Protein 6RUZ (pdb70)

Structure (mmCIF, N/CA/C/O backbone):
data_6RUZ
#
_entry.id   6RUZ
#
_cell.length_a   159.980
_cell.length_b   159.980
_cell.length_c   256.200
_cell.angle_alpha   90.00
_cell.angle_beta   90.00
_cell.angle_gamma   90.00
#
_symmetry.space_group_name_H-M   'P 42 21 2'
#
loop_
_entity.id
_entity.type
_entity.pdbx_description
1 polymer 'NADH oxidase'
2 non-polymer 'FLAVIN-ADENINE DINUCLEOTIDE'
3 non-polymer 'COENZYME A'
4 water water
#
loop_
_atom_site.group_PDB
_atom_site.id
_atom_site.type_symbol
_atom_site.label_atom_id
_atom_site.label_alt_id
_atom_site.label_comp_id
_atom_site.label_asym_id
_atom_site.label_entity_id
_atom_site.label_seq_id
_atom_site.pdbx_PDB_ins_code
_atom_site.Cartn_x
_atom_site.Cartn_y
_atom_site.Cartn_z
_atom_site.occupancy
_atom_site.B_iso_or_equiv
_atom_site.auth_seq_id
_atom_site.auth_comp_id
_atom_site.auth_asym_id
_atom_site.auth_atom_id
_atom_site.pdbx_PDB_model_num
ATOM 1 N N . MET A 1 1 ? 64.235 -13.734 68.748 1.00 132.19 1 MET A N 1
ATOM 2 C CA . MET A 1 1 ? 63.583 -14.951 69.279 1.00 159.43 1 MET A CA 1
ATOM 3 C C . MET A 1 1 ? 64.483 -16.266 69.288 1.00 145.07 1 MET A C 1
ATOM 4 O O . MET A 1 1 ? 65.703 -16.181 68.996 1.00 110.76 1 MET A O 1
ATOM 9 N N . GLY A 1 2 ? 63.856 -17.423 69.660 1.00 146.82 2 GLY A N 1
ATOM 10 C CA . GLY A 1 2 ? 64.404 -18.814 69.738 1.00 114.60 2 GLY A CA 1
ATOM 11 C C . GLY A 1 2 ? 63.512 -20.024 69.310 1.00 110.28 2 GLY A C 1
ATOM 12 O O . GLY A 1 2 ? 63.338 -21.001 70.068 1.00 90.70 2 GLY A O 1
ATOM 13 N N . LYS A 1 3 ? 62.991 -19.967 68.070 1.00 105.89 3 LYS A N 1
ATOM 14 C CA . LYS A 1 3 ? 61.927 -20.839 67.583 1.00 82.87 3 LYS A CA 1
ATOM 15 C C . LYS A 1 3 ? 62.442 -22.099 66.794 1.00 79.05 3 LYS A C 1
ATOM 16 O O . LYS A 1 3 ? 63.607 -22.527 66.930 1.00 72.88 3 LYS A O 1
ATOM 22 N N . ARG A 1 4 ? 61.573 -22.706 65.996 1.00 70.24 4 ARG A N 1
ATOM 23 C CA . ARG A 1 4 ? 61.871 -24.009 65.420 1.00 67.20 4 ARG A CA 1
ATOM 24 C C . ARG A 1 4 ? 61.941 -24.009 63.867 1.00 74.56 4 ARG A C 1
ATOM 25 O O . ARG A 1 4 ? 61.014 -23.625 63.151 1.00 66.98 4 ARG A O 1
ATOM 33 N N . MET A 1 5 ? 63.126 -24.380 63.372 1.00 77.35 5 MET A N 1
ATOM 34 C CA . MET A 1 5 ? 63.449 -24.436 61.945 1.00 65.93 5 MET A CA 1
ATOM 35 C C . MET A 1 5 ? 63.638 -25.926 61.535 1.00 61.33 5 MET A C 1
ATOM 36 O O . MET A 1 5 ? 64.496 -26.714 61.980 1.00 55.38 5 MET A O 1
ATOM 41 N N . VAL A 1 6 ? 62.704 -26.279 60.687 1.00 61.73 6 VAL A N 1
ATOM 42 C CA . VAL A 1 6 ? 62.604 -27.560 60.019 1.00 68.88 6 VAL A CA 1
ATOM 43 C C . VAL A 1 6 ? 63.088 -27.567 58.545 1.00 68.77 6 VAL A C 1
ATOM 44 O O . VAL A 1 6 ? 62.552 -26.836 57.671 1.00 61.14 6 VAL A O 1
ATOM 48 N N . VAL A 1 7 ? 64.124 -28.371 58.301 1.00 61.37 7 VAL A N 1
ATOM 49 C CA . VAL A 1 7 ? 64.647 -28.538 56.977 1.00 65.06 7 VAL A CA 1
ATOM 50 C C . VAL A 1 7 ? 64.260 -29.902 56.327 1.00 64.14 7 VAL A C 1
ATOM 51 O O . VAL A 1 7 ? 64.662 -31.020 56.793 1.00 58.73 7 VAL A O 1
ATOM 55 N N . VAL A 1 8 ? 63.481 -29.809 55.251 1.00 52.04 8 VAL A N 1
ATOM 56 C CA . VAL A 1 8 ? 63.077 -31.006 54.508 1.00 63.02 8 VAL A CA 1
ATOM 57 C C . VAL A 1 8 ? 64.121 -31.300 53.411 1.00 62.17 8 VAL A C 1
ATOM 58 O O . VAL A 1 8 ? 64.244 -30.628 52.451 1.00 53.99 8 VAL A O 1
ATOM 62 N N . GLY A 1 9 ? 64.918 -32.309 53.587 1.00 62.53 9 GLY A N 1
ATOM 63 C CA . GLY A 1 9 ? 66.014 -32.523 52.696 1.00 64.70 9 GLY A CA 1
ATOM 64 C C . GLY A 1 9 ? 67.323 -32.096 53.294 1.00 64.36 9 GLY A C 1
ATOM 65 O O . GLY A 1 9 ? 67.390 -31.062 53.841 1.00 67.54 9 GLY A O 1
ATOM 66 N N . GLY A 1 10 ? 68.378 -32.861 53.176 1.00 61.82 10 GLY A N 1
ATOM 67 C CA . GLY A 1 10 ? 69.539 -32.513 53.925 1.00 58.58 10 GLY A CA 1
ATOM 68 C C . GLY A 1 10 ? 70.779 -32.681 53.125 1.00 69.44 10 GLY A C 1
ATOM 69 O O . GLY A 1 10 ? 71.876 -32.932 53.641 1.00 64.25 10 GLY A O 1
ATOM 70 N N . VAL A 1 11 ? 70.628 -32.572 51.813 1.00 84.82 11 VAL A N 1
ATOM 71 C CA . VAL A 1 11 ? 71.778 -32.945 50.981 1.00 88.34 11 VAL A CA 1
ATOM 72 C C . VAL A 1 11 ? 72.704 -31.793 50.836 1.00 82.69 11 VAL A C 1
ATOM 73 O O . VAL A 1 11 ? 73.801 -31.931 51.278 1.00 92.61 11 VAL A O 1
ATOM 77 N N . ALA A 1 12 ? 72.301 -30.664 50.282 1.00 75.14 12 ALA A N 1
ATOM 78 C CA . ALA A 1 12 ? 73.279 -29.578 50.077 1.00 79.62 12 ALA A CA 1
ATOM 79 C C . ALA A 1 12 ? 72.750 -28.219 50.462 1.00 76.20 12 ALA A C 1
ATOM 80 O O . ALA A 1 12 ? 73.211 -27.662 51.414 1.00 76.98 12 ALA A O 1
ATOM 82 N N . GLY A 1 13 ? 71.787 -27.702 49.714 1.00 71.03 13 GLY A N 1
ATOM 83 C CA . GLY A 1 13 ? 70.949 -26.633 50.197 1.00 63.35 13 GLY A CA 1
ATOM 84 C C . GLY A 1 13 ? 70.481 -26.825 51.631 1.00 71.56 13 GLY A C 1
ATOM 85 O O . GLY A 1 13 ? 70.626 -25.913 52.474 1.00 59.59 13 GLY A O 1
ATOM 86 N N . GLY A 1 14 ? 69.899 -27.991 51.925 1.00 70.14 14 GLY A N 1
ATOM 87 C CA . GLY A 1 14 ? 69.372 -28.223 53.273 1.00 65.35 14 GLY A CA 1
ATOM 88 C C . GLY A 1 14 ? 70.389 -28.204 54.429 1.00 64.62 14 GLY A C 1
ATOM 89 O O . GLY A 1 14 ? 70.195 -27.632 55.472 1.00 51.23 14 GLY A O 1
ATOM 90 N N . ALA A 1 15 ? 71.505 -28.876 54.218 1.00 69.77 15 ALA A N 1
ATOM 91 C CA . ALA A 1 15 ? 72.546 -28.872 55.209 1.00 63.82 15 ALA A CA 1
ATOM 92 C C . ALA A 1 15 ? 73.149 -27.482 55.361 1.00 63.90 15 ALA A C 1
ATOM 93 O O . ALA A 1 15 ? 73.358 -27.016 56.432 1.00 64.28 15 ALA A O 1
ATOM 95 N N . SER A 1 16 ? 73.429 -26.788 54.290 1.00 68.25 16 SER A N 1
ATOM 96 C CA . SER A 1 16 ? 73.812 -25.382 54.390 1.00 69.05 16 SER A CA 1
ATOM 97 C C . SER A 1 16 ? 72.884 -24.500 55.233 1.00 65.05 16 SER A C 1
ATOM 98 O O . SER A 1 16 ? 73.385 -23.675 56.002 1.00 62.13 16 SER A O 1
ATOM 101 N N . ALA A 1 17 ? 71.565 -24.637 55.032 1.00 53.28 17 ALA A N 1
ATOM 102 C CA . ALA A 1 17 ? 70.632 -23.779 55.716 1.00 59.42 17 ALA A CA 1
ATOM 103 C C . ALA A 1 17 ? 70.747 -24.016 57.248 1.00 69.54 17 ALA A C 1
ATOM 104 O O . ALA A 1 17 ? 70.842 -23.100 58.100 1.00 63.27 17 ALA A O 1
ATOM 106 N N . ALA A 1 18 ? 70.725 -25.298 57.582 1.00 68.63 18 ALA A N 1
ATOM 107 C CA . ALA A 1 18 ? 70.816 -25.784 58.924 1.00 56.29 18 ALA A CA 1
ATOM 108 C C . ALA A 1 18 ? 72.110 -25.346 59.566 1.00 57.80 18 ALA A C 1
ATOM 109 O O . ALA A 1 18 ? 72.062 -24.744 60.588 1.00 57.64 18 ALA A O 1
ATOM 111 N N . ALA A 1 19 ? 73.247 -25.650 58.958 1.00 53.54 19 ALA A N 1
ATOM 112 C CA . ALA A 1 19 ? 74.505 -25.311 59.529 1.00 56.49 19 ALA A CA 1
ATOM 113 C C . ALA A 1 19 ? 74.621 -23.793 59.731 1.00 61.46 19 ALA A C 1
ATOM 114 O O . ALA A 1 19 ? 75.007 -23.339 60.767 1.00 62.61 19 ALA A O 1
ATOM 116 N N . LYS A 1 20 ? 74.276 -22.989 58.758 1.00 59.26 20 LYS A N 1
ATOM 117 C CA . LYS A 1 20 ? 74.436 -21.540 58.921 1.00 60.86 20 LYS A CA 1
ATOM 118 C C . LYS A 1 20 ? 73.491 -21.028 59.964 1.00 58.33 20 LYS A C 1
ATOM 119 O O . LYS A 1 20 ? 73.956 -20.279 60.773 1.00 61.57 20 LYS A O 1
ATOM 125 N N . ALA A 1 21 ? 72.216 -21.422 59.967 1.00 53.68 21 ALA A N 1
ATOM 126 C CA . ALA A 1 21 ? 71.204 -20.851 60.907 1.00 60.02 21 ALA A CA 1
ATOM 127 C C . ALA A 1 21 ? 71.600 -21.079 62.355 1.00 64.32 21 ALA A C 1
ATOM 128 O O . ALA A 1 21 ? 71.576 -20.168 63.187 1.00 61.41 21 ALA A O 1
ATOM 130 N N . LYS A 1 22 ? 71.981 -22.300 62.670 1.00 58.21 22 LYS A N 1
ATOM 131 C CA . LYS A 1 22 ? 72.308 -22.637 64.031 1.00 56.37 22 LYS A CA 1
ATOM 132 C C . LYS A 1 22 ? 73.587 -21.866 64.442 1.00 62.75 22 LYS A C 1
ATOM 133 O O . LYS A 1 22 ? 73.678 -21.435 65.560 1.00 58.78 22 LYS A O 1
ATOM 139 N N . ARG A 1 23 ? 74.547 -21.660 63.527 1.00 59.22 23 ARG A N 1
ATOM 140 C CA . ARG A 1 23 ? 75.732 -20.906 63.865 1.00 54.91 23 ARG A CA 1
ATOM 141 C C . ARG A 1 23 ? 75.372 -19.461 64.141 1.00 65.84 23 ARG A C 1
ATOM 142 O O . ARG A 1 23 ? 75.863 -18.830 65.066 1.00 62.81 23 ARG A O 1
ATOM 150 N N . GLU A 1 24 ? 74.489 -18.925 63.322 1.00 69.33 24 GLU A N 1
ATOM 151 C CA . GLU A 1 24 ? 74.267 -17.486 63.313 1.00 68.98 24 GLU A CA 1
ATOM 152 C C . GLU A 1 24 ? 73.372 -17.116 64.438 1.00 70.79 24 GLU A C 1
ATOM 153 O O . GLU A 1 24 ? 73.448 -15.988 64.909 1.00 67.54 24 GLU A O 1
ATOM 159 N N . ASN A 1 25 ? 72.560 -18.094 64.872 1.00 65.67 25 ASN A N 1
ATOM 160 C CA . ASN A 1 25 ? 71.614 -17.930 65.979 1.00 64.63 25 ASN A CA 1
ATOM 161 C C . ASN A 1 25 ? 71.395 -19.173 66.805 1.00 63.71 25 ASN A C 1
ATOM 162 O O . ASN A 1 25 ? 70.413 -19.892 66.606 1.00 60.03 25 ASN A O 1
ATOM 167 N N . PRO A 1 26 ? 72.245 -19.394 67.808 1.00 64.21 26 PRO A N 1
ATOM 168 C CA . PRO A 1 26 ? 72.199 -20.703 68.475 1.00 65.73 26 PRO A CA 1
ATOM 169 C C . PRO A 1 26 ? 70.937 -20.995 69.253 1.00 63.94 26 PRO A C 1
ATOM 170 O O . PRO A 1 26 ? 70.693 -22.104 69.622 1.00 64.08 26 PRO A O 1
ATOM 174 N N . GLU A 1 27 ? 70.094 -20.005 69.426 1.00 70.54 27 GLU A N 1
ATOM 175 C CA . GLU A 1 27 ? 68.766 -20.189 70.046 1.00 65.64 27 GLU A CA 1
ATOM 176 C C . GLU A 1 27 ? 67.799 -21.024 69.275 1.00 67.44 27 GLU A C 1
ATOM 177 O O . GLU A 1 27 ? 66.864 -21.508 69.803 1.00 65.76 27 GLU A O 1
ATOM 183 N N . LEU A 1 28 ? 67.949 -21.092 67.975 1.00 76.30 28 LEU A N 1
ATOM 184 C CA . LEU A 1 28 ? 66.998 -21.848 67.175 1.00 66.61 28 LEU A CA 1
ATOM 185 C C . LEU A 1 28 ? 67.091 -23.315 67.562 1.00 69.49 28 LEU A C 1
ATOM 186 O O . LEU A 1 28 ? 68.158 -23.867 67.920 1.00 66.65 28 LEU A O 1
ATOM 191 N N . GLU A 1 29 ? 65.954 -23.970 67.468 1.00 72.49 29 GLU A N 1
ATOM 192 C CA . GLU A 1 29 ? 65.956 -25.433 67.459 1.00 70.86 29 GLU A CA 1
ATOM 193 C C . GLU A 1 29 ? 66.036 -25.771 65.962 1.00 76.43 29 GLU A C 1
ATOM 194 O O . GLU A 1 29 ? 65.145 -25.373 65.139 1.00 64.12 29 GLU A O 1
ATOM 200 N N . VAL A 1 30 ? 67.110 -26.473 65.586 1.00 72.14 30 VAL A N 1
ATOM 201 C CA . VAL A 1 30 ? 67.280 -26.847 64.168 1.00 67.02 30 VAL A CA 1
ATOM 202 C C . VAL A 1 30 ? 67.177 -28.377 63.886 1.00 64.78 30 VAL A C 1
ATOM 203 O O . VAL A 1 30 ? 68.045 -29.250 64.258 1.00 61.18 30 VAL A O 1
ATOM 207 N N . VAL A 1 31 ? 66.092 -28.717 63.213 1.00 52.16 31 VAL A N 1
ATOM 208 C CA . VAL A 1 31 ? 65.961 -30.126 62.862 1.00 62.91 31 VAL A CA 1
ATOM 209 C C . VAL A 1 31 ? 65.940 -30.404 61.322 1.00 65.73 31 VAL A C 1
ATOM 210 O O . VAL A 1 31 ? 65.139 -29.847 60.579 1.00 66.41 31 VAL A O 1
ATOM 214 N N . VAL A 1 32 ? 66.786 -31.318 60.866 1.00 61.20 32 VAL A N 1
ATOM 215 C CA . VAL A 1 32 ? 66.793 -31.796 59.488 1.00 66.32 32 VAL A CA 1
ATOM 216 C C . VAL A 1 32 ? 66.153 -33.174 59.275 1.00 60.06 32 VAL A C 1
ATOM 217 O O . VAL A 1 32 ? 66.520 -34.087 59.949 1.00 57.48 32 VAL A O 1
ATOM 221 N N . TYR A 1 33 ? 65.197 -33.278 58.349 1.00 56.52 33 TYR A N 1
ATOM 222 C CA . TYR A 1 33 ? 64.592 -34.556 57.968 1.00 67.60 33 TYR A CA 1
ATOM 223 C C . TYR A 1 33 ? 65.050 -34.904 56.571 1.00 69.74 33 TYR A C 1
ATOM 224 O O . TYR A 1 33 ? 64.539 -34.408 55.600 1.00 70.91 33 TYR A O 1
ATOM 233 N N . GLU A 1 34 ? 65.992 -35.817 56.488 1.00 64.09 34 GLU A N 1
ATOM 234 C CA . GLU A 1 34 ? 66.435 -36.406 55.227 1.00 72.69 34 GLU A CA 1
ATOM 235 C C . GLU A 1 34 ? 65.780 -37.803 54.901 1.00 72.51 34 GLU A C 1
ATOM 236 O O . GLU A 1 34 ? 65.836 -38.732 55.737 1.00 72.87 34 GLU A O 1
ATOM 242 N N . LYS A 1 35 ? 65.174 -37.975 53.720 1.00 65.80 35 LYS A N 1
ATOM 243 C CA . LYS A 1 35 ? 64.677 -39.315 53.451 1.00 72.50 35 LYS A CA 1
ATOM 244 C C . LYS A 1 35 ? 65.690 -40.447 53.092 1.00 77.67 35 LYS A C 1
ATOM 245 O O . LYS A 1 35 ? 65.448 -41.636 53.251 1.00 70.66 35 LYS A O 1
ATOM 251 N N . SER A 1 36 ? 66.874 -40.041 52.711 1.00 77.69 36 SER A N 1
ATOM 252 C CA . SER A 1 36 ? 67.748 -40.907 52.021 1.00 70.34 36 SER A CA 1
ATOM 253 C C . SER A 1 36 ? 68.654 -41.560 52.948 1.00 72.43 36 SER A C 1
ATOM 254 O O . SER A 1 36 ? 69.573 -42.235 52.529 1.00 81.05 36 SER A O 1
ATOM 257 N N . GLY A 1 37 ? 68.545 -41.371 54.218 1.00 63.22 37 GLY A N 1
ATOM 258 C CA . GLY A 1 37 ? 69.631 -42.072 54.862 1.00 77.71 37 GLY A CA 1
ATOM 259 C C . GLY A 1 37 ? 71.111 -41.754 54.610 1.00 62.90 37 GLY A C 1
ATOM 260 O O . GLY A 1 37 ? 72.003 -42.168 55.323 1.00 64.44 37 GLY A O 1
ATOM 261 N N . TRP A 1 38 ? 71.408 -40.897 53.693 1.00 65.10 38 TRP A N 1
ATOM 262 C CA . TRP A 1 38 ? 72.587 -40.072 53.974 1.00 68.32 38 TRP A CA 1
ATOM 263 C C . TRP A 1 38 ? 72.364 -38.574 53.950 1.00 66.59 38 TRP A C 1
ATOM 264 O O . TRP A 1 38 ? 71.491 -38.062 53.292 1.00 70.61 38 TRP A O 1
ATOM 275 N N . VAL A 1 39 ? 73.255 -37.851 54.556 1.00 67.34 39 VAL A N 1
ATOM 276 C CA . VAL A 1 39 ? 73.101 -36.411 54.614 1.00 71.17 39 VAL A CA 1
ATOM 277 C C . VAL A 1 39 ? 74.474 -35.664 54.314 1.00 73.97 39 VAL A C 1
ATOM 278 O O . VAL A 1 39 ? 75.609 -36.183 54.625 1.00 68.07 39 VAL A O 1
ATOM 282 N N . SER A 1 40 ? 74.387 -34.478 53.691 1.00 61.51 40 SER A N 1
ATOM 283 C CA . SER A 1 40 ? 75.583 -33.639 53.582 1.00 68.30 40 SER A CA 1
ATOM 284 C C . SER A 1 40 ? 76.806 -34.304 52.865 1.00 69.54 40 SER A C 1
ATOM 285 O O . SER A 1 40 ? 77.895 -34.462 53.440 1.00 61.11 40 SER A O 1
ATOM 288 N N . TYR A 1 41 ? 76.610 -34.686 51.598 1.00 70.72 41 TYR A N 1
ATOM 289 C CA . TYR A 1 41 ? 77.591 -35.505 50.833 1.00 66.42 41 TYR A CA 1
ATOM 290 C C . TYR A 1 41 ? 77.696 -34.859 49.472 1.00 69.77 41 TYR A C 1
ATOM 291 O O . TYR A 1 41 ? 76.693 -34.279 49.008 1.00 68.04 41 TYR A O 1
ATOM 300 N N . GLY A 1 42 ? 78.892 -34.964 48.849 1.00 62.34 42 GLY A N 1
ATOM 301 C CA . GLY A 1 42 ? 79.149 -34.404 47.540 1.00 66.69 42 GLY A CA 1
ATOM 302 C C . GLY A 1 42 ? 78.724 -35.279 46.395 1.00 70.81 42 GLY A C 1
ATOM 303 O O . GLY A 1 42 ? 79.521 -36.025 45.921 1.00 71.11 42 GLY A O 1
ATOM 304 N N . ALA A 1 43 ? 77.488 -35.186 45.915 1.00 72.71 43 ALA A N 1
ATOM 305 C CA . ALA A 1 43 ? 77.137 -35.979 44.754 1.00 71.72 43 ALA A CA 1
ATOM 306 C C . ALA A 1 43 ? 78.129 -35.834 43.572 1.00 69.26 43 ALA A C 1
ATOM 307 O O . ALA A 1 43 ? 78.274 -36.739 42.771 1.00 71.22 43 ALA A O 1
ATOM 309 N N . CYS A 1 44 ? 78.796 -34.690 43.498 1.00 74.14 44 CYS A N 1
ATOM 310 C CA . CYS A 1 44 ? 79.699 -34.264 42.403 1.00 77.30 44 CYS A CA 1
ATOM 311 C C . CYS A 1 44 ? 80.876 -35.219 42.315 1.00 71.14 44 CYS A C 1
ATOM 312 O O . CYS A 1 44 ? 81.472 -35.384 41.263 1.00 76.88 44 CYS A O 1
ATOM 315 N N . GLY A 1 45 ? 81.159 -35.874 43.435 1.00 61.81 45 GLY A N 1
ATOM 316 C CA . GLY A 1 45 ? 82.310 -36.705 43.571 1.00 65.38 45 GLY A CA 1
ATOM 317 C C . GLY A 1 45 ? 82.010 -38.168 43.227 1.00 67.40 45 GLY A C 1
ATOM 318 O O . GLY A 1 45 ? 82.958 -38.998 43.159 1.00 62.63 45 GLY A O 1
ATOM 319 N N . LEU A 1 46 ? 80.736 -38.504 43.045 1.00 55.87 46 LEU A N 1
ATOM 320 C CA . LEU A 1 46 ? 80.370 -39.874 42.797 1.00 57.97 46 LEU A CA 1
ATOM 321 C C . LEU A 1 46 ? 81.155 -40.544 41.656 1.00 60.32 46 LEU A C 1
ATOM 322 O O . LEU A 1 46 ? 81.556 -41.662 41.797 1.00 55.94 46 LEU A O 1
ATOM 327 N N . PRO A 1 47 ? 81.372 -39.862 40.519 1.00 65.29 47 PRO A N 1
ATOM 328 C CA . PRO A 1 47 ? 82.136 -40.483 39.474 1.00 58.21 47 PRO A CA 1
ATOM 329 C C . PRO A 1 47 ? 83.564 -40.735 39.917 1.00 58.19 47 PRO A C 1
ATOM 330 O O . PRO A 1 47 ? 84.160 -41.607 39.381 1.00 65.26 47 PRO A O 1
ATOM 334 N N . TYR A 1 48 ? 84.130 -40.025 40.856 1.00 56.10 48 TYR A N 1
ATOM 335 C CA . TYR A 1 48 ? 85.496 -40.336 41.236 1.00 63.79 48 TYR A CA 1
ATOM 336 C C . TYR A 1 48 ? 85.601 -41.571 42.163 1.00 61.46 48 TYR A C 1
ATOM 337 O O . TYR A 1 48 ? 86.647 -42.159 42.394 1.00 61.97 48 TYR A O 1
ATOM 346 N N . VAL A 1 49 ? 84.495 -41.941 42.722 1.00 57.21 49 VAL A N 1
ATOM 347 C CA . VAL A 1 49 ? 84.446 -43.098 43.571 1.00 68.28 49 VAL A CA 1
ATOM 348 C C . VAL A 1 49 ? 84.186 -44.381 42.691 1.00 66.33 49 VAL A C 1
ATOM 349 O O . VAL A 1 49 ? 84.777 -45.422 42.883 1.00 60.84 49 VAL A O 1
ATOM 353 N N . LEU A 1 50 ? 83.245 -44.243 41.760 1.00 59.29 50 LEU A N 1
ATOM 354 C CA . LEU A 1 50 ? 83.002 -45.108 40.657 1.00 57.34 50 LEU A CA 1
ATOM 355 C C . LEU A 1 50 ? 84.265 -45.474 40.008 1.00 59.97 50 LEU A C 1
ATOM 356 O O . LEU A 1 50 ? 84.485 -46.626 39.744 1.00 62.48 50 LEU A O 1
ATOM 361 N N . SER A 1 51 ? 85.124 -44.518 39.774 1.00 56.40 51 SER A N 1
ATOM 362 C CA . SER A 1 51 ? 86.281 -44.758 38.962 1.00 61.56 51 SER A CA 1
ATOM 363 C C . SER A 1 51 ? 87.342 -45.455 39.747 1.00 63.02 51 SER A C 1
ATOM 364 O O . SER A 1 51 ? 88.280 -45.971 39.169 1.00 67.39 51 SER A O 1
ATOM 367 N N . GLY A 1 52 ? 87.239 -45.466 41.068 1.00 55.58 52 GLY A N 1
ATOM 368 C CA . GLY A 1 52 ? 88.333 -46.035 41.839 1.00 51.94 52 GLY A CA 1
ATOM 369 C C . GLY A 1 52 ? 89.377 -45.090 42.412 1.00 67.57 52 GLY A C 1
ATOM 370 O O . GLY A 1 52 ? 90.029 -45.434 43.407 1.00 68.15 52 GLY A O 1
ATOM 371 N N . GLU A 1 53 ? 89.510 -43.897 41.813 1.00 64.20 53 GLU A N 1
ATOM 372 C CA . GLU A 1 53 ? 90.333 -42.805 42.335 1.00 65.45 53 GLU A CA 1
ATOM 373 C C . GLU A 1 53 ? 90.098 -42.454 43.818 1.00 65.47 53 GLU A C 1
ATOM 374 O O . GLU A 1 53 ? 91.041 -42.168 44.570 1.00 66.51 53 GLU A O 1
ATOM 380 N N . ILE A 1 54 ? 88.839 -42.436 44.221 1.00 60.55 54 ILE A N 1
ATOM 381 C CA . ILE A 1 54 ? 88.508 -42.249 45.619 1.00 66.61 54 ILE A CA 1
ATOM 382 C C . ILE A 1 54 ? 87.987 -43.549 46.166 1.00 72.81 54 ILE A C 1
ATOM 383 O O . ILE A 1 54 ? 86.896 -43.981 45.832 1.00 69.32 54 ILE A O 1
ATOM 388 N N . PRO A 1 55 ? 88.784 -44.158 47.051 1.00 80.80 55 PRO A N 1
ATOM 389 C CA . PRO A 1 55 ? 88.718 -45.522 47.570 1.00 74.22 55 PRO A CA 1
ATOM 390 C C . PRO A 1 55 ? 87.386 -45.858 48.176 1.00 73.90 55 PRO A C 1
ATOM 391 O O . PRO A 1 55 ? 86.801 -46.852 47.792 1.00 73.21 55 PRO A O 1
ATOM 395 N N . ARG A 1 56 ? 86.907 -45.074 49.125 1.00 78.18 56 ARG A N 1
ATOM 396 C CA . ARG A 1 56 ? 85.660 -45.451 49.795 1.00 84.42 56 ARG A CA 1
ATOM 397 C C . ARG A 1 56 ? 84.624 -44.355 49.627 1.00 74.58 56 ARG A C 1
ATOM 398 O O . ARG A 1 56 ? 84.995 -43.207 49.580 1.00 76.07 56 ARG A O 1
ATOM 406 N N . LEU A 1 57 ? 83.342 -44.720 49.595 1.00 72.35 57 LEU A N 1
ATOM 407 C CA . LEU A 1 57 ? 82.242 -43.813 49.310 1.00 64.99 57 LEU A CA 1
ATOM 408 C C . LEU A 1 57 ? 82.024 -42.745 50.400 1.00 73.44 57 LEU A C 1
ATOM 409 O O . LEU A 1 57 ? 81.559 -41.614 50.136 1.00 66.91 57 LEU A O 1
ATOM 414 N N . GLU A 1 58 ? 82.357 -43.097 51.638 1.00 79.52 58 GLU A N 1
ATOM 415 C CA . GLU A 1 58 ? 82.122 -42.243 52.811 1.00 76.72 58 GLU A CA 1
ATOM 416 C C . GLU A 1 58 ? 83.057 -41.059 52.761 1.00 74.36 58 GLU A C 1
ATOM 417 O O . GLU A 1 58 ? 82.744 -40.006 53.314 1.00 70.37 58 GLU A O 1
ATOM 423 N N . ARG A 1 59 ? 84.198 -41.221 52.082 1.00 67.04 59 ARG A N 1
ATOM 424 C CA . ARG A 1 59 ? 85.056 -40.083 51.787 1.00 63.69 59 ARG A CA 1
ATOM 425 C C . ARG A 1 59 ? 84.294 -38.710 51.327 1.00 69.93 59 ARG A C 1
ATOM 426 O O . ARG A 1 59 ? 84.728 -37.581 51.591 1.00 64.95 59 ARG A O 1
ATOM 434 N N . LEU A 1 60 ? 83.101 -38.854 50.751 1.00 64.72 60 LEU A N 1
ATOM 435 C CA . LEU A 1 60 ? 82.367 -37.821 50.066 1.00 60.90 60 LEU A CA 1
ATOM 436 C C . LEU A 1 60 ? 81.479 -37.045 51.020 1.00 69.08 60 LEU A C 1
ATOM 437 O O . LEU A 1 60 ? 80.812 -36.078 50.617 1.00 69.04 60 LEU A O 1
ATOM 442 N N . VAL A 1 61 ? 81.378 -37.450 52.285 1.00 70.86 61 VAL A N 1
ATOM 443 C CA . VAL A 1 61 ? 80.429 -36.681 53.162 1.00 73.90 61 VAL A CA 1
ATOM 444 C C . VAL A 1 61 ? 81.225 -35.604 53.880 1.00 72.58 61 VAL A C 1
ATOM 445 O O . VAL A 1 61 ? 82.351 -35.869 54.291 1.00 65.17 61 VAL A O 1
ATOM 449 N N . ALA A 1 62 ? 80.632 -34.428 54.024 1.00 63.12 62 ALA A N 1
ATOM 450 C CA . ALA A 1 62 ? 81.250 -33.314 54.656 1.00 63.50 62 ALA A CA 1
ATOM 451 C C . ALA A 1 62 ? 81.020 -33.257 56.211 1.00 70.65 62 ALA A C 1
ATOM 452 O O . ALA A 1 62 ? 81.884 -32.832 57.038 1.00 72.58 62 ALA A O 1
ATOM 454 N N . ARG A 1 63 ? 79.844 -33.648 56.623 1.00 68.60 63 ARG A N 1
ATOM 455 C CA . ARG A 1 63 ? 79.530 -33.596 58.021 1.00 75.58 63 ARG A CA 1
ATOM 456 C C . ARG A 1 63 ? 78.635 -34.760 58.369 1.00 81.37 63 ARG A C 1
ATOM 457 O O . ARG A 1 63 ? 77.685 -35.028 57.626 1.00 84.48 63 ARG A O 1
ATOM 465 N N . THR A 1 64 ? 78.948 -35.475 59.463 1.00 83.50 64 THR A N 1
ATOM 466 C CA . THR A 1 64 ? 78.174 -36.670 59.910 1.00 76.32 64 THR A CA 1
ATOM 467 C C . THR A 1 64 ? 77.080 -36.304 60.869 1.00 74.24 64 THR A C 1
ATOM 468 O O . THR A 1 64 ? 77.101 -35.246 61.497 1.00 72.31 64 THR A O 1
ATOM 472 N N . PRO A 1 65 ? 76.095 -37.158 60.985 1.00 71.41 65 PRO A N 1
ATOM 473 C CA . PRO A 1 65 ? 74.955 -36.641 61.723 1.00 79.64 65 PRO A CA 1
ATOM 474 C C . PRO A 1 65 ? 75.406 -36.481 63.150 1.00 72.43 65 PRO A C 1
ATOM 475 O O . PRO A 1 65 ? 74.761 -35.746 63.940 1.00 73.65 65 PRO A O 1
ATOM 479 N N . GLU A 1 66 ? 76.539 -37.110 63.438 1.00 64.98 66 GLU A N 1
ATOM 480 C CA . GLU A 1 66 ? 77.083 -37.051 64.761 1.00 76.41 66 GLU A CA 1
ATOM 481 C C . GLU A 1 66 ? 77.742 -35.677 64.975 1.00 76.02 66 GLU A C 1
ATOM 482 O O . GLU A 1 66 ? 77.498 -35.001 66.031 1.00 69.90 66 GLU A O 1
ATOM 488 N N . GLU A 1 67 ? 78.542 -35.241 63.987 1.00 72.88 67 GLU A N 1
ATOM 489 C CA . GLU A 1 67 ? 79.220 -33.915 64.092 1.00 74.19 67 GLU A CA 1
ATOM 490 C C . GLU A 1 67 ? 78.197 -32.774 64.124 1.00 76.50 67 GLU A C 1
ATOM 491 O O . GLU A 1 67 ? 78.361 -31.830 64.918 1.00 73.74 67 GLU A O 1
ATOM 497 N N . PHE A 1 68 ? 77.159 -32.892 63.291 1.00 59.58 68 PHE A N 1
ATOM 498 C CA . PHE A 1 68 ? 76.009 -32.094 63.432 1.00 63.49 68 PHE A CA 1
ATOM 499 C C . PHE A 1 68 ? 75.441 -31.996 64.834 1.00 68.35 68 PHE A C 1
ATOM 500 O O . PHE A 1 68 ? 75.179 -30.919 65.302 1.00 58.40 68 PHE A O 1
ATOM 508 N N . ARG A 1 69 ? 75.162 -33.147 65.440 1.00 76.33 69 ARG A N 1
ATOM 509 C CA . ARG A 1 69 ? 74.639 -33.224 66.774 1.00 72.42 69 ARG A CA 1
ATOM 510 C C . ARG A 1 69 ? 75.543 -32.376 67.676 1.00 75.78 69 ARG A C 1
ATOM 511 O O . ARG A 1 69 ? 75.041 -31.404 68.270 1.00 66.84 69 ARG A O 1
ATOM 519 N N . LYS A 1 70 ? 76.854 -32.692 67.742 1.00 69.60 70 LYS A N 1
ATOM 520 C CA . LYS A 1 70 ? 77.810 -31.850 68.482 1.00 67.19 70 LYS A CA 1
ATOM 521 C C . LYS A 1 70 ? 77.614 -30.311 68.251 1.00 71.31 70 LYS A C 1
ATOM 522 O O . LYS A 1 70 ? 78.000 -29.457 69.069 1.00 71.15 70 LYS A O 1
ATOM 528 N N . GLN A 1 71 ? 77.030 -29.941 67.130 1.00 77.26 71 GLN A N 1
ATOM 529 C CA . GLN A 1 71 ? 76.993 -28.536 66.768 1.00 69.71 71 GLN A CA 1
ATOM 530 C C . GLN A 1 71 ? 75.600 -27.969 66.881 1.00 70.72 71 GLN A C 1
ATOM 531 O O . GLN A 1 71 ? 75.360 -26.861 66.383 1.00 74.49 71 GLN A O 1
ATOM 537 N N . GLY A 1 72 ? 74.681 -28.691 67.539 1.00 61.08 72 GLY A N 1
ATOM 538 C CA . GLY A 1 72 ? 73.352 -28.151 67.815 1.00 54.63 72 GLY A CA 1
ATOM 539 C C . GLY A 1 72 ? 72.265 -28.532 66.799 1.00 68.68 72 GLY A C 1
ATOM 540 O O . GLY A 1 72 ? 71.123 -28.023 66.766 1.00 60.65 72 GLY A O 1
ATOM 541 N N . VAL A 1 73 ? 72.613 -29.470 65.926 1.00 68.82 73 VAL A N 1
ATOM 542 C CA . VAL A 1 73 ? 71.762 -29.753 64.784 1.00 67.98 73 VAL A CA 1
ATOM 543 C C . VAL A 1 73 ? 71.390 -31.233 64.765 1.00 64.96 73 VAL A C 1
ATOM 544 O O . VAL A 1 73 ? 72.217 -32.135 64.789 1.00 65.17 73 VAL A O 1
ATOM 548 N N . LEU A 1 74 ? 70.079 -31.429 64.770 1.00 64.85 74 LEU A N 1
ATOM 549 C CA . LEU A 1 74 ? 69.476 -32.726 64.902 1.00 69.47 74 LEU A CA 1
ATOM 550 C C . LEU A 1 74 ? 69.011 -33.156 63.575 1.00 74.95 74 LEU A C 1
ATOM 551 O O . LEU A 1 74 ? 68.020 -32.638 63.060 1.00 77.05 74 LEU A O 1
ATOM 556 N N . VAL A 1 75 ? 69.683 -34.162 63.055 1.00 78.48 75 VAL A N 1
ATOM 557 C CA . VAL A 1 75 ? 69.431 -34.690 61.722 1.00 70.00 75 VAL A CA 1
ATOM 558 C C . VAL A 1 75 ? 68.854 -36.143 61.750 1.00 66.42 75 VAL A C 1
ATOM 559 O O . VAL A 1 75 ? 69.321 -37.048 62.427 1.00 66.33 75 VAL A O 1
ATOM 563 N N . HIS A 1 76 ? 67.833 -36.363 60.969 1.00 68.50 76 HIS A N 1
ATOM 564 C CA . HIS A 1 76 ? 67.182 -37.636 60.915 1.00 69.06 76 HIS A CA 1
ATOM 565 C C . HIS A 1 76 ? 67.168 -38.171 59.524 1.00 65.92 76 HIS A C 1
ATOM 566 O O . HIS A 1 76 ? 66.377 -37.726 58.691 1.00 63.43 76 HIS A O 1
ATOM 573 N N . THR A 1 77 ? 67.968 -39.194 59.277 1.00 69.36 77 THR A N 1
ATOM 574 C CA . THR A 1 77 ? 67.948 -39.811 57.932 1.00 72.80 77 THR A CA 1
ATOM 575 C C . THR A 1 77 ? 66.901 -40.823 57.849 1.00 63.20 77 THR A C 1
ATOM 576 O O . THR A 1 77 ? 66.421 -41.263 58.851 1.00 68.66 77 THR A O 1
ATOM 580 N N . ARG A 1 78 ? 66.529 -41.206 56.658 1.00 68.18 78 ARG A N 1
ATOM 581 C CA . ARG A 1 78 ? 65.494 -42.219 56.528 1.00 73.33 78 ARG A CA 1
ATOM 582 C C . ARG A 1 78 ? 64.184 -41.682 57.164 1.00 73.66 78 ARG A C 1
ATOM 583 O O . ARG A 1 78 ? 63.361 -42.438 57.712 1.00 78.16 78 ARG A O 1
ATOM 591 N N . HIS A 1 79 ? 64.004 -40.375 57.119 1.00 65.56 79 HIS A N 1
ATOM 592 C CA . HIS A 1 79 ? 62.745 -39.808 57.488 1.00 67.87 79 HIS A CA 1
ATOM 593 C C . HIS A 1 79 ? 62.134 -39.000 56.372 1.00 72.32 79 HIS A C 1
ATOM 594 O O . HIS A 1 79 ? 62.667 -37.968 55.979 1.00 69.73 79 HIS A O 1
ATOM 601 N N . GLU A 1 80 ? 60.968 -39.406 55.907 1.00 65.95 80 GLU A N 1
ATOM 602 C CA . GLU A 1 80 ? 60.350 -38.732 54.777 1.00 75.57 80 GLU A CA 1
ATOM 603 C C . GLU A 1 80 ? 59.188 -37.907 55.234 1.00 78.58 80 GLU A C 1
ATOM 604 O O . GLU A 1 80 ? 58.318 -38.429 55.918 1.00 74.74 80 GLU A O 1
ATOM 610 N N . VAL A 1 81 ? 59.175 -36.624 54.862 1.00 70.49 81 VAL A N 1
ATOM 611 C CA . VAL A 1 81 ? 58.036 -35.849 55.259 1.00 75.63 81 VAL A CA 1
ATOM 612 C C . VAL A 1 81 ? 57.024 -36.023 54.201 1.00 71.89 81 VAL A C 1
ATOM 613 O O . VAL A 1 81 ? 57.263 -35.730 53.069 1.00 71.13 81 VAL A O 1
ATOM 617 N N . VAL A 1 82 ? 55.879 -36.523 54.635 1.00 77.22 82 VAL A N 1
ATOM 618 C CA . VAL A 1 82 ? 54.798 -36.969 53.799 1.00 78.21 82 VAL A CA 1
ATOM 619 C C . VAL A 1 82 ? 53.667 -35.962 53.681 1.00 75.35 82 VAL A C 1
ATOM 620 O O . VAL A 1 82 ? 53.016 -35.927 52.710 1.00 64.77 82 VAL A O 1
ATOM 624 N N . ASP A 1 83 ? 53.424 -35.163 54.695 1.00 78.63 83 ASP A N 1
ATOM 625 C CA . ASP A 1 83 ? 52.509 -34.076 54.506 1.00 82.89 83 ASP A CA 1
ATOM 626 C C . ASP A 1 83 ? 52.850 -32.801 55.315 1.00 81.53 83 ASP A C 1
ATOM 627 O O . ASP A 1 83 ? 53.465 -32.863 56.335 1.00 86.67 83 ASP A O 1
ATOM 632 N N . VAL A 1 84 ? 52.476 -31.639 54.816 1.00 73.74 84 VAL A N 1
ATOM 633 C CA . VAL A 1 84 ? 52.528 -30.408 55.567 1.00 81.70 84 VAL A CA 1
ATOM 634 C C . VAL A 1 84 ? 51.112 -29.700 55.722 1.00 84.63 84 VAL A C 1
ATOM 635 O O . VAL A 1 84 ? 50.364 -29.399 54.738 1.00 82.89 84 VAL A O 1
ATOM 639 N N . ASP A 1 85 ? 50.730 -29.460 56.965 1.00 78.97 85 ASP A N 1
ATOM 640 C CA . ASP A 1 85 ? 49.574 -28.659 57.236 1.00 84.48 85 ASP A CA 1
ATOM 641 C C . ASP A 1 85 ? 49.955 -27.179 57.348 1.00 84.63 85 ASP A C 1
ATOM 642 O O . ASP A 1 85 ? 49.945 -26.582 58.384 1.00 89.51 85 ASP A O 1
ATOM 647 N N . TYR A 1 86 ? 50.285 -26.587 56.228 1.00 100.05 86 TYR A N 1
ATOM 648 C CA . TYR A 1 86 ? 50.839 -25.241 56.067 1.00 89.18 86 TYR A CA 1
ATOM 649 C C . TYR A 1 86 ? 50.072 -24.157 56.722 1.00 88.25 86 TYR A C 1
ATOM 650 O O . TYR A 1 86 ? 49.916 -24.042 57.937 1.00 73.65 86 TYR A O 1
ATOM 659 N N . GLU A 1 87 ? 49.577 -23.348 55.778 1.00 116.06 87 GLU A N 1
ATOM 660 C CA . GLU A 1 87 ? 48.521 -22.259 55.899 1.00 139.94 87 GLU A CA 1
ATOM 661 C C . GLU A 1 87 ? 47.173 -22.393 54.959 1.00 141.72 87 GLU A C 1
ATOM 662 O O . GLU A 1 87 ? 47.014 -21.635 53.952 1.00 135.62 87 GLU A O 1
ATOM 668 N N . LEU A 1 88 ? 46.225 -23.325 55.262 1.00 134.04 88 LEU A N 1
ATOM 669 C CA . LEU A 1 88 ? 46.213 -24.273 56.443 1.00 120.70 88 LEU A CA 1
ATOM 670 C C . LEU A 1 88 ? 46.696 -23.668 57.812 1.00 99.25 88 LEU A C 1
ATOM 671 O O . LEU A 1 88 ? 46.305 -22.558 58.132 1.00 104.94 88 LEU A O 1
ATOM 676 N N . ARG A 1 89 ? 47.482 -24.378 58.605 1.00 79.96 89 ARG A N 1
ATOM 677 C CA . ARG A 1 89 ? 48.026 -23.827 59.829 1.00 81.82 89 ARG A CA 1
ATOM 678 C C . ARG A 1 89 ? 48.659 -24.887 60.693 1.00 81.86 89 ARG A C 1
ATOM 679 O O . ARG A 1 89 ? 47.955 -25.768 61.305 1.00 65.16 89 ARG A O 1
ATOM 687 N N . THR A 1 90 ? 50.021 -24.713 60.647 1.00 89.93 90 THR A N 1
ATOM 688 C CA . THR A 1 90 ? 51.123 -25.582 61.043 1.00 69.58 90 THR A CA 1
ATOM 689 C C . THR A 1 90 ? 50.522 -26.010 62.359 1.00 89.27 90 THR A C 1
ATOM 690 O O . THR A 1 90 ? 50.185 -25.133 63.120 1.00 77.17 90 THR A O 1
ATOM 694 N N . LEU A 1 91 ? 50.349 -27.312 62.728 1.00 112.43 91 LEU A N 1
ATOM 695 C CA . LEU A 1 91 ? 51.357 -28.454 62.884 1.00 95.79 91 LEU A CA 1
ATOM 696 C C . LEU A 1 91 ? 52.232 -28.395 61.760 1.00 83.30 91 LEU A C 1
ATOM 697 O O . LEU A 1 91 ? 53.116 -27.485 61.655 1.00 73.15 91 LEU A O 1
ATOM 702 N N . THR A 1 92 ? 51.684 -29.206 60.859 1.00 89.32 92 THR A N 1
ATOM 703 C CA . THR A 1 92 ? 52.145 -29.704 59.597 1.00 89.47 92 THR A CA 1
ATOM 704 C C . THR A 1 92 ? 53.193 -30.675 59.970 1.00 77.56 92 THR A C 1
ATOM 705 O O . THR A 1 92 ? 53.407 -30.916 61.110 1.00 88.42 92 THR A O 1
ATOM 709 N N . VAL A 1 93 ? 53.846 -31.193 58.965 1.00 79.36 93 VAL A N 1
ATOM 710 C CA . VAL A 1 93 ? 54.873 -32.150 59.114 1.00 85.95 93 VAL A CA 1
ATOM 711 C C . VAL A 1 93 ? 54.158 -33.391 59.814 1.00 76.70 93 VAL A C 1
ATOM 712 O O . VAL A 1 93 ? 53.970 -33.445 61.009 1.00 73.51 93 VAL A O 1
ATOM 716 N N . HIS A 1 94 ? 53.724 -34.352 59.005 1.00 74.93 94 HIS A N 1
ATOM 717 C CA . HIS A 1 94 ? 53.527 -35.720 59.406 1.00 76.45 94 HIS A CA 1
ATOM 718 C C . HIS A 1 94 ? 54.736 -36.272 58.796 1.00 75.66 94 HIS A C 1
ATOM 719 O O . HIS A 1 94 ? 55.044 -35.939 57.693 1.00 76.01 94 HIS A O 1
ATOM 726 N N . ASP A 1 95 ? 55.511 -37.046 59.509 1.00 71.27 95 ASP A N 1
ATOM 727 C CA . ASP A 1 95 ? 56.446 -37.851 58.744 1.00 78.30 95 ASP A CA 1
ATOM 728 C C . ASP A 1 95 ? 56.828 -39.203 59.279 1.00 77.03 95 ASP A C 1
ATOM 729 O O . ASP A 1 95 ? 56.538 -39.520 60.405 1.00 81.56 95 ASP A O 1
ATOM 734 N N . HIS A 1 96 ? 57.579 -39.942 58.472 1.00 77.12 96 HIS A N 1
ATOM 735 C CA . HIS A 1 96 ? 57.846 -41.337 58.703 1.00 81.12 96 HIS A CA 1
ATOM 736 C C . HIS A 1 96 ? 59.321 -41.879 59.111 1.00 82.49 96 HIS A C 1
ATOM 737 O O . HIS A 1 96 ? 60.162 -41.812 58.182 1.00 75.49 96 HIS A O 1
ATOM 744 N N . ALA A 1 97 ? 59.620 -42.423 60.381 1.00 76.88 97 ALA A N 1
ATOM 745 C CA . ALA A 1 97 ? 60.956 -43.171 60.713 1.00 79.75 97 ALA A CA 1
ATOM 746 C C . ALA A 1 97 ? 60.935 -44.573 60.256 1.00 90.24 97 ALA A C 1
ATOM 747 O O . ALA A 1 97 ? 60.181 -44.946 59.311 1.00 79.78 97 ALA A O 1
ATOM 749 N N . GLU A 1 98 ? 61.785 -45.358 60.966 1.00 110.52 98 GLU A N 1
ATOM 750 C CA . GLU A 1 98 ? 61.805 -46.904 60.930 1.00 107.39 98 GLU A CA 1
ATOM 751 C C . GLU A 1 98 ? 60.891 -47.582 61.958 1.00 95.01 98 GLU A C 1
ATOM 752 O O . GLU A 1 98 ? 61.223 -47.626 63.182 1.00 75.04 98 GLU A O 1
ATOM 758 N N . GLY A 1 99 ? 59.720 -47.985 61.387 1.00 82.76 99 GLY A N 1
ATOM 759 C CA . GLY A 1 99 ? 58.438 -48.256 62.048 1.00 70.30 99 GLY A CA 1
ATOM 760 C C . GLY A 1 99 ? 57.361 -47.199 61.805 1.00 83.55 99 GLY A C 1
ATOM 761 O O . GLY A 1 99 ? 56.408 -47.299 61.057 1.00 70.89 99 GLY A O 1
ATOM 762 N N . ARG A 1 100 ? 57.569 -46.105 62.495 1.00 96.90 100 ARG A N 1
ATOM 763 C CA . ARG A 1 100 ? 56.503 -45.193 62.882 1.00 93.67 100 ARG A CA 1
ATOM 764 C C . ARG A 1 100 ? 56.320 -43.989 62.008 1.00 87.75 100 ARG A C 1
ATOM 765 O O . ARG A 1 100 ? 57.171 -43.594 61.212 1.00 84.21 100 ARG A O 1
ATOM 773 N N . THR A 1 101 ? 55.201 -43.351 62.247 1.00 83.51 101 THR A N 1
ATOM 774 C CA . THR A 1 101 ? 54.981 -42.059 61.666 1.00 87.65 101 THR A CA 1
ATOM 775 C C . THR A 1 101 ? 54.476 -41.076 62.774 1.00 86.25 101 THR A C 1
ATOM 776 O O . THR A 1 101 ? 54.116 -41.525 63.850 1.00 92.41 101 THR A O 1
ATOM 780 N N . PHE A 1 102 ? 54.527 -39.759 62.549 1.00 82.38 102 PHE A N 1
ATOM 781 C CA . PHE A 1 102 ? 54.327 -38.774 63.613 1.00 80.36 102 PHE A CA 1
ATOM 782 C C . PHE A 1 102 ? 54.318 -37.303 63.224 1.00 83.95 102 PHE A C 1
ATOM 783 O O . PHE A 1 102 ? 54.438 -36.952 62.039 1.00 82.00 102 PHE A O 1
ATOM 791 N N . GLN A 1 103 ? 54.188 -36.427 64.223 1.00 78.97 103 GLN A N 1
ATOM 792 C CA . GLN A 1 103 ? 53.926 -35.022 63.897 1.00 73.41 103 GLN A CA 1
ATOM 793 C C . GLN A 1 103 ? 55.039 -34.109 64.323 1.00 75.98 103 GLN A C 1
ATOM 794 O O . GLN A 1 103 ? 55.840 -34.459 65.204 1.00 65.27 103 GLN A O 1
ATOM 800 N N . ASP A 1 104 ? 55.091 -32.938 63.689 1.00 69.25 104 ASP A N 1
ATOM 801 C CA . ASP A 1 104 ? 56.006 -31.916 64.115 1.00 62.08 104 ASP A CA 1
ATOM 802 C C . ASP A 1 104 ? 55.476 -30.545 63.744 1.00 61.27 104 ASP A C 1
ATOM 803 O O . ASP A 1 104 ? 54.525 -30.423 63.030 1.00 74.82 104 ASP A O 1
ATOM 808 N N . ARG A 1 105 ? 55.984 -29.492 64.340 1.00 66.53 105 ARG A N 1
ATOM 809 C CA . ARG A 1 105 ? 55.540 -28.174 63.963 1.00 69.18 105 ARG A CA 1
ATOM 810 C C . ARG A 1 105 ? 56.767 -27.453 63.481 1.00 72.73 105 ARG A C 1
ATOM 811 O O . ARG A 1 105 ? 57.940 -27.785 63.784 1.00 56.98 105 ARG A O 1
ATOM 819 N N . PHE A 1 106 ? 56.515 -26.401 62.758 1.00 69.18 106 PHE A N 1
ATOM 820 C CA . PHE A 1 106 ? 57.618 -25.547 62.544 1.00 68.28 106 PHE A CA 1
ATOM 821 C C . PHE A 1 106 ? 57.233 -24.095 62.701 1.00 66.02 106 PHE A C 1
ATOM 822 O O . PHE A 1 106 ? 56.075 -23.732 62.588 1.00 63.53 106 PHE A O 1
ATOM 830 N N . ASP A 1 107 ? 58.239 -23.261 62.902 1.00 68.92 107 ASP A N 1
ATOM 831 C CA . ASP A 1 107 ? 58.110 -21.799 62.759 1.00 67.34 107 ASP A CA 1
ATOM 832 C C . ASP A 1 107 ? 58.657 -21.289 61.369 1.00 69.44 107 ASP A C 1
ATOM 833 O O . ASP A 1 107 ? 57.968 -20.539 60.631 1.00 58.12 107 ASP A O 1
ATOM 838 N N . HIS A 1 108 ? 59.887 -21.736 61.035 1.00 75.74 108 HIS A N 1
ATOM 839 C CA . HIS A 1 108 ? 60.492 -21.599 59.706 1.00 65.41 108 HIS A CA 1
ATOM 840 C C . HIS A 1 108 ? 60.625 -22.975 59.078 1.00 62.62 108 HIS A C 1
ATOM 841 O O . HIS A 1 108 ? 60.954 -23.958 59.770 1.00 66.40 108 HIS A O 1
ATOM 848 N N . LEU A 1 109 ? 60.233 -23.070 57.804 1.00 60.93 109 LEU A N 1
ATOM 849 C CA . LEU A 1 109 ? 60.274 -24.308 57.025 1.00 57.97 109 LEU A CA 1
ATOM 850 C C . LEU A 1 109 ? 61.204 -24.145 55.833 1.00 59.17 109 LEU A C 1
ATOM 851 O O . LEU A 1 109 ? 60.936 -23.297 55.008 1.00 64.99 109 LEU A O 1
ATOM 856 N N . VAL A 1 110 ? 62.334 -24.850 55.749 1.00 57.11 110 VAL A N 1
ATOM 857 C CA . VAL A 1 110 ? 63.144 -24.806 54.515 1.00 62.74 110 VAL A CA 1
ATOM 858 C C . VAL A 1 110 ? 62.880 -26.093 53.682 1.00 63.59 110 VAL A C 1
ATOM 859 O O . VAL A 1 110 ? 63.252 -27.235 54.115 1.00 57.42 110 VAL A O 1
ATOM 863 N N . LEU A 1 111 ? 62.221 -25.912 52.536 1.00 53.14 111 LEU A N 1
ATOM 864 C CA . LEU A 1 111 ? 62.129 -26.903 51.449 1.00 57.65 111 LEU A CA 1
ATOM 865 C C . LEU A 1 111 ? 63.428 -27.045 50.639 1.00 59.39 111 LEU A C 1
ATOM 866 O O . LEU A 1 111 ? 63.843 -26.125 49.965 1.00 53.44 111 LEU A O 1
ATOM 871 N N . ALA A 1 112 ? 64.067 -28.196 50.723 1.00 56.29 112 ALA A N 1
ATOM 872 C CA . ALA A 1 112 ? 65.347 -28.434 50.097 1.00 58.06 112 ALA A CA 1
ATOM 873 C C . ALA A 1 112 ? 65.384 -29.902 49.645 1.00 62.20 112 ALA A C 1
ATOM 874 O O . ALA A 1 112 ? 66.296 -30.694 49.933 1.00 64.42 112 ALA A O 1
ATOM 876 N N . THR A 1 113 ? 64.362 -30.242 48.891 1.00 53.01 113 THR A N 1
ATOM 877 C CA . THR A 1 113 ? 64.107 -31.601 48.563 1.00 69.82 113 THR A CA 1
ATOM 878 C C . THR A 1 113 ? 64.799 -32.043 47.284 1.00 65.56 113 THR A C 1
ATOM 879 O O . THR A 1 113 ? 64.707 -33.153 46.855 1.00 65.03 113 THR A O 1
ATOM 883 N N . GLY A 1 114 ? 65.457 -31.128 46.640 1.00 64.12 114 GLY A N 1
ATOM 884 C CA . GLY A 1 114 ? 66.265 -31.470 45.531 1.00 60.04 114 GLY A CA 1
ATOM 885 C C . GLY A 1 114 ? 65.627 -31.758 44.215 1.00 63.20 114 GLY A C 1
ATOM 886 O O . GLY A 1 114 ? 64.537 -31.245 43.913 1.00 60.13 114 GLY A O 1
ATOM 887 N N . ALA A 1 115 ? 66.340 -32.580 43.430 1.00 62.69 115 ALA A N 1
ATOM 888 C CA . ALA A 1 115 ? 65.891 -33.039 42.133 1.00 60.55 115 ALA A CA 1
ATOM 889 C C . ALA A 1 115 ? 66.043 -34.558 41.959 1.00 66.90 115 ALA A C 1
ATOM 890 O O . ALA A 1 115 ? 66.934 -35.144 42.562 1.00 75.57 115 ALA A O 1
ATOM 892 N N . ARG A 1 116 ? 65.177 -35.195 41.167 1.00 67.28 116 ARG A N 1
ATOM 893 C CA . ARG A 1 116 ? 65.254 -36.638 40.836 1.00 63.72 116 ARG A CA 1
ATOM 894 C C . ARG A 1 116 ? 65.584 -36.802 39.355 1.00 68.78 116 ARG A C 1
ATOM 895 O O . ARG A 1 116 ? 65.370 -35.912 38.567 1.00 73.06 116 ARG A O 1
ATOM 903 N N . PRO A 1 117 ? 66.080 -37.935 38.935 1.00 72.19 117 PRO A N 1
ATOM 904 C CA . PRO A 1 117 ? 66.351 -38.185 37.506 1.00 72.25 117 PRO A CA 1
ATOM 905 C C . PRO A 1 117 ? 65.120 -38.063 36.674 1.00 71.60 117 PRO A C 1
ATOM 906 O O . PRO A 1 117 ? 64.021 -38.447 37.097 1.00 73.33 117 PRO A O 1
ATOM 910 N N . SER A 1 118 ? 65.316 -37.517 35.500 1.00 71.96 118 SER A N 1
ATOM 911 C CA . SER A 1 118 ? 64.241 -37.327 34.576 1.00 73.74 118 SER A CA 1
ATOM 912 C C . SER A 1 118 ? 64.285 -38.475 33.566 1.00 81.95 118 SER A C 1
ATOM 913 O O . SER A 1 118 ? 64.984 -38.354 32.532 1.00 74.99 118 SER A O 1
ATOM 916 N N . LEU A 1 119 ? 63.485 -39.535 33.811 1.00 86.10 119 LEU A N 1
ATOM 917 C CA . LEU A 1 119 ? 63.482 -40.775 32.975 1.00 86.10 119 LEU A CA 1
ATOM 918 C C . LEU A 1 119 ? 62.719 -40.774 31.678 1.00 89.03 119 LEU A C 1
ATOM 919 O O . LEU A 1 119 ? 61.473 -40.516 31.699 1.00 88.14 119 LEU A O 1
ATOM 924 N N . PRO A 1 120 ? 63.427 -41.112 30.547 1.00 96.28 120 PRO A N 1
ATOM 925 C CA . PRO A 1 120 ? 62.697 -41.111 29.238 1.00 94.83 120 PRO A CA 1
ATOM 926 C C . PRO A 1 120 ? 61.818 -42.293 29.154 1.00 89.38 120 PRO A C 1
ATOM 927 O O . PRO A 1 120 ? 62.045 -43.330 29.855 1.00 81.18 120 PRO A O 1
ATOM 931 N N . PRO A 1 121 ? 60.820 -42.158 28.311 1.00 89.56 121 PRO A N 1
ATOM 932 C CA . PRO A 1 121 ? 59.867 -43.278 28.259 1.00 95.06 121 PRO A CA 1
ATOM 933 C C . PRO A 1 121 ? 60.431 -44.361 27.315 1.00 89.77 121 PRO A C 1
ATOM 934 O O . PRO A 1 121 ? 60.514 -44.182 26.137 1.00 71.28 121 PRO A O 1
ATOM 938 N N . ILE A 1 122 ? 60.882 -45.464 27.876 1.00 87.54 122 ILE A N 1
ATOM 939 C CA . ILE A 1 122 ? 61.493 -46.436 27.060 1.00 81.16 122 ILE A CA 1
ATOM 940 C C . ILE A 1 122 ? 61.187 -47.669 27.730 1.00 82.94 122 ILE A C 1
ATOM 941 O O . ILE A 1 122 ? 61.398 -47.818 28.911 1.00 82.76 122 ILE A O 1
ATOM 946 N N . PRO A 1 123 ? 60.639 -48.560 26.976 1.00 87.05 123 PRO A N 1
ATOM 947 C CA . PRO A 1 123 ? 60.247 -49.848 27.524 1.00 83.96 123 PRO A CA 1
ATOM 948 C C . PRO A 1 123 ? 61.524 -50.614 28.038 1.00 78.75 123 PRO A C 1
ATOM 949 O O . PRO A 1 123 ? 62.492 -50.703 27.275 1.00 73.86 123 PRO A O 1
ATOM 953 N N . GLY A 1 124 ? 61.535 -51.086 29.299 1.00 79.66 124 GLY A N 1
ATOM 954 C CA . GLY A 1 124 ? 62.581 -52.001 29.716 1.00 75.08 124 GLY A CA 1
ATOM 955 C C . GLY A 1 124 ? 63.536 -51.302 30.638 1.00 83.32 124 GLY A C 1
ATOM 956 O O . GLY A 1 124 ? 64.595 -51.809 31.028 1.00 83.07 124 GLY A O 1
ATOM 957 N N . THR A 1 125 ? 63.132 -50.117 31.030 1.00 83.68 125 THR A N 1
ATOM 958 C CA . THR A 1 125 ? 63.908 -49.320 31.951 1.00 75.49 125 THR A CA 1
ATOM 959 C C . THR A 1 125 ? 63.984 -49.982 33.325 1.00 78.26 125 THR A C 1
ATOM 960 O O . THR A 1 125 ? 64.960 -49.844 34.033 1.00 79.11 125 THR A O 1
ATOM 964 N N . GLU A 1 126 ? 62.948 -50.753 33.646 1.00 85.55 126 GLU A N 1
ATOM 965 C CA . GLU A 1 126 ? 62.739 -51.345 34.955 1.00 82.97 126 GLU A CA 1
ATOM 966 C C . GLU A 1 126 ? 63.662 -52.494 35.256 1.00 81.20 126 GLU A C 1
ATOM 967 O O . GLU A 1 126 ? 63.681 -52.997 36.361 1.00 85.85 126 GLU A O 1
ATOM 973 N N . GLN A 1 127 ? 64.470 -52.886 34.288 1.00 77.89 127 GLN A N 1
ATOM 974 C CA . GLN A 1 127 ? 65.258 -54.049 34.477 1.00 76.21 127 GLN A CA 1
ATOM 975 C C . GLN A 1 127 ? 66.444 -53.848 35.399 1.00 80.30 127 GLN A C 1
ATOM 976 O O . GLN A 1 127 ? 66.745 -52.766 35.852 1.00 79.69 127 GLN A O 1
ATOM 982 N N . GLU A 1 128 ? 67.128 -54.958 35.604 1.00 80.32 128 GLU A N 1
ATOM 983 C CA . GLU A 1 128 ? 68.110 -55.215 36.622 1.00 78.00 128 GLU A CA 1
ATOM 984 C C . GLU A 1 128 ? 69.441 -54.454 36.477 1.00 92.11 128 GLU A C 1
ATOM 985 O O . GLU A 1 128 ? 69.997 -53.924 37.473 1.00 101.45 128 GLU A O 1
ATOM 991 N N . GLY A 1 129 ? 69.991 -54.387 35.288 1.00 66.01 129 GLY A N 1
ATOM 992 C CA . GLY A 1 129 ? 71.172 -53.570 35.171 1.00 72.27 129 GLY A CA 1
ATOM 993 C C . GLY A 1 129 ? 71.073 -52.180 34.580 1.00 67.36 129 GLY A C 1
ATOM 994 O O . GLY A 1 129 ? 72.056 -51.636 34.021 1.00 62.01 129 GLY A O 1
ATOM 995 N N . VAL A 1 130 ? 69.893 -51.592 34.690 1.00 73.96 130 VAL A N 1
ATOM 996 C CA . VAL A 1 130 ? 69.709 -50.152 34.385 1.00 72.73 130 VAL A CA 1
ATOM 997 C C . VAL A 1 130 ? 69.870 -49.354 35.668 1.00 64.55 130 VAL A C 1
ATOM 998 O O . VAL A 1 130 ? 69.356 -49.736 36.675 1.00 68.70 130 VAL A O 1
ATOM 1002 N N . TYR A 1 131 ? 70.676 -48.310 35.635 1.00 71.07 131 TYR A N 1
ATOM 1003 C CA . TYR A 1 131 ? 71.070 -47.531 36.815 1.00 62.97 131 TYR A CA 1
ATOM 1004 C C . TYR A 1 131 ? 70.948 -46.029 36.573 1.00 63.64 131 TYR A C 1
ATOM 1005 O O . TYR A 1 131 ? 70.829 -45.513 35.449 1.00 57.65 131 TYR A O 1
ATOM 1014 N N . THR A 1 132 ? 71.078 -45.285 37.635 1.00 73.14 132 THR A N 1
ATOM 1015 C CA . THR A 1 132 ? 70.951 -43.814 37.561 1.00 68.49 132 THR A CA 1
ATOM 1016 C C . THR A 1 132 ? 71.989 -43.184 38.523 1.00 75.01 132 THR A C 1
ATOM 1017 O O . THR A 1 132 ? 72.381 -43.822 39.516 1.00 81.19 132 THR A O 1
ATOM 1021 N N . LEU A 1 133 ? 72.510 -41.996 38.284 1.00 68.07 133 LEU A N 1
ATOM 1022 C CA . LEU A 1 133 ? 73.599 -41.619 39.211 1.00 71.25 133 LEU A CA 1
ATOM 1023 C C . LEU A 1 133 ? 73.312 -40.349 39.941 1.00 76.81 133 LEU A C 1
ATOM 1024 O O . LEU A 1 133 ? 73.692 -39.253 39.493 1.00 82.93 133 LEU A O 1
ATOM 1029 N N . ARG A 1 134 ? 72.686 -40.455 41.096 1.00 71.85 134 ARG A N 1
ATOM 1030 C CA . ARG A 1 134 ? 72.198 -39.235 41.713 1.00 73.21 134 ARG A CA 1
ATOM 1031 C C . ARG A 1 134 ? 72.580 -39.164 43.179 1.00 77.67 134 ARG A C 1
ATOM 1032 O O . ARG A 1 134 ? 72.808 -38.059 43.678 1.00 78.52 134 ARG A O 1
ATOM 1040 N N . THR A 1 135 ? 72.670 -40.322 43.856 1.00 70.97 135 THR A N 1
ATOM 1041 C CA . THR A 1 135 ? 72.605 -40.367 45.317 1.00 69.12 135 THR A CA 1
ATOM 1042 C C . THR A 1 135 ? 73.660 -41.240 45.859 1.00 68.81 135 THR A C 1
ATOM 1043 O O . THR A 1 135 ? 74.350 -41.806 45.079 1.00 69.82 135 THR A O 1
ATOM 1047 N N . MET A 1 136 ? 73.782 -41.410 47.175 1.00 69.20 136 MET A N 1
ATOM 1048 C CA . MET A 1 136 ? 74.814 -42.297 47.676 1.00 68.18 136 MET A CA 1
ATOM 1049 C C . MET A 1 136 ? 74.458 -43.723 47.405 1.00 73.76 136 MET A C 1
ATOM 1050 O O . MET A 1 136 ? 75.337 -44.579 47.318 1.00 77.45 136 MET A O 1
ATOM 1055 N N . GLU A 1 137 ? 73.157 -43.985 47.304 1.00 72.99 137 GLU A N 1
ATOM 1056 C CA . GLU A 1 137 ? 72.666 -45.336 47.211 1.00 73.61 137 GLU A CA 1
ATOM 1057 C C . GLU A 1 137 ? 72.899 -45.777 45.809 1.00 70.16 137 GLU A C 1
ATOM 1058 O O . GLU A 1 137 ? 73.253 -46.912 45.565 1.00 66.02 137 GLU A O 1
ATOM 1064 N N . ASP A 1 138 ? 72.689 -44.844 44.891 1.00 71.61 138 ASP A N 1
ATOM 1065 C CA . ASP A 1 138 ? 73.010 -45.038 43.486 1.00 75.69 138 ASP A CA 1
ATOM 1066 C C . ASP A 1 138 ? 74.457 -45.453 43.390 1.00 73.29 138 ASP A C 1
ATOM 1067 O O . ASP A 1 138 ? 74.798 -46.403 42.699 1.00 67.01 138 ASP A O 1
ATOM 1072 N N . GLY A 1 139 ? 75.294 -44.803 44.170 1.00 67.99 139 GLY A N 1
ATOM 1073 C CA . GLY A 1 139 ? 76.683 -45.169 44.133 1.00 64.94 139 GLY A CA 1
ATOM 1074 C C . GLY A 1 139 ? 76.953 -46.578 44.590 1.00 65.24 139 GLY A C 1
ATOM 1075 O O . GLY A 1 139 ? 77.679 -47.284 43.914 1.00 63.23 139 GLY A O 1
ATOM 1076 N N . GLU A 1 140 ? 76.396 -46.958 45.745 1.00 71.04 140 GLU A N 1
ATOM 1077 C CA . GLU A 1 140 ? 76.401 -48.354 46.175 1.00 76.02 140 GLU A CA 1
ATOM 1078 C C . GLU A 1 140 ? 75.954 -49.336 45.071 1.00 69.60 140 GLU A C 1
ATOM 1079 O O . GLU A 1 140 ? 76.694 -50.246 44.696 1.00 67.84 140 GLU A O 1
ATOM 1085 N N . ARG A 1 141 ? 74.766 -49.135 44.528 1.00 57.48 141 ARG A N 1
ATOM 1086 C CA . ARG A 1 141 ? 74.317 -49.994 43.458 1.00 71.07 141 ARG A CA 1
ATOM 1087 C C . ARG A 1 141 ? 75.374 -50.254 42.369 1.00 69.27 141 ARG A C 1
ATOM 1088 O O . ARG A 1 141 ? 75.853 -51.353 42.097 1.00 66.95 141 ARG A O 1
ATOM 1096 N N . LEU A 1 142 ? 75.723 -49.174 41.756 1.00 70.28 142 LEU A N 1
ATOM 1097 C CA . LEU A 1 142 ? 76.778 -49.135 40.749 1.00 73.06 142 LEU A CA 1
ATOM 1098 C C . LEU A 1 142 ? 78.108 -49.804 41.191 1.00 66.75 142 LEU A C 1
ATOM 1099 O O . LEU A 1 142 ? 78.794 -50.426 40.375 1.00 62.97 142 LEU A O 1
ATOM 1104 N N . LEU A 1 143 ? 78.471 -49.613 42.446 1.00 60.07 143 LEU A N 1
ATOM 1105 C CA . LEU A 1 143 ? 79.813 -49.903 42.865 1.00 65.78 143 LEU A CA 1
ATOM 1106 C C . LEU A 1 143 ? 79.976 -51.447 42.996 1.00 67.75 143 LEU A C 1
ATOM 1107 O O . LEU A 1 143 ? 81.110 -51.998 42.832 1.00 63.22 143 LEU A O 1
ATOM 1112 N N . LYS A 1 144 ? 78.828 -52.084 43.250 1.00 58.43 144 LYS A N 1
ATOM 1113 C CA . LYS A 1 144 ? 78.599 -53.521 43.207 1.00 64.70 144 LYS A CA 1
ATOM 1114 C C . LYS A 1 144 ? 78.643 -54.124 41.823 1.00 67.87 144 LYS A C 1
ATOM 1115 O O . LYS A 1 144 ? 79.303 -55.125 41.599 1.00 73.52 144 LYS A O 1
ATOM 1121 N N . ALA A 1 145 ? 77.880 -53.543 40.909 1.00 61.76 145 ALA A N 1
ATOM 1122 C CA . ALA A 1 145 ? 77.903 -53.870 39.477 1.00 65.55 145 ALA A CA 1
ATOM 1123 C C . ALA A 1 145 ? 79.250 -53.818 38.727 1.00 69.84 145 ALA A C 1
ATOM 1124 O O . ALA A 1 145 ? 79.627 -54.731 37.973 1.00 71.55 145 ALA A O 1
ATOM 1126 N N . LEU A 1 146 ? 79.936 -52.712 38.926 1.00 64.78 146 LEU A N 1
ATOM 1127 C CA . LEU A 1 146 ? 81.134 -52.342 38.208 1.00 68.71 146 LEU A CA 1
ATOM 1128 C C . LEU A 1 146 ? 82.161 -53.463 38.125 1.00 72.77 146 LEU A C 1
ATOM 1129 O O . LEU A 1 146 ? 82.540 -53.881 37.044 1.00 72.29 146 LEU A O 1
ATOM 1134 N N . PRO A 1 147 ? 82.621 -53.969 39.270 1.00 79.91 147 PRO A N 1
ATOM 1135 C CA . PRO A 1 147 ? 83.737 -54.934 39.132 1.00 88.11 147 PRO A CA 1
ATOM 1136 C C . PRO A 1 147 ? 83.106 -56.187 38.654 1.00 81.73 147 PRO A C 1
ATOM 1137 O O . PRO A 1 147 ? 82.252 -56.633 39.379 1.00 99.53 147 PRO A O 1
ATOM 1141 N N . GLN A 1 148 ? 83.447 -56.710 37.494 1.00 68.58 148 GLN A N 1
ATOM 1142 C CA . GLN A 1 148 ? 82.524 -57.649 36.833 1.00 85.56 148 GLN A CA 1
ATOM 1143 C C . GLN A 1 148 ? 81.981 -57.061 35.550 1.00 93.11 148 GLN A C 1
ATOM 1144 O O . GLN A 1 148 ? 80.800 -57.370 35.168 1.00 65.32 148 GLN A O 1
ATOM 1150 N N . ALA A 1 149 ? 82.872 -56.194 34.969 1.00 109.45 149 ALA A N 1
ATOM 1151 C CA . ALA A 1 149 ? 82.749 -55.397 33.711 1.00 84.36 149 ALA A CA 1
ATOM 1152 C C . ALA A 1 149 ? 81.324 -55.406 33.304 1.00 70.43 149 ALA A C 1
ATOM 1153 O O . ALA A 1 149 ? 80.469 -55.174 34.262 1.00 59.86 149 ALA A O 1
ATOM 1155 N N . ARG A 1 150 ? 81.013 -55.666 32.005 1.00 66.94 150 ARG A N 1
ATOM 1156 C CA . ARG A 1 150 ? 81.908 -55.746 30.834 1.00 70.81 150 ARG A CA 1
ATOM 1157 C C . ARG A 1 150 ? 81.647 -54.669 29.744 1.00 66.16 150 ARG A C 1
ATOM 1158 O O . ARG A 1 150 ? 82.593 -54.068 29.231 1.00 65.43 150 ARG A O 1
ATOM 1166 N N . ARG A 1 151 ? 80.383 -54.473 29.370 1.00 66.54 151 ARG A N 1
ATOM 1167 C CA . ARG A 1 151 ? 79.973 -53.554 28.293 1.00 69.78 151 ARG A CA 1
ATOM 1168 C C . ARG A 1 151 ? 78.959 -52.505 28.843 1.00 67.81 151 ARG A C 1
ATOM 1169 O O . ARG A 1 151 ? 77.848 -52.871 29.274 1.00 55.65 151 ARG A O 1
ATOM 1177 N N . ALA A 1 152 ? 79.315 -51.208 28.820 1.00 65.87 152 ALA A N 1
ATOM 1178 C CA . ALA A 1 152 ? 78.347 -50.184 29.270 1.00 63.54 152 ALA A CA 1
ATOM 1179 C C . ALA A 1 152 ? 77.752 -49.342 28.164 1.00 63.16 152 ALA A C 1
ATOM 1180 O O . ALA A 1 152 ? 78.499 -48.950 27.227 1.00 65.43 152 ALA A O 1
ATOM 1182 N N . ALA A 1 153 ? 76.417 -49.126 28.212 1.00 55.10 153 ALA A N 1
ATOM 1183 C CA . ALA A 1 153 ? 75.803 -47.991 27.421 1.00 60.41 153 ALA A CA 1
ATOM 1184 C C . ALA A 1 153 ? 75.303 -46.830 28.284 1.00 60.05 153 ALA A C 1
ATOM 1185 O O . ALA A 1 153 ? 74.568 -47.034 29.241 1.00 63.81 153 ALA A O 1
ATOM 1187 N N . ILE A 1 154 ? 75.689 -45.616 27.955 1.00 61.74 154 ILE A N 1
ATOM 1188 C CA . ILE A 1 154 ? 75.264 -44.414 28.714 1.00 62.39 154 ILE A CA 1
ATOM 1189 C C . ILE A 1 154 ? 74.348 -43.570 27.889 1.00 58.00 154 ILE A C 1
ATOM 1190 O O . ILE A 1 154 ? 74.762 -43.103 26.854 1.00 61.05 154 ILE A O 1
ATOM 1195 N N . LEU A 1 155 ? 73.117 -43.406 28.298 1.00 53.40 155 LEU A N 1
ATOM 1196 C CA . LEU A 1 155 ? 72.257 -42.481 27.572 1.00 70.49 155 LEU A CA 1
ATOM 1197 C C . LEU A 1 155 ? 72.441 -41.040 28.028 1.00 63.64 155 LEU A C 1
ATOM 1198 O O . LEU A 1 155 ? 72.129 -40.751 29.119 1.00 66.90 155 LEU A O 1
ATOM 1203 N N . GLY A 1 156 ? 72.863 -40.132 27.167 1.00 59.04 156 GLY A N 1
ATOM 1204 C CA . GLY A 1 156 ? 72.859 -38.739 27.446 1.00 55.64 156 GLY A CA 1
ATOM 1205 C C . GLY A 1 156 ? 74.307 -38.362 27.491 1.00 62.72 156 GLY A C 1
ATOM 1206 O O . GLY A 1 156 ? 75.078 -38.914 28.256 1.00 62.66 156 GLY A O 1
ATOM 1207 N N . ALA A 1 157 ? 74.678 -37.398 26.663 1.00 62.65 157 ALA A N 1
ATOM 1208 C CA . ALA A 1 157 ? 76.008 -36.840 26.657 1.00 60.43 157 ALA A CA 1
ATOM 1209 C C . ALA A 1 157 ? 76.078 -35.415 27.218 1.00 61.59 157 ALA A C 1
ATOM 1210 O O . ALA A 1 157 ? 76.740 -34.564 26.646 1.00 53.92 157 ALA A O 1
ATOM 1212 N N . GLY A 1 158 ? 75.388 -35.219 28.359 1.00 62.63 158 GLY A N 1
ATOM 1213 C CA . GLY A 1 158 ? 75.539 -34.092 29.272 1.00 60.25 158 GLY A CA 1
ATOM 1214 C C . GLY A 1 158 ? 76.790 -34.102 30.118 1.00 63.06 158 GLY A C 1
ATOM 1215 O O . GLY A 1 158 ? 77.599 -34.914 29.985 1.00 61.73 158 GLY A O 1
ATOM 1216 N N . TYR A 1 159 ? 77.015 -33.170 30.993 1.00 75.98 159 TYR A N 1
ATOM 1217 C CA . TYR A 1 159 ? 78.241 -33.332 31.813 1.00 66.86 159 TYR A CA 1
ATOM 1218 C C . TYR A 1 159 ? 78.299 -34.681 32.621 1.00 69.86 159 TYR A C 1
ATOM 1219 O O . TYR A 1 159 ? 79.329 -35.369 32.484 1.00 65.61 159 TYR A O 1
ATOM 1228 N N . ILE A 1 160 ? 77.282 -35.072 33.435 1.00 67.50 160 ILE A N 1
ATOM 1229 C CA . ILE A 1 160 ? 77.460 -36.296 34.219 1.00 69.67 160 ILE A CA 1
ATOM 1230 C C . ILE A 1 160 ? 77.198 -37.221 33.110 1.00 72.07 160 ILE A C 1
ATOM 1231 O O . ILE A 1 160 ? 76.408 -36.868 32.176 1.00 87.87 160 ILE A O 1
ATOM 1236 N N . GLY A 1 161 ? 77.791 -38.378 33.032 1.00 54.78 161 GLY A N 1
ATOM 1237 C CA . GLY A 1 161 ? 77.457 -38.896 31.690 1.00 67.44 161 GLY A CA 1
ATOM 1238 C C . GLY A 1 161 ? 78.641 -38.828 30.771 1.00 64.14 161 GLY A C 1
ATOM 1239 O O . GLY A 1 161 ? 79.162 -39.917 30.497 1.00 72.08 161 GLY A O 1
ATOM 1240 N N . LEU A 1 162 ? 79.139 -37.660 30.363 1.00 56.13 162 LEU A N 1
ATOM 1241 C CA . LEU A 1 162 ? 80.609 -37.546 30.020 1.00 55.15 162 LEU A CA 1
ATOM 1242 C C . LEU A 1 162 ? 81.495 -37.948 31.207 1.00 61.62 162 LEU A C 1
ATOM 1243 O O . LEU A 1 162 ? 82.477 -38.681 31.036 1.00 56.22 162 LEU A O 1
ATOM 1248 N N . GLU A 1 163 ? 81.147 -37.465 32.412 1.00 68.48 163 GLU A N 1
ATOM 1249 C CA . GLU A 1 163 ? 81.875 -37.818 33.642 1.00 63.74 163 GLU A CA 1
ATOM 1250 C C . GLU A 1 163 ? 81.855 -39.350 33.878 1.00 67.60 163 GLU A C 1
ATOM 1251 O O . GLU A 1 163 ? 82.889 -39.986 34.250 1.00 66.99 163 GLU A O 1
ATOM 1257 N N . ALA A 1 164 ? 80.702 -39.963 33.612 1.00 61.01 164 ALA A N 1
ATOM 1258 C CA . ALA A 1 164 ? 80.544 -41.433 33.817 1.00 63.18 164 ALA A CA 1
ATOM 1259 C C . ALA A 1 164 ? 81.310 -42.237 32.832 1.00 66.65 164 ALA A C 1
ATOM 1260 O O . ALA A 1 164 ? 81.958 -43.153 33.225 1.00 67.48 164 ALA A O 1
ATOM 1262 N N . ALA A 1 165 ? 81.155 -41.940 31.560 1.00 58.02 165 ALA A N 1
ATOM 1263 C CA . ALA A 1 165 ? 82.119 -42.379 30.542 1.00 67.48 165 ALA A CA 1
ATOM 1264 C C . ALA A 1 165 ? 83.572 -42.507 31.049 1.00 69.66 165 ALA A C 1
ATOM 1265 O O . ALA A 1 165 ? 84.177 -43.543 30.846 1.00 69.02 165 ALA A O 1
ATOM 1267 N N . GLU A 1 166 ? 84.132 -41.501 31.713 1.00 60.61 166 GLU A N 1
ATOM 1268 C CA . GLU A 1 166 ? 85.548 -41.621 32.125 1.00 65.28 166 GLU A CA 1
ATOM 1269 C C . GLU A 1 166 ? 85.622 -42.638 33.246 1.00 63.36 166 GLU A C 1
ATOM 1270 O O . GLU A 1 166 ? 86.463 -43.502 33.252 1.00 57.02 166 GLU A O 1
ATOM 1276 N N . ALA A 1 167 ? 84.691 -42.561 34.181 1.00 62.80 167 ALA A N 1
ATOM 1277 C CA . ALA A 1 167 ? 84.709 -43.497 35.300 1.00 68.10 167 ALA A CA 1
ATOM 1278 C C . ALA A 1 167 ? 84.703 -45.002 34.841 1.00 67.33 167 ALA A C 1
ATOM 1279 O O . ALA A 1 167 ? 85.493 -45.817 35.269 1.00 62.68 167 ALA A O 1
ATOM 1281 N N . PHE A 1 168 ? 83.743 -45.364 34.022 1.00 62.23 168 PHE A N 1
ATOM 1282 C CA . PHE A 1 168 ? 83.643 -46.684 33.448 1.00 59.72 168 PHE A CA 1
ATOM 1283 C C . PHE A 1 168 ? 84.845 -47.099 32.654 1.00 62.40 168 PHE A C 1
ATOM 1284 O O . PHE A 1 168 ? 85.193 -48.222 32.731 1.00 60.92 168 PHE A O 1
ATOM 1292 N N . ARG A 1 169 ? 85.446 -46.232 31.856 1.00 60.04 169 ARG A N 1
ATOM 1293 C CA . ARG A 1 169 ? 86.647 -46.613 31.136 1.00 62.02 169 ARG A CA 1
ATOM 1294 C C . ARG A 1 169 ? 87.801 -46.900 32.118 1.00 63.56 169 ARG A C 1
ATOM 1295 O O . ARG A 1 169 ? 88.470 -47.911 31.998 1.00 68.95 169 ARG A O 1
ATOM 1303 N N . LYS A 1 170 ? 87.996 -46.032 33.106 1.00 63.28 170 LYS A N 1
ATOM 1304 C CA . LYS A 1 170 ? 88.915 -46.252 34.234 1.00 58.73 170 LYS A CA 1
ATOM 1305 C C . LYS A 1 170 ? 88.653 -47.568 34.976 1.00 58.21 170 LYS A C 1
ATOM 1306 O O . LYS A 1 170 ? 89.510 -48.118 35.624 1.00 65.08 170 LYS A O 1
ATOM 1312 N N . ARG A 1 171 ? 87.477 -48.101 34.843 1.00 57.25 171 ARG A N 1
ATOM 1313 C CA . ARG A 1 171 ? 87.159 -49.377 35.455 1.00 68.60 171 ARG A CA 1
ATOM 1314 C C . ARG A 1 171 ? 87.169 -50.534 34.442 1.00 66.20 171 ARG A C 1
ATOM 1315 O O . ARG A 1 171 ? 86.745 -51.645 34.746 1.00 65.30 171 ARG A O 1
ATOM 1323 N N . GLY A 1 172 ? 87.659 -50.242 33.252 1.00 62.95 172 GLY A N 1
ATOM 1324 C CA . GLY A 1 172 ? 87.940 -51.254 32.286 1.00 64.61 172 GLY A CA 1
ATOM 1325 C C . GLY A 1 172 ? 86.859 -51.645 31.357 1.00 67.89 172 GLY A C 1
ATOM 1326 O O . GLY A 1 172 ? 87.192 -52.400 30.429 1.00 71.81 172 GLY A O 1
ATOM 1327 N N . LEU A 1 173 ? 85.606 -51.181 31.585 1.00 66.49 173 LEU A N 1
ATOM 1328 C CA . LEU A 1 173 ? 84.485 -51.456 30.645 1.00 69.93 173 LEU A CA 1
ATOM 1329 C C . LEU A 1 173 ? 84.649 -50.867 29.242 1.00 65.31 173 LEU A C 1
ATOM 1330 O O . LEU A 1 173 ? 85.363 -49.858 29.026 1.00 52.58 173 LEU A O 1
ATOM 1335 N N . GLN A 1 174 ? 84.034 -51.528 28.270 1.00 65.49 174 GLN A N 1
ATOM 1336 C CA . GLN A 1 174 ? 83.906 -50.820 27.037 1.00 74.75 174 GLN A CA 1
ATOM 1337 C C . GLN A 1 174 ? 82.637 -49.971 27.163 1.00 80.46 174 GLN A C 1
ATOM 1338 O O . GLN A 1 174 ? 81.654 -50.349 27.868 1.00 71.53 174 GLN A O 1
ATOM 1344 N N . VAL A 1 175 ? 82.702 -48.763 26.596 1.00 76.72 175 VAL A N 1
ATOM 1345 C CA . VAL A 1 175 ? 81.613 -47.839 26.813 1.00 69.87 175 VAL A CA 1
ATOM 1346 C C . VAL A 1 175 ? 81.170 -47.223 25.547 1.00 66.87 175 VAL A C 1
ATOM 1347 O O . VAL A 1 175 ? 81.985 -46.647 24.836 1.00 67.45 175 VAL A O 1
ATOM 1351 N N . THR A 1 176 ? 79.889 -47.403 25.228 1.00 65.51 176 THR A N 1
ATOM 1352 C CA . THR A 1 176 ? 79.389 -46.572 24.158 1.00 73.53 176 THR A CA 1
ATOM 1353 C C . THR A 1 176 ? 78.441 -45.452 24.661 1.00 68.31 176 THR A C 1
ATOM 1354 O O . THR A 1 176 ? 77.625 -45.713 25.539 1.00 67.88 176 THR A O 1
ATOM 1358 N N . LEU A 1 177 ? 78.627 -44.202 24.185 1.00 60.91 177 LEU A N 1
ATOM 1359 C CA . LEU A 1 177 ? 77.749 -43.077 24.536 1.00 64.72 177 LEU A CA 1
ATOM 1360 C C . LEU A 1 177 ? 76.583 -42.861 23.546 1.00 65.32 177 LEU A C 1
ATOM 1361 O O . LEU A 1 177 ? 76.846 -42.600 22.430 1.00 60.92 177 LEU A O 1
ATOM 1366 N N . LEU A 1 178 ? 75.304 -42.924 23.940 1.00 68.99 178 LEU A N 1
ATOM 1367 C CA . LEU A 1 178 ? 74.181 -42.613 23.018 1.00 62.45 178 LEU A CA 1
ATOM 1368 C C . LEU A 1 178 ? 73.584 -41.232 23.269 1.00 62.77 178 LEU A C 1
ATOM 1369 O O . LEU A 1 178 ? 73.249 -40.889 24.346 1.00 65.71 178 LEU A O 1
ATOM 1374 N N . GLU A 1 179 ? 73.461 -40.428 22.259 1.00 61.10 179 GLU A N 1
ATOM 1375 C CA . GLU A 1 179 ? 72.880 -39.097 22.398 1.00 64.13 179 GLU A CA 1
ATOM 1376 C C . GLU A 1 179 ? 71.816 -38.850 21.295 1.00 66.58 179 GLU A C 1
ATOM 1377 O O . GLU A 1 179 ? 72.066 -39.085 20.116 1.00 63.80 179 GLU A O 1
ATOM 1383 N N . ALA A 1 180 ? 70.624 -38.393 21.664 1.00 66.26 180 ALA A N 1
ATOM 1384 C CA . ALA A 1 180 ? 69.620 -38.043 20.663 1.00 57.78 180 ALA A CA 1
ATOM 1385 C C . ALA A 1 180 ? 69.992 -36.826 19.821 1.00 64.94 180 ALA A C 1
ATOM 1386 O O . ALA A 1 180 ? 69.760 -36.869 18.654 1.00 67.92 180 ALA A O 1
ATOM 1388 N N . LYS A 1 181 ? 70.551 -35.734 20.359 1.00 61.90 181 LYS A N 1
ATOM 1389 C CA . LYS A 1 181 ? 70.970 -34.600 19.533 1.00 63.13 181 LYS A CA 1
ATOM 1390 C C . LYS A 1 181 ? 72.288 -34.899 18.806 1.00 65.78 181 LYS A C 1
ATOM 1391 O O . LYS A 1 181 ? 72.885 -35.893 18.982 1.00 65.09 181 LYS A O 1
ATOM 1397 N N . ASP A 1 182 ? 72.742 -34.019 17.959 1.00 69.43 182 ASP A N 1
ATOM 1398 C CA . ASP A 1 182 ? 73.870 -34.284 17.073 1.00 71.65 182 ASP A CA 1
ATOM 1399 C C . ASP A 1 182 ? 75.314 -34.236 17.649 1.00 69.53 182 ASP A C 1
ATOM 1400 O O . ASP A 1 182 ? 76.232 -34.587 16.958 1.00 70.46 182 ASP A O 1
ATOM 1405 N N . ARG A 1 183 ? 75.506 -33.782 18.872 1.00 64.71 183 ARG A N 1
ATOM 1406 C CA . ARG A 1 183 ? 76.803 -33.583 19.419 1.00 60.50 183 ARG A CA 1
ATOM 1407 C C . ARG A 1 183 ? 76.804 -34.019 20.874 1.00 67.08 183 ARG A C 1
ATOM 1408 O O . ARG A 1 183 ? 75.775 -34.073 21.523 1.00 64.87 183 ARG A O 1
ATOM 1416 N N . PRO A 1 184 ? 77.972 -34.327 21.426 1.00 65.98 184 PRO A N 1
ATOM 1417 C CA . PRO A 1 184 ? 78.033 -34.305 22.899 1.00 62.15 184 PRO A CA 1
ATOM 1418 C C . PRO A 1 184 ? 77.935 -32.842 23.486 1.00 67.79 184 PRO A C 1
ATOM 1419 O O . PRO A 1 184 ? 78.391 -31.814 22.812 1.00 63.50 184 PRO A O 1
ATOM 1423 N N . LEU A 1 185 ? 77.403 -32.728 24.732 1.00 68.03 185 LEU A N 1
ATOM 1424 C CA . LEU A 1 185 ? 77.214 -31.423 25.419 1.00 65.52 185 LEU A CA 1
ATOM 1425 C C . LEU A 1 185 ? 76.422 -30.545 24.505 1.00 66.68 185 LEU A C 1
ATOM 1426 O O . LEU A 1 185 ? 76.916 -29.501 24.091 1.00 58.93 185 LEU A O 1
ATOM 1431 N N . PRO A 1 186 ? 75.207 -31.051 24.126 1.00 77.61 186 PRO A N 1
ATOM 1432 C CA . PRO A 1 186 ? 74.297 -30.529 23.116 1.00 73.11 186 PRO A CA 1
ATOM 1433 C C . PRO A 1 186 ? 73.756 -29.190 23.540 1.00 64.15 186 PRO A C 1
ATOM 1434 O O . PRO A 1 186 ? 73.253 -28.450 22.736 1.00 65.79 186 PRO A O 1
ATOM 1438 N N . HIS A 1 187 ? 73.901 -28.844 24.789 1.00 71.40 187 HIS A N 1
ATOM 1439 C CA . HIS A 1 187 ? 73.319 -27.569 25.186 1.00 79.99 187 HIS A CA 1
ATOM 1440 C C . HIS A 1 187 ? 74.195 -26.381 24.981 1.00 67.66 187 HIS A C 1
ATOM 1441 O O . HIS A 1 187 ? 73.751 -25.284 25.165 1.00 65.52 187 HIS A O 1
ATOM 1448 N N . TRP A 1 188 ? 75.411 -26.636 24.492 1.00 62.80 188 TRP A N 1
ATOM 1449 C CA . TRP A 1 188 ? 76.377 -25.604 24.267 1.00 58.56 188 TRP A CA 1
ATOM 1450 C C . TRP A 1 188 ? 76.651 -25.641 22.808 1.00 59.93 188 TRP A C 1
ATOM 1451 O O . TRP A 1 188 ? 76.465 -26.652 22.203 1.00 70.12 188 TRP A O 1
ATOM 1462 N N . ASP A 1 189 ? 77.113 -24.539 22.238 1.00 62.44 189 ASP A N 1
ATOM 1463 C CA . ASP A 1 189 ? 77.682 -24.518 20.850 1.00 63.99 189 ASP A CA 1
ATOM 1464 C C . ASP A 1 189 ? 78.610 -25.716 20.467 1.00 70.51 189 ASP A C 1
ATOM 1465 O O . ASP A 1 189 ? 79.225 -26.499 21.280 1.00 64.71 189 ASP A O 1
ATOM 1470 N N . PRO A 1 190 ? 78.658 -25.915 19.189 1.00 72.26 190 PRO A N 1
ATOM 1471 C CA . PRO A 1 190 ? 79.087 -27.221 18.641 1.00 66.65 190 PRO A CA 1
ATOM 1472 C C . PRO A 1 190 ? 80.607 -27.464 18.640 1.00 61.78 190 PRO A C 1
ATOM 1473 O O . PRO A 1 190 ? 80.991 -28.687 18.666 1.00 49.68 190 PRO A O 1
ATOM 1477 N N . GLU A 1 191 ? 81.405 -26.376 18.563 1.00 56.85 191 GLU A N 1
ATOM 1478 C CA . GLU A 1 191 ? 82.861 -26.420 18.655 1.00 61.88 191 GLU A CA 1
ATOM 1479 C C . GLU A 1 191 ? 83.328 -27.145 19.919 1.00 61.70 191 GLU A C 1
ATOM 1480 O O . GLU A 1 191 ? 84.241 -27.979 19.903 1.00 53.14 191 GLU A O 1
ATOM 1486 N N . VAL A 1 192 ? 82.725 -26.755 21.038 1.00 61.39 192 VAL A N 1
ATOM 1487 C CA . VAL A 1 192 ? 83.015 -27.447 22.281 1.00 58.83 192 VAL A CA 1
ATOM 1488 C C . VAL A 1 192 ? 82.631 -28.913 22.254 1.00 57.05 192 VAL A C 1
ATOM 1489 O O . VAL A 1 192 ? 83.450 -29.736 22.529 1.00 60.20 192 VAL A O 1
ATOM 1493 N N . GLY A 1 193 ? 81.396 -29.255 21.915 1.00 62.47 193 GLY A N 1
ATOM 1494 C CA . GLY A 1 193 ? 81.001 -30.642 21.686 1.00 57.13 193 GLY A CA 1
ATOM 1495 C C . GLY A 1 193 ? 81.957 -31.418 20.790 1.00 58.80 193 GLY A C 1
ATOM 1496 O O . GLY A 1 193 ? 82.235 -32.558 21.105 1.00 58.16 193 GLY A O 1
ATOM 1497 N N . ALA A 1 194 ? 82.393 -30.853 19.656 1.00 56.80 194 ALA A N 1
ATOM 1498 C CA . ALA A 1 194 ? 83.468 -31.428 18.818 1.00 57.19 194 ALA A CA 1
ATOM 1499 C C . ALA A 1 194 ? 84.703 -31.835 19.564 1.00 60.07 194 ALA A C 1
ATOM 1500 O O . ALA A 1 194 ? 85.210 -32.923 19.355 1.00 63.57 194 ALA A O 1
ATOM 1502 N N . LEU A 1 195 ? 85.226 -30.920 20.367 1.00 55.39 195 LEU A N 1
ATOM 1503 C CA . LEU A 1 195 ? 86.463 -31.128 21.120 1.00 60.17 195 LEU A CA 1
ATOM 1504 C C . LEU A 1 195 ? 86.303 -32.384 21.979 1.00 62.17 195 LEU A C 1
ATOM 1505 O O . LEU A 1 195 ? 87.267 -33.184 22.142 1.00 56.66 195 LEU A O 1
ATOM 1510 N N . LEU A 1 196 ? 85.100 -32.487 22.557 1.00 50.74 196 LEU A N 1
ATOM 1511 C CA . LEU A 1 196 ? 84.762 -33.573 23.417 1.00 56.06 196 LEU A CA 1
ATOM 1512 C C . LEU A 1 196 ? 84.603 -34.953 22.735 1.00 63.00 196 LEU A C 1
ATOM 1513 O O . LEU A 1 196 ? 84.944 -35.989 23.318 1.00 52.35 196 LEU A O 1
ATOM 1518 N N . LYS A 1 197 ? 83.992 -34.953 21.548 1.00 66.87 197 LYS A N 1
ATOM 1519 C CA . LYS A 1 197 ? 83.884 -36.139 20.723 1.00 66.40 197 LYS A CA 1
ATOM 1520 C C . LYS A 1 197 ? 85.288 -36.645 20.468 1.00 64.25 197 LYS A C 1
ATOM 1521 O O . LYS A 1 197 ? 85.584 -37.777 20.793 1.00 61.22 197 LYS A O 1
ATOM 1527 N N . GLU A 1 198 ? 86.169 -35.804 19.954 1.00 59.38 198 GLU A N 1
ATOM 1528 C CA . GLU A 1 198 ? 87.542 -36.226 19.738 1.00 62.85 198 GLU A CA 1
ATOM 1529 C C . GLU A 1 198 ? 88.269 -36.785 20.993 1.00 63.51 198 GLU A C 1
ATOM 1530 O O . GLU A 1 198 ? 88.957 -37.736 20.884 1.00 61.43 198 GLU A O 1
ATOM 1536 N N . GLU A 1 199 ? 88.067 -36.228 22.180 1.00 62.45 199 GLU A N 1
ATOM 1537 C CA . GLU A 1 199 ? 88.702 -36.720 23.373 1.00 63.03 199 GLU A CA 1
ATOM 1538 C C . GLU A 1 199 ? 88.085 -38.007 23.820 1.00 71.08 199 GLU A C 1
ATOM 1539 O O . GLU A 1 199 ? 88.805 -38.924 24.203 1.00 70.96 199 GLU A O 1
ATOM 1545 N N . LEU A 1 200 ? 86.768 -38.126 23.757 1.00 64.92 200 LEU A N 1
ATOM 1546 C CA . LEU A 1 200 ? 86.168 -39.404 24.086 1.00 65.68 200 LEU A CA 1
ATOM 1547 C C . LEU A 1 200 ? 86.629 -40.509 23.193 1.00 66.34 200 LEU A C 1
ATOM 1548 O O . LEU A 1 200 ? 86.871 -41.634 23.635 1.00 58.63 200 LEU A O 1
ATOM 1553 N N . GLU A 1 201 ? 86.719 -40.177 21.920 1.00 66.84 201 GLU A N 1
ATOM 1554 C CA . GLU A 1 201 ? 87.107 -41.149 20.959 1.00 65.56 201 GLU A CA 1
ATOM 1555 C C . GLU A 1 201 ? 88.562 -41.610 21.151 1.00 64.71 201 GLU A C 1
ATOM 1556 O O . GLU A 1 201 ? 88.857 -42.799 21.135 1.00 64.87 201 GLU A O 1
ATOM 1562 N N . ARG A 1 202 ? 89.461 -40.674 21.343 1.00 67.21 202 ARG A N 1
ATOM 1563 C CA . ARG A 1 202 ? 90.844 -40.953 21.706 1.00 58.55 202 ARG A CA 1
ATOM 1564 C C . ARG A 1 202 ? 90.959 -41.909 22.883 1.00 63.86 202 ARG A C 1
ATOM 1565 O O . ARG A 1 202 ? 91.893 -42.627 22.978 1.00 65.77 202 ARG A O 1
ATOM 1573 N N . HIS A 1 203 ? 90.010 -41.944 23.802 1.00 65.76 203 HIS A N 1
ATOM 1574 C CA . HIS A 1 203 ? 90.082 -42.847 24.962 1.00 61.85 203 HIS A CA 1
ATOM 1575 C C . HIS A 1 203 ? 89.143 -44.076 24.902 1.00 67.36 203 HIS A C 1
ATOM 1576 O O . HIS A 1 203 ? 88.888 -44.774 25.886 1.00 70.65 203 HIS A O 1
ATOM 1583 N N . GLY A 1 204 ? 88.600 -44.327 23.743 1.00 58.22 204 GLY A N 1
ATOM 1584 C CA . GLY A 1 204 ? 88.091 -45.623 23.480 1.00 65.51 204 GLY A CA 1
ATOM 1585 C C . GLY A 1 204 ? 86.620 -45.599 23.645 1.00 70.32 204 GLY A C 1
ATOM 1586 O O . GLY A 1 204 ? 86.004 -46.647 23.742 1.00 75.31 204 GLY A O 1
ATOM 1587 N N . VAL A 1 205 ? 86.028 -44.423 23.707 1.00 66.35 205 VAL A N 1
ATOM 1588 C CA . VAL A 1 205 ? 84.595 -44.406 23.923 1.00 62.01 205 VAL A CA 1
ATOM 1589 C C . VAL A 1 205 ? 84.001 -44.310 22.575 1.00 72.17 205 VAL A C 1
ATOM 1590 O O . VAL A 1 205 ? 84.540 -43.635 21.670 1.00 74.75 205 VAL A O 1
ATOM 1594 N N . GLU A 1 206 ? 82.900 -45.003 22.391 1.00 69.77 206 GLU A N 1
ATOM 1595 C CA . GLU A 1 206 ? 82.243 -44.929 21.101 1.00 74.58 206 GLU A CA 1
ATOM 1596 C C . GLU A 1 206 ? 81.134 -43.919 21.222 1.00 66.88 206 GLU A C 1
ATOM 1597 O O . GLU A 1 206 ? 80.339 -44.037 22.131 1.00 64.43 206 GLU A O 1
ATOM 1603 N N . VAL A 1 207 ? 81.075 -42.902 20.375 1.00 65.55 207 VAL A N 1
ATOM 1604 C CA . VAL A 1 207 ? 79.996 -41.942 20.609 1.00 64.96 207 VAL A CA 1
ATOM 1605 C C . VAL A 1 207 ? 78.928 -41.904 19.504 1.00 58.13 207 VAL A C 1
ATOM 1606 O O . VAL A 1 207 ? 79.206 -41.370 18.516 1.00 66.05 207 VAL A O 1
ATOM 1610 N N . TRP A 1 208 ? 77.781 -42.590 19.647 1.00 63.53 208 TRP A N 1
ATOM 1611 C CA . TRP A 1 208 ? 76.664 -42.623 18.702 1.00 66.39 208 TRP A CA 1
ATOM 1612 C C . TRP A 1 208 ? 75.865 -41.331 18.858 1.00 67.87 208 TRP A C 1
ATOM 1613 O O . TRP A 1 208 ? 75.280 -41.112 19.860 1.00 64.37 208 TRP A O 1
ATOM 1624 N N . THR A 1 209 ? 75.730 -40.555 17.806 1.00 73.88 209 THR A N 1
ATOM 1625 C CA . THR A 1 209 ? 74.990 -39.321 17.857 1.00 67.72 209 THR A CA 1
ATOM 1626 C C . THR A 1 209 ? 73.696 -39.345 17.045 1.00 66.95 209 THR A C 1
ATOM 1627 O O . THR A 1 209 ? 73.513 -40.189 16.188 1.00 77.26 209 THR A O 1
ATOM 1631 N N . GLY A 1 210 ? 72.791 -38.443 17.298 1.00 62.34 210 GLY A N 1
ATOM 1632 C CA . GLY A 1 210 ? 71.506 -38.494 16.615 1.00 68.80 210 GLY A CA 1
ATOM 1633 C C . GLY A 1 210 ? 70.753 -39.818 16.610 1.00 70.65 210 GLY A C 1
ATOM 1634 O O . GLY A 1 210 ? 70.323 -40.268 15.566 1.00 71.09 210 GLY A O 1
ATOM 1635 N N . VAL A 1 211 ? 70.537 -40.391 17.785 1.00 74.58 211 VAL A N 1
ATOM 1636 C CA . VAL A 1 211 ? 70.194 -41.798 17.948 1.00 73.50 211 VAL A CA 1
ATOM 1637 C C . VAL A 1 211 ? 68.918 -41.883 18.770 1.00 79.92 211 VAL A C 1
ATOM 1638 O O . VAL A 1 211 ? 68.822 -41.298 19.855 1.00 76.57 211 VAL A O 1
ATOM 1642 N N . LYS A 1 212 ? 67.928 -42.589 18.253 1.00 75.39 212 LYS A N 1
ATOM 1643 C CA . LYS A 1 212 ? 66.720 -42.787 19.000 1.00 75.63 212 LYS A CA 1
ATOM 1644 C C . LYS A 1 212 ? 66.855 -44.135 19.723 1.00 81.71 212 LYS A C 1
ATOM 1645 O O . LYS A 1 212 ? 66.997 -45.156 19.111 1.00 85.44 212 LYS A O 1
ATOM 1651 N N . VAL A 1 213 ? 66.873 -44.168 21.031 1.00 75.50 213 VAL A N 1
ATOM 1652 C CA . VAL A 1 213 ? 66.809 -45.453 21.691 1.00 76.10 213 VAL A CA 1
ATOM 1653 C C . VAL A 1 213 ? 65.387 -46.063 21.701 1.00 80.59 213 VAL A C 1
ATOM 1654 O O . VAL A 1 213 ? 64.400 -45.445 22.121 1.00 81.90 213 VAL A O 1
ATOM 1658 N N . GLU A 1 214 ? 65.264 -47.282 21.215 1.00 83.04 214 GLU A N 1
ATOM 1659 C CA . GLU A 1 214 ? 63.950 -47.848 21.134 1.00 77.92 214 GLU A CA 1
ATOM 1660 C C . GLU A 1 214 ? 63.569 -48.784 22.262 1.00 75.64 214 GLU A C 1
ATOM 1661 O O . GLU A 1 214 ? 62.417 -48.718 22.699 1.00 85.88 214 GLU A O 1
ATOM 1667 N N . ALA A 1 215 ? 64.443 -49.673 22.725 1.00 67.04 215 ALA A N 1
ATOM 1668 C CA . ALA A 1 215 ? 64.127 -50.347 23.964 1.00 72.42 215 ALA A CA 1
ATOM 1669 C C . ALA A 1 215 ? 65.327 -50.951 24.586 1.00 76.84 215 ALA A C 1
ATOM 1670 O O . ALA A 1 215 ? 66.331 -51.018 23.935 1.00 70.35 215 ALA A O 1
ATOM 1672 N N . PHE A 1 216 ? 65.226 -51.349 25.861 1.00 71.34 216 PHE A N 1
ATOM 1673 C CA . PHE A 1 216 ? 66.260 -52.074 26.518 1.00 69.81 216 PHE A CA 1
ATOM 1674 C C . PHE A 1 216 ? 65.942 -53.561 26.467 1.00 78.29 216 PHE A C 1
ATOM 1675 O O . PHE A 1 216 ? 64.965 -54.020 27.046 1.00 78.00 216 PHE A O 1
ATOM 1683 N N . ARG A 1 217 ? 66.754 -54.324 25.758 1.00 70.52 217 ARG A N 1
ATOM 1684 C CA . ARG A 1 217 ? 66.448 -55.734 25.577 1.00 76.16 217 ARG A CA 1
ATOM 1685 C C . ARG A 1 217 ? 66.714 -56.593 26.803 1.00 82.47 217 ARG A C 1
ATOM 1686 O O . ARG A 1 217 ? 67.757 -56.448 27.453 1.00 83.98 217 ARG A O 1
ATOM 1694 N N . GLY A 1 218 ? 65.797 -57.495 27.142 1.00 82.95 218 GLY A N 1
ATOM 1695 C CA . GLY A 1 218 ? 66.120 -58.428 28.213 1.00 84.01 218 GLY A CA 1
ATOM 1696 C C . GLY A 1 218 ? 64.897 -58.985 28.852 1.00 85.24 218 GLY A C 1
ATOM 1697 O O . GLY A 1 218 ? 63.787 -58.520 28.597 1.00 75.74 218 GLY A O 1
ATOM 1698 N N . MET A 1 219 ? 65.117 -59.999 29.675 1.00 88.85 219 MET A N 1
ATOM 1699 C CA . MET A 1 219 ? 64.007 -60.690 30.320 1.00 102.84 219 MET A CA 1
ATOM 1700 C C . MET A 1 219 ? 63.873 -60.279 31.786 1.00 95.68 219 MET A C 1
ATOM 1701 O O . MET A 1 219 ? 63.547 -61.086 32.652 1.00 96.48 219 MET A O 1
ATOM 1706 N N . GLY A 1 220 ? 64.103 -58.992 32.019 1.00 95.02 220 GLY A N 1
ATOM 1707 C CA . GLY A 1 220 ? 64.311 -58.417 33.340 1.00 94.45 220 GLY A CA 1
ATOM 1708 C C . GLY A 1 220 ? 65.772 -58.210 33.721 1.00 89.90 220 GLY A C 1
ATOM 1709 O O . GLY A 1 220 ? 66.049 -57.906 34.883 1.00 84.31 220 GLY A O 1
ATOM 1710 N N . ARG A 1 221 ? 66.682 -58.372 32.753 1.00 88.70 221 ARG A N 1
ATOM 1711 C CA . ARG A 1 221 ? 68.096 -58.303 33.047 1.00 88.10 221 ARG A CA 1
ATOM 1712 C C . ARG A 1 221 ? 68.891 -57.278 32.298 1.00 93.36 221 ARG A C 1
ATOM 1713 O O . ARG A 1 221 ? 69.822 -56.718 32.892 1.00 101.66 221 ARG A O 1
ATOM 1721 N N . VAL A 1 222 ? 68.587 -57.061 31.017 1.00 78.58 222 VAL A N 1
ATOM 1722 C CA . VAL A 1 222 ? 69.294 -56.034 30.175 1.00 86.12 222 VAL A CA 1
ATOM 1723 C C . VAL A 1 222 ? 70.607 -56.527 29.655 1.00 83.81 222 VAL A C 1
ATOM 1724 O O . VAL A 1 222 ? 71.562 -56.886 30.407 1.00 83.16 222 VAL A O 1
ATOM 1728 N N . GLU A 1 223 ? 70.638 -56.548 28.338 1.00 75.13 223 GLU A N 1
ATOM 1729 C CA . GLU A 1 223 ? 71.756 -57.115 27.662 1.00 79.34 223 GLU A CA 1
ATOM 1730 C C . GLU A 1 223 ? 71.887 -56.346 26.399 1.00 77.04 223 GLU A C 1
ATOM 1731 O O . GLU A 1 223 ? 72.954 -56.291 25.805 1.00 72.09 223 GLU A O 1
ATOM 1737 N N . ALA A 1 224 ? 70.823 -55.671 26.011 1.00 76.53 224 ALA A N 1
ATOM 1738 C CA . ALA A 1 224 ? 71.000 -54.896 24.817 1.00 76.53 224 ALA A CA 1
ATOM 1739 C C . ALA A 1 224 ? 70.891 -53.413 24.748 1.00 72.98 224 ALA A C 1
ATOM 1740 O O . ALA A 1 224 ? 71.907 -52.842 24.658 1.00 89.34 224 ALA A O 1
ATOM 1742 N N . VAL A 1 225 ? 69.757 -52.761 24.684 1.00 60.59 225 VAL A N 1
ATOM 1743 C CA . VAL A 1 225 ? 69.728 -51.451 23.895 1.00 73.06 225 VAL A CA 1
ATOM 1744 C C . VAL A 1 225 ? 69.613 -51.516 22.354 1.00 70.35 225 VAL A C 1
ATOM 1745 O O . VAL A 1 225 ? 70.579 -51.687 21.621 1.00 56.55 225 VAL A O 1
ATOM 1749 N N . GLU A 1 226 ? 68.389 -51.281 21.897 1.00 75.06 226 GLU A N 1
ATOM 1750 C CA . GLU A 1 226 ? 68.005 -51.352 20.528 1.00 67.84 226 GLU A CA 1
ATOM 1751 C C . GLU A 1 226 ? 67.762 -49.923 20.208 1.00 73.64 226 GLU A C 1
ATOM 1752 O O . GLU A 1 226 ? 67.008 -49.227 20.873 1.00 76.06 226 GLU A O 1
ATOM 1758 N N . THR A 1 227 ? 68.421 -49.467 19.166 1.00 81.66 227 THR A N 1
ATOM 1759 C CA . THR A 1 227 ? 68.356 -48.089 18.734 1.00 79.60 227 THR A CA 1
ATOM 1760 C C . THR A 1 227 ? 68.041 -48.024 17.268 1.00 82.05 227 THR A C 1
ATOM 1761 O O . THR A 1 227 ? 68.178 -48.996 16.507 1.00 73.20 227 THR A O 1
ATOM 1765 N N . SER A 1 228 ? 67.601 -46.831 16.889 1.00 93.72 228 SER A N 1
ATOM 1766 C CA . SER A 1 228 ? 67.328 -46.436 15.488 1.00 93.09 228 SER A CA 1
ATOM 1767 C C . SER A 1 228 ? 68.538 -46.780 14.624 1.00 90.09 228 SER A C 1
ATOM 1768 O O . SER A 1 228 ? 68.409 -47.012 13.455 1.00 86.99 228 SER A O 1
ATOM 1771 N N . GLU A 1 229 ? 69.723 -46.826 15.207 1.00 93.30 229 GLU A N 1
ATOM 1772 C CA . GLU A 1 229 ? 70.940 -47.026 14.416 1.00 92.99 229 GLU A CA 1
ATOM 1773 C C . GLU A 1 229 ? 71.566 -48.402 14.661 1.00 93.21 229 GLU A C 1
ATOM 1774 O O . GLU A 1 229 ? 72.770 -48.560 14.463 1.00 84.52 229 GLU A O 1
ATOM 1780 N N . GLY A 1 230 ? 70.791 -49.393 15.110 1.00 82.91 230 GLY A N 1
ATOM 1781 C CA . GLY A 1 230 ? 71.427 -50.651 15.415 1.00 76.18 230 GLY A CA 1
ATOM 1782 C C . GLY A 1 230 ? 71.369 -51.084 16.850 1.00 77.66 230 GLY A C 1
ATOM 1783 O O . GLY A 1 230 ? 70.678 -50.481 17.656 1.00 92.02 230 GLY A O 1
ATOM 1784 N N . VAL A 1 231 ? 72.067 -52.159 17.169 1.00 71.48 231 VAL A N 1
ATOM 1785 C CA . VAL A 1 231 ? 71.935 -52.737 18.501 1.00 79.60 231 VAL A CA 1
ATOM 1786 C C . VAL A 1 231 ? 73.210 -52.653 19.309 1.00 81.45 231 VAL A C 1
ATOM 1787 O O . VAL A 1 231 ? 74.268 -53.094 18.848 1.00 83.49 231 VAL A O 1
ATOM 1791 N N . VAL A 1 232 ? 73.130 -52.067 20.502 1.00 76.52 232 VAL A N 1
ATOM 1792 C CA . VAL A 1 232 ? 74.345 -51.927 21.320 1.00 74.90 232 VAL A CA 1
ATOM 1793 C C . VAL A 1 232 ? 74.385 -52.956 22.387 1.00 67.99 232 VAL A C 1
ATOM 1794 O O . VAL A 1 232 ? 73.560 -52.998 23.216 1.00 68.43 232 VAL A O 1
ATOM 1798 N N . PRO A 1 233 ? 75.348 -53.830 22.357 1.00 75.94 233 PRO A N 1
ATOM 1799 C CA . PRO A 1 233 ? 75.210 -54.790 23.469 1.00 79.31 233 PRO A CA 1
ATOM 1800 C C . PRO A 1 233 ? 75.784 -54.207 24.774 1.00 81.19 233 PRO A C 1
ATOM 1801 O O . PRO A 1 233 ? 76.856 -53.597 24.700 1.00 80.23 233 PRO A O 1
ATOM 1805 N N . ALA A 1 234 ? 75.093 -54.409 25.906 1.00 73.15 234 ALA A N 1
ATOM 1806 C CA . ALA A 1 234 ? 75.417 -53.770 27.186 1.00 67.82 234 ALA A CA 1
ATOM 1807 C C . ALA A 1 234 ? 74.827 -54.484 28.451 1.00 73.71 234 ALA A C 1
ATOM 1808 O O . ALA A 1 234 ? 73.578 -54.632 28.648 1.00 69.82 234 ALA A O 1
ATOM 1810 N N . ASP A 1 235 ? 75.695 -54.904 29.350 1.00 69.64 235 ASP A N 1
ATOM 1811 C CA . ASP A 1 235 ? 75.155 -55.524 30.567 1.00 66.78 235 ASP A CA 1
ATOM 1812 C C . ASP A 1 235 ? 74.907 -54.509 31.692 1.00 75.17 235 ASP A C 1
ATOM 1813 O O . ASP A 1 235 ? 74.239 -54.814 32.687 1.00 75.22 235 ASP A O 1
ATOM 1818 N N . LEU A 1 236 ? 75.494 -53.320 31.535 1.00 68.53 236 LEU A N 1
ATOM 1819 C CA . LEU A 1 236 ? 75.120 -52.170 32.324 1.00 67.04 236 LEU A CA 1
ATOM 1820 C C . LEU A 1 236 ? 74.766 -50.921 31.471 1.00 64.88 236 LEU A C 1
ATOM 1821 O O . LEU A 1 236 ? 75.361 -50.562 30.426 1.00 54.79 236 LEU A O 1
ATOM 1826 N N . VAL A 1 237 ? 73.663 -50.331 31.892 1.00 62.88 237 VAL A N 1
ATOM 1827 C CA . VAL A 1 237 ? 73.255 -49.101 31.271 1.00 65.31 237 VAL A CA 1
ATOM 1828 C C . VAL A 1 237 ? 72.971 -48.014 32.344 1.00 69.67 237 VAL A C 1
ATOM 1829 O O . VAL A 1 237 ? 72.323 -48.278 33.381 1.00 64.37 237 VAL A O 1
ATOM 1833 N N . LEU A 1 238 ? 73.548 -46.831 32.078 1.00 63.33 238 LEU A N 1
ATOM 1834 C CA . LEU A 1 238 ? 73.409 -45.618 32.871 1.00 64.58 238 LEU A CA 1
ATOM 1835 C C . LEU A 1 238 ? 72.580 -44.603 32.161 1.00 64.61 238 LEU A C 1
ATOM 1836 O O . LEU A 1 238 ? 72.944 -44.174 31.110 1.00 58.98 238 LEU A O 1
ATOM 1841 N N . LEU A 1 239 ? 71.467 -44.230 32.782 1.00 68.03 239 LEU A N 1
ATOM 1842 C CA . LEU A 1 239 ? 70.565 -43.166 32.305 1.00 62.65 239 LEU A CA 1
ATOM 1843 C C . LEU A 1 239 ? 71.011 -41.820 32.801 1.00 57.92 239 LEU A C 1
ATOM 1844 O O . LEU A 1 239 ? 70.962 -41.580 33.982 1.00 70.45 239 LEU A O 1
ATOM 1849 N N . ALA A 1 240 ? 71.437 -40.949 31.905 1.00 57.10 240 ALA A N 1
ATOM 1850 C CA . ALA A 1 240 ? 72.046 -39.656 32.212 1.00 53.82 240 ALA A CA 1
ATOM 1851 C C . ALA A 1 240 ? 71.456 -38.486 31.431 1.00 60.39 240 ALA A C 1
ATOM 1852 O O . ALA A 1 240 ? 72.120 -37.832 30.687 1.00 63.14 240 ALA A O 1
ATOM 1854 N N . THR A 1 241 ? 70.185 -38.225 31.658 1.00 69.44 241 THR A N 1
ATOM 1855 C CA . THR A 1 241 ? 69.270 -37.704 30.645 1.00 68.57 241 THR A CA 1
ATOM 1856 C C . THR A 1 241 ? 68.523 -36.556 31.277 1.00 70.04 241 THR A C 1
ATOM 1857 O O . THR A 1 241 ? 67.457 -36.216 30.850 1.00 77.02 241 THR A O 1
ATOM 1861 N N . GLY A 1 242 ? 69.065 -35.973 32.320 1.00 66.57 242 GLY A N 1
ATOM 1862 C CA . GLY A 1 242 ? 68.378 -34.913 32.990 1.00 66.12 242 GLY A CA 1
ATOM 1863 C C . GLY A 1 242 ? 67.850 -35.193 34.403 1.00 73.75 242 GLY A C 1
ATOM 1864 O O . GLY A 1 242 ? 67.702 -36.350 34.913 1.00 72.03 242 GLY A O 1
ATOM 1865 N N . ILE A 1 243 ? 67.541 -34.094 35.076 1.00 71.34 243 ILE A N 1
ATOM 1866 C CA . ILE A 1 243 ? 66.944 -34.174 36.377 1.00 68.34 243 ILE A CA 1
ATOM 1867 C C . ILE A 1 243 ? 65.807 -33.276 36.335 1.00 57.26 243 ILE A C 1
ATOM 1868 O O . ILE A 1 243 ? 65.790 -32.474 35.511 1.00 58.90 243 ILE A O 1
ATOM 1873 N N . ARG A 1 244 ? 64.836 -33.417 37.210 1.00 67.04 244 ARG A N 1
ATOM 1874 C CA . ARG A 1 244 ? 63.722 -32.487 37.257 1.00 65.93 244 ARG A CA 1
ATOM 1875 C C . ARG A 1 244 ? 63.643 -32.219 38.773 1.00 66.01 244 ARG A C 1
ATOM 1876 O O . ARG A 1 244 ? 64.078 -33.103 39.548 1.00 56.11 244 ARG A O 1
ATOM 1884 N N . PRO A 1 245 ? 63.121 -31.017 39.195 1.00 66.83 245 PRO A N 1
ATOM 1885 C CA . PRO A 1 245 ? 62.985 -30.683 40.622 1.00 65.28 245 PRO A CA 1
ATOM 1886 C C . PRO A 1 245 ? 61.927 -31.477 41.353 1.00 64.43 245 PRO A C 1
ATOM 1887 O O . PRO A 1 245 ? 60.856 -31.825 40.761 1.00 63.79 245 PRO A O 1
ATOM 1891 N N . ASN A 1 246 ? 62.240 -31.750 42.631 1.00 60.87 246 ASN A N 1
ATOM 1892 C CA . ASN A 1 246 ? 61.277 -32.399 43.523 1.00 68.56 246 ASN A CA 1
ATOM 1893 C C . ASN A 1 246 ? 60.270 -31.527 44.156 1.00 65.26 246 ASN A C 1
ATOM 1894 O O . ASN A 1 246 ? 60.453 -31.189 45.308 1.00 65.97 246 ASN A O 1
ATOM 1899 N N . THR A 1 247 ? 59.208 -31.204 43.408 1.00 63.16 247 THR A N 1
ATOM 1900 C CA . THR A 1 247 ? 58.312 -30.157 43.843 1.00 70.31 247 THR A CA 1
ATOM 1901 C C . THR A 1 247 ? 57.032 -30.643 44.428 1.00 71.06 247 THR A C 1
ATOM 1902 O O . THR A 1 247 ? 56.230 -29.857 44.916 1.00 69.58 247 THR A O 1
ATOM 1906 N N . GLU A 1 248 ? 56.871 -31.940 44.435 1.00 77.93 248 GLU A N 1
ATOM 1907 C CA . GLU A 1 248 ? 55.574 -32.512 44.711 1.00 82.60 248 GLU A CA 1
ATOM 1908 C C . GLU A 1 248 ? 54.971 -32.125 46.121 1.00 81.02 248 GLU A C 1
ATOM 1909 O O . GLU A 1 248 ? 53.849 -31.606 46.224 1.00 66.34 248 GLU A O 1
ATOM 1915 N N . LEU A 1 249 ? 55.744 -32.329 47.188 1.00 70.38 249 LEU A N 1
ATOM 1916 C CA . LEU A 1 249 ? 55.343 -31.909 48.487 1.00 61.16 249 LEU A CA 1
ATOM 1917 C C . LEU A 1 249 ? 55.051 -30.417 48.542 1.00 70.47 249 LEU A C 1
ATOM 1918 O O . LEU A 1 249 ? 54.163 -29.963 49.219 1.00 65.53 249 LEU A O 1
ATOM 1923 N N . ALA A 1 250 ? 55.850 -29.614 47.874 1.00 75.23 250 ALA A N 1
ATOM 1924 C CA . ALA A 1 250 ? 55.680 -28.207 48.031 1.00 60.13 250 ALA A CA 1
ATOM 1925 C C . ALA A 1 250 ? 54.461 -27.767 47.297 1.00 67.48 250 ALA A C 1
ATOM 1926 O O . ALA A 1 250 ? 53.891 -26.771 47.677 1.00 67.88 250 ALA A O 1
ATOM 1928 N N . GLN A 1 251 ? 54.029 -28.462 46.258 1.00 64.70 251 GLN A N 1
ATOM 1929 C CA . GLN A 1 251 ? 52.735 -28.090 45.664 1.00 71.32 251 GLN A CA 1
ATOM 1930 C C . GLN A 1 251 ? 51.589 -28.505 46.555 1.00 80.76 251 GLN A C 1
ATOM 1931 O O . GLN A 1 251 ? 50.547 -27.834 46.561 1.00 80.02 251 GLN A O 1
ATOM 1937 N N . ALA A 1 252 ? 51.776 -29.606 47.297 1.00 68.98 252 ALA A N 1
ATOM 1938 C CA . ALA A 1 252 ? 50.709 -30.109 48.071 1.00 61.37 252 ALA A CA 1
ATOM 1939 C C . ALA A 1 252 ? 50.360 -29.013 49.085 1.00 77.93 252 ALA A C 1
ATOM 1940 O O . ALA A 1 252 ? 49.198 -28.819 49.458 1.00 82.09 252 ALA A O 1
ATOM 1942 N N . MET A 1 253 ? 51.359 -28.276 49.543 1.00 71.27 253 MET A N 1
ATOM 1943 C CA . MET A 1 253 ? 51.092 -27.277 50.550 1.00 67.25 253 MET A CA 1
ATOM 1944 C C . MET A 1 253 ? 50.924 -25.913 49.943 1.00 71.30 253 MET A C 1
ATOM 1945 O O . MET A 1 253 ? 50.877 -24.948 50.659 1.00 68.96 253 MET A O 1
ATOM 1950 N N . GLY A 1 254 ? 50.784 -25.831 48.622 1.00 71.44 254 GLY A N 1
ATOM 1951 C CA . GLY A 1 254 ? 50.473 -24.575 47.942 1.00 75.03 254 GLY A CA 1
ATOM 1952 C C . GLY A 1 254 ? 51.608 -23.559 47.835 1.00 67.92 254 GLY A C 1
ATOM 1953 O O . GLY A 1 254 ? 51.450 -22.391 47.941 1.00 58.49 254 GLY A O 1
ATOM 1954 N N . VAL A 1 255 ? 52.798 -24.044 47.662 1.00 69.27 255 VAL A N 1
ATOM 1955 C CA . VAL A 1 255 ? 53.913 -23.210 47.407 1.00 62.10 255 VAL A CA 1
ATOM 1956 C C . VAL A 1 255 ? 53.921 -23.030 45.920 1.00 58.37 255 VAL A C 1
ATOM 1957 O O . VAL A 1 255 ? 53.691 -24.007 45.191 1.00 66.34 255 VAL A O 1
ATOM 1961 N N . ALA A 1 256 ? 54.156 -21.805 45.447 1.00 54.89 256 ALA A N 1
ATOM 1962 C CA . ALA A 1 256 ? 54.150 -21.505 43.996 1.00 53.89 256 ALA A CA 1
ATOM 1963 C C . ALA A 1 256 ? 55.339 -21.919 43.187 1.00 63.46 256 ALA A C 1
ATOM 1964 O O . ALA A 1 256 ? 56.514 -21.735 43.575 1.00 60.31 256 ALA A O 1
ATOM 1966 N N . LEU A 1 257 ? 55.044 -22.494 42.035 1.00 63.25 257 LEU A N 1
ATOM 1967 C CA . LEU A 1 257 ? 56.144 -22.823 41.150 1.00 66.12 257 LEU A CA 1
ATOM 1968 C C . LEU A 1 257 ? 56.394 -21.680 40.184 1.00 67.86 257 LEU A C 1
ATOM 1969 O O . LEU A 1 257 ? 55.503 -20.852 39.892 1.00 66.91 257 LEU A O 1
ATOM 1974 N N . GLY A 1 258 ? 57.631 -21.589 39.754 1.00 61.87 258 GLY A N 1
ATOM 1975 C CA . GLY A 1 258 ? 57.963 -20.622 38.732 1.00 63.07 258 GLY A CA 1
ATOM 1976 C C . GLY A 1 258 ? 57.899 -21.208 37.323 1.00 66.01 258 GLY A C 1
ATOM 1977 O O . GLY A 1 258 ? 57.612 -22.393 37.103 1.00 66.17 258 GLY A O 1
ATOM 1978 N N . PRO A 1 259 ? 58.179 -20.382 36.334 1.00 66.86 259 PRO A N 1
ATOM 1979 C CA . PRO A 1 259 ? 57.951 -20.879 34.980 1.00 58.55 259 PRO A CA 1
ATOM 1980 C C . PRO A 1 259 ? 58.836 -22.113 34.694 1.00 67.24 259 PRO A C 1
ATOM 1981 O O . PRO A 1 259 ? 58.588 -22.958 33.816 1.00 61.02 259 PRO A O 1
ATOM 1985 N N . THR A 1 260 ? 59.890 -22.260 35.460 1.00 62.18 260 THR A N 1
ATOM 1986 C CA . THR A 1 260 ? 60.825 -23.318 35.138 1.00 61.79 260 THR A CA 1
ATOM 1987 C C . THR A 1 260 ? 60.307 -24.666 35.712 1.00 62.84 260 THR A C 1
ATOM 1988 O O . THR A 1 260 ? 60.718 -25.784 35.338 1.00 51.88 260 THR A O 1
ATOM 1992 N N . GLY A 1 261 ? 59.439 -24.522 36.691 1.00 59.08 261 GLY A N 1
ATOM 1993 C CA . GLY A 1 261 ? 58.902 -25.655 37.395 1.00 54.47 261 GLY A CA 1
ATOM 1994 C C . GLY A 1 261 ? 59.462 -25.942 38.753 1.00 59.32 261 GLY A C 1
ATOM 1995 O O . GLY A 1 261 ? 58.963 -26.854 39.500 1.00 52.79 261 GLY A O 1
ATOM 1996 N N . ALA A 1 262 ? 60.556 -25.214 38.976 1.00 63.34 262 ALA A N 1
ATOM 1997 C CA . ALA A 1 262 ? 61.292 -25.266 40.177 1.00 64.70 262 ALA A CA 1
ATOM 1998 C C . ALA A 1 262 ? 60.467 -24.304 41.043 1.00 66.04 262 ALA A C 1
ATOM 1999 O O . ALA A 1 262 ? 59.663 -23.565 40.482 1.00 62.80 262 ALA A O 1
ATOM 2001 N N . ILE A 1 263 ? 60.587 -24.389 42.377 1.00 61.74 263 ILE A N 1
ATOM 2002 C CA . ILE A 1 263 ? 59.976 -23.424 43.297 1.00 59.50 263 ILE A CA 1
ATOM 2003 C C . ILE A 1 263 ? 60.451 -22.026 43.035 1.00 60.11 263 ILE A C 1
ATOM 2004 O O . ILE A 1 263 ? 61.639 -21.803 42.847 1.00 57.09 263 ILE A O 1
ATOM 2009 N N . ALA A 1 264 ? 59.516 -21.080 42.990 1.00 60.58 264 ALA A N 1
ATOM 2010 C CA . ALA A 1 264 ? 59.870 -19.636 42.962 1.00 59.20 264 ALA A CA 1
ATOM 2011 C C . ALA A 1 264 ? 60.487 -19.057 44.243 1.00 54.80 264 ALA A C 1
ATOM 2012 O O . ALA A 1 264 ? 60.199 -19.529 45.316 1.00 60.55 264 ALA A O 1
ATOM 2014 N N . THR A 1 265 ? 61.365 -18.071 44.127 1.00 59.16 265 THR A N 1
ATOM 2015 C CA . THR A 1 265 ? 61.986 -17.438 45.323 1.00 68.14 265 THR A CA 1
ATOM 2016 C C . THR A 1 265 ? 62.331 -15.949 45.196 1.00 62.60 265 THR A C 1
ATOM 2017 O O . THR A 1 265 ? 62.467 -15.433 44.146 1.00 62.47 265 THR A O 1
ATOM 2021 N N . ASP A 1 266 ? 62.456 -15.236 46.291 1.00 63.78 266 ASP A N 1
ATOM 2022 C CA . ASP A 1 266 ? 63.019 -13.893 46.208 1.00 60.29 266 ASP A CA 1
ATOM 2023 C C . ASP A 1 266 ? 64.548 -13.814 46.613 1.00 64.55 266 ASP A C 1
ATOM 2024 O O . ASP A 1 266 ? 65.217 -14.811 46.882 1.00 56.69 266 ASP A O 1
ATOM 2029 N N . GLU A 1 267 ? 65.128 -12.638 46.634 1.00 59.40 267 GLU A N 1
ATOM 2030 C CA . GLU A 1 267 ? 66.504 -12.584 47.039 1.00 56.45 267 GLU A CA 1
ATOM 2031 C C . GLU A 1 267 ? 66.708 -13.091 48.471 1.00 62.63 267 GLU A C 1
ATOM 2032 O O . GLU A 1 267 ? 67.812 -13.223 48.917 1.00 65.75 267 GLU A O 1
ATOM 2038 N N . ARG A 1 268 ? 65.645 -13.411 49.186 1.00 64.70 268 ARG A N 1
ATOM 2039 C CA . ARG A 1 268 ? 65.772 -13.920 50.536 1.00 59.31 268 ARG A CA 1
ATOM 2040 C C . ARG A 1 268 ? 65.494 -15.376 50.662 1.00 64.00 268 ARG A C 1
ATOM 2041 O O . ARG A 1 268 ? 65.508 -15.863 51.781 1.00 62.19 268 ARG A O 1
ATOM 2049 N N . MET A 1 269 ? 65.279 -16.055 49.522 1.00 62.50 269 MET A N 1
ATOM 2050 C CA . MET A 1 269 ? 64.941 -17.476 49.405 1.00 57.58 269 MET A CA 1
ATOM 2051 C C . MET A 1 269 ? 63.561 -17.755 49.893 1.00 60.02 269 MET A C 1
ATOM 2052 O O . MET A 1 269 ? 63.130 -18.865 50.028 1.00 61.61 269 MET A O 1
ATOM 2057 N N . ARG A 1 270 ? 62.807 -16.711 50.110 1.00 65.73 270 ARG A N 1
ATOM 2058 C CA . ARG A 1 270 ? 61.482 -16.914 50.567 1.00 63.64 270 ARG A CA 1
ATOM 2059 C C . ARG A 1 270 ? 60.462 -17.272 49.493 1.00 61.85 270 ARG A C 1
ATOM 2060 O O . ARG A 1 270 ? 60.415 -16.685 48.443 1.00 56.90 270 ARG A O 1
ATOM 2068 N N . THR A 1 271 ? 59.661 -18.296 49.742 1.00 63.95 271 THR A N 1
ATOM 2069 C CA . THR A 1 271 ? 58.549 -18.601 48.860 1.00 63.37 271 THR A CA 1
ATOM 2070 C C . THR A 1 271 ? 57.358 -17.677 49.064 1.00 57.65 271 THR A C 1
ATOM 2071 O O . THR A 1 271 ? 57.413 -16.698 49.839 1.00 53.30 271 THR A O 1
ATOM 2075 N N . ASN A 1 272 ? 56.263 -18.049 48.397 1.00 62.08 272 ASN A N 1
ATOM 2076 C CA . ASN A 1 272 ? 54.993 -17.301 48.471 1.00 59.20 272 ASN A CA 1
ATOM 2077 C C . ASN A 1 272 ? 54.296 -17.434 49.819 1.00 62.23 272 ASN A C 1
ATOM 2078 O O . ASN A 1 272 ? 53.576 -16.566 50.225 1.00 64.13 272 ASN A O 1
ATOM 2083 N N . LEU A 1 273 ? 54.519 -18.514 50.538 1.00 64.44 273 LEU A N 1
ATOM 2084 C CA . LEU A 1 273 ? 54.022 -18.588 51.921 1.00 62.40 273 LEU A CA 1
ATOM 2085 C C . LEU A 1 273 ? 54.934 -18.048 52.999 1.00 69.99 273 LEU A C 1
ATOM 2086 O O . LEU A 1 273 ? 56.150 -18.369 53.044 1.00 71.90 273 LEU A O 1
ATOM 2091 N N . GLU A 1 274 ? 54.323 -17.330 53.944 1.00 77.40 274 GLU A N 1
ATOM 2092 C CA . GLU A 1 274 ? 55.068 -16.733 55.074 1.00 79.96 274 GLU A CA 1
ATOM 2093 C C . GLU A 1 274 ? 55.784 -17.797 55.857 1.00 74.28 274 GLU A C 1
ATOM 2094 O O . GLU A 1 274 ? 55.105 -18.785 56.201 1.00 60.05 274 GLU A O 1
ATOM 2100 N N . GLY A 1 275 ? 57.110 -17.639 56.095 1.00 66.47 275 GLY A N 1
ATOM 2101 C CA . GLY A 1 275 ? 57.851 -18.635 56.866 1.00 58.20 275 GLY A CA 1
ATOM 2102 C C . GLY A 1 275 ? 58.446 -19.831 56.148 1.00 69.68 275 GLY A C 1
ATOM 2103 O O . GLY A 1 275 ? 59.162 -20.609 56.719 1.00 65.23 275 GLY A O 1
ATOM 2104 N N . VAL A 1 276 ? 58.151 -19.961 54.859 1.00 79.58 276 VAL A N 1
ATOM 2105 C CA . VAL A 1 276 ? 58.614 -21.076 54.021 1.00 69.91 276 VAL A CA 1
ATOM 2106 C C . VAL A 1 276 ? 59.636 -20.528 53.015 1.00 68.69 276 VAL A C 1
ATOM 2107 O O . VAL A 1 276 ? 59.324 -19.556 52.297 1.00 62.52 276 VAL A O 1
ATOM 2111 N N . TYR A 1 277 ? 60.822 -21.157 52.996 1.00 61.15 277 TYR A N 1
ATOM 2112 C CA . TYR A 1 277 ? 61.944 -20.862 52.132 1.00 60.08 277 TYR A CA 1
ATOM 2113 C C . TYR A 1 277 ? 62.201 -22.058 51.274 1.00 66.32 277 TYR A C 1
ATOM 2114 O O . TYR A 1 277 ? 61.911 -23.171 51.723 1.00 64.54 277 TYR A O 1
ATOM 2123 N N . ALA A 1 278 ? 62.762 -21.876 50.066 1.00 56.64 278 ALA A N 1
ATOM 2124 C CA . ALA A 1 278 ? 63.396 -23.007 49.420 1.00 50.47 278 ALA A CA 1
ATOM 2125 C C . ALA A 1 278 ? 64.881 -22.836 49.039 1.00 59.06 278 ALA A C 1
ATOM 2126 O O . ALA A 1 278 ? 65.388 -21.739 48.748 1.00 57.37 278 ALA A O 1
ATOM 2128 N N . ALA A 1 279 ? 65.599 -23.940 49.011 1.00 56.52 279 ALA A N 1
ATOM 2129 C CA . ALA A 1 279 ? 67.010 -23.845 48.736 1.00 58.80 279 ALA A CA 1
ATOM 2130 C C . ALA A 1 279 ? 67.533 -25.037 47.923 1.00 61.26 279 ALA A C 1
ATOM 2131 O O . ALA A 1 279 ? 67.048 -26.137 48.103 1.00 59.39 279 ALA A O 1
ATOM 2133 N N . GLY A 1 280 ? 68.504 -24.794 47.023 1.00 62.77 280 GLY A N 1
ATOM 2134 C CA . GLY A 1 280 ? 69.159 -25.812 46.222 1.00 56.40 280 GLY A CA 1
ATOM 2135 C C . GLY A 1 280 ? 68.414 -26.231 44.980 1.00 59.43 280 GLY A C 1
ATOM 2136 O O . GLY A 1 280 ? 67.822 -25.427 44.324 1.00 62.64 280 GLY A O 1
ATOM 2137 N N . ASP A 1 281 ? 68.427 -27.504 44.639 1.00 65.54 281 ASP A N 1
ATOM 2138 C CA . ASP A 1 281 ? 67.931 -27.911 43.334 1.00 59.28 281 ASP A CA 1
ATOM 2139 C C . ASP A 1 281 ? 66.415 -27.889 43.209 1.00 59.52 281 ASP A C 1
ATOM 2140 O O . ASP A 1 281 ? 65.901 -28.124 42.168 1.00 67.32 281 ASP A O 1
ATOM 2145 N N . VAL A 1 282 ? 65.664 -27.635 44.240 1.00 57.44 282 VAL A N 1
ATOM 2146 C CA . VAL A 1 282 ? 64.271 -27.566 44.015 1.00 57.98 282 VAL A CA 1
ATOM 2147 C C . VAL A 1 282 ? 63.921 -26.111 43.733 1.00 62.26 282 VAL A C 1
ATOM 2148 O O . VAL A 1 282 ? 62.777 -25.749 43.557 1.00 62.65 282 VAL A O 1
ATOM 2152 N N . ALA A 1 283 ? 64.906 -25.254 43.638 1.00 62.48 283 ALA A N 1
ATOM 2153 C CA . ALA A 1 283 ? 64.599 -23.832 43.548 1.00 59.14 283 ALA A CA 1
ATOM 2154 C C . ALA A 1 283 ? 65.154 -23.106 42.340 1.00 57.87 283 ALA A C 1
ATOM 2155 O O . ALA A 1 283 ? 66.317 -23.304 41.926 1.00 63.57 283 ALA A O 1
ATOM 2157 N N . GLU A 1 284 ? 64.312 -22.223 41.810 1.00 56.47 284 GLU A N 1
ATOM 2158 C CA . GLU A 1 284 ? 64.720 -21.224 40.820 1.00 62.57 284 GLU A CA 1
ATOM 2159 C C . GLU A 1 284 ? 65.687 -20.204 41.385 1.00 65.03 284 GLU A C 1
ATOM 2160 O O . GLU A 1 284 ? 65.686 -19.900 42.602 1.00 60.18 284 GLU A O 1
ATOM 2166 N N . SER A 1 285 ? 66.455 -19.633 40.471 1.00 55.47 285 SER A N 1
ATOM 2167 C CA . SER A 1 285 ? 67.400 -18.558 40.743 1.00 60.41 285 SER A CA 1
ATOM 2168 C C . SER A 1 285 ? 67.274 -17.518 39.624 1.00 62.57 285 SER A C 1
ATOM 2169 O O . SER A 1 285 ? 66.893 -17.827 38.495 1.00 59.62 285 SER A O 1
ATOM 2172 N N . PHE A 1 286 ? 67.588 -16.286 39.949 1.00 51.71 286 PHE A N 1
ATOM 2173 C CA . PHE A 1 286 ? 67.503 -15.268 39.002 1.00 47.81 286 PHE A CA 1
ATOM 2174 C C . PHE A 1 286 ? 68.733 -15.316 38.069 1.00 59.16 286 PHE A C 1
ATOM 2175 O O . PHE A 1 286 ? 69.898 -15.189 38.447 1.00 54.70 286 PHE A O 1
ATOM 2183 N N . HIS A 1 287 ? 68.492 -15.483 36.795 1.00 61.52 287 HIS A N 1
ATOM 2184 C CA . HIS A 1 287 ? 69.607 -15.444 35.897 1.00 60.55 287 HIS A CA 1
ATOM 2185 C C . HIS A 1 287 ? 69.906 -14.001 35.546 1.00 58.93 287 HIS A C 1
ATOM 2186 O O . HIS A 1 287 ? 68.998 -13.230 35.227 1.00 58.63 287 HIS A O 1
ATOM 2193 N N . ARG A 1 288 ? 71.167 -13.591 35.615 1.00 59.37 288 ARG A N 1
ATOM 2194 C CA . ARG A 1 288 ? 71.443 -12.133 35.554 1.00 64.75 288 ARG A CA 1
ATOM 2195 C C . ARG A 1 288 ? 71.583 -11.538 34.144 1.00 62.84 288 ARG A C 1
ATOM 2196 O O . ARG A 1 288 ? 71.603 -10.302 33.978 1.00 62.48 288 ARG A O 1
ATOM 2204 N N . VAL A 1 289 ? 71.733 -12.433 33.167 1.00 60.52 289 VAL A N 1
ATOM 2205 C CA . VAL A 1 289 ? 72.002 -12.062 31.809 1.00 56.12 289 VAL A CA 1
ATOM 2206 C C . VAL A 1 289 ? 70.718 -12.139 31.184 1.00 57.97 289 VAL A C 1
ATOM 2207 O O . VAL A 1 289 ? 70.373 -11.214 30.512 1.00 58.85 289 VAL A O 1
ATOM 2211 N N . LEU A 1 290 ? 69.961 -13.203 31.437 1.00 57.33 290 LEU A N 1
ATOM 2212 C CA . LEU A 1 290 ? 68.585 -13.272 30.917 1.00 61.53 290 LEU A CA 1
ATOM 2213 C C . LEU A 1 290 ? 67.565 -12.313 31.547 1.00 61.44 290 LEU A C 1
ATOM 2214 O O . LEU A 1 290 ? 66.484 -12.094 30.985 1.00 57.89 290 LEU A O 1
ATOM 2219 N N . LYS A 1 291 ? 67.915 -11.759 32.695 1.00 62.13 291 LYS A N 1
ATOM 2220 C CA . LYS A 1 291 ? 67.004 -10.921 33.494 1.00 65.64 291 LYS A CA 1
ATOM 2221 C C . LYS A 1 291 ? 65.653 -11.531 33.894 1.00 61.50 291 LYS A C 1
ATOM 2222 O O . LYS A 1 291 ? 64.638 -10.849 33.920 1.00 55.69 291 LYS A O 1
ATOM 2228 N N . ARG A 1 292 ? 65.712 -12.805 34.257 1.00 58.93 292 ARG A N 1
ATOM 2229 C CA . ARG A 1 292 ? 64.571 -13.537 34.734 1.00 62.70 292 ARG A CA 1
ATOM 2230 C C . ARG A 1 292 ? 64.927 -14.775 35.561 1.00 58.71 292 ARG A C 1
ATOM 2231 O O . ARG A 1 292 ? 66.053 -15.116 35.707 1.00 52.55 292 ARG A O 1
ATOM 2239 N N . PRO A 1 293 ? 63.940 -15.417 36.155 1.00 66.03 293 PRO A N 1
ATOM 2240 C CA . PRO A 1 293 ? 64.241 -16.699 36.824 1.00 67.90 293 PRO A CA 1
ATOM 2241 C C . PRO A 1 293 ? 64.586 -17.875 35.907 1.00 60.92 293 PRO A C 1
ATOM 2242 O O . PRO A 1 293 ? 64.217 -17.960 34.736 1.00 58.77 293 PRO A O 1
ATOM 2246 N N . TYR A 1 294 ? 65.266 -18.816 36.500 1.00 63.28 294 TYR A N 1
ATOM 2247 C CA . TYR A 1 294 ? 66.036 -19.778 35.759 1.00 64.59 294 TYR A CA 1
ATOM 2248 C C . TYR A 1 294 ? 66.269 -21.041 36.612 1.00 66.15 294 TYR A C 1
ATOM 2249 O O . TYR A 1 294 ? 66.405 -20.943 37.800 1.00 67.14 294 TYR A O 1
ATOM 2258 N N . TRP A 1 295 ? 66.309 -22.242 36.093 1.00 58.76 295 TRP A N 1
ATOM 2259 C CA . TRP A 1 295 ? 66.713 -23.274 37.023 1.00 50.49 295 TRP A CA 1
ATOM 2260 C C . TRP A 1 295 ? 68.227 -23.566 36.805 1.00 60.94 295 TRP A C 1
ATOM 2261 O O . TRP A 1 295 ? 68.636 -23.930 35.697 1.00 61.22 295 TRP A O 1
ATOM 2272 N N . LEU A 1 296 ? 69.067 -23.413 37.827 1.00 59.95 296 LEU A N 1
ATOM 2273 C CA . LEU A 1 296 ? 70.427 -23.786 37.676 1.00 49.86 296 LEU A CA 1
ATOM 2274 C C . LEU A 1 296 ? 70.870 -24.784 38.746 1.00 55.58 296 LEU A C 1
ATOM 2275 O O . LEU A 1 296 ? 71.596 -24.397 39.607 1.00 55.04 296 LEU A O 1
ATOM 2280 N N . PRO A 1 297 ? 70.464 -26.089 38.674 1.00 54.35 297 PRO A N 1
ATOM 2281 C CA . PRO A 1 297 ? 70.734 -27.061 39.710 1.00 51.37 297 PRO A CA 1
ATOM 2282 C C . PRO A 1 297 ? 72.171 -27.507 39.867 1.00 53.54 297 PRO A C 1
ATOM 2283 O O . PRO A 1 297 ? 72.509 -28.689 39.690 1.00 66.78 297 PRO A O 1
ATOM 2287 N N . LEU A 1 298 ? 73.002 -26.542 40.246 1.00 56.02 298 LEU A N 1
ATOM 2288 C CA . LEU A 1 298 ? 74.420 -26.762 40.649 1.00 64.05 298 LEU A CA 1
ATOM 2289 C C . LEU A 1 298 ? 74.655 -26.649 42.166 1.00 65.64 298 LEU A C 1
ATOM 2290 O O . LEU A 1 298 ? 73.831 -26.063 42.897 1.00 65.95 298 LEU A O 1
ATOM 2295 N N . GLY A 1 299 ? 75.780 -27.203 42.618 1.00 64.09 299 GLY A N 1
ATOM 2296 C CA . GLY A 1 299 ? 75.951 -27.510 44.008 1.00 65.40 299 GLY A CA 1
ATOM 2297 C C . GLY A 1 299 ? 76.452 -26.320 44.710 1.00 63.41 299 GLY A C 1
ATOM 2298 O O . GLY A 1 299 ? 76.205 -26.109 45.884 1.00 60.40 299 GLY A O 1
ATOM 2299 N N . ASP A 1 300 ? 77.203 -25.517 43.992 1.00 72.75 300 ASP A N 1
ATOM 2300 C CA . ASP A 1 300 ? 77.643 -24.221 44.585 1.00 64.18 300 ASP A CA 1
ATOM 2301 C C . ASP A 1 300 ? 76.448 -23.304 44.700 1.00 61.65 300 ASP A C 1
ATOM 2302 O O . ASP A 1 300 ? 76.320 -22.637 45.687 1.00 56.22 300 ASP A O 1
ATOM 2307 N N . VAL A 1 301 ? 75.540 -23.306 43.722 1.00 64.01 301 VAL A N 1
ATOM 2308 C CA . VAL A 1 301 ? 74.339 -22.502 43.907 1.00 59.98 301 VAL A CA 1
ATOM 2309 C C . VAL A 1 301 ? 73.472 -23.011 45.036 1.00 58.11 301 VAL A C 1
ATOM 2310 O O . VAL A 1 301 ? 72.907 -22.171 45.737 1.00 53.71 301 VAL A O 1
ATOM 2314 N N . ALA A 1 302 ? 73.447 -24.333 45.278 1.00 60.54 302 ALA A N 1
ATOM 2315 C CA . ALA A 1 302 ? 72.693 -24.871 46.429 1.00 59.93 302 ALA A CA 1
ATOM 2316 C C . ALA A 1 302 ? 73.241 -24.339 47.788 1.00 62.37 302 ALA A C 1
ATOM 2317 O O . ALA A 1 302 ? 72.497 -23.855 48.647 1.00 58.68 302 ALA A O 1
ATOM 2319 N N . ASN A 1 303 ? 74.546 -24.415 47.964 1.00 58.62 303 ASN A N 1
ATOM 2320 C CA . ASN A 1 303 ? 75.202 -23.839 49.109 1.00 58.45 303 ASN A CA 1
ATOM 2321 C C . ASN A 1 303 ? 74.919 -22.285 49.305 1.00 62.13 303 ASN A C 1
ATOM 2322 O O . ASN A 1 303 ? 74.754 -21.772 50.433 1.00 53.66 303 ASN A O 1
ATOM 2327 N N . LYS A 1 304 ? 74.873 -21.526 48.219 1.00 58.57 304 LYS A N 1
ATOM 2328 C CA . LYS A 1 304 ? 74.619 -20.119 48.336 1.00 52.40 304 LYS A CA 1
ATOM 2329 C C . LYS A 1 304 ? 73.137 -20.000 48.653 1.00 57.46 304 LYS A C 1
ATOM 2330 O O . LYS A 1 304 ? 72.814 -19.214 49.501 1.00 55.85 304 LYS A O 1
ATOM 2336 N N . HIS A 1 305 ? 72.211 -20.719 47.992 1.00 57.33 305 HIS A N 1
ATOM 2337 C CA . HIS A 1 305 ? 70.794 -20.663 48.464 1.00 57.46 305 HIS A CA 1
ATOM 2338 C C . HIS A 1 305 ? 70.702 -20.955 49.952 1.00 60.38 305 HIS A C 1
ATOM 2339 O O . HIS A 1 305 ? 70.111 -20.161 50.684 1.00 54.06 305 HIS A O 1
ATOM 2346 N N . GLY A 1 306 ? 71.236 -22.126 50.356 1.00 59.81 306 GLY A N 1
ATOM 2347 C CA . GLY A 1 306 ? 71.073 -22.636 51.687 1.00 57.39 306 GLY A CA 1
ATOM 2348 C C . GLY A 1 306 ? 71.597 -21.625 52.678 1.00 54.68 306 GLY A C 1
ATOM 2349 O O . GLY A 1 306 ? 70.924 -21.203 53.580 1.00 56.80 306 GLY A O 1
ATOM 2350 N N . ARG A 1 307 ? 72.817 -21.214 52.494 1.00 57.35 307 ARG A N 1
ATOM 2351 C CA . ARG A 1 307 ? 73.373 -20.216 53.369 1.00 59.29 307 ARG A CA 1
ATOM 2352 C C . ARG A 1 307 ? 72.570 -18.914 53.428 1.00 57.79 307 ARG A C 1
ATOM 2353 O O . ARG A 1 307 ? 72.577 -18.309 54.454 1.00 65.77 307 ARG A O 1
ATOM 2361 N N . THR A 1 308 ? 71.875 -18.481 52.378 1.00 52.18 308 THR A N 1
ATOM 2362 C CA . THR A 1 308 ? 71.129 -17.262 52.472 1.00 56.34 308 THR A CA 1
ATOM 2363 C C . THR A 1 308 ? 69.906 -17.515 53.369 1.00 58.13 308 THR A C 1
ATOM 2364 O O . THR A 1 308 ? 69.630 -16.747 54.314 1.00 60.85 308 THR A O 1
ATOM 2368 N N . ALA A 1 309 ? 69.198 -18.603 53.142 1.00 55.85 309 ALA A N 1
ATOM 2369 C CA . ALA A 1 309 ? 67.972 -18.895 53.917 1.00 59.59 309 ALA A CA 1
ATOM 2370 C C . ALA A 1 309 ? 68.299 -18.970 55.400 1.00 63.68 309 ALA A C 1
ATOM 2371 O O . ALA A 1 309 ? 67.573 -18.446 56.301 1.00 53.27 309 ALA A O 1
ATOM 2373 N N . GLY A 1 310 ? 69.401 -19.689 55.629 1.00 60.85 310 GLY A N 1
ATOM 2374 C CA . GLY A 1 310 ? 69.940 -19.896 56.966 1.00 60.74 310 GLY A CA 1
ATOM 2375 C C . GLY A 1 310 ? 70.149 -18.583 57.714 1.00 68.39 310 GLY A C 1
ATOM 2376 O O . GLY A 1 310 ? 69.485 -18.348 58.723 1.00 62.03 310 GLY A O 1
ATOM 2377 N N . SER A 1 311 ? 71.104 -17.766 57.236 1.00 62.45 311 SER A N 1
ATOM 2378 C CA . SER A 1 311 ? 71.286 -16.396 57.668 1.00 58.95 311 SER A CA 1
ATOM 2379 C C . SER A 1 311 ? 69.965 -15.659 57.805 1.00 61.14 311 SER A C 1
ATOM 2380 O O . SER A 1 311 ? 69.775 -15.001 58.766 1.00 55.62 311 SER A O 1
ATOM 2383 N N . VAL A 1 312 ? 69.036 -15.749 56.853 1.00 60.42 312 VAL A N 1
ATOM 2384 C CA . VAL A 1 312 ? 67.869 -14.887 56.960 1.00 60.54 312 VAL A CA 1
ATOM 2385 C C . VAL A 1 312 ? 67.015 -15.233 58.135 1.00 57.17 312 VAL A C 1
ATOM 2386 O O . VAL A 1 312 ? 66.510 -14.371 58.809 1.00 60.58 312 VAL A O 1
ATOM 2390 N N . ILE A 1 313 ? 66.864 -16.517 58.358 1.00 59.14 313 ILE A N 1
ATOM 2391 C CA . ILE A 1 313 ? 66.118 -17.095 59.513 1.00 63.41 313 ILE A CA 1
ATOM 2392 C C . ILE A 1 313 ? 66.750 -16.724 60.880 1.00 62.60 313 ILE A C 1
ATOM 2393 O O . ILE A 1 313 ? 66.009 -16.380 61.842 1.00 65.78 313 ILE A O 1
ATOM 2398 N N . ALA A 1 314 ? 68.093 -16.761 60.959 1.00 57.07 314 ALA A N 1
ATOM 2399 C CA . ALA A 1 314 ? 68.802 -16.465 62.175 1.00 58.66 314 ALA A CA 1
ATOM 2400 C C . ALA A 1 314 ? 68.754 -14.948 62.458 1.00 68.53 314 ALA A C 1
ATOM 2401 O O . ALA A 1 314 ? 69.391 -14.455 63.389 1.00 72.41 314 ALA A O 1
ATOM 2403 N N . GLY A 1 315 ? 68.025 -14.205 61.619 1.00 60.04 315 GLY A N 1
ATOM 2404 C CA . GLY A 1 315 ? 67.847 -12.758 61.667 1.00 53.43 315 GLY A CA 1
ATOM 2405 C C . GLY A 1 315 ? 68.986 -11.888 61.205 1.00 67.44 315 GLY A C 1
ATOM 2406 O O . GLY A 1 315 ? 68.987 -10.719 61.506 1.00 68.82 315 GLY A O 1
ATOM 2407 N N . ARG A 1 316 ? 69.985 -12.464 60.567 1.00 68.66 316 ARG A N 1
ATOM 2408 C CA . ARG A 1 316 ? 70.945 -11.730 59.801 1.00 74.04 316 ARG A CA 1
ATOM 2409 C C . ARG A 1 316 ? 70.388 -11.197 58.475 1.00 68.41 316 ARG A C 1
ATOM 2410 O O . ARG A 1 316 ? 69.397 -11.671 57.958 1.00 61.88 316 ARG A O 1
ATOM 2418 N N . GLU A 1 317 ? 71.097 -10.207 57.964 1.00 69.42 317 GLU A N 1
ATOM 2419 C CA . GLU A 1 317 ? 70.824 -9.548 56.705 1.00 79.65 317 GLU A CA 1
ATOM 2420 C C . GLU A 1 317 ? 71.577 -10.343 55.655 1.00 77.63 317 GLU A C 1
ATOM 2421 O O . GLU A 1 317 ? 72.729 -10.524 55.797 1.00 73.89 317 GLU A O 1
ATOM 2427 N N . ALA A 1 318 ? 70.902 -10.872 54.631 1.00 76.25 318 ALA A N 1
ATOM 2428 C CA . ALA A 1 318 ? 71.541 -11.711 53.662 1.00 55.60 318 ALA A CA 1
ATOM 2429 C C . ALA A 1 318 ? 70.589 -11.732 52.488 1.00 61.37 318 ALA A C 1
ATOM 2430 O O . ALA A 1 318 ? 69.370 -11.937 52.662 1.00 60.27 318 ALA A O 1
ATOM 2432 N N . ARG A 1 319 ? 71.151 -11.478 51.302 1.00 62.78 319 ARG A N 1
ATOM 2433 C CA . ARG A 1 319 ? 70.417 -11.581 50.001 1.00 65.41 319 ARG A CA 1
ATOM 2434 C C . ARG A 1 319 ? 71.084 -12.498 49.001 1.00 58.78 319 ARG A C 1
ATOM 2435 O O . ARG A 1 319 ? 72.285 -12.577 49.000 1.00 64.63 319 ARG A O 1
ATOM 2443 N N . PHE A 1 320 ? 70.321 -13.236 48.209 1.00 62.31 320 PHE A N 1
ATOM 2444 C CA . PHE A 1 320 ? 70.921 -14.011 47.117 1.00 63.50 320 PHE A CA 1
ATOM 2445 C C . PHE A 1 320 ? 70.621 -13.300 45.799 1.00 61.35 320 PHE A C 1
ATOM 2446 O O . PHE A 1 320 ? 69.486 -12.924 45.534 1.00 59.21 320 PHE A O 1
ATOM 2454 N N . LEU A 1 321 ? 71.655 -13.084 45.010 1.00 48.90 321 LEU A N 1
ATOM 2455 C CA . LEU A 1 321 ? 71.539 -12.093 44.023 1.00 62.95 321 LEU A CA 1
ATOM 2456 C C . LEU A 1 321 ? 71.607 -12.553 42.625 1.00 64.98 321 LEU A C 1
ATOM 2457 O O . LEU A 1 321 ? 71.621 -11.681 41.727 1.00 65.55 321 LEU A O 1
ATOM 2462 N N . GLY A 1 322 ? 71.677 -13.874 42.454 1.00 56.86 322 GLY A N 1
ATOM 2463 C CA . GLY A 1 322 ? 71.485 -14.510 41.172 1.00 52.63 322 GLY A CA 1
ATOM 2464 C C . GLY A 1 322 ? 72.695 -15.122 40.524 1.00 64.39 322 GLY A C 1
ATOM 2465 O O . GLY A 1 322 ? 73.821 -14.992 41.011 1.00 64.35 322 GLY A O 1
ATOM 2466 N N . VAL A 1 323 ? 72.480 -15.757 39.376 1.00 61.54 323 VAL A N 1
ATOM 2467 C CA . VAL A 1 323 ? 73.518 -16.488 38.724 1.00 53.71 323 VAL A CA 1
ATOM 2468 C C . VAL A 1 323 ? 73.718 -15.971 37.319 1.00 55.72 323 VAL A C 1
ATOM 2469 O O . VAL A 1 323 ? 73.011 -15.136 36.841 1.00 54.70 323 VAL A O 1
ATOM 2473 N N . VAL A 1 324 ? 74.739 -16.475 36.666 1.00 58.29 324 VAL A N 1
ATOM 2474 C CA . VAL A 1 324 ? 75.108 -16.034 35.383 1.00 49.61 324 VAL A CA 1
ATOM 2475 C C . VAL A 1 324 ? 75.250 -17.334 34.577 1.00 51.64 324 VAL A C 1
ATOM 2476 O O . VAL A 1 324 ? 75.362 -17.327 33.375 1.00 50.00 324 VAL A O 1
ATOM 2480 N N . GLY A 1 325 ? 75.172 -18.458 35.288 1.00 57.99 325 GLY A N 1
ATOM 2481 C CA . GLY A 1 325 ? 75.203 -19.791 34.741 1.00 47.81 325 GLY A CA 1
ATOM 2482 C C . GLY A 1 325 ? 76.543 -20.530 34.650 1.00 57.66 325 GLY A C 1
ATOM 2483 O O . GLY A 1 325 ? 76.647 -21.512 33.920 1.00 68.58 325 GLY A O 1
ATOM 2484 N N . THR A 1 326 ? 77.582 -20.103 35.365 1.00 56.43 326 THR A N 1
ATOM 2485 C CA . THR A 1 326 ? 78.947 -20.696 35.252 1.00 54.01 326 THR A CA 1
ATOM 2486 C C . THR A 1 326 ? 78.997 -22.143 35.691 1.00 51.90 326 THR A C 1
ATOM 2487 O O . THR A 1 326 ? 78.544 -22.423 36.752 1.00 60.97 326 THR A O 1
ATOM 2491 N N . ALA A 1 327 ? 79.450 -23.056 34.831 1.00 46.37 327 ALA A N 1
ATOM 2492 C CA . ALA A 1 327 ? 79.784 -24.470 35.170 1.00 52.15 327 ALA A CA 1
ATOM 2493 C C . ALA A 1 327 ? 81.168 -24.953 34.708 1.00 52.97 327 ALA A C 1
ATOM 2494 O O . ALA A 1 327 ? 81.745 -24.488 33.780 1.00 61.34 327 ALA A O 1
ATOM 2496 N N . ILE A 1 328 ? 81.731 -25.909 35.381 1.00 51.73 328 ILE A N 1
ATOM 2497 C CA . ILE A 1 328 ? 82.936 -26.515 34.883 1.00 50.69 328 ILE A CA 1
ATOM 2498 C C . ILE A 1 328 ? 82.842 -28.054 35.142 1.00 51.98 328 ILE A C 1
ATOM 2499 O O . ILE A 1 328 ? 82.203 -28.549 36.119 1.00 63.30 328 ILE A O 1
ATOM 2504 N N . PHE A 1 329 ? 83.378 -28.837 34.253 1.00 44.21 329 PHE A N 1
ATOM 2505 C CA . PHE A 1 329 ? 83.479 -30.272 34.530 1.00 59.94 329 PHE A CA 1
ATOM 2506 C C . PHE A 1 329 ? 84.789 -30.909 33.956 1.00 60.16 329 PHE A C 1
ATOM 2507 O O . PHE A 1 329 ? 85.553 -30.300 33.209 1.00 54.76 329 PHE A O 1
ATOM 2515 N N . LYS A 1 330 ? 85.080 -32.133 34.367 1.00 63.79 330 LYS A N 1
ATOM 2516 C CA . LYS A 1 330 ? 86.287 -32.782 33.878 1.00 65.40 330 LYS A CA 1
ATOM 2517 C C . LYS A 1 330 ? 85.894 -34.046 33.162 1.00 71.41 330 LYS A C 1
ATOM 2518 O O . LYS A 1 330 ? 85.191 -34.949 33.763 1.00 70.57 330 LYS A O 1
ATOM 2524 N N . ALA A 1 331 ? 86.366 -34.122 31.903 1.00 59.19 331 ALA A N 1
ATOM 2525 C CA . ALA A 1 331 ? 86.173 -35.310 31.069 1.00 67.23 331 ALA A CA 1
ATOM 2526 C C . ALA A 1 331 ? 87.453 -35.775 30.459 1.00 63.39 331 ALA A C 1
ATOM 2527 O O . ALA A 1 331 ? 87.954 -35.214 29.455 1.00 60.18 331 ALA A O 1
ATOM 2529 N N . PHE A 1 332 ? 87.993 -36.811 31.037 1.00 51.17 332 PHE A N 1
ATOM 2530 C CA . PHE A 1 332 ? 89.328 -37.175 30.583 1.00 64.99 332 PHE A CA 1
ATOM 2531 C C . PHE A 1 332 ? 90.349 -36.044 30.680 1.00 62.21 332 PHE A C 1
ATOM 2532 O O . PHE A 1 332 ? 90.580 -35.519 31.735 1.00 67.05 332 PHE A O 1
ATOM 2540 N N . ASP A 1 333 ? 90.992 -35.713 29.585 1.00 61.63 333 ASP A N 1
ATOM 2541 C CA . ASP A 1 333 ? 92.068 -34.708 29.659 1.00 67.42 333 ASP A CA 1
ATOM 2542 C C . ASP A 1 333 ? 91.557 -33.304 29.268 1.00 68.09 333 ASP A C 1
ATOM 2543 O O . ASP A 1 333 ? 92.310 -32.394 28.957 1.00 74.57 333 ASP A O 1
ATOM 2548 N N . LEU A 1 334 ? 90.256 -33.113 29.289 1.00 68.24 334 LEU A N 1
ATOM 2549 C CA . LEU A 1 334 ? 89.749 -31.778 29.086 1.00 60.96 334 LEU A CA 1
ATOM 2550 C C . LEU A 1 334 ? 89.095 -31.321 30.363 1.00 62.87 334 LEU A C 1
ATOM 2551 O O . LEU A 1 334 ? 88.444 -32.142 31.065 1.00 64.10 334 LEU A O 1
ATOM 2556 N N . ALA A 1 335 ? 89.332 -30.034 30.681 1.00 63.60 335 ALA A N 1
ATOM 2557 C CA . ALA A 1 335 ? 88.502 -29.256 31.593 1.00 57.58 335 ALA A CA 1
ATOM 2558 C C . ALA A 1 335 ? 87.604 -28.293 30.721 1.00 59.85 335 ALA A C 1
ATOM 2559 O O . ALA A 1 335 ? 88.120 -27.548 29.820 1.00 56.26 335 ALA A O 1
ATOM 2561 N N . VAL A 1 336 ? 86.272 -28.405 30.924 1.00 52.11 336 VAL A N 1
ATOM 2562 C CA . VAL A 1 336 ? 85.276 -27.718 30.097 1.00 57.34 336 VAL A CA 1
ATOM 2563 C C . VAL A 1 336 ? 84.432 -26.750 30.864 1.00 54.04 336 VAL A C 1
ATOM 2564 O O . VAL A 1 336 ? 83.599 -27.143 31.659 1.00 49.16 336 VAL A O 1
ATOM 2568 N N . ALA A 1 337 ? 84.644 -25.461 30.576 1.00 51.17 337 ALA A N 1
ATOM 2569 C CA . ALA A 1 337 ? 83.987 -24.461 31.354 1.00 56.73 337 ALA A CA 1
ATOM 2570 C C . ALA A 1 337 ? 83.121 -23.589 30.507 1.00 53.22 337 ALA A C 1
ATOM 2571 O O . ALA A 1 337 ? 83.582 -23.093 29.526 1.00 48.69 337 ALA A O 1
ATOM 2573 N N . THR A 1 338 ? 81.836 -23.499 30.909 1.00 51.29 338 THR A N 1
ATOM 2574 C CA . THR A 1 338 ? 80.874 -22.571 30.297 1.00 60.29 338 THR A CA 1
ATOM 2575 C C . THR A 1 338 ? 80.245 -21.490 31.226 1.00 59.06 338 THR A C 1
ATOM 2576 O O . THR A 1 338 ? 80.208 -21.632 32.423 1.00 54.88 338 THR A O 1
ATOM 2580 N N . THR A 1 339 ? 79.788 -20.396 30.641 1.00 60.26 339 THR A N 1
ATOM 2581 C CA . THR A 1 339 ? 79.075 -19.392 31.382 1.00 57.48 339 THR A CA 1
ATOM 2582 C C . THR A 1 339 ? 78.197 -18.519 30.447 1.00 63.77 339 THR A C 1
ATOM 2583 O O . THR A 1 339 ? 78.512 -18.273 29.219 1.00 57.33 339 THR A O 1
ATOM 2587 N N . GLY A 1 340 ? 77.108 -18.020 31.028 1.00 59.60 340 GLY A N 1
ATOM 2588 C CA . GLY A 1 340 ? 76.212 -17.154 30.291 1.00 56.93 340 GLY A CA 1
ATOM 2589 C C . GLY A 1 340 ? 75.440 -17.982 29.295 1.00 58.90 340 GLY A C 1
ATOM 2590 O O . GLY A 1 340 ? 75.031 -19.091 29.655 1.00 58.78 340 GLY A O 1
ATOM 2591 N N . LEU A 1 341 ? 75.315 -17.451 28.076 1.00 55.21 341 LEU A N 1
ATOM 2592 C CA . LEU A 1 341 ? 74.584 -18.069 27.032 1.00 57.93 341 LEU A CA 1
ATOM 2593 C C . LEU A 1 341 ? 75.528 -18.408 25.914 1.00 64.37 341 LEU A C 1
ATOM 2594 O O . LEU A 1 341 ? 76.522 -17.689 25.652 1.00 54.76 341 LEU A O 1
ATOM 2599 N N . SER A 1 342 ? 75.147 -19.493 25.235 1.00 64.69 342 SER A N 1
ATOM 2600 C CA . SER A 1 342 ? 75.823 -19.977 24.070 1.00 57.98 342 SER A CA 1
ATOM 2601 C C . SER A 1 342 ? 75.248 -19.094 22.956 1.00 64.44 342 SER A C 1
ATOM 2602 O O . SER A 1 342 ? 74.200 -18.455 23.149 1.00 52.94 342 SER A O 1
ATOM 2605 N N . LEU A 1 343 ? 75.924 -19.078 21.792 1.00 60.11 343 LEU A N 1
ATOM 2606 C CA . LEU A 1 343 ? 75.452 -18.336 20.717 1.00 46.87 343 LEU A CA 1
ATOM 2607 C C . LEU A 1 343 ? 74.018 -18.764 20.374 1.00 63.31 343 LEU A C 1
ATOM 2608 O O . LEU A 1 343 ? 73.176 -17.893 20.063 1.00 53.92 343 LEU A O 1
ATOM 2613 N N . GLU A 1 344 ? 73.707 -20.080 20.409 1.00 62.75 344 GLU A N 1
ATOM 2614 C CA . GLU A 1 344 ? 72.371 -20.507 19.964 1.00 59.51 344 GLU A CA 1
ATOM 2615 C C . GLU A 1 344 ? 71.403 -19.858 20.906 1.00 64.45 344 GLU A C 1
ATOM 2616 O O . GLU A 1 344 ? 70.439 -19.227 20.476 1.00 64.28 344 GLU A O 1
ATOM 2622 N N . GLY A 1 345 ? 71.640 -20.052 22.200 1.00 58.18 345 GLY A N 1
ATOM 2623 C CA . GLY A 1 345 ? 70.756 -19.532 23.195 1.00 56.74 345 GLY A CA 1
ATOM 2624 C C . GLY A 1 345 ? 70.634 -18.030 23.103 1.00 55.04 345 GLY A C 1
ATOM 2625 O O . GLY A 1 345 ? 69.636 -17.456 23.329 1.00 57.40 345 GLY A O 1
ATOM 2626 N N . ALA A 1 346 ? 71.710 -17.375 22.795 1.00 58.82 346 ALA A N 1
ATOM 2627 C CA . ALA A 1 346 ? 71.697 -15.926 22.749 1.00 62.30 346 ALA A CA 1
ATOM 2628 C C . ALA A 1 346 ? 70.730 -15.549 21.673 1.00 64.46 346 ALA A C 1
ATOM 2629 O O . ALA A 1 346 ? 69.982 -14.593 21.852 1.00 60.78 346 ALA A O 1
ATOM 2631 N N . LEU A 1 347 ? 70.750 -16.329 20.564 1.00 61.02 347 LEU A N 1
ATOM 2632 C CA . LEU A 1 347 ? 69.962 -16.056 19.357 1.00 57.42 347 LEU A CA 1
ATOM 2633 C C . LEU A 1 347 ? 68.508 -16.305 19.566 1.00 60.21 347 LEU A C 1
ATOM 2634 O O . LEU A 1 347 ? 67.676 -15.588 19.042 1.00 58.89 347 LEU A O 1
ATOM 2639 N N . LYS A 1 348 ? 68.220 -17.372 20.294 1.00 65.50 348 LYS A N 1
ATOM 2640 C CA . LYS A 1 348 ? 66.871 -17.807 20.621 1.00 61.37 348 LYS A CA 1
ATOM 2641 C C . LYS A 1 348 ? 66.224 -16.769 21.458 1.00 61.66 348 LYS A C 1
ATOM 2642 O O . LYS A 1 348 ? 65.071 -16.483 21.278 1.00 72.88 348 LYS A O 1
ATOM 2648 N N . GLU A 1 349 ? 66.974 -16.148 22.327 1.00 57.42 349 GLU A N 1
ATOM 2649 C CA . GLU A 1 349 ? 66.492 -14.973 23.097 1.00 68.00 349 GLU A CA 1
ATOM 2650 C C . GLU A 1 349 ? 66.352 -13.670 22.335 1.00 67.65 349 GLU A C 1
ATOM 2651 O O . GLU A 1 349 ? 66.101 -12.611 22.912 1.00 76.43 349 GLU A O 1
ATOM 2657 N N . GLY A 1 350 ? 66.609 -13.697 21.064 1.00 58.32 350 GLY A N 1
ATOM 2658 C CA . GLY A 1 350 ? 66.596 -12.458 20.316 1.00 56.54 350 GLY A CA 1
ATOM 2659 C C . GLY A 1 350 ? 67.771 -11.521 20.216 1.00 65.81 350 GLY A C 1
ATOM 2660 O O . GLY A 1 350 ? 67.623 -10.424 19.753 1.00 62.25 350 GLY A O 1
ATOM 2661 N N . PHE A 1 351 ? 68.959 -11.917 20.639 1.00 68.84 351 PHE A N 1
ATOM 2662 C CA . PHE A 1 351 ? 69.966 -10.933 20.534 1.00 72.96 351 PHE A CA 1
ATOM 2663 C C . PHE A 1 351 ? 70.513 -10.948 19.142 1.00 71.34 351 PHE A C 1
ATOM 2664 O O . PHE A 1 351 ? 70.437 -11.941 18.446 1.00 68.08 351 PHE A O 1
ATOM 2672 N N . TRP A 1 352 ? 71.094 -9.843 18.745 1.00 68.21 352 TRP A N 1
ATOM 2673 C CA . TRP A 1 352 ? 71.906 -9.906 17.580 1.00 72.58 352 TRP A CA 1
ATOM 2674 C C . TRP A 1 352 ? 73.291 -10.294 18.028 1.00 71.89 352 TRP A C 1
ATOM 2675 O O . TRP A 1 352 ? 74.100 -9.400 18.295 1.00 70.71 352 TRP A O 1
ATOM 2686 N N . ALA A 1 353 ? 73.562 -11.611 18.058 1.00 69.83 353 ALA A N 1
ATOM 2687 C CA . ALA A 1 353 ? 74.727 -12.180 18.745 1.00 63.56 353 ALA A CA 1
ATOM 2688 C C . ALA A 1 353 ? 75.725 -12.715 17.753 1.00 59.99 353 ALA A C 1
ATOM 2689 O O . ALA A 1 353 ? 75.394 -13.144 16.678 1.00 59.92 353 ALA A O 1
ATOM 2691 N N . LYS A 1 354 ? 76.976 -12.639 18.131 1.00 61.88 354 LYS A N 1
ATOM 2692 C CA . LYS A 1 354 ? 78.066 -13.174 17.345 1.00 67.64 354 LYS A CA 1
ATOM 2693 C C . LYS A 1 354 ? 78.943 -14.007 18.299 1.00 64.95 354 LYS A C 1
ATOM 2694 O O . LYS A 1 354 ? 78.840 -13.902 19.560 1.00 63.72 354 LYS A O 1
ATOM 2700 N N . LYS A 1 355 ? 79.760 -14.900 17.732 1.00 64.99 355 LYS A N 1
ATOM 2701 C CA . LYS A 1 355 ? 80.666 -15.676 18.576 1.00 60.96 355 LYS A CA 1
ATOM 2702 C C . LYS A 1 355 ? 82.070 -15.617 18.040 1.00 61.83 355 LYS A C 1
ATOM 2703 O O . LYS A 1 355 ? 82.279 -15.449 16.861 1.00 64.76 355 LYS A O 1
ATOM 2709 N N . VAL A 1 356 ? 83.065 -15.659 18.910 1.00 64.28 356 VAL A N 1
ATOM 2710 C CA . VAL A 1 356 ? 84.420 -15.868 18.399 1.00 64.52 356 VAL A CA 1
ATOM 2711 C C . VAL A 1 356 ? 84.921 -17.179 19.004 1.00 57.73 356 VAL A C 1
ATOM 2712 O O . VAL A 1 356 ? 84.401 -17.575 19.974 1.00 55.63 356 VAL A O 1
ATOM 2716 N N . PHE A 1 357 ? 85.841 -17.915 18.399 1.00 62.09 357 PHE A N 1
ATOM 2717 C CA . PHE A 1 357 ? 86.340 -19.167 19.065 1.00 64.49 357 PHE A CA 1
ATOM 2718 C C . PHE A 1 357 ? 87.772 -19.334 18.644 1.00 59.37 357 PHE A C 1
ATOM 2719 O O . PHE A 1 357 ? 88.060 -19.298 17.487 1.00 65.78 357 PHE A O 1
ATOM 2727 N N . ILE A 1 358 ? 88.687 -19.417 19.582 1.00 55.37 358 ILE A N 1
ATOM 2728 C CA . ILE A 1 358 ? 90.097 -19.298 19.258 1.00 58.12 358 ILE A CA 1
ATOM 2729 C C . ILE A 1 358 ? 90.779 -20.408 19.956 1.00 57.89 358 ILE A C 1
ATOM 2730 O O . ILE A 1 358 ? 90.247 -20.950 20.944 1.00 58.32 358 ILE A O 1
ATOM 2735 N N . GLN A 1 359 ? 91.945 -20.775 19.421 1.00 58.75 359 GLN A N 1
ATOM 2736 C CA . GLN A 1 359 ? 92.728 -21.740 20.146 1.00 56.83 359 GLN A CA 1
ATOM 2737 C C . GLN A 1 359 ? 94.113 -21.260 20.452 1.00 62.35 359 GLN A C 1
ATOM 2738 O O . GLN A 1 359 ? 94.883 -20.995 19.530 1.00 59.26 359 GLN A O 1
ATOM 2744 N N . SER A 1 360 ? 94.413 -21.159 21.757 1.00 60.94 360 SER A N 1
ATOM 2745 C CA . SER A 1 360 ? 95.698 -20.708 22.220 1.00 62.53 360 SER A CA 1
ATOM 2746 C C . SER A 1 360 ? 96.377 -21.836 23.019 1.00 60.02 360 SER A C 1
ATOM 2747 O O . SER A 1 360 ? 96.116 -22.974 22.786 1.00 59.88 360 SER A O 1
ATOM 2750 N N . ARG A 1 361 ? 97.284 -21.484 23.900 1.00 62.56 361 ARG A N 1
ATOM 2751 C CA . ARG A 1 361 ? 98.072 -22.386 24.656 1.00 62.57 361 ARG A CA 1
ATOM 2752 C C . ARG A 1 361 ? 97.782 -22.033 26.124 1.00 64.12 361 ARG A C 1
ATOM 2753 O O . ARG A 1 361 ? 96.935 -21.285 26.399 1.00 56.53 361 ARG A O 1
ATOM 2761 N N . ASP A 1 362 ? 98.527 -22.610 27.045 1.00 76.68 362 ASP A N 1
ATOM 2762 C CA . ASP A 1 362 ? 98.315 -22.554 28.458 1.00 61.94 362 ASP A CA 1
ATOM 2763 C C . ASP A 1 362 ? 99.634 -22.239 29.058 1.00 71.16 362 ASP A C 1
ATOM 2764 O O . ASP A 1 362 ? 100.021 -22.779 30.101 1.00 77.93 362 ASP A O 1
ATOM 2769 N N . GLY A 1 363 ? 100.369 -21.401 28.364 1.00 71.62 363 GLY A N 1
ATOM 2770 C CA . GLY A 1 363 ? 101.755 -21.270 28.685 1.00 67.62 363 GLY A CA 1
ATOM 2771 C C . GLY A 1 363 ? 102.405 -21.043 27.391 1.00 65.21 363 GLY A C 1
ATOM 2772 O O . GLY A 1 363 ? 101.822 -21.398 26.331 1.00 64.51 363 GLY A O 1
ATOM 2773 N N . ALA A 1 364 ? 103.566 -20.390 27.510 1.00 63.65 364 ALA A N 1
ATOM 2774 C CA . ALA A 1 364 ? 104.446 -19.984 26.414 1.00 66.64 364 ALA A CA 1
ATOM 2775 C C . ALA A 1 364 ? 104.522 -21.145 25.408 1.00 75.19 364 ALA A C 1
ATOM 2776 O O . ALA A 1 364 ? 104.594 -22.321 25.811 1.00 63.61 364 ALA A O 1
ATOM 2778 N N . HIS A 1 365 ? 104.404 -20.820 24.105 1.00 79.48 365 HIS A N 1
ATOM 2779 C CA . HIS A 1 365 ? 104.925 -21.721 23.048 1.00 83.43 365 HIS A CA 1
ATOM 2780 C C . HIS A 1 365 ? 106.181 -22.569 23.465 1.00 78.86 365 HIS A C 1
ATOM 2781 O O . HIS A 1 365 ? 106.170 -23.800 23.336 1.00 68.34 365 HIS A O 1
ATOM 2788 N N . TYR A 1 366 ? 107.223 -21.910 24.004 1.00 72.30 366 TYR A N 1
ATOM 2789 C CA . TYR A 1 366 ? 108.456 -22.587 24.380 1.00 68.23 366 TYR A CA 1
ATOM 2790 C C . TYR A 1 366 ? 108.435 -23.418 25.692 1.00 70.28 366 TYR A C 1
ATOM 2791 O O . TYR A 1 366 ? 109.363 -24.229 25.952 1.00 63.75 366 TYR A O 1
ATOM 2800 N N . TYR A 1 367 ? 107.397 -23.203 26.515 1.00 69.58 367 TYR A N 1
ATOM 2801 C CA . TYR A 1 367 ? 107.333 -23.832 27.848 1.00 68.43 367 TYR A CA 1
ATOM 2802 C C . TYR A 1 367 ? 107.020 -25.301 27.813 1.00 65.53 367 TYR A C 1
ATOM 2803 O O . TYR A 1 367 ? 106.171 -25.716 27.108 1.00 68.80 367 TYR A O 1
ATOM 2812 N N . PRO A 1 368 ? 107.787 -26.100 28.546 1.00 72.46 368 PRO A N 1
ATOM 2813 C CA . PRO A 1 368 ? 107.680 -27.546 28.530 1.00 62.16 368 PRO A CA 1
ATOM 2814 C C . PRO A 1 368 ? 106.394 -27.897 29.145 1.00 68.77 368 PRO A C 1
ATOM 2815 O O . PRO A 1 368 ? 106.164 -27.699 30.365 1.00 68.56 368 PRO A O 1
ATOM 2819 N N . GLY A 1 369 ? 105.561 -28.489 28.321 1.00 63.97 369 GLY A N 1
ATOM 2820 C CA . GLY A 1 369 ? 104.361 -29.073 28.835 1.00 58.83 369 GLY A CA 1
ATOM 2821 C C . GLY A 1 369 ? 103.114 -28.331 28.455 1.00 71.07 369 GLY A C 1
ATOM 2822 O O . GLY A 1 369 ? 102.023 -28.866 28.665 1.00 74.12 369 GLY A O 1
ATOM 2823 N N . SER A 1 370 ? 103.274 -27.139 27.850 1.00 76.32 370 SER A N 1
ATOM 2824 C CA . SER A 1 370 ? 102.185 -26.185 27.751 1.00 73.47 370 SER A CA 1
ATOM 2825 C C . SER A 1 370 ? 101.238 -26.820 26.782 1.00 77.26 370 SER A C 1
ATOM 2826 O O . SER A 1 370 ? 101.692 -27.483 25.814 1.00 68.30 370 SER A O 1
ATOM 2829 N N . GLY A 1 371 ? 99.941 -26.694 27.120 1.00 78.31 371 GLY A N 1
ATOM 2830 C CA . GLY A 1 371 ? 98.907 -27.413 26.406 1.00 69.11 371 GLY A CA 1
ATOM 2831 C C . GLY A 1 371 ? 98.041 -26.510 25.559 1.00 70.31 371 GLY A C 1
ATOM 2832 O O . GLY A 1 371 ? 98.218 -25.320 25.505 1.00 65.65 371 GLY A O 1
ATOM 2833 N N . PRO A 1 372 ? 97.042 -27.085 24.883 1.00 79.17 372 PRO A N 1
ATOM 2834 C CA . PRO A 1 372 ? 96.137 -26.178 24.179 1.00 68.45 372 PRO A CA 1
ATOM 2835 C C . PRO A 1 372 ? 95.153 -25.603 25.212 1.00 64.16 372 PRO A C 1
ATOM 2836 O O . PRO A 1 372 ? 94.865 -26.140 26.354 1.00 63.21 372 PRO A O 1
ATOM 2840 N N . LEU A 1 373 ? 94.658 -24.456 24.804 1.00 60.19 373 LEU A N 1
ATOM 2841 C CA . LEU A 1 373 ? 93.625 -23.749 25.549 1.00 59.67 373 LEU A CA 1
ATOM 2842 C C . LEU A 1 373 ? 92.672 -23.018 24.589 1.00 65.12 373 LEU A C 1
ATOM 2843 O O . LEU A 1 373 ? 93.124 -22.127 23.820 1.00 61.65 373 LEU A O 1
ATOM 2848 N N . TRP A 1 374 ? 91.374 -23.410 24.591 1.00 59.33 374 TRP A N 1
ATOM 2849 C CA . TRP A 1 374 ? 90.361 -22.711 23.756 1.00 58.19 374 TRP A CA 1
ATOM 2850 C C . TRP A 1 374 ? 89.552 -21.750 24.558 1.00 61.71 374 TRP A C 1
ATOM 2851 O O . TRP A 1 374 ? 89.274 -21.982 25.776 1.00 54.06 374 TRP A O 1
ATOM 2862 N N . VAL A 1 375 ? 89.203 -20.642 23.909 1.00 53.14 375 VAL A N 1
ATOM 2863 C CA . VAL A 1 375 ? 88.250 -19.765 24.550 1.00 51.44 375 VAL A CA 1
ATOM 2864 C C . VAL A 1 375 ? 87.179 -19.366 23.526 1.00 59.08 375 VAL A C 1
ATOM 2865 O O . VAL A 1 375 ? 87.475 -19.166 22.335 1.00 57.39 375 VAL A O 1
ATOM 2869 N N . GLU A 1 376 ? 85.915 -19.410 23.954 1.00 54.63 376 GLU A N 1
ATOM 2870 C CA . GLU A 1 376 ? 84.822 -18.943 23.166 1.00 56.42 376 GLU A CA 1
ATOM 2871 C C . GLU A 1 376 ? 84.184 -17.725 23.829 1.00 50.73 376 GLU A C 1
ATOM 2872 O O . GLU A 1 376 ? 83.937 -17.791 24.971 1.00 56.64 376 GLU A O 1
ATOM 2878 N N . LEU A 1 377 ? 83.931 -16.627 23.111 1.00 55.18 377 LEU A N 1
ATOM 2879 C CA . LEU A 1 377 ? 83.188 -15.463 23.584 1.00 54.84 377 LEU A CA 1
ATOM 2880 C C . LEU A 1 377 ? 81.914 -15.397 22.784 1.00 54.15 377 LEU A C 1
ATOM 2881 O O . LEU A 1 377 ? 81.931 -15.459 21.554 1.00 58.16 377 LEU A O 1
ATOM 2886 N N . VAL A 1 378 ? 80.801 -15.231 23.460 1.00 53.04 378 VAL A N 1
ATOM 2887 C CA . VAL A 1 378 ? 79.511 -14.923 22.793 1.00 57.06 378 VAL A CA 1
ATOM 2888 C C . VAL A 1 378 ? 79.082 -13.462 23.163 1.00 58.52 378 VAL A C 1
ATOM 2889 O O . VAL A 1 378 ? 78.907 -13.068 24.364 1.00 53.64 378 VAL A O 1
ATOM 2893 N N . TYR A 1 379 ? 78.982 -12.612 22.145 1.00 62.37 379 TYR A N 1
ATOM 2894 C CA . TYR A 1 379 ? 78.681 -11.165 22.407 1.00 63.40 379 TYR A CA 1
ATOM 2895 C C . TYR A 1 379 ? 77.547 -10.582 21.545 1.00 69.83 379 TYR A C 1
ATOM 2896 O O . TYR A 1 379 ? 77.049 -11.216 20.562 1.00 58.51 379 TYR A O 1
ATOM 2905 N N . GLU A 1 380 ? 77.126 -9.371 21.952 1.00 72.60 380 GLU A N 1
ATOM 2906 C CA . GLU A 1 380 ? 76.045 -8.608 21.292 1.00 63.05 380 GLU A CA 1
ATOM 2907 C C . GLU A 1 380 ? 76.679 -7.742 20.273 1.00 68.91 380 GLU A C 1
ATOM 2908 O O . GLU A 1 380 ? 77.639 -7.062 20.574 1.00 59.38 380 GLU A O 1
ATOM 2914 N N . GLU A 1 381 ? 76.151 -7.821 19.042 1.00 79.86 381 GLU A N 1
ATOM 2915 C CA . GLU A 1 381 ? 76.723 -7.185 17.856 1.00 76.52 381 GLU A CA 1
ATOM 2916 C C . GLU A 1 381 ? 77.210 -5.740 18.055 1.00 85.57 381 GLU A C 1
ATOM 2917 O O . GLU A 1 381 ? 78.422 -5.447 17.888 1.00 87.73 381 GLU A O 1
ATOM 2923 N N . GLY A 1 382 ? 76.279 -4.848 18.407 1.00 67.11 382 GLY A N 1
ATOM 2924 C CA . GLY A 1 382 ? 76.609 -3.467 18.427 1.00 69.47 382 GLY A CA 1
ATOM 2925 C C . GLY A 1 382 ? 77.284 -3.063 19.691 1.00 82.51 382 GLY A C 1
ATOM 2926 O O . GLY A 1 382 ? 78.435 -2.587 19.705 1.00 75.07 382 GLY A O 1
ATOM 2927 N N . THR A 1 383 ? 76.545 -3.269 20.774 1.00 82.78 383 THR A N 1
ATOM 2928 C CA . THR A 1 383 ? 76.984 -2.865 22.099 1.00 79.11 383 THR A CA 1
ATOM 2929 C C . THR A 1 383 ? 78.367 -3.396 22.564 1.00 75.01 383 THR A C 1
ATOM 2930 O O . THR A 1 383 ? 79.016 -2.805 23.437 1.00 71.52 383 THR A O 1
ATOM 2934 N N . GLY A 1 384 ? 78.752 -4.562 22.066 1.00 65.97 384 GLY A N 1
ATOM 2935 C CA . GLY A 1 384 ? 79.865 -5.301 22.605 1.00 62.41 384 GLY A CA 1
ATOM 2936 C C . GLY A 1 384 ? 79.554 -6.148 23.835 1.00 68.08 384 GLY A C 1
ATOM 2937 O O . GLY A 1 384 ? 80.458 -6.817 24.403 1.00 67.67 384 GLY A O 1
ATOM 2938 N N . ARG A 1 385 ? 78.293 -6.124 24.296 1.00 66.86 385 ARG A N 1
ATOM 2939 C CA . ARG A 1 385 ? 77.982 -6.773 25.562 1.00 60.90 385 ARG A CA 1
ATOM 2940 C C . ARG A 1 385 ? 78.335 -8.246 25.556 1.00 66.70 385 ARG A C 1
ATOM 2941 O O . ARG A 1 385 ? 78.051 -8.991 24.619 1.00 59.05 385 ARG A O 1
ATOM 2949 N N . LEU A 1 386 ? 78.978 -8.676 26.616 1.00 66.49 386 LEU A N 1
ATOM 2950 C CA . LEU A 1 386 ? 79.245 -10.099 26.820 1.00 65.02 386 LEU A CA 1
ATOM 2951 C C . LEU A 1 386 ? 77.973 -10.849 27.088 1.00 61.08 386 LEU A C 1
ATOM 2952 O O . LEU A 1 386 ? 77.143 -10.378 27.794 1.00 56.77 386 LEU A O 1
ATOM 2957 N N . LEU A 1 387 ? 77.827 -12.052 26.549 1.00 60.97 387 LEU A N 1
ATOM 2958 C CA . LEU A 1 387 ? 76.571 -12.800 26.805 1.00 57.64 387 LEU A CA 1
ATOM 2959 C C . LEU A 1 387 ? 76.851 -14.220 27.362 1.00 65.21 387 LEU A C 1
ATOM 2960 O O . LEU A 1 387 ? 75.976 -14.866 27.986 1.00 58.34 387 LEU A O 1
ATOM 2965 N N . GLY A 1 388 ? 78.100 -14.687 27.154 1.00 63.97 388 GLY A N 1
ATOM 2966 C CA . GLY A 1 388 ? 78.491 -16.046 27.524 1.00 58.43 388 GLY A CA 1
ATOM 2967 C C . GLY A 1 388 ? 79.867 -16.277 26.991 1.00 56.08 388 GLY A C 1
ATOM 2968 O O . GLY A 1 388 ? 80.445 -15.402 26.370 1.00 51.69 388 GLY A O 1
ATOM 2969 N N . GLY A 1 389 ? 80.354 -17.479 27.201 1.00 56.59 389 GLY A N 1
ATOM 2970 C CA . GLY A 1 389 ? 81.763 -17.782 27.019 1.00 46.98 389 GLY A CA 1
ATOM 2971 C C . GLY A 1 389 ? 82.016 -19.241 27.410 1.00 57.23 389 GLY A C 1
ATOM 2972 O O . GLY A 1 389 ? 81.334 -19.909 28.246 1.00 54.26 389 GLY A O 1
ATOM 2973 N N . ALA A 1 390 ? 83.022 -19.801 26.788 1.00 57.36 390 ALA A N 1
ATOM 2974 C CA . ALA A 1 390 ? 83.494 -21.092 27.226 1.00 54.12 390 ALA A CA 1
ATOM 2975 C C . ALA A 1 390 ? 85.049 -21.029 27.342 1.00 49.80 390 ALA A C 1
ATOM 2976 O O . ALA A 1 390 ? 85.730 -20.416 26.630 1.00 50.43 390 ALA A O 1
ATOM 2978 N N . VAL A 1 391 ? 85.650 -21.598 28.326 1.00 53.76 391 VAL A N 1
ATOM 2979 C CA . VAL A 1 391 ? 87.017 -21.966 28.082 1.00 55.45 391 VAL A CA 1
ATOM 2980 C C . VAL A 1 391 ? 87.238 -23.488 28.256 1.00 51.56 391 VAL A C 1
ATOM 2981 O O . VAL A 1 391 ? 86.667 -24.126 29.121 1.00 48.52 391 VAL A O 1
ATOM 2985 N N . VAL A 1 392 ? 87.962 -24.074 27.321 1.00 52.50 392 VAL A N 1
ATOM 2986 C CA . VAL A 1 392 ? 88.485 -25.394 27.573 1.00 58.41 392 VAL A CA 1
ATOM 2987 C C . VAL A 1 392 ? 90.057 -25.527 27.572 1.00 61.21 392 VAL A C 1
ATOM 2988 O O . VAL A 1 392 ? 90.811 -24.993 26.695 1.00 57.11 392 VAL A O 1
ATOM 2992 N N . ALA A 1 393 ? 90.511 -26.252 28.605 1.00 57.94 393 ALA A N 1
ATOM 2993 C CA . ALA A 1 393 ? 91.942 -26.470 28.885 1.00 65.37 393 ALA A CA 1
ATOM 2994 C C . ALA A 1 393 ? 92.100 -27.902 29.432 1.00 61.58 393 ALA A C 1
ATOM 2995 O O . ALA A 1 393 ? 91.090 -28.593 29.603 1.00 55.90 393 ALA A O 1
ATOM 2997 N N . ARG A 1 394 ? 93.355 -28.363 29.589 1.00 64.31 394 ARG A N 1
ATOM 2998 C CA . ARG A 1 394 ? 93.628 -29.590 30.359 1.00 62.67 394 ARG A CA 1
ATOM 2999 C C . ARG A 1 394 ? 93.605 -29.084 31.809 1.00 75.23 394 ARG A C 1
ATOM 3000 O O . ARG A 1 394 ? 93.063 -29.678 32.694 1.00 68.50 394 ARG A O 1
ATOM 3008 N N . GLY A 1 395 ? 94.127 -27.881 31.994 1.00 99.83 395 GLY A N 1
ATOM 3009 C CA . GLY A 1 395 ? 94.158 -27.153 33.261 1.00 95.94 395 GLY A CA 1
ATOM 3010 C C . GLY A 1 395 ? 93.182 -27.194 34.442 1.00 73.88 395 GLY A C 1
ATOM 3011 O O . GLY A 1 395 ? 92.078 -26.687 34.324 1.00 51.60 395 GLY A O 1
ATOM 3012 N N . HIS A 1 396 ? 93.804 -27.563 35.583 1.00 97.33 396 HIS A N 1
ATOM 3013 C CA . HIS A 1 396 ? 93.361 -27.891 37.007 1.00 113.40 396 HIS A CA 1
ATOM 3014 C C . HIS A 1 396 ? 93.294 -26.627 37.909 1.00 87.86 396 HIS A C 1
ATOM 3015 O O . HIS A 1 396 ? 93.240 -26.745 39.227 1.00 32.82 396 HIS A O 1
ATOM 3022 N N . GLY A 1 397 ? 93.690 -25.584 37.115 1.00 63.59 397 GLY A N 1
ATOM 3023 C CA . GLY A 1 397 ? 92.884 -24.547 36.436 1.00 54.70 397 GLY A CA 1
ATOM 3024 C C . GLY A 1 397 ? 92.952 -23.991 34.958 1.00 59.41 397 GLY A C 1
ATOM 3025 O O . GLY A 1 397 ? 93.822 -24.198 34.103 1.00 64.97 397 GLY A O 1
ATOM 3026 N N . ALA A 1 398 ? 91.928 -23.191 34.717 1.00 62.11 398 ALA A N 1
ATOM 3027 C CA . ALA A 1 398 ? 91.454 -22.470 33.465 1.00 56.55 398 ALA A CA 1
ATOM 3028 C C . ALA A 1 398 ? 89.929 -22.947 33.262 1.00 60.32 398 ALA A C 1
ATOM 3029 O O . ALA A 1 398 ? 89.724 -23.961 32.603 1.00 55.55 398 ALA A O 1
ATOM 3031 N N . LEU A 1 399 ? 88.933 -22.082 33.661 1.00 36.76 399 LEU A N 1
ATOM 3032 C CA . LEU A 1 399 ? 88.869 -21.515 35.110 1.00 55.04 399 LEU A CA 1
ATOM 3033 C C . LEU A 1 399 ? 89.259 -19.985 35.047 1.00 64.49 399 LEU A C 1
ATOM 3034 O O . LEU A 1 399 ? 88.959 -19.178 35.973 1.00 52.86 399 LEU A O 1
ATOM 3039 N N . ARG A 1 400 ? 90.066 -19.631 34.021 1.00 62.30 400 ARG A N 1
ATOM 3040 C CA . ARG A 1 400 ? 89.930 -18.360 33.367 1.00 54.24 400 ARG A CA 1
ATOM 3041 C C . ARG A 1 400 ? 88.383 -17.998 33.242 1.00 55.62 400 ARG A C 1
ATOM 3042 O O . ARG A 1 400 ? 88.030 -16.826 33.271 1.00 52.62 400 ARG A O 1
ATOM 3050 N N . ILE A 1 401 ? 87.481 -19.000 33.119 1.00 55.70 401 ILE A N 1
ATOM 3051 C CA . ILE A 1 401 ? 86.023 -18.768 32.974 1.00 58.44 401 ILE A CA 1
ATOM 3052 C C . ILE A 1 401 ? 85.542 -17.822 34.039 1.00 53.89 401 ILE A C 1
ATOM 3053 O O . ILE A 1 401 ? 84.592 -17.121 33.847 1.00 49.32 401 ILE A O 1
ATOM 3058 N N . ASP A 1 402 ? 86.220 -17.807 35.169 1.00 50.95 402 ASP A N 1
ATOM 3059 C CA . ASP A 1 402 ? 85.778 -16.993 36.299 1.00 56.79 402 ASP A CA 1
ATOM 3060 C C . ASP A 1 402 ? 85.794 -15.494 35.975 1.00 52.52 402 ASP A C 1
ATOM 3061 O O . ASP A 1 402 ? 84.990 -14.768 36.489 1.00 56.60 402 ASP A O 1
ATOM 3066 N N . VAL A 1 403 ? 86.674 -15.069 35.085 1.00 47.37 403 VAL A N 1
ATOM 3067 C CA . VAL A 1 403 ? 86.857 -13.708 34.733 1.00 49.55 403 VAL A CA 1
ATOM 3068 C C . VAL A 1 403 ? 85.655 -13.378 33.939 1.00 51.97 403 VAL A C 1
ATOM 3069 O O . VAL A 1 403 ? 85.062 -12.352 34.134 1.00 52.08 403 VAL A O 1
ATOM 3073 N N . LEU A 1 404 ? 85.250 -14.247 33.050 1.00 50.76 404 LEU A N 1
ATOM 3074 C CA . LEU A 1 404 ? 84.048 -13.927 32.277 1.00 57.58 404 LEU A CA 1
ATOM 3075 C C . LEU A 1 404 ? 82.768 -13.828 33.147 1.00 56.02 404 LEU A C 1
ATOM 3076 O O . LEU A 1 404 ? 81.943 -12.952 32.960 1.00 52.34 404 LEU A O 1
ATOM 3081 N N . ALA A 1 405 ? 82.623 -14.757 34.083 1.00 53.32 405 ALA A N 1
ATOM 3082 C CA . ALA A 1 405 ? 81.516 -14.763 34.988 1.00 54.96 405 ALA A CA 1
ATOM 3083 C C . ALA A 1 405 ? 81.526 -13.403 35.669 1.00 50.29 405 ALA A C 1
ATOM 3084 O O . ALA A 1 405 ? 80.465 -12.790 35.838 1.00 53.41 405 ALA A O 1
ATOM 3086 N N . ALA A 1 406 ? 82.700 -12.913 36.010 1.00 41.09 406 ALA A N 1
ATOM 3087 C CA . ALA A 1 406 ? 82.816 -11.616 36.706 1.00 50.83 406 ALA A CA 1
ATOM 3088 C C . ALA A 1 406 ? 82.254 -10.412 35.896 1.00 53.87 406 ALA A C 1
ATOM 3089 O O . ALA A 1 406 ? 81.563 -9.532 36.402 1.00 59.40 406 ALA A O 1
ATOM 3091 N N . LEU A 1 407 ? 82.581 -10.415 34.620 1.00 46.23 407 LEU A N 1
ATOM 3092 C CA . LEU A 1 407 ? 82.225 -9.397 33.731 1.00 53.40 407 LEU A CA 1
ATOM 3093 C C . LEU A 1 407 ? 80.743 -9.414 33.383 1.00 62.08 407 LEU A C 1
ATOM 3094 O O . LEU A 1 407 ? 80.105 -8.378 33.252 1.00 60.87 407 LEU A O 1
ATOM 3099 N N . LEU A 1 408 ? 80.210 -10.604 33.144 1.00 59.13 408 LEU A N 1
ATOM 3100 C CA . LEU A 1 408 ? 78.817 -10.881 32.907 1.00 49.55 408 LEU A CA 1
ATOM 3101 C C . LEU A 1 408 ? 77.948 -10.379 34.028 1.00 55.03 408 LEU A C 1
ATOM 3102 O O . LEU A 1 408 ? 76.793 -10.044 33.842 1.00 50.04 408 LEU A O 1
ATOM 3107 N N . HIS A 1 409 ? 78.530 -10.305 35.196 1.00 57.17 409 HIS A N 1
ATOM 3108 C CA . HIS A 1 409 ? 77.840 -9.965 36.403 1.00 59.94 409 HIS A CA 1
ATOM 3109 C C . HIS A 1 409 ? 77.380 -8.572 36.469 1.00 66.84 409 HIS A C 1
ATOM 3110 O O . HIS A 1 409 ? 76.193 -8.395 36.753 1.00 67.00 409 HIS A O 1
ATOM 3117 N N . ARG A 1 410 ? 78.271 -7.594 36.221 1.00 69.13 410 ARG A N 1
ATOM 3118 C CA . ARG A 1 410 ? 77.905 -6.183 35.810 1.00 67.91 410 ARG A CA 1
ATOM 3119 C C . ARG A 1 410 ? 77.458 -6.174 34.272 1.00 73.75 410 ARG A C 1
ATOM 3120 O O . ARG A 1 410 ? 77.117 -7.192 33.689 1.00 75.63 410 ARG A O 1
ATOM 3128 N N . GLU A 1 411 ? 77.490 -5.119 33.516 1.00 72.64 411 GLU A N 1
ATOM 3129 C CA . GLU A 1 411 ? 77.177 -5.479 32.081 1.00 74.58 411 GLU A CA 1
ATOM 3130 C C . GLU A 1 411 ? 78.297 -6.052 31.370 1.00 77.05 411 GLU A C 1
ATOM 3131 O O . GLU A 1 411 ? 78.168 -7.146 30.896 1.00 91.44 411 GLU A O 1
ATOM 3137 N N . GLY A 1 412 ? 79.389 -5.315 31.249 1.00 66.54 412 GLY A N 1
ATOM 3138 C CA . GLY A 1 412 ? 80.617 -5.963 30.843 1.00 64.36 412 GLY A CA 1
ATOM 3139 C C . GLY A 1 412 ? 80.665 -6.263 29.332 1.00 71.66 412 GLY A C 1
ATOM 3140 O O . GLY A 1 412 ? 79.888 -7.094 28.797 1.00 69.35 412 GLY A O 1
ATOM 3141 N N . SER A 1 413 ? 81.574 -5.576 28.621 1.00 64.04 413 SER A N 1
ATOM 3142 C CA . SER A 1 413 ? 81.636 -5.711 27.151 1.00 66.35 413 SER A CA 1
ATOM 3143 C C . SER A 1 413 ? 82.903 -6.441 26.800 1.00 68.71 413 SER A C 1
ATOM 3144 O O . SER A 1 413 ? 83.842 -6.628 27.669 1.00 65.94 413 SER A O 1
ATOM 3147 N N . VAL A 1 414 ? 82.989 -6.802 25.529 1.00 59.12 414 VAL A N 1
ATOM 3148 C CA . VAL A 1 414 ? 84.295 -7.148 24.979 1.00 62.62 414 VAL A CA 1
ATOM 3149 C C . VAL A 1 414 ? 85.452 -6.094 25.205 1.00 66.38 414 VAL A C 1
ATOM 3150 O O . VAL A 1 414 ? 86.636 -6.426 25.408 1.00 54.73 414 VAL A O 1
ATOM 3154 N N . GLU A 1 415 ? 85.061 -4.819 25.155 1.00 71.46 415 GLU A N 1
ATOM 3155 C CA . GLU A 1 415 ? 85.940 -3.687 25.411 1.00 74.21 415 GLU A CA 1
ATOM 3156 C C . GLU A 1 415 ? 86.545 -3.744 26.782 1.00 66.45 415 GLU A C 1
ATOM 3157 O O . GLU A 1 415 ? 87.759 -3.530 26.959 1.00 67.88 415 GLU A O 1
ATOM 3163 N N . ASP A 1 416 ? 85.674 -3.961 27.740 1.00 54.00 416 ASP A N 1
ATOM 3164 C CA . ASP A 1 416 ? 86.065 -4.137 29.137 1.00 65.84 416 ASP A CA 1
ATOM 3165 C C . ASP A 1 416 ? 87.024 -5.268 29.278 1.00 65.22 416 ASP A C 1
ATOM 3166 O O . ASP A 1 416 ? 88.007 -5.117 29.968 1.00 60.85 416 ASP A O 1
ATOM 3171 N N . LEU A 1 417 ? 86.705 -6.402 28.645 1.00 57.79 417 LEU A N 1
ATOM 3172 C CA . LEU A 1 417 ? 87.592 -7.517 28.704 1.00 54.07 417 LEU A CA 1
ATOM 3173 C C . LEU A 1 417 ? 88.989 -7.190 28.140 1.00 57.64 417 LEU A C 1
ATOM 3174 O O . LEU A 1 417 ? 90.000 -7.532 28.725 1.00 59.21 417 LEU A O 1
ATOM 3179 N N . LEU A 1 418 ? 89.078 -6.577 26.973 1.00 61.54 418 LEU A N 1
ATOM 3180 C CA . LEU A 1 418 ? 90.343 -6.010 26.442 1.00 61.13 418 LEU A CA 1
ATOM 3181 C C . LEU A 1 418 ? 91.196 -5.115 27.382 1.00 59.61 418 LEU A C 1
ATOM 3182 O O . LEU A 1 418 ? 92.439 -5.169 27.399 1.00 58.07 418 LEU A O 1
ATOM 3187 N N . ALA A 1 419 ? 90.522 -4.317 28.180 1.00 54.68 419 ALA A N 1
ATOM 3188 C CA . ALA A 1 419 ? 91.208 -3.467 29.067 1.00 56.61 419 ALA A CA 1
ATOM 3189 C C . ALA A 1 419 ? 91.853 -4.086 30.305 1.00 63.87 419 ALA A C 1
ATOM 3190 O O . ALA A 1 419 ? 92.674 -3.350 30.931 1.00 72.82 419 ALA A O 1
ATOM 3192 N N . LEU A 1 420 ? 91.446 -5.325 30.679 1.00 58.74 420 LEU A N 1
ATOM 3193 C CA . LEU A 1 420 ? 91.838 -6.076 31.883 1.00 62.64 420 LEU A CA 1
ATOM 3194 C C . LEU A 1 420 ? 93.302 -6.402 31.901 1.00 69.59 420 LEU A C 1
ATOM 3195 O O . LEU A 1 420 ? 93.819 -6.902 30.927 1.00 68.14 420 LEU A O 1
ATOM 3200 N N . ASP A 1 421 ? 93.955 -6.066 33.012 1.00 66.91 421 ASP A N 1
ATOM 3201 C CA . ASP A 1 421 ? 95.380 -6.330 33.268 1.00 68.26 421 ASP A CA 1
ATOM 3202 C C . ASP A 1 421 ? 95.617 -7.802 33.894 1.00 70.47 421 ASP A C 1
ATOM 3203 O O . ASP A 1 421 ? 95.819 -8.001 35.151 1.00 57.03 421 ASP A O 1
ATOM 3208 N N . LEU A 1 422 ? 95.575 -8.832 33.030 1.00 71.66 422 LEU A N 1
ATOM 3209 C CA . LEU A 1 422 ? 95.687 -10.193 33.528 1.00 61.73 422 LEU A CA 1
ATOM 3210 C C . LEU A 1 422 ? 97.159 -10.603 33.716 1.00 67.98 422 LEU A C 1
ATOM 3211 O O . LEU A 1 422 ? 98.116 -9.833 33.389 1.00 70.33 422 LEU A O 1
ATOM 3216 N N . ALA A 1 423 ? 97.325 -11.818 34.244 1.00 59.63 423 ALA A N 1
ATOM 3217 C CA . ALA A 1 423 ? 98.602 -12.231 34.757 1.00 62.66 423 ALA A CA 1
ATOM 3218 C C . ALA A 1 423 ? 99.350 -12.974 33.689 1.00 62.84 423 ALA A C 1
ATOM 3219 O O . ALA A 1 423 ? 98.790 -13.889 33.025 1.00 57.24 423 ALA A O 1
ATOM 3221 N N . TYR A 1 424 ? 100.605 -12.535 33.505 1.00 61.03 424 TYR A N 1
ATOM 3222 C CA . TYR A 1 424 ? 101.496 -13.193 32.599 1.00 58.43 424 TYR A CA 1
ATOM 3223 C C . TYR A 1 424 ? 102.702 -13.843 33.268 1.00 66.05 424 TYR A C 1
ATOM 3224 O O . TYR A 1 424 ? 103.326 -13.284 34.165 1.00 63.43 424 TYR A O 1
ATOM 3233 N N . ALA A 1 425 ? 103.014 -15.049 32.797 1.00 67.34 425 ALA A N 1
ATOM 3234 C CA . ALA A 1 425 ? 104.291 -15.732 33.071 1.00 61.20 425 ALA A CA 1
ATOM 3235 C C . ALA A 1 425 ? 104.359 -17.068 32.274 1.00 59.16 425 ALA A C 1
ATOM 3236 O O . ALA A 1 425 ? 103.388 -17.790 32.114 1.00 59.59 425 ALA A O 1
ATOM 3238 N N . PRO A 1 426 ? 105.512 -17.367 31.718 1.00 57.66 426 PRO A N 1
ATOM 3239 C CA . PRO A 1 426 ? 105.550 -18.432 30.696 1.00 59.00 426 PRO A CA 1
ATOM 3240 C C . PRO A 1 426 ? 104.905 -19.766 31.152 1.00 61.94 426 PRO A C 1
ATOM 3241 O O . PRO A 1 426 ? 104.348 -20.434 30.331 1.00 56.65 426 PRO A O 1
ATOM 3245 N N . PRO A 1 427 ? 105.008 -20.159 32.437 1.00 63.04 427 PRO A N 1
ATOM 3246 C CA . PRO A 1 427 ? 104.424 -21.416 32.833 1.00 57.33 427 PRO A CA 1
ATOM 3247 C C . PRO A 1 427 ? 102.861 -21.475 32.731 1.00 66.03 427 PRO A C 1
ATOM 3248 O O . PRO A 1 427 ? 102.282 -22.598 32.705 1.00 61.50 427 PRO A O 1
ATOM 3252 N N . PHE A 1 428 ? 102.192 -20.301 32.634 1.00 65.26 428 PHE A N 1
ATOM 3253 C CA . PHE A 1 428 ? 100.728 -20.180 32.885 1.00 66.10 428 PHE A CA 1
ATOM 3254 C C . PHE A 1 428 ? 99.859 -19.671 31.753 1.00 65.97 428 PHE A C 1
ATOM 3255 O O . PHE A 1 428 ? 98.690 -19.993 31.599 1.00 66.05 428 PHE A O 1
ATOM 3263 N N . SER A 1 429 ? 100.455 -18.844 30.956 1.00 66.50 429 SER A N 1
ATOM 3264 C CA . SER A 1 429 ? 99.733 -18.152 29.933 1.00 67.46 429 SER A CA 1
ATOM 3265 C C . SER A 1 429 ? 100.801 -17.761 28.891 1.00 69.93 429 SER A C 1
ATOM 3266 O O . SER A 1 429 ? 101.911 -17.350 29.279 1.00 74.87 429 SER A O 1
ATOM 3269 N N . PRO A 1 430 ? 100.492 -17.851 27.583 1.00 65.48 430 PRO A N 1
ATOM 3270 C CA . PRO A 1 430 ? 101.189 -16.972 26.596 1.00 61.33 430 PRO A CA 1
ATOM 3271 C C . PRO A 1 430 ? 101.151 -15.438 26.964 1.00 64.84 430 PRO A C 1
ATOM 3272 O O . PRO A 1 430 ? 100.443 -14.940 27.868 1.00 57.81 430 PRO A O 1
ATOM 3276 N N . VAL A 1 431 ? 101.893 -14.628 26.229 1.00 65.73 431 VAL A N 1
ATOM 3277 C CA . VAL A 1 431 ? 102.036 -13.243 26.735 1.00 67.13 431 VAL A CA 1
ATOM 3278 C C . VAL A 1 431 ? 100.756 -12.402 26.554 1.00 59.74 431 VAL A C 1
ATOM 3279 O O . VAL A 1 431 ? 100.465 -11.529 27.322 1.00 51.99 431 VAL A O 1
ATOM 3283 N N . TRP A 1 432 ? 100.025 -12.664 25.495 1.00 56.74 432 TRP A N 1
ATOM 3284 C CA . TRP A 1 432 ? 98.613 -12.317 25.463 1.00 57.34 432 TRP A CA 1
ATOM 3285 C C . TRP A 1 432 ? 97.746 -13.435 26.122 1.00 64.14 432 TRP A C 1
ATOM 3286 O O . TRP A 1 432 ? 97.863 -14.609 25.702 1.00 59.10 432 TRP A O 1
ATOM 3297 N N . ASP A 1 433 ? 96.916 -13.107 27.143 1.00 57.99 433 ASP A N 1
ATOM 3298 C CA . ASP A 1 433 ? 96.100 -14.156 27.728 1.00 58.92 433 ASP A CA 1
ATOM 3299 C C . ASP A 1 433 ? 95.131 -14.604 26.684 1.00 62.12 433 ASP A C 1
ATOM 3300 O O . ASP A 1 433 ? 94.563 -13.787 25.968 1.00 56.68 433 ASP A O 1
ATOM 3305 N N . PRO A 1 434 ? 94.908 -15.921 26.603 1.00 62.67 434 PRO A N 1
ATOM 3306 C CA . PRO A 1 434 ? 93.885 -16.382 25.657 1.00 55.43 434 PRO A CA 1
ATOM 3307 C C . PRO A 1 434 ? 92.488 -15.627 25.750 1.00 59.70 434 PRO A C 1
ATOM 3308 O O . PRO A 1 434 ? 91.911 -15.379 24.737 1.00 59.18 434 PRO A O 1
ATOM 3312 N N . LEU A 1 435 ? 91.964 -15.278 26.918 1.00 60.35 435 LEU A N 1
ATOM 3313 C CA . LEU A 1 435 ? 90.878 -14.355 26.964 1.00 56.60 435 LEU A CA 1
ATOM 3314 C C . LEU A 1 435 ? 91.133 -13.012 26.147 1.00 65.68 435 LEU A C 1
ATOM 3315 O O . LEU A 1 435 ? 90.227 -12.547 25.345 1.00 55.82 435 LEU A O 1
ATOM 3320 N N . LEU A 1 436 ? 92.297 -12.353 26.358 1.00 58.41 436 LEU A N 1
ATOM 3321 C CA . LEU A 1 436 ? 92.579 -11.143 25.562 1.00 61.29 436 LEU A CA 1
ATOM 3322 C C . LEU A 1 436 ? 92.639 -11.441 24.045 1.00 61.36 436 LEU A C 1
ATOM 3323 O O . LEU A 1 436 ? 92.189 -10.607 23.214 1.00 53.94 436 LEU A O 1
ATOM 3328 N N . ILE A 1 437 ? 93.206 -12.595 23.670 1.00 53.39 437 ILE A N 1
ATOM 3329 C CA . ILE A 1 437 ? 93.386 -12.790 22.232 1.00 55.09 437 ILE A CA 1
ATOM 3330 C C . ILE A 1 437 ? 91.961 -12.886 21.681 1.00 55.31 437 ILE A C 1
ATOM 3331 O O . ILE A 1 437 ? 91.566 -12.105 20.865 1.00 58.07 437 ILE A O 1
ATOM 3336 N N . ALA A 1 438 ? 91.142 -13.780 22.192 1.00 57.97 438 ALA A N 1
ATOM 3337 C CA . ALA A 1 438 ? 89.722 -13.883 21.812 1.00 50.02 438 ALA A CA 1
ATOM 3338 C C . ALA A 1 438 ? 89.008 -12.575 21.797 1.00 52.62 438 ALA A C 1
ATOM 3339 O O . ALA A 1 438 ? 88.240 -12.364 20.936 1.00 55.96 438 ALA A O 1
ATOM 3341 N N . ALA A 1 439 ? 89.228 -11.687 22.754 1.00 58.20 439 ALA A N 1
ATOM 3342 C CA . ALA A 1 439 ? 88.648 -10.300 22.679 1.00 61.70 439 ALA A CA 1
ATOM 3343 C C . ALA A 1 439 ? 88.941 -9.440 21.437 1.00 60.14 439 ALA A C 1
ATOM 3344 O O . ALA A 1 439 ? 90.071 -9.092 21.141 1.00 51.60 439 ALA A O 1
ATOM 3346 N N . GLN A 1 440 ? 87.819 -9.061 20.821 1.00 81.27 440 GLN A N 1
ATOM 3347 C CA . GLN A 1 440 ? 87.620 -8.506 19.426 1.00 110.94 440 GLN A CA 1
ATOM 3348 C C . GLN A 1 440 ? 88.408 -9.411 18.301 1.00 94.67 440 GLN A C 1
ATOM 3349 O O . GLN A 1 440 ? 87.768 -10.368 17.511 1.00 48.10 440 GLN A O 1
ATOM 3355 N N . GLN A 1 441 ? 89.696 -8.890 18.218 1.00 68.27 441 GLN A N 1
ATOM 3356 C CA . GLN A 1 441 ? 90.980 -9.517 18.409 1.00 68.10 441 GLN A CA 1
ATOM 3357 C C . GLN A 1 441 ? 90.675 -10.959 17.836 1.00 96.73 441 GLN A C 1
ATOM 3358 O O . GLN A 1 441 ? 89.649 -11.633 18.277 1.00 73.19 441 GLN A O 1
ATOM 3364 N N . ALA A 1 442 ? 91.536 -11.352 16.823 1.00 95.09 442 ALA A N 1
ATOM 3365 C CA . ALA A 1 442 ? 91.413 -12.496 15.865 1.00 74.88 442 ALA A CA 1
ATOM 3366 C C . ALA A 1 442 ? 90.018 -13.191 15.922 1.00 106.80 442 ALA A C 1
ATOM 3367 O O . ALA A 1 442 ? 89.197 -12.893 16.835 1.00 87.89 442 ALA A O 1
ATOM 3369 N N . ARG A 1 443 ? 89.732 -14.068 14.934 1.00 123.12 443 ARG A N 1
ATOM 3370 C CA . ARG A 1 443 ? 88.326 -14.577 14.660 1.00 135.90 443 ARG A CA 1
ATOM 3371 C C . ARG A 1 443 ? 88.031 -16.103 14.899 1.00 118.69 443 ARG A C 1
ATOM 3372 O O . ARG A 1 443 ? 88.937 -16.896 15.203 1.00 109.61 443 ARG A O 1
ATOM 3380 N N . MET B 1 1 ? 98.210 7.979 4.505 1.00 127.09 1 MET B N 1
ATOM 3381 C CA . MET B 1 1 ? 99.574 8.026 3.942 1.00 159.16 1 MET B CA 1
ATOM 3382 C C . MET B 1 1 ? 100.392 6.656 3.924 1.00 149.43 1 MET B C 1
ATOM 3383 O O . MET B 1 1 ? 99.803 5.546 4.187 1.00 112.96 1 MET B O 1
ATOM 3388 N N . GLY B 1 2 ? 101.713 6.782 3.587 1.00 146.77 2 GLY B N 1
ATOM 3389 C CA . GLY B 1 2 ? 102.741 5.718 3.448 1.00 113.18 2 GLY B CA 1
ATOM 3390 C C . GLY B 1 2 ? 104.190 6.075 3.887 1.00 111.17 2 GLY B C 1
ATOM 3391 O O . GLY B 1 2 ? 105.150 5.940 3.095 1.00 93.81 2 GLY B O 1
ATOM 3392 N N . LYS B 1 3 ? 104.342 6.497 5.155 1.00 103.36 3 LYS B N 1
ATOM 3393 C CA . LYS B 1 3 ? 105.569 7.085 5.660 1.00 83.43 3 LYS B CA 1
ATOM 3394 C C . LYS B 1 3 ? 106.459 6.071 6.431 1.00 78.51 3 LYS B C 1
ATOM 3395 O O . LYS B 1 3 ? 106.291 4.867 6.306 1.00 70.92 3 LYS B O 1
ATOM 3401 N N . ARG B 1 4 ? 107.449 6.555 7.155 1.00 68.79 4 ARG B N 1
ATOM 3402 C CA . ARG B 1 4 ? 108.461 5.686 7.665 1.00 63.74 4 ARG B CA 1
ATOM 3403 C C . ARG B 1 4 ? 108.465 5.707 9.199 1.00 74.07 4 ARG B C 1
ATOM 3404 O O . ARG B 1 4 ? 108.584 6.763 9.910 1.00 66.13 4 ARG B O 1
ATOM 3412 N N . MET B 1 5 ? 108.274 4.480 9.692 1.00 76.14 5 MET B N 1
ATOM 3413 C CA . MET B 1 5 ? 108.260 4.211 11.120 1.00 72.35 5 MET B CA 1
ATOM 3414 C C . MET B 1 5 ? 109.603 3.537 11.524 1.00 68.19 5 MET B C 1
ATOM 3415 O O . MET B 1 5 ? 109.983 2.479 10.969 1.00 66.68 5 MET B O 1
ATOM 3420 N N . VAL B 1 6 ? 110.306 4.175 12.451 1.00 60.49 6 VAL B N 1
ATOM 3421 C CA . VAL B 1 6 ? 111.541 3.678 12.957 1.00 66.78 6 VAL B CA 1
ATOM 3422 C C . VAL B 1 6 ? 111.422 3.282 14.439 1.00 64.95 6 VAL B C 1
ATOM 3423 O O . VAL B 1 6 ? 111.080 4.095 15.306 1.00 63.71 6 VAL B O 1
ATOM 3427 N N . VAL B 1 7 ? 111.703 2.016 14.723 1.00 62.93 7 VAL B N 1
ATOM 3428 C CA . VAL B 1 7 ? 111.668 1.504 16.118 1.00 70.09 7 VAL B CA 1
ATOM 3429 C C . VAL B 1 7 ? 113.097 1.277 16.733 1.00 64.63 7 VAL B C 1
ATOM 3430 O O . VAL B 1 7 ? 113.853 0.389 16.318 1.00 65.98 7 VAL B O 1
ATOM 3434 N N . VAL B 1 8 ? 113.482 2.110 17.688 1.00 57.23 8 VAL B N 1
ATOM 3435 C CA . VAL B 1 8 ? 114.674 1.913 18.471 1.00 66.47 8 VAL B CA 1
ATOM 3436 C C . VAL B 1 8 ? 114.439 0.852 19.582 1.00 68.70 8 VAL B C 1
ATOM 3437 O O . VAL B 1 8 ? 113.840 1.180 20.592 1.00 63.15 8 VAL B O 1
ATOM 3441 N N . GLY B 1 9 ? 114.901 -0.386 19.376 1.00 62.34 9 GLY B N 1
ATOM 3442 C CA . GLY B 1 9 ? 114.765 -1.437 20.337 1.00 65.26 9 GLY B CA 1
ATOM 3443 C C . GLY B 1 9 ? 113.799 -2.441 19.801 1.00 68.11 9 GLY B C 1
ATOM 3444 O O . GLY B 1 9 ? 112.828 -2.075 19.221 1.00 69.28 9 GLY B O 1
ATOM 3445 N N . GLY B 1 10 ? 114.038 -3.718 19.996 1.00 70.36 10 GLY B N 1
ATOM 3446 C CA . GLY B 1 10 ? 113.302 -4.673 19.211 1.00 62.99 10 GLY B CA 1
ATOM 3447 C C . GLY B 1 10 ? 113.041 -5.861 20.039 1.00 68.90 10 GLY B C 1
ATOM 3448 O O . GLY B 1 10 ? 112.878 -6.980 19.518 1.00 62.20 10 GLY B O 1
ATOM 3449 N N . VAL B 1 11 ? 112.995 -5.621 21.346 1.00 78.66 11 VAL B N 1
ATOM 3450 C CA . VAL B 1 11 ? 112.756 -6.769 22.182 1.00 87.19 11 VAL B CA 1
ATOM 3451 C C . VAL B 1 11 ? 111.275 -7.137 22.385 1.00 89.41 11 VAL B C 1
ATOM 3452 O O . VAL B 1 11 ? 110.873 -8.197 21.946 1.00 95.19 11 VAL B O 1
ATOM 3456 N N . ALA B 1 12 ? 110.452 -6.318 23.021 1.00 77.85 12 ALA B N 1
ATOM 3457 C CA . ALA B 1 12 ? 109.089 -6.767 23.190 1.00 76.71 12 ALA B CA 1
ATOM 3458 C C . ALA B 1 12 ? 108.126 -5.656 22.785 1.00 80.02 12 ALA B C 1
ATOM 3459 O O . ALA B 1 12 ? 107.416 -5.817 21.778 1.00 80.50 12 ALA B O 1
ATOM 3461 N N . GLY B 1 13 ? 108.120 -4.544 23.537 1.00 69.78 13 GLY B N 1
ATOM 3462 C CA . GLY B 1 13 ? 107.512 -3.308 23.090 1.00 64.45 13 GLY B CA 1
ATOM 3463 C C . GLY B 1 13 ? 107.773 -2.959 21.594 1.00 76.71 13 GLY B C 1
ATOM 3464 O O . GLY B 1 13 ? 106.814 -2.705 20.762 1.00 60.76 13 GLY B O 1
ATOM 3465 N N . GLY B 1 14 ? 109.068 -2.932 21.242 1.00 72.44 14 GLY B N 1
ATOM 3466 C CA . GLY B 1 14 ? 109.465 -2.572 19.909 1.00 60.76 14 GLY B CA 1
ATOM 3467 C C . GLY B 1 14 ? 108.931 -3.569 18.926 1.00 66.07 14 GLY B C 1
ATOM 3468 O O . GLY B 1 14 ? 108.341 -3.212 17.887 1.00 58.17 14 GLY B O 1
ATOM 3469 N N . ALA B 1 15 ? 109.099 -4.848 19.230 1.00 66.49 15 ALA B N 1
ATOM 3470 C CA . ALA B 1 15 ? 108.701 -5.798 18.222 1.00 61.80 15 ALA B CA 1
ATOM 3471 C C . ALA B 1 15 ? 107.185 -5.735 17.973 1.00 65.44 15 ALA B C 1
ATOM 3472 O O . ALA B 1 15 ? 106.756 -5.728 16.845 1.00 66.07 15 ALA B O 1
ATOM 3474 N N . SER B 1 16 ? 106.379 -5.623 19.031 1.00 65.31 16 SER B N 1
ATOM 3475 C CA . SER B 1 16 ? 104.931 -5.558 18.911 1.00 63.53 16 SER B CA 1
ATOM 3476 C C . SER B 1 16 ? 104.460 -4.471 18.055 1.00 64.50 16 SER B C 1
ATOM 3477 O O . SER B 1 16 ? 103.484 -4.696 17.347 1.00 64.04 16 SER B O 1
ATOM 3480 N N . ALA B 1 17 ? 105.093 -3.287 18.225 1.00 58.48 17 ALA B N 1
ATOM 3481 C CA . ALA B 1 17 ? 104.788 -2.062 17.464 1.00 62.74 17 ALA B CA 1
ATOM 3482 C C . ALA B 1 17 ? 104.985 -2.291 15.938 1.00 69.79 17 ALA B C 1
ATOM 3483 O O . ALA B 1 17 ? 104.076 -2.186 15.093 1.00 60.42 17 ALA B O 1
ATOM 3485 N N . ALA B 1 18 ? 106.227 -2.593 15.611 1.00 65.18 18 ALA B N 1
ATOM 3486 C CA . ALA B 1 18 ? 106.575 -2.913 14.285 1.00 55.74 18 ALA B CA 1
ATOM 3487 C C . ALA B 1 18 ? 105.585 -3.922 13.691 1.00 58.83 18 ALA B C 1
ATOM 3488 O O . ALA B 1 18 ? 105.069 -3.677 12.615 1.00 58.68 18 ALA B O 1
ATOM 3490 N N . ALA B 1 19 ? 105.293 -5.033 14.365 1.00 52.84 19 ALA B N 1
ATOM 3491 C CA . ALA B 1 19 ? 104.502 -6.075 13.753 1.00 56.29 19 ALA B CA 1
ATOM 3492 C C . ALA B 1 19 ? 103.045 -5.626 13.554 1.00 64.93 19 ALA B C 1
ATOM 3493 O O . ALA B 1 19 ? 102.432 -5.817 12.470 1.00 61.25 19 ALA B O 1
ATOM 3495 N N . LYS B 1 20 ? 102.483 -4.996 14.578 1.00 59.24 20 LYS B N 1
ATOM 3496 C CA . LYS B 1 20 ? 101.102 -4.464 14.454 1.00 63.25 20 LYS B CA 1
ATOM 3497 C C . LYS B 1 20 ? 100.948 -3.340 13.411 1.00 62.07 20 LYS B C 1
ATOM 3498 O O . LYS B 1 20 ? 99.962 -3.309 12.698 1.00 62.34 20 LYS B O 1
ATOM 3504 N N . ALA B 1 21 ? 101.905 -2.426 13.329 1.00 57.32 21 ALA B N 1
ATOM 3505 C CA . ALA B 1 21 ? 101.783 -1.347 12.384 1.00 58.27 21 ALA B CA 1
ATOM 3506 C C . ALA B 1 21 ? 101.846 -1.866 11.002 1.00 61.13 21 ALA B C 1
ATOM 3507 O O . ALA B 1 21 ? 100.999 -1.517 10.202 1.00 59.70 21 ALA B O 1
ATOM 3509 N N . LYS B 1 22 ? 102.802 -2.739 10.711 1.00 57.60 22 LYS B N 1
ATOM 3510 C CA . LYS B 1 22 ? 102.942 -3.207 9.342 1.00 60.70 22 LYS B CA 1
ATOM 3511 C C . LYS B 1 22 ? 101.707 -3.969 8.840 1.00 63.43 22 LYS B C 1
ATOM 3512 O O . LYS B 1 22 ? 101.322 -3.904 7.648 1.00 57.88 22 LYS B O 1
ATOM 3518 N N . ARG B 1 23 ? 101.062 -4.667 9.774 1.00 62.71 23 ARG B N 1
ATOM 3519 C CA . ARG B 1 23 ? 99.873 -5.490 9.463 1.00 56.90 23 ARG B CA 1
ATOM 3520 C C . ARG B 1 23 ? 98.750 -4.582 9.233 1.00 66.22 23 ARG B C 1
ATOM 3521 O O . ARG B 1 23 ? 97.957 -4.829 8.328 1.00 70.05 23 ARG B O 1
ATOM 3529 N N . GLU B 1 24 ? 98.690 -3.512 10.034 1.00 69.90 24 GLU B N 1
ATOM 3530 C CA . GLU B 1 24 ? 97.514 -2.677 10.111 1.00 68.19 24 GLU B CA 1
ATOM 3531 C C . GLU B 1 24 ? 97.523 -1.671 9.020 1.00 69.68 24 GLU B C 1
ATOM 3532 O O . GLU B 1 24 ? 96.485 -1.301 8.515 1.00 71.00 24 GLU B O 1
ATOM 3538 N N . ASN B 1 25 ? 98.717 -1.308 8.604 1.00 66.82 25 ASN B N 1
ATOM 3539 C CA . ASN B 1 25 ? 98.933 -0.480 7.390 1.00 69.74 25 ASN B CA 1
ATOM 3540 C C . ASN B 1 25 ? 100.150 -0.883 6.560 1.00 67.54 25 ASN B C 1
ATOM 3541 O O . ASN B 1 25 ? 101.265 -0.408 6.848 1.00 67.38 25 ASN B O 1
ATOM 3546 N N . PRO B 1 26 ? 99.961 -1.721 5.528 1.00 66.98 26 PRO B N 1
ATOM 3547 C CA . PRO B 1 26 ? 101.181 -2.270 4.904 1.00 66.41 26 PRO B CA 1
ATOM 3548 C C . PRO B 1 26 ? 102.022 -1.254 4.100 1.00 68.10 26 PRO B C 1
ATOM 3549 O O . PRO B 1 26 ? 103.190 -1.548 3.866 1.00 64.49 26 PRO B O 1
ATOM 3553 N N . GLU B 1 27 ? 101.441 -0.080 3.791 1.00 70.85 27 GLU B N 1
ATOM 3554 C CA . GLU B 1 27 ? 102.095 1.074 3.202 1.00 65.36 27 GLU B CA 1
ATOM 3555 C C . GLU B 1 27 ? 103.204 1.661 4.000 1.00 66.07 27 GLU B C 1
ATOM 3556 O O . GLU B 1 27 ? 103.918 2.476 3.520 1.00 61.25 27 GLU B O 1
ATOM 3562 N N . LEU B 1 28 ? 103.305 1.317 5.252 1.00 71.43 28 LEU B N 1
ATOM 3563 C CA . LEU B 1 28 ? 104.384 1.857 6.046 1.00 68.36 28 LEU B CA 1
ATOM 3564 C C . LEU B 1 28 ? 105.669 1.228 5.671 1.00 66.34 28 LEU B C 1
ATOM 3565 O O . LEU B 1 28 ? 105.695 0.045 5.423 1.00 63.83 28 LEU B O 1
ATOM 3570 N N . GLU B 1 29 ? 106.720 2.027 5.603 1.00 65.36 29 GLU B N 1
ATOM 3571 C CA . GLU B 1 29 ? 108.045 1.469 5.688 1.00 68.85 29 GLU B CA 1
ATOM 3572 C C . GLU B 1 29 ? 108.342 1.228 7.182 1.00 77.77 29 GLU B C 1
ATOM 3573 O O . GLU B 1 29 ? 108.474 2.242 8.023 1.00 62.95 29 GLU B O 1
ATOM 3579 N N . VAL B 1 30 ? 108.449 -0.084 7.547 1.00 72.99 30 VAL B N 1
ATOM 3580 C CA . VAL B 1 30 ? 108.792 -0.380 8.958 1.00 68.99 30 VAL B CA 1
ATOM 3581 C C . VAL B 1 30 ? 110.214 -0.885 9.164 1.00 65.03 30 VAL B C 1
ATOM 3582 O O . VAL B 1 30 ? 110.553 -1.915 8.591 1.00 67.25 30 VAL B O 1
ATOM 3586 N N . VAL B 1 31 ? 111.051 -0.164 9.913 1.00 52.92 31 VAL B N 1
ATOM 3587 C CA . VAL B 1 31 ? 112.452 -0.604 10.197 1.00 62.06 31 VAL B CA 1
ATOM 3588 C C . VAL B 1 31 ? 112.723 -0.653 11.703 1.00 65.24 31 VAL B C 1
ATOM 3589 O O . VAL B 1 31 ? 112.560 0.377 12.407 1.00 66.62 31 VAL B O 1
ATOM 3593 N N . VAL B 1 32 ? 113.183 -1.805 12.200 1.00 63.47 32 VAL B N 1
ATOM 3594 C CA . VAL B 1 32 ? 113.633 -1.932 13.633 1.00 69.95 32 VAL B CA 1
ATOM 3595 C C . VAL B 1 32 ? 115.180 -1.862 13.875 1.00 63.69 32 VAL B C 1
ATOM 3596 O O . VAL B 1 32 ? 115.878 -2.636 13.238 1.00 65.18 32 VAL B O 1
ATOM 3600 N N . TYR B 1 33 ? 115.722 -0.954 14.697 1.00 53.03 33 TYR B N 1
ATOM 3601 C CA . TYR B 1 33 ? 117.166 -1.017 15.017 1.00 63.97 33 TYR B CA 1
ATOM 3602 C C . TYR B 1 33 ? 117.384 -1.530 16.398 1.00 74.68 33 TYR B C 1
ATOM 3603 O O . TYR B 1 33 ? 117.194 -0.790 17.395 1.00 75.78 33 TYR B O 1
ATOM 3612 N N . GLU B 1 34 ? 117.824 -2.783 16.482 1.00 69.37 34 GLU B N 1
ATOM 3613 C CA . GLU B 1 34 ? 118.107 -3.396 17.801 1.00 75.87 34 GLU B CA 1
ATOM 3614 C C . GLU B 1 34 ? 119.636 -3.365 18.148 1.00 78.23 34 GLU B C 1
ATOM 3615 O O . GLU B 1 34 ? 120.472 -3.831 17.320 1.00 79.92 34 GLU B O 1
ATOM 3621 N N . LYS B 1 35 ? 120.061 -2.857 19.317 1.00 76.79 35 LYS B N 1
ATOM 3622 C CA . LYS B 1 35 ? 121.518 -2.977 19.579 1.00 76.88 35 LYS B CA 1
ATOM 3623 C C . LYS B 1 35 ? 122.117 -4.372 19.917 1.00 81.38 35 LYS B C 1
ATOM 3624 O O . LYS B 1 35 ? 123.302 -4.673 19.594 1.00 76.39 35 LYS B O 1
ATOM 3630 N N . SER B 1 36 ? 121.266 -5.227 20.463 1.00 75.14 36 SER B N 1
ATOM 3631 C CA . SER B 1 36 ? 121.688 -6.446 21.065 1.00 71.31 36 SER B CA 1
ATOM 3632 C C . SER B 1 36 ? 121.807 -7.590 20.084 1.00 74.66 36 SER B C 1
ATOM 3633 O O . SER B 1 36 ? 122.090 -8.729 20.463 1.00 81.68 36 SER B O 1
ATOM 3636 N N . GLY B 1 37 ? 121.610 -7.431 18.810 1.00 67.54 37 GLY B N 1
ATOM 3637 C CA . GLY B 1 37 ? 121.877 -8.718 18.157 1.00 80.22 37 GLY B CA 1
ATOM 3638 C C . GLY B 1 37 ? 120.927 -9.907 18.455 1.00 71.20 37 GLY B C 1
ATOM 3639 O O . GLY B 1 37 ? 120.848 -10.909 17.703 1.00 64.20 37 GLY B O 1
ATOM 3640 N N . TRP B 1 38 ? 120.063 -9.758 19.443 1.00 67.79 38 TRP B N 1
ATOM 3641 C CA . TRP B 1 38 ? 118.836 -10.482 19.226 1.00 69.68 38 TRP B CA 1
ATOM 3642 C C . TRP B 1 38 ? 117.554 -9.662 19.271 1.00 74.74 38 TRP B C 1
ATOM 3643 O O . TRP B 1 38 ? 117.509 -8.578 19.905 1.00 69.49 38 TRP B O 1
ATOM 3654 N N . VAL B 1 39 ? 116.499 -10.212 18.645 1.00 71.95 39 VAL B N 1
ATOM 3655 C CA . VAL B 1 39 ? 115.269 -9.454 18.522 1.00 72.22 39 VAL B CA 1
ATOM 3656 C C . VAL B 1 39 ? 114.054 -10.379 18.837 1.00 76.19 39 VAL B C 1
ATOM 3657 O O . VAL B 1 39 ? 114.140 -11.619 18.503 1.00 70.42 39 VAL B O 1
ATOM 3661 N N . SER B 1 40 ? 113.000 -9.836 19.499 1.00 60.31 40 SER B N 1
ATOM 3662 C CA . SER B 1 40 ? 111.782 -10.597 19.642 1.00 66.11 40 SER B CA 1
ATOM 3663 C C . SER B 1 40 ? 111.925 -11.979 20.347 1.00 68.04 40 SER B C 1
ATOM 3664 O O . SER B 1 40 ? 111.577 -13.016 19.819 1.00 59.44 40 SER B O 1
ATOM 3667 N N . TYR B 1 41 ? 112.413 -11.952 21.573 1.00 63.45 41 TYR B N 1
ATOM 3668 C CA . TYR B 1 41 ? 112.612 -13.152 22.338 1.00 60.37 41 TYR B CA 1
ATOM 3669 C C . TYR B 1 41 ? 112.064 -12.946 23.765 1.00 68.19 41 TYR B C 1
ATOM 3670 O O . TYR B 1 41 ? 111.900 -11.839 24.249 1.00 63.62 41 TYR B O 1
ATOM 3679 N N . GLY B 1 42 ? 111.825 -14.045 24.455 1.00 62.52 42 GLY B N 1
ATOM 3680 C CA . GLY B 1 42 ? 111.164 -14.015 25.731 1.00 71.70 42 GLY B CA 1
ATOM 3681 C C . GLY B 1 42 ? 112.121 -14.079 26.902 1.00 75.37 42 GLY B C 1
ATOM 3682 O O . GLY B 1 42 ? 112.472 -15.174 27.386 1.00 75.00 42 GLY B O 1
ATOM 3683 N N . ALA B 1 43 ? 112.535 -12.916 27.405 1.00 74.37 43 ALA B N 1
ATOM 3684 C CA . ALA B 1 43 ? 113.388 -12.886 28.571 1.00 70.92 43 ALA B CA 1
ATOM 3685 C C . ALA B 1 43 ? 112.814 -13.720 29.758 1.00 72.58 43 ALA B C 1
ATOM 3686 O O . ALA B 1 43 ? 113.527 -14.385 30.525 1.00 72.44 43 ALA B O 1
ATOM 3688 N N . CYS B 1 44 ? 111.502 -13.713 29.866 1.00 80.63 44 CYS B N 1
ATOM 3689 C CA . CYS B 1 44 ? 110.770 -14.414 30.920 1.00 81.30 44 CYS B CA 1
ATOM 3690 C C . CYS B 1 44 ? 111.055 -15.906 30.951 1.00 72.20 44 CYS B C 1
ATOM 3691 O O . CYS B 1 44 ? 110.988 -16.478 32.037 1.00 82.72 44 CYS B O 1
ATOM 3694 N N . GLY B 1 45 ? 111.318 -16.488 29.773 1.00 60.59 45 GLY B N 1
ATOM 3695 C CA . GLY B 1 45 ? 111.786 -17.839 29.580 1.00 66.61 45 GLY B CA 1
ATOM 3696 C C . GLY B 1 45 ? 113.244 -18.163 30.025 1.00 72.14 45 GLY B C 1
ATOM 3697 O O . GLY B 1 45 ? 113.632 -19.368 30.161 1.00 64.92 45 GLY B O 1
ATOM 3698 N N . LEU B 1 46 ? 114.067 -17.136 30.279 1.00 64.25 46 LEU B N 1
ATOM 3699 C CA . LEU B 1 46 ? 115.487 -17.403 30.488 1.00 65.05 46 LEU B CA 1
ATOM 3700 C C . LEU B 1 46 ? 115.838 -18.406 31.611 1.00 67.02 46 LEU B C 1
ATOM 3701 O O . LEU B 1 46 ? 116.685 -19.295 31.416 1.00 64.13 46 LEU B O 1
ATOM 3706 N N . PRO B 1 47 ? 115.226 -18.266 32.790 1.00 62.96 47 PRO B N 1
ATOM 3707 C CA . PRO B 1 47 ? 115.386 -19.281 33.837 1.00 61.19 47 PRO B CA 1
ATOM 3708 C C . PRO B 1 47 ? 115.028 -20.741 33.403 1.00 59.38 47 PRO B C 1
ATOM 3709 O O . PRO B 1 47 ? 115.511 -21.669 33.981 1.00 62.74 47 PRO B O 1
ATOM 3713 N N . TYR B 1 48 ? 114.171 -20.959 32.436 1.00 57.99 48 TYR B N 1
ATOM 3714 C CA . TYR B 1 48 ? 113.811 -22.338 32.084 1.00 66.53 48 TYR B CA 1
ATOM 3715 C C . TYR B 1 48 ? 114.803 -22.910 31.064 1.00 67.02 48 TYR B C 1
ATOM 3716 O O . TYR B 1 48 ? 114.810 -24.099 30.676 1.00 63.43 48 TYR B O 1
ATOM 3725 N N . VAL B 1 49 ? 115.650 -22.034 30.598 1.00 62.89 49 VAL B N 1
ATOM 3726 C CA . VAL B 1 49 ? 116.698 -22.525 29.745 1.00 73.14 49 VAL B CA 1
ATOM 3727 C C . VAL B 1 49 ? 117.940 -22.845 30.591 1.00 68.69 49 VAL B C 1
ATOM 3728 O O . VAL B 1 49 ? 118.596 -23.905 30.415 1.00 64.37 49 VAL B O 1
ATOM 3732 N N . LEU B 1 50 ? 118.155 -21.928 31.540 1.00 59.45 50 LEU B N 1
ATOM 3733 C CA . LEU B 1 50 ? 119.131 -22.018 32.608 1.00 61.67 50 LEU B CA 1
ATOM 3734 C C . LEU B 1 50 ? 119.021 -23.355 33.311 1.00 64.92 50 LEU B C 1
ATOM 3735 O O . LEU B 1 50 ? 120.005 -24.101 33.452 1.00 62.90 50 LEU B O 1
ATOM 3740 N N . SER B 1 51 ? 117.797 -23.684 33.688 1.00 61.78 51 SER B N 1
ATOM 3741 C CA . SER B 1 51 ? 117.529 -24.882 34.441 1.00 66.09 51 SER B CA 1
ATOM 3742 C C . SER B 1 51 ? 117.687 -26.165 33.636 1.00 61.67 51 SER B C 1
ATOM 3743 O O . SER B 1 51 ? 117.679 -27.211 34.189 1.00 60.19 51 SER B O 1
ATOM 3746 N N . GLY B 1 52 ? 117.747 -26.087 32.320 1.00 62.02 52 GLY B N 1
ATOM 3747 C CA . GLY B 1 52 ? 117.785 -27.289 31.519 1.00 54.97 52 GLY B CA 1
ATOM 3748 C C . GLY B 1 52 ? 116.455 -27.694 30.936 1.00 69.63 52 GLY B C 1
ATOM 3749 O O . GLY B 1 52 ? 116.420 -28.403 29.894 1.00 77.99 52 GLY B O 1
ATOM 3750 N N . GLU B 1 53 ? 115.351 -27.249 31.545 1.00 61.33 53 GLU B N 1
ATOM 3751 C CA . GLU B 1 53 ? 114.005 -27.672 31.079 1.00 66.72 53 GLU B CA 1
ATOM 3752 C C . GLU B 1 53 ? 113.721 -27.344 29.606 1.00 68.18 53 GLU B C 1
ATOM 3753 O O . GLU B 1 53 ? 113.203 -28.158 28.861 1.00 69.68 53 GLU B O 1
ATOM 3759 N N . ILE B 1 54 ? 114.065 -26.133 29.202 1.00 64.21 54 ILE B N 1
ATOM 3760 C CA . ILE B 1 54 ? 114.157 -25.804 27.766 1.00 72.54 54 ILE B CA 1
ATOM 3761 C C . ILE B 1 54 ? 115.598 -25.972 27.179 1.00 75.90 54 ILE B C 1
ATOM 3762 O O . ILE B 1 54 ? 116.550 -25.240 27.519 1.00 72.65 54 ILE B O 1
ATOM 3767 N N . PRO B 1 55 ? 115.743 -26.962 26.302 1.00 80.70 55 PRO B N 1
ATOM 3768 C CA . PRO B 1 55 ? 117.009 -27.480 25.752 1.00 78.04 55 PRO B CA 1
ATOM 3769 C C . PRO B 1 55 ? 117.936 -26.422 25.161 1.00 77.68 55 PRO B C 1
ATOM 3770 O O . PRO B 1 55 ? 119.053 -26.309 25.684 1.00 77.38 55 PRO B O 1
ATOM 3774 N N . ARG B 1 56 ? 117.513 -25.695 24.116 1.00 80.87 56 ARG B N 1
ATOM 3775 C CA . ARG B 1 56 ? 118.353 -24.675 23.459 1.00 81.58 56 ARG B CA 1
ATOM 3776 C C . ARG B 1 56 ? 117.817 -23.260 23.690 1.00 75.26 56 ARG B C 1
ATOM 3777 O O . ARG B 1 56 ? 116.637 -23.063 23.747 1.00 75.54 56 ARG B O 1
ATOM 3785 N N . LEU B 1 57 ? 118.702 -22.281 23.784 1.00 79.17 57 LEU B N 1
ATOM 3786 C CA . LEU B 1 57 ? 118.313 -20.856 23.971 1.00 75.02 57 LEU B CA 1
ATOM 3787 C C . LEU B 1 57 ? 117.434 -20.202 22.826 1.00 76.44 57 LEU B C 1
ATOM 3788 O O . LEU B 1 57 ? 116.709 -19.244 23.036 1.00 67.43 57 LEU B O 1
ATOM 3793 N N . GLU B 1 58 ? 117.502 -20.746 21.618 1.00 81.35 58 GLU B N 1
ATOM 3794 C CA . GLU B 1 58 ? 116.789 -20.160 20.467 1.00 82.10 58 GLU B CA 1
ATOM 3795 C C . GLU B 1 58 ? 115.285 -20.458 20.570 1.00 81.32 58 GLU B C 1
ATOM 3796 O O . GLU B 1 58 ? 114.425 -19.721 19.994 1.00 79.68 58 GLU B O 1
ATOM 3802 N N . ARG B 1 59 ? 114.958 -21.546 21.261 1.00 73.16 59 ARG B N 1
ATOM 3803 C CA . ARG B 1 59 ? 113.575 -21.884 21.487 1.00 65.07 59 ARG B CA 1
ATOM 3804 C C . ARG B 1 59 ? 112.730 -20.665 22.067 1.00 67.22 59 ARG B C 1
ATOM 3805 O O . ARG B 1 59 ? 111.557 -20.508 21.743 1.00 62.50 59 ARG B O 1
ATOM 3813 N N . LEU B 1 60 ? 113.367 -19.757 22.816 1.00 61.57 60 LEU B N 1
ATOM 3814 C CA . LEU B 1 60 ? 112.776 -18.470 23.278 1.00 64.06 60 LEU B CA 1
ATOM 3815 C C . LEU B 1 60 ? 112.432 -17.279 22.229 1.00 69.86 60 LEU B C 1
ATOM 3816 O O . LEU B 1 60 ? 111.958 -16.184 22.572 1.00 62.92 60 LEU B O 1
ATOM 3821 N N . VAL B 1 61 ? 112.718 -17.426 20.951 1.00 66.61 61 VAL B N 1
ATOM 3822 C CA . VAL B 1 61 ? 112.498 -16.248 20.142 1.00 70.53 61 VAL B CA 1
ATOM 3823 C C . VAL B 1 61 ? 111.168 -16.528 19.501 1.00 73.38 61 VAL B C 1
ATOM 3824 O O . VAL B 1 61 ? 110.840 -17.696 19.304 1.00 67.14 61 VAL B O 1
ATOM 3828 N N . ALA B 1 62 ? 110.409 -15.479 19.213 1.00 66.65 62 ALA B N 1
ATOM 3829 C CA . ALA B 1 62 ? 109.077 -15.625 18.672 1.00 68.77 62 ALA B CA 1
ATOM 3830 C C . ALA B 1 62 ? 109.031 -15.411 17.132 1.00 75.96 62 ALA B C 1
ATOM 3831 O O . ALA B 1 62 ? 108.202 -15.951 16.387 1.00 78.03 62 ALA B O 1
ATOM 3833 N N . ARG B 1 63 ? 109.937 -14.588 16.649 1.00 79.54 63 ARG B N 1
ATOM 3834 C CA . ARG B 1 63 ? 109.973 -14.273 15.233 1.00 80.42 63 ARG B CA 1
ATOM 3835 C C . ARG B 1 63 ? 111.430 -13.983 14.879 1.00 83.59 63 ARG B C 1
ATOM 3836 O O . ARG B 1 63 ? 112.156 -13.213 15.592 1.00 81.47 63 ARG B O 1
ATOM 3844 N N . THR B 1 64 ? 111.890 -14.613 13.801 1.00 81.28 64 THR B N 1
ATOM 3845 C CA . THR B 1 64 ? 113.253 -14.318 13.330 1.00 77.00 64 THR B CA 1
ATOM 3846 C C . THR B 1 64 ? 113.308 -13.131 12.358 1.00 77.01 64 THR B C 1
ATOM 3847 O O . THR B 1 64 ? 112.267 -12.754 11.720 1.00 68.73 64 THR B O 1
ATOM 3851 N N . PRO B 1 65 ? 114.501 -12.524 12.243 1.00 73.36 65 PRO B N 1
ATOM 3852 C CA . PRO B 1 65 ? 114.620 -11.344 11.386 1.00 78.88 65 PRO B CA 1
ATOM 3853 C C . PRO B 1 65 ? 114.223 -11.700 9.960 1.00 71.66 65 PRO B C 1
ATOM 3854 O O . PRO B 1 65 ? 113.706 -10.864 9.136 1.00 68.54 65 PRO B O 1
ATOM 3858 N N . GLU B 1 66 ? 114.371 -12.990 9.717 1.00 65.19 66 GLU B N 1
ATOM 3859 C CA . GLU B 1 66 ? 113.969 -13.509 8.442 1.00 74.83 66 GLU B CA 1
ATOM 3860 C C . GLU B 1 66 ? 112.469 -13.537 8.283 1.00 76.54 66 GLU B C 1
ATOM 3861 O O . GLU B 1 66 ? 111.901 -13.228 7.230 1.00 74.78 66 GLU B O 1
ATOM 3867 N N . GLU B 1 67 ? 111.782 -13.933 9.322 1.00 73.69 67 GLU B N 1
ATOM 3868 C CA . GLU B 1 67 ? 110.355 -14.084 9.143 1.00 75.56 67 GLU B CA 1
ATOM 3869 C C . GLU B 1 67 ? 109.748 -12.716 9.066 1.00 77.06 67 GLU B C 1
ATOM 3870 O O . GLU B 1 67 ? 108.796 -12.502 8.319 1.00 75.06 67 GLU B O 1
ATOM 3876 N N . PHE B 1 68 ? 110.298 -11.803 9.861 1.00 69.41 68 PHE B N 1
ATOM 3877 C CA . PHE B 1 68 ? 109.946 -10.397 9.770 1.00 67.23 68 PHE B CA 1
ATOM 3878 C C . PHE B 1 68 ? 110.125 -9.914 8.343 1.00 74.21 68 PHE B C 1
ATOM 3879 O O . PHE B 1 68 ? 109.167 -9.383 7.752 1.00 65.72 68 PHE B O 1
ATOM 3887 N N . ARG B 1 69 ? 111.346 -10.052 7.794 1.00 76.03 69 ARG B N 1
ATOM 3888 C CA . ARG B 1 69 ? 111.567 -9.667 6.407 1.00 70.59 69 ARG B CA 1
ATOM 3889 C C . ARG B 1 69 ? 110.422 -10.183 5.501 1.00 75.22 69 ARG B C 1
ATOM 3890 O O . ARG B 1 69 ? 109.737 -9.410 4.823 1.00 71.75 69 ARG B O 1
ATOM 3898 N N . LYS B 1 70 ? 110.170 -11.482 5.467 1.00 72.77 70 LYS B N 1
ATOM 3899 C CA . LYS B 1 70 ? 108.976 -11.971 4.746 1.00 70.31 70 LYS B CA 1
ATOM 3900 C C . LYS B 1 70 ? 107.674 -11.183 5.027 1.00 71.65 70 LYS B C 1
ATOM 3901 O O . LYS B 1 70 ? 106.749 -11.209 4.260 1.00 71.10 70 LYS B O 1
ATOM 3907 N N . GLN B 1 71 ? 107.571 -10.531 6.170 1.00 78.94 71 GLN B N 1
ATOM 3908 C CA . GLN B 1 71 ? 106.313 -9.889 6.509 1.00 74.21 71 GLN B CA 1
ATOM 3909 C C . GLN B 1 71 ? 106.359 -8.366 6.362 1.00 74.31 71 GLN B C 1
ATOM 3910 O O . GLN B 1 71 ? 105.403 -7.686 6.851 1.00 81.67 71 GLN B O 1
ATOM 3916 N N . GLY B 1 72 ? 107.419 -7.841 5.725 1.00 61.15 72 GLY B N 1
ATOM 3917 C CA . GLY B 1 72 ? 107.524 -6.433 5.370 1.00 57.98 72 GLY B CA 1
ATOM 3918 C C . GLY B 1 72 ? 108.283 -5.595 6.380 1.00 69.70 72 GLY B C 1
ATOM 3919 O O . GLY B 1 72 ? 108.253 -4.316 6.315 1.00 65.35 72 GLY B O 1
ATOM 3920 N N . VAL B 1 73 ? 108.947 -6.292 7.321 1.00 64.64 73 VAL B N 1
ATOM 3921 C CA . VAL B 1 73 ? 109.612 -5.599 8.409 1.00 66.36 73 VAL B CA 1
ATOM 3922 C C . VAL B 1 73 ? 111.106 -5.809 8.444 1.00 65.79 73 VAL B C 1
ATOM 3923 O O . VAL B 1 73 ? 111.650 -6.910 8.491 1.00 71.75 73 VAL B O 1
ATOM 3927 N N . LEU B 1 74 ? 111.784 -4.691 8.365 1.00 63.30 74 LEU B N 1
ATOM 3928 C CA . LEU B 1 74 ? 113.224 -4.705 8.295 1.00 70.83 74 LEU B CA 1
ATOM 3929 C C . LEU B 1 74 ? 113.866 -4.534 9.620 1.00 73.80 74 LEU B C 1
ATOM 3930 O O . LEU B 1 74 ? 113.875 -3.433 10.153 1.00 74.81 74 LEU B O 1
ATOM 3935 N N . VAL B 1 75 ? 114.483 -5.591 10.116 1.00 75.12 75 VAL B N 1
ATOM 3936 C CA . VAL B 1 75 ? 115.131 -5.506 11.418 1.00 72.26 75 VAL B CA 1
ATOM 3937 C C . VAL B 1 75 ? 116.712 -5.593 11.353 1.00 69.03 75 VAL B C 1
ATOM 3938 O O . VAL B 1 75 ? 117.324 -6.342 10.599 1.00 65.71 75 VAL B O 1
ATOM 3942 N N . HIS B 1 76 ? 117.371 -4.751 12.112 1.00 70.44 76 HIS B N 1
ATOM 3943 C CA . HIS B 1 76 ? 118.807 -4.716 12.137 1.00 68.12 76 HIS B CA 1
ATOM 3944 C C . HIS B 1 76 ? 119.278 -4.874 13.540 1.00 69.56 76 HIS B C 1
ATOM 3945 O O . HIS B 1 76 ? 119.107 -3.945 14.410 1.00 69.19 76 HIS B O 1
ATOM 3952 N N . THR B 1 77 ? 119.878 -6.039 13.773 1.00 69.87 77 THR B N 1
ATOM 3953 C CA . THR B 1 77 ? 120.516 -6.290 15.078 1.00 77.95 77 THR B CA 1
ATOM 3954 C C . THR B 1 77 ? 121.923 -5.745 15.102 1.00 68.55 77 THR B C 1
ATOM 3955 O O . THR B 1 77 ? 122.517 -5.519 14.028 1.00 66.70 77 THR B O 1
ATOM 3959 N N . ARG B 1 78 ? 122.440 -5.527 16.316 1.00 73.40 78 ARG B N 1
ATOM 3960 C CA . ARG B 1 78 ? 123.810 -5.025 16.447 1.00 77.93 78 ARG B CA 1
ATOM 3961 C C . ARG B 1 78 ? 123.857 -3.602 15.826 1.00 79.75 78 ARG B C 1
ATOM 3962 O O . ARG B 1 78 ? 124.887 -3.184 15.207 1.00 79.58 78 ARG B O 1
ATOM 3970 N N . HIS B 1 79 ? 122.733 -2.885 15.941 1.00 69.56 79 HIS B N 1
ATOM 3971 C CA . HIS B 1 79 ? 122.690 -1.504 15.497 1.00 71.94 79 HIS B CA 1
ATOM 3972 C C . HIS B 1 79 ? 122.263 -0.511 16.530 1.00 73.79 79 HIS B C 1
ATOM 3973 O O . HIS B 1 79 ? 121.087 -0.470 16.933 1.00 72.77 79 HIS B O 1
ATOM 3980 N N . GLU B 1 80 ? 123.185 0.337 16.923 1.00 60.96 80 GLU B N 1
ATOM 3981 C CA . GLU B 1 80 ? 122.836 1.160 18.036 1.00 76.04 80 GLU B CA 1
ATOM 3982 C C . GLU B 1 80 ? 122.415 2.556 17.558 1.00 79.80 80 GLU B C 1
ATOM 3983 O O . GLU B 1 80 ? 123.154 3.238 16.887 1.00 76.37 80 GLU B O 1
ATOM 3989 N N . VAL B 1 81 ? 121.240 3.035 17.912 1.00 74.06 81 VAL B N 1
ATOM 3990 C CA . VAL B 1 81 ? 121.028 4.442 17.549 1.00 76.58 81 VAL B CA 1
ATOM 3991 C C . VAL B 1 81 ? 121.589 5.366 18.572 1.00 70.75 81 VAL B C 1
ATOM 3992 O O . VAL B 1 81 ? 121.179 5.376 19.722 1.00 73.71 81 VAL B O 1
ATOM 3996 N N . VAL B 1 82 ? 122.496 6.171 18.100 1.00 70.25 82 VAL B N 1
ATOM 3997 C CA . VAL B 1 82 ? 123.417 6.886 18.951 1.00 81.50 82 VAL B CA 1
ATOM 3998 C C . VAL B 1 82 ? 122.991 8.336 19.168 1.00 82.06 82 VAL B C 1
ATOM 3999 O O . VAL B 1 82 ? 123.130 8.909 20.279 1.00 71.46 82 VAL B O 1
ATOM 4003 N N . ASP B 1 83 ? 122.502 8.948 18.091 1.00 85.17 83 ASP B N 1
ATOM 4004 C CA . ASP B 1 83 ? 121.845 10.231 18.257 1.00 85.47 83 ASP B CA 1
ATOM 4005 C C . ASP B 1 83 ? 120.508 10.425 17.502 1.00 84.27 83 ASP B C 1
ATOM 4006 O O . ASP B 1 83 ? 120.292 9.831 16.432 1.00 83.41 83 ASP B O 1
ATOM 4011 N N . VAL B 1 84 ? 119.617 11.230 18.097 1.00 77.12 84 VAL B N 1
ATOM 4012 C CA . VAL B 1 84 ? 118.418 11.680 17.396 1.00 87.28 84 VAL B CA 1
ATOM 4013 C C . VAL B 1 84 ? 118.383 13.239 17.288 1.00 89.66 84 VAL B C 1
ATOM 4014 O O . VAL B 1 84 ? 118.520 13.975 18.301 1.00 86.03 84 VAL B O 1
ATOM 4018 N N . ASP B 1 85 ? 118.232 13.718 16.038 1.00 90.35 85 ASP B N 1
ATOM 4019 C CA . ASP B 1 85 ? 118.017 15.157 15.684 1.00 92.50 85 ASP B CA 1
ATOM 4020 C C . ASP B 1 85 ? 116.545 15.501 15.607 1.00 83.62 85 ASP B C 1
ATOM 4021 O O . ASP B 1 85 ? 115.970 15.722 14.574 1.00 87.11 85 ASP B O 1
ATOM 4026 N N . TYR B 1 86 ? 115.957 15.543 16.759 1.00 95.31 86 TYR B N 1
ATOM 4027 C CA . TYR B 1 86 ? 114.522 15.494 16.923 1.00 96.57 86 TYR B CA 1
ATOM 4028 C C . TYR B 1 86 ? 113.765 16.560 16.207 1.00 87.79 86 TYR B C 1
ATOM 4029 O O . TYR B 1 86 ? 113.621 16.618 14.987 1.00 75.84 86 TYR B O 1
ATOM 4038 N N . GLU B 1 87 ? 113.266 17.373 17.132 1.00 114.89 87 GLU B N 1
ATOM 4039 C CA . GLU B 1 87 ? 112.717 18.781 17.033 1.00 143.32 87 GLU B CA 1
ATOM 4040 C C . GLU B 1 87 ? 113.419 19.981 17.969 1.00 145.25 87 GLU B C 1
ATOM 4041 O O . GLU B 1 87 ? 112.797 20.516 18.977 1.00 136.73 87 GLU B O 1
ATOM 4047 N N . LEU B 1 88 ? 114.681 20.394 17.662 1.00 134.39 88 LEU B N 1
ATOM 4048 C CA . LEU B 1 88 ? 115.495 19.979 16.473 1.00 122.13 88 LEU B CA 1
ATOM 4049 C C . LEU B 1 88 ? 114.650 19.797 15.150 1.00 103.23 88 LEU B C 1
ATOM 4050 O O . LEU B 1 88 ? 113.796 20.674 14.861 1.00 97.28 88 LEU B O 1
ATOM 4055 N N . ARG B 1 89 ? 114.880 18.725 14.380 1.00 85.95 89 ARG B N 1
ATOM 4056 C CA . ARG B 1 89 ? 114.060 18.462 13.200 1.00 80.33 89 ARG B CA 1
ATOM 4057 C C . ARG B 1 89 ? 114.655 17.498 12.270 1.00 83.65 89 ARG B C 1
ATOM 4058 O O . ARG B 1 89 ? 115.687 17.746 11.525 1.00 73.64 89 ARG B O 1
ATOM 4066 N N . THR B 1 90 ? 113.922 16.390 12.351 1.00 86.61 90 THR B N 1
ATOM 4067 C CA . THR B 1 90 ? 114.314 15.079 11.904 1.00 78.23 90 THR B CA 1
ATOM 4068 C C . THR B 1 90 ? 115.063 15.155 10.525 1.00 93.08 90 THR B C 1
ATOM 4069 O O . THR B 1 90 ? 114.508 15.741 9.576 1.00 75.53 90 THR B O 1
ATOM 4073 N N . LEU B 1 91 ? 116.388 14.835 10.566 1.00 107.87 91 LEU B N 1
ATOM 4074 C CA . LEU B 1 91 ? 117.040 13.613 9.979 1.00 94.79 91 LEU B CA 1
ATOM 4075 C C . LEU B 1 91 ? 116.691 12.758 11.140 1.00 81.50 91 LEU B C 1
ATOM 4076 O O . LEU B 1 91 ? 115.652 12.127 11.212 1.00 68.67 91 LEU B O 1
ATOM 4081 N N . THR B 1 92 ? 117.531 13.047 12.127 1.00 93.09 92 THR B N 1
ATOM 4082 C CA . THR B 1 92 ? 117.853 12.298 13.336 1.00 95.45 92 THR B CA 1
ATOM 4083 C C . THR B 1 92 ? 118.286 10.899 12.975 1.00 85.88 92 THR B C 1
ATOM 4084 O O . THR B 1 92 ? 118.434 10.574 11.807 1.00 85.85 92 THR B O 1
ATOM 4088 N N . VAL B 1 93 ? 118.453 10.084 14.018 1.00 87.85 93 VAL B N 1
ATOM 4089 C CA . VAL B 1 93 ? 118.907 8.741 13.829 1.00 88.96 93 VAL B CA 1
ATOM 4090 C C . VAL B 1 93 ? 120.298 8.867 13.060 1.00 80.28 93 VAL B C 1
ATOM 4091 O O . VAL B 1 93 ? 120.351 8.951 11.818 1.00 72.57 93 VAL B O 1
ATOM 4095 N N . HIS B 1 94 ? 121.385 8.958 13.846 1.00 80.73 94 HIS B N 1
ATOM 4096 C CA . HIS B 1 94 ? 122.712 8.545 13.416 1.00 79.84 94 HIS B CA 1
ATOM 4097 C C . HIS B 1 94 ? 122.758 7.200 14.146 1.00 80.95 94 HIS B C 1
ATOM 4098 O O . HIS B 1 94 ? 122.430 7.109 15.360 1.00 78.48 94 HIS B O 1
ATOM 4105 N N . ASP B 1 95 ? 123.072 6.141 13.412 1.00 73.65 95 ASP B N 1
ATOM 4106 C CA . ASP B 1 95 ? 123.492 4.947 14.122 1.00 83.17 95 ASP B CA 1
ATOM 4107 C C . ASP B 1 95 ? 124.526 4.050 13.481 1.00 80.09 95 ASP B C 1
ATOM 4108 O O . ASP B 1 95 ? 124.729 4.087 12.242 1.00 74.24 95 ASP B O 1
ATOM 4113 N N . HIS B 1 96 ? 124.999 3.142 14.341 1.00 74.95 96 HIS B N 1
ATOM 4114 C CA . HIS B 1 96 ? 126.135 2.303 14.131 1.00 76.62 96 HIS B CA 1
ATOM 4115 C C . HIS B 1 96 ? 125.908 0.748 13.722 1.00 83.43 96 HIS B C 1
ATOM 4116 O O . HIS B 1 96 ? 125.411 0.027 14.621 1.00 84.13 96 HIS B O 1
ATOM 4123 N N . ALA B 1 97 ? 126.224 0.247 12.456 1.00 75.89 97 ALA B N 1
ATOM 4124 C CA . ALA B 1 97 ? 126.359 -1.251 12.136 1.00 80.46 97 ALA B CA 1
ATOM 4125 C C . ALA B 1 97 ? 127.693 -1.825 12.617 1.00 93.04 97 ALA B C 1
ATOM 4126 O O . ALA B 1 97 ? 128.342 -1.286 13.613 1.00 78.37 97 ALA B O 1
ATOM 4128 N N . GLU B 1 98 ? 128.056 -2.928 11.888 1.00 111.91 98 GLU B N 1
ATOM 4129 C CA . GLU B 1 98 ? 129.425 -3.622 11.892 1.00 109.24 98 GLU B CA 1
ATOM 4130 C C . GLU B 1 98 ? 130.418 -3.091 10.828 1.00 97.28 98 GLU B C 1
ATOM 4131 O O . GLU B 1 98 ? 130.340 -3.361 9.579 1.00 74.22 98 GLU B O 1
ATOM 4137 N N . GLY B 1 99 ? 131.302 -2.280 11.432 1.00 84.21 99 GLY B N 1
ATOM 4138 C CA . GLY B 1 99 ? 132.085 -1.237 10.828 1.00 73.77 99 GLY B CA 1
ATOM 4139 C C . GLY B 1 99 ? 131.478 0.171 11.027 1.00 94.04 99 GLY B C 1
ATOM 4140 O O . GLY B 1 99 ? 131.927 1.085 11.813 1.00 84.48 99 GLY B O 1
ATOM 4141 N N . ARG B 1 100 ? 130.410 0.374 10.271 1.00 98.88 100 ARG B N 1
ATOM 4142 C CA . ARG B 1 100 ? 130.048 1.747 9.908 1.00 101.17 100 ARG B CA 1
ATOM 4143 C C . ARG B 1 100 ? 129.070 2.521 10.830 1.00 93.12 100 ARG B C 1
ATOM 4144 O O . ARG B 1 100 ? 128.439 1.985 11.751 1.00 92.03 100 ARG B O 1
ATOM 4152 N N . THR B 1 101 ? 128.957 3.803 10.545 1.00 83.86 101 THR B N 1
ATOM 4153 C CA . THR B 1 101 ? 127.923 4.572 11.158 1.00 89.07 101 THR B CA 1
ATOM 4154 C C . THR B 1 101 ? 127.209 5.411 10.054 1.00 87.65 101 THR B C 1
ATOM 4155 O O . THR B 1 101 ? 127.706 5.517 8.930 1.00 90.21 101 THR B O 1
ATOM 4159 N N . PHE B 1 102 ? 125.996 5.891 10.336 1.00 86.25 102 PHE B N 1
ATOM 4160 C CA . PHE B 1 102 ? 125.097 6.431 9.273 1.00 87.82 102 PHE B CA 1
ATOM 4161 C C . PHE B 1 102 ? 123.719 7.044 9.658 1.00 84.79 102 PHE B C 1
ATOM 4162 O O . PHE B 1 102 ? 123.317 7.109 10.836 1.00 82.86 102 PHE B O 1
ATOM 4170 N N . GLN B 1 103 ? 123.010 7.515 8.641 1.00 77.10 103 GLN B N 1
ATOM 4171 C CA . GLN B 1 103 ? 121.904 8.396 8.924 1.00 72.75 103 GLN B CA 1
ATOM 4172 C C . GLN B 1 103 ? 120.598 7.793 8.471 1.00 75.27 103 GLN B C 1
ATOM 4173 O O . GLN B 1 103 ? 120.522 7.037 7.468 1.00 62.41 103 GLN B O 1
ATOM 4179 N N . ASP B 1 104 ? 119.552 8.137 9.211 1.00 71.27 104 ASP B N 1
ATOM 4180 C CA . ASP B 1 104 ? 118.203 7.816 8.767 1.00 64.30 104 ASP B CA 1
ATOM 4181 C C . ASP B 1 104 ? 117.163 8.804 9.148 1.00 61.80 104 ASP B C 1
ATOM 4182 O O . ASP B 1 104 ? 117.369 9.668 9.987 1.00 80.18 104 ASP B O 1
ATOM 4187 N N . ARG B 1 105 ? 116.018 8.700 8.526 1.00 65.83 105 ARG B N 1
ATOM 4188 C CA . ARG B 1 105 ? 114.934 9.598 8.898 1.00 73.63 105 ARG B CA 1
ATOM 4189 C C . ARG B 1 105 ? 113.757 8.823 9.352 1.00 74.95 105 ARG B C 1
ATOM 4190 O O . ARG B 1 105 ? 113.545 7.687 8.936 1.00 59.33 105 ARG B O 1
ATOM 4198 N N . PHE B 1 106 ? 112.927 9.489 10.137 1.00 76.86 106 PHE B N 1
ATOM 4199 C CA . PHE B 1 106 ? 111.666 8.909 10.530 1.00 72.09 106 PHE B CA 1
ATOM 4200 C C . PHE B 1 106 ? 110.506 9.914 10.421 1.00 68.82 106 PHE B C 1
ATOM 4201 O O . PHE B 1 106 ? 110.659 11.169 10.533 1.00 63.42 106 PHE B O 1
ATOM 4209 N N . ASP B 1 107 ? 109.331 9.335 10.230 1.00 67.63 107 ASP B N 1
ATOM 4210 C CA . ASP B 1 107 ? 108.080 10.094 10.310 1.00 64.74 107 ASP B CA 1
ATOM 4211 C C . ASP B 1 107 ? 107.408 9.807 11.641 1.00 71.31 107 ASP B C 1
ATOM 4212 O O . ASP B 1 107 ? 106.868 10.713 12.325 1.00 65.56 107 ASP B O 1
ATOM 4217 N N . HIS B 1 108 ? 107.481 8.539 12.038 1.00 73.12 108 HIS B N 1
ATOM 4218 C CA . HIS B 1 108 ? 107.073 8.133 13.381 1.00 66.03 108 HIS B CA 1
ATOM 4219 C C . HIS B 1 108 ? 108.225 7.457 14.089 1.00 66.86 108 HIS B C 1
ATOM 4220 O O . HIS B 1 108 ? 108.891 6.628 13.499 1.00 70.36 108 HIS B O 1
ATOM 4227 N N . LEU B 1 109 ? 108.481 7.809 15.342 1.00 63.14 109 LEU B N 1
ATOM 4228 C CA . LEU B 1 109 ? 109.555 7.195 16.120 1.00 61.88 109 LEU B CA 1
ATOM 4229 C C . LEU B 1 109 ? 108.938 6.506 17.330 1.00 62.43 109 LEU B C 1
ATOM 4230 O O . LEU B 1 109 ? 108.179 7.147 18.061 1.00 60.50 109 LEU B O 1
ATOM 4235 N N . VAL B 1 110 ? 109.205 5.182 17.491 1.00 66.10 110 VAL B N 1
ATOM 4236 C CA . VAL B 1 110 ? 108.821 4.440 18.689 1.00 61.62 110 VAL B CA 1
ATOM 4237 C C . VAL B 1 110 ? 110.123 4.094 19.400 1.00 62.73 110 VAL B C 1
ATOM 4238 O O . VAL B 1 110 ? 110.901 3.309 18.853 1.00 58.38 110 VAL B O 1
ATOM 4242 N N . LEU B 1 111 ? 110.300 4.707 20.595 1.00 53.14 111 LEU B N 1
ATOM 4243 C CA . LEU B 1 111 ? 111.317 4.522 21.598 1.00 55.57 111 LEU B CA 1
ATOM 4244 C C . LEU B 1 111 ? 111.031 3.271 22.494 1.00 63.19 111 LEU B C 1
ATOM 4245 O O . LEU B 1 111 ? 110.191 3.305 23.384 1.00 59.84 111 LEU B O 1
ATOM 4250 N N . ALA B 1 112 ? 111.721 2.165 22.256 1.00 60.46 112 ALA B N 1
ATOM 4251 C CA . ALA B 1 112 ? 111.464 0.900 22.966 1.00 65.18 112 ALA B CA 1
ATOM 4252 C C . ALA B 1 112 ? 112.817 0.275 23.430 1.00 67.03 112 ALA B C 1
ATOM 4253 O O . ALA B 1 112 ? 113.169 -0.938 23.199 1.00 69.38 112 ALA B O 1
ATOM 4255 N N . THR B 1 113 ? 113.559 1.124 24.109 1.00 57.31 113 THR B N 1
ATOM 4256 C CA . THR B 1 113 ? 114.884 0.763 24.488 1.00 75.22 113 THR B CA 1
ATOM 4257 C C . THR B 1 113 ? 114.987 -0.097 25.759 1.00 69.43 113 THR B C 1
ATOM 4258 O O . THR B 1 113 ? 116.066 -0.550 26.135 1.00 66.31 113 THR B O 1
ATOM 4262 N N . GLY B 1 114 ? 113.874 -0.272 26.440 1.00 68.63 114 GLY B N 1
ATOM 4263 C CA . GLY B 1 114 ? 113.817 -1.195 27.540 1.00 62.24 114 GLY B CA 1
ATOM 4264 C C . GLY B 1 114 ? 114.438 -0.676 28.810 1.00 64.64 114 GLY B C 1
ATOM 4265 O O . GLY B 1 114 ? 114.409 0.539 29.096 1.00 62.75 114 GLY B O 1
ATOM 4266 N N . ALA B 1 115 ? 114.988 -1.612 29.586 1.00 68.37 115 ALA B N 1
ATOM 4267 C CA . ALA B 1 115 ? 115.507 -1.360 30.935 1.00 63.06 115 ALA B CA 1
ATOM 4268 C C . ALA B 1 115 ? 116.744 -2.236 31.149 1.00 65.69 115 ALA B C 1
ATOM 4269 O O . ALA B 1 115 ? 116.930 -3.263 30.516 1.00 71.35 115 ALA B O 1
ATOM 4271 N N . ARG B 1 116 ? 117.626 -1.755 31.996 1.00 68.30 116 ARG B N 1
ATOM 4272 C CA . ARG B 1 116 ? 118.940 -2.354 32.227 1.00 69.06 116 ARG B CA 1
ATOM 4273 C C . ARG B 1 116 ? 119.012 -2.664 33.727 1.00 74.79 116 ARG B C 1
ATOM 4274 O O . ARG B 1 116 ? 118.233 -2.092 34.542 1.00 72.23 116 ARG B O 1
ATOM 4282 N N . PRO B 1 117 ? 119.913 -3.587 34.109 1.00 75.39 117 PRO B N 1
ATOM 4283 C CA . PRO B 1 117 ? 120.022 -3.938 35.537 1.00 71.61 117 PRO B CA 1
ATOM 4284 C C . PRO B 1 117 ? 120.456 -2.748 36.330 1.00 72.36 117 PRO B C 1
ATOM 4285 O O . PRO B 1 117 ? 121.141 -1.883 35.840 1.00 67.93 117 PRO B O 1
ATOM 4289 N N . SER B 1 118 ? 119.966 -2.706 37.553 1.00 78.40 118 SER B N 1
ATOM 4290 C CA . SER B 1 118 ? 120.205 -1.604 38.447 1.00 76.23 118 SER B CA 1
ATOM 4291 C C . SER B 1 118 ? 121.115 -2.079 39.559 1.00 81.94 118 SER B C 1
ATOM 4292 O O . SER B 1 118 ? 120.651 -2.568 40.662 1.00 70.47 118 SER B O 1
ATOM 4295 N N . LEU B 1 119 ? 122.418 -1.878 39.287 1.00 88.12 119 LEU B N 1
ATOM 4296 C CA . LEU B 1 119 ? 123.516 -2.373 40.192 1.00 88.34 119 LEU B CA 1
ATOM 4297 C C . LEU B 1 119 ? 123.835 -1.624 41.494 1.00 85.46 119 LEU B C 1
ATOM 4298 O O . LEU B 1 119 ? 124.189 -0.461 41.510 1.00 84.06 119 LEU B O 1
ATOM 4303 N N . PRO B 1 120 ? 123.768 -2.341 42.620 1.00 100.86 120 PRO B N 1
ATOM 4304 C CA . PRO B 1 120 ? 124.182 -1.668 43.857 1.00 96.93 120 PRO B CA 1
ATOM 4305 C C . PRO B 1 120 ? 125.697 -1.459 43.800 1.00 95.91 120 PRO B C 1
ATOM 4306 O O . PRO B 1 120 ? 126.505 -2.281 43.242 1.00 86.46 120 PRO B O 1
ATOM 4310 N N . PRO B 1 121 ? 126.100 -0.334 44.384 1.00 97.95 121 PRO B N 1
ATOM 4311 C CA . PRO B 1 121 ? 127.528 0.026 44.399 1.00 92.88 121 PRO B CA 1
ATOM 4312 C C . PRO B 1 121 ? 128.209 -0.976 45.368 1.00 96.74 121 PRO B C 1
ATOM 4313 O O . PRO B 1 121 ? 128.025 -0.973 46.643 1.00 87.68 121 PRO B O 1
ATOM 4317 N N . ILE B 1 122 ? 128.931 -1.902 44.750 1.00 88.55 122 ILE B N 1
ATOM 4318 C CA . ILE B 1 122 ? 129.560 -2.936 45.538 1.00 86.83 122 ILE B CA 1
ATOM 4319 C C . ILE B 1 122 ? 130.940 -3.240 44.954 1.00 90.17 122 ILE B C 1
ATOM 4320 O O . ILE B 1 122 ? 131.057 -3.699 43.783 1.00 82.93 122 ILE B O 1
ATOM 4325 N N . PRO B 1 123 ? 131.991 -2.991 45.770 1.00 94.33 123 PRO B N 1
ATOM 4326 C CA . PRO B 1 123 ? 133.354 -3.270 45.298 1.00 86.57 123 PRO B CA 1
ATOM 4327 C C . PRO B 1 123 ? 133.532 -4.741 44.868 1.00 81.07 123 PRO B C 1
ATOM 4328 O O . PRO B 1 123 ? 133.311 -5.633 45.719 1.00 78.99 123 PRO B O 1
ATOM 4332 N N . GLY B 1 124 ? 133.927 -4.960 43.598 1.00 80.15 124 GLY B N 1
ATOM 4333 C CA . GLY B 1 124 ? 134.347 -6.272 43.140 1.00 73.02 124 GLY B CA 1
ATOM 4334 C C . GLY B 1 124 ? 133.274 -6.889 42.300 1.00 87.46 124 GLY B C 1
ATOM 4335 O O . GLY B 1 124 ? 133.245 -8.119 42.139 1.00 84.62 124 GLY B O 1
ATOM 4336 N N . THR B 1 125 ? 132.384 -6.024 41.772 1.00 93.35 125 THR B N 1
ATOM 4337 C CA . THR B 1 125 ? 131.213 -6.425 40.970 1.00 79.43 125 THR B CA 1
ATOM 4338 C C . THR B 1 125 ? 131.719 -6.767 39.607 1.00 80.82 125 THR B C 1
ATOM 4339 O O . THR B 1 125 ? 131.114 -7.605 38.861 1.00 79.29 125 THR B O 1
ATOM 4343 N N . GLU B 1 126 ? 132.875 -6.130 39.324 1.00 87.40 126 GLU B N 1
ATOM 4344 C CA . GLU B 1 126 ? 133.499 -6.153 37.994 1.00 88.93 126 GLU B CA 1
ATOM 4345 C C . GLU B 1 126 ? 134.157 -7.468 37.611 1.00 83.26 126 GLU B C 1
ATOM 4346 O O . GLU B 1 126 ? 134.480 -7.701 36.451 1.00 82.09 126 GLU B O 1
ATOM 4352 N N . GLN B 1 127 ? 134.254 -8.350 38.590 1.00 84.01 127 GLN B N 1
ATOM 4353 C CA . GLN B 1 127 ? 134.879 -9.630 38.407 1.00 79.27 127 GLN B CA 1
ATOM 4354 C C . GLN B 1 127 ? 134.117 -10.613 37.535 1.00 81.24 127 GLN B C 1
ATOM 4355 O O . GLN B 1 127 ? 132.918 -10.499 37.255 1.00 80.78 127 GLN B O 1
ATOM 4361 N N . GLU B 1 128 ? 134.895 -11.632 37.219 1.00 79.11 128 GLU B N 1
ATOM 4362 C CA . GLU B 1 128 ? 134.637 -12.723 36.319 1.00 80.66 128 GLU B CA 1
ATOM 4363 C C . GLU B 1 128 ? 133.369 -13.668 36.492 1.00 93.45 128 GLU B C 1
ATOM 4364 O O . GLU B 1 128 ? 132.637 -13.986 35.502 1.00 101.38 128 GLU B O 1
ATOM 4370 N N . GLY B 1 129 ? 133.074 -14.135 37.691 1.00 70.69 129 GLY B N 1
ATOM 4371 C CA . GLY B 1 129 ? 131.836 -14.926 37.835 1.00 75.55 129 GLY B CA 1
ATOM 4372 C C . GLY B 1 129 ? 130.627 -14.178 38.472 1.00 73.85 129 GLY B C 1
ATOM 4373 O O . GLY B 1 129 ? 129.727 -14.778 39.096 1.00 66.01 129 GLY B O 1
ATOM 4374 N N . VAL B 1 130 ? 130.638 -12.847 38.372 1.00 76.06 130 VAL B N 1
ATOM 4375 C CA . VAL B 1 130 ? 129.451 -12.076 38.617 1.00 71.45 130 VAL B CA 1
ATOM 4376 C C . VAL B 1 130 ? 128.652 -11.864 37.287 1.00 69.14 130 VAL B C 1
ATOM 4377 O O . VAL B 1 130 ? 129.187 -11.488 36.245 1.00 71.62 130 VAL B O 1
ATOM 4381 N N . TYR B 1 131 ? 127.355 -12.146 37.383 1.00 72.18 131 TYR B N 1
ATOM 4382 C CA . TYR B 1 131 ? 126.394 -12.259 36.278 1.00 70.00 131 TYR B CA 1
ATOM 4383 C C . TYR B 1 131 ? 125.106 -11.524 36.582 1.00 68.86 131 TYR B C 1
ATOM 4384 O O . TYR B 1 131 ? 124.771 -11.283 37.777 1.00 64.27 131 TYR B O 1
ATOM 4393 N N . THR B 1 132 ? 124.378 -11.262 35.486 1.00 72.94 132 THR B N 1
ATOM 4394 C CA . THR B 1 132 ? 123.123 -10.533 35.473 1.00 66.52 132 THR B CA 1
ATOM 4395 C C . THR B 1 132 ? 122.172 -11.262 34.553 1.00 73.29 132 THR B C 1
ATOM 4396 O O . THR B 1 132 ? 122.631 -11.889 33.555 1.00 75.13 132 THR B O 1
ATOM 4400 N N . LEU B 1 133 ? 120.870 -11.247 34.864 1.00 72.22 133 LEU B N 1
ATOM 4401 C CA . LEU B 1 133 ? 119.926 -11.992 33.961 1.00 79.56 133 LEU B CA 1
ATOM 4402 C C . LEU B 1 133 ? 118.919 -11.127 33.214 1.00 79.37 133 LEU B C 1
ATOM 4403 O O . LEU B 1 133 ? 117.813 -10.897 33.690 1.00 92.25 133 LEU B O 1
ATOM 4408 N N . ARG B 1 134 ? 119.245 -10.680 32.030 1.00 72.82 134 ARG B N 1
ATOM 4409 C CA . ARG B 1 134 ? 118.403 -9.660 31.453 1.00 77.55 134 ARG B CA 1
ATOM 4410 C C . ARG B 1 134 ? 118.194 -9.976 29.963 1.00 80.58 134 ARG B C 1
ATOM 4411 O O . ARG B 1 134 ? 117.046 -9.896 29.450 1.00 79.02 134 ARG B O 1
ATOM 4419 N N . THR B 1 135 ? 119.299 -10.414 29.322 1.00 70.81 135 THR B N 1
ATOM 4420 C CA . THR B 1 135 ? 119.362 -10.574 27.864 1.00 74.37 135 THR B CA 1
ATOM 4421 C C . THR B 1 135 ? 119.714 -11.973 27.318 1.00 75.57 135 THR B C 1
ATOM 4422 O O . THR B 1 135 ? 120.007 -12.891 28.140 1.00 66.39 135 THR B O 1
ATOM 4426 N N . MET B 1 136 ? 119.695 -12.132 25.967 1.00 71.03 136 MET B N 1
ATOM 4427 C CA . MET B 1 136 ? 119.996 -13.464 25.423 1.00 72.63 136 MET B CA 1
ATOM 4428 C C . MET B 1 136 ? 121.421 -13.759 25.640 1.00 79.67 136 MET B C 1
ATOM 4429 O O . MET B 1 136 ? 121.761 -14.947 25.727 1.00 84.28 136 MET B O 1
ATOM 4434 N N . GLU B 1 137 ? 122.246 -12.699 25.693 1.00 75.46 137 GLU B N 1
ATOM 4435 C CA . GLU B 1 137 ? 123.673 -12.839 25.882 1.00 76.37 137 GLU B CA 1
ATOM 4436 C C . GLU B 1 137 ? 123.969 -13.126 27.344 1.00 74.25 137 GLU B C 1
ATOM 4437 O O . GLU B 1 137 ? 124.802 -13.975 27.606 1.00 71.98 137 GLU B O 1
ATOM 4443 N N . ASP B 1 138 ? 123.336 -12.419 28.285 1.00 68.78 138 ASP B N 1
ATOM 4444 C CA . ASP B 1 138 ? 123.362 -12.905 29.657 1.00 76.18 138 ASP B CA 1
ATOM 4445 C C . ASP B 1 138 ? 123.082 -14.456 29.766 1.00 77.84 138 ASP B C 1
ATOM 4446 O O . ASP B 1 138 ? 123.734 -15.202 30.535 1.00 65.59 138 ASP B O 1
ATOM 4451 N N . GLY B 1 139 ? 122.107 -14.919 28.984 1.00 68.30 139 GLY B N 1
ATOM 4452 C CA . GLY B 1 139 ? 121.798 -16.311 28.952 1.00 66.05 139 GLY B CA 1
ATOM 4453 C C . GLY B 1 139 ? 122.921 -17.203 28.461 1.00 68.89 139 GLY B C 1
ATOM 4454 O O . GLY B 1 139 ? 123.249 -18.204 29.098 1.00 69.04 139 GLY B O 1
ATOM 4455 N N . GLU B 1 140 ? 123.499 -16.859 27.323 1.00 72.40 140 GLU B N 1
ATOM 4456 C CA . GLU B 1 140 ? 124.783 -17.470 26.918 1.00 78.96 140 GLU B CA 1
ATOM 4457 C C . GLU B 1 140 ? 125.872 -17.506 28.074 1.00 75.33 140 GLU B C 1
ATOM 4458 O O . GLU B 1 140 ? 126.335 -18.596 28.463 1.00 73.54 140 GLU B O 1
ATOM 4464 N N . ARG B 1 141 ? 126.261 -16.347 28.611 1.00 58.50 141 ARG B N 1
ATOM 4465 C CA . ARG B 1 141 ? 127.300 -16.290 29.584 1.00 67.42 141 ARG B CA 1
ATOM 4466 C C . ARG B 1 141 ? 127.107 -17.296 30.742 1.00 72.08 141 ARG B C 1
ATOM 4467 O O . ARG B 1 141 ? 128.018 -18.097 31.020 1.00 71.17 141 ARG B O 1
ATOM 4475 N N . LEU B 1 142 ? 125.959 -17.219 31.432 1.00 73.59 142 LEU B N 1
ATOM 4476 C CA . LEU B 1 142 ? 125.509 -18.166 32.488 1.00 65.89 142 LEU B CA 1
ATOM 4477 C C . LEU B 1 142 ? 125.407 -19.657 32.016 1.00 69.03 142 LEU B C 1
ATOM 4478 O O . LEU B 1 142 ? 125.611 -20.579 32.781 1.00 60.80 142 LEU B O 1
ATOM 4483 N N . LEU B 1 143 ? 125.025 -19.904 30.767 1.00 62.79 143 LEU B N 1
ATOM 4484 C CA . LEU B 1 143 ? 124.755 -21.245 30.396 1.00 63.32 143 LEU B CA 1
ATOM 4485 C C . LEU B 1 143 ? 126.077 -21.968 30.299 1.00 72.18 143 LEU B C 1
ATOM 4486 O O . LEU B 1 143 ? 126.118 -23.233 30.472 1.00 70.24 143 LEU B O 1
ATOM 4491 N N . LYS B 1 144 ? 127.118 -21.162 29.964 1.00 67.54 144 LYS B N 1
ATOM 4492 C CA . LYS B 1 144 ? 128.547 -21.559 29.919 1.00 73.00 144 LYS B CA 1
ATOM 4493 C C . LYS B 1 144 ? 129.071 -21.900 31.352 1.00 76.86 144 LYS B C 1
ATOM 4494 O O . LYS B 1 144 ? 129.589 -23.040 31.606 1.00 77.54 144 LYS B O 1
ATOM 4500 N N . ALA B 1 145 ? 128.953 -20.926 32.263 1.00 59.35 145 ALA B N 1
ATOM 4501 C CA . ALA B 1 145 ? 129.340 -21.116 33.673 1.00 67.48 145 ALA B CA 1
ATOM 4502 C C . ALA B 1 145 ? 128.673 -22.316 34.447 1.00 78.08 145 ALA B C 1
ATOM 4503 O O . ALA B 1 145 ? 129.335 -23.097 35.216 1.00 79.44 145 ALA B O 1
ATOM 4505 N N . LEU B 1 146 ? 127.362 -22.430 34.255 1.00 71.64 146 LEU B N 1
ATOM 4506 C CA . LEU B 1 146 ? 126.551 -23.374 34.995 1.00 74.37 146 LEU B CA 1
ATOM 4507 C C . LEU B 1 146 ? 127.185 -24.744 35.065 1.00 78.44 146 LEU B C 1
ATOM 4508 O O . LEU B 1 146 ? 127.511 -25.167 36.169 1.00 81.76 146 LEU B O 1
ATOM 4513 N N . PRO B 1 147 ? 127.362 -25.434 33.913 1.00 80.65 147 PRO B N 1
ATOM 4514 C CA . PRO B 1 147 ? 127.744 -26.852 34.015 1.00 83.37 147 PRO B CA 1
ATOM 4515 C C . PRO B 1 147 ? 129.172 -26.816 34.458 1.00 85.28 147 PRO B C 1
ATOM 4516 O O . PRO B 1 147 ? 129.961 -26.324 33.645 1.00 103.90 147 PRO B O 1
ATOM 4520 N N . GLN B 1 148 ? 129.506 -27.239 35.688 1.00 74.55 148 GLN B N 1
ATOM 4521 C CA . GLN B 1 148 ? 130.780 -26.800 36.326 1.00 87.24 148 GLN B CA 1
ATOM 4522 C C . GLN B 1 148 ? 130.498 -26.090 37.607 1.00 88.98 148 GLN B C 1
ATOM 4523 O O . GLN B 1 148 ? 131.275 -25.169 38.026 1.00 71.58 148 GLN B O 1
ATOM 4529 N N . ALA B 1 149 ? 129.381 -26.538 38.205 1.00 103.26 149 ALA B N 1
ATOM 4530 C CA . ALA B 1 149 ? 128.825 -26.049 39.507 1.00 92.57 149 ALA B CA 1
ATOM 4531 C C . ALA B 1 149 ? 129.411 -24.656 39.940 1.00 80.05 149 ALA B C 1
ATOM 4532 O O . ALA B 1 149 ? 129.660 -23.800 39.024 1.00 68.66 149 ALA B O 1
ATOM 4534 N N . ARG B 1 150 ? 129.606 -24.404 41.250 1.00 71.29 150 ARG B N 1
ATOM 4535 C CA . ARG B 1 150 ? 129.356 -25.348 42.347 1.00 73.25 150 ARG B CA 1
ATOM 4536 C C . ARG B 1 150 ? 128.535 -24.690 43.536 1.00 72.47 150 ARG B C 1
ATOM 4537 O O . ARG B 1 150 ? 127.718 -25.276 44.224 1.00 72.63 150 ARG B O 1
ATOM 4545 N N . ARG B 1 151 ? 128.862 -23.451 43.829 1.00 77.40 151 ARG B N 1
ATOM 4546 C CA . ARG B 1 151 ? 128.262 -22.681 44.932 1.00 76.19 151 ARG B CA 1
ATOM 4547 C C . ARG B 1 151 ? 127.719 -21.312 44.361 1.00 76.17 151 ARG B C 1
ATOM 4548 O O . ARG B 1 151 ? 128.502 -20.438 43.855 1.00 66.06 151 ARG B O 1
ATOM 4556 N N . ALA B 1 152 ? 126.388 -21.113 44.434 1.00 72.66 152 ALA B N 1
ATOM 4557 C CA . ALA B 1 152 ? 125.851 -19.853 43.902 1.00 69.93 152 ALA B CA 1
ATOM 4558 C C . ALA B 1 152 ? 125.335 -18.923 44.992 1.00 66.19 152 ALA B C 1
ATOM 4559 O O . ALA B 1 152 ? 124.642 -19.400 45.940 1.00 66.89 152 ALA B O 1
ATOM 4561 N N . ALA B 1 153 ? 125.721 -17.630 44.896 1.00 57.72 153 ALA B N 1
ATOM 4562 C CA . ALA B 1 153 ? 124.990 -16.552 45.660 1.00 63.56 153 ALA B CA 1
ATOM 4563 C C . ALA B 1 153 ? 124.138 -15.686 44.742 1.00 67.87 153 ALA B C 1
ATOM 4564 O O . ALA B 1 153 ? 124.684 -15.208 43.730 1.00 65.16 153 ALA B O 1
ATOM 4566 N N . ILE B 1 154 ? 122.838 -15.512 45.105 1.00 63.92 154 ILE B N 1
ATOM 4567 C CA . ILE B 1 154 ? 121.922 -14.636 44.465 1.00 57.90 154 ILE B CA 1
ATOM 4568 C C . ILE B 1 154 ? 121.654 -13.431 45.357 1.00 62.58 154 ILE B C 1
ATOM 4569 O O . ILE B 1 154 ? 121.143 -13.600 46.482 1.00 61.18 154 ILE B O 1
ATOM 4574 N N . LEU B 1 155 ? 121.999 -12.206 44.884 1.00 63.67 155 LEU B N 1
ATOM 4575 C CA . LEU B 1 155 ? 121.526 -10.987 45.602 1.00 70.62 155 LEU B CA 1
ATOM 4576 C C . LEU B 1 155 ? 120.165 -10.569 45.165 1.00 66.25 155 LEU B C 1
ATOM 4577 O O . LEU B 1 155 ? 119.964 -10.263 44.005 1.00 65.80 155 LEU B O 1
ATOM 4582 N N . GLY B 1 156 ? 119.242 -10.535 46.102 1.00 61.78 156 GLY B N 1
ATOM 4583 C CA . GLY B 1 156 ? 117.913 -10.046 45.818 1.00 64.76 156 GLY B CA 1
ATOM 4584 C C . GLY B 1 156 ? 116.870 -11.116 45.742 1.00 69.11 156 GLY B C 1
ATOM 4585 O O . GLY B 1 156 ? 116.957 -12.065 44.895 1.00 73.14 156 GLY B O 1
ATOM 4586 N N . ALA B 1 157 ? 115.865 -10.966 46.594 1.00 61.32 157 ALA B N 1
ATOM 4587 C CA . ALA B 1 157 ? 114.834 -12.002 46.580 1.00 66.70 157 ALA B CA 1
ATOM 4588 C C . ALA B 1 157 ? 113.481 -11.537 46.024 1.00 69.98 157 ALA B C 1
ATOM 4589 O O . ALA B 1 157 ? 112.421 -11.751 46.671 1.00 56.65 157 ALA B O 1
ATOM 4591 N N . GLY B 1 158 ? 113.600 -10.886 44.835 1.00 68.90 158 GLY B N 1
ATOM 4592 C CA . GLY B 1 158 ? 112.541 -10.568 43.894 1.00 59.08 158 GLY B CA 1
ATOM 4593 C C . GLY B 1 158 ? 112.098 -11.778 43.081 1.00 68.22 158 GLY B C 1
ATOM 4594 O O . GLY B 1 158 ? 112.575 -12.916 43.245 1.00 62.15 158 GLY B O 1
ATOM 4595 N N . TYR B 1 159 ? 111.096 -11.576 42.241 1.00 78.01 159 TYR B N 1
ATOM 4596 C CA . TYR B 1 159 ? 110.640 -12.687 41.465 1.00 62.40 159 TYR B CA 1
ATOM 4597 C C . TYR B 1 159 ? 111.815 -13.257 40.642 1.00 67.36 159 TYR B C 1
ATOM 4598 O O . TYR B 1 159 ? 112.012 -14.423 40.710 1.00 65.91 159 TYR B O 1
ATOM 4607 N N . ILE B 1 160 ? 112.617 -12.484 39.882 1.00 74.63 160 ILE B N 1
ATOM 4608 C CA . ILE B 1 160 ? 113.679 -13.176 39.107 1.00 77.16 160 ILE B CA 1
ATOM 4609 C C . ILE B 1 160 ? 114.652 -13.356 40.226 1.00 69.94 160 ILE B C 1
ATOM 4610 O O . ILE B 1 160 ? 114.751 -12.500 41.139 1.00 80.64 160 ILE B O 1
ATOM 4615 N N . GLY B 1 161 ? 115.325 -14.459 40.343 1.00 56.05 161 GLY B N 1
ATOM 4616 C CA . GLY B 1 161 ? 115.988 -14.389 41.655 1.00 67.50 161 GLY B CA 1
ATOM 4617 C C . GLY B 1 161 ? 115.471 -15.497 42.553 1.00 69.43 161 GLY B C 1
ATOM 4618 O O . GLY B 1 161 ? 116.224 -16.414 42.801 1.00 70.83 161 GLY B O 1
ATOM 4619 N N . LEU B 1 162 ? 114.219 -15.449 43.037 1.00 65.83 162 LEU B N 1
ATOM 4620 C CA . LEU B 1 162 ? 113.447 -16.681 43.288 1.00 51.85 162 LEU B CA 1
ATOM 4621 C C . LEU B 1 162 ? 113.383 -17.570 42.037 1.00 61.30 162 LEU B C 1
ATOM 4622 O O . LEU B 1 162 ? 113.665 -18.756 42.091 1.00 62.19 162 LEU B O 1
ATOM 4627 N N . GLU B 1 163 ? 113.059 -17.023 40.870 1.00 68.74 163 GLU B N 1
ATOM 4628 C CA . GLU B 1 163 ? 113.058 -17.837 39.652 1.00 65.73 163 GLU B CA 1
ATOM 4629 C C . GLU B 1 163 ? 114.438 -18.441 39.424 1.00 68.12 163 GLU B C 1
ATOM 4630 O O . GLU B 1 163 ? 114.546 -19.619 39.016 1.00 70.44 163 GLU B O 1
ATOM 4636 N N . ALA B 1 164 ? 115.475 -17.655 39.709 1.00 61.57 164 ALA B N 1
ATOM 4637 C CA . ALA B 1 164 ? 116.861 -18.115 39.468 1.00 64.97 164 ALA B CA 1
ATOM 4638 C C . ALA B 1 164 ? 117.326 -19.225 40.428 1.00 71.22 164 ALA B C 1
ATOM 4639 O O . ALA B 1 164 ? 118.003 -20.199 40.002 1.00 64.21 164 ALA B O 1
ATOM 4641 N N . ALA B 1 165 ? 117.004 -19.033 41.719 1.00 58.75 165 ALA B N 1
ATOM 4642 C CA . ALA B 1 165 ? 117.216 -20.050 42.735 1.00 65.97 165 ALA B CA 1
ATOM 4643 C C . ALA B 1 165 ? 116.675 -21.450 42.292 1.00 73.38 165 ALA B C 1
ATOM 4644 O O . ALA B 1 165 ? 117.400 -22.493 42.392 1.00 66.38 165 ALA B O 1
ATOM 4646 N N . GLU B 1 166 ? 115.424 -21.476 41.822 1.00 59.56 166 GLU B N 1
ATOM 4647 C CA . GLU B 1 166 ? 114.956 -22.707 41.283 1.00 68.68 166 GLU B CA 1
ATOM 4648 C C . GLU B 1 166 ? 115.813 -23.231 40.116 1.00 66.81 166 GLU B C 1
ATOM 4649 O O . GLU B 1 166 ? 116.160 -24.377 40.071 1.00 67.88 166 GLU B O 1
ATOM 4655 N N . ALA B 1 167 ? 116.101 -22.408 39.153 1.00 61.96 167 ALA B N 1
ATOM 4656 C CA . ALA B 1 167 ? 116.878 -22.852 38.031 1.00 69.22 167 ALA B CA 1
ATOM 4657 C C . ALA B 1 167 ? 118.179 -23.490 38.484 1.00 71.40 167 ALA B C 1
ATOM 4658 O O . ALA B 1 167 ? 118.486 -24.599 38.016 1.00 69.65 167 ALA B O 1
ATOM 4660 N N . PHE B 1 168 ? 118.923 -22.786 39.360 1.00 65.06 168 PHE B N 1
ATOM 4661 C CA . PHE B 1 168 ? 120.262 -23.161 39.814 1.00 60.64 168 PHE B CA 1
ATOM 4662 C C . PHE B 1 168 ? 120.224 -24.478 40.589 1.00 71.49 168 PHE B C 1
ATOM 4663 O O . PHE B 1 168 ? 121.163 -25.321 40.429 1.00 67.57 168 PHE B O 1
ATOM 4671 N N . ARG B 1 169 ? 119.182 -24.666 41.437 1.00 67.92 169 ARG B N 1
ATOM 4672 C CA . ARG B 1 169 ? 119.073 -25.940 42.172 1.00 65.57 169 ARG B CA 1
ATOM 4673 C C . ARG B 1 169 ? 118.862 -27.099 41.173 1.00 64.91 169 ARG B C 1
ATOM 4674 O O . ARG B 1 169 ? 119.483 -28.143 41.276 1.00 70.94 169 ARG B O 1
ATOM 4682 N N . LYS B 1 170 ? 117.997 -26.902 40.201 1.00 61.46 170 LYS B N 1
ATOM 4683 C CA . LYS B 1 170 ? 117.780 -27.903 39.192 1.00 61.62 170 LYS B CA 1
ATOM 4684 C C . LYS B 1 170 ? 119.087 -28.207 38.480 1.00 63.30 170 LYS B C 1
ATOM 4685 O O . LYS B 1 170 ? 119.202 -29.248 37.805 1.00 66.18 170 LYS B O 1
ATOM 4691 N N . ARG B 1 171 ? 120.077 -27.317 38.604 1.00 59.43 171 ARG B N 1
ATOM 4692 C CA . ARG B 1 171 ? 121.346 -27.528 37.856 1.00 71.54 171 ARG B CA 1
ATOM 4693 C C . ARG B 1 171 ? 122.482 -28.038 38.807 1.00 70.31 171 ARG B C 1
ATOM 4694 O O . ARG B 1 171 ? 123.698 -28.107 38.483 1.00 67.60 171 ARG B O 1
ATOM 4702 N N . GLY B 1 172 ? 122.047 -28.439 39.983 1.00 65.60 172 GLY B N 1
ATOM 4703 C CA . GLY B 1 172 ? 122.966 -29.055 40.884 1.00 69.54 172 GLY B CA 1
ATOM 4704 C C . GLY B 1 172 ? 123.599 -28.152 41.927 1.00 73.61 172 GLY B C 1
ATOM 4705 O O . GLY B 1 172 ? 123.993 -28.712 43.012 1.00 72.75 172 GLY B O 1
ATOM 4706 N N . LEU B 1 173 ? 123.691 -26.817 41.666 1.00 72.15 173 LEU B N 1
ATOM 4707 C CA . LEU B 1 173 ? 124.437 -25.926 42.619 1.00 75.09 173 LEU B CA 1
ATOM 4708 C C . LEU B 1 173 ? 123.833 -25.789 44.007 1.00 68.83 173 LEU B C 1
ATOM 4709 O O . LEU B 1 173 ? 122.650 -26.093 44.244 1.00 59.87 173 LEU B O 1
ATOM 4714 N N . GLN B 1 174 ? 124.684 -25.405 44.948 1.00 67.40 174 GLN B N 1
ATOM 4715 C CA . GLN B 1 174 ? 124.101 -25.042 46.208 1.00 82.76 174 GLN B CA 1
ATOM 4716 C C . GLN B 1 174 ? 123.847 -23.537 46.058 1.00 84.16 174 GLN B C 1
ATOM 4717 O O . GLN B 1 174 ? 124.594 -22.756 45.360 1.00 69.30 174 GLN B O 1
ATOM 4723 N N . VAL B 1 175 ? 122.717 -23.149 46.628 1.00 77.15 175 VAL B N 1
ATOM 4724 C CA . VAL B 1 175 ? 122.373 -21.772 46.450 1.00 74.38 175 VAL B CA 1
ATOM 4725 C C . VAL B 1 175 ? 121.990 -21.070 47.743 1.00 70.31 175 VAL B C 1
ATOM 4726 O O . VAL B 1 175 ? 121.162 -21.502 48.554 1.00 67.47 175 VAL B O 1
ATOM 4730 N N . THR B 1 176 ? 122.675 -19.975 47.956 1.00 68.20 176 THR B N 1
ATOM 4731 C CA . THR B 1 176 ? 122.192 -19.102 49.003 1.00 77.96 176 THR B CA 1
ATOM 4732 C C . THR B 1 176 ? 121.596 -17.680 48.446 1.00 70.71 176 THR B C 1
ATOM 4733 O O . THR B 1 176 ? 122.116 -17.017 47.564 1.00 61.46 176 THR B O 1
ATOM 4737 N N . LEU B 1 177 ? 120.404 -17.337 48.917 1.00 68.55 177 LEU B N 1
ATOM 4738 C CA . LEU B 1 177 ? 119.693 -16.097 48.585 1.00 67.05 177 LEU B CA 1
ATOM 4739 C C . LEU B 1 177 ? 120.022 -14.977 49.587 1.00 69.67 177 LEU B C 1
ATOM 4740 O O . LEU B 1 177 ? 119.824 -15.155 50.829 1.00 64.94 177 LEU B O 1
ATOM 4745 N N . LEU B 1 178 ? 120.467 -13.823 49.098 1.00 65.15 178 LEU B N 1
ATOM 4746 C CA . LEU B 1 178 ? 120.755 -12.777 50.040 1.00 62.36 178 LEU B CA 1
ATOM 4747 C C . LEU B 1 178 ? 119.807 -11.623 49.815 1.00 67.17 178 LEU B C 1
ATOM 4748 O O . LEU B 1 178 ? 119.755 -11.047 48.748 1.00 75.09 178 LEU B O 1
ATOM 4753 N N . GLU B 1 179 ? 119.057 -11.278 50.837 1.00 63.97 179 GLU B N 1
ATOM 4754 C CA . GLU B 1 179 ? 118.112 -10.196 50.790 1.00 67.76 179 GLU B CA 1
ATOM 4755 C C . GLU B 1 179 ? 118.377 -9.113 51.901 1.00 70.60 179 GLU B C 1
ATOM 4756 O O . GLU B 1 179 ? 118.456 -9.421 53.107 1.00 66.43 179 GLU B O 1
ATOM 4762 N N . ALA B 1 180 ? 118.517 -7.863 51.455 1.00 69.91 180 ALA B N 1
ATOM 4763 C CA . ALA B 1 180 ? 118.623 -6.722 52.323 1.00 63.54 180 ALA B CA 1
ATOM 4764 C C . ALA B 1 180 ? 117.457 -6.516 53.255 1.00 68.10 180 ALA B C 1
ATOM 4765 O O . ALA B 1 180 ? 117.693 -6.296 54.480 1.00 70.96 180 ALA B O 1
ATOM 4767 N N . LYS B 1 181 ? 116.221 -6.598 52.736 1.00 63.67 181 LYS B N 1
ATOM 4768 C CA . LYS B 1 181 ? 115.013 -6.503 53.626 1.00 71.34 181 LYS B CA 1
ATOM 4769 C C . LYS B 1 181 ? 114.721 -7.843 54.372 1.0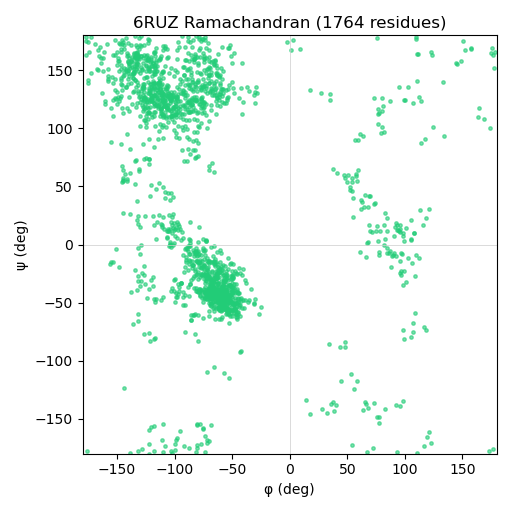0 73.15 181 LYS B C 1
ATOM 4770 O O . LYS B 1 181 ? 115.381 -8.882 54.128 1.00 69.22 181 LYS B O 1
ATOM 4776 N N . ASP B 1 182 ? 113.710 -7.840 55.224 1.00 67.67 182 ASP B N 1
ATOM 4777 C CA . ASP B 1 182 ? 113.497 -8.998 56.101 1.00 72.12 182 ASP B CA 1
ATOM 4778 C C . ASP B 1 182 ? 112.791 -10.241 55.529 1.00 74.10 182 ASP B C 1
ATOM 4779 O O . ASP B 1 182 ? 112.640 -11.284 56.220 1.00 72.68 182 ASP B O 1
ATOM 4784 N N . ARG B 1 183 ? 112.300 -10.141 54.297 1.00 71.90 183 ARG B N 1
ATOM 4785 C CA . ARG B 1 183 ? 111.514 -11.260 53.788 1.00 68.16 183 ARG B CA 1
ATOM 4786 C C . ARG B 1 183 ? 111.900 -11.543 52.355 1.00 67.85 183 ARG B C 1
ATOM 4787 O O . ARG B 1 183 ? 112.460 -10.675 51.741 1.00 68.51 183 ARG B O 1
ATOM 4795 N N . PRO B 1 184 ? 111.665 -12.774 51.850 1.00 69.97 184 PRO B N 1
ATOM 4796 C CA . PRO B 1 184 ? 111.655 -12.844 50.360 1.00 65.89 184 PRO B CA 1
ATOM 4797 C C . PRO B 1 184 ? 110.454 -12.030 49.820 1.00 64.08 184 PRO B C 1
ATOM 4798 O O . PRO B 1 184 ? 109.460 -11.893 50.563 1.00 63.57 184 PRO B O 1
ATOM 4802 N N . LEU B 1 185 ? 110.527 -11.530 48.579 1.00 65.54 185 LEU B N 1
ATOM 4803 C CA . LEU B 1 185 ? 109.392 -10.845 47.915 1.00 68.13 185 LEU B CA 1
ATOM 4804 C C . LEU B 1 185 ? 108.897 -9.719 48.802 1.00 69.45 185 LEU B C 1
ATOM 4805 O O . LEU B 1 185 ? 107.680 -9.668 49.170 1.00 64.71 185 LEU B O 1
ATOM 4810 N N . PRO B 1 186 ? 109.854 -8.851 49.178 1.00 72.26 186 PRO B N 1
ATOM 4811 C CA . PRO B 1 186 ? 109.734 -7.814 50.186 1.00 70.95 186 PRO B CA 1
ATOM 4812 C C . PRO B 1 186 ? 108.720 -6.836 49.731 1.00 63.36 186 PRO B C 1
ATOM 4813 O O . PRO B 1 186 ? 108.204 -6.081 50.478 1.00 59.90 186 PRO B O 1
ATOM 4817 N N . HIS B 1 187 ? 108.386 -6.888 48.471 1.00 76.42 187 HIS B N 1
ATOM 4818 C CA . HIS B 1 187 ? 107.471 -5.846 48.022 1.00 85.44 187 HIS B CA 1
ATOM 4819 C C . HIS B 1 187 ? 106.010 -6.101 48.296 1.00 70.98 187 HIS B C 1
ATOM 4820 O O . HIS B 1 187 ? 105.165 -5.248 48.253 1.00 68.82 187 HIS B O 1
ATOM 4827 N N . TRP B 1 188 ? 105.755 -7.280 48.771 1.00 66.39 188 TRP B N 1
ATOM 4828 C CA . TRP B 1 188 ? 104.400 -7.641 49.057 1.00 60.86 188 TRP B CA 1
ATOM 4829 C C . TRP B 1 188 ? 104.272 -7.904 50.564 1.00 64.54 188 TRP B C 1
ATOM 4830 O O . TRP B 1 188 ? 105.256 -8.095 51.251 1.00 76.13 188 TRP B O 1
ATOM 4841 N N . ASP B 1 189 ? 103.072 -7.964 51.068 1.00 57.24 189 ASP B N 1
ATOM 4842 C CA . ASP B 1 189 ? 102.891 -8.406 52.421 1.00 66.68 189 ASP B CA 1
ATOM 4843 C C . ASP B 1 189 ? 103.609 -9.701 52.838 1.00 73.18 189 ASP B C 1
ATOM 4844 O O . ASP B 1 189 ? 104.099 -10.476 51.994 1.00 70.08 189 ASP B O 1
ATOM 4849 N N . PRO B 1 190 ? 103.688 -9.923 54.160 1.00 72.09 190 PRO B N 1
ATOM 4850 C CA . PRO B 1 190 ? 104.766 -10.796 54.612 1.00 68.06 190 PRO B CA 1
ATOM 4851 C C . PRO B 1 190 ? 104.359 -12.279 54.612 1.00 64.56 190 PRO B C 1
ATOM 4852 O O . PRO B 1 190 ? 105.247 -13.220 54.546 1.00 56.08 190 PRO B O 1
ATOM 4856 N N . GLU B 1 191 ? 103.037 -12.481 54.662 1.00 56.66 191 GLU B N 1
ATOM 4857 C CA . GLU B 1 191 ? 102.448 -13.842 54.601 1.00 64.76 191 GLU B CA 1
ATOM 4858 C C . GLU B 1 191 ? 102.957 -14.578 53.435 1.00 62.62 191 GLU B C 1
ATOM 4859 O O . GLU B 1 191 ? 103.288 -15.785 53.507 1.00 59.39 191 GLU B O 1
ATOM 4865 N N . VAL B 1 192 ? 102.964 -13.840 52.344 1.00 58.34 192 VAL B N 1
ATOM 4866 C CA . VAL B 1 192 ? 103.380 -14.404 51.116 1.00 57.37 192 VAL B CA 1
ATOM 4867 C C . VAL B 1 192 ? 104.879 -14.648 51.208 1.00 61.73 192 VAL B C 1
ATOM 4868 O O . VAL B 1 192 ? 105.306 -15.793 51.050 1.00 61.02 192 VAL B O 1
ATOM 4872 N N . GLY B 1 193 ? 105.697 -13.629 51.473 1.00 64.02 193 GLY B N 1
ATOM 4873 C CA . GLY B 1 193 ? 107.118 -13.891 51.636 1.00 60.59 193 GLY B CA 1
ATOM 4874 C C . GLY B 1 193 ? 107.381 -15.131 52.545 1.00 63.75 193 GLY B C 1
ATOM 4875 O O . GLY B 1 193 ? 108.345 -15.943 52.319 1.00 59.24 193 GLY B O 1
ATOM 4876 N N . ALA B 1 194 ? 106.588 -15.281 53.625 1.00 56.04 194 ALA B N 1
ATOM 4877 C CA . ALA B 1 194 ? 106.781 -16.475 54.487 1.00 58.42 194 ALA B CA 1
ATOM 4878 C C . ALA B 1 194 ? 106.626 -17.880 53.744 1.00 63.80 194 ALA B C 1
ATOM 4879 O O . ALA B 1 194 ? 107.470 -18.773 53.867 1.00 67.57 194 ALA B O 1
ATOM 4881 N N . LEU B 1 195 ? 105.555 -18.028 52.972 1.00 54.16 195 LEU B N 1
ATOM 4882 C CA . LEU B 1 195 ? 105.256 -19.232 52.282 1.00 56.50 195 LEU B CA 1
ATOM 4883 C C . LEU B 1 195 ? 106.410 -19.562 51.356 1.00 63.78 195 LEU B C 1
ATOM 4884 O O . LEU B 1 195 ? 106.760 -20.735 51.117 1.00 66.71 195 LEU B O 1
ATOM 4889 N N . LEU B 1 196 ? 107.010 -18.520 50.819 1.00 59.91 196 LEU B N 1
ATOM 4890 C CA . LEU B 1 196 ? 108.139 -18.666 49.911 1.00 59.90 196 LEU B CA 1
ATOM 4891 C C . LEU B 1 196 ? 109.415 -19.047 50.673 1.00 66.46 196 LEU B C 1
ATOM 4892 O O . LEU B 1 196 ? 110.252 -19.779 50.147 1.00 62.80 196 LEU B O 1
ATOM 4897 N N . LYS B 1 197 ? 109.614 -18.480 51.870 1.00 67.54 197 LYS B N 1
ATOM 4898 C CA . LYS B 1 197 ? 110.826 -18.804 52.608 1.00 72.59 197 LYS B CA 1
ATOM 4899 C C . LYS B 1 197 ? 110.751 -20.367 52.870 1.00 76.43 197 LYS B C 1
ATOM 4900 O O . LYS B 1 197 ? 111.752 -21.161 52.600 1.00 72.37 197 LYS B O 1
ATOM 4906 N N . GLU B 1 198 ? 109.567 -20.817 53.309 1.00 65.22 198 GLU B N 1
ATOM 4907 C CA . GLU B 1 198 ? 109.430 -22.215 53.598 1.00 69.86 198 GLU B CA 1
ATOM 4908 C C . GLU B 1 198 ? 109.687 -23.100 52.328 1.00 69.95 198 GLU B C 1
ATOM 4909 O O . GLU B 1 198 ? 110.337 -24.183 52.413 1.00 64.39 198 GLU B O 1
ATOM 4915 N N . GLU B 1 199 ? 109.208 -22.656 51.169 1.00 64.12 199 GLU B N 1
ATOM 4916 C CA . GLU B 1 199 ? 109.389 -23.505 50.003 1.00 69.93 199 GLU B CA 1
ATOM 4917 C C . GLU B 1 199 ? 110.852 -23.558 49.564 1.00 73.57 199 GLU B C 1
ATOM 4918 O O . GLU B 1 199 ? 111.396 -24.610 49.076 1.00 68.39 199 GLU B O 1
ATOM 4924 N N . LEU B 1 200 ? 111.503 -22.420 49.760 1.00 68.36 200 LEU B N 1
ATOM 4925 C CA . LEU B 1 200 ? 112.891 -22.290 49.328 1.00 72.48 200 LEU B CA 1
ATOM 4926 C C . LEU B 1 200 ? 113.720 -23.184 50.207 1.00 70.88 200 LEU B C 1
ATOM 4927 O O . LEU B 1 200 ? 114.578 -23.957 49.756 1.00 62.53 200 LEU B O 1
ATOM 4932 N N . GLU B 1 201 ? 113.417 -23.071 51.487 1.00 69.47 201 GLU B N 1
ATOM 4933 C CA . GLU B 1 201 ? 114.072 -23.925 52.436 1.00 70.07 201 GLU B CA 1
ATOM 4934 C C . GLU B 1 201 ? 113.874 -25.420 52.198 1.00 66.54 201 GLU B C 1
ATOM 4935 O O . GLU B 1 201 ? 114.815 -26.191 52.197 1.00 71.23 201 GLU B O 1
ATOM 4941 N N . ARG B 1 202 ? 112.645 -25.810 51.967 1.00 70.46 202 ARG B N 1
ATOM 4942 C CA . ARG B 1 202 ? 112.292 -27.186 51.689 1.00 62.14 202 ARG B CA 1
ATOM 4943 C C . ARG B 1 202 ? 113.038 -27.697 50.459 1.00 65.84 202 ARG B C 1
ATOM 4944 O O . ARG B 1 202 ? 113.215 -28.920 50.342 1.00 66.13 202 ARG B O 1
ATOM 4952 N N . HIS B 1 203 ? 113.508 -26.796 49.565 1.00 61.90 203 HIS B N 1
ATOM 4953 C CA . HIS B 1 203 ? 114.315 -27.261 48.380 1.00 64.75 203 HIS B CA 1
ATOM 4954 C C . HIS B 1 203 ? 115.832 -27.039 48.498 1.00 68.34 203 HIS B C 1
ATOM 4955 O O . HIS B 1 203 ? 116.597 -27.006 47.510 1.00 72.06 203 HIS B O 1
ATOM 4962 N N . GLY B 1 204 ? 116.287 -26.849 49.705 1.00 56.41 204 GLY B N 1
ATOM 4963 C CA . GLY B 1 204 ? 117.715 -26.753 49.793 1.00 71.22 204 GLY B CA 1
ATOM 4964 C C . GLY B 1 204 ? 118.342 -25.386 49.674 1.00 71.91 204 GLY B C 1
ATOM 4965 O O . GLY B 1 204 ? 119.553 -25.280 49.636 1.00 71.96 204 GLY B O 1
ATOM 4966 N N . VAL B 1 205 ? 117.523 -24.339 49.647 1.00 68.33 205 VAL B N 1
ATOM 4967 C CA . VAL B 1 205 ? 118.032 -23.020 49.380 1.00 67.00 205 VAL B CA 1
ATOM 4968 C C . VAL B 1 205 ? 118.195 -22.412 50.730 1.00 76.32 205 VAL B C 1
ATOM 4969 O O . VAL B 1 205 ? 117.347 -22.591 51.612 1.00 75.62 205 VAL B O 1
ATOM 4973 N N . GLU B 1 206 ? 119.330 -21.755 50.933 1.00 72.79 206 GLU B N 1
ATOM 4974 C CA . GLU B 1 206 ? 119.524 -21.049 52.182 1.00 74.83 206 GLU B CA 1
ATOM 4975 C C . GLU B 1 206 ? 119.145 -19.586 51.982 1.00 74.03 206 GLU B C 1
ATOM 4976 O O . GLU B 1 206 ? 119.541 -18.945 50.997 1.00 69.34 206 GLU B O 1
ATOM 4982 N N . VAL B 1 207 ? 118.380 -19.032 52.902 1.00 69.79 207 VAL B N 1
ATOM 4983 C CA . VAL B 1 207 ? 117.929 -17.698 52.601 1.00 68.36 207 VAL B CA 1
ATOM 4984 C C . VAL B 1 207 ? 118.324 -16.751 53.746 1.00 66.30 207 VAL B C 1
ATOM 4985 O O . VAL B 1 207 ? 117.657 -16.689 54.807 1.00 70.12 207 VAL B O 1
ATOM 4989 N N . TRP B 1 208 ? 119.403 -15.997 53.520 1.00 70.31 208 TRP B N 1
ATOM 4990 C CA . TRP B 1 208 ? 119.871 -14.945 54.470 1.00 70.54 208 TRP B CA 1
ATOM 4991 C C . TRP B 1 208 ? 118.961 -13.705 54.313 1.00 72.22 208 TRP B C 1
ATOM 4992 O O . TRP B 1 208 ? 118.880 -13.057 53.265 1.00 64.73 208 TRP B O 1
ATOM 5003 N N . THR B 1 209 ? 118.394 -13.277 55.413 1.00 76.60 209 THR B N 1
ATOM 5004 C CA . THR B 1 209 ? 117.582 -12.095 55.366 1.00 72.83 209 THR B CA 1
ATOM 5005 C C . THR B 1 209 ? 118.238 -10.910 56.083 1.00 70.77 209 THR B C 1
ATOM 5006 O O . THR B 1 209 ? 119.144 -11.158 56.895 1.00 74.91 209 THR B O 1
ATOM 5010 N N . GLY B 1 210 ? 117.712 -9.674 55.887 1.00 68.43 210 GLY B N 1
ATOM 5011 C CA . GLY B 1 210 ? 118.268 -8.436 56.460 1.00 69.51 210 GLY B CA 1
ATOM 5012 C C . GLY B 1 210 ? 119.841 -8.357 56.434 1.00 77.93 210 GLY B C 1
ATOM 5013 O O . GLY B 1 210 ? 120.547 -8.290 57.463 1.00 73.28 210 GLY B O 1
ATOM 5014 N N . VAL B 1 211 ? 120.404 -8.387 55.234 1.00 79.66 211 VAL B N 1
ATOM 5015 C CA . VAL B 1 211 ? 121.788 -8.756 55.067 1.00 76.59 211 VAL B CA 1
ATOM 5016 C C . VAL B 1 211 ? 122.405 -7.696 54.212 1.00 81.11 211 VAL B C 1
ATOM 5017 O O . VAL B 1 211 ? 121.951 -7.428 53.074 1.00 72.86 211 VAL B O 1
ATOM 5021 N N . LYS B 1 212 ? 123.449 -7.088 54.758 1.00 79.13 212 LYS B N 1
ATOM 5022 C CA . LYS B 1 212 ? 124.167 -6.040 54.017 1.00 86.20 212 LYS B CA 1
ATOM 5023 C C . LYS B 1 212 ? 125.372 -6.630 53.293 1.00 87.07 212 LYS B C 1
ATOM 5024 O O . LYS B 1 212 ? 126.332 -7.073 53.944 1.00 92.88 212 LYS B O 1
ATOM 5030 N N . VAL B 1 213 ? 125.351 -6.649 51.972 1.00 76.60 213 VAL B N 1
ATOM 5031 C CA . VAL B 1 213 ? 126.509 -7.194 51.274 1.00 80.81 213 VAL B CA 1
ATOM 5032 C C . VAL B 1 213 ? 127.662 -6.223 51.265 1.00 84.67 213 VAL B C 1
ATOM 5033 O O . VAL B 1 213 ? 127.501 -5.124 50.776 1.00 87.79 213 VAL B O 1
ATOM 5037 N N . GLU B 1 214 ? 128.836 -6.604 51.766 1.00 87.21 214 GLU B N 1
ATOM 5038 C CA . GLU B 1 214 ? 129.939 -5.632 51.795 1.00 82.52 214 GLU B CA 1
ATOM 5039 C C . GLU B 1 214 ? 130.909 -5.665 50.634 1.00 77.35 214 GLU B C 1
ATOM 5040 O O . GLU B 1 214 ? 131.403 -4.621 50.248 1.00 85.03 214 GLU B O 1
ATOM 5046 N N . ALA B 1 215 ? 131.177 -6.813 50.053 1.00 74.02 215 ALA B N 1
ATOM 5047 C CA . ALA B 1 215 ? 131.948 -6.832 48.795 1.00 75.73 215 ALA B CA 1
ATOM 5048 C C . ALA B 1 215 ? 132.169 -8.235 48.336 1.00 81.25 215 ALA B C 1
ATOM 5049 O O . ALA B 1 215 ? 131.976 -9.209 49.155 1.00 77.30 215 ALA B O 1
ATOM 5051 N N . PHE B 1 216 ? 132.586 -8.318 47.052 1.00 74.38 216 PHE B N 1
ATOM 5052 C CA . PHE B 1 216 ? 132.798 -9.592 46.313 1.00 79.93 216 PHE B CA 1
ATOM 5053 C C . PHE B 1 216 ? 134.278 -9.973 46.297 1.00 88.32 216 PHE B C 1
ATOM 5054 O O . PHE B 1 216 ? 135.139 -9.301 45.625 1.00 79.34 216 PHE B O 1
ATOM 5062 N N . ARG B 1 217 ? 134.592 -11.035 47.053 1.00 81.49 217 ARG B N 1
ATOM 5063 C CA . ARG B 1 217 ? 136.011 -11.278 47.317 1.00 82.19 217 ARG B CA 1
ATOM 5064 C C . ARG B 1 217 ? 136.623 -11.960 46.082 1.00 90.52 217 ARG B C 1
ATOM 5065 O O . ARG B 1 217 ? 135.945 -12.839 45.410 1.00 90.10 217 ARG B O 1
ATOM 5073 N N . GLY B 1 218 ? 137.872 -11.543 45.780 1.00 87.85 218 GLY B N 1
ATOM 5074 C CA . GLY B 1 218 ? 138.675 -12.224 44.788 1.00 84.91 218 GLY B CA 1
ATOM 5075 C C . GLY B 1 218 ? 139.631 -11.287 44.103 1.00 91.12 218 GLY B C 1
ATOM 5076 O O . GLY B 1 218 ? 139.637 -10.046 44.271 1.00 85.63 218 GLY B O 1
ATOM 5077 N N . MET B 1 219 ? 140.446 -11.913 43.273 1.00 94.33 219 MET B N 1
ATOM 5078 C CA . MET B 1 219 ? 141.478 -11.205 42.550 1.00 102.41 219 MET B CA 1
ATOM 5079 C C . MET B 1 219 ? 141.080 -11.043 41.074 1.00 97.89 219 MET B C 1
ATOM 5080 O O . MET B 1 219 ? 141.911 -11.262 40.182 1.00 100.70 219 MET B O 1
ATOM 5085 N N . GLY B 1 220 ? 139.817 -10.669 40.824 1.00 98.58 220 GLY B N 1
ATOM 5086 C CA . GLY B 1 220 ? 139.238 -10.572 39.483 1.00 92.24 220 GLY B CA 1
ATOM 5087 C C . GLY B 1 220 ? 138.518 -11.870 39.115 1.00 93.11 220 GLY B C 1
ATOM 5088 O O . GLY B 1 220 ? 138.146 -12.068 37.935 1.00 89.91 220 GLY B O 1
ATOM 5089 N N . ARG B 1 221 ? 138.309 -12.748 40.109 1.00 93.13 221 ARG B N 1
ATOM 5090 C CA . ARG B 1 221 ? 137.560 -13.993 39.907 1.00 89.39 221 ARG B CA 1
ATOM 5091 C C . ARG B 1 221 ? 136.277 -14.199 40.729 1.00 94.46 221 ARG B C 1
ATOM 5092 O O . ARG B 1 221 ? 135.311 -14.827 40.220 1.00 103.41 221 ARG B O 1
ATOM 5100 N N . VAL B 1 222 ? 136.248 -13.738 41.979 1.00 75.92 222 VAL B N 1
ATOM 5101 C CA . VAL B 1 222 ? 135.069 -14.022 42.817 1.00 88.52 222 VAL B CA 1
ATOM 5102 C C . VAL B 1 222 ? 135.004 -15.477 43.272 1.00 86.40 222 VAL B C 1
ATOM 5103 O O . VAL B 1 222 ? 134.960 -16.481 42.471 1.00 78.81 222 VAL B O 1
ATOM 5107 N N . GLU B 1 223 ? 134.891 -15.552 44.585 1.00 78.80 223 GLU B N 1
ATOM 5108 C CA . GLU B 1 223 ? 134.900 -16.829 45.238 1.00 80.34 223 GLU B CA 1
ATOM 5109 C C . GLU B 1 223 ? 134.152 -16.578 46.551 1.00 81.72 223 GLU B C 1
ATOM 5110 O O . GLU B 1 223 ? 133.715 -17.550 47.244 1.00 75.37 223 GLU B O 1
ATOM 5116 N N . ALA B 1 224 ? 133.982 -15.290 46.906 1.00 76.67 224 ALA B N 1
ATOM 5117 C CA . ALA B 1 224 ? 133.270 -15.091 48.168 1.00 80.36 224 ALA B CA 1
ATOM 5118 C C . ALA B 1 224 ? 131.920 -14.362 48.316 1.00 80.86 224 ALA B C 1
ATOM 5119 O O . ALA B 1 224 ? 130.901 -15.049 48.467 1.00 91.80 224 ALA B O 1
ATOM 5121 N N . VAL B 1 225 ? 131.873 -13.036 48.368 1.00 65.65 225 VAL B N 1
ATOM 5122 C CA . VAL B 1 225 ? 130.701 -12.440 49.067 1.00 78.93 225 VAL B CA 1
ATOM 5123 C C . VAL B 1 225 ? 130.793 -12.374 50.592 1.00 78.52 225 VAL B C 1
ATOM 5124 O O . VAL B 1 225 ? 130.392 -13.336 51.307 1.00 64.99 225 VAL B O 1
ATOM 5128 N N . GLU B 1 226 ? 131.213 -11.162 51.031 1.00 81.92 226 GLU B N 1
ATOM 5129 C CA . GLU B 1 226 ? 131.449 -10.786 52.422 1.00 79.97 226 GLU B CA 1
ATOM 5130 C C . GLU B 1 226 ? 130.274 -9.969 52.769 1.00 79.13 226 GLU B C 1
ATOM 5131 O O . GLU B 1 226 ? 129.973 -9.026 52.054 1.00 79.83 226 GLU B O 1
ATOM 5137 N N . THR B 1 227 ? 129.595 -10.333 53.834 1.00 79.02 227 THR B N 1
ATOM 5138 C CA . THR B 1 227 ? 128.368 -9.663 54.194 1.00 81.03 227 THR B CA 1
ATOM 5139 C C . THR B 1 227 ? 128.369 -9.328 55.661 1.00 85.64 227 THR B C 1
ATOM 5140 O O . THR B 1 227 ? 129.122 -9.934 56.423 1.00 85.64 227 THR B O 1
ATOM 5144 N N . SER B 1 228 ? 127.498 -8.397 56.064 1.00 89.29 228 SER B N 1
ATOM 5145 C CA . SER B 1 228 ? 127.299 -8.052 57.478 1.00 90.60 228 SER B CA 1
ATOM 5146 C C . SER B 1 228 ? 127.038 -9.294 58.384 1.00 91.72 228 SER B C 1
ATOM 5147 O O . SER B 1 228 ? 127.090 -9.212 59.625 1.00 82.18 228 SER B O 1
ATOM 5150 N N . GLU B 1 229 ? 126.710 -10.432 57.760 1.00 94.21 229 GLU B N 1
ATOM 5151 C CA . GLU B 1 229 ? 126.334 -11.654 58.504 1.00 97.42 229 GLU B CA 1
ATOM 5152 C C . GLU B 1 229 ? 127.313 -12.791 58.226 1.00 94.10 229 GLU B C 1
ATOM 5153 O O . GLU B 1 229 ? 127.007 -13.958 58.479 1.00 90.71 229 GLU B O 1
ATOM 5159 N N . GLY B 1 230 ? 128.479 -12.471 57.690 1.00 77.64 230 GLY B N 1
ATOM 5160 C CA . GLY B 1 230 ? 129.407 -13.544 57.532 1.00 78.07 230 GLY B CA 1
ATOM 5161 C C . GLY B 1 230 ? 129.807 -13.739 56.115 1.00 82.14 230 GLY B C 1
ATOM 5162 O O . GLY B 1 230 ? 129.674 -12.849 55.280 1.00 94.23 230 GLY B O 1
ATOM 5163 N N . VAL B 1 231 ? 130.336 -14.894 55.800 1.00 75.98 231 VAL B N 1
ATOM 5164 C CA . VAL B 1 231 ? 130.929 -14.970 54.491 1.00 80.42 231 VAL B CA 1
ATOM 5165 C C . VAL B 1 231 ? 130.361 -16.126 53.707 1.00 81.88 231 VAL B C 1
ATOM 5166 O O . VAL B 1 231 ? 130.363 -17.281 54.136 1.00 84.71 231 VAL B O 1
ATOM 5170 N N . VAL B 1 232 ? 129.886 -15.820 52.520 1.00 78.61 232 VAL B N 1
ATOM 5171 C CA . VAL B 1 232 ? 129.246 -16.857 51.778 1.00 77.63 232 VAL B CA 1
ATOM 5172 C C . VAL B 1 232 ? 130.189 -17.221 50.718 1.00 73.63 232 VAL B C 1
ATOM 5173 O O . VAL B 1 232 ? 130.500 -16.409 49.882 1.00 73.60 232 VAL B O 1
ATOM 5177 N N . PRO B 1 233 ? 130.675 -18.457 50.747 1.00 83.78 233 PRO B N 1
ATOM 5178 C CA . PRO B 1 233 ? 131.541 -18.818 49.582 1.00 80.47 233 PRO B CA 1
ATOM 5179 C C . PRO B 1 233 ? 130.700 -19.128 48.309 1.00 84.64 233 PRO B C 1
ATOM 5180 O O . PRO B 1 233 ? 129.688 -19.887 48.405 1.00 80.96 233 PRO B O 1
ATOM 5184 N N . ALA B 1 234 ? 131.133 -18.556 47.172 1.00 75.50 234 ALA B N 1
ATOM 5185 C CA . ALA B 1 234 ? 130.419 -18.606 45.900 1.00 67.64 234 ALA B CA 1
ATOM 5186 C C . ALA B 1 234 ? 131.325 -18.438 44.628 1.00 76.81 234 ALA B C 1
ATOM 5187 O O . ALA B 1 234 ? 131.968 -17.374 44.382 1.00 73.51 234 ALA B O 1
ATOM 5189 N N . ASP B 1 235 ? 131.388 -19.454 43.781 1.00 73.64 235 ASP B N 1
ATOM 5190 C CA . ASP B 1 235 ? 132.097 -19.249 42.522 1.00 66.54 235 ASP B CA 1
ATOM 5191 C C . ASP B 1 235 ? 131.259 -18.597 41.385 1.00 79.54 235 ASP B C 1
ATOM 5192 O O . ASP B 1 235 ? 131.807 -18.112 40.326 1.00 82.98 235 ASP B O 1
ATOM 5197 N N . LEU B 1 236 ? 129.923 -18.650 41.567 1.00 77.53 236 LEU B N 1
ATOM 5198 C CA . LEU B 1 236 ? 128.972 -17.871 40.737 1.00 75.85 236 LEU B CA 1
ATOM 5199 C C . LEU B 1 236 ? 127.980 -17.031 41.544 1.00 69.15 236 LEU B C 1
ATOM 5200 O O . LEU B 1 236 ? 127.388 -17.500 42.552 1.00 64.31 236 LEU B O 1
ATOM 5205 N N . VAL B 1 237 ? 127.946 -15.747 41.145 1.00 68.47 237 VAL B N 1
ATOM 5206 C CA . VAL B 1 237 ? 127.045 -14.765 41.780 1.00 72.07 237 VAL B CA 1
ATOM 5207 C C . VAL B 1 237 ? 126.176 -14.015 40.721 1.00 75.24 237 VAL B C 1
ATOM 5208 O O . VAL B 1 237 ? 126.694 -13.489 39.739 1.00 70.08 237 VAL B O 1
ATOM 5212 N N . LEU B 1 238 ? 124.841 -14.105 40.949 1.00 74.09 238 LEU B N 1
ATOM 5213 C CA . LEU B 1 238 ? 123.724 -13.492 40.189 1.00 71.04 238 LEU B CA 1
ATOM 5214 C C . LEU B 1 238 ? 123.223 -12.218 40.924 1.00 74.77 238 LEU B C 1
ATOM 5215 O O . LEU B 1 238 ? 122.768 -12.292 42.137 1.00 67.29 238 LEU B O 1
ATOM 5220 N N . LEU B 1 239 ? 123.342 -11.073 40.216 1.00 71.43 239 LEU B N 1
ATOM 5221 C CA . LEU B 1 239 ? 122.804 -9.785 40.695 1.00 65.77 239 LEU B CA 1
ATOM 5222 C C . LEU B 1 239 ? 121.389 -9.661 40.151 1.00 70.56 239 LEU B C 1
ATOM 5223 O O . LEU B 1 239 ? 121.197 -9.692 38.874 1.00 71.34 239 LEU B O 1
ATOM 5228 N N . ALA B 1 240 ? 120.420 -9.557 41.100 1.00 69.37 240 ALA B N 1
ATOM 5229 C CA . ALA B 1 240 ? 118.944 -9.620 40.823 1.00 60.08 240 ALA B CA 1
ATOM 5230 C C . ALA B 1 240 ? 118.195 -8.681 41.768 1.00 68.75 240 ALA B C 1
ATOM 5231 O O . ALA B 1 240 ? 117.331 -9.091 42.573 1.00 68.64 240 ALA B O 1
ATOM 5233 N N . THR B 1 241 ? 118.516 -7.399 41.565 1.00 71.40 241 THR B N 1
ATOM 5234 C CA . THR B 1 241 ? 118.384 -6.309 42.527 1.00 70.54 241 THR B CA 1
ATOM 5235 C C . THR B 1 241 ? 117.650 -5.118 41.909 1.00 76.45 241 THR B C 1
ATOM 5236 O O . THR B 1 241 ? 117.735 -3.997 42.413 1.00 78.84 241 THR B O 1
ATOM 5240 N N . GLY B 1 242 ? 116.995 -5.332 40.767 1.00 72.94 242 GLY B N 1
ATOM 5241 C CA . GLY B 1 242 ? 116.216 -4.274 40.183 1.00 72.16 242 GLY B CA 1
ATOM 5242 C C . GLY B 1 242 ? 116.636 -3.974 38.777 1.00 76.19 242 GLY B C 1
ATOM 5243 O O . GLY B 1 242 ? 117.714 -4.373 38.309 1.00 72.54 242 GLY B O 1
ATOM 5244 N N . ILE B 1 243 ? 115.758 -3.277 38.067 1.00 75.56 243 ILE B N 1
ATOM 5245 C CA . ILE B 1 243 ? 116.105 -2.809 36.751 1.00 70.78 243 ILE B CA 1
ATOM 5246 C C . ILE B 1 243 ? 115.791 -1.360 36.874 1.00 64.26 243 ILE B C 1
ATOM 5247 O O . ILE B 1 243 ? 115.098 -0.950 37.812 1.00 58.58 243 ILE B O 1
ATOM 5252 N N . ARG B 1 244 ? 116.326 -0.577 35.935 1.00 73.12 244 ARG B N 1
ATOM 5253 C CA . ARG B 1 244 ? 115.926 0.831 35.726 1.00 70.26 244 ARG B CA 1
ATOM 5254 C C . ARG B 1 244 ? 115.757 1.027 34.178 1.00 71.86 244 ARG B C 1
ATOM 5255 O O . ARG B 1 244 ? 116.403 0.373 33.311 1.00 63.22 244 ARG B O 1
ATOM 5263 N N . PRO B 1 245 ? 114.883 1.948 33.804 1.00 74.51 245 PRO B N 1
ATOM 5264 C CA . PRO B 1 245 ? 114.625 2.142 32.377 1.00 68.47 245 PRO B CA 1
ATOM 5265 C C . PRO B 1 245 ? 115.803 2.825 31.684 1.00 64.49 245 PRO B C 1
ATOM 5266 O O . PRO B 1 245 ? 116.506 3.647 32.238 1.00 63.86 245 PRO B O 1
ATOM 5270 N N . ASN B 1 246 ? 115.977 2.451 30.438 1.00 63.72 246 ASN B N 1
ATOM 5271 C CA . ASN B 1 246 ? 116.908 3.088 29.512 1.00 65.73 246 ASN B CA 1
ATOM 5272 C C . ASN B 1 246 ? 116.443 4.361 28.881 1.00 66.78 246 ASN B C 1
ATOM 5273 O O . ASN B 1 246 ? 116.079 4.384 27.704 1.00 66.15 246 ASN B O 1
ATOM 5278 N N . THR B 1 247 ? 116.487 5.433 29.664 1.00 66.77 247 THR B N 1
ATOM 5279 C CA . THR B 1 247 ? 115.876 6.682 29.251 1.00 71.06 247 THR B CA 1
ATOM 5280 C C . THR B 1 247 ? 116.880 7.660 28.703 1.00 73.95 247 THR B C 1
ATOM 5281 O O . THR B 1 247 ? 116.586 8.808 28.417 1.00 66.70 247 THR B O 1
ATOM 5285 N N . GLU B 1 248 ? 118.098 7.183 28.544 1.00 87.37 248 GLU B N 1
ATOM 5286 C CA . GLU B 1 248 ? 119.205 8.078 28.245 1.00 88.68 248 GLU B CA 1
ATOM 5287 C C . GLU B 1 248 ? 119.113 8.742 26.795 1.00 85.95 248 GLU B C 1
ATOM 5288 O O . GLU B 1 248 ? 119.145 10.004 26.599 1.00 73.00 248 GLU B O 1
ATOM 5294 N N . LEU B 1 249 ? 118.911 7.914 25.787 1.00 71.56 249 LEU B N 1
ATOM 5295 C CA . LEU B 1 249 ? 118.787 8.496 24.482 1.00 64.76 249 LEU B CA 1
ATOM 5296 C C . LEU B 1 249 ? 117.554 9.370 24.351 1.00 72.79 249 LEU B C 1
ATOM 5297 O O . LEU B 1 249 ? 117.507 10.229 23.500 1.00 67.00 249 LEU B O 1
ATOM 5302 N N . ALA B 1 250 ? 116.513 9.088 25.133 1.00 77.35 250 ALA B N 1
ATOM 5303 C CA . ALA B 1 250 ? 115.276 9.830 24.985 1.00 66.92 250 ALA B CA 1
ATOM 5304 C C . ALA B 1 250 ? 115.432 11.187 25.637 1.00 71.11 250 ALA B C 1
ATOM 5305 O O . ALA B 1 250 ? 114.728 12.154 25.224 1.00 66.80 250 ALA B O 1
ATOM 5307 N N . GLN B 1 251 ? 116.331 11.267 26.636 1.00 67.05 251 GLN B N 1
ATOM 5308 C CA . GLN B 1 251 ? 116.493 12.534 27.337 1.00 75.56 251 GLN B CA 1
ATOM 5309 C C . GLN B 1 251 ? 117.286 13.439 26.481 1.00 82.07 251 GLN B C 1
ATOM 5310 O O . GLN B 1 251 ? 117.002 14.655 26.411 1.00 77.44 251 GLN B O 1
ATOM 5316 N N . ALA B 1 252 ? 118.283 12.824 25.830 1.00 73.48 252 ALA B N 1
ATOM 5317 C CA . ALA B 1 252 ? 119.061 13.512 24.799 1.00 67.13 252 ALA B CA 1
ATOM 5318 C C . ALA B 1 252 ? 118.183 14.177 23.788 1.00 78.77 252 ALA B C 1
ATOM 5319 O O . ALA B 1 252 ? 118.601 15.214 23.277 1.00 83.27 252 ALA B O 1
ATOM 5321 N N . MET B 1 253 ? 117.008 13.603 23.466 1.00 69.41 253 MET B N 1
ATOM 5322 C CA . MET B 1 253 ? 116.210 14.263 22.473 1.00 69.76 253 MET B CA 1
ATOM 5323 C C . MET B 1 253 ? 115.119 15.043 23.083 1.00 73.60 253 MET B C 1
ATOM 5324 O O . MET B 1 253 ? 114.225 15.501 22.382 1.00 77.52 253 MET B O 1
ATOM 5329 N N . GLY B 1 254 ? 115.177 15.243 24.385 1.00 68.59 254 GLY B N 1
ATOM 5330 C CA . GLY B 1 254 ? 114.117 16.045 25.028 1.00 77.59 254 GLY B CA 1
ATOM 5331 C C . GLY B 1 254 ? 112.697 15.458 25.110 1.00 71.04 254 GLY B C 1
ATOM 5332 O O . GLY B 1 254 ? 111.660 16.079 24.842 1.00 59.98 254 GLY B O 1
ATOM 5333 N N . VAL B 1 255 ? 112.689 14.182 25.423 1.00 70.06 255 VAL B N 1
ATOM 5334 C CA . VAL B 1 255 ? 111.490 13.511 25.667 1.00 65.32 255 VAL B CA 1
ATOM 5335 C C . VAL B 1 255 ? 111.400 13.597 27.170 1.00 59.29 255 VAL B C 1
ATOM 5336 O O . VAL B 1 255 ? 112.365 13.439 27.874 1.00 61.81 255 VAL B O 1
ATOM 5340 N N . ALA B 1 256 ? 110.193 13.875 27.632 1.00 63.03 256 ALA B N 1
ATOM 5341 C CA . ALA B 1 256 ? 109.847 14.042 29.034 1.00 60.48 256 ALA B CA 1
ATOM 5342 C C . ALA B 1 256 ? 109.722 12.715 29.883 1.00 71.04 256 ALA B C 1
ATOM 5343 O O . ALA B 1 256 ? 109.161 11.639 29.463 1.00 65.44 256 ALA B O 1
ATOM 5345 N N . LEU B 1 257 ? 110.280 12.800 31.085 1.00 66.59 257 LEU B N 1
ATOM 5346 C CA . LEU B 1 257 ? 110.228 11.680 32.001 1.00 69.33 257 LEU B CA 1
ATOM 5347 C C . LEU B 1 257 ? 109.095 11.979 32.926 1.00 76.06 257 LEU B C 1
ATOM 5348 O O . LEU B 1 257 ? 108.744 13.173 33.230 1.00 74.26 257 LEU B O 1
ATOM 5353 N N . GLY B 1 258 ? 108.485 10.883 33.349 1.00 72.93 258 GLY B N 1
ATOM 5354 C CA . GLY B 1 258 ? 107.463 10.944 34.378 1.00 68.31 258 GLY B CA 1
ATOM 5355 C C . GLY B 1 258 ? 108.125 10.824 35.757 1.00 71.05 258 GLY B C 1
ATOM 5356 O O . GLY B 1 258 ? 109.368 10.607 35.947 1.00 59.71 258 GLY B O 1
ATOM 5357 N N . PRO B 1 259 ? 107.264 10.976 36.774 1.00 76.44 259 PRO B N 1
ATOM 5358 C CA . PRO B 1 259 ? 107.857 11.056 38.128 1.00 60.32 259 PRO B CA 1
ATOM 5359 C C . PRO B 1 259 ? 108.578 9.738 38.428 1.00 70.32 259 PRO B C 1
ATOM 5360 O O . PRO B 1 259 ? 109.469 9.744 39.300 1.00 62.77 259 PRO B O 1
ATOM 5364 N N . THR B 1 260 ? 108.209 8.636 37.725 1.00 68.04 260 THR B N 1
ATOM 5365 C CA . THR B 1 260 ? 108.815 7.322 37.964 1.00 60.96 260 THR B CA 1
ATOM 5366 C C . THR B 1 260 ? 110.240 7.268 37.355 1.00 65.57 260 THR B C 1
ATOM 5367 O O . THR B 1 260 ? 111.073 6.458 37.739 1.00 61.68 260 THR B O 1
ATOM 5371 N N . GLY B 1 261 ? 110.548 8.084 36.351 1.00 64.88 261 GLY B N 1
ATOM 5372 C CA . GLY B 1 261 ? 111.871 7.991 35.712 1.00 50.92 261 GLY B CA 1
ATOM 5373 C C . GLY B 1 261 ? 111.803 7.340 34.343 1.00 58.95 261 GLY B C 1
ATOM 5374 O O . GLY B 1 261 ? 112.732 7.418 33.487 1.00 55.81 261 GLY B O 1
ATOM 5375 N N . ALA B 1 262 ? 110.664 6.693 34.136 1.00 63.81 262 ALA B N 1
ATOM 5376 C CA . ALA B 1 262 ? 110.361 6.109 32.877 1.00 64.26 262 ALA B CA 1
ATOM 5377 C C . ALA B 1 262 ? 109.797 7.257 31.969 1.00 69.50 262 ALA B C 1
ATOM 5378 O O . ALA B 1 262 ? 109.426 8.337 32.437 1.00 64.10 262 ALA B O 1
ATOM 5380 N N . ILE B 1 263 ? 109.783 7.049 30.670 1.00 62.99 263 ILE B N 1
ATOM 5381 C CA . ILE B 1 263 ? 109.165 7.980 29.799 1.00 60.54 263 ILE B CA 1
ATOM 5382 C C . ILE B 1 263 ? 107.641 8.130 30.008 1.00 62.60 263 ILE B C 1
ATOM 5383 O O . ILE B 1 263 ? 106.888 7.133 30.093 1.00 58.37 263 ILE B O 1
ATOM 5388 N N . ALA B 1 264 ? 107.178 9.387 30.024 1.00 63.32 264 ALA B N 1
ATOM 5389 C CA . ALA B 1 264 ? 105.731 9.689 30.185 1.00 60.73 264 ALA B CA 1
ATOM 5390 C C . ALA B 1 264 ? 104.917 9.329 28.920 1.00 61.00 264 ALA B C 1
ATOM 5391 O O . ALA B 1 264 ? 105.460 9.347 27.820 1.00 68.10 264 ALA B O 1
ATOM 5393 N N . THR B 1 265 ? 103.644 8.983 29.034 1.00 65.41 265 THR B N 1
ATOM 5394 C CA . THR B 1 265 ? 102.899 8.678 27.809 1.00 69.71 265 THR B CA 1
ATOM 5395 C C . THR B 1 265 ? 101.407 8.985 27.972 1.00 65.36 265 THR B C 1
ATOM 5396 O O . THR B 1 265 ? 100.933 9.043 29.141 1.00 60.14 265 THR B O 1
ATOM 5400 N N . ASP B 1 266 ? 100.669 9.095 26.849 1.00 57.38 266 ASP B N 1
ATOM 5401 C CA . ASP B 1 266 ? 99.212 9.209 26.986 1.00 58.40 266 ASP B CA 1
ATOM 5402 C C . ASP B 1 266 ? 98.528 7.898 26.656 1.00 65.40 266 ASP B C 1
ATOM 5403 O O . ASP B 1 266 ? 99.254 6.918 26.392 1.00 57.27 266 ASP B O 1
ATOM 5408 N N . GLU B 1 267 ? 97.188 7.853 26.691 1.00 59.59 267 GLU B N 1
ATOM 5409 C CA . GLU B 1 267 ? 96.503 6.664 26.240 1.00 57.93 267 GLU B CA 1
ATOM 5410 C C . GLU B 1 267 ? 96.893 6.194 24.789 1.00 62.94 267 GLU B C 1
ATOM 5411 O O . GLU B 1 267 ? 96.600 5.101 24.353 1.00 64.63 267 GLU B O 1
ATOM 5417 N N . ARG B 1 268 ? 97.592 7.017 24.044 1.00 63.55 268 ARG B N 1
ATOM 5418 C CA . ARG B 1 268 ? 98.010 6.652 22.712 1.00 64.53 268 ARG B CA 1
ATOM 5419 C C . ARG B 1 268 ? 99.501 6.275 22.574 1.00 65.88 268 ARG B C 1
ATOM 5420 O O . ARG B 1 268 ? 99.985 5.965 21.459 1.00 60.95 268 ARG B O 1
ATOM 5428 N N . MET B 1 269 ? 100.202 6.327 23.706 1.00 60.78 269 MET B N 1
ATOM 5429 C CA . MET B 1 269 ? 101.574 5.898 23.849 1.00 60.83 269 MET B CA 1
ATOM 5430 C C . MET B 1 269 ? 102.406 6.957 23.289 1.00 64.14 269 MET B C 1
ATOM 5431 O O . MET B 1 269 ? 103.608 6.790 23.116 1.00 65.63 269 MET B O 1
ATOM 5436 N N . ARG B 1 270 ? 101.772 8.085 23.032 1.00 69.59 270 ARG B N 1
ATOM 5437 C CA . ARG B 1 270 ? 102.505 9.254 22.585 1.00 66.88 270 ARG B CA 1
ATOM 5438 C C . ARG B 1 270 ? 103.268 10.005 23.707 1.00 61.96 270 ARG B C 1
ATOM 5439 O O . ARG B 1 270 ? 102.766 10.232 24.805 1.00 58.50 270 ARG B O 1
ATOM 5447 N N . THR B 1 271 ? 104.528 10.335 23.443 1.00 66.67 271 THR B N 1
ATOM 5448 C CA . THR B 1 271 ? 105.336 11.190 24.354 1.00 65.20 271 THR B CA 1
ATOM 5449 C C . THR B 1 271 ? 104.976 12.660 24.123 1.00 61.11 271 THR B C 1
ATOM 5450 O O . THR B 1 271 ? 104.087 13.015 23.292 1.00 61.80 271 THR B O 1
ATOM 5454 N N . ASN B 1 272 ? 105.712 13.516 24.820 1.00 63.82 272 ASN B N 1
ATOM 5455 C CA . ASN B 1 272 ? 105.608 14.990 24.645 1.00 57.69 272 ASN B CA 1
ATOM 5456 C C . ASN B 1 272 ? 105.991 15.607 23.296 1.00 60.81 272 ASN B C 1
ATOM 5457 O O . ASN B 1 272 ? 105.494 16.642 22.991 1.00 65.34 272 ASN B O 1
ATOM 5462 N N . LEU B 1 273 ? 106.885 14.988 22.528 1.00 63.88 273 LEU B N 1
ATOM 5463 C CA . LEU B 1 273 ? 107.153 15.297 21.122 1.00 62.41 273 LEU B CA 1
ATOM 5464 C C . LEU B 1 273 ? 106.257 14.662 20.079 1.00 67.45 273 LEU B C 1
ATOM 5465 O O . LEU B 1 273 ? 106.062 13.453 20.061 1.00 69.60 273 LEU B O 1
ATOM 5470 N N . GLU B 1 274 ? 105.818 15.496 19.146 1.00 74.13 274 GLU B N 1
ATOM 5471 C CA . GLU B 1 274 ? 104.957 15.069 18.074 1.00 77.26 274 GLU B CA 1
ATOM 5472 C C . GLU B 1 274 ? 105.667 14.016 17.266 1.00 72.71 274 GLU B C 1
ATOM 5473 O O . GLU B 1 274 ? 106.804 14.249 16.889 1.00 64.40 274 GLU B O 1
ATOM 5479 N N . GLY B 1 275 ? 105.043 12.869 17.010 1.00 64.90 275 GLY B N 1
ATOM 5480 C CA . GLY B 1 275 ? 105.677 11.866 16.161 1.00 57.14 275 GLY B CA 1
ATOM 5481 C C . GLY B 1 275 ? 106.446 10.736 16.868 1.00 72.01 275 GLY B C 1
ATOM 5482 O O . GLY B 1 275 ? 106.810 9.720 16.258 1.00 62.21 275 GLY B O 1
ATOM 5483 N N . VAL B 1 276 ? 106.692 10.960 18.175 1.00 78.62 276 VAL B N 1
ATOM 5484 C CA . VAL B 1 276 ? 107.435 10.102 19.063 1.00 67.31 276 VAL B CA 1
ATOM 5485 C C . VAL B 1 276 ? 106.499 9.480 20.116 1.00 66.27 276 VAL B C 1
ATOM 5486 O O . VAL B 1 276 ? 105.923 10.169 20.949 1.00 53.97 276 VAL B O 1
ATOM 5490 N N . TYR B 1 277 ? 106.429 8.145 20.034 1.00 66.65 277 TYR B N 1
ATOM 5491 C CA . TYR B 1 277 ? 105.872 7.216 21.039 1.00 68.31 277 TYR B CA 1
ATOM 5492 C C . TYR B 1 277 ? 106.855 6.500 22.013 1.00 66.09 277 TYR B C 1
ATOM 5493 O O . TYR B 1 277 ? 108.047 6.379 21.711 1.00 63.30 277 TYR B O 1
ATOM 5502 N N . ALA B 1 278 ? 106.382 6.000 23.160 1.00 57.78 278 ALA B N 1
ATOM 5503 C CA . ALA B 1 278 ? 107.186 4.955 23.843 1.00 54.26 278 ALA B CA 1
ATOM 5504 C C . ALA B 1 278 ? 106.404 3.707 24.110 1.00 60.08 278 ALA B C 1
ATOM 5505 O O . ALA B 1 278 ? 105.178 3.770 24.279 1.00 61.75 278 ALA B O 1
ATOM 5507 N N . ALA B 1 279 ? 107.088 2.569 24.118 1.00 58.52 279 ALA B N 1
ATOM 5508 C CA . ALA B 1 279 ? 106.490 1.263 24.395 1.00 59.43 279 ALA B CA 1
ATOM 5509 C C . ALA B 1 279 ? 107.420 0.378 25.204 1.00 64.60 279 ALA B C 1
ATOM 5510 O O . ALA B 1 279 ? 108.607 0.282 24.920 1.00 61.54 279 ALA B O 1
ATOM 5512 N N . GLY B 1 280 ? 106.852 -0.278 26.212 1.00 65.94 280 GLY B N 1
ATOM 5513 C CA . GLY B 1 280 ? 107.520 -1.329 26.996 1.00 59.75 280 GLY B CA 1
ATOM 5514 C C . GLY B 1 280 ? 108.158 -0.849 28.303 1.00 64.76 280 GLY B C 1
ATOM 5515 O O . GLY B 1 280 ? 107.625 0.028 29.040 1.00 61.67 280 GLY B O 1
ATOM 5516 N N . ASP B 1 281 ? 109.360 -1.373 28.569 1.00 70.68 281 ASP B N 1
ATOM 5517 C CA . ASP B 1 281 ? 110.005 -1.151 29.833 1.00 59.12 281 ASP B CA 1
ATOM 5518 C C . ASP B 1 281 ? 110.518 0.232 30.021 1.00 57.93 281 ASP B C 1
ATOM 5519 O O . ASP B 1 281 ? 110.798 0.655 31.128 1.00 64.67 281 ASP B O 1
ATOM 5524 N N . VAL B 1 282 ? 110.601 1.002 28.978 1.00 56.83 282 VAL B N 1
ATOM 5525 C CA . VAL B 1 282 ? 111.103 2.355 29.174 1.00 60.66 282 VAL B CA 1
ATOM 5526 C C . VAL B 1 282 ? 109.969 3.317 29.549 1.00 61.83 282 VAL B C 1
ATOM 5527 O O . VAL B 1 282 ? 110.186 4.429 29.998 1.00 54.45 282 VAL B O 1
ATOM 5531 N N . ALA B 1 283 ? 108.749 2.810 29.467 1.00 63.09 283 ALA B N 1
ATOM 5532 C CA . ALA B 1 283 ? 107.565 3.618 29.533 1.00 57.37 283 ALA B CA 1
ATOM 5533 C C . ALA B 1 283 ? 106.713 3.445 30.781 1.00 54.26 283 ALA B C 1
ATOM 5534 O O . ALA B 1 283 ? 106.360 2.380 31.147 1.00 67.95 283 ALA B O 1
ATOM 5536 N N . GLU B 1 284 ? 106.346 4.518 31.409 1.00 56.82 284 GLU B N 1
ATOM 5537 C CA . GLU B 1 284 ? 105.277 4.530 32.395 1.00 67.38 284 GLU B CA 1
ATOM 5538 C C . GLU B 1 284 ? 103.903 4.134 31.844 1.00 63.04 284 GLU B C 1
ATOM 5539 O O . GLU B 1 284 ? 103.659 4.245 30.675 1.00 58.73 284 GLU B O 1
ATOM 5545 N N . SER B 1 285 ? 102.999 3.820 32.752 1.00 52.27 285 SER B N 1
ATOM 5546 C CA . SER B 1 285 ? 101.683 3.368 32.429 1.00 57.32 285 SER B CA 1
ATOM 5547 C C . SER B 1 285 ? 100.848 3.884 33.569 1.00 62.77 285 SER B C 1
ATOM 5548 O O . SER B 1 285 ? 101.341 3.984 34.701 1.00 59.42 285 SER B O 1
ATOM 5551 N N . PHE B 1 286 ? 99.577 4.185 33.297 1.00 60.13 286 PHE B N 1
ATOM 5552 C CA . PHE B 1 286 ? 98.709 4.710 34.327 1.00 51.53 286 PHE B CA 1
ATOM 5553 C C . PHE B 1 286 ? 98.188 3.594 35.167 1.00 57.89 286 PHE B C 1
ATOM 5554 O O . PHE B 1 286 ? 97.579 2.634 34.636 1.00 60.48 286 PHE B O 1
ATOM 5562 N N . HIS B 1 287 ? 98.419 3.713 36.480 1.00 57.99 287 HIS B N 1
ATOM 5563 C CA . HIS B 1 287 ? 97.943 2.732 37.439 1.00 58.98 287 HIS B CA 1
ATOM 5564 C C . HIS B 1 287 ? 96.516 3.097 37.748 1.00 58.55 287 HIS B C 1
ATOM 5565 O O . HIS B 1 287 ? 96.217 4.214 38.155 1.00 55.88 287 HIS B O 1
ATOM 5572 N N . ARG B 1 288 ? 95.612 2.154 37.564 1.00 62.37 288 ARG B N 1
ATOM 5573 C CA . ARG B 1 288 ? 94.183 2.470 37.750 1.00 65.11 288 ARG B CA 1
ATOM 5574 C C . ARG B 1 288 ? 93.638 2.467 39.184 1.00 56.93 288 ARG B C 1
ATOM 5575 O O . ARG B 1 288 ? 92.583 2.973 39.425 1.00 55.68 288 ARG B O 1
ATOM 5583 N N . VAL B 1 289 ? 94.389 1.912 40.121 1.00 58.00 289 VAL B N 1
ATOM 5584 C CA . VAL B 1 289 ? 93.965 1.914 41.505 1.00 61.55 289 VAL B CA 1
ATOM 5585 C C . VAL B 1 289 ? 94.508 3.160 42.180 1.00 65.03 289 VAL B C 1
ATOM 5586 O O . VAL B 1 289 ? 93.796 3.886 42.915 1.00 57.76 289 VAL B O 1
ATOM 5590 N N . LEU B 1 290 ? 95.773 3.431 41.867 1.00 57.11 290 LEU B N 1
ATOM 5591 C CA . LEU B 1 290 ? 96.406 4.616 42.402 1.00 63.57 290 LEU B CA 1
ATOM 5592 C C . LEU B 1 290 ? 96.074 5.943 41.657 1.00 71.03 290 LEU B C 1
ATOM 5593 O O . LEU B 1 290 ? 96.503 7.044 42.050 1.00 65.17 290 LEU B O 1
ATOM 5598 N N . LYS B 1 291 ? 95.426 5.827 40.496 1.00 74.66 291 LYS B N 1
ATOM 5599 C CA . LYS B 1 291 ? 94.971 6.981 39.708 1.00 68.25 291 LYS B CA 1
ATOM 5600 C C . LYS B 1 291 ? 96.114 7.967 39.464 1.00 63.11 291 LYS B C 1
ATOM 5601 O O . LYS B 1 291 ? 95.973 9.176 39.693 1.00 59.96 291 LYS B O 1
ATOM 5607 N N . ARG B 1 292 ? 97.226 7.400 39.003 1.00 61.07 292 ARG B N 1
ATOM 5608 C CA . ARG B 1 292 ? 98.444 8.094 38.539 1.00 58.97 292 ARG B CA 1
ATOM 5609 C C . ARG B 1 292 ? 99.504 7.243 37.818 1.00 59.25 292 ARG B C 1
ATOM 5610 O O . ARG B 1 292 ? 99.397 6.005 37.670 1.00 56.62 292 ARG B O 1
ATOM 5618 N N . PRO B 1 293 ? 100.515 7.915 37.271 1.00 64.34 293 PRO B N 1
ATOM 5619 C CA . PRO B 1 293 ? 101.462 7.122 36.469 1.00 67.61 293 PRO B CA 1
ATOM 5620 C C . PRO B 1 293 ? 102.402 6.266 37.331 1.00 65.50 293 PRO B C 1
ATOM 5621 O O . PRO B 1 293 ? 102.768 6.622 38.476 1.00 59.44 293 PRO B O 1
ATOM 5625 N N . TYR B 1 294 ? 102.792 5.145 36.752 1.00 62.48 294 TYR B N 1
ATOM 5626 C CA . TYR B 1 294 ? 103.380 4.089 37.486 1.00 59.95 294 TYR B CA 1
ATOM 5627 C C . TYR B 1 294 ? 104.365 3.359 36.556 1.00 66.95 294 TYR B C 1
ATOM 5628 O O . TYR B 1 294 ? 104.277 3.484 35.307 1.00 64.29 294 TYR B O 1
ATOM 5637 N N . TRP B 1 295 ? 105.343 2.644 37.121 1.00 63.01 295 TRP B N 1
ATOM 5638 C CA . TRP B 1 295 ? 106.226 1.862 36.252 1.00 59.56 295 TRP B CA 1
ATOM 5639 C C . TRP B 1 295 ? 105.883 0.392 36.377 1.00 59.81 295 TRP B C 1
ATOM 5640 O O . TRP B 1 295 ? 105.946 -0.133 37.414 1.00 63.94 295 TRP B O 1
ATOM 5651 N N . LEU B 1 296 ? 105.493 -0.308 35.343 1.00 63.78 296 LEU B N 1
ATOM 5652 C CA . LEU B 1 296 ? 105.172 -1.710 35.568 1.00 56.42 296 LEU B CA 1
ATOM 5653 C C . LEU B 1 296 ? 105.819 -2.496 34.496 1.00 58.76 296 LEU B C 1
ATOM 5654 O O . LEU B 1 296 ? 105.090 -2.953 33.601 1.00 58.54 296 LEU B O 1
ATOM 5659 N N . PRO B 1 297 ? 107.181 -2.641 34.558 1.00 60.07 297 PRO B N 1
ATOM 5660 C CA . PRO B 1 297 ? 107.989 -3.335 33.509 1.00 63.58 297 PRO B CA 1
ATOM 5661 C C . PRO B 1 297 ? 107.788 -4.880 33.352 1.00 59.61 297 PRO B C 1
ATOM 5662 O O . PRO B 1 297 ? 108.683 -5.657 33.665 1.00 69.61 297 PRO B O 1
ATOM 5666 N N . LEU B 1 298 ? 106.627 -5.279 32.837 1.00 58.98 298 LEU B N 1
ATOM 5667 C CA . LEU B 1 298 ? 106.272 -6.658 32.629 1.00 59.90 298 LEU B CA 1
ATOM 5668 C C . LEU B 1 298 ? 106.011 -6.787 31.134 1.00 67.16 298 LEU B C 1
ATOM 5669 O O . LEU B 1 298 ? 105.767 -5.780 30.426 1.00 70.57 298 LEU B O 1
ATOM 5674 N N . GLY B 1 299 ? 106.113 -8.018 30.647 1.00 64.16 299 GLY B N 1
ATOM 5675 C CA . GLY B 1 299 ? 106.215 -8.261 29.248 1.00 62.12 299 GLY B CA 1
ATOM 5676 C C . GLY B 1 299 ? 104.839 -8.222 28.636 1.00 66.29 299 GLY B C 1
ATOM 5677 O O . GLY B 1 299 ? 104.695 -7.989 27.424 1.00 63.81 299 GLY B O 1
ATOM 5678 N N . ASP B 1 300 ? 103.814 -8.520 29.428 1.00 66.25 300 ASP B N 1
ATOM 5679 C CA . ASP B 1 300 ? 102.486 -8.395 28.897 1.00 58.51 300 ASP B CA 1
ATOM 5680 C C . ASP B 1 300 ? 102.118 -6.945 28.684 1.00 59.20 300 ASP B C 1
ATOM 5681 O O . ASP B 1 300 ? 101.570 -6.600 27.672 1.00 56.55 300 ASP B O 1
ATOM 5686 N N . VAL B 1 301 ? 102.457 -6.078 29.628 1.00 63.38 301 VAL B N 1
ATOM 5687 C CA . VAL B 1 301 ? 102.351 -4.628 29.413 1.00 57.05 301 VAL B CA 1
ATOM 5688 C C . VAL B 1 301 ? 103.225 -4.088 28.316 1.00 52.79 301 VAL B C 1
ATOM 5689 O O . VAL B 1 301 ? 102.783 -3.231 27.602 1.00 49.15 301 VAL B O 1
ATOM 5693 N N . ALA B 1 302 ? 104.390 -4.656 28.092 1.00 53.11 302 ALA B N 1
ATOM 5694 C CA . ALA B 1 302 ? 105.129 -4.232 26.921 1.00 59.08 302 ALA B CA 1
ATOM 5695 C C . ALA B 1 302 ? 104.437 -4.520 25.548 1.00 62.90 302 ALA B C 1
ATOM 5696 O O . ALA B 1 302 ? 104.342 -3.647 24.673 1.00 59.76 302 ALA B O 1
ATOM 5698 N N . ASN B 1 303 ? 103.934 -5.733 25.380 1.00 59.86 303 ASN B N 1
ATOM 5699 C CA . ASN B 1 303 ? 103.077 -6.081 24.233 1.00 61.25 303 ASN B CA 1
ATOM 5700 C C . ASN B 1 303 ? 101.843 -5.149 24.098 1.00 62.94 303 ASN B C 1
ATOM 5701 O O . ASN B 1 303 ? 101.453 -4.773 22.976 1.00 57.13 303 ASN B O 1
ATOM 5706 N N . LYS B 1 304 ? 101.265 -4.725 25.232 1.00 58.65 304 LYS B N 1
ATOM 5707 C CA . LYS B 1 304 ? 100.068 -3.886 25.169 1.00 59.02 304 LYS B CA 1
ATOM 5708 C C . LYS B 1 304 ? 100.466 -2.438 24.712 1.00 60.64 304 LYS B C 1
ATOM 5709 O O . LYS B 1 304 ? 99.792 -1.787 23.860 1.00 56.74 304 LYS B O 1
ATOM 5715 N N . HIS B 1 305 ? 101.576 -1.943 25.254 1.00 61.57 305 HIS B N 1
ATOM 5716 C CA . HIS B 1 305 ? 102.138 -0.677 24.775 1.00 58.73 305 HIS B CA 1
ATOM 5717 C C . HIS B 1 305 ? 102.324 -0.730 23.284 1.00 57.91 305 HIS B C 1
ATOM 5718 O O . HIS B 1 305 ? 101.902 0.178 22.575 1.00 52.11 305 HIS B O 1
ATOM 5725 N N . GLY B 1 306 ? 102.922 -1.846 22.845 1.00 60.93 306 GLY B N 1
ATOM 5726 C CA . GLY B 1 306 ? 103.618 -1.953 21.585 1.00 59.60 306 GLY B CA 1
ATOM 5727 C C . GLY B 1 306 ? 102.556 -1.956 20.552 1.00 60.02 306 GLY B C 1
ATOM 5728 O O . GLY B 1 306 ? 102.605 -1.210 19.537 1.00 59.45 306 GLY B O 1
ATOM 5729 N N . ARG B 1 307 ? 101.561 -2.778 20.843 1.00 59.64 307 ARG B N 1
ATOM 5730 C CA . ARG B 1 307 ? 100.432 -2.954 19.950 1.00 58.23 307 ARG B CA 1
ATOM 5731 C C . ARG B 1 307 ? 99.612 -1.718 19.913 1.00 57.65 307 ARG B C 1
ATOM 5732 O O . ARG B 1 307 ? 99.095 -1.421 18.855 1.00 65.65 307 ARG B O 1
ATOM 5740 N N . THR B 1 308 ? 99.491 -0.961 21.001 1.00 51.60 308 THR B N 1
ATOM 5741 C CA . THR B 1 308 ? 98.796 0.360 20.874 1.00 58.94 308 THR B CA 1
ATOM 5742 C C . THR B 1 308 ? 99.486 1.373 19.972 1.00 56.70 308 THR B C 1
ATOM 5743 O O . THR B 1 308 ? 98.852 1.835 19.025 1.00 58.18 308 THR B O 1
ATOM 5747 N N . ALA B 1 309 ? 100.771 1.658 20.257 1.00 53.47 309 ALA B N 1
ATOM 5748 C CA . ALA B 1 309 ? 101.613 2.481 19.394 1.00 59.97 309 ALA B CA 1
ATOM 5749 C C . ALA B 1 309 ? 101.514 2.109 17.914 1.00 63.35 309 ALA B C 1
ATOM 5750 O O . ALA B 1 309 ? 101.302 2.974 17.035 1.00 60.70 309 ALA B O 1
ATOM 5752 N N . GLY B 1 310 ? 101.666 0.818 17.672 1.00 57.84 310 GLY B N 1
ATOM 5753 C CA . GLY B 1 310 ? 101.591 0.253 16.357 1.00 58.86 310 GLY B CA 1
ATOM 5754 C C . GLY B 1 310 ? 100.349 0.594 15.646 1.00 63.70 310 GLY B C 1
ATOM 5755 O O . GLY B 1 310 ? 100.438 1.194 14.563 1.00 64.37 310 GLY B O 1
ATOM 5756 N N . SER B 1 311 ? 99.213 0.210 16.228 1.00 60.41 311 SER B N 1
ATOM 5757 C CA . SER B 1 311 ? 97.871 0.568 15.744 1.00 60.62 311 SER B CA 1
ATOM 5758 C C . SER B 1 311 ? 97.701 2.045 15.519 1.00 61.97 311 SER B C 1
ATOM 5759 O O . SER B 1 311 ? 97.211 2.487 14.447 1.00 56.85 311 SER B O 1
ATOM 5762 N N . VAL B 1 312 ? 98.107 2.823 16.512 1.00 55.79 312 VAL B N 1
ATOM 5763 C CA . VAL B 1 312 ? 97.829 4.252 16.412 1.00 60.53 312 VAL B CA 1
ATOM 5764 C C . VAL B 1 312 ? 98.421 4.827 15.169 1.00 60.89 312 VAL B C 1
ATOM 5765 O O . VAL B 1 312 ? 97.683 5.543 14.435 1.00 61.02 312 VAL B O 1
ATOM 5769 N N . ILE B 1 313 ? 99.713 4.477 14.960 1.00 59.26 313 ILE B N 1
ATOM 5770 C CA . ILE B 1 313 ? 100.576 4.863 13.797 1.00 62.04 313 ILE B CA 1
ATOM 5771 C C . ILE B 1 313 ? 99.973 4.423 12.422 1.00 60.77 313 ILE B C 1
ATOM 5772 O O . ILE B 1 313 ? 99.942 5.171 11.446 1.00 64.37 313 ILE B O 1
ATOM 5777 N N . ALA B 1 314 ? 99.436 3.225 12.359 1.00 56.38 314 ALA B N 1
ATOM 5778 C CA . ALA B 1 314 ? 98.892 2.768 11.088 1.00 63.01 314 ALA B CA 1
ATOM 5779 C C . ALA B 1 314 ? 97.543 3.391 10.867 1.00 69.65 314 ALA B C 1
ATOM 5780 O O . ALA B 1 314 ? 96.722 2.877 10.050 1.00 78.70 314 ALA B O 1
ATOM 5782 N N . GLY B 1 315 ? 97.278 4.431 11.658 1.00 59.88 315 GLY B N 1
ATOM 5783 C CA . GLY B 1 315 ? 95.969 5.064 11.784 1.00 59.57 315 GLY B CA 1
ATOM 5784 C C . GLY B 1 315 ? 94.697 4.329 12.150 1.00 67.75 315 GLY B C 1
ATOM 5785 O O . GLY B 1 315 ? 93.643 4.795 11.771 1.00 68.62 315 GLY B O 1
ATOM 5786 N N . ARG B 1 316 ? 94.805 3.186 12.825 1.00 65.17 316 ARG B N 1
ATOM 5787 C CA . ARG B 1 316 ? 93.718 2.648 13.602 1.00 72.22 316 ARG B CA 1
ATOM 5788 C C . ARG B 1 316 ? 93.457 3.388 14.926 1.00 73.38 316 ARG B C 1
ATOM 5789 O O . ARG B 1 316 ? 94.323 4.117 15.434 1.00 70.96 316 ARG B O 1
ATOM 5797 N N . GLU B 1 317 ? 92.249 3.214 15.442 1.00 71.06 317 GLU B N 1
ATOM 5798 C CA . GLU B 1 317 ? 91.808 3.880 16.647 1.00 79.78 317 GLU B CA 1
ATOM 5799 C C . GLU B 1 317 ? 92.195 2.963 17.778 1.00 76.55 317 GLU B C 1
ATOM 5800 O O . GLU B 1 317 ? 91.732 1.868 17.803 1.00 77.76 317 GLU B O 1
ATOM 5806 N N . ALA B 1 318 ? 93.081 3.348 18.690 1.00 71.55 318 ALA B N 1
ATOM 5807 C CA . ALA B 1 318 ? 93.504 2.377 19.696 1.00 61.31 318 ALA B CA 1
ATOM 5808 C C . ALA B 1 318 ? 93.931 3.158 20.897 1.00 65.03 318 ALA B C 1
ATOM 5809 O O . ALA B 1 318 ? 94.539 4.227 20.710 1.00 67.62 318 ALA B O 1
ATOM 5811 N N . ARG B 1 319 ? 93.553 2.663 22.095 1.00 57.63 319 ARG B N 1
ATOM 5812 C CA . ARG B 1 319 ? 93.956 3.280 23.338 1.00 63.97 319 ARG B CA 1
ATOM 5813 C C . ARG B 1 319 ? 94.465 2.312 24.458 1.00 62.83 319 ARG B C 1
ATOM 5814 O O . ARG B 1 319 ? 94.020 1.217 24.604 1.00 64.98 319 ARG B O 1
ATOM 5822 N N . PHE B 1 320 ? 95.472 2.710 25.190 1.00 59.97 320 PHE B N 1
ATOM 5823 C CA . PHE B 1 320 ? 95.911 1.913 26.291 1.00 64.26 320 PHE B CA 1
ATOM 5824 C C . PHE B 1 320 ? 95.452 2.501 27.635 1.00 64.06 320 PHE B C 1
ATOM 5825 O O . PHE B 1 320 ? 95.728 3.642 27.988 1.00 56.67 320 PHE B O 1
ATOM 5833 N N . LEU B 1 321 ? 94.753 1.710 28.413 1.00 55.17 321 LEU B N 1
ATOM 5834 C CA . LEU B 1 321 ? 93.973 2.384 29.434 1.00 66.36 321 LEU B CA 1
ATOM 5835 C C . LEU B 1 321 ? 94.427 2.115 30.855 1.00 66.99 321 LEU B C 1
ATOM 5836 O O . LEU B 1 321 ? 93.617 2.170 31.751 1.00 65.50 321 LEU B O 1
ATOM 5841 N N . GLY B 1 322 ? 95.698 1.783 31.029 1.00 65.03 322 GLY B N 1
ATOM 5842 C CA . GLY B 1 322 ? 96.316 1.470 32.307 1.00 57.61 322 GLY B CA 1
ATOM 5843 C C . GLY B 1 322 ? 96.397 0.001 32.810 1.00 64.69 322 GLY B C 1
ATOM 5844 O O . GLY B 1 322 ? 95.975 -1.048 32.191 1.00 56.57 322 GLY B O 1
ATOM 5845 N N . VAL B 1 323 ? 96.969 -0.069 34.002 1.00 58.00 323 VAL B N 1
ATOM 5846 C CA . VAL B 1 323 ? 97.215 -1.323 34.595 1.00 54.92 323 VAL B CA 1
ATOM 5847 C C . VAL B 1 323 ? 96.853 -1.217 36.004 1.00 58.86 323 VAL B C 1
ATOM 5848 O O . VAL B 1 323 ? 96.619 -0.123 36.516 1.00 58.01 323 VAL B O 1
ATOM 5852 N N . VAL B 1 324 ? 96.873 -2.368 36.662 1.00 62.76 324 VAL B N 1
ATOM 5853 C CA . VAL B 1 324 ? 96.368 -2.493 38.028 1.00 56.30 324 VAL B CA 1
ATOM 5854 C C . VAL B 1 324 ? 97.481 -3.165 38.795 1.00 53.24 324 VAL B C 1
ATOM 5855 O O . VAL B 1 324 ? 97.374 -3.337 39.968 1.00 53.82 324 VAL B O 1
ATOM 5859 N N . GLY B 1 325 ? 98.579 -3.465 38.096 1.00 57.00 325 GLY B N 1
ATOM 5860 C CA . GLY B 1 325 ? 99.700 -4.207 38.632 1.00 47.52 325 GLY B CA 1
ATOM 5861 C C . GLY B 1 325 ? 99.701 -5.742 38.709 1.00 53.81 325 GLY B C 1
ATOM 5862 O O . GLY B 1 325 ? 100.461 -6.281 39.407 1.00 62.99 325 GLY B O 1
ATOM 5863 N N . THR B 1 326 ? 98.861 -6.478 38.015 1.00 53.56 326 THR B N 1
ATOM 5864 C CA . THR B 1 326 ? 98.798 -7.912 38.190 1.00 51.67 326 THR B CA 1
ATOM 5865 C C . THR B 1 326 ? 100.077 -8.588 37.811 1.00 54.61 326 THR B C 1
ATOM 5866 O O . THR B 1 326 ? 100.542 -8.423 36.689 1.00 59.02 326 THR B O 1
ATOM 5870 N N . ALA B 1 327 ? 100.636 -9.378 38.713 1.00 47.39 327 ALA B N 1
ATOM 5871 C CA . ALA B 1 327 ? 101.750 -10.248 38.297 1.00 57.46 327 ALA B CA 1
ATOM 5872 C C . ALA B 1 327 ? 101.689 -11.761 38.738 1.00 53.23 327 ALA B C 1
ATOM 5873 O O . ALA B 1 327 ? 101.061 -12.094 39.679 1.00 60.65 327 ALA B O 1
ATOM 5875 N N . ILE B 1 328 ? 102.277 -12.682 38.024 1.00 50.27 328 ILE B N 1
ATOM 5876 C CA . ILE B 1 328 ? 102.368 -14.039 38.550 1.00 53.88 328 ILE B CA 1
ATOM 5877 C C . ILE B 1 328 ? 103.811 -14.598 38.239 1.00 56.92 328 ILE B C 1
ATOM 5878 O O . ILE B 1 328 ? 104.371 -14.363 37.160 1.00 55.96 328 ILE B O 1
ATOM 5883 N N . PHE B 1 329 ? 104.425 -15.315 39.184 1.00 53.29 329 PHE B N 1
ATOM 5884 C CA . PHE B 1 329 ? 105.642 -16.051 38.830 1.00 62.34 329 PHE B CA 1
ATOM 5885 C C . PHE B 1 329 ? 105.600 -17.486 39.406 1.00 60.54 329 PHE B C 1
ATOM 5886 O O . PHE B 1 329 ? 104.730 -17.763 40.207 1.00 57.31 329 PHE B O 1
ATOM 5894 N N . LYS B 1 330 ? 106.472 -18.381 38.914 1.00 64.47 330 LYS B N 1
ATOM 5895 C CA . LYS B 1 330 ? 106.654 -19.703 39.489 1.00 65.52 330 LYS B CA 1
ATOM 5896 C C . LYS B 1 330 ? 108.042 -19.817 40.215 1.00 69.99 330 LYS B C 1
ATOM 5897 O O . LYS B 1 330 ? 109.144 -19.630 39.604 1.00 68.65 330 LYS B O 1
ATOM 5903 N N . ALA B 1 331 ? 107.940 -20.093 41.520 1.00 59.32 331 ALA B N 1
ATOM 5904 C CA . A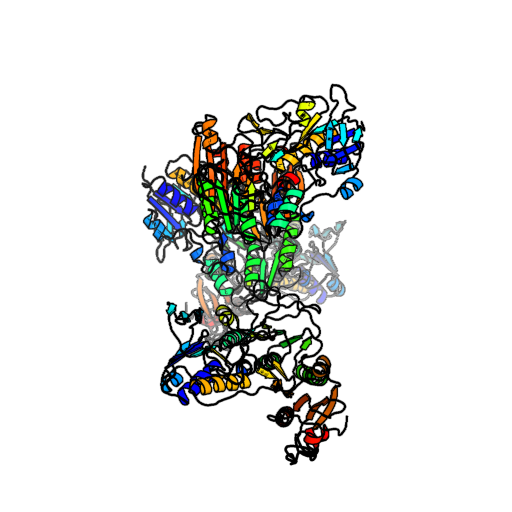LA B 1 331 ? 109.053 -20.549 42.365 1.00 66.53 331 ALA B CA 1
ATOM 5905 C C . ALA B 1 331 ? 108.880 -21.968 42.980 1.00 66.79 331 ALA B C 1
ATOM 5906 O O . ALA B 1 331 ? 108.166 -22.143 44.019 1.00 60.96 331 ALA B O 1
ATOM 5908 N N . PHE B 1 332 ? 109.558 -22.953 42.371 1.00 60.72 332 PHE B N 1
ATOM 5909 C CA . PHE B 1 332 ? 109.431 -24.375 42.797 1.00 69.03 332 PHE B CA 1
ATOM 5910 C C . PHE B 1 332 ? 108.004 -24.775 42.682 1.00 66.56 332 PHE B C 1
ATOM 5911 O O . PHE B 1 332 ? 107.493 -24.738 41.576 1.00 74.28 332 PHE B O 1
ATOM 5919 N N . ASP B 1 333 ? 107.361 -25.131 43.793 1.00 62.54 333 ASP B N 1
ATOM 5920 C CA . ASP B 1 333 ? 106.045 -25.744 43.719 1.00 65.92 333 ASP B CA 1
ATOM 5921 C C . ASP B 1 333 ? 104.986 -24.759 44.044 1.00 64.03 333 ASP B C 1
ATOM 5922 O O . ASP B 1 333 ? 103.858 -25.142 44.338 1.00 70.35 333 ASP B O 1
ATOM 5927 N N . LEU B 1 334 ? 105.345 -23.490 43.995 1.00 64.98 334 LEU B N 1
ATOM 5928 C CA . LEU B 1 334 ? 104.382 -22.422 44.268 1.00 58.82 334 LEU B CA 1
ATOM 5929 C C . LEU B 1 334 ? 104.232 -21.551 43.059 1.00 63.42 334 LEU B C 1
ATOM 5930 O O . LEU B 1 334 ? 105.198 -21.201 42.390 1.00 65.77 334 LEU B O 1
ATOM 5935 N N . ALA B 1 335 ? 102.997 -21.248 42.724 1.00 64.93 335 ALA B N 1
ATOM 5936 C CA . ALA B 1 335 ? 102.709 -20.165 41.810 1.00 57.06 335 ALA B CA 1
ATOM 5937 C C . ALA B 1 335 ? 102.139 -18.968 42.658 1.00 54.62 335 ALA B C 1
ATOM 5938 O O . ALA B 1 335 ? 101.215 -19.083 43.396 1.00 56.14 335 ALA B O 1
ATOM 5940 N N . VAL B 1 336 ? 102.690 -17.800 42.518 1.00 52.56 336 VAL B N 1
ATOM 5941 C CA . VAL B 1 336 ? 102.40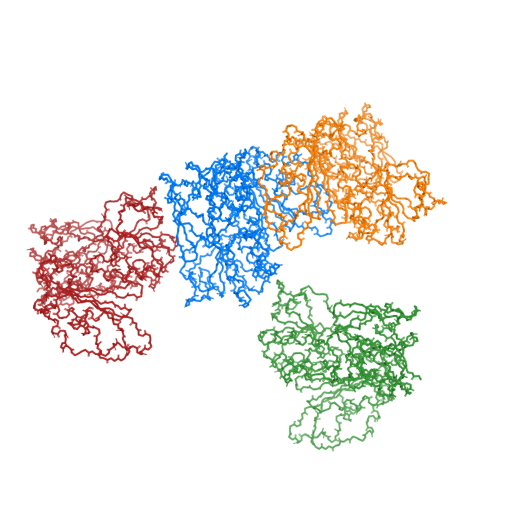6 -16.688 43.395 1.00 56.34 336 VAL B CA 1
ATOM 5942 C C . VAL B 1 336 ? 101.909 -15.535 42.614 1.00 57.21 336 VAL B C 1
ATOM 5943 O O . VAL B 1 336 ? 102.615 -14.976 41.760 1.00 55.06 336 VAL B O 1
ATOM 5947 N N . ALA B 1 337 ? 100.657 -15.178 42.837 1.00 52.57 337 ALA B N 1
ATOM 5948 C CA . ALA B 1 337 ? 100.130 -14.066 42.031 1.00 54.02 337 ALA B CA 1
ATOM 5949 C C . ALA B 1 337 ? 99.639 -12.961 42.893 1.00 54.08 337 ALA B C 1
ATOM 5950 O O . ALA B 1 337 ? 98.988 -13.218 43.862 1.00 54.67 337 ALA B O 1
ATOM 5952 N N . THR B 1 338 ? 100.016 -11.733 42.566 1.00 55.04 338 THR B N 1
ATOM 5953 C CA . THR B 1 338 ? 99.568 -10.505 43.253 1.00 56.25 338 THR B CA 1
ATOM 5954 C C . THR B 1 338 ? 98.951 -9.506 42.287 1.00 57.63 338 THR B C 1
ATOM 5955 O O . THR B 1 338 ? 99.164 -9.554 41.075 1.00 59.21 338 THR B O 1
ATOM 5959 N N . THR B 1 339 ? 98.210 -8.574 42.820 1.00 59.15 339 THR B N 1
ATOM 5960 C CA . THR B 1 339 ? 97.592 -7.505 42.052 1.00 56.67 339 THR B CA 1
ATOM 5961 C C . THR B 1 339 ? 97.139 -6.374 42.989 1.00 64.79 339 THR B C 1
ATOM 5962 O O . THR B 1 339 ? 96.865 -6.570 44.263 1.00 55.21 339 THR B O 1
ATOM 5966 N N . GLY B 1 340 ? 97.031 -5.192 42.380 1.00 58.37 340 GLY B N 1
ATOM 5967 C CA . GLY B 1 340 ? 96.712 -3.992 43.123 1.00 52.04 340 GLY B CA 1
ATOM 5968 C C . GLY B 1 340 ? 97.820 -3.646 44.088 1.00 52.75 340 GLY B C 1
ATOM 5969 O O . GLY B 1 340 ? 99.014 -3.702 43.790 1.00 51.64 340 GLY B O 1
ATOM 5970 N N . LEU B 1 341 ? 97.374 -3.313 45.277 1.00 53.11 341 LEU B N 1
ATOM 5971 C CA . LEU B 1 341 ? 98.222 -2.864 46.358 1.00 57.43 341 LEU B CA 1
ATOM 5972 C C . LEU B 1 341 ? 98.262 -3.856 47.489 1.00 63.74 341 LEU B C 1
ATOM 5973 O O . LEU B 1 341 ? 97.204 -4.403 47.828 1.00 57.02 341 LEU B O 1
ATOM 5978 N N . SER B 1 342 ? 99.458 -4.031 48.094 1.00 62.91 342 SER B N 1
ATOM 5979 C CA . SER B 1 342 ? 99.608 -4.804 49.293 1.00 55.17 342 SER B CA 1
ATOM 5980 C C . SER B 1 342 ? 99.054 -3.946 50.369 1.00 58.82 342 SER B C 1
ATOM 5981 O O . SER B 1 342 ? 98.874 -2.767 50.201 1.00 53.77 342 SER B O 1
ATOM 5984 N N . LEU B 1 343 ? 98.737 -4.527 51.497 1.00 59.33 343 LEU B N 1
ATOM 5985 C CA . LEU B 1 343 ? 98.254 -3.713 52.592 1.00 55.36 343 LEU B CA 1
ATOM 5986 C C . LEU B 1 343 ? 99.220 -2.596 52.993 1.00 61.59 343 LEU B C 1
ATOM 5987 O O . LEU B 1 343 ? 98.760 -1.472 53.287 1.00 48.74 343 LEU B O 1
ATOM 5992 N N . GLU B 1 344 ? 100.528 -2.909 52.973 1.00 54.67 344 GLU B N 1
ATOM 5993 C CA . GLU B 1 344 ? 101.515 -1.900 53.292 1.00 60.98 344 GLU B CA 1
ATOM 5994 C C . GLU B 1 344 ? 101.348 -0.693 52.420 1.00 60.83 344 GLU B C 1
ATOM 5995 O O . GLU B 1 344 ? 101.179 0.434 52.854 1.00 54.88 344 GLU B O 1
ATOM 6001 N N . GLY B 1 345 ? 101.469 -0.949 51.139 1.00 60.52 345 GLY B N 1
ATOM 6002 C CA . GLY B 1 345 ? 101.321 0.093 50.131 1.00 58.12 345 GLY B CA 1
ATOM 6003 C C . GLY B 1 345 ? 99.957 0.763 50.203 1.00 57.45 345 GLY B C 1
ATOM 6004 O O . GLY B 1 345 ? 99.868 1.950 50.115 1.00 62.60 345 GLY B O 1
ATOM 6005 N N . ALA B 1 346 ? 98.897 -0.006 50.393 1.00 56.60 346 ALA B N 1
ATOM 6006 C CA . ALA B 1 346 ? 97.602 0.572 50.618 1.00 60.89 346 ALA B CA 1
ATOM 6007 C C . ALA B 1 346 ? 97.657 1.622 51.679 1.00 61.87 346 ALA B C 1
ATOM 6008 O O . ALA B 1 346 ? 97.193 2.714 51.448 1.00 58.83 346 ALA B O 1
ATOM 6010 N N . LEU B 1 347 ? 98.232 1.285 52.842 1.00 61.91 347 LEU B N 1
ATOM 6011 C CA . LEU B 1 347 ? 98.353 2.224 53.980 1.00 55.50 347 LEU B CA 1
ATOM 6012 C C . LEU B 1 347 ? 99.311 3.459 53.742 1.00 61.57 347 LEU B C 1
ATOM 6013 O O . LEU B 1 347 ? 99.038 4.559 54.235 1.00 58.76 347 LEU B O 1
ATOM 6018 N N . LYS B 1 348 ? 100.425 3.249 53.016 1.00 58.27 348 LYS B N 1
ATOM 6019 C CA . LYS B 1 348 ? 101.363 4.276 52.677 1.00 59.16 348 LYS B CA 1
ATOM 6020 C C . LYS B 1 348 ? 100.600 5.359 51.904 1.00 60.74 348 LYS B C 1
ATOM 6021 O O . LYS B 1 348 ? 100.731 6.540 52.127 1.00 61.63 348 LYS B O 1
ATOM 6027 N N . GLU B 1 349 ? 99.719 4.911 51.050 1.00 60.96 349 GLU B N 1
ATOM 6028 C CA . GLU B 1 349 ? 98.891 5.753 50.226 1.00 64.65 349 GLU B CA 1
ATOM 6029 C C . GLU B 1 349 ? 97.811 6.364 51.013 1.00 63.03 349 GLU B C 1
ATOM 6030 O O . GLU B 1 349 ? 97.039 7.093 50.527 1.00 71.79 349 GLU B O 1
ATOM 6036 N N . GLY B 1 350 ? 97.712 6.036 52.254 1.00 59.62 350 GLY B N 1
ATOM 6037 C CA . GLY B 1 350 ? 96.696 6.631 53.083 1.00 56.02 350 GLY B CA 1
ATOM 6038 C C . GLY B 1 350 ? 95.299 6.048 53.110 1.00 67.01 350 GLY B C 1
ATOM 6039 O O . GLY B 1 350 ? 94.294 6.695 53.457 1.00 59.79 350 GLY B O 1
ATOM 6040 N N . PHE B 1 351 ? 95.170 4.786 52.757 1.00 71.99 351 PHE B N 1
ATOM 6041 C CA . PHE B 1 351 ? 93.813 4.234 52.881 1.00 73.02 351 PHE B CA 1
ATOM 6042 C C . PHE B 1 351 ? 93.648 3.673 54.258 1.00 70.17 351 PHE B C 1
ATOM 6043 O O . PHE B 1 351 ? 94.580 3.190 54.897 1.00 64.55 351 PHE B O 1
ATOM 6051 N N . TRP B 1 352 ? 92.428 3.716 54.723 1.00 72.14 352 TRP B N 1
ATOM 6052 C CA . TRP B 1 352 ? 92.139 2.969 55.920 1.00 73.78 352 TRP B CA 1
ATOM 6053 C C . TRP B 1 352 ? 91.909 1.522 55.526 1.00 70.28 352 TRP B C 1
ATOM 6054 O O . TRP B 1 352 ? 90.825 1.121 55.233 1.00 70.76 352 TRP B O 1
ATOM 6065 N N . ALA B 1 353 ? 92.952 0.723 55.509 1.00 69.47 353 ALA B N 1
ATOM 6066 C CA . ALA B 1 353 ? 92.882 -0.480 54.725 1.00 65.36 353 ALA B CA 1
ATOM 6067 C C . ALA B 1 353 ? 92.995 -1.596 55.682 1.00 59.36 353 ALA B C 1
ATOM 6068 O O . ALA B 1 353 ? 93.645 -1.489 56.656 1.00 65.09 353 ALA B O 1
ATOM 6070 N N . LYS B 1 354 ? 92.339 -2.682 55.419 1.00 61.23 354 LYS B N 1
ATOM 6071 C CA . LYS B 1 354 ? 92.552 -3.923 56.168 1.00 66.84 354 LYS B CA 1
ATOM 6072 C C . LYS B 1 354 ? 92.860 -5.052 55.205 1.00 62.45 354 LYS B C 1
ATOM 6073 O O . LYS B 1 354 ? 92.709 -4.913 53.982 1.00 65.60 354 LYS B O 1
ATOM 6079 N N . LYS B 1 355 ? 93.236 -6.191 55.727 1.00 60.23 355 LYS B N 1
ATOM 6080 C CA . LYS B 1 355 ? 93.490 -7.343 54.851 1.00 61.14 355 LYS B CA 1
ATOM 6081 C C . LYS B 1 355 ? 92.946 -8.617 55.440 1.00 62.84 355 LYS B C 1
ATOM 6082 O O . LYS B 1 355 ? 92.846 -8.828 56.618 1.00 61.83 355 LYS B O 1
ATOM 6088 N N . VAL B 1 356 ? 92.609 -9.526 54.591 1.00 66.84 356 VAL B N 1
ATOM 6089 C CA . VAL B 1 356 ? 92.268 -10.850 55.105 1.00 66.85 356 VAL B CA 1
ATOM 6090 C C . VAL B 1 356 ? 93.198 -11.870 54.370 1.00 61.71 356 VAL B C 1
ATOM 6091 O O . VAL B 1 356 ? 93.675 -11.577 53.286 1.00 53.82 356 VAL B O 1
ATOM 6095 N N . PHE B 1 357 ? 93.495 -13.021 54.986 1.00 65.10 357 PHE B N 1
ATOM 6096 C CA . PHE B 1 357 ? 94.438 -13.961 54.378 1.00 62.99 357 PHE B CA 1
ATOM 6097 C C . PHE B 1 357 ? 93.935 -15.272 54.799 1.00 59.42 357 PHE B C 1
ATOM 6098 O O . PHE B 1 357 ? 93.707 -15.435 55.961 1.00 64.42 357 PHE B O 1
ATOM 6106 N N . ILE B 1 358 ? 93.700 -16.182 53.876 1.00 50.37 358 ILE B N 1
ATOM 6107 C CA . ILE B 1 358 ? 93.050 -17.387 54.269 1.00 55.17 358 ILE B CA 1
ATOM 6108 C C . ILE B 1 358 ? 93.701 -18.503 53.553 1.00 56.36 358 ILE B C 1
ATOM 6109 O O . ILE B 1 358 ? 94.260 -18.303 52.500 1.00 55.62 358 ILE B O 1
ATOM 6114 N N . GLN B 1 359 ? 93.598 -19.710 54.108 1.00 61.59 359 GLN B N 1
ATOM 6115 C CA . GLN B 1 359 ? 94.141 -20.844 53.388 1.00 55.17 359 GLN B CA 1
ATOM 6116 C C . GLN B 1 359 ? 93.101 -21.907 53.227 1.00 56.35 359 GLN B C 1
ATOM 6117 O O . GLN B 1 359 ? 92.475 -22.292 54.194 1.00 49.58 359 GLN B O 1
ATOM 6123 N N . SER B 1 360 ? 92.895 -22.243 51.943 1.00 58.43 360 SER B N 1
ATOM 6124 C CA . SER B 1 360 ? 91.921 -23.205 51.406 1.00 61.58 360 SER B CA 1
ATOM 6125 C C . SER B 1 360 ? 92.644 -24.283 50.611 1.00 61.91 360 SER B C 1
ATOM 6126 O O . SER B 1 360 ? 93.844 -24.512 50.813 1.00 60.52 360 SER B O 1
ATOM 6129 N N . ARG B 1 361 ? 91.908 -24.955 49.730 1.00 64.23 361 ARG B N 1
ATOM 6130 C CA . ARG B 1 361 ? 92.453 -26.027 48.887 1.00 61.69 361 ARG B CA 1
ATOM 6131 C C . ARG B 1 361 ? 92.023 -25.678 47.483 1.00 70.07 361 ARG B C 1
ATOM 6132 O O . ARG B 1 361 ? 91.275 -24.732 47.281 1.00 62.34 361 ARG B O 1
ATOM 6140 N N . ASP B 1 362 ? 92.437 -26.532 46.537 1.00 81.96 362 ASP B N 1
ATOM 6141 C CA . ASP B 1 362 ? 92.378 -26.358 45.087 1.00 60.34 362 ASP B CA 1
ATOM 6142 C C . ASP B 1 362 ? 91.575 -27.425 44.493 1.00 69.09 362 ASP B C 1
ATOM 6143 O O . ASP B 1 362 ? 92.052 -28.151 43.629 1.00 76.52 362 ASP B O 1
ATOM 6148 N N . GLY B 1 363 ? 90.382 -27.634 45.011 1.00 73.85 363 GLY B N 1
ATOM 6149 C CA . GLY B 1 363 ? 89.754 -28.937 44.798 1.00 66.39 363 GLY B CA 1
ATOM 6150 C C . GLY B 1 363 ? 89.221 -29.435 46.117 1.00 68.30 363 GLY B C 1
ATOM 6151 O O . GLY B 1 363 ? 89.853 -29.222 47.194 1.00 67.23 363 GLY B O 1
ATOM 6152 N N . ALA B 1 364 ? 88.029 -30.028 46.041 1.00 62.66 364 ALA B N 1
ATOM 6153 C CA . ALA B 1 364 ? 87.450 -30.786 47.150 1.00 70.59 364 ALA B CA 1
ATOM 6154 C C . ALA B 1 364 ? 88.456 -31.485 48.140 1.00 74.79 364 ALA B C 1
ATOM 6155 O O . ALA B 1 364 ? 89.448 -32.120 47.683 1.00 60.98 364 ALA B O 1
ATOM 6157 N N . HIS B 1 365 ? 88.155 -31.339 49.460 1.00 76.64 365 HIS B N 1
ATOM 6158 C CA . HIS B 1 365 ? 88.894 -32.031 50.531 1.00 84.24 365 HIS B CA 1
ATOM 6159 C C . HIS B 1 365 ? 89.149 -33.482 50.115 1.00 78.63 365 HIS B C 1
ATOM 6160 O O . HIS B 1 365 ? 90.304 -33.994 50.166 1.00 72.10 365 HIS B O 1
ATOM 6167 N N . TYR B 1 366 ? 88.085 -34.133 49.645 1.00 67.96 366 TYR B N 1
ATOM 6168 C CA . TYR B 1 366 ? 88.178 -35.550 49.230 1.00 68.13 366 TYR B CA 1
ATOM 6169 C C . TYR B 1 366 ? 88.857 -35.859 47.876 1.00 71.72 366 TYR B C 1
ATOM 6170 O O . TYR B 1 366 ? 89.232 -36.998 47.610 1.00 65.75 366 TYR B O 1
ATOM 6179 N N . TYR B 1 367 ? 88.998 -34.873 47.013 1.00 68.20 367 TYR B N 1
ATOM 6180 C CA . TYR B 1 367 ? 89.635 -35.154 45.749 1.00 69.82 367 TYR B CA 1
ATOM 6181 C C . TYR B 1 367 ? 91.141 -35.448 45.769 1.00 69.90 367 TYR B C 1
ATOM 6182 O O . TYR B 1 367 ? 91.876 -34.806 46.471 1.00 74.03 367 TYR B O 1
ATOM 6191 N N . PRO B 1 368 ? 91.590 -36.434 44.974 1.00 73.74 368 PRO B N 1
ATOM 6192 C CA . PRO B 1 368 ? 92.969 -36.933 45.050 1.00 63.33 368 PRO B CA 1
ATOM 6193 C C . PRO B 1 368 ? 93.888 -35.940 44.583 1.00 66.15 368 PRO B C 1
ATOM 6194 O O . PRO B 1 368 ? 93.789 -35.553 43.436 1.00 74.12 368 PRO B O 1
ATOM 6198 N N . GLY B 1 369 ? 94.802 -35.521 45.426 1.00 62.60 369 GLY B N 1
ATOM 6199 C CA . GLY B 1 369 ? 95.799 -34.622 44.905 1.00 61.24 369 GLY B CA 1
ATOM 6200 C C . GLY B 1 369 ? 95.587 -33.140 45.136 1.00 69.63 369 GLY B C 1
ATOM 6201 O O . GLY B 1 369 ? 96.477 -32.333 44.868 1.00 77.27 369 GLY B O 1
ATOM 6202 N N . SER B 1 370 ? 94.420 -32.772 45.648 1.00 73.01 370 SER B N 1
ATOM 6203 C CA . SER B 1 370 ? 94.101 -31.377 45.864 1.00 71.68 370 SER B CA 1
ATOM 6204 C C . SER B 1 370 ? 95.166 -30.749 46.792 1.00 76.71 370 SER B C 1
ATOM 6205 O O . SER B 1 370 ? 95.589 -31.296 47.808 1.00 69.01 370 SER B O 1
ATOM 6208 N N . GLY B 1 371 ? 95.667 -29.610 46.349 1.00 79.25 371 GLY B N 1
ATOM 6209 C CA . GLY B 1 371 ? 96.656 -28.894 47.113 1.00 70.31 371 GLY B CA 1
ATOM 6210 C C . GLY B 1 371 ? 96.181 -27.667 47.902 1.00 71.21 371 GLY B C 1
ATOM 6211 O O . GLY B 1 371 ? 95.012 -27.248 47.949 1.00 66.32 371 GLY B O 1
ATOM 6212 N N . PRO B 1 372 ? 97.112 -27.055 48.565 1.00 71.87 372 PRO B N 1
ATOM 6213 C CA . PRO B 1 372 ? 96.655 -25.898 49.292 1.00 70.14 372 PRO B CA 1
ATOM 6214 C C . PRO B 1 372 ? 96.388 -24.722 48.322 1.00 64.44 372 PRO B C 1
ATOM 6215 O O . PRO B 1 372 ? 96.860 -24.594 47.172 1.00 64.97 372 PRO B O 1
ATOM 6219 N N . LEU B 1 373 ? 95.604 -23.798 48.812 1.00 60.33 373 LEU B N 1
ATOM 6220 C CA . LEU B 1 373 ? 95.471 -22.593 48.034 1.00 63.50 373 LEU B CA 1
ATOM 6221 C C . LEU B 1 373 ? 95.274 -21.352 48.928 1.00 61.68 373 LEU B C 1
ATOM 6222 O O . LEU B 1 373 ? 94.406 -21.312 49.794 1.00 63.03 373 LEU B O 1
ATOM 6227 N N . TRP B 1 374 ? 96.062 -20.317 48.745 1.00 56.41 374 TRP B N 1
ATOM 6228 C CA . TRP B 1 374 ? 95.865 -19.141 49.673 1.00 63.32 374 TRP B CA 1
ATOM 6229 C C . TRP B 1 374 ? 95.451 -17.927 48.911 1.00 61.20 374 TRP B C 1
ATOM 6230 O O . TRP B 1 374 ? 95.798 -17.722 47.760 1.00 54.41 374 TRP B O 1
ATOM 6241 N N . VAL B 1 375 ? 94.692 -17.124 49.572 1.00 51.28 375 VAL B N 1
ATOM 6242 C CA . VAL B 1 375 ? 94.207 -15.984 48.910 1.00 54.49 375 VAL B CA 1
ATOM 6243 C C . VAL B 1 375 ? 94.240 -14.815 49.880 1.00 59.49 375 VAL B C 1
ATOM 6244 O O . VAL B 1 375 ? 94.002 -14.985 51.076 1.00 58.73 375 VAL B O 1
ATOM 6248 N N . GLU B 1 376 ? 94.672 -13.647 49.385 1.00 59.09 376 GLU B N 1
ATOM 6249 C CA . GLU B 1 376 ? 94.750 -12.435 50.207 1.00 59.24 376 GLU B CA 1
ATOM 6250 C C . GLU B 1 376 ? 93.912 -11.379 49.590 1.00 51.67 376 GLU B C 1
ATOM 6251 O O . GLU B 1 376 ? 93.979 -11.140 48.437 1.00 54.34 376 GLU B O 1
ATOM 6257 N N . LEU B 1 377 ? 93.106 -10.748 50.389 1.00 53.23 377 LEU B N 1
ATOM 6258 C CA . LEU B 1 377 ? 92.363 -9.608 49.929 1.00 54.19 377 LEU B CA 1
ATOM 6259 C C . LEU B 1 377 ? 92.762 -8.324 50.631 1.00 57.49 377 LEU B C 1
ATOM 6260 O O . LEU B 1 377 ? 92.874 -8.285 51.891 1.00 61.76 377 LEU B O 1
ATOM 6265 N N . VAL B 1 378 ? 92.971 -7.258 49.862 1.00 55.18 378 VAL B N 1
ATOM 6266 C CA . VAL B 1 378 ? 93.337 -5.977 50.511 1.00 64.30 378 VAL B CA 1
ATOM 6267 C C . VAL B 1 378 ? 92.260 -4.982 50.240 1.00 57.04 378 VAL B C 1
ATOM 6268 O O . VAL B 1 378 ? 92.090 -4.616 49.127 1.00 57.58 378 VAL B O 1
ATOM 6272 N N . TYR B 1 379 ? 91.548 -4.547 51.257 1.00 59.67 379 TYR B N 1
ATOM 6273 C CA . TYR B 1 379 ? 90.390 -3.680 51.034 1.00 62.86 379 TYR B CA 1
ATOM 6274 C C . TYR B 1 379 ? 90.246 -2.402 51.917 1.00 67.46 379 TYR B C 1
ATOM 6275 O O . TYR B 1 379 ? 90.893 -2.171 52.943 1.00 61.64 379 TYR B O 1
ATOM 6284 N N . GLU B 1 380 ? 89.387 -1.527 51.474 1.00 70.35 380 GLU B N 1
ATOM 6285 C CA . GLU B 1 380 ? 89.159 -0.283 52.183 1.00 68.77 380 GLU B CA 1
ATOM 6286 C C . GLU B 1 380 ? 88.090 -0.581 53.252 1.00 70.17 380 GLU B C 1
ATOM 6287 O O . GLU B 1 380 ? 87.092 -1.229 53.035 1.00 53.64 380 GLU B O 1
ATOM 6293 N N . GLU B 1 381 ? 88.322 -0.045 54.427 1.00 81.00 381 GLU B N 1
ATOM 6294 C CA . GLU B 1 381 ? 87.579 -0.359 55.622 1.00 74.04 381 GLU B CA 1
ATOM 6295 C C . GLU B 1 381 ? 86.126 -0.140 55.511 1.00 79.76 381 GLU B C 1
ATOM 6296 O O . GLU B 1 381 ? 85.367 -1.007 55.843 1.00 75.55 381 GLU B O 1
ATOM 6302 N N . GLY B 1 382 ? 85.732 1.060 55.105 1.00 72.73 382 GLY B N 1
ATOM 6303 C CA . GLY B 1 382 ? 84.319 1.395 55.084 1.00 70.07 382 GLY B CA 1
ATOM 6304 C C . GLY B 1 382 ? 83.565 0.969 53.862 1.00 79.61 382 GLY B C 1
ATOM 6305 O O . GLY B 1 382 ? 82.642 0.200 53.986 1.00 76.28 382 GLY B O 1
ATOM 6306 N N . THR B 1 383 ? 83.982 1.481 52.711 1.00 77.27 383 THR B N 1
ATOM 6307 C CA . THR B 1 383 ? 83.396 1.291 51.432 1.00 66.51 383 THR B CA 1
ATOM 6308 C C . THR B 1 383 ? 83.317 -0.185 51.037 1.00 70.84 383 THR B C 1
ATOM 6309 O O . THR B 1 383 ? 82.444 -0.588 50.199 1.00 66.03 383 THR B O 1
ATOM 6313 N N . GLY B 1 384 ? 84.223 -1.001 51.602 1.00 64.05 384 GLY B N 1
ATOM 6314 C CA . GLY B 1 384 ? 84.543 -2.328 51.037 1.00 65.42 384 GLY B CA 1
ATOM 6315 C C . GLY B 1 384 ? 85.357 -2.396 49.698 1.00 67.54 384 GLY B C 1
ATOM 6316 O O . GLY B 1 384 ? 85.475 -3.442 49.137 1.00 69.37 384 GLY B O 1
ATOM 6317 N N . ARG B 1 385 ? 85.922 -1.302 49.199 1.00 59.59 385 ARG B N 1
ATOM 6318 C CA . ARG B 1 385 ? 86.525 -1.256 47.900 1.00 61.79 385 ARG B CA 1
ATOM 6319 C C . ARG B 1 385 ? 87.733 -2.138 47.848 1.00 66.08 385 ARG B C 1
ATOM 6320 O O . ARG B 1 385 ? 88.565 -1.996 48.695 1.00 65.71 385 ARG B O 1
ATOM 6328 N N . LEU B 1 386 ? 87.859 -3.026 46.872 1.00 64.52 386 LEU B N 1
ATOM 6329 C CA . LEU B 1 386 ? 89.089 -3.813 46.707 1.00 60.95 386 LEU B CA 1
ATOM 6330 C C . LEU B 1 386 ? 90.243 -2.893 46.404 1.00 64.16 386 LEU B C 1
ATOM 6331 O O . LEU B 1 386 ? 90.047 -1.886 45.678 1.00 63.69 386 LEU B O 1
ATOM 6336 N N . LEU B 1 387 ? 91.440 -3.248 46.890 1.00 58.05 387 LEU B N 1
ATOM 6337 C CA . LEU B 1 387 ? 92.637 -2.456 46.646 1.00 56.47 387 LEU B CA 1
ATOM 6338 C C . LEU B 1 387 ? 93.783 -3.300 46.097 1.00 62.81 387 LEU B C 1
ATOM 6339 O O . LEU B 1 387 ? 94.668 -2.784 45.406 1.00 55.78 387 LEU B O 1
ATOM 6344 N N . GLY B 1 388 ? 93.741 -4.593 46.387 1.00 54.53 388 GLY B N 1
ATOM 6345 C CA . GLY B 1 388 ? 94.746 -5.478 45.846 1.00 56.28 388 GLY B CA 1
ATOM 6346 C C . GLY B 1 388 ? 94.438 -6.813 46.435 1.00 59.37 388 GLY B C 1
ATOM 6347 O O . GLY B 1 388 ? 93.422 -6.832 47.182 1.00 53.34 388 GLY B O 1
ATOM 6348 N N . GLY B 1 389 ? 95.282 -7.841 46.158 1.00 56.49 389 GLY B N 1
ATOM 6349 C CA . GLY B 1 389 ? 95.057 -9.213 46.605 1.00 48.90 389 GLY B CA 1
ATOM 6350 C C . GLY B 1 389 ? 96.100 -10.131 46.037 1.00 56.32 389 GLY B C 1
ATOM 6351 O O . GLY B 1 389 ? 96.872 -9.789 45.160 1.00 58.88 389 GLY B O 1
ATOM 6352 N N . ALA B 1 390 ? 96.201 -11.309 46.579 1.00 56.02 390 ALA B N 1
ATOM 6353 C CA . ALA B 1 390 ? 97.236 -12.198 46.139 1.00 57.01 390 ALA B CA 1
ATOM 6354 C C . ALA B 1 390 ? 96.586 -13.571 46.144 1.00 53.57 390 ALA B C 1
ATOM 6355 O O . ALA B 1 390 ? 95.634 -13.808 46.877 1.00 47.54 390 ALA B O 1
ATOM 6357 N N . VAL B 1 391 ? 97.032 -14.441 45.255 1.00 48.03 391 VAL B N 1
ATOM 6358 C CA . VAL B 1 391 ? 96.670 -15.803 45.437 1.00 55.34 391 VAL B CA 1
ATOM 6359 C C . VAL B 1 391 ? 97.860 -16.650 45.213 1.00 49.41 391 VAL B C 1
ATOM 6360 O O . VAL B 1 391 ? 98.572 -16.435 44.288 1.00 50.34 391 VAL B O 1
ATOM 6364 N N . VAL B 1 392 ? 98.115 -17.563 46.140 1.00 50.89 392 VAL B N 1
ATOM 6365 C CA . VAL B 1 392 ? 99.101 -18.581 45.849 1.00 59.23 392 VAL B CA 1
ATOM 6366 C C . VAL B 1 392 ? 98.564 -20.018 45.823 1.00 63.55 392 VAL B C 1
ATOM 6367 O O . VAL B 1 392 ? 97.717 -20.412 46.687 1.00 63.62 392 VAL B O 1
ATOM 6371 N N . ALA B 1 393 ? 99.069 -20.766 44.840 1.00 52.10 393 ALA B N 1
ATOM 6372 C CA . ALA B 1 393 ? 98.713 -22.138 44.628 1.00 61.03 393 ALA B CA 1
ATOM 6373 C C . ALA B 1 393 ? 99.926 -23.005 44.177 1.00 58.83 393 ALA B C 1
ATOM 6374 O O . ALA B 1 393 ? 101.008 -22.511 44.127 1.00 54.75 393 ALA B O 1
ATOM 6376 N N . ARG B 1 394 ? 99.769 -24.320 43.983 1.00 59.69 394 ARG B N 1
ATOM 6377 C CA . ARG B 1 394 ? 100.721 -25.091 43.185 1.00 62.41 394 ARG B CA 1
ATOM 6378 C C . ARG B 1 394 ? 100.360 -24.768 41.711 1.00 76.02 394 ARG B C 1
ATOM 6379 O O . ARG B 1 394 ? 101.237 -24.437 40.892 1.00 64.26 394 ARG B O 1
ATOM 6387 N N . GLY B 1 395 ? 99.024 -24.771 41.463 1.00 104.17 395 GLY B N 1
ATOM 6388 C CA . GLY B 1 395 ? 98.254 -24.559 40.201 1.00 98.74 395 GLY B CA 1
ATOM 6389 C C . GLY B 1 395 ? 98.635 -23.730 38.948 1.00 78.79 395 GLY B C 1
ATOM 6390 O O . GLY B 1 395 ? 98.916 -22.540 38.972 1.00 55.30 395 GLY B O 1
ATOM 6391 N N . HIS B 1 396 ? 98.486 -24.410 37.811 1.00 102.09 396 HIS B N 1
ATOM 6392 C CA . HIS B 1 396 ? 99.122 -24.107 36.463 1.00 113.36 396 HIS B CA 1
ATOM 6393 C C . HIS B 1 396 ? 98.089 -23.625 35.378 1.00 88.21 396 HIS B C 1
ATOM 6394 O O . HIS B 1 396 ? 98.472 -23.625 34.051 1.00 32.00 396 HIS B O 1
ATOM 6401 N N . GLY B 1 397 ? 96.873 -23.214 35.957 1.00 61.19 397 GLY B N 1
ATOM 6402 C CA . GLY B 1 397 ? 96.769 -22.420 37.241 1.00 49.22 397 GLY B CA 1
ATOM 6403 C C . GLY B 1 397 ? 95.985 -22.158 38.554 1.00 53.94 397 GLY B C 1
ATOM 6404 O O . GLY B 1 397 ? 95.845 -22.958 39.385 1.00 60.21 397 GLY B O 1
ATOM 6405 N N . ALA B 1 398 ? 95.577 -20.906 38.720 1.00 60.63 398 ALA B N 1
ATOM 6406 C CA . ALA B 1 398 ? 95.152 -20.080 39.944 1.00 54.28 398 ALA B CA 1
ATOM 6407 C C . ALA B 1 398 ? 96.119 -18.845 40.342 1.00 57.63 398 ALA B C 1
ATOM 6408 O O . ALA B 1 398 ? 97.123 -19.119 41.008 1.00 55.22 398 ALA B O 1
ATOM 6410 N N . LEU B 1 399 ? 95.983 -17.587 39.806 1.00 34.74 399 LEU B N 1
ATOM 6411 C CA . LEU B 1 399 ? 95.390 -17.356 38.448 1.00 51.73 399 LEU B CA 1
ATOM 6412 C C . LEU B 1 399 ? 93.913 -17.004 38.519 1.00 60.91 399 LEU B C 1
ATOM 6413 O O . LEU B 1 399 ? 93.334 -16.439 37.615 1.00 49.44 399 LEU B O 1
ATOM 6418 N N . ARG B 1 400 ? 93.292 -17.468 39.588 1.00 65.39 400 ARG B N 1
ATOM 6419 C CA . ARG B 1 400 ? 92.102 -16.903 40.127 1.00 53.83 400 ARG B CA 1
ATOM 6420 C C . ARG B 1 400 ? 92.414 -15.371 40.237 1.00 55.86 400 ARG B C 1
ATOM 6421 O O . ARG B 1 400 ? 91.549 -14.483 40.446 1.00 54.42 400 ARG B O 1
ATOM 6429 N N . ILE B 1 401 ? 93.690 -15.032 40.163 1.00 57.25 401 ILE B N 1
ATOM 6430 C CA . ILE B 1 401 ? 94.042 -13.625 40.461 1.00 61.14 401 ILE B CA 1
ATOM 6431 C C . ILE B 1 401 ? 93.356 -12.747 39.411 1.00 50.98 401 ILE B C 1
ATOM 6432 O O . ILE B 1 401 ? 93.091 -11.610 39.569 1.00 47.07 401 ILE B O 1
ATOM 6437 N N . ASP B 1 402 ? 93.092 -13.323 38.286 1.00 49.26 402 ASP B N 1
ATOM 6438 C CA . ASP B 1 402 ? 92.563 -12.546 37.200 1.00 55.46 402 ASP B CA 1
ATOM 6439 C C . ASP B 1 402 ? 91.176 -11.968 37.547 1.00 53.38 402 ASP B C 1
ATOM 6440 O O . ASP B 1 402 ? 90.843 -10.911 37.090 1.00 52.94 402 ASP B O 1
ATOM 6445 N N . VAL B 1 403 ? 90.390 -12.656 38.359 1.00 52.52 403 VAL B N 1
ATOM 6446 C CA . VAL B 1 403 ? 89.082 -12.225 38.763 1.00 51.06 403 VAL B CA 1
ATOM 6447 C C . VAL B 1 403 ? 89.232 -10.926 39.552 1.00 53.27 403 VAL B C 1
ATOM 6448 O O . VAL B 1 403 ? 88.358 -10.040 39.542 1.00 46.61 403 VAL B O 1
ATOM 6452 N N . LEU B 1 404 ? 90.334 -10.823 40.291 1.00 53.73 404 LEU B N 1
ATOM 6453 C CA . LEU B 1 404 ? 90.444 -9.689 41.204 1.00 57.37 404 LEU B CA 1
ATOM 6454 C C . LEU B 1 404 ? 90.850 -8.528 40.374 1.00 54.61 404 LEU B C 1
ATOM 6455 O O . LEU B 1 404 ? 90.399 -7.401 40.597 1.00 50.22 404 LEU B O 1
ATOM 6460 N N . ALA B 1 405 ? 91.770 -8.827 39.460 1.00 54.37 405 ALA B N 1
ATOM 6461 C CA . ALA B 1 405 ? 92.290 -7.878 38.511 1.00 54.25 405 ALA B CA 1
ATOM 6462 C C . ALA B 1 405 ? 91.078 -7.311 37.784 1.00 48.35 405 ALA B C 1
ATOM 6463 O O . ALA B 1 405 ? 90.891 -6.124 37.634 1.00 53.66 405 ALA B O 1
ATOM 6465 N N . ALA B 1 406 ? 90.208 -8.179 37.396 1.00 44.21 406 ALA B N 1
ATOM 6466 C CA . ALA B 1 406 ? 88.956 -7.763 36.798 1.00 50.25 406 ALA B CA 1
ATOM 6467 C C . ALA B 1 406 ? 88.174 -6.811 37.592 1.00 51.27 406 ALA B C 1
ATOM 6468 O O . ALA B 1 406 ? 87.795 -5.781 37.053 1.00 66.86 406 ALA B O 1
ATOM 6470 N N . LEU B 1 407 ? 87.835 -7.176 38.800 1.00 44.05 407 LEU B N 1
ATOM 6471 C CA . LEU B 1 407 ? 87.124 -6.270 39.696 1.00 55.73 407 LEU B CA 1
ATOM 6472 C C . LEU B 1 407 ? 87.818 -4.951 39.993 1.00 57.88 407 LEU B C 1
ATOM 6473 O O . LEU B 1 407 ? 87.162 -3.937 40.080 1.00 55.38 407 LEU B O 1
ATOM 6478 N N . LEU B 1 408 ? 89.144 -4.996 40.185 1.00 56.54 408 LEU B N 1
ATOM 6479 C CA . LEU B 1 408 ? 89.978 -3.850 40.542 1.00 52.59 408 LEU B CA 1
ATOM 6480 C C . LEU B 1 408 ? 89.815 -2.804 39.377 1.00 63.47 408 LEU B C 1
ATOM 6481 O O . LEU B 1 408 ? 89.816 -1.527 39.500 1.00 49.13 408 LEU B O 1
ATOM 6486 N N . HIS B 1 409 ? 89.597 -3.391 38.205 1.00 61.63 409 HIS B N 1
ATOM 6487 C CA . HIS B 1 409 ? 89.474 -2.608 37.041 1.00 63.76 409 HIS B CA 1
ATOM 6488 C C . HIS B 1 409 ? 88.342 -1.585 37.062 1.00 70.36 409 HIS B C 1
ATOM 6489 O O . HIS B 1 409 ? 88.629 -0.382 36.777 1.00 70.43 409 HIS B O 1
ATOM 6496 N N . ARG B 1 410 ? 87.101 -2.041 37.369 1.00 66.59 410 ARG B N 1
ATOM 6497 C CA . ARG B 1 410 ? 85.950 -1.154 37.726 1.00 69.08 410 ARG B CA 1
ATOM 6498 C C . ARG B 1 410 ? 86.153 -0.795 39.188 1.00 77.62 410 ARG B C 1
ATOM 6499 O O . ARG B 1 410 ? 87.231 -1.145 39.691 1.00 82.27 410 ARG B O 1
ATOM 6507 N N . GLU B 1 411 ? 85.260 -0.137 39.930 1.00 69.68 411 GLU B N 1
ATOM 6508 C CA . GLU B 1 411 ? 85.705 -0.011 41.369 1.00 75.81 411 GLU B CA 1
ATOM 6509 C C . GLU B 1 411 ? 85.801 -1.324 42.095 1.00 77.06 411 GLU B C 1
ATOM 6510 O O . GLU B 1 411 ? 86.897 -1.747 42.563 1.00 94.41 411 GLU B O 1
ATOM 6516 N N . GLY B 1 412 ? 84.665 -1.963 42.246 1.00 64.99 412 GLY B N 1
ATOM 6517 C CA . GLY B 1 412 ? 84.699 -3.329 42.714 1.00 65.84 412 GLY B CA 1
ATOM 6518 C C . GLY B 1 412 ? 84.953 -3.411 44.198 1.00 68.48 412 GLY B C 1
ATOM 6519 O O . GLY B 1 412 ? 86.014 -2.998 44.717 1.00 69.73 412 GLY B O 1
ATOM 6520 N N . SER B 1 413 ? 83.953 -3.939 44.883 1.00 59.87 413 SER B N 1
ATOM 6521 C CA . SER B 1 413 ? 84.039 -4.153 46.317 1.00 65.75 413 SER B CA 1
ATOM 6522 C C . SER B 1 413 ? 84.157 -5.596 46.725 1.00 69.16 413 SER B C 1
ATOM 6523 O O . SER B 1 413 ? 83.968 -6.515 45.920 1.00 67.87 413 SER B O 1
ATOM 6526 N N . VAL B 1 414 ? 84.433 -5.804 48.006 1.00 66.32 414 VAL B N 1
ATOM 6527 C CA . VAL B 1 414 ? 84.308 -7.122 48.589 1.00 63.84 414 VAL B CA 1
ATOM 6528 C C . VAL B 1 414 ? 82.899 -7.696 48.402 1.00 65.25 414 VAL B C 1
ATOM 6529 O O . VAL B 1 414 ? 82.763 -8.844 48.087 1.00 60.76 414 VAL B O 1
ATOM 6533 N N . GLU B 1 415 ? 81.864 -6.892 48.576 1.00 70.77 415 GLU B N 1
ATOM 6534 C CA . GLU B 1 415 ? 80.483 -7.248 48.258 1.00 70.75 415 GLU B CA 1
ATOM 6535 C C . GLU B 1 415 ? 80.329 -7.864 46.857 1.00 68.18 415 GLU B C 1
ATOM 6536 O O . GLU B 1 415 ? 79.706 -8.917 46.674 1.00 64.60 415 GLU B O 1
ATOM 6542 N N . ASP B 1 416 ? 80.864 -7.163 45.862 1.00 56.42 416 ASP B N 1
ATOM 6543 C CA . ASP B 1 416 ? 80.807 -7.555 44.449 1.00 64.51 416 ASP B CA 1
ATOM 6544 C C . ASP B 1 416 ? 81.442 -8.916 44.257 1.00 66.85 416 ASP B C 1
ATOM 6545 O O . ASP B 1 416 ? 80.907 -9.733 43.567 1.00 64.60 416 ASP B O 1
ATOM 6550 N N . LEU B 1 417 ? 82.634 -9.105 44.810 1.00 64.56 417 LEU B N 1
ATOM 6551 C CA . LEU B 1 417 ? 83.283 -10.380 44.794 1.00 56.18 417 LEU B CA 1
ATOM 6552 C C . LEU B 1 417 ? 82.392 -11.468 45.388 1.00 53.87 417 LEU B C 1
ATOM 6553 O O . LEU B 1 417 ? 82.118 -12.417 44.766 1.00 51.57 417 LEU B O 1
ATOM 6558 N N . LEU B 1 418 ? 81.967 -11.336 46.615 1.00 59.96 418 LEU B N 1
ATOM 6559 C CA . LEU B 1 418 ? 80.854 -12.147 47.150 1.00 64.20 418 LEU B CA 1
ATOM 6560 C C . LEU B 1 418 ? 79.673 -12.581 46.205 1.00 59.63 418 LEU B C 1
ATOM 6561 O O . LEU B 1 418 ? 79.147 -13.691 46.295 1.00 54.12 418 LEU B O 1
ATOM 6566 N N . ALA B 1 419 ? 79.260 -11.708 45.311 1.00 59.96 419 ALA B N 1
ATOM 6567 C CA . ALA B 1 419 ? 78.050 -11.969 44.522 1.00 57.65 419 ALA B CA 1
ATOM 6568 C C . ALA B 1 419 ? 78.317 -12.853 43.269 1.00 61.10 419 ALA B C 1
ATOM 6569 O O . ALA B 1 419 ? 77.380 -13.424 42.687 1.00 62.20 419 ALA B O 1
ATOM 6571 N N . LEU B 1 420 ? 79.603 -12.929 42.888 1.00 61.87 420 LEU B N 1
ATOM 6572 C CA . LEU B 1 420 ? 80.117 -13.633 41.734 1.00 64.02 420 LEU B CA 1
ATOM 6573 C C . LEU B 1 420 ? 79.704 -15.098 41.743 1.00 71.38 420 LEU B C 1
ATOM 6574 O O . LEU B 1 420 ? 79.799 -15.843 42.745 1.00 69.43 420 LEU B O 1
ATOM 6579 N N . ASP B 1 421 ? 79.236 -15.524 40.596 1.00 68.20 421 ASP B N 1
ATOM 6580 C CA . ASP B 1 421 ? 78.918 -16.931 40.435 1.00 67.70 421 ASP B CA 1
ATOM 6581 C C . ASP B 1 421 ? 80.098 -17.696 39.831 1.00 63.22 421 ASP B C 1
ATOM 6582 O O . ASP B 1 421 ? 80.147 -17.972 38.633 1.00 54.57 421 ASP B O 1
ATOM 6587 N N . LEU B 1 422 ? 81.063 -18.063 40.645 1.00 67.42 422 LEU B N 1
ATOM 6588 C CA . LEU B 1 422 ? 82.216 -18.810 40.034 1.00 61.72 422 LEU B CA 1
ATOM 6589 C C . LEU B 1 422 ? 81.985 -20.299 39.810 1.00 67.82 422 LEU B C 1
ATOM 6590 O O . LEU B 1 422 ? 80.882 -20.897 40.099 1.00 72.34 422 LEU B O 1
ATOM 6595 N N . ALA B 1 423 ? 83.032 -20.936 39.306 1.00 58.35 423 ALA B N 1
ATOM 6596 C CA . ALA B 1 423 ? 82.837 -22.330 38.849 1.00 61.41 423 ALA B CA 1
ATOM 6597 C C . ALA B 1 423 ? 83.274 -23.286 39.876 1.00 63.25 423 ALA B C 1
ATOM 6598 O O . ALA B 1 423 ? 84.392 -23.180 40.363 1.00 62.54 423 ALA B O 1
ATOM 6600 N N . TYR B 1 424 ? 82.370 -24.208 40.215 1.00 68.36 424 TYR B N 1
ATOM 6601 C CA . TYR B 1 424 ? 82.644 -25.294 41.157 1.00 64.46 424 TYR B CA 1
ATOM 6602 C C . TYR B 1 424 ? 82.799 -26.677 40.480 1.00 70.05 424 TYR B C 1
ATOM 6603 O O . TYR B 1 424 ? 81.923 -27.070 39.675 1.00 72.36 424 TYR B O 1
ATOM 6612 N N . ALA B 1 425 ? 83.824 -27.452 40.789 1.00 60.27 425 ALA B N 1
ATOM 6613 C CA . ALA B 1 425 ? 83.659 -28.902 40.549 1.00 59.86 425 ALA B CA 1
ATOM 6614 C C . ALA B 1 425 ? 84.782 -29.557 41.259 1.00 62.98 425 ALA B C 1
ATOM 6615 O O . ALA B 1 425 ? 85.848 -28.936 41.313 1.00 66.47 425 ALA B O 1
ATOM 6617 N N . PRO B 1 426 ? 84.615 -30.804 41.747 1.00 56.18 426 PRO B N 1
ATOM 6618 C CA . PRO B 1 426 ? 85.540 -31.310 42.768 1.00 60.56 426 PRO B CA 1
ATOM 6619 C C . PRO B 1 426 ? 87.097 -31.233 42.457 1.00 60.33 426 PRO B C 1
ATOM 6620 O O . PRO B 1 426 ? 87.981 -30.995 43.296 1.00 59.67 426 PRO B O 1
ATOM 6624 N N . PRO B 1 427 ? 87.442 -31.407 41.208 1.00 59.27 427 PRO B N 1
ATOM 6625 C CA . PRO B 1 427 ? 88.827 -31.427 40.807 1.00 54.46 427 PRO B CA 1
ATOM 6626 C C . PRO B 1 427 ? 89.455 -30.089 40.884 1.00 61.88 427 PRO B C 1
ATOM 6627 O O . PRO B 1 427 ? 90.693 -30.164 40.900 1.00 60.43 427 PRO B O 1
ATOM 6631 N N . PHE B 1 428 ? 88.697 -28.963 40.904 1.00 54.82 428 PHE B N 1
ATOM 6632 C CA . PHE B 1 428 ? 89.251 -27.609 40.687 1.00 59.07 428 PHE B CA 1
ATOM 6633 C C . PHE B 1 428 ? 89.131 -26.555 41.808 1.00 68.07 428 PHE B C 1
ATOM 6634 O O . PHE B 1 428 ? 89.950 -25.631 41.985 1.00 69.02 428 PHE B O 1
ATOM 6642 N N . SER B 1 429 ? 88.102 -26.725 42.604 1.00 68.64 429 SER B N 1
ATOM 6643 C CA . SER B 1 429 ? 87.804 -25.811 43.677 1.00 66.76 429 SER B CA 1
ATOM 6644 C C . SER B 1 429 ? 87.028 -26.593 44.737 1.00 64.79 429 SER B C 1
ATOM 6645 O O . SER B 1 429 ? 86.251 -27.489 44.436 1.00 67.12 429 SER B O 1
ATOM 6648 N N . PRO B 1 430 ? 87.265 -26.286 45.989 1.00 64.46 430 PRO B N 1
ATOM 6649 C CA . PRO B 1 430 ? 86.197 -26.569 47.002 1.00 63.46 430 PRO B CA 1
ATOM 6650 C C . PRO B 1 430 ? 84.786 -25.965 46.631 1.00 62.74 430 PRO B C 1
ATOM 6651 O O . PRO B 1 430 ? 84.675 -25.217 45.704 1.00 58.63 430 PRO B O 1
ATOM 6655 N N . VAL B 1 431 ? 83.708 -26.301 47.306 1.00 59.92 431 VAL B N 1
ATOM 6656 C CA . VAL B 1 431 ? 82.426 -25.815 46.806 1.00 59.33 431 VAL B CA 1
ATOM 6657 C C . VAL B 1 431 ? 82.198 -24.268 47.020 1.00 60.31 431 VAL B C 1
ATOM 6658 O O . VAL B 1 431 ? 81.393 -23.597 46.354 1.00 54.57 431 VAL B O 1
ATOM 6662 N N . TRP B 1 432 ? 82.910 -23.704 47.974 1.00 56.59 432 TRP B N 1
ATOM 6663 C CA . TRP B 1 432 ? 83.062 -22.281 48.064 1.00 56.28 432 TRP B CA 1
ATOM 6664 C C . TRP B 1 432 ? 84.452 -21.905 47.439 1.00 66.25 432 TRP B C 1
ATOM 6665 O O . TRP B 1 432 ? 85.576 -22.395 47.849 1.00 58.88 432 TRP B O 1
ATOM 6676 N N . ASP B 1 433 ? 84.427 -21.096 46.395 1.00 58.13 433 ASP B N 1
ATOM 6677 C CA . ASP B 1 433 ? 85.721 -20.840 45.835 1.00 57.63 433 ASP B CA 1
ATOM 6678 C C . ASP B 1 433 ? 86.536 -20.141 46.880 1.00 63.90 433 ASP B C 1
ATOM 6679 O O . ASP B 1 433 ? 85.946 -19.319 47.612 1.00 65.33 433 ASP B O 1
ATOM 6684 N N . PRO B 1 434 ? 87.883 -20.381 46.952 1.00 62.33 434 PRO B N 1
ATOM 6685 C CA . PRO B 1 434 ? 88.699 -19.626 47.916 1.00 50.53 434 PRO B CA 1
ATOM 6686 C C . PRO B 1 434 ? 88.598 -18.085 47.789 1.00 56.64 434 PRO B C 1
ATOM 6687 O O . PRO B 1 434 ? 88.690 -17.402 48.796 1.00 59.53 434 PRO B O 1
ATOM 6691 N N . LEU B 1 435 ? 88.352 -17.525 46.605 1.00 59.03 435 LEU B N 1
ATOM 6692 C CA . LEU B 1 435 ? 87.989 -16.113 46.551 1.00 57.34 435 LEU B CA 1
ATOM 6693 C C . LEU B 1 435 ? 86.744 -15.837 47.375 1.00 59.05 435 LEU B C 1
ATOM 6694 O O . LEU B 1 435 ? 86.716 -14.955 48.195 1.00 49.28 435 LEU B O 1
ATOM 6699 N N . LEU B 1 436 ? 85.703 -16.632 47.188 1.00 54.87 436 LEU B N 1
ATOM 6700 C CA . LEU B 1 436 ? 84.504 -16.444 47.994 1.00 58.70 436 LEU B CA 1
ATOM 6701 C C . LEU B 1 436 ? 84.692 -16.594 49.464 1.00 65.10 436 LEU B C 1
ATOM 6702 O O . LEU B 1 436 ? 84.029 -15.788 50.239 1.00 58.56 436 LEU B O 1
ATOM 6707 N N . ILE B 1 437 ? 85.510 -17.625 49.879 1.00 58.52 437 ILE B N 1
ATOM 6708 C CA . ILE B 1 437 ? 85.721 -17.820 51.337 1.00 56.06 437 ILE B CA 1
ATOM 6709 C C . ILE B 1 437 ? 86.375 -16.498 51.946 1.00 53.07 437 ILE B C 1
ATOM 6710 O O . ILE B 1 437 ? 85.740 -15.717 52.673 1.00 52.73 437 ILE B O 1
ATOM 6715 N N . ALA B 1 438 ? 87.569 -16.185 51.519 1.00 52.14 438 ALA B N 1
ATOM 6716 C CA . ALA B 1 438 ? 88.146 -14.847 51.729 1.00 52.86 438 ALA B CA 1
ATOM 6717 C C . ALA B 1 438 ? 87.208 -13.636 51.807 1.00 51.87 438 ALA B C 1
ATOM 6718 O O . ALA B 1 438 ? 87.374 -12.775 52.666 1.00 51.47 438 ALA B O 1
ATOM 6720 N N . ALA B 1 439 ? 86.270 -13.548 50.870 1.00 54.05 439 ALA B N 1
ATOM 6721 C CA . ALA B 1 439 ? 85.321 -12.451 50.816 1.00 58.40 439 ALA B CA 1
ATOM 6722 C C . ALA B 1 439 ? 84.463 -12.404 52.071 1.00 63.53 439 ALA B C 1
ATOM 6723 O O . ALA B 1 439 ? 83.905 -13.402 52.493 1.00 51.70 439 ALA B O 1
ATOM 6725 N N . GLN B 1 440 ? 84.424 -11.167 52.640 1.00 86.70 440 GLN B N 1
ATOM 6726 C CA . GLN B 1 440 ? 84.139 -10.759 54.117 1.00 110.85 440 GLN B CA 1
ATOM 6727 C C . GLN B 1 440 ? 84.688 -11.809 55.259 1.00 95.16 440 GLN B C 1
ATOM 6728 O O . GLN B 1 440 ? 85.888 -11.648 56.000 1.00 49.49 440 GLN B O 1
ATOM 6734 N N . GLN B 1 441 ? 83.670 -12.748 55.366 1.00 65.84 441 GLN B N 1
ATOM 6735 C CA . GLN B 1 441 ? 83.775 -14.177 55.226 1.00 67.67 441 GLN B CA 1
ATOM 6736 C C . GLN B 1 441 ? 85.189 -14.504 55.823 1.00 91.15 441 GLN B C 1
ATOM 6737 O O . GLN B 1 441 ? 86.193 -13.801 55.500 1.00 69.87 441 GLN B O 1
ATOM 6743 N N . ALA B 1 442 ? 85.190 -15.509 56.756 1.00 89.27 442 ALA B N 1
ATOM 6744 C CA . ALA B 1 442 ? 86.237 -15.838 57.742 1.00 72.57 442 ALA B CA 1
ATOM 6745 C C . ALA B 1 442 ? 87.466 -14.867 57.674 1.00 111.76 442 ALA B C 1
ATOM 6746 O O . ALA B 1 442 ? 87.521 -14.076 56.672 1.00 96.24 442 ALA B O 1
ATOM 6748 N N . ARG B 1 443 ? 88.398 -14.896 58.699 1.00 125.68 443 ARG B N 1
ATOM 6749 C CA . ARG B 1 443 ? 89.488 -13.843 58.934 1.00 132.79 443 ARG B CA 1
ATOM 6750 C C . ARG B 1 443 ? 90.993 -14.205 58.675 1.00 118.73 443 ARG B C 1
ATOM 6751 O O . ARG B 1 443 ? 91.322 -15.359 58.358 1.00 114.26 443 ARG B O 1
ATOM 6759 N N . MET C 1 1 ? 138.112 -70.462 63.073 1.00 129.91 1 MET C N 1
ATOM 6760 C CA . MET C 1 1 ? 137.176 -69.541 63.762 1.00 161.26 1 MET C CA 1
ATOM 6761 C C . MET C 1 1 ? 135.605 -69.938 63.757 1.00 148.82 1 MET C C 1
ATOM 6762 O O . MET C 1 1 ? 135.193 -71.034 63.290 1.00 118.70 1 MET C O 1
ATOM 6767 N N . GLY C 1 2 ? 134.774 -69.036 64.326 1.00 149.36 2 GLY C N 1
ATOM 6768 C CA . GLY C 1 2 ? 133.295 -69.107 64.442 1.00 117.22 2 GLY C CA 1
ATOM 6769 C C . GLY C 1 2 ? 132.506 -67.730 64.322 1.00 118.07 2 GLY C C 1
ATOM 6770 O O . GLY C 1 2 ? 131.651 -67.307 65.224 1.00 96.75 2 GLY C O 1
ATOM 6771 N N . LYS C 1 3 ? 132.763 -67.052 63.179 1.00 106.79 3 LYS C N 1
ATOM 6772 C CA . LYS C 1 3 ? 132.297 -65.715 62.911 1.00 82.69 3 LYS C CA 1
ATOM 6773 C C . LYS C 1 3 ? 130.921 -65.684 62.164 1.00 80.98 3 LYS C C 1
ATOM 6774 O O . LYS C 1 3 ? 130.222 -66.750 61.995 1.00 72.54 3 LYS C O 1
ATOM 6780 N N . ARG C 1 4 ? 130.532 -64.457 61.770 1.00 75.72 4 ARG C N 1
ATOM 6781 C CA . ARG C 1 4 ? 129.185 -64.137 61.313 1.00 72.14 4 ARG C CA 1
ATOM 6782 C C . ARG C 1 4 ? 129.137 -63.917 59.763 1.00 78.23 4 ARG C C 1
ATOM 6783 O O . ARG C 1 4 ? 129.789 -63.016 59.195 1.00 69.19 4 ARG C O 1
ATOM 6791 N N . MET C 1 5 ? 128.350 -64.792 59.120 1.00 77.92 5 MET C N 1
ATOM 6792 C CA . MET C 1 5 ? 128.048 -64.761 57.702 1.00 67.28 5 MET C CA 1
ATOM 6793 C C . MET C 1 5 ? 126.641 -64.290 57.470 1.00 58.90 5 MET C C 1
ATOM 6794 O O . MET C 1 5 ? 125.668 -64.908 57.892 1.00 56.00 5 MET C O 1
ATOM 6799 N N . VAL C 1 6 ? 126.587 -63.195 56.733 1.00 59.86 6 VAL C N 1
ATOM 6800 C CA . VAL C 1 6 ? 125.357 -62.508 56.358 1.00 66.05 6 VAL C CA 1
ATOM 6801 C C . VAL C 1 6 ? 125.136 -62.619 54.856 1.00 69.53 6 VAL C C 1
ATOM 6802 O O . VAL C 1 6 ? 126.043 -62.265 54.020 1.00 63.76 6 VAL C O 1
ATOM 6806 N N . VAL C 1 7 ? 123.951 -63.156 54.508 1.00 69.45 7 VAL C N 1
ATOM 6807 C CA . VAL C 1 7 ? 123.569 -63.330 53.100 1.00 70.19 7 VAL C CA 1
ATOM 6808 C C . VAL C 1 7 ? 122.423 -62.385 52.739 1.00 64.58 7 VAL C C 1
ATOM 6809 O O . VAL C 1 7 ? 121.269 -62.497 53.259 1.00 60.49 7 VAL C O 1
ATOM 6813 N N . VAL C 1 8 ? 122.736 -61.486 51.826 1.00 53.60 8 VAL C N 1
ATOM 6814 C CA . VAL C 1 8 ? 121.717 -60.596 51.335 1.00 64.92 8 VAL C CA 1
ATOM 6815 C C . VAL C 1 8 ? 121.097 -61.230 50.128 1.00 65.76 8 VAL C C 1
ATOM 6816 O O . VAL C 1 8 ? 121.769 -61.334 49.095 1.00 61.40 8 VAL C O 1
ATOM 6820 N N . GLY C 1 9 ? 119.815 -61.628 50.270 1.00 66.20 9 GLY C N 1
ATOM 6821 C CA . GLY C 1 9 ? 119.095 -62.366 49.242 1.00 69.28 9 GLY C CA 1
ATOM 6822 C C . GLY C 1 9 ? 119.143 -63.869 49.472 1.00 69.08 9 GLY C C 1
ATOM 6823 O O . GLY C 1 9 ? 120.236 -64.457 49.768 1.00 66.74 9 GLY C O 1
ATOM 6824 N N . GLY C 1 10 ? 117.983 -64.513 49.304 1.00 66.80 10 GLY C N 1
ATOM 6825 C CA . GLY C 1 10 ? 117.866 -65.914 49.705 1.00 65.90 10 GLY C CA 1
ATOM 6826 C C . GLY C 1 10 ? 117.251 -66.831 48.696 1.00 71.82 10 GLY C C 1
ATOM 6827 O O . GLY C 1 10 ? 116.694 -67.875 49.046 1.00 66.05 10 GLY C O 1
ATOM 6828 N N . VAL C 1 11 ? 117.336 -66.448 47.430 1.00 81.99 11 VAL C N 1
ATOM 6829 C CA . VAL C 1 11 ? 116.629 -67.255 46.452 1.00 87.09 11 VAL C CA 1
ATOM 6830 C C . VAL C 1 11 ? 117.436 -68.422 45.976 1.00 84.16 11 VAL C C 1
ATOM 6831 O O . VAL C 1 11 ? 117.034 -69.507 46.274 1.00 87.62 11 VAL C O 1
ATOM 6835 N N . ALA C 1 12 ? 118.548 -68.241 45.284 1.00 71.66 12 ALA C N 1
ATOM 6836 C CA . ALA C 1 12 ? 119.201 -69.431 44.847 1.00 77.45 12 ALA C CA 1
ATOM 6837 C C . ALA C 1 12 ? 120.701 -69.448 45.139 1.00 79.14 12 ALA C C 1
ATOM 6838 O O . ALA C 1 12 ? 121.191 -70.300 45.860 1.00 86.46 12 ALA C O 1
ATOM 6840 N N . GLY C 1 13 ? 121.443 -68.508 44.615 1.00 71.60 13 GLY C N 1
ATOM 6841 C CA . GLY C 1 13 ? 122.800 -68.337 45.076 1.00 65.99 13 GLY C CA 1
ATOM 6842 C C . GLY C 1 13 ? 122.855 -68.144 46.571 1.00 72.32 13 GLY C C 1
ATOM 6843 O O . GLY C 1 13 ? 123.714 -68.753 47.233 1.00 66.38 13 GLY C O 1
ATOM 6844 N N . GLY C 1 14 ? 121.959 -67.311 47.111 1.00 68.36 14 GLY C N 1
ATOM 6845 C CA . GLY C 1 14 ? 121.990 -67.018 48.535 1.00 65.83 14 GLY C CA 1
ATOM 6846 C C . GLY C 1 14 ? 121.677 -68.252 49.426 1.00 69.67 14 GLY C C 1
ATOM 6847 O O . GLY C 1 14 ? 122.442 -68.625 50.318 1.00 58.11 14 GLY C O 1
ATOM 6848 N N . ALA C 1 15 ? 120.548 -68.921 49.183 1.00 72.50 15 ALA C N 1
ATOM 6849 C CA . ALA C 1 15 ? 120.277 -70.182 49.915 1.00 66.58 15 ALA C CA 1
ATOM 6850 C C . ALA C 1 15 ? 121.400 -71.227 49.843 1.00 64.46 15 ALA C C 1
ATOM 6851 O O . ALA C 1 15 ? 121.600 -71.906 50.800 1.00 59.77 15 ALA C O 1
ATOM 6853 N N . SER C 1 16 ? 122.085 -71.349 48.706 1.00 63.23 16 SER C N 1
ATOM 6854 C CA . SER C 1 16 ? 123.167 -72.287 48.526 1.00 66.40 16 SER C CA 1
ATOM 6855 C C . SER C 1 16 ? 124.341 -72.003 49.398 1.00 67.75 16 SER C C 1
ATOM 6856 O O . SER C 1 16 ? 124.928 -72.932 49.956 1.00 66.11 16 SER C O 1
ATOM 6859 N N . ALA C 1 17 ? 124.709 -70.726 49.473 1.00 61.30 17 ALA C N 1
ATOM 6860 C CA . ALA C 1 17 ? 125.862 -70.275 50.255 1.00 60.80 17 ALA C CA 1
ATOM 6861 C C . ALA C 1 17 ? 125.660 -70.613 51.725 1.00 67.54 17 ALA C C 1
ATOM 6862 O O . ALA C 1 17 ? 126.516 -71.211 52.380 1.00 64.62 17 ALA C O 1
ATOM 6864 N N . ALA C 1 18 ? 124.518 -70.149 52.235 1.00 65.52 18 ALA C N 1
ATOM 6865 C CA . ALA C 1 18 ? 124.037 -70.397 53.575 1.00 57.31 18 ALA C CA 1
ATOM 6866 C C . ALA C 1 18 ? 124.073 -71.869 53.913 1.00 61.15 18 ALA C C 1
ATOM 6867 O O . ALA C 1 18 ? 124.766 -72.280 54.824 1.00 63.72 18 ALA C O 1
ATOM 6869 N N . ALA C 1 19 ? 123.341 -72.689 53.178 1.00 59.44 19 ALA C N 1
ATOM 6870 C CA . ALA C 1 19 ? 123.293 -74.142 53.460 1.00 57.96 19 ALA C CA 1
ATOM 6871 C C . ALA C 1 19 ? 124.657 -74.800 53.518 1.00 60.85 19 ALA C C 1
ATOM 6872 O O . ALA C 1 19 ? 124.943 -75.553 54.410 1.00 60.59 19 ALA C O 1
ATOM 6874 N N . LYS C 1 20 ? 125.522 -74.473 52.595 1.00 57.08 20 LYS C N 1
ATOM 6875 C CA . LYS C 1 20 ? 126.774 -75.188 52.485 1.00 57.83 20 LYS C CA 1
ATOM 6876 C C . LYS C 1 20 ? 127.734 -74.651 53.510 1.00 63.66 20 LYS C C 1
ATOM 6877 O O . LYS C 1 20 ? 128.477 -75.432 54.054 1.00 68.08 20 LYS C O 1
ATOM 6883 N N . ALA C 1 21 ? 127.793 -73.333 53.755 1.00 61.35 21 ALA C N 1
ATOM 6884 C CA . ALA C 1 21 ? 128.712 -72.803 54.772 1.00 59.04 21 ALA C CA 1
ATOM 6885 C C . ALA C 1 21 ? 128.355 -73.475 56.124 1.00 64.13 21 ALA C C 1
ATOM 6886 O O . ALA C 1 21 ? 129.230 -73.920 56.852 1.00 64.66 21 ALA C O 1
ATOM 6888 N N . LYS C 1 22 ? 127.076 -73.618 56.440 1.00 57.91 22 LYS C N 1
ATOM 6889 C CA . LYS C 1 22 ? 126.715 -74.001 57.791 1.00 61.23 22 LYS C CA 1
ATOM 6890 C C . LYS C 1 22 ? 126.893 -75.497 57.965 1.00 66.76 22 LYS C C 1
ATOM 6891 O O . LYS C 1 22 ? 127.030 -75.987 59.114 1.00 63.24 22 LYS C O 1
ATOM 6897 N N . ARG C 1 23 ? 126.841 -76.208 56.840 1.00 59.25 23 ARG C N 1
ATOM 6898 C CA . ARG C 1 23 ? 127.095 -77.613 56.830 1.00 55.05 23 ARG C CA 1
ATOM 6899 C C . ARG C 1 23 ? 128.632 -77.856 56.941 1.00 67.02 23 ARG C C 1
ATOM 6900 O O . ARG C 1 23 ? 129.124 -78.729 57.650 1.00 69.57 23 ARG C O 1
ATOM 6908 N N . GLU C 1 24 ? 129.411 -77.067 56.255 1.00 69.55 24 GLU C N 1
ATOM 6909 C CA . GLU C 1 24 ? 130.820 -77.297 56.229 1.00 68.30 24 GLU C CA 1
ATOM 6910 C C . GLU C 1 24 ? 131.464 -76.775 57.488 1.00 71.21 24 GLU C C 1
ATOM 6911 O O . GLU C 1 24 ? 132.479 -77.299 57.924 1.00 73.25 24 GLU C O 1
ATOM 6917 N N . ASN C 1 25 ? 130.864 -75.735 58.055 1.00 63.79 25 ASN C N 1
ATOM 6918 C CA . ASN C 1 25 ? 131.351 -75.154 59.278 1.00 69.96 25 ASN C CA 1
ATOM 6919 C C . ASN C 1 25 ? 130.303 -74.734 60.346 1.00 68.82 25 ASN C C 1
ATOM 6920 O O . ASN C 1 25 ? 129.954 -73.561 60.500 1.00 64.91 25 ASN C O 1
ATOM 6925 N N . PRO C 1 26 ? 129.849 -75.700 61.145 1.00 70.27 26 PRO C N 1
ATOM 6926 C CA . PRO C 1 26 ? 128.643 -75.364 61.938 1.00 68.77 26 PRO C CA 1
ATOM 6927 C C . PRO C 1 26 ? 128.883 -74.265 62.973 1.00 70.08 26 PRO C C 1
ATOM 6928 O O . PRO C 1 26 ? 127.901 -73.737 63.521 1.00 65.63 26 PRO C O 1
ATOM 6932 N N . GLU C 1 27 ? 130.167 -73.965 63.234 1.00 71.11 27 GLU C N 1
ATOM 6933 C CA . GLU C 1 27 ? 130.555 -72.856 64.098 1.00 70.86 27 GLU C CA 1
ATOM 6934 C C . GLU C 1 27 ? 130.051 -71.518 63.534 1.00 77.52 27 GLU C C 1
ATOM 6935 O O . GLU C 1 27 ? 129.993 -70.558 64.308 1.00 80.09 27 GLU C O 1
ATOM 6941 N N . LEU C 1 28 ? 129.731 -71.399 62.234 1.00 73.86 28 LEU C N 1
ATOM 6942 C CA . LEU C 1 28 ? 129.377 -70.081 61.739 1.00 68.67 28 LEU C CA 1
ATOM 6943 C C . LEU C 1 28 ? 128.010 -69.705 62.303 1.00 75.83 28 LEU C C 1
ATOM 6944 O O . LEU C 1 28 ? 127.115 -70.599 62.481 1.00 67.58 28 LEU C O 1
ATOM 6949 N N . GLU C 1 29 ? 127.858 -68.397 62.618 1.00 75.17 29 GLU C N 1
ATOM 6950 C CA . GLU C 1 29 ? 126.530 -67.818 62.784 1.00 72.14 29 GLU C CA 1
ATOM 6951 C C . GLU C 1 29 ? 126.156 -67.529 61.321 1.00 77.97 29 GLU C C 1
ATOM 6952 O O . GLU C 1 29 ? 126.852 -66.710 60.653 1.00 66.70 29 GLU C O 1
ATOM 6958 N N . VAL C 1 30 ? 125.095 -68.231 60.837 1.00 75.63 30 VAL C N 1
ATOM 6959 C CA . VAL C 1 30 ? 124.515 -67.997 59.487 1.00 72.40 30 VAL C CA 1
ATOM 6960 C C . VAL C 1 30 ? 123.087 -67.334 59.445 1.00 68.16 30 VAL C C 1
ATOM 6961 O O . VAL C 1 30 ? 122.049 -67.978 59.824 1.00 60.93 30 VAL C O 1
ATOM 6965 N N . VAL C 1 31 ? 123.090 -66.054 58.972 1.00 53.70 31 VAL C N 1
ATOM 6966 C CA . VAL C 1 31 ? 121.868 -65.299 58.830 1.00 59.11 31 VAL C CA 1
ATOM 6967 C C . VAL C 1 31 ? 121.596 -64.907 57.349 1.00 67.43 31 VAL C C 1
ATOM 6968 O O . VAL C 1 31 ? 122.474 -64.345 56.668 1.00 68.46 31 VAL C O 1
ATOM 6972 N N . VAL C 1 32 ? 120.384 -65.217 56.857 1.00 62.28 32 VAL C N 1
ATOM 6973 C CA . VAL C 1 32 ? 119.945 -64.770 55.539 1.00 67.88 32 VAL C CA 1
ATOM 6974 C C . VAL C 1 32 ? 118.876 -63.681 55.641 1.00 61.96 32 VAL C C 1
ATOM 6975 O O . VAL C 1 32 ? 117.855 -63.932 56.258 1.00 57.06 32 VAL C O 1
ATOM 6979 N N . TYR C 1 33 ? 119.115 -62.504 55.036 1.00 59.46 33 TYR C N 1
ATOM 6980 C CA . TYR C 1 33 ? 118.038 -61.496 54.801 1.00 67.13 33 TYR C CA 1
ATOM 6981 C C . TYR C 1 33 ? 117.414 -61.460 53.377 1.00 71.19 33 TYR C C 1
ATOM 6982 O O . TYR C 1 33 ? 118.038 -61.036 52.365 1.00 70.30 33 TYR C O 1
ATOM 6991 N N . GLU C 1 34 ? 116.159 -61.874 53.308 1.00 64.80 34 GLU C N 1
ATOM 6992 C CA . GLU C 1 34 ? 115.496 -61.958 52.019 1.00 77.26 34 GLU C CA 1
ATOM 6993 C C . GLU C 1 34 ? 114.471 -60.848 51.956 1.00 73.55 34 GLU C C 1
ATOM 6994 O O . GLU C 1 34 ? 113.619 -60.863 52.802 1.00 73.91 34 GLU C O 1
ATOM 7000 N N . LYS C 1 35 ? 114.465 -59.938 50.975 1.00 69.99 35 LYS C N 1
ATOM 7001 C CA . LYS C 1 35 ? 113.318 -58.993 50.991 1.00 71.31 35 LYS C CA 1
ATOM 7002 C C . LYS C 1 35 ? 111.901 -59.493 50.544 1.00 78.90 35 LYS C C 1
ATOM 7003 O O . LYS C 1 35 ? 110.852 -58.925 50.967 1.00 71.38 35 LYS C O 1
ATOM 7009 N N . SER C 1 36 ? 111.889 -60.588 49.776 1.00 76.70 36 SER C N 1
ATOM 7010 C CA . SER C 1 36 ? 110.710 -61.057 49.101 1.00 70.70 36 SER C CA 1
ATOM 7011 C C . SER C 1 36 ? 109.829 -61.908 49.951 1.00 69.75 36 SER C C 1
ATOM 7012 O O . SER C 1 36 ? 108.751 -62.295 49.579 1.00 79.58 36 SER C O 1
ATOM 7015 N N . GLY C 1 37 ? 110.161 -62.256 51.122 1.00 64.74 37 GLY C N 1
ATOM 7016 C CA . GLY C 1 37 ? 109.020 -62.996 51.655 1.00 78.88 37 GLY C CA 1
ATOM 7017 C C . GLY C 1 37 ? 108.834 -64.444 51.178 1.00 68.41 37 GLY C C 1
ATOM 7018 O O . GLY C 1 37 ? 108.045 -65.221 51.738 1.00 58.40 37 GLY C O 1
ATOM 7019 N N . TRP C 1 38 ? 109.654 -64.850 50.215 1.00 68.83 38 TRP C N 1
ATOM 7020 C CA . TRP C 1 38 ? 109.894 -66.258 50.020 1.00 64.47 38 TRP C CA 1
ATOM 7021 C C . TRP C 1 38 ? 111.357 -66.500 49.859 1.00 68.67 38 TRP C C 1
ATOM 7022 O O . TRP C 1 38 ? 112.127 -65.661 49.427 1.00 68.91 38 TRP C O 1
ATOM 7033 N N . VAL C 1 39 ? 111.764 -67.696 50.172 1.00 70.51 39 VAL C N 1
ATOM 7034 C CA . VAL C 1 39 ? 113.188 -67.961 50.128 1.00 69.66 39 VAL C CA 1
ATOM 7035 C C . VAL C 1 39 ? 113.347 -69.377 49.541 1.00 72.60 39 VAL C C 1
ATOM 7036 O O . VAL C 1 39 ? 112.448 -70.243 49.725 1.00 67.28 39 VAL C O 1
ATOM 7040 N N . SER C 1 40 ? 114.435 -69.623 48.801 1.00 64.67 40 SER C N 1
ATOM 7041 C CA . SER C 1 40 ? 114.727 -71.024 48.400 1.00 74.17 40 SER C CA 1
ATOM 7042 C C . SER C 1 40 ? 113.556 -71.786 47.537 1.00 76.06 40 SER C C 1
ATOM 7043 O O . SER C 1 40 ? 113.049 -72.917 47.851 1.00 63.86 40 SER C O 1
ATOM 7046 N N . TYR C 1 41 ? 113.170 -71.134 46.437 1.00 68.00 41 TYR C N 1
ATOM 7047 C CA . TYR C 1 41 ? 112.164 -71.640 45.532 1.00 63.68 41 TYR C CA 1
ATOM 7048 C C . TYR C 1 41 ? 112.710 -71.614 44.102 1.00 69.92 41 TYR C C 1
ATOM 7049 O O . TYR C 1 41 ? 113.552 -70.762 43.737 1.00 71.81 41 TYR C O 1
ATOM 7058 N N . GLY C 1 42 ? 112.225 -72.535 43.275 1.00 64.33 42 GLY C N 1
ATOM 7059 C CA . GLY C 1 42 ? 112.709 -72.616 41.895 1.00 73.04 42 GLY C CA 1
ATOM 7060 C C . GLY C 1 42 ? 111.863 -71.809 40.934 1.00 75.62 42 GLY C C 1
ATOM 7061 O O . GLY C 1 42 ? 110.785 -72.305 40.543 1.00 74.44 42 GLY C O 1
ATOM 7062 N N . ALA C 1 43 ? 112.291 -70.577 40.586 1.00 71.55 43 ALA C N 1
ATOM 7063 C CA . ALA C 1 43 ? 111.505 -69.750 39.666 1.00 67.25 43 ALA C CA 1
ATOM 7064 C C . ALA C 1 43 ? 111.295 -70.543 38.307 1.00 74.02 43 ALA C C 1
ATOM 7065 O O . ALA C 1 43 ? 110.247 -70.428 37.617 1.00 68.91 43 ALA C O 1
ATOM 7067 N N . CYS C 1 44 ? 112.263 -71.418 37.987 1.00 84.18 44 CYS C N 1
ATOM 7068 C CA . CYS C 1 44 ? 112.310 -72.246 36.772 1.00 79.59 44 CYS C CA 1
ATOM 7069 C C . CYS C 1 44 ? 111.034 -72.954 36.585 1.00 68.43 44 CYS C C 1
ATOM 7070 O O . CYS C 1 44 ? 110.549 -73.078 35.443 1.00 80.17 44 CYS C O 1
ATOM 7073 N N . GLY C 1 45 ? 110.478 -73.348 37.708 1.00 58.58 45 GLY C N 1
ATOM 7074 C CA . GLY C 1 45 ? 109.174 -73.997 37.800 1.00 67.24 45 GLY C CA 1
ATOM 7075 C C . GLY C 1 45 ? 107.863 -73.203 37.628 1.00 64.30 45 GLY C C 1
ATOM 7076 O O . GLY C 1 45 ? 106.776 -73.795 37.488 1.00 55.03 45 GLY C O 1
ATOM 7077 N N . LEU C 1 46 ? 107.968 -71.876 37.644 1.00 58.03 46 LEU C N 1
ATOM 7078 C CA . LEU C 1 46 ? 106.759 -71.051 37.637 1.00 61.10 46 LEU C CA 1
ATOM 7079 C C . LEU C 1 46 ? 105.782 -71.311 36.442 1.00 65.44 46 LEU C C 1
ATOM 7080 O O . LEU C 1 46 ? 104.553 -71.452 36.647 1.00 57.02 46 LEU C O 1
ATOM 7085 N N . PRO C 1 47 ? 106.330 -71.414 35.203 1.00 64.74 47 PRO C N 1
ATOM 7086 C CA . PRO C 1 47 ? 105.487 -71.748 34.077 1.00 61.65 47 PRO C CA 1
ATOM 7087 C C . PRO C 1 47 ? 104.740 -73.059 34.251 1.00 63.07 47 PRO C C 1
ATOM 7088 O O . PRO C 1 47 ? 103.661 -73.122 33.549 1.00 60.05 47 PRO C O 1
ATOM 7092 N N . TYR C 1 48 ? 105.264 -74.027 35.060 1.00 59.81 48 TYR C N 1
ATOM 7093 C CA . TYR C 1 48 ? 104.559 -75.331 35.253 1.00 65.90 48 TYR C CA 1
ATOM 7094 C C . TYR C 1 48 ? 103.420 -75.258 36.270 1.00 63.04 48 TYR C C 1
ATOM 7095 O O . TYR C 1 48 ? 102.536 -76.115 36.321 1.00 59.16 48 TYR C O 1
ATOM 7104 N N . VAL C 1 49 ? 103.434 -74.170 37.018 1.00 58.72 49 VAL C N 1
ATOM 7105 C CA . VAL C 1 49 ? 102.429 -73.975 38.016 1.00 69.70 49 VAL C CA 1
ATOM 7106 C C . VAL C 1 49 ? 101.342 -73.112 37.418 1.00 70.43 49 VAL C C 1
ATOM 7107 O O . VAL C 1 49 ? 100.136 -73.304 37.732 1.00 69.62 49 VAL C O 1
ATOM 7111 N N . LEU C 1 50 ? 101.784 -72.156 36.594 1.00 56.07 50 LEU C N 1
ATOM 7112 C CA . LEU C 1 50 ? 100.876 -71.399 35.728 1.00 60.30 50 LEU C CA 1
ATOM 7113 C C . LEU C 1 50 ? 99.999 -72.257 34.803 1.00 62.72 50 LEU C C 1
ATOM 7114 O O . LEU C 1 50 ? 98.808 -71.992 34.586 1.00 55.90 50 LEU C O 1
ATOM 7119 N N . SER C 1 51 ? 100.615 -73.284 34.253 1.00 60.75 51 SER C N 1
ATOM 7120 C CA . SER C 1 51 ? 99.962 -74.074 33.258 1.00 63.25 51 SER C CA 1
ATOM 7121 C C . SER C 1 51 ? 99.006 -75.000 33.971 1.00 64.38 51 SER C C 1
ATOM 7122 O O . SER C 1 51 ? 98.127 -75.578 33.329 1.00 64.24 51 SER C O 1
ATOM 7125 N N . GLY C 1 52 ? 99.163 -75.144 35.295 1.00 59.83 52 GLY C N 1
ATOM 7126 C CA . GLY C 1 52 ? 98.331 -76.081 36.036 1.00 56.20 52 GLY C CA 1
ATOM 7127 C C . GLY C 1 52 ? 98.833 -77.514 36.166 1.00 67.73 52 GLY C C 1
ATOM 7128 O O . GLY C 1 52 ? 98.296 -78.342 36.925 1.00 68.02 52 GLY C O 1
ATOM 7129 N N . GLU C 1 53 ? 99.890 -77.822 35.440 1.00 61.37 53 GLU C N 1
ATOM 7130 C CA . GLU C 1 53 ? 100.571 -79.086 35.683 1.00 67.66 53 GLU C CA 1
ATOM 7131 C C . GLU C 1 53 ? 101.036 -79.337 37.140 1.00 69.37 53 GLU C C 1
ATOM 7132 O O . GLU C 1 53 ? 100.835 -80.433 37.695 1.00 73.56 53 GLU C O 1
ATOM 7138 N N . ILE C 1 54 ? 101.680 -78.341 37.740 1.00 64.28 54 ILE C N 1
ATOM 7139 C CA . ILE C 1 54 ? 101.952 -78.361 39.170 1.00 68.82 54 ILE C CA 1
ATOM 7140 C C . ILE C 1 54 ? 100.843 -77.643 39.931 1.00 73.44 54 ILE C C 1
ATOM 7141 O O . ILE C 1 54 ? 100.760 -76.419 39.860 1.00 74.58 54 ILE C O 1
ATOM 7146 N N . PRO C 1 55 ? 99.995 -78.410 40.649 1.00 78.01 55 PRO C N 1
ATOM 7147 C CA . PRO C 1 55 ? 98.789 -77.984 41.358 1.00 76.99 55 PRO C CA 1
ATOM 7148 C C . PRO C 1 55 ? 98.975 -76.710 42.292 1.00 74.50 55 PRO C C 1
ATOM 7149 O O . PRO C 1 55 ? 98.259 -75.769 42.140 1.00 66.83 55 PRO C O 1
ATOM 7153 N N . ARG C 1 56 ? 99.905 -76.701 43.244 1.00 79.95 56 ARG C N 1
ATOM 7154 C CA . ARG C 1 56 ? 100.021 -75.551 44.132 1.00 82.34 56 ARG C CA 1
ATOM 7155 C C . ARG C 1 56 ? 101.403 -74.911 43.952 1.00 75.61 56 ARG C C 1
ATOM 7156 O O . ARG C 1 56 ? 102.368 -75.600 43.669 1.00 79.55 56 ARG C O 1
ATOM 7164 N N . LEU C 1 57 ? 101.488 -73.595 44.092 1.00 76.00 57 LEU C N 1
ATOM 7165 C CA . LEU C 1 57 ? 102.769 -72.844 44.044 1.00 70.19 57 LEU C CA 1
ATOM 7166 C C . LEU C 1 57 ? 103.911 -73.259 45.092 1.00 76.18 57 LEU C C 1
ATOM 7167 O O . LEU C 1 57 ? 105.109 -73.167 44.828 1.00 64.24 57 LEU C O 1
ATOM 7172 N N . GLU C 1 58 ? 103.523 -73.705 46.295 1.00 82.92 58 GLU C N 1
ATOM 7173 C CA . GLU C 1 58 ? 104.470 -73.968 47.376 1.00 77.27 58 GLU C CA 1
ATOM 7174 C C . GLU C 1 58 ? 105.234 -75.211 46.991 1.00 79.60 58 GLU C C 1
ATOM 7175 O O . GLU C 1 58 ? 106.339 -75.419 47.532 1.00 78.61 58 GLU C O 1
ATOM 7181 N N . ARG C 1 59 ? 104.672 -76.013 46.074 1.00 67.83 59 ARG C N 1
ATOM 7182 C CA . ARG C 1 59 ? 105.355 -77.157 45.554 1.00 62.95 59 ARG C CA 1
ATOM 7183 C C . ARG C 1 59 ? 106.808 -76.840 44.999 1.00 69.04 59 ARG C C 1
ATOM 7184 O O . ARG C 1 59 ? 107.715 -77.749 44.886 1.00 64.55 59 ARG C O 1
ATOM 7192 N N . LEU C 1 60 ? 107.036 -75.535 44.778 1.00 61.18 60 LEU C N 1
ATOM 7193 C CA . LEU C 1 60 ? 108.251 -74.980 44.191 1.00 62.69 60 LEU C CA 1
ATOM 7194 C C . LEU C 1 60 ? 109.383 -74.669 45.178 1.00 68.78 60 LEU C C 1
ATOM 7195 O O . LEU C 1 60 ? 110.537 -74.399 44.761 1.00 69.70 60 LEU C O 1
ATOM 7200 N N . VAL C 1 61 ? 109.092 -74.669 46.475 1.00 64.53 61 VAL C N 1
ATOM 7201 C CA . VAL C 1 61 ? 110.157 -74.370 47.427 1.00 70.68 61 VAL C CA 1
ATOM 7202 C C . VAL C 1 61 ? 110.984 -75.638 47.756 1.00 75.84 61 VAL C C 1
ATOM 7203 O O . VAL C 1 61 ? 110.410 -76.765 47.873 1.00 66.44 61 VAL C O 1
ATOM 7207 N N . ALA C 1 62 ? 112.311 -75.455 47.853 1.00 70.40 62 ALA C N 1
ATOM 7208 C CA . ALA C 1 62 ? 113.229 -76.528 48.259 1.00 69.84 62 ALA C CA 1
ATOM 7209 C C . ALA C 1 62 ? 113.364 -76.736 49.799 1.00 75.20 62 ALA C C 1
ATOM 7210 O O . ALA C 1 62 ? 113.489 -77.861 50.301 1.00 78.49 62 ALA C O 1
ATOM 7212 N N . ARG C 1 63 ? 113.343 -75.634 50.542 1.00 77.98 63 ARG C N 1
ATOM 7213 C CA . ARG C 1 63 ? 113.577 -75.670 51.982 1.00 77.68 63 ARG C CA 1
ATOM 7214 C C . ARG C 1 63 ? 112.820 -74.494 52.581 1.00 80.73 63 ARG C C 1
ATOM 7215 O O . ARG C 1 63 ? 112.991 -73.335 52.147 1.00 83.79 63 ARG C O 1
ATOM 7223 N N . THR C 1 64 ? 111.977 -74.787 53.569 1.00 82.68 64 THR C N 1
ATOM 7224 C CA . THR C 1 64 ? 111.295 -73.734 54.355 1.00 75.73 64 THR C CA 1
ATOM 7225 C C . THR C 1 64 ? 112.121 -73.101 55.430 1.00 73.83 64 THR C C 1
ATOM 7226 O O . THR C 1 64 ? 113.040 -73.726 55.978 1.00 67.23 64 THR C O 1
ATOM 7230 N N . PRO C 1 65 ? 111.763 -71.854 55.776 1.00 75.96 65 PRO C N 1
ATOM 7231 C CA . PRO C 1 65 ? 112.513 -71.122 56.811 1.00 81.01 65 PRO C CA 1
ATOM 7232 C C . PRO C 1 65 ? 112.577 -71.881 58.144 1.00 73.86 65 PRO C C 1
ATOM 7233 O O . PRO C 1 65 ? 113.586 -71.840 58.865 1.00 77.24 65 PRO C O 1
ATOM 7237 N N . GLU C 1 66 ? 111.522 -72.634 58.407 1.00 69.43 66 GLU C N 1
ATOM 7238 C CA . GLU C 1 66 ? 111.569 -73.608 59.464 1.00 78.17 66 GLU C CA 1
ATOM 7239 C C . GLU C 1 66 ? 112.679 -74.682 59.295 1.00 77.62 66 GLU C C 1
ATOM 7240 O O . GLU C 1 66 ? 113.466 -74.917 60.249 1.00 72.00 66 GLU C O 1
ATOM 7246 N N . GLU C 1 67 ? 112.777 -75.305 58.110 1.00 70.49 67 GLU C N 1
ATOM 7247 C CA . GLU C 1 67 ? 113.699 -76.419 58.012 1.00 73.16 67 GLU C CA 1
ATOM 7248 C C . GLU C 1 67 ? 115.122 -75.917 58.123 1.00 80.77 67 GLU C C 1
ATOM 7249 O O . GLU C 1 67 ? 116.030 -76.630 58.625 1.00 77.29 67 GLU C O 1
ATOM 7255 N N . PHE C 1 68 ? 115.289 -74.676 57.643 1.00 73.54 68 PHE C N 1
ATOM 7256 C CA . PHE C 1 68 ? 116.522 -73.908 57.744 1.00 68.60 68 PHE C CA 1
ATOM 7257 C C . PHE C 1 68 ? 116.902 -73.745 59.174 1.00 74.73 68 PHE C C 1
ATOM 7258 O O . PHE C 1 68 ? 118.043 -74.124 59.555 1.00 67.72 68 PHE C O 1
ATOM 7266 N N . ARG C 1 69 ? 115.960 -73.175 59.942 1.00 74.45 69 ARG C N 1
ATOM 7267 C CA . ARG C 1 69 ? 116.126 -73.030 61.384 1.00 73.11 69 ARG C CA 1
ATOM 7268 C C . ARG C 1 69 ? 116.615 -74.325 62.034 1.00 76.97 69 ARG C C 1
ATOM 7269 O O . ARG C 1 69 ? 117.718 -74.306 62.605 1.00 70.50 69 ARG C O 1
ATOM 7277 N N . LYS C 1 70 ? 115.855 -75.437 61.919 1.00 73.54 70 LYS C N 1
ATOM 7278 C CA . LYS C 1 70 ? 116.365 -76.809 62.298 1.00 69.13 70 LYS C CA 1
ATOM 7279 C C . LYS C 1 70 ? 117.777 -77.167 61.835 1.00 72.98 70 LYS C C 1
ATOM 7280 O O . LYS C 1 70 ? 118.379 -78.090 62.390 1.00 76.94 70 LYS C O 1
ATOM 7286 N N . GLN C 1 71 ? 118.325 -76.496 60.821 1.00 78.84 71 GLN C N 1
ATOM 7287 C CA . GLN C 1 71 ? 119.680 -76.859 60.388 1.00 73.03 71 GLN C CA 1
ATOM 7288 C C . GLN C 1 71 ? 120.685 -75.823 60.689 1.00 66.98 71 GLN C C 1
ATOM 7289 O O . GLN C 1 71 ? 121.774 -75.854 60.135 1.00 71.35 71 GLN C O 1
ATOM 7295 N N . GLY C 1 72 ? 120.299 -74.900 61.551 1.00 60.22 72 GLY C N 1
ATOM 7296 C CA . GLY C 1 72 ? 121.212 -73.890 62.052 1.00 60.66 72 GLY C CA 1
ATOM 7297 C C . GLY C 1 72 ? 121.252 -72.604 61.260 1.00 70.07 72 GLY C C 1
ATOM 7298 O O . GLY C 1 72 ? 122.198 -71.797 61.410 1.00 69.12 72 GLY C O 1
ATOM 7299 N N . VAL C 1 73 ? 120.260 -72.415 60.400 1.00 64.23 73 VAL C N 1
ATOM 7300 C CA . VAL C 1 73 ? 120.310 -71.260 59.538 1.00 70.16 73 VAL C CA 1
ATOM 7301 C C . VAL C 1 73 ? 119.133 -70.340 59.788 1.00 64.91 73 VAL C C 1
ATOM 7302 O O . VAL C 1 73 ? 117.973 -70.754 59.800 1.00 66.53 73 VAL C O 1
ATOM 7306 N N . LEU C 1 74 ? 119.469 -69.080 59.998 1.00 61.21 74 LEU C N 1
ATOM 7307 C CA . LEU C 1 74 ? 118.450 -68.110 60.363 1.00 73.47 74 LEU C CA 1
ATOM 7308 C C . LEU C 1 74 ? 118.050 -67.285 59.182 1.00 79.15 74 LEU C C 1
ATOM 7309 O O . LEU C 1 74 ? 118.870 -66.528 58.655 1.00 77.15 74 LEU C O 1
ATOM 7314 N N . VAL C 1 75 ? 116.785 -67.393 58.794 1.00 77.40 75 VAL C N 1
ATOM 7315 C CA . VAL C 1 75 ? 116.365 -66.740 57.586 1.00 73.77 75 VAL C CA 1
ATOM 7316 C C . VAL C 1 75 ? 115.244 -65.782 57.912 1.00 64.86 75 VAL C C 1
ATOM 7317 O O . VAL C 1 75 ? 114.305 -66.149 58.593 1.00 61.97 75 VAL C O 1
ATOM 7321 N N . HIS C 1 76 ? 115.392 -64.558 57.406 1.00 67.76 76 HIS C N 1
ATOM 7322 C CA . HIS C 1 76 ? 114.401 -63.483 57.542 1.00 70.61 76 HIS C CA 1
ATOM 7323 C C . HIS C 1 76 ? 113.859 -62.955 56.261 1.00 65.32 76 HIS C C 1
ATOM 7324 O O . HIS C 1 76 ? 114.599 -62.252 55.565 1.00 63.31 76 HIS C O 1
ATOM 7331 N N . THR C 1 77 ? 112.574 -63.262 55.990 1.00 69.98 77 THR C N 1
ATOM 7332 C CA . THR C 1 77 ? 111.894 -62.817 54.757 1.00 74.55 77 THR C CA 1
ATOM 7333 C C . THR C 1 77 ? 111.244 -61.483 55.000 1.00 64.99 77 THR C C 1
ATOM 7334 O O . THR C 1 77 ? 111.001 -61.117 56.124 1.00 68.34 77 THR C O 1
ATOM 7338 N N . ARG C 1 78 ? 110.985 -60.758 53.943 1.00 66.49 78 ARG C N 1
ATOM 7339 C CA . ARG C 1 78 ? 110.379 -59.458 54.057 1.00 72.96 78 ARG C CA 1
ATOM 7340 C C . ARG C 1 78 ? 111.320 -58.617 54.847 1.00 74.32 78 ARG C C 1
ATOM 7341 O O . ARG C 1 78 ? 110.852 -57.837 55.704 1.00 80.70 78 ARG C O 1
ATOM 7349 N N . HIS C 1 79 ? 112.624 -58.794 54.610 1.00 66.12 79 HIS C N 1
ATOM 7350 C CA . HIS C 1 79 ? 113.727 -57.980 55.210 1.00 69.44 79 HIS C CA 1
ATOM 7351 C C . HIS C 1 79 ? 114.718 -57.466 54.200 1.00 73.15 79 HIS C C 1
ATOM 7352 O O . HIS C 1 79 ? 115.524 -58.228 53.657 1.00 69.28 79 HIS C O 1
ATOM 7359 N N . GLU C 1 80 ? 114.696 -56.160 53.998 1.00 69.73 80 GLU C N 1
ATOM 7360 C CA . GLU C 1 80 ? 115.461 -55.512 52.950 1.00 75.51 80 GLU C CA 1
ATOM 7361 C C . GLU C 1 80 ? 116.763 -54.920 53.502 1.00 80.35 80 GLU C C 1
ATOM 7362 O O . GLU C 1 80 ? 116.704 -53.947 54.266 1.00 77.47 80 GLU C O 1
ATOM 7368 N N . VAL C 1 81 ? 117.941 -55.436 53.136 1.00 70.05 81 VAL C N 1
ATOM 7369 C CA . VAL C 1 81 ? 119.104 -54.633 53.526 1.00 71.92 81 VAL C CA 1
ATOM 7370 C C . VAL C 1 81 ? 119.312 -53.386 52.718 1.00 69.65 81 VAL C C 1
ATOM 7371 O O . VAL C 1 81 ? 119.505 -53.417 51.508 1.00 69.85 81 VAL C O 1
ATOM 7375 N N . VAL C 1 82 ? 119.235 -52.281 53.440 1.00 72.01 82 VAL C N 1
ATOM 7376 C CA . VAL C 1 82 ? 119.046 -50.940 52.882 1.00 78.35 82 VAL C CA 1
ATOM 7377 C C . VAL C 1 82 ? 120.348 -50.205 52.713 1.00 77.57 82 VAL C C 1
ATOM 7378 O O . VAL C 1 82 ? 120.558 -49.497 51.758 1.00 70.32 82 VAL C O 1
ATOM 7382 N N . ASP C 1 83 ? 121.209 -50.361 53.684 1.00 82.10 83 ASP C N 1
ATOM 7383 C CA . ASP C 1 83 ? 122.550 -49.899 53.523 1.00 83.54 83 ASP C CA 1
ATOM 7384 C C . ASP C 1 83 ? 123.675 -50.815 54.098 1.00 80.86 83 ASP C C 1
ATOM 7385 O O . ASP C 1 83 ? 123.445 -51.644 54.950 1.00 81.59 83 ASP C O 1
ATOM 7390 N N . VAL C 1 84 ? 124.886 -50.673 53.585 1.00 75.52 84 VAL C N 1
ATOM 7391 C CA . VAL C 1 84 ? 126.023 -51.405 54.103 1.00 82.58 84 VAL C CA 1
ATOM 7392 C C . VAL C 1 84 ? 127.183 -50.467 54.292 1.00 82.14 84 VAL C C 1
ATOM 7393 O O . VAL C 1 84 ? 127.650 -49.891 53.320 1.00 80.79 84 VAL C O 1
ATOM 7397 N N . ASP C 1 85 ? 127.635 -50.343 55.554 1.00 85.46 85 ASP C N 1
ATOM 7398 C CA . ASP C 1 85 ? 128.816 -49.564 55.990 1.00 86.28 85 ASP C CA 1
ATOM 7399 C C . ASP C 1 85 ? 130.032 -50.441 55.924 1.00 79.67 85 ASP C C 1
ATOM 7400 O O . ASP C 1 85 ? 130.462 -51.011 56.844 1.00 83.63 85 ASP C O 1
ATOM 7405 N N . TYR C 1 86 ? 130.554 -50.539 54.747 1.00 92.28 86 TYR C N 1
ATOM 7406 C CA . TYR C 1 86 ? 131.447 -51.561 54.314 1.00 86.97 86 TYR C CA 1
ATOM 7407 C C . TYR C 1 86 ? 132.774 -51.434 54.904 1.00 84.88 86 TYR C C 1
ATOM 7408 O O . TYR C 1 86 ? 133.027 -51.640 56.049 1.00 78.47 86 TYR C O 1
ATOM 7417 N N . GLU C 1 87 ? 133.652 -51.060 53.999 1.00 113.74 87 GLU C N 1
ATOM 7418 C CA . GLU C 1 87 ? 135.018 -50.472 54.231 1.00 141.39 87 GLU C CA 1
ATOM 7419 C C . GLU C 1 87 ? 135.352 -48.991 53.568 1.00 142.58 87 GLU C C 1
ATOM 7420 O O . GLU C 1 87 ? 136.122 -48.897 52.545 1.00 135.59 87 GLU C O 1
ATOM 7426 N N . LEU C 1 88 ? 134.804 -47.866 54.111 1.00 132.51 88 LEU C N 1
ATOM 7427 C CA . LEU C 1 88 ? 133.998 -47.787 55.365 1.00 122.46 88 LEU C CA 1
ATOM 7428 C C . LEU C 1 88 ? 134.501 -48.796 56.493 1.00 102.97 88 LEU C C 1
ATOM 7429 O O . LEU C 1 88 ? 135.734 -48.934 56.689 1.00 99.30 88 LEU C O 1
ATOM 7434 N N . ARG C 1 89 ? 133.588 -49.475 57.188 1.00 82.61 89 ARG C N 1
ATOM 7435 C CA . ARG C 1 89 ? 133.987 -50.437 58.186 1.00 80.99 89 ARG C CA 1
ATOM 7436 C C . ARG C 1 89 ? 132.843 -50.818 59.110 1.00 82.77 89 ARG C C 1
ATOM 7437 O O . ARG C 1 89 ? 132.292 -49.995 59.921 1.00 58.88 89 ARG C O 1
ATOM 7445 N N . THR C 1 90 ? 132.621 -52.133 58.951 1.00 83.24 90 THR C N 1
ATOM 7446 C CA . THR C 1 90 ? 131.398 -52.828 59.048 1.00 70.02 90 THR C CA 1
ATOM 7447 C C . THR C 1 90 ? 131.144 -52.545 60.454 1.00 89.60 90 THR C C 1
ATOM 7448 O O . THR C 1 90 ? 132.122 -52.641 61.251 1.00 69.49 90 THR C O 1
ATOM 7452 N N . LEU C 1 91 ? 129.982 -51.865 60.636 1.00 107.29 91 LEU C N 1
ATOM 7453 C CA . LEU C 1 91 ? 128.716 -52.402 61.212 1.00 94.21 91 LEU C CA 1
ATOM 7454 C C . LEU C 1 91 ? 128.349 -53.051 59.938 1.00 82.35 91 LEU C C 1
ATOM 7455 O O . LEU C 1 91 ? 128.730 -54.173 59.599 1.00 70.27 91 LEU C O 1
ATOM 7460 N N . THR C 1 92 ? 127.786 -52.128 59.190 1.00 91.49 92 THR C N 1
ATOM 7461 C CA . THR C 1 92 ? 127.136 -52.264 57.934 1.00 88.78 92 THR C CA 1
ATOM 7462 C C . THR C 1 92 ? 125.807 -52.866 58.222 1.00 77.46 92 THR C C 1
ATOM 7463 O O . THR C 1 92 ? 125.491 -53.093 59.347 1.00 88.52 92 THR C O 1
ATOM 7465 N N . VAL C 1 93 ? 125.010 -53.051 57.210 1.00 77.41 93 VAL C N 1
ATOM 7466 C CA . VAL C 1 93 ? 123.758 -53.727 57.337 1.00 84.45 93 VAL C CA 1
ATOM 7467 C C . VAL C 1 93 ? 122.859 -52.872 58.291 1.00 77.05 93 VAL C C 1
ATOM 7468 O O . VAL C 1 93 ? 122.894 -53.004 59.527 1.00 67.57 93 VAL C O 1
ATOM 7472 N N . HIS C 1 94 ? 122.057 -51.992 57.678 1.00 81.48 94 HIS C N 1
ATOM 7473 C CA . HIS C 1 94 ? 120.879 -51.373 58.338 1.00 81.08 94 HIS C CA 1
ATOM 7474 C C . HIS C 1 94 ? 119.942 -52.179 57.587 1.00 76.39 94 HIS C C 1
ATOM 7475 O O . HIS C 1 94 ? 120.143 -52.303 56.392 1.00 75.37 94 HIS C O 1
ATOM 7482 N N . ASP C 1 95 ? 118.988 -52.815 58.260 1.00 69.13 95 ASP C N 1
ATOM 7483 C CA . ASP C 1 95 ? 117.826 -53.165 57.485 1.00 76.88 95 ASP C CA 1
ATOM 7484 C C . ASP C 1 95 ? 116.501 -53.129 58.127 1.00 73.64 95 ASP C C 1
ATOM 7485 O O . ASP C 1 95 ? 116.449 -53.072 59.304 1.00 76.56 95 ASP C O 1
ATOM 7490 N N . HIS C 1 96 ? 115.466 -53.344 57.328 1.00 74.63 96 HIS C N 1
ATOM 7491 C CA . HIS C 1 96 ? 114.062 -53.167 57.658 1.00 77.15 96 HIS C CA 1
ATOM 7492 C C . HIS C 1 96 ? 113.051 -54.435 57.888 1.00 78.00 96 HIS C C 1
ATOM 7493 O O . HIS C 1 96 ? 112.745 -55.123 56.924 1.00 80.30 96 HIS C O 1
ATOM 7500 N N . ALA C 1 97 ? 112.534 -54.774 59.102 1.00 75.24 97 ALA C N 1
ATOM 7501 C CA . ALA C 1 97 ? 111.428 -55.846 59.221 1.00 80.19 97 ALA C CA 1
ATOM 7502 C C . ALA C 1 97 ? 110.075 -55.269 58.886 1.00 92.77 97 ALA C C 1
ATOM 7503 O O . ALA C 1 97 ? 109.968 -54.246 58.138 1.00 78.13 97 ALA C O 1
ATOM 7505 N N . GLU C 1 98 ? 109.053 -55.947 59.484 1.00 111.65 98 GLU C N 1
ATOM 7506 C CA . GLU C 1 98 ? 107.631 -55.428 59.696 1.00 107.02 98 GLU C CA 1
ATOM 7507 C C . GLU C 1 98 ? 107.385 -54.616 60.995 1.00 101.48 98 GLU C C 1
ATOM 7508 O O . GLU C 1 98 ? 107.434 -55.127 62.188 1.00 74.79 98 GLU C O 1
ATOM 7514 N N . GLY C 1 99 ? 107.231 -53.307 60.699 1.00 88.10 99 GLY C N 1
ATOM 7515 C CA . GLY C 1 99 ? 107.464 -52.210 61.628 1.00 69.82 99 GLY C CA 1
ATOM 7516 C C . GLY C 1 99 ? 108.840 -51.618 61.353 1.00 88.99 99 GLY C C 1
ATOM 7517 O O . GLY C 1 99 ? 109.008 -50.625 60.628 1.00 84.19 99 GLY C O 1
ATOM 7518 N N . ARG C 1 100 ? 109.854 -52.288 61.900 1.00 96.34 100 ARG C N 1
ATOM 7519 C CA . ARG C 1 100 ? 111.119 -51.633 62.332 1.00 94.92 100 ARG C CA 1
ATOM 7520 C C . ARG C 1 100 ? 112.293 -51.643 61.378 1.00 86.20 100 ARG C C 1
ATOM 7521 O O . ARG C 1 100 ? 112.314 -52.345 60.361 1.00 91.16 100 ARG C O 1
ATOM 7529 N N . THR C 1 101 ? 113.285 -50.873 61.739 1.00 75.28 101 THR C N 1
ATOM 7530 C CA . THR C 1 101 ? 114.531 -50.975 61.056 1.00 84.04 101 THR C CA 1
ATOM 7531 C C . THR C 1 101 ? 115.688 -51.023 62.082 1.00 86.18 101 THR C C 1
ATOM 7532 O O . THR C 1 101 ? 115.459 -50.775 63.260 1.00 93.23 101 THR C O 1
ATOM 7536 N N . PHE C 1 102 ? 116.889 -51.424 61.681 1.00 80.82 102 PHE C N 1
ATOM 7537 C CA . PHE C 1 102 ? 117.928 -51.865 62.638 1.00 80.95 102 PHE C CA 1
ATOM 7538 C C . PHE C 1 102 ? 119.300 -52.253 62.108 1.00 81.15 102 PHE C C 1
ATOM 7539 O O . PHE C 1 102 ? 119.541 -52.311 60.896 1.00 82.07 102 PHE C O 1
ATOM 7547 N N . GLN C 1 103 ? 120.211 -52.540 63.033 1.00 76.49 103 GLN C N 1
ATOM 7548 C CA . GLN C 1 103 ? 121.622 -52.781 62.655 1.00 72.01 103 GLN C CA 1
ATOM 7549 C C . GLN C 1 103 ? 122.168 -54.254 62.782 1.00 77.95 103 GLN C C 1
ATOM 7550 O O . GLN C 1 103 ? 121.755 -55.077 63.622 1.00 63.21 103 GLN C O 1
ATOM 7556 N N . ASP C 1 104 ? 123.108 -54.602 61.921 1.00 74.57 104 ASP C N 1
ATOM 7557 C CA . ASP C 1 104 ? 123.774 -55.864 62.112 1.00 63.73 104 ASP C CA 1
ATOM 7558 C C . ASP C 1 104 ? 125.183 -55.722 61.639 1.00 62.41 104 ASP C C 1
ATOM 7559 O O . ASP C 1 104 ? 125.591 -54.650 61.165 1.00 72.66 104 ASP C O 1
ATOM 7564 N N . ARG C 1 105 ? 125.987 -56.747 61.881 1.00 69.48 105 ARG C N 1
ATOM 7565 C CA . ARG C 1 105 ? 127.425 -56.659 61.514 1.00 74.44 105 ARG C CA 1
ATOM 7566 C C . ARG C 1 105 ? 127.594 -57.937 60.850 1.00 76.96 105 ARG C C 1
ATOM 7567 O O . ARG C 1 105 ? 126.765 -58.898 61.048 1.00 60.78 105 ARG C O 1
ATOM 7575 N N . PHE C 1 106 ? 128.697 -57.952 60.111 1.00 73.59 106 PHE C N 1
ATOM 7576 C CA . PHE C 1 106 ? 129.110 -59.165 59.469 1.00 72.84 106 PHE C CA 1
ATOM 7577 C C . PHE C 1 106 ? 130.629 -59.302 59.513 1.00 67.11 106 PHE C C 1
ATOM 7578 O O . PHE C 1 106 ? 131.363 -58.346 59.758 1.00 64.44 106 PHE C O 1
ATOM 7586 N N . ASP C 1 107 ? 131.062 -60.532 59.294 1.00 69.79 107 ASP C N 1
ATOM 7587 C CA . ASP C 1 107 ? 132.478 -60.882 59.029 1.00 68.35 107 ASP C CA 1
ATOM 7588 C C . ASP C 1 107 ? 132.661 -61.326 57.548 1.00 70.50 107 ASP C C 1
ATOM 7589 O O . ASP C 1 107 ? 133.615 -60.964 56.838 1.00 64.05 107 ASP C O 1
ATOM 7594 N N . HIS C 1 108 ? 131.734 -62.168 57.090 1.00 75.65 108 HIS C N 1
ATOM 7595 C CA . HIS C 1 108 ? 131.613 -62.493 55.673 1.00 67.36 108 HIS C CA 1
ATOM 7596 C C . HIS C 1 108 ? 130.248 -62.029 55.200 1.00 67.40 108 HIS C C 1
ATOM 7597 O O . HIS C 1 108 ? 129.211 -62.264 55.899 1.00 61.07 108 HIS C O 1
ATOM 7604 N N . LEU C 1 109 ? 130.269 -61.384 54.024 1.00 60.47 109 LEU C N 1
ATOM 7605 C CA . LEU C 1 109 ? 129.060 -60.885 53.415 1.00 59.44 109 LEU C CA 1
ATOM 7606 C C . LEU C 1 109 ? 128.954 -61.558 52.095 1.00 61.30 109 LEU C C 1
ATOM 7607 O O . LEU C 1 109 ? 129.924 -61.569 51.318 1.00 64.59 109 LEU C O 1
ATOM 7612 N N . VAL C 1 110 ? 127.800 -62.155 51.827 1.00 62.80 110 VAL C N 1
ATOM 7613 C CA . VAL C 1 110 ? 127.536 -62.705 50.480 1.00 61.45 110 VAL C CA 1
ATOM 7614 C C . VAL C 1 110 ? 126.373 -61.918 49.882 1.00 64.28 110 VAL C C 1
ATOM 7615 O O . VAL C 1 110 ? 125.222 -61.894 50.446 1.00 59.88 110 VAL C O 1
ATOM 7619 N N . LEU C 1 111 ? 126.685 -61.291 48.736 1.00 56.83 111 LEU C N 1
ATOM 7620 C CA . LEU C 1 111 ? 125.743 -60.581 47.916 1.00 57.45 111 LEU C CA 1
ATOM 7621 C C . LEU C 1 111 ? 125.076 -61.527 46.908 1.00 61.12 111 LEU C C 1
ATOM 7622 O O . LEU C 1 111 ? 125.719 -62.087 46.043 1.00 58.16 111 LEU C O 1
ATOM 7627 N N . ALA C 1 112 ? 123.782 -61.730 47.065 1.00 55.63 112 ALA C N 1
ATOM 7628 C CA . ALA C 1 112 ? 123.059 -62.650 46.277 1.00 59.94 112 ALA C CA 1
ATOM 7629 C C . ALA C 1 112 ? 121.719 -62.017 46.108 1.00 63.61 112 ALA C C 1
ATOM 7630 O O . ALA C 1 112 ? 120.687 -62.626 46.327 1.00 69.83 112 ALA C O 1
ATOM 7632 N N . THR C 1 113 ? 121.757 -60.798 45.623 1.00 58.94 113 THR C N 1
ATOM 7633 C CA . THR C 1 113 ? 120.539 -60.037 45.362 1.00 78.04 113 THR C CA 1
ATOM 7634 C C . THR C 1 113 ? 119.821 -60.313 44.007 1.00 71.36 113 THR C C 1
ATOM 7635 O O . THR C 1 113 ? 118.755 -59.766 43.731 1.00 69.69 113 THR C O 1
ATOM 7639 N N . GLY C 1 114 ? 120.429 -61.115 43.147 1.00 72.55 114 GLY C N 1
ATOM 7640 C CA . GLY C 1 114 ? 119.748 -61.559 41.939 1.00 68.29 114 GLY C CA 1
ATOM 7641 C C . GLY C 1 114 ? 119.620 -60.573 40.806 1.00 66.10 114 GLY C C 1
ATOM 7642 O O . GLY C 1 114 ? 120.491 -59.706 40.581 1.00 62.21 114 GLY C O 1
ATOM 7643 N N . ALA C 1 115 ? 118.517 -60.728 40.075 1.00 69.51 115 ALA C N 1
ATOM 7644 C CA . ALA C 1 115 ? 118.207 -59.883 38.916 1.00 63.26 115 ALA C CA 1
ATOM 7645 C C . ALA C 1 115 ? 116.721 -59.503 38.797 1.00 65.76 115 ALA C C 1
ATOM 7646 O O . ALA C 1 115 ? 115.793 -60.232 39.210 1.00 71.08 115 ALA C O 1
ATOM 7648 N N . ARG C 1 116 ? 116.501 -58.330 38.207 1.00 67.22 116 ARG C N 1
ATOM 7649 C CA . ARG C 1 116 ? 115.137 -57.816 38.038 1.00 71.82 116 ARG C CA 1
ATOM 7650 C C . ARG C 1 116 ? 114.810 -57.692 36.536 1.00 71.50 116 ARG C C 1
ATOM 7651 O O . ARG C 1 116 ? 115.713 -57.497 35.738 1.00 63.89 116 ARG C O 1
ATOM 7659 N N . PRO C 1 117 ? 113.496 -57.795 36.166 1.00 75.80 117 PRO C N 1
ATOM 7660 C CA . PRO C 1 117 ? 113.052 -57.628 34.798 1.00 68.35 117 PRO C CA 1
ATOM 7661 C C . PRO C 1 117 ? 113.623 -56.362 34.241 1.00 74.14 117 PRO C C 1
ATOM 7662 O O . PRO C 1 117 ? 113.696 -55.292 34.910 1.00 70.01 117 PRO C O 1
ATOM 7666 N N . SER C 1 118 ? 114.029 -56.476 32.979 1.00 77.52 118 SER C N 1
ATOM 7667 C CA . SER C 1 118 ? 114.544 -55.334 32.249 1.00 74.81 118 SER C CA 1
ATOM 7668 C C . SER C 1 118 ? 113.461 -54.830 31.366 1.00 77.96 118 SER C C 1
ATOM 7669 O O . SER C 1 118 ? 113.252 -55.403 30.305 1.00 76.90 118 SER C O 1
ATOM 7672 N N . LEU C 1 119 ? 112.750 -53.785 31.807 1.00 84.68 119 LEU C N 1
ATOM 7673 C CA . LEU C 1 119 ? 111.549 -53.272 31.089 1.00 86.34 119 LEU C CA 1
ATOM 7674 C C . LEU C 1 119 ? 111.777 -52.203 30.004 1.00 85.63 119 LEU C C 1
ATOM 7675 O O . LEU C 1 119 ? 112.272 -51.101 30.299 1.00 84.31 119 LEU C O 1
ATOM 7680 N N . PRO C 1 120 ? 111.325 -52.505 28.755 1.00 96.52 120 PRO C N 1
ATOM 7681 C CA . PRO C 1 120 ? 111.323 -51.470 27.715 1.00 97.14 120 PRO C CA 1
ATOM 7682 C C . PRO C 1 120 ? 110.414 -50.255 28.091 1.00 93.89 120 PRO C C 1
ATOM 7683 O O . PRO C 1 120 ? 109.312 -50.305 28.752 1.00 84.36 120 PRO C O 1
ATOM 7687 N N . PRO C 1 121 ? 110.901 -49.108 27.670 1.00 92.43 121 PRO C N 1
ATOM 7688 C CA . PRO C 1 121 ? 110.121 -47.890 27.922 1.00 86.61 121 PRO C CA 1
ATOM 7689 C C . PRO C 1 121 ? 108.897 -47.896 27.016 1.00 90.89 121 PRO C C 1
ATOM 7690 O O . PRO C 1 121 ? 108.950 -47.641 25.824 1.00 89.46 121 PRO C O 1
ATOM 7694 N N . ILE C 1 122 ? 107.764 -48.268 27.552 1.00 87.61 122 ILE C N 1
ATOM 7695 C CA . ILE C 1 122 ? 106.593 -48.324 26.678 1.00 82.91 122 ILE C CA 1
ATOM 7696 C C . ILE C 1 122 ? 105.463 -47.790 27.455 1.00 82.73 122 ILE C C 1
ATOM 7697 O O . ILE C 1 122 ? 105.186 -48.238 28.578 1.00 82.27 122 ILE C O 1
ATOM 7702 N N . PRO C 1 123 ? 104.794 -46.827 26.875 1.00 85.48 123 PRO C N 1
ATOM 7703 C CA . PRO C 1 123 ? 103.669 -46.159 27.546 1.00 78.95 123 PRO C CA 1
ATOM 7704 C C . PRO C 1 123 ? 102.528 -47.137 27.869 1.00 76.86 123 PRO C C 1
ATOM 7705 O O . PRO C 1 123 ? 101.966 -47.849 27.000 1.00 75.41 123 PRO C O 1
ATOM 7709 N N . GLY C 1 124 ? 102.159 -47.186 29.142 1.00 81.76 124 GLY C N 1
ATOM 7710 C CA . GLY C 1 124 ? 100.988 -47.970 29.545 1.00 74.10 124 GLY C CA 1
ATOM 7711 C C . GLY C 1 124 ? 101.391 -49.258 30.248 1.00 82.41 124 GLY C C 1
ATOM 7712 O O . GLY C 1 124 ? 100.559 -50.067 30.573 1.00 79.64 124 GLY C O 1
ATOM 7713 N N . THR C 1 125 ? 102.685 -49.441 30.472 1.00 82.37 125 THR C N 1
ATOM 7714 C CA . THR C 1 125 ? 103.209 -50.579 31.166 1.00 71.93 125 THR C CA 1
ATOM 7715 C C . THR C 1 125 ? 102.661 -50.646 32.571 1.00 73.93 125 THR C C 1
ATOM 7716 O O . THR C 1 125 ? 102.589 -51.684 33.180 1.00 82.47 125 THR C O 1
ATOM 7720 N N . GLU C 1 126 ? 102.250 -49.529 33.098 1.00 83.26 126 GLU C N 1
ATOM 7721 C CA . GLU C 1 126 ? 101.902 -49.452 34.494 1.00 83.50 126 GLU C CA 1
ATOM 7722 C C . GLU C 1 126 ? 100.493 -49.963 34.726 1.00 81.79 126 GLU C C 1
ATOM 7723 O O . GLU C 1 126 ? 100.049 -50.096 35.847 1.00 88.47 126 GLU C O 1
ATOM 7729 N N . GLN C 1 127 ? 99.787 -50.283 33.665 1.00 80.30 127 GLN C N 1
ATOM 7730 C CA . GLN C 1 127 ? 98.446 -50.760 33.827 1.00 79.73 127 GLN C CA 1
ATOM 7731 C C . GLN C 1 127 ? 98.306 -52.183 34.359 1.00 80.56 127 GLN C C 1
ATOM 7732 O O . GLN C 1 127 ? 99.287 -52.914 34.511 1.00 77.88 127 GLN C O 1
ATOM 7738 N N . GLU C 1 128 ? 97.043 -52.552 34.510 1.00 73.38 128 GLU C N 1
ATOM 7739 C CA . GLU C 1 128 ? 96.585 -53.429 35.523 1.00 73.43 128 GLU C CA 1
ATOM 7740 C C . GLU C 1 128 ? 96.733 -54.875 35.030 1.00 90.88 128 GLU C C 1
ATOM 7741 O O . GLU C 1 128 ? 97.086 -55.784 35.833 1.00 103.01 128 GLU C O 1
ATOM 7747 N N . GLY C 1 129 ? 96.569 -55.146 33.750 1.00 65.32 129 GLY C N 1
ATOM 7748 C CA . GLY C 1 129 ? 96.855 -56.532 33.395 1.00 70.82 129 GLY C CA 1
ATOM 7749 C C . GLY C 1 129 ? 98.226 -56.840 32.754 1.00 68.61 129 GLY C C 1
ATOM 7750 O O . GLY C 1 129 ? 98.442 -57.860 32.097 1.00 61.40 129 GLY C O 1
ATOM 7751 N N . VAL C 1 130 ? 99.178 -55.941 32.903 1.00 73.18 130 VAL C N 1
ATOM 7752 C CA . VAL C 1 130 ? 100.542 -56.213 32.449 1.00 69.13 130 VAL C CA 1
ATOM 7753 C C . VAL C 1 130 ? 101.331 -56.792 33.620 1.00 67.10 130 VAL C C 1
ATOM 7754 O O . VAL C 1 130 ? 101.328 -56.228 34.723 1.00 68.31 130 VAL C O 1
ATOM 7758 N N . TYR C 1 131 ? 101.985 -57.921 33.347 1.00 69.91 131 TYR C N 1
ATOM 7759 C CA . TYR C 1 131 ? 102.655 -58.797 34.303 1.00 61.88 131 TYR C CA 1
ATOM 7760 C C . TYR C 1 131 ? 104.114 -59.082 33.914 1.00 65.00 131 TYR C C 1
ATOM 7761 O O . TYR C 1 131 ? 104.537 -58.969 32.773 1.00 55.86 131 TYR C O 1
ATOM 7770 N N . THR C 1 132 ? 104.873 -59.521 34.917 1.00 76.55 132 THR C N 1
ATOM 7771 C CA . THR C 1 132 ? 106.255 -59.981 34.750 1.00 66.27 132 THR C CA 1
ATOM 7772 C C . THR C 1 132 ? 106.354 -61.416 35.327 1.00 73.55 132 THR C C 1
ATOM 7773 O O . THR C 1 132 ? 105.485 -61.823 36.121 1.00 77.72 132 THR C O 1
ATOM 7777 N N . LEU C 1 133 ? 107.286 -62.259 34.891 1.00 71.59 133 LEU C N 1
ATOM 7778 C CA . LEU C 1 133 ? 107.359 -63.619 35.556 1.00 76.41 133 LEU C CA 1
ATOM 7779 C C . LEU C 1 133 ? 108.688 -63.911 36.291 1.00 76.50 133 LEU C C 1
ATOM 7780 O O . LEU C 1 133 ? 109.580 -64.546 35.712 1.00 83.85 133 LEU C O 1
ATOM 7785 N N . ARG C 1 134 ? 108.852 -63.479 37.532 1.00 69.43 134 ARG C N 1
ATOM 7786 C CA . ARG C 1 134 ? 110.201 -63.521 38.043 1.00 73.16 134 ARG C CA 1
ATOM 7787 C C . ARG C 1 134 ? 110.235 -64.224 39.390 1.00 73.68 134 ARG C C 1
ATOM 7788 O O . ARG C 1 134 ? 111.190 -64.896 39.725 1.00 74.22 134 ARG C O 1
ATOM 7796 N N . THR C 1 135 ? 109.148 -64.100 40.145 1.00 73.37 135 THR C N 1
ATOM 7797 C CA . THR C 1 135 ? 109.163 -64.317 41.606 1.00 69.72 135 THR C CA 1
ATOM 7798 C C . THR C 1 135 ? 107.922 -65.022 41.978 1.00 68.59 135 THR C C 1
ATOM 7799 O O . THR C 1 135 ? 107.031 -65.192 41.126 1.00 62.13 135 THR C O 1
ATOM 7803 N N . MET C 1 136 ? 107.833 -65.426 43.247 1.00 70.28 136 MET C N 1
ATOM 7804 C CA . MET C 1 136 ? 106.643 -66.177 43.688 1.00 70.18 136 MET C CA 1
ATOM 7805 C C . MET C 1 136 ? 105.420 -65.320 43.672 1.00 70.58 136 MET C C 1
ATOM 7806 O O . MET C 1 136 ? 104.332 -65.795 43.491 1.00 69.39 136 MET C O 1
ATOM 7811 N N . GLU C 1 137 ? 105.620 -64.043 43.923 1.00 76.20 137 GLU C N 1
ATOM 7812 C CA . GLU C 1 137 ? 104.537 -63.065 43.922 1.00 75.45 137 GLU C CA 1
ATOM 7813 C C . GLU C 1 137 ? 104.083 -62.827 42.484 1.00 70.21 137 GLU C C 1
ATOM 7814 O O . GLU C 1 137 ? 102.904 -62.824 42.172 1.00 67.22 137 GLU C O 1
ATOM 7820 N N . ASP C 1 138 ? 105.010 -62.675 41.571 1.00 67.89 138 ASP C N 1
ATOM 7821 C CA . ASP C 1 138 ? 104.588 -62.697 40.172 1.00 72.36 138 ASP C CA 1
ATOM 7822 C C . ASP C 1 138 ? 103.630 -63.900 39.910 1.00 74.44 138 ASP C C 1
ATOM 7823 O O . ASP C 1 138 ? 102.527 -63.720 39.429 1.00 64.54 138 ASP C O 1
ATOM 7828 N N . GLY C 1 139 ? 104.052 -65.116 40.256 1.00 71.38 139 GLY C N 1
ATOM 7829 C CA . GLY C 1 139 ? 103.201 -66.256 40.123 1.00 60.44 139 GLY C CA 1
ATOM 7830 C C . GLY C 1 139 ? 101.832 -66.094 40.757 1.00 67.34 139 GLY C C 1
ATOM 7831 O O . GLY C 1 139 ? 100.839 -66.409 40.108 1.00 68.66 139 GLY C O 1
ATOM 7832 N N . GLU C 1 140 ? 101.741 -65.635 42.007 1.00 69.85 140 GLU C N 1
ATOM 7833 C CA . GLU C 1 140 ? 100.427 -65.365 42.626 1.00 73.72 140 GLU C CA 1
ATOM 7834 C C . GLU C 1 140 ? 99.593 -64.458 41.750 1.00 70.08 140 GLU C C 1
ATOM 7835 O O . GLU C 1 140 ? 98.526 -64.860 41.295 1.00 66.12 140 GLU C O 1
ATOM 7841 N N . ARG C 1 141 ? 100.100 -63.252 41.480 1.00 62.00 141 ARG C N 1
ATOM 7842 C CA . ARG C 1 141 ? 99.390 -62.340 40.630 1.00 67.29 141 ARG C CA 1
ATOM 7843 C C . ARG C 1 141 ? 98.795 -63.010 39.299 1.00 70.05 141 ARG C C 1
ATOM 7844 O O . ARG C 1 141 ? 97.590 -63.019 39.013 1.00 66.66 141 ARG C O 1
ATOM 7852 N N . LEU C 1 142 ? 99.667 -63.570 38.493 1.00 72.61 142 LEU C N 1
ATOM 7853 C CA . LEU C 1 142 ? 99.303 -64.347 37.312 1.00 69.56 142 LEU C CA 1
ATOM 7854 C C . LEU C 1 142 ? 98.297 -65.422 37.593 1.00 66.40 142 LEU C C 1
ATOM 7855 O O . LEU C 1 142 ? 97.431 -65.673 36.763 1.00 63.68 142 LEU C O 1
ATOM 7860 N N . LEU C 1 143 ? 98.410 -66.072 38.741 1.00 62.47 143 LEU C N 1
ATOM 7861 C CA . LEU C 1 143 ? 97.584 -67.247 38.968 1.00 65.88 143 LEU C CA 1
ATOM 7862 C C . LEU C 1 143 ? 96.139 -66.870 39.221 1.00 67.02 143 LEU C C 1
ATOM 7863 O O . LEU C 1 143 ? 95.187 -67.601 38.851 1.00 64.48 143 LEU C O 1
ATOM 7868 N N . LYS C 1 144 ? 96.003 -65.687 39.812 1.00 61.53 144 LYS C N 1
ATOM 7869 C CA . LYS C 1 144 ? 94.707 -64.958 39.931 1.00 68.03 144 LYS C CA 1
ATOM 7870 C C . LYS C 1 144 ? 94.030 -64.532 38.618 1.00 71.42 144 LYS C C 1
ATOM 7871 O O . LYS C 1 144 ? 92.842 -64.828 38.368 1.00 71.50 144 LYS C O 1
ATOM 7877 N N . ALA C 1 145 ? 94.785 -63.807 37.786 1.00 65.10 145 ALA C N 1
ATOM 7878 C CA . ALA C 1 145 ? 94.362 -63.480 36.396 1.00 67.17 145 ALA C CA 1
ATOM 7879 C C . ALA C 1 145 ? 93.974 -64.672 35.489 1.00 74.11 145 ALA C C 1
ATOM 7880 O O . ALA C 1 145 ? 92.911 -64.621 34.807 1.00 77.27 145 ALA C O 1
ATOM 7882 N N . LEU C 1 146 ? 94.803 -65.725 35.497 1.00 63.43 146 LEU C N 1
ATOM 7883 C CA . LEU C 1 146 ? 94.719 -66.722 34.480 1.00 67.75 146 LEU C CA 1
ATOM 7884 C C . LEU C 1 146 ? 93.351 -67.283 34.343 1.00 71.03 146 LEU C C 1
ATOM 7885 O O . LEU C 1 146 ? 92.820 -67.229 33.268 1.00 74.96 146 LEU C O 1
ATOM 7890 N N . PRO C 1 147 ? 92.742 -67.810 35.420 1.00 79.90 147 PRO C N 1
ATOM 7891 C CA . PRO C 1 147 ? 91.428 -68.504 35.189 1.00 85.43 147 PRO C CA 1
ATOM 7892 C C . PRO C 1 147 ? 90.370 -67.441 34.984 1.00 84.14 147 PRO C C 1
ATOM 7893 O O . PRO C 1 147 ? 90.168 -66.674 35.946 1.00 103.18 147 PRO C O 1
ATOM 7897 N N . GLN C 1 148 ? 89.784 -67.301 33.803 1.00 64.66 148 GLN C N 1
ATOM 7898 C CA . GLN C 1 148 ? 89.204 -65.976 33.470 1.00 82.72 148 GLN C CA 1
ATOM 7899 C C . GLN C 1 148 ? 89.865 -65.391 32.290 1.00 86.96 148 GLN C C 1
ATOM 7900 O O . GLN C 1 148 ? 89.844 -64.208 32.100 1.00 67.05 148 GLN C O 1
ATOM 7906 N N . ALA C 1 149 ? 90.443 -66.301 31.505 1.00 107.81 149 ALA C N 1
ATOM 7907 C CA . ALA C 1 149 ? 91.046 -66.094 30.175 1.00 87.35 149 ALA C CA 1
ATOM 7908 C C . ALA C 1 149 ? 91.583 -64.673 30.013 1.00 72.12 149 ALA C C 1
ATOM 7909 O O . ALA C 1 149 ? 92.216 -64.209 31.041 1.00 55.20 149 ALA C O 1
ATOM 7911 N N . ARG C 1 150 ? 91.447 -64.023 28.808 1.00 71.50 150 ARG C N 1
ATOM 7912 C CA . ARG C 1 150 ? 90.931 -64.533 27.479 1.00 70.07 150 ARG C CA 1
ATOM 7913 C C . ARG C 1 150 ? 91.948 -64.519 26.332 1.00 66.90 150 ARG C C 1
ATOM 7914 O O . ARG C 1 150 ? 92.116 -65.503 25.617 1.00 71.02 150 ARG C O 1
ATOM 7922 N N . ARG C 1 151 ? 92.610 -63.399 26.156 1.00 67.44 151 ARG C N 1
ATOM 7923 C CA . ARG C 1 151 ? 93.569 -63.205 25.083 1.00 69.21 151 ARG C CA 1
ATOM 7924 C C . ARG C 1 151 ? 94.921 -62.747 25.686 1.00 68.50 151 ARG C C 1
ATOM 7925 O O . ARG C 1 151 ? 95.003 -61.734 26.359 1.00 60.78 151 ARG C O 1
ATOM 7933 N N . ALA C 1 152 ? 95.997 -63.487 25.461 1.00 64.61 152 ALA C N 1
ATOM 7934 C CA . ALA C 1 152 ? 97.310 -63.015 25.931 1.00 65.99 152 ALA C CA 1
ATOM 7935 C C . ALA C 1 152 ? 98.285 -62.472 24.858 1.00 63.86 152 ALA C C 1
ATOM 7936 O O . ALA C 1 152 ? 98.462 -63.066 23.815 1.00 62.92 152 ALA C O 1
ATOM 7938 N N . ALA C 1 153 ? 98.944 -61.358 25.133 1.00 54.90 153 ALA C N 1
ATOM 7939 C CA . ALA C 1 153 ? 100.127 -61.015 24.380 1.00 57.07 153 ALA C CA 1
ATOM 7940 C C . ALA C 1 153 ? 101.424 -61.209 25.180 1.00 57.49 153 ALA C C 1
ATOM 7941 O O . ALA C 1 153 ? 101.513 -60.828 26.302 1.00 63.68 153 ALA C O 1
ATOM 7943 N N . ILE C 1 154 ? 102.440 -61.813 24.611 1.00 59.75 154 ILE C N 1
ATOM 7944 C CA . ILE C 1 154 ? 103.733 -61.973 25.285 1.00 60.40 154 ILE C CA 1
ATOM 7945 C C . ILE C 1 154 ? 104.794 -61.180 24.558 1.00 57.89 154 ILE C C 1
ATOM 7946 O O . ILE C 1 154 ? 105.077 -61.439 23.420 1.00 64.76 154 ILE C O 1
ATOM 7951 N N . LEU C 1 155 ? 105.390 -60.207 25.173 1.00 55.57 155 LEU C N 1
ATOM 7952 C CA . LEU C 1 155 ? 106.574 -59.578 24.539 1.00 70.17 155 LEU C CA 1
ATOM 7953 C C . LEU C 1 155 ? 107.880 -60.321 24.822 1.00 61.71 155 LEU C C 1
ATOM 7954 O O . LEU C 1 155 ? 108.211 -60.474 25.934 1.00 61.52 155 LEU C O 1
ATOM 7959 N N . GLY C 1 156 ? 108.619 -60.690 23.799 1.00 59.32 156 GLY C N 1
ATOM 7960 C CA . GLY C 1 156 ? 109.897 -61.317 23.891 1.00 58.20 156 GLY C CA 1
ATOM 7961 C C . GLY C 1 156 ? 109.722 -62.825 23.677 1.00 68.82 156 GLY C C 1
ATOM 7962 O O . GLY C 1 156 ? 108.937 -63.504 24.396 1.00 72.49 156 GLY C O 1
ATOM 7963 N N . ALA C 1 157 ? 110.431 -63.399 22.710 1.00 64.73 157 ALA C N 1
ATOM 7964 C CA . ALA C 1 157 ? 110.313 -64.847 22.487 1.00 60.93 157 ALA C CA 1
ATOM 7965 C C . ALA C 1 157 ? 111.677 -65.456 22.779 1.00 73.88 157 ALA C C 1
ATOM 7966 O O . ALA C 1 157 ? 112.192 -66.203 21.892 1.00 68.28 157 ALA C O 1
ATOM 7968 N N . GLY C 1 158 ? 112.278 -65.060 23.945 1.00 67.75 158 GLY C N 1
ATOM 7969 C CA . GLY C 1 158 ? 113.350 -65.770 24.633 1.00 55.35 158 GLY C CA 1
ATOM 7970 C C . GLY C 1 158 ? 112.853 -67.040 25.292 1.00 66.51 158 GLY C C 1
ATOM 7971 O O . GLY C 1 158 ? 111.748 -67.485 25.043 1.00 65.45 158 GLY C O 1
ATOM 7972 N N . TYR C 1 159 ? 113.661 -67.690 26.100 1.00 77.70 159 TYR C N 1
ATOM 7973 C CA . TYR C 1 159 ? 113.199 -68.974 26.591 1.00 66.25 159 TYR C CA 1
ATOM 7974 C C . TYR C 1 159 ? 111.978 -68.791 27.545 1.00 64.74 159 TYR C C 1
ATOM 7975 O O . TYR C 1 159 ? 111.029 -69.552 27.516 1.00 62.50 159 TYR C O 1
ATOM 7984 N N . ILE C 1 160 ? 111.950 -67.788 28.405 1.00 70.72 160 ILE C N 1
ATOM 7985 C CA . ILE C 1 160 ? 110.798 -67.803 29.362 1.00 76.15 160 ILE C CA 1
ATOM 7986 C C . ILE C 1 160 ? 109.926 -67.064 28.478 1.00 71.06 160 ILE C C 1
ATOM 7987 O O . ILE C 1 160 ? 110.446 -66.211 27.694 1.00 87.91 160 ILE C O 1
ATOM 7992 N N . GLY C 1 161 ? 108.662 -67.354 28.409 1.00 51.29 161 GLY C N 1
ATOM 7993 C CA . GLY C 1 161 ? 108.161 -66.583 27.259 1.00 69.10 161 GLY C CA 1
ATOM 7994 C C . GLY C 1 161 ? 107.814 -67.417 26.075 1.00 61.50 161 GLY C C 1
ATOM 7995 O O . GLY C 1 161 ? 106.661 -67.468 25.693 1.00 61.86 161 GLY C O 1
ATOM 7996 N N . LEU C 1 162 ? 108.766 -68.158 25.545 1.00 62.39 162 LEU C N 1
ATOM 7997 C CA . LEU C 1 162 ? 108.381 -69.435 24.859 1.00 54.36 162 LEU C CA 1
ATOM 7998 C C . LEU C 1 162 ? 107.837 -70.348 25.900 1.00 59.45 162 LEU C C 1
ATOM 7999 O O . LEU C 1 162 ? 106.881 -70.984 25.665 1.00 57.59 162 LEU C O 1
ATOM 8004 N N . GLU C 1 163 ? 108.436 -70.399 27.086 1.00 68.01 163 GLU C N 1
ATOM 8005 C CA . GLU C 1 163 ? 107.850 -71.210 28.134 1.00 65.29 163 GLU C CA 1
ATOM 8006 C C . GLU C 1 163 ? 106.414 -70.721 28.505 1.00 62.68 163 GLU C C 1
ATOM 8007 O O . GLU C 1 163 ? 105.478 -71.524 28.728 1.00 58.48 163 GLU C O 1
ATOM 8013 N N . ALA C 1 164 ? 106.260 -69.403 28.515 1.00 53.87 164 ALA C N 1
ATOM 8014 C CA . ALA C 1 164 ? 104.970 -68.795 28.882 1.00 59.24 164 ALA C CA 1
ATOM 8015 C C . ALA C 1 164 ? 103.836 -69.079 27.936 1.00 66.99 164 ALA C C 1
ATOM 8016 O O . ALA C 1 164 ? 102.691 -69.313 28.406 1.00 62.21 164 ALA C O 1
ATOM 8018 N N . ALA C 1 165 ? 104.137 -68.967 26.632 1.00 57.84 165 ALA C N 1
ATOM 8019 C CA . ALA C 1 165 ? 103.265 -69.348 25.541 1.00 57.63 165 ALA C CA 1
ATOM 8020 C C . ALA C 1 165 ? 102.677 -70.728 25.783 1.00 71.00 165 ALA C C 1
ATOM 8021 O O . ALA C 1 165 ? 101.491 -70.884 25.644 1.00 69.81 165 ALA C O 1
ATOM 8023 N N . GLU C 1 166 ? 103.470 -71.736 26.156 1.00 62.05 166 GLU C N 1
ATOM 8024 C CA . GLU C 1 166 ? 102.926 -73.063 26.453 1.00 65.56 166 GLU C CA 1
ATOM 8025 C C . GLU C 1 166 ? 102.033 -73.083 27.702 1.00 68.45 166 GLU C C 1
ATOM 8026 O O . GLU C 1 166 ? 100.942 -73.632 27.670 1.00 66.11 166 GLU C O 1
ATOM 8032 N N . ALA C 1 167 ? 102.501 -72.528 28.810 1.00 62.59 167 ALA C N 1
ATOM 8033 C CA . ALA C 1 167 ? 101.647 -72.413 29.966 1.00 66.09 167 ALA C CA 1
ATOM 8034 C C . ALA C 1 167 ? 100.279 -71.773 29.652 1.00 67.21 167 ALA C C 1
ATOM 8035 O O . ALA C 1 167 ? 99.249 -72.263 30.118 1.00 60.62 167 ALA C O 1
ATOM 8037 N N . PHE C 1 168 ? 100.271 -70.674 28.884 1.00 60.74 168 PHE C N 1
ATOM 8038 C CA . PHE C 1 168 ? 99.020 -69.991 28.590 1.00 58.64 168 PHE C CA 1
ATOM 8039 C C . PHE C 1 168 ? 98.082 -70.762 27.715 1.00 65.16 168 PHE C C 1
ATOM 8040 O O . PHE C 1 168 ? 96.832 -70.771 27.905 1.00 59.30 168 PHE C O 1
ATOM 8048 N N . ARG C 1 169 ? 98.668 -71.441 26.752 1.00 64.51 169 ARG C N 1
ATOM 8049 C CA . ARG C 1 169 ? 97.836 -72.224 25.839 1.00 65.44 169 ARG C CA 1
ATOM 8050 C C . ARG C 1 169 ? 97.187 -73.357 26.562 1.00 62.89 169 ARG C C 1
ATOM 8051 O O . ARG C 1 169 ? 96.017 -73.623 26.284 1.00 65.35 169 ARG C O 1
ATOM 8059 N N . LYS C 1 170 ? 97.933 -73.977 27.495 1.00 61.02 170 LYS C N 1
ATOM 8060 C CA . LYS C 1 170 ? 97.418 -75.065 28.345 1.00 59.75 170 LYS C CA 1
ATOM 8061 C C . LYS C 1 170 ? 96.274 -74.561 29.232 1.00 62.39 170 LYS C C 1
ATOM 8062 O O . LYS C 1 170 ? 95.376 -75.310 29.618 1.00 63.61 170 LYS C O 1
ATOM 8068 N N . ARG C 1 171 ? 96.324 -73.273 29.551 1.00 62.18 171 ARG C N 1
ATOM 8069 C CA . ARG C 1 171 ? 95.292 -72.672 30.342 1.00 71.06 171 ARG C CA 1
ATOM 8070 C C . ARG C 1 171 ? 94.125 -72.162 29.489 1.00 71.00 171 ARG C C 1
ATOM 8071 O O . ARG C 1 171 ? 93.185 -71.535 30.030 1.00 76.63 171 ARG C O 1
ATOM 8079 N N . GLY C 1 172 ? 94.181 -72.431 28.194 1.00 63.68 172 GLY C N 1
ATOM 8080 C CA . GLY C 1 172 ? 93.109 -72.080 27.308 1.00 67.20 172 GLY C CA 1
ATOM 8081 C C . GLY C 1 172 ? 93.157 -70.730 26.596 1.00 69.31 172 GLY C C 1
ATOM 8082 O O . GLY C 1 172 ? 92.332 -70.486 25.723 1.00 73.66 172 GLY C O 1
ATOM 8083 N N . LEU C 1 173 ? 94.064 -69.826 26.933 1.00 67.79 173 LEU C N 1
ATOM 8084 C CA . LEU C 1 173 ? 93.927 -68.488 26.342 1.00 70.72 173 LEU C CA 1
ATOM 8085 C C . LEU C 1 173 ? 94.376 -68.550 24.893 1.00 67.27 173 LEU C C 1
ATOM 8086 O O . LEU C 1 173 ? 95.033 -69.549 24.495 1.00 55.43 173 LEU C O 1
ATOM 8091 N N . GLN C 1 174 ? 94.039 -67.507 24.102 1.00 66.71 174 GLN C N 1
ATOM 8092 C CA . GLN C 1 174 ? 94.676 -67.373 22.801 1.00 73.81 174 GLN C CA 1
ATOM 8093 C C . GLN C 1 174 ? 95.866 -66.539 22.993 1.00 75.78 174 GLN C C 1
ATOM 8094 O O . GLN C 1 174 ? 95.845 -65.613 23.779 1.00 70.45 174 GLN C O 1
ATOM 8100 N N . VAL C 1 175 ? 96.953 -66.950 22.368 1.00 72.72 175 VAL C N 1
ATOM 8101 C CA . VAL C 1 175 ? 98.190 -66.280 22.663 1.00 70.38 175 VAL C CA 1
ATOM 8102 C C . VAL C 1 175 ? 98.933 -65.747 21.413 1.00 71.02 175 VAL C C 1
ATOM 8103 O O . VAL C 1 175 ? 99.100 -66.472 20.439 1.00 70.84 175 VAL C O 1
ATOM 8107 N N . THR C 1 176 ? 99.265 -64.446 21.396 1.00 65.73 176 THR C N 1
ATOM 8108 C CA . THR C 1 176 ? 100.125 -64.004 20.351 1.00 70.47 176 THR C CA 1
ATOM 8109 C C . THR C 1 176 ? 101.536 -63.594 20.859 1.00 69.12 176 THR C C 1
ATOM 8110 O O . THR C 1 176 ? 101.663 -63.020 21.947 1.00 64.34 176 THR C O 1
ATOM 8114 N N . LEU C 1 177 ? 102.603 -63.962 20.132 1.00 62.40 177 LEU C N 1
ATOM 8115 C CA . LEU C 1 177 ? 103.974 -63.703 20.630 1.00 67.94 177 LEU C CA 1
ATOM 8116 C C . LEU C 1 177 ? 104.522 -62.558 19.875 1.00 67.44 177 LEU C C 1
ATOM 8117 O O . LEU C 1 177 ? 104.496 -62.644 18.656 1.00 63.46 177 LEU C O 1
ATOM 8122 N N . LEU C 1 178 ? 105.051 -61.516 20.529 1.00 64.33 178 LEU C N 1
ATOM 8123 C CA . LEU C 1 178 ? 105.605 -60.405 19.722 1.00 66.46 178 LEU C CA 1
ATOM 8124 C C . LEU C 1 178 ? 107.118 -60.359 19.882 1.00 68.44 178 LEU C C 1
ATOM 8125 O O . LEU C 1 178 ? 107.626 -60.365 20.970 1.00 72.81 178 LEU C O 1
ATOM 8130 N N . GLU C 1 179 ? 107.859 -60.330 18.808 1.00 58.56 179 GLU C N 1
ATOM 8131 C CA . GLU C 1 179 ? 109.279 -60.239 19.001 1.00 62.91 179 GLU C CA 1
ATOM 8132 C C . GLU C 1 179 ? 109.841 -59.147 18.119 1.00 69.28 179 GLU C C 1
ATOM 8133 O O . GLU C 1 179 ? 109.450 -59.053 16.971 1.00 68.57 179 GLU C O 1
ATOM 8139 N N . ALA C 1 180 ? 110.756 -58.325 18.645 1.00 69.81 180 ALA C N 1
ATOM 8140 C CA . ALA C 1 180 ? 111.470 -57.269 17.850 1.00 67.21 180 ALA C CA 1
ATOM 8141 C C . ALA C 1 180 ? 112.420 -57.768 16.714 1.00 70.62 180 ALA C C 1
ATOM 8142 O O . ALA C 1 180 ? 112.394 -57.284 15.545 1.00 68.06 180 ALA C O 1
ATOM 8144 N N . LYS C 1 181 ? 113.273 -58.719 17.058 1.00 63.75 181 LYS C N 1
ATOM 8145 C CA . LYS C 1 181 ? 114.061 -59.376 16.059 1.00 63.55 181 LYS C CA 1
ATOM 8146 C C . LYS C 1 181 ? 113.225 -60.358 15.201 1.00 69.30 181 LYS C C 1
ATOM 8147 O O . LYS C 1 181 ? 112.028 -60.570 15.429 1.00 66.72 181 LYS C O 1
ATOM 8153 N N . ASP C 1 182 ? 113.864 -60.953 14.202 1.00 69.40 182 ASP C N 1
ATOM 8154 C CA . ASP C 1 182 ? 113.152 -61.709 13.125 1.00 74.32 182 ASP C CA 1
ATOM 8155 C C . ASP C 1 182 ? 112.684 -63.181 13.410 1.00 76.51 182 ASP C C 1
ATOM 8156 O O . ASP C 1 182 ? 111.918 -63.779 12.655 1.00 74.11 182 ASP C O 1
ATOM 8161 N N . ARG C 1 183 ? 113.171 -63.805 14.470 1.00 72.46 183 ARG C N 1
ATOM 8162 C CA . ARG C 1 183 ? 112.867 -65.196 14.700 1.00 60.78 183 ARG C CA 1
ATOM 8163 C C . ARG C 1 183 ? 112.619 -65.332 16.206 1.00 68.91 183 ARG C C 1
ATOM 8164 O O . ARG C 1 183 ? 112.990 -64.472 17.008 1.00 67.04 183 ARG C O 1
ATOM 8172 N N . PRO C 1 184 ? 111.946 -66.392 16.609 1.00 68.65 184 PRO C N 1
ATOM 8173 C CA . PRO C 1 184 ? 111.951 -66.749 18.016 1.00 67.82 184 PRO C CA 1
ATOM 8174 C C . PRO C 1 184 ? 113.359 -67.171 18.380 1.00 65.67 184 PRO C C 1
ATOM 8175 O O . PRO C 1 184 ? 114.114 -67.540 17.507 1.00 58.32 184 PRO C O 1
ATOM 8179 N N . LEU C 1 185 ? 113.694 -67.101 19.662 1.00 69.26 185 LEU C N 1
ATOM 8180 C CA . LEU C 1 185 ? 115.047 -67.464 20.111 1.00 72.88 185 LEU C CA 1
ATOM 8181 C C . LEU C 1 185 ? 116.128 -66.794 19.246 1.00 71.26 185 LEU C C 1
ATOM 8182 O O . LEU C 1 185 ? 116.976 -67.473 18.652 1.00 65.25 185 LEU C O 1
ATOM 8187 N N . PRO C 1 186 ? 116.071 -65.466 19.184 1.00 74.04 186 PRO C N 1
ATOM 8188 C CA . PRO C 1 186 ? 116.908 -64.601 18.352 1.00 71.17 186 PRO C CA 1
ATOM 8189 C C . PRO C 1 186 ? 118.375 -64.642 18.747 1.00 63.55 186 PRO C C 1
ATOM 8190 O O . PRO C 1 186 ? 119.268 -64.298 18.013 1.00 58.59 186 PRO C O 1
ATOM 8194 N N . HIS C 1 187 ? 118.628 -65.110 19.937 1.00 71.40 187 HIS C N 1
ATOM 8195 C CA . HIS C 1 187 ? 120.009 -65.123 20.350 1.00 82.06 187 HIS C CA 1
ATOM 8196 C C . HIS C 1 187 ? 120.845 -66.273 19.857 1.00 70.19 187 HIS C C 1
ATOM 8197 O O . HIS C 1 187 ? 122.061 -66.295 19.990 1.00 66.48 187 HIS C O 1
ATOM 8204 N N . TRP C 1 188 ? 120.165 -67.154 19.150 1.00 63.24 188 TRP C N 1
ATOM 8205 C CA . TRP C 1 188 ? 120.774 -68.335 18.652 1.00 58.72 188 TRP C CA 1
ATOM 8206 C C . TRP C 1 188 ? 120.663 -68.204 17.154 1.00 61.55 188 TRP C C 1
ATOM 8207 O O . TRP C 1 188 ? 119.916 -67.384 16.712 1.00 66.46 188 TRP C O 1
ATOM 8218 N N . ASP C 1 189 ? 121.405 -69.023 16.397 1.00 61.41 189 ASP C N 1
ATOM 8219 C CA . ASP C 1 189 ? 121.203 -69.250 14.969 1.00 63.79 189 ASP C CA 1
ATOM 8220 C C . ASP C 1 189 ? 119.755 -69.607 14.509 1.00 70.27 189 ASP C C 1
ATOM 8221 O O . ASP C 1 189 ? 118.927 -70.079 15.273 1.00 69.10 189 ASP C O 1
ATOM 8226 N N . PRO C 1 190 ? 119.442 -69.351 13.239 1.00 69.41 190 PRO C N 1
ATOM 8227 C CA . PRO C 1 190 ? 118.050 -69.203 12.827 1.00 62.62 190 PRO C CA 1
ATOM 8228 C C . PRO C 1 190 ? 117.329 -70.507 12.567 1.00 62.04 190 PRO C C 1
ATOM 8229 O O . PRO C 1 190 ? 116.072 -70.510 12.636 1.00 53.55 190 PRO C O 1
ATOM 8233 N N . GLU C 1 191 ? 118.084 -71.577 12.268 1.00 56.94 191 GLU C N 1
ATOM 8234 C CA . GLU C 1 191 ? 117.488 -72.914 12.046 1.00 62.16 191 GLU C CA 1
ATOM 8235 C C . GLU C 1 191 ? 116.726 -73.358 13.242 1.00 64.02 191 GLU C C 1
ATOM 8236 O O . GLU C 1 191 ? 115.583 -73.916 13.104 1.00 61.61 191 GLU C O 1
ATOM 8242 N N . VAL C 1 192 ? 117.361 -73.161 14.415 1.00 59.11 192 VAL C N 1
ATOM 8243 C CA . VAL C 1 192 ? 116.677 -73.458 15.666 1.00 56.13 192 VAL C CA 1
ATOM 8244 C C . VAL C 1 192 ? 115.413 -72.580 15.853 1.00 61.93 192 VAL C C 1
ATOM 8245 O O . VAL C 1 192 ? 114.359 -73.142 16.172 1.00 60.99 192 VAL C O 1
ATOM 8249 N N . GLY C 1 193 ? 115.492 -71.240 15.653 1.00 62.98 193 GLY C N 1
ATOM 8250 C CA . GLY C 1 193 ? 114.317 -70.364 15.758 1.00 58.55 193 GLY C CA 1
ATOM 8251 C C . GLY C 1 193 ? 113.171 -70.906 14.926 1.00 61.56 193 GLY C C 1
ATOM 8252 O O . GLY C 1 193 ? 111.976 -70.945 15.335 1.00 51.31 193 GLY C O 1
ATOM 8253 N N . ALA C 1 194 ? 113.564 -71.354 13.728 1.00 57.14 194 ALA C N 1
ATOM 8254 C CA . ALA C 1 194 ? 112.605 -71.806 12.733 1.00 55.00 194 ALA C CA 1
ATOM 8255 C C . ALA C 1 194 ? 111.803 -72.987 13.215 1.00 64.57 194 ALA C C 1
ATOM 8256 O O . ALA C 1 194 ? 110.545 -73.040 13.083 1.00 65.02 194 ALA C O 1
ATOM 8258 N N . LEU C 1 195 ? 112.533 -73.968 13.743 1.00 58.08 195 LEU C N 1
ATOM 8259 C CA . LEU C 1 195 ? 111.863 -75.138 14.328 1.00 60.02 195 LEU C CA 1
ATOM 8260 C C . LEU C 1 195 ? 110.851 -74.750 15.422 1.00 58.93 195 LEU C C 1
ATOM 8261 O O . LEU C 1 195 ? 109.835 -75.376 15.601 1.00 57.41 195 LEU C O 1
ATOM 8266 N N . LEU C 1 196 ? 111.178 -73.692 16.150 1.00 54.77 196 LEU C N 1
ATOM 8267 C CA . LEU C 1 196 ? 110.356 -73.206 17.216 1.00 57.55 196 LEU C CA 1
ATOM 8268 C C . LEU C 1 196 ? 109.098 -72.518 16.700 1.00 66.79 196 LEU C C 1
ATOM 8269 O O . LEU C 1 196 ? 107.958 -72.774 17.250 1.00 57.11 196 LEU C O 1
ATOM 8274 N N . LYS C 1 197 ? 109.292 -71.659 15.658 1.00 67.71 197 LYS C N 1
ATOM 8275 C CA . LYS C 1 197 ? 108.136 -71.038 14.949 1.00 68.63 197 LYS C CA 1
ATOM 8276 C C . LYS C 1 197 ? 107.080 -72.056 14.492 1.00 68.65 197 LYS C C 1
ATOM 8277 O O . LYS C 1 197 ? 105.880 -71.939 14.761 1.00 63.65 197 LYS C O 1
ATOM 8283 N N . GLU C 1 198 ? 107.564 -73.104 13.857 1.00 66.77 198 GLU C N 1
ATOM 8284 C CA . GLU C 1 198 ? 106.690 -74.128 13.399 1.00 67.81 198 GLU C CA 1
ATOM 8285 C C . GLU C 1 198 ? 105.977 -74.840 14.536 1.00 67.79 198 GLU C C 1
ATOM 8286 O O . GLU C 1 198 ? 104.777 -75.116 14.442 1.00 62.42 198 GLU C O 1
ATOM 8292 N N . GLU C 1 199 ? 106.674 -75.070 15.650 1.00 67.27 199 GLU C N 1
ATOM 8293 C CA . GLU C 1 199 ? 106.004 -75.722 16.767 1.00 68.34 199 GLU C CA 1
ATOM 8294 C C . GLU C 1 199 ? 104.989 -74.833 17.462 1.00 71.64 199 GLU C C 1
ATOM 8295 O O . GLU C 1 199 ? 103.884 -75.302 17.865 1.00 64.99 199 GLU C O 1
ATOM 8301 N N . LEU C 1 200 ? 105.352 -73.552 17.582 1.00 64.89 200 LEU C N 1
ATOM 8302 C CA . LEU C 1 200 ? 104.440 -72.633 18.230 1.00 68.37 200 LEU C CA 1
ATOM 8303 C C . LEU C 1 200 ? 103.179 -72.495 17.421 1.00 68.91 200 LEU C C 1
ATOM 8304 O O . LEU C 1 200 ? 102.029 -72.508 17.935 1.00 59.57 200 LEU C O 1
ATOM 8309 N N . GLU C 1 201 ? 103.401 -72.337 16.125 1.00 69.87 201 GLU C N 1
ATOM 8310 C CA . GLU C 1 201 ? 102.265 -72.291 15.211 1.00 68.02 201 GLU C CA 1
ATOM 8311 C C . GLU C 1 201 ? 101.363 -73.503 15.271 1.00 65.94 201 GLU C C 1
ATOM 8312 O O . GLU C 1 201 ? 100.180 -73.328 15.487 1.00 65.12 201 GLU C O 1
ATOM 8318 N N . ARG C 1 202 ? 101.943 -74.705 15.113 1.00 67.68 202 ARG C N 1
ATOM 8319 C CA . ARG C 1 202 ? 101.268 -75.983 15.263 1.00 58.02 202 ARG C CA 1
ATOM 8320 C C . ARG C 1 202 ? 100.420 -76.038 16.532 1.00 65.90 202 ARG C C 1
ATOM 8321 O O . ARG C 1 202 ? 99.372 -76.647 16.536 1.00 67.08 202 ARG C O 1
ATOM 8329 N N . HIS C 1 203 ? 100.827 -75.390 17.622 1.00 64.22 203 HIS C N 1
ATOM 8330 C CA . HIS C 1 203 ? 99.961 -75.378 18.810 1.00 62.74 203 HIS C CA 1
ATOM 8331 C C . HIS C 1 203 ? 99.042 -74.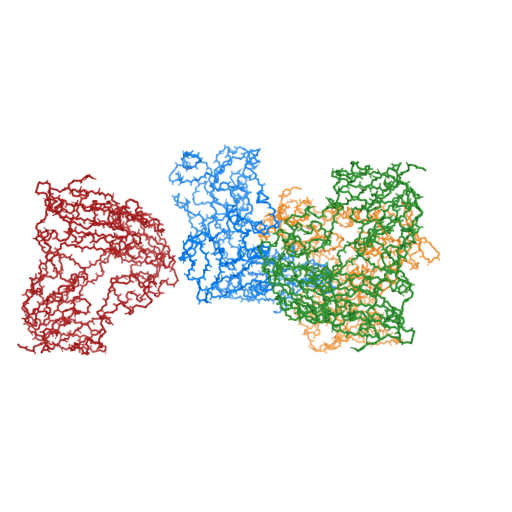182 18.971 1.00 70.33 203 HIS C C 1
ATOM 8332 O O . HIS C 1 203 ? 98.505 -73.988 20.047 1.00 76.06 203 HIS C O 1
ATOM 8339 N N . GLY C 1 204 ? 98.869 -73.367 17.936 1.00 65.62 204 GLY C N 1
ATOM 8340 C CA . GLY C 1 204 ? 97.880 -72.301 17.984 1.00 68.78 204 GLY C CA 1
ATOM 8341 C C . GLY C 1 204 ? 98.403 -70.979 18.468 1.00 70.46 204 GLY C C 1
ATOM 8342 O O . GLY C 1 204 ? 97.637 -70.119 18.885 1.00 74.24 204 GLY C O 1
ATOM 8343 N N . VAL C 1 205 ? 99.710 -70.810 18.429 1.00 65.84 205 VAL C N 1
ATOM 8344 C CA . VAL C 1 205 ? 100.268 -69.572 18.940 1.00 65.11 205 VAL C CA 1
ATOM 8345 C C . VAL C 1 205 ? 100.588 -68.708 17.737 1.00 74.15 205 VAL C C 1
ATOM 8346 O O . VAL C 1 205 ? 101.232 -69.187 16.777 1.00 75.74 205 VAL C O 1
ATOM 8350 N N . GLU C 1 206 ? 100.121 -67.457 17.734 1.00 68.10 206 GLU C N 1
ATOM 8351 C CA . GLU C 1 206 ? 100.469 -66.589 16.627 1.00 68.94 206 GLU C CA 1
ATOM 8352 C C . GLU C 1 206 ? 101.799 -65.935 16.856 1.00 68.90 206 GLU C C 1
ATOM 8353 O O . GLU C 1 206 ? 101.947 -65.240 17.867 1.00 69.92 206 GLU C O 1
ATOM 8359 N N . VAL C 1 207 ? 102.799 -66.120 15.980 1.00 65.37 207 VAL C N 1
ATOM 8360 C CA . VAL C 1 207 ? 104.057 -65.438 16.312 1.00 67.36 207 VAL C CA 1
ATOM 8361 C C . VAL C 1 207 ? 104.336 -64.251 15.402 1.00 65.86 207 VAL C C 1
ATOM 8362 O O . VAL C 1 207 ? 104.662 -64.548 14.293 1.00 73.03 207 VAL C O 1
ATOM 8366 N N . TRP C 1 208 ? 104.092 -62.964 15.824 1.00 66.78 208 TRP C N 1
ATOM 8367 C CA . TRP C 1 208 ? 104.520 -61.715 15.120 1.00 64.36 208 TRP C CA 1
ATOM 8368 C C . TRP C 1 208 ? 106.045 -61.471 15.290 1.00 67.55 208 TRP C C 1
ATOM 8369 O O . TRP C 1 208 ? 106.563 -61.237 16.364 1.00 68.01 208 TRP C O 1
ATOM 8380 N N . THR C 1 209 ? 106.743 -61.389 14.183 1.00 77.35 209 THR C N 1
ATOM 8381 C CA . THR C 1 209 ? 108.153 -61.106 14.174 1.00 70.85 209 THR C CA 1
ATOM 8382 C C . THR C 1 209 ? 108.501 -59.677 13.689 1.00 70.49 209 THR C C 1
ATOM 8383 O O . THR C 1 209 ? 107.666 -59.029 13.037 1.00 76.26 209 THR C O 1
ATOM 8387 N N . GLY C 1 210 ? 109.701 -59.188 14.007 1.00 63.96 210 GLY C N 1
ATOM 8388 C CA . GLY C 1 210 ? 110.129 -57.847 13.629 1.00 64.64 210 GLY C CA 1
ATOM 8389 C C . GLY C 1 210 ? 109.093 -56.780 13.910 1.00 72.15 210 GLY C C 1
ATOM 8390 O O . GLY C 1 210 ? 108.603 -56.078 13.052 1.00 72.80 210 GLY C O 1
ATOM 8391 N N . VAL C 1 211 ? 108.740 -56.670 15.171 1.00 78.68 211 VAL C N 1
ATOM 8392 C CA . VAL C 1 211 ? 107.504 -56.019 15.567 1.00 77.46 211 VAL C CA 1
ATOM 8393 C C . VAL C 1 211 ? 107.881 -55.028 16.619 1.00 80.46 211 VAL C C 1
ATOM 8394 O O . VAL C 1 211 ? 108.515 -55.425 17.594 1.00 74.81 211 VAL C O 1
ATOM 8398 N N . LYS C 1 212 ? 107.513 -53.755 16.401 1.00 79.14 212 LYS C N 1
ATOM 8399 C CA . LYS C 1 212 ? 107.869 -52.655 17.277 1.00 78.96 212 LYS C CA 1
ATOM 8400 C C . LYS C 1 212 ? 106.620 -52.422 18.043 1.00 82.26 212 LYS C C 1
ATOM 8401 O O . LYS C 1 212 ? 105.603 -52.045 17.446 1.00 87.57 212 LYS C O 1
ATOM 8407 N N . VAL C 1 213 ? 106.648 -52.692 19.347 1.00 79.16 213 VAL C N 1
ATOM 8408 C CA . VAL C 1 213 ? 105.495 -52.342 20.213 1.00 82.07 213 VAL C CA 1
ATOM 8409 C C . VAL C 1 213 ? 105.404 -50.824 20.527 1.00 79.87 213 VAL C C 1
ATOM 8410 O O . VAL C 1 213 ? 106.327 -50.227 21.037 1.00 72.93 213 VAL C O 1
ATOM 8414 N N . GLU C 1 214 ? 104.301 -50.182 20.194 1.00 82.18 214 GLU C N 1
ATOM 8415 C CA . GLU C 1 214 ? 104.271 -48.749 20.442 1.00 79.86 214 GLU C CA 1
ATOM 8416 C C . GLU C 1 214 ? 103.578 -48.335 21.763 1.00 78.54 214 GLU C C 1
ATOM 8417 O O . GLU C 1 214 ? 104.003 -47.361 22.399 1.00 78.89 214 GLU C O 1
ATOM 8423 N N . ALA C 1 215 ? 102.537 -49.049 22.197 1.00 73.21 215 ALA C N 1
ATOM 8424 C CA . ALA C 1 215 ? 102.017 -48.767 23.518 1.00 75.20 215 ALA C CA 1
ATOM 8425 C C . ALA C 1 215 ? 100.957 -49.714 23.913 1.00 76.99 215 ALA C C 1
ATOM 8426 O O . ALA C 1 215 ? 100.437 -50.409 23.061 1.00 72.01 215 ALA C O 1
ATOM 8428 N N . PHE C 1 216 ? 100.634 -49.711 25.218 1.00 72.53 216 PHE C N 1
ATOM 8429 C CA . PHE C 1 216 ? 99.603 -50.589 25.749 1.00 76.05 216 PHE C CA 1
ATOM 8430 C C . PHE C 1 216 ? 98.275 -49.857 25.918 1.00 79.32 216 PHE C C 1
ATOM 8431 O O . PHE C 1 216 ? 98.157 -48.985 26.779 1.00 77.84 216 PHE C O 1
ATOM 8439 N N . ARG C 1 217 ? 97.270 -50.247 25.156 1.00 67.34 217 ARG C N 1
ATOM 8440 C CA . ARG C 1 217 ? 96.061 -49.501 25.183 1.00 74.65 217 ARG C CA 1
ATOM 8441 C C . ARG C 1 217 ? 95.181 -49.674 26.434 1.00 76.74 217 ARG C C 1
ATOM 8442 O O . ARG C 1 217 ? 94.958 -50.744 26.915 1.00 77.69 217 ARG C O 1
ATOM 8450 N N . GLY C 1 218 ? 94.665 -48.596 26.964 1.00 77.41 218 GLY C N 1
ATOM 8451 C CA . GLY C 1 218 ? 93.714 -48.746 28.032 1.00 83.11 218 GLY C CA 1
ATOM 8452 C C . GLY C 1 218 ? 93.673 -47.591 28.989 1.00 83.74 218 GLY C C 1
ATOM 8453 O O . GLY C 1 218 ? 94.574 -46.760 28.997 1.00 84.40 218 GLY C O 1
ATOM 8454 N N . MET C 1 219 ? 92.651 -47.569 29.824 1.00 80.02 219 MET C N 1
ATOM 8455 C CA . MET C 1 219 ? 92.496 -46.520 30.806 1.00 95.50 219 MET C CA 1
ATOM 8456 C C . MET C 1 219 ? 92.914 -46.955 32.185 1.00 87.87 219 MET C C 1
ATOM 8457 O O . MET C 1 219 ? 92.305 -46.637 33.154 1.00 80.19 219 MET C O 1
ATOM 8462 N N . GLY C 1 220 ? 94.003 -47.682 32.224 1.00 92.63 220 GLY C N 1
ATOM 8463 C CA . GLY C 1 220 ? 94.547 -48.232 33.433 1.00 89.55 220 GLY C CA 1
ATOM 8464 C C . GLY C 1 220 ? 94.271 -49.697 33.505 1.00 86.42 220 GLY C C 1
ATOM 8465 O O . GLY C 1 220 ? 94.594 -50.329 34.473 1.00 81.98 220 GLY C O 1
ATOM 8466 N N . ARG C 1 221 ? 93.678 -50.248 32.461 1.00 92.66 221 ARG C N 1
ATOM 8467 C CA . ARG C 1 221 ? 93.392 -51.660 32.452 1.00 83.86 221 ARG C CA 1
ATOM 8468 C C . ARG C 1 221 ? 94.181 -52.458 31.463 1.00 89.70 221 ARG C C 1
ATOM 8469 O O . ARG C 1 221 ? 94.730 -53.496 31.842 1.00 101.06 221 ARG C O 1
ATOM 8477 N N . VAL C 1 222 ? 94.273 -52.017 30.213 1.00 75.15 222 VAL C N 1
ATOM 8478 C CA . VAL C 1 222 ? 94.997 -52.830 29.160 1.00 85.10 222 VAL C CA 1
ATOM 8479 C C . VAL C 1 222 ? 94.121 -53.842 28.486 1.00 78.69 222 VAL C C 1
ATOM 8480 O O . VAL C 1 222 ? 93.508 -54.729 29.111 1.00 73.83 222 VAL C O 1
ATOM 8484 N N . GLU C 1 223 ? 94.091 -53.686 27.183 1.00 69.52 223 GLU C N 1
ATOM 8485 C CA . GLU C 1 223 ? 93.112 -54.339 26.403 1.00 73.33 223 GLU C CA 1
ATOM 8486 C C . GLU C 1 223 ? 93.715 -54.415 25.082 1.00 74.86 223 GLU C C 1
ATOM 8487 O O . GLU C 1 223 ? 93.273 -55.221 24.282 1.00 72.12 223 GLU C O 1
ATOM 8493 N N . ALA C 1 224 ? 94.757 -53.620 24.829 1.00 74.31 224 ALA C N 1
ATOM 8494 C CA . ALA C 1 224 ? 95.355 -53.758 23.518 1.00 71.85 224 ALA C CA 1
ATOM 8495 C C . ALA C 1 224 ? 96.763 -54.123 23.315 1.00 73.18 224 ALA C C 1
ATOM 8496 O O . ALA C 1 224 ? 96.976 -55.244 23.006 1.00 93.37 224 ALA C O 1
ATOM 8498 N N . VAL C 1 225 ? 97.746 -53.264 23.356 1.00 65.43 225 VAL C N 1
ATOM 8499 C CA . VAL C 1 225 ? 98.976 -53.495 22.447 1.00 73.72 225 VAL C CA 1
ATOM 8500 C C . VAL C 1 225 ? 98.826 -53.075 20.940 1.00 75.37 225 VAL C C 1
ATOM 8501 O O . VAL C 1 225 ? 98.341 -53.802 20.023 1.00 61.21 225 VAL C O 1
ATOM 8505 N N . GLU C 1 226 ? 99.318 -51.855 20.745 1.00 80.40 226 GLU C N 1
ATOM 8506 C CA . GLU C 1 226 ? 99.485 -51.172 19.492 1.00 75.55 226 GLU C CA 1
ATOM 8507 C C . GLU C 1 226 ? 100.954 -51.325 19.065 1.00 77.03 226 GLU C C 1
ATOM 8508 O O . GLU C 1 226 ? 101.881 -50.920 19.777 1.00 68.52 226 GLU C O 1
ATOM 8514 N N . THR C 1 227 ? 101.140 -51.958 17.905 1.00 81.99 227 THR C N 1
ATOM 8515 C CA . THR C 1 227 ? 102.442 -52.279 17.374 1.00 78.24 227 THR C CA 1
ATOM 8516 C C . THR C 1 227 ? 102.585 -51.706 16.024 1.00 78.80 227 THR C C 1
ATOM 8517 O O . THR C 1 227 ? 101.628 -51.349 15.393 1.00 80.66 227 THR C O 1
ATOM 8521 N N . SER C 1 228 ? 103.808 -51.625 15.574 1.00 84.77 228 SER C N 1
ATOM 8522 C CA . SER C 1 228 ? 104.094 -51.257 14.202 1.00 91.35 228 SER C CA 1
ATOM 8523 C C . SER C 1 228 ? 103.262 -52.087 13.168 1.00 91.23 228 SER C C 1
ATOM 8524 O O . SER C 1 228 ? 103.039 -51.662 12.048 1.00 87.84 228 SER C O 1
ATOM 8527 N N . GLU C 1 229 ? 102.793 -53.262 13.551 1.00 89.84 229 GLU C N 1
ATOM 8528 C CA . GLU C 1 229 ? 102.178 -54.160 12.596 1.00 90.16 229 GLU C CA 1
ATOM 8529 C C . GLU C 1 229 ? 100.720 -54.323 12.831 1.00 87.25 229 GLU C C 1
ATOM 8530 O O . GLU C 1 229 ? 100.137 -55.271 12.373 1.00 87.20 229 GLU C O 1
ATOM 8536 N N . GLY C 1 230 ? 100.119 -53.430 13.577 1.00 77.05 230 GLY C N 1
ATOM 8537 C CA . GLY C 1 230 ? 98.705 -53.526 13.807 1.00 75.46 230 GLY C CA 1
ATOM 8538 C C . GLY C 1 230 ? 98.398 -53.610 15.258 1.00 73.91 230 GLY C C 1
ATOM 8539 O O . GLY C 1 230 ? 99.266 -53.433 16.076 1.00 80.67 230 GLY C O 1
ATOM 8540 N N . VAL C 1 231 ? 97.139 -53.895 15.576 1.00 75.32 231 VAL C N 1
ATOM 8541 C CA . VAL C 1 231 ? 96.697 -53.911 16.968 1.00 77.87 231 VAL C CA 1
ATOM 8542 C C . VAL C 1 231 ? 96.378 -55.289 17.486 1.00 81.46 231 VAL C C 1
ATOM 8543 O O . VAL C 1 231 ? 95.566 -56.015 16.893 1.00 81.97 231 VAL C O 1
ATOM 8547 N N . VAL C 1 232 ? 97.050 -55.683 18.569 1.00 72.59 232 VAL C N 1
ATOM 8548 C CA . VAL C 1 232 ? 96.783 -56.998 19.110 1.00 71.24 232 VAL C CA 1
ATOM 8549 C C . VAL C 1 232 ? 95.832 -56.904 20.286 1.00 69.75 232 VAL C C 1
ATOM 8550 O O . VAL C 1 232 ? 96.142 -56.359 21.277 1.00 72.16 232 VAL C O 1
ATOM 8554 N N . PRO C 1 233 ? 94.625 -57.402 20.172 1.00 74.97 233 PRO C N 1
ATOM 8555 C CA . PRO C 1 233 ? 93.870 -57.379 21.419 1.00 77.49 233 PRO C CA 1
ATOM 8556 C C . PRO C 1 233 ? 94.328 -58.426 22.511 1.00 83.75 233 PRO C C 1
ATOM 8557 O O . PRO C 1 233 ? 94.522 -59.638 22.222 1.00 77.25 233 PRO C O 1
ATOM 8561 N N . ALA C 1 234 ? 94.402 -57.958 23.766 1.00 75.15 234 ALA C N 1
ATOM 8562 C CA . ALA C 1 234 ? 94.878 -58.742 24.859 1.00 65.22 234 ALA C CA 1
ATOM 8563 C C . ALA C 1 234 ? 94.414 -58.173 26.210 1.00 68.41 234 ALA C C 1
ATOM 8564 O O . ALA C 1 234 ? 94.703 -57.099 26.566 1.00 66.86 234 ALA C O 1
ATOM 8566 N N . ASP C 1 235 ? 93.734 -58.946 27.016 1.00 75.02 235 ASP C N 1
ATOM 8567 C CA . ASP C 1 235 ? 93.453 -58.547 28.395 1.00 64.94 235 ASP C CA 1
ATOM 8568 C C . ASP C 1 235 ? 94.542 -58.850 29.392 1.00 73.45 235 ASP C C 1
ATOM 8569 O O . ASP C 1 235 ? 94.569 -58.262 30.483 1.00 76.59 235 ASP C O 1
ATOM 8574 N N . LEU C 1 236 ? 95.416 -59.776 29.026 1.00 70.14 236 LEU C N 1
ATOM 8575 C CA . LEU C 1 236 ? 96.643 -59.985 29.759 1.00 71.77 236 LEU C CA 1
ATOM 8576 C C . LEU C 1 236 ? 97.931 -59.941 28.847 1.00 66.48 236 LEU C C 1
ATOM 8577 O O . LEU C 1 236 ? 98.004 -60.469 27.747 1.00 60.05 236 LEU C O 1
ATOM 8582 N N . VAL C 1 237 ? 98.926 -59.239 29.328 1.00 62.28 237 VAL C N 1
ATOM 8583 C CA . VAL C 1 237 ? 100.189 -59.177 28.644 1.00 63.75 237 VAL C CA 1
ATOM 8584 C C . VAL C 1 237 ? 101.396 -59.437 29.620 1.00 71.37 237 VAL C C 1
ATOM 8585 O O . VAL C 1 237 ? 101.522 -58.862 30.700 1.00 67.90 237 VAL C O 1
ATOM 8589 N N . LEU C 1 238 ? 102.280 -60.314 29.183 1.00 67.78 238 LEU C N 1
ATOM 8590 C CA . LEU C 1 238 ? 103.503 -60.678 29.862 1.00 65.98 238 LEU C CA 1
ATOM 8591 C C . LEU C 1 238 ? 104.750 -60.080 29.222 1.00 63.26 238 LEU C C 1
ATOM 8592 O O . LEU C 1 238 ? 105.027 -60.253 28.066 1.00 56.99 238 LEU C O 1
ATOM 8597 N N . LEU C 1 239 ? 105.528 -59.403 30.014 1.00 64.61 239 LEU C N 1
ATOM 8598 C CA . LEU C 1 239 ? 106.742 -58.804 29.516 1.00 62.87 239 LEU C CA 1
ATOM 8599 C C . LEU C 1 239 ? 107.803 -59.791 29.814 1.00 65.79 239 LEU C C 1
ATOM 8600 O O . LEU C 1 239 ? 107.932 -60.230 30.949 1.00 70.62 239 LEU C O 1
ATOM 8605 N N . ALA C 1 240 ? 108.507 -60.202 28.759 1.00 65.54 240 ALA C N 1
ATOM 8606 C CA . ALA C 1 240 ? 109.521 -61.254 28.809 1.00 57.12 240 ALA C CA 1
ATOM 8607 C C . ALA C 1 240 ? 110.772 -60.873 27.955 1.00 67.12 240 ALA C C 1
ATOM 8608 O O . ALA C 1 240 ? 111.223 -61.546 27.014 1.00 70.31 240 ALA C O 1
ATOM 8610 N N . THR C 1 241 ? 111.381 -59.796 28.375 1.00 69.38 241 THR C N 1
ATOM 8611 C CA . THR C 1 241 ? 112.190 -58.996 27.515 1.00 70.85 241 THR C CA 1
ATOM 8612 C C . THR C 1 241 ? 113.530 -58.853 28.163 1.00 72.31 241 THR C C 1
ATOM 8613 O O . THR C 1 241 ? 114.200 -57.856 27.958 1.00 70.48 241 THR C O 1
ATOM 8617 N N . GLY C 1 242 ? 113.886 -59.796 29.021 1.00 67.07 242 GLY C N 1
ATOM 8618 C CA . GLY C 1 242 ? 115.175 -59.659 29.632 1.00 73.36 242 GLY C CA 1
ATOM 8619 C C . GLY C 1 242 ? 115.185 -59.339 31.088 1.00 72.24 242 GLY C C 1
ATOM 8620 O O . GLY C 1 242 ? 114.182 -58.953 31.649 1.00 70.62 242 GLY C O 1
ATOM 8621 N N . ILE C 1 243 ? 116.343 -59.539 31.693 1.00 73.47 243 ILE C N 1
ATOM 8622 C CA . ILE C 1 243 ? 116.530 -59.226 33.092 1.00 70.49 243 ILE C CA 1
ATOM 8623 C C . ILE C 1 243 ? 117.818 -58.499 33.137 1.00 63.19 243 ILE C C 1
ATOM 8624 O O . ILE C 1 243 ? 118.624 -58.655 32.206 1.00 67.39 243 ILE C O 1
ATOM 8629 N N . ARG C 1 244 ? 117.995 -57.705 34.186 1.00 67.56 244 ARG C N 1
ATOM 8630 C CA . ARG C 1 244 ? 119.270 -57.015 34.517 1.00 71.20 244 ARG C CA 1
ATOM 8631 C C . ARG C 1 244 ? 119.673 -57.291 36.013 1.00 70.70 244 ARG C C 1
ATOM 8632 O O . ARG C 1 244 ? 118.765 -57.512 36.897 1.00 60.17 244 ARG C O 1
ATOM 8640 N N . PRO C 1 245 ? 121.007 -57.292 36.302 1.00 67.42 245 PRO C N 1
ATOM 8641 C CA . PRO C 1 245 ? 121.436 -57.610 37.674 1.00 68.46 245 PRO C CA 1
ATOM 8642 C C . PRO C 1 245 ? 121.055 -56.523 38.714 1.00 69.36 245 PRO C C 1
ATOM 8643 O O . PRO C 1 245 ? 121.008 -55.299 38.381 1.00 70.27 245 PRO C O 1
ATOM 8647 N N . ASN C 1 246 ? 120.737 -56.959 39.947 1.00 62.42 246 ASN C N 1
ATOM 8648 C CA . ASN C 1 246 ? 120.488 -56.040 41.048 1.00 61.68 246 ASN C CA 1
ATOM 8649 C C . ASN C 1 246 ? 121.749 -55.569 41.717 1.00 66.61 246 ASN C C 1
ATOM 8650 O O . ASN C 1 246 ? 122.096 -55.990 42.800 1.00 69.66 246 ASN C O 1
ATOM 8655 N N . THR C 1 247 ? 122.463 -54.690 41.048 1.00 67.72 247 THR C N 1
ATOM 8656 C CA . THR C 1 247 ? 123.777 -54.297 41.532 1.00 73.62 247 THR C CA 1
ATOM 8657 C C . THR C 1 247 ? 123.769 -52.974 42.329 1.00 78.17 247 THR C C 1
ATOM 8658 O O . THR C 1 247 ? 124.839 -52.497 42.757 1.00 72.95 247 THR C O 1
ATOM 8662 N N . GLU C 1 248 ? 122.578 -52.425 42.569 1.00 82.12 248 GLU C N 1
ATOM 8663 C CA . GLU C 1 248 ? 122.469 -51.120 43.164 1.00 80.58 248 GLU C CA 1
ATOM 8664 C C . GLU C 1 248 ? 123.087 -50.999 44.596 1.00 85.25 248 GLU C C 1
ATOM 8665 O O . GLU C 1 248 ? 123.899 -50.054 44.905 1.00 71.96 248 GLU C O 1
ATOM 8671 N N . LEU C 1 249 ? 122.748 -51.966 45.457 1.00 76.67 249 LEU C N 1
ATOM 8672 C CA . LEU C 1 249 ? 123.322 -52.033 46.803 1.00 65.71 249 LEU C CA 1
ATOM 8673 C C . LEU C 1 249 ? 124.820 -52.331 46.812 1.00 67.23 249 LEU C C 1
ATOM 8674 O O . LEU C 1 249 ? 125.578 -51.879 47.620 1.00 60.25 249 LEU C O 1
ATOM 8679 N N . ALA C 1 250 ? 125.278 -53.136 45.898 1.00 72.76 250 ALA C N 1
ATOM 8680 C CA . ALA C 1 250 ? 126.711 -53.414 45.931 1.00 66.44 250 ALA C CA 1
ATOM 8681 C C . ALA C 1 250 ? 127.570 -52.221 45.443 1.00 71.10 250 ALA C C 1
ATOM 8682 O O . ALA C 1 250 ? 128.743 -52.078 45.777 1.00 60.33 250 ALA C O 1
ATOM 8684 N N . GLN C 1 251 ? 126.993 -51.371 44.600 1.00 74.05 251 GLN C N 1
ATOM 8685 C CA . GLN C 1 251 ? 127.750 -50.233 44.124 1.00 72.43 251 GLN C CA 1
ATOM 8686 C C . GLN C 1 251 ? 127.768 -49.203 45.210 1.00 77.42 251 GLN C C 1
ATOM 8687 O O . GLN C 1 251 ? 128.784 -48.564 45.373 1.00 75.90 251 GLN C O 1
ATOM 8693 N N . ALA C 1 252 ? 126.631 -49.025 45.908 1.00 71.53 252 ALA C N 1
ATOM 8694 C CA . ALA C 1 252 ? 126.547 -48.177 47.096 1.00 67.24 252 ALA C CA 1
ATOM 8695 C C . ALA C 1 252 ? 127.751 -48.448 48.084 1.00 81.47 252 ALA C C 1
ATOM 8696 O O . ALA C 1 252 ? 128.278 -47.550 48.748 1.00 81.63 252 ALA C O 1
ATOM 8698 N N . MET C 1 253 ? 128.160 -49.696 48.217 1.00 70.24 253 MET C N 1
ATOM 8699 C CA . MET C 1 253 ? 129.209 -49.974 49.129 1.00 66.74 253 MET C CA 1
ATOM 8700 C C . MET C 1 253 ? 130.577 -50.109 48.406 1.00 77.14 253 MET C C 1
ATOM 8701 O O . MET C 1 253 ? 131.561 -50.546 48.997 1.00 74.60 253 MET C O 1
ATOM 8706 N N . GLY C 1 254 ? 130.657 -49.700 47.142 1.00 74.50 254 GLY C N 1
ATOM 8707 C CA . GLY C 1 254 ? 131.911 -49.707 46.419 1.00 73.20 254 GLY C CA 1
ATOM 8708 C C . GLY C 1 254 ? 132.411 -51.079 45.994 1.00 71.14 254 GLY C C 1
ATOM 8709 O O . GLY C 1 254 ? 133.651 -51.318 45.999 1.00 63.94 254 GLY C O 1
ATOM 8710 N N . VAL C 1 255 ? 131.492 -51.998 45.644 1.00 72.67 255 VAL C N 1
ATOM 8711 C CA . VAL C 1 255 ? 131.900 -53.303 45.050 1.00 66.71 255 VAL C CA 1
ATOM 8712 C C . VAL C 1 255 ? 131.994 -53.060 43.565 1.00 60.36 255 VAL C C 1
ATOM 8713 O O . VAL C 1 255 ? 131.112 -52.411 43.012 1.00 66.16 255 VAL C O 1
ATOM 8717 N N . ALA C 1 256 ? 133.068 -53.542 42.942 1.00 57.15 256 ALA C N 1
ATOM 8718 C CA . ALA C 1 256 ? 133.311 -53.386 41.513 1.00 59.83 256 ALA C CA 1
ATOM 8719 C C . ALA C 1 256 ? 132.369 -54.186 40.548 1.00 69.99 256 ALA C C 1
ATOM 8720 O O . ALA C 1 256 ? 132.156 -55.420 40.719 1.00 62.82 256 ALA C O 1
ATOM 8722 N N . LEU C 1 257 ? 131.826 -53.492 39.541 1.00 62.67 257 LEU C N 1
ATOM 8723 C CA . LEU C 1 257 ? 131.147 -54.214 38.478 1.00 65.92 257 LEU C CA 1
ATOM 8724 C C . LEU C 1 257 ? 132.151 -54.662 37.393 1.00 73.53 257 LEU C C 1
ATOM 8725 O O . LEU C 1 257 ? 133.228 -54.042 37.207 1.00 71.65 257 LEU C O 1
ATOM 8730 N N . GLY C 1 258 ? 131.858 -55.806 36.752 1.00 67.67 258 GLY C N 1
ATOM 8731 C CA . GLY C 1 258 ? 132.620 -56.239 35.609 1.00 57.46 258 GLY C CA 1
ATOM 8732 C C . GLY C 1 258 ? 132.025 -55.599 34.348 1.00 71.99 258 GLY C C 1
ATOM 8733 O O . GLY C 1 258 ? 130.945 -54.959 34.319 1.00 70.06 258 GLY C O 1
ATOM 8734 N N . PRO C 1 259 ? 132.697 -55.822 33.238 1.00 71.67 259 PRO C N 1
ATOM 8735 C CA . PRO C 1 259 ? 132.215 -55.194 32.016 1.00 59.50 259 PRO C CA 1
ATOM 8736 C C . PRO C 1 259 ? 130.736 -55.522 31.674 1.00 65.88 259 PRO C C 1
ATOM 8737 O O . PRO C 1 259 ? 130.032 -54.818 30.938 1.00 67.13 259 PRO C O 1
ATOM 8741 N N . THR C 1 260 ? 130.254 -56.611 32.199 1.00 60.93 260 THR C N 1
ATOM 8742 C CA . THR C 1 260 ? 128.909 -57.027 31.862 1.00 63.15 260 THR C CA 1
ATOM 8743 C C . THR C 1 260 ? 127.929 -56.177 32.563 1.00 59.41 260 THR C C 1
ATOM 8744 O O . THR C 1 260 ? 126.802 -56.171 32.160 1.00 56.88 260 THR C O 1
ATOM 8748 N N . GLY C 1 261 ? 128.373 -55.525 33.642 1.00 54.86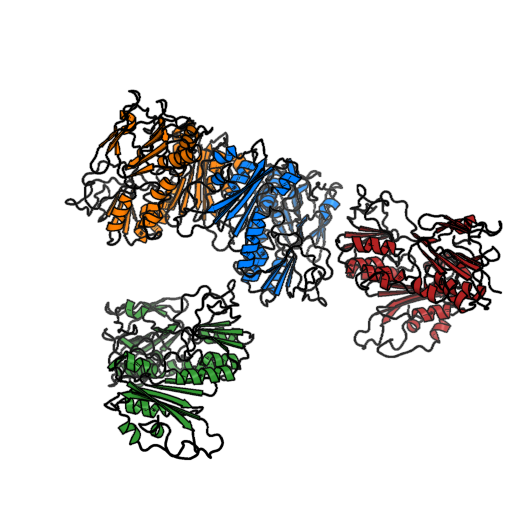 261 GLY C N 1
ATOM 8749 C CA . GLY C 1 261 ? 127.505 -54.901 34.604 1.00 49.32 261 GLY C CA 1
ATOM 8750 C C . GLY C 1 261 ? 127.021 -55.678 35.790 1.00 59.37 261 GLY C C 1
ATOM 8751 O O . GLY C 1 261 ? 126.337 -55.120 36.671 1.00 60.05 261 GLY C O 1
ATOM 8752 N N . ALA C 1 262 ? 127.332 -56.979 35.785 1.00 66.09 262 ALA C N 1
ATOM 8753 C CA . ALA C 1 262 ? 127.162 -57.859 36.928 1.00 64.62 262 ALA C CA 1
ATOM 8754 C C . ALA C 1 262 ? 128.326 -57.605 37.860 1.00 68.68 262 ALA C C 1
ATOM 8755 O O . ALA C 1 262 ? 129.332 -56.946 37.490 1.00 66.41 262 ALA C O 1
ATOM 8757 N N . ILE C 1 263 ? 128.216 -58.112 39.081 1.00 66.43 263 ILE C N 1
ATOM 8758 C CA . ILE C 1 263 ? 129.388 -58.068 39.999 1.00 68.42 263 ILE C CA 1
ATOM 8759 C C . ILE C 1 263 ? 130.571 -58.914 39.513 1.00 64.61 263 ILE C C 1
ATOM 8760 O O . ILE C 1 263 ? 130.362 -60.103 39.102 1.00 58.00 263 ILE C O 1
ATOM 8765 N N . ALA C 1 264 ? 131.768 -58.302 39.570 1.00 59.19 264 ALA C N 1
ATOM 8766 C CA . ALA C 1 264 ? 133.001 -59.012 39.227 1.00 60.68 264 ALA C CA 1
ATOM 8767 C C . ALA C 1 264 ? 133.426 -59.955 40.302 1.00 58.89 264 ALA C C 1
ATOM 8768 O O . ALA C 1 264 ? 133.269 -59.611 41.459 1.00 61.26 264 ALA C O 1
ATOM 8770 N N . THR C 1 265 ? 133.955 -61.132 39.920 1.00 65.45 265 THR C N 1
ATOM 8771 C CA . THR C 1 265 ? 134.362 -62.159 40.929 1.00 71.74 265 THR C CA 1
ATOM 8772 C C . THR C 1 265 ? 135.703 -62.953 40.609 1.00 67.39 265 THR C C 1
ATOM 8773 O O . THR C 1 265 ? 136.196 -63.007 39.508 1.00 64.80 265 THR C O 1
ATOM 8777 N N . ASP C 1 266 ? 136.284 -63.637 41.558 1.00 65.05 266 ASP C N 1
ATOM 8778 C CA . ASP C 1 266 ? 137.306 -64.590 41.158 1.00 61.35 266 ASP C CA 1
ATOM 8779 C C . ASP C 1 266 ? 136.866 -66.070 41.302 1.00 63.10 266 ASP C C 1
ATOM 8780 O O . ASP C 1 266 ? 135.739 -66.377 41.610 1.00 55.31 266 ASP C O 1
ATOM 8785 N N . GLU C 1 267 ? 137.789 -67.001 41.085 1.00 64.44 267 GLU C N 1
ATOM 8786 C CA . GLU C 1 267 ? 137.445 -68.401 41.198 1.00 61.86 267 GLU C CA 1
ATOM 8787 C C . GLU C 1 267 ? 136.940 -68.700 42.618 1.00 68.20 267 GLU C C 1
ATOM 8788 O O . GLU C 1 267 ? 136.483 -69.830 42.928 1.00 67.49 267 GLU C O 1
ATOM 8794 N N . ARG C 1 268 ? 137.039 -67.717 43.509 1.00 67.37 268 ARG C N 1
ATOM 8795 C CA . ARG C 1 268 ? 136.559 -67.979 44.872 1.00 69.03 268 ARG C CA 1
ATOM 8796 C C . ARG C 1 268 ? 135.209 -67.314 45.186 1.00 65.03 268 ARG C C 1
ATOM 8797 O O . ARG C 1 268 ? 134.676 -67.491 46.298 1.00 61.00 268 ARG C O 1
ATOM 8805 N N . MET C 1 269 ? 134.685 -66.581 44.186 1.00 60.35 269 MET C N 1
ATOM 8806 C CA . MET C 1 269 ? 133.460 -65.774 44.288 1.00 62.92 269 MET C CA 1
ATOM 8807 C C . MET C 1 269 ? 133.742 -64.474 45.087 1.00 67.33 269 MET C C 1
ATOM 8808 O O . MET C 1 269 ? 132.838 -63.754 45.589 1.00 67.22 269 MET C O 1
ATOM 8813 N N . ARG C 1 270 ? 135.016 -64.162 45.234 1.00 67.01 270 ARG C N 1
ATOM 8814 C CA . ARG C 1 270 ? 135.275 -63.003 46.055 1.00 70.12 270 ARG C CA 1
ATOM 8815 C C . ARG C 1 270 ? 135.266 -61.720 45.162 1.00 65.11 270 ARG C C 1
ATOM 8816 O O . ARG C 1 270 ? 135.854 -61.698 44.106 1.00 61.16 270 ARG C O 1
ATOM 8824 N N . THR C 1 271 ? 134.516 -60.702 45.544 1.00 61.97 271 THR C N 1
ATOM 8825 C CA . THR C 1 271 ? 134.589 -59.398 44.898 1.00 60.28 271 THR C CA 1
ATOM 8826 C C . THR C 1 271 ? 135.888 -58.711 45.262 1.00 58.23 271 THR C C 1
ATOM 8827 O O . THR C 1 271 ? 136.758 -59.310 45.900 1.00 61.34 271 THR C O 1
ATOM 8831 N N . ASN C 1 272 ? 135.950 -57.424 44.921 1.00 58.76 272 ASN C N 1
ATOM 8832 C CA . ASN C 1 272 ? 137.075 -56.532 45.205 1.00 57.04 272 ASN C CA 1
ATOM 8833 C C . ASN C 1 272 ? 137.319 -56.186 46.666 1.00 64.16 272 ASN C C 1
ATOM 8834 O O . ASN C 1 272 ? 138.479 -55.977 47.091 1.00 64.56 272 ASN C O 1
ATOM 8839 N N . LEU C 1 273 ? 136.231 -56.134 47.434 1.00 65.06 273 LEU C N 1
ATOM 8840 C CA . LEU C 1 273 ? 136.314 -56.001 48.891 1.00 65.15 273 LEU C CA 1
ATOM 8841 C C . LEU C 1 273 ? 136.547 -57.322 49.687 1.00 71.93 273 LEU C C 1
ATOM 8842 O O . LEU C 1 273 ? 135.812 -58.303 49.547 1.00 68.29 273 LEU C O 1
ATOM 8847 N N . GLU C 1 274 ? 137.584 -57.306 50.528 1.00 80.90 274 GLU C N 1
ATOM 8848 C CA . GLU C 1 274 ? 137.891 -58.358 51.492 1.00 75.57 274 GLU C CA 1
ATOM 8849 C C . GLU C 1 274 ? 136.642 -58.686 52.250 1.00 72.46 274 GLU C C 1
ATOM 8850 O O . GLU C 1 274 ? 135.964 -57.744 52.715 1.00 66.59 274 GLU C O 1
ATOM 8856 N N . GLY C 1 275 ? 136.307 -59.972 52.340 1.00 62.15 275 GLY C N 1
ATOM 8857 C CA . GLY C 1 275 ? 135.164 -60.398 53.125 1.00 56.42 275 GLY C CA 1
ATOM 8858 C C . GLY C 1 275 ? 133.766 -60.397 52.462 1.00 72.43 275 GLY C C 1
ATOM 8859 O O . GLY C 1 275 ? 132.729 -60.863 53.044 1.00 65.78 275 GLY C O 1
ATOM 8860 N N . VAL C 1 276 ? 133.702 -59.850 51.246 1.00 76.22 276 VAL C N 1
ATOM 8861 C CA . VAL C 1 276 ? 132.461 -59.770 50.495 1.00 66.16 276 VAL C CA 1
ATOM 8862 C C . VAL C 1 276 ? 132.570 -60.612 49.212 1.00 67.71 276 VAL C C 1
ATOM 8863 O O . VAL C 1 276 ? 133.521 -60.487 48.397 1.00 57.07 276 VAL C O 1
ATOM 8867 N N . TYR C 1 277 ? 131.567 -61.478 49.073 1.00 65.19 277 TYR C N 1
ATOM 8868 C CA . TYR C 1 277 ? 131.435 -62.406 47.944 1.00 66.67 277 TYR C CA 1
ATOM 8869 C C . TYR C 1 277 ? 130.178 -62.062 47.138 1.00 68.48 277 TYR C C 1
ATOM 8870 O O . TYR C 1 277 ? 129.187 -61.527 47.692 1.00 64.48 277 TYR C O 1
ATOM 8879 N N . ALA C 1 278 ? 130.158 -62.391 45.851 1.00 60.90 278 ALA C N 1
ATOM 8880 C CA . ALA C 1 278 ? 128.843 -62.471 45.215 1.00 56.55 278 ALA C CA 1
ATOM 8881 C C . ALA C 1 278 ? 128.503 -63.880 44.556 1.00 67.51 278 ALA C C 1
ATOM 8882 O O . ALA C 1 278 ? 129.443 -64.692 44.136 1.00 62.58 278 ALA C O 1
ATOM 8884 N N . ALA C 1 279 ? 127.177 -64.172 44.498 1.00 59.62 279 ALA C N 1
ATOM 8885 C CA . ALA C 1 279 ? 126.705 -65.438 43.968 1.00 62.09 279 ALA C CA 1
ATOM 8886 C C . ALA C 1 279 ? 125.365 -65.295 43.253 1.00 66.61 279 ALA C C 1
ATOM 8887 O O . ALA C 1 279 ? 124.512 -64.585 43.732 1.00 65.49 279 ALA C O 1
ATOM 8889 N N . GLY C 1 280 ? 125.186 -66.024 42.135 1.00 67.32 280 GLY C N 1
ATOM 8890 C CA . GLY C 1 280 ? 123.917 -66.200 41.430 1.00 57.87 280 GLY C CA 1
ATOM 8891 C C . GLY C 1 280 ? 123.749 -65.139 40.335 1.00 64.01 280 GLY C C 1
ATOM 8892 O O . GLY C 1 280 ? 124.635 -64.715 39.623 1.00 67.26 280 GLY C O 1
ATOM 8893 N N . ASP C 1 281 ? 122.573 -64.615 40.220 1.00 70.85 281 ASP C N 1
ATOM 8894 C CA . ASP C 1 281 ? 122.326 -63.728 39.107 1.00 63.31 281 ASP C CA 1
ATOM 8895 C C . ASP C 1 281 ? 122.829 -62.326 39.269 1.00 61.74 281 ASP C C 1
ATOM 8896 O O . ASP C 1 281 ? 122.573 -61.523 38.394 1.00 69.07 281 ASP C O 1
ATOM 8901 N N . VAL C 1 282 ? 123.495 -61.953 40.342 1.00 59.83 282 VAL C N 1
ATOM 8902 C CA . VAL C 1 282 ? 124.013 -60.588 40.339 1.00 60.21 282 VAL C CA 1
ATOM 8903 C C . VAL C 1 282 ? 125.533 -60.668 39.973 1.00 65.55 282 VAL C C 1
ATOM 8904 O O . VAL C 1 282 ? 126.233 -59.631 39.855 1.00 58.11 282 VAL C O 1
ATOM 8908 N N . ALA C 1 283 ? 126.001 -61.904 39.721 1.00 62.31 283 ALA C N 1
ATOM 8909 C CA . ALA C 1 283 ? 127.415 -62.149 39.500 1.00 59.10 283 ALA C CA 1
ATOM 8910 C C . ALA C 1 283 ? 127.811 -62.633 38.134 1.00 61.32 283 ALA C C 1
ATOM 8911 O O . ALA C 1 283 ? 127.208 -63.556 37.586 1.00 64.50 283 ALA C O 1
ATOM 8913 N N . GLU C 1 284 ? 128.898 -62.027 37.622 1.00 67.65 284 GLU C N 1
ATOM 8914 C CA . GLU C 1 284 ? 129.597 -62.515 36.406 1.00 66.46 284 GLU C CA 1
ATOM 8915 C C . GLU C 1 284 ? 130.170 -63.869 36.652 1.00 64.71 284 GLU C C 1
ATOM 8916 O O . GLU C 1 284 ? 130.429 -64.211 37.785 1.00 63.21 284 GLU C O 1
ATOM 8922 N N . SER C 1 285 ? 130.344 -64.623 35.572 1.00 62.65 285 SER C N 1
ATOM 8923 C CA . SER C 1 285 ? 131.120 -65.884 35.564 1.00 65.94 285 SER C CA 1
ATOM 8924 C C . SER C 1 285 ? 132.159 -65.850 34.457 1.00 67.26 285 SER C C 1
ATOM 8925 O O . SER C 1 285 ? 132.006 -65.090 33.453 1.00 61.81 285 SER C O 1
ATOM 8928 N N . PHE C 1 286 ? 133.221 -66.649 34.616 1.00 62.38 286 PHE C N 1
ATOM 8929 C CA . PHE C 1 286 ? 134.178 -66.664 33.515 1.00 57.16 286 PHE C CA 1
ATOM 8930 C C . PHE C 1 286 ? 133.674 -67.625 32.365 1.00 63.35 286 PHE C C 1
ATOM 8931 O O . PHE C 1 286 ? 133.360 -68.834 32.616 1.00 63.15 286 PHE C O 1
ATOM 8939 N N . HIS C 1 287 ? 133.537 -67.074 31.148 1.00 58.14 287 HIS C N 1
ATOM 8940 C CA . HIS C 1 287 ? 133.229 -67.887 29.983 1.00 61.46 287 HIS C CA 1
ATOM 8941 C C . HIS C 1 287 ? 134.509 -68.577 29.400 1.00 63.64 287 HIS C C 1
ATOM 8942 O O . HIS C 1 287 ? 135.552 -67.936 29.119 1.00 59.23 287 HIS C O 1
ATOM 8949 N N . ARG C 1 288 ? 134.445 -69.895 29.230 1.00 64.18 288 ARG C N 1
ATOM 8950 C CA . ARG C 1 288 ? 135.667 -70.639 28.987 1.00 67.63 288 ARG C CA 1
ATOM 8951 C C . ARG C 1 288 ? 135.981 -70.674 27.499 1.00 63.69 288 ARG C C 1
ATOM 8952 O O . ARG C 1 288 ? 137.085 -71.011 27.082 1.00 64.59 288 ARG C O 1
ATOM 8960 N N . VAL C 1 289 ? 134.993 -70.358 26.688 1.00 60.00 289 VAL C N 1
ATOM 8961 C CA . VAL C 1 289 ? 135.191 -70.421 25.265 1.00 61.44 289 VAL C CA 1
ATOM 8962 C C . VAL C 1 289 ? 135.626 -69.036 24.860 1.00 69.35 289 VAL C C 1
ATOM 8963 O O . VAL C 1 289 ? 136.702 -68.878 24.207 1.00 70.36 289 VAL C O 1
ATOM 8967 N N . LEU C 1 290 ? 134.848 -68.021 25.272 1.00 60.45 290 LEU C N 1
ATOM 8968 C CA . LEU C 1 290 ? 135.298 -66.638 25.079 1.00 62.97 290 LEU C CA 1
ATOM 8969 C C . LEU C 1 290 ? 136.557 -66.211 25.855 1.00 68.15 290 LEU C C 1
ATOM 8970 O O . LEU C 1 290 ? 137.152 -65.159 25.537 1.00 66.23 290 LEU C O 1
ATOM 8975 N N . LYS C 1 291 ? 136.942 -66.988 26.881 1.00 69.03 291 LYS C N 1
ATOM 8976 C CA . LYS C 1 291 ? 138.126 -66.655 27.712 1.00 70.23 291 LYS C CA 1
ATOM 8977 C C . LYS C 1 291 ? 138.049 -65.213 28.306 1.00 68.75 291 LYS C C 1
ATOM 8978 O O . LYS C 1 291 ? 139.003 -64.461 28.230 1.00 69.92 291 LYS C O 1
ATOM 8984 N N . ARG C 1 292 ? 136.882 -64.862 28.860 1.00 66.15 292 ARG C N 1
ATOM 8985 C CA . ARG C 1 292 ? 136.675 -63.613 29.583 1.00 66.95 292 ARG C CA 1
ATOM 8986 C C . ARG C 1 292 ? 135.344 -63.647 30.444 1.00 67.55 292 ARG C C 1
ATOM 8987 O O . ARG C 1 292 ? 134.533 -64.587 30.325 1.00 65.95 292 ARG C O 1
ATOM 8995 N N . PRO C 1 293 ? 135.136 -62.634 31.316 1.00 68.10 293 PRO C N 1
ATOM 8996 C CA . PRO C 1 293 ? 133.898 -62.670 32.139 1.00 67.71 293 PRO C CA 1
ATOM 8997 C C . PRO C 1 293 ? 132.651 -62.420 31.303 1.00 65.08 293 PRO C C 1
ATOM 8998 O O . PRO C 1 293 ? 132.689 -61.870 30.213 1.00 59.46 293 PRO C O 1
ATOM 9002 N N . TYR C 1 294 ? 131.524 -62.812 31.855 1.00 67.88 294 TYR C N 1
ATOM 9003 C CA . TYR C 1 294 ? 130.357 -63.024 31.029 1.00 65.09 294 TYR C CA 1
ATOM 9004 C C . TYR C 1 294 ? 129.153 -63.111 31.965 1.00 66.87 294 TYR C C 1
ATOM 9005 O O . TYR C 1 294 ? 129.334 -63.318 33.169 1.00 69.44 294 TYR C O 1
ATOM 9014 N N . TRP C 1 295 ? 127.936 -62.957 31.484 1.00 58.70 295 TRP C N 1
ATOM 9015 C CA . TRP C 1 295 ? 126.842 -62.991 32.452 1.00 59.50 295 TRP C CA 1
ATOM 9016 C C . TRP C 1 295 ? 125.981 -64.163 32.129 1.00 59.35 295 TRP C C 1
ATOM 9017 O O . TRP C 1 295 ? 125.395 -64.244 31.092 1.00 61.83 295 TRP C O 1
ATOM 9028 N N . LEU C 1 296 ? 125.834 -65.084 33.036 1.00 63.96 296 LEU C N 1
ATOM 9029 C CA . LEU C 1 296 ? 125.093 -66.261 32.624 1.00 60.79 296 LEU C CA 1
ATOM 9030 C C . LEU C 1 296 ? 124.104 -66.558 33.743 1.00 61.21 296 LEU C C 1
ATOM 9031 O O . LEU C 1 296 ? 124.289 -67.528 34.474 1.00 62.50 296 LEU C O 1
ATOM 9036 N N . PRO C 1 297 ? 123.057 -65.713 33.861 1.00 59.46 297 PRO C N 1
ATOM 9037 C CA . PRO C 1 297 ? 122.017 -65.854 34.886 1.00 59.01 297 PRO C CA 1
ATOM 9038 C C . PRO C 1 297 ? 121.107 -67.056 34.854 1.00 51.53 297 PRO C C 1
ATOM 9039 O O . PRO C 1 297 ? 119.937 -66.890 34.713 1.00 63.19 297 PRO C O 1
ATOM 9043 N N . LEU C 1 298 ? 121.676 -68.238 35.008 1.00 59.99 298 LEU C N 1
ATOM 9044 C CA . LEU C 1 298 ? 120.977 -69.530 35.174 1.00 62.72 298 LEU C CA 1
ATOM 9045 C C . LEU C 1 298 ? 121.082 -70.108 36.591 1.00 66.89 298 LEU C C 1
ATOM 9046 O O . LEU C 1 298 ? 122.048 -69.869 37.347 1.00 67.89 298 LEU C O 1
ATOM 9051 N N . GLY C 1 299 ? 120.071 -70.901 36.910 1.00 66.02 299 GLY C N 1
ATOM 9052 C CA . GLY C 1 299 ? 119.868 -71.425 38.233 1.00 67.97 299 GLY C CA 1
ATOM 9053 C C . GLY C 1 299 ? 120.896 -72.412 38.673 1.00 67.15 299 GLY C C 1
ATOM 9054 O O . GLY C 1 299 ? 121.237 -72.473 39.877 1.00 67.99 299 GLY C O 1
ATOM 9055 N N . ASP C 1 300 ? 121.360 -73.201 37.714 1.00 67.22 300 ASP C N 1
ATOM 9056 C CA . ASP C 1 300 ? 122.469 -74.093 37.984 1.00 64.41 300 ASP C CA 1
ATOM 9057 C C . ASP C 1 300 ? 123.761 -73.342 38.369 1.00 65.69 300 ASP C C 1
ATOM 9058 O O . ASP C 1 300 ? 124.397 -73.666 39.390 1.00 57.15 300 ASP C O 1
ATOM 9063 N N . VAL C 1 301 ? 124.119 -72.338 37.561 1.00 63.36 301 VAL C N 1
ATOM 9064 C CA . VAL C 1 301 ? 125.258 -71.518 37.889 1.00 54.40 301 VAL C CA 1
ATOM 9065 C C . VAL C 1 301 ? 125.037 -70.729 39.183 1.00 58.35 301 VAL C C 1
ATOM 9066 O O . VAL C 1 301 ? 126.002 -70.494 39.929 1.00 55.35 301 VAL C O 1
ATOM 9070 N N . ALA C 1 302 ? 123.793 -70.375 39.532 1.00 63.00 302 ALA C N 1
ATOM 9071 C CA . ALA C 1 302 ? 123.557 -69.755 40.867 1.00 59.95 302 ALA C CA 1
ATOM 9072 C C . ALA C 1 302 ? 123.990 -70.725 41.963 1.00 66.37 302 ALA C C 1
ATOM 9073 O O . ALA C 1 302 ? 124.778 -70.361 42.874 1.00 63.19 302 ALA C O 1
ATOM 9075 N N . ASN C 1 303 ? 123.489 -71.961 41.882 1.00 60.59 303 ASN C N 1
ATOM 9076 C CA . ASN C 1 303 ? 123.877 -72.957 42.853 1.00 60.55 303 ASN C CA 1
ATOM 9077 C C . ASN C 1 303 ? 125.394 -73.291 42.952 1.00 59.24 303 ASN C C 1
ATOM 9078 O O . ASN C 1 303 ? 125.958 -73.488 44.022 1.00 52.38 303 ASN C O 1
ATOM 9083 N N . LYS C 1 304 ? 126.060 -73.284 41.822 1.00 58.46 304 LYS C N 1
ATOM 9084 C CA . LYS C 1 304 ? 127.497 -73.449 41.807 1.00 59.66 304 LYS C CA 1
ATOM 9085 C C . LYS C 1 304 ? 128.177 -72.203 42.404 1.00 60.13 304 LYS C C 1
ATOM 9086 O O . LYS C 1 304 ? 129.069 -72.342 43.254 1.00 57.68 304 LYS C O 1
ATOM 9092 N N . HIS C 1 305 ? 127.765 -70.991 42.002 1.00 59.38 305 HIS C N 1
ATOM 9093 C CA . HIS C 1 305 ? 128.277 -69.791 42.753 1.00 62.47 305 HIS C CA 1
ATOM 9094 C C . HIS C 1 305 ? 128.164 -69.945 44.227 1.00 59.06 305 HIS C C 1
ATOM 9095 O O . HIS C 1 305 ? 129.163 -69.845 44.888 1.00 60.82 305 HIS C O 1
ATOM 9102 N N . GLY C 1 306 ? 126.952 -70.197 44.711 1.00 61.66 306 GLY C N 1
ATOM 9103 C CA . GLY C 1 306 ? 126.624 -70.143 46.128 1.00 60.65 306 GLY C CA 1
ATOM 9104 C C . GLY C 1 306 ? 127.361 -71.191 46.913 1.00 55.73 306 GLY C C 1
ATOM 9105 O O . GLY C 1 306 ? 127.908 -70.929 47.949 1.00 54.73 306 GLY C O 1
ATOM 9106 N N . ARG C 1 307 ? 127.381 -72.395 46.384 1.00 59.01 307 ARG C N 1
ATOM 9107 C CA . ARG C 1 307 ? 128.166 -73.453 46.993 1.00 59.50 307 ARG C CA 1
ATOM 9108 C C . ARG C 1 307 ? 129.668 -73.146 47.074 1.00 58.23 307 ARG C C 1
ATOM 9109 O O . ARG C 1 307 ? 130.303 -73.477 48.059 1.00 66.05 307 ARG C O 1
ATOM 9117 N N . THR C 1 308 ? 130.236 -72.486 46.087 1.00 51.90 308 THR C N 1
ATOM 9118 C CA . THR C 1 308 ? 131.632 -72.128 46.154 1.00 55.82 308 THR C CA 1
ATOM 9119 C C . THR C 1 308 ? 131.827 -71.149 47.263 1.00 56.86 308 THR C C 1
ATOM 9120 O O . THR C 1 308 ? 132.659 -71.338 48.131 1.00 64.65 308 THR C O 1
ATOM 9124 N N . ALA C 1 309 ? 131.054 -70.100 47.297 1.00 55.78 309 ALA C N 1
ATOM 9125 C CA . ALA C 1 309 ? 131.247 -69.068 48.335 1.00 61.57 309 ALA C CA 1
ATOM 9126 C C . ALA C 1 309 ? 131.130 -69.689 49.741 1.00 63.67 309 ALA C C 1
ATOM 9127 O O . ALA C 1 309 ? 132.009 -69.507 50.614 1.00 58.07 309 ALA C O 1
ATOM 9129 N N . GLY C 1 310 ? 130.000 -70.377 49.944 1.00 59.35 310 GLY C N 1
ATOM 9130 C CA . GLY C 1 310 ? 129.711 -71.089 51.169 1.00 61.09 310 GLY C CA 1
ATOM 9131 C C . GLY C 1 310 ? 130.931 -71.941 51.602 1.00 70.67 310 GLY C C 1
ATOM 9132 O O . GLY C 1 310 ? 131.502 -71.693 52.708 1.00 66.54 310 GLY C O 1
ATOM 9133 N N . SER C 1 311 ? 131.349 -72.927 50.778 1.00 60.54 311 SER C N 1
ATOM 9134 C CA . SER C 1 311 ? 132.600 -73.663 51.076 1.00 66.71 311 SER C CA 1
ATOM 9135 C C . SER C 1 311 ? 133.827 -72.802 51.512 1.00 67.62 311 SER C C 1
ATOM 9136 O O . SER C 1 311 ? 134.510 -73.054 52.556 1.00 56.99 311 SER C O 1
ATOM 9139 N N . VAL C 1 312 ? 134.106 -71.795 50.679 1.00 63.70 312 VAL C N 1
ATOM 9140 C CA . VAL C 1 312 ? 135.276 -70.956 50.903 1.00 64.82 312 VAL C CA 1
ATOM 9141 C C . VAL C 1 312 ? 135.236 -70.325 52.309 1.00 63.99 312 VAL C C 1
ATOM 9142 O O . VAL C 1 312 ? 136.205 -70.504 53.074 1.00 68.62 312 VAL C O 1
ATOM 9146 N N . ILE C 1 313 ? 134.125 -69.657 52.633 1.00 57.99 313 ILE C N 1
ATOM 9147 C CA . ILE C 1 313 ? 133.847 -69.074 53.951 1.00 61.46 313 ILE C CA 1
ATOM 9148 C C . ILE C 1 313 ? 133.953 -70.066 55.107 1.00 66.67 313 ILE C C 1
ATOM 9149 O O . ILE C 1 313 ? 134.520 -69.726 56.168 1.00 70.86 313 ILE C O 1
ATOM 9154 N N . ALA C 1 314 ? 133.418 -71.290 54.920 1.00 64.96 314 ALA C N 1
ATOM 9155 C CA . ALA C 1 314 ? 133.542 -72.356 55.927 1.00 67.56 314 ALA C CA 1
ATOM 9156 C C . ALA C 1 314 ? 134.983 -72.976 55.922 1.00 72.70 314 ALA C C 1
ATOM 9157 O O . ALA C 1 314 ? 135.297 -73.967 56.633 1.00 78.64 314 ALA C O 1
ATOM 9159 N N . GLY C 1 315 ? 135.838 -72.379 55.108 1.00 58.06 315 GLY C N 1
ATOM 9160 C CA . GLY C 1 315 ? 137.246 -72.645 55.178 1.00 62.33 315 GLY C CA 1
ATOM 9161 C C . GLY C 1 315 ? 137.631 -73.892 54.427 1.00 72.61 315 GLY C C 1
ATOM 9162 O O . GLY C 1 315 ? 138.778 -74.277 54.496 1.00 78.69 315 GLY C O 1
ATOM 9163 N N . ARG C 1 316 ? 136.698 -74.538 53.718 1.00 74.10 316 ARG C N 1
ATOM 9164 C CA . ARG C 1 316 ? 137.069 -75.496 52.625 1.00 74.57 316 ARG C CA 1
ATOM 9165 C C . ARG C 1 316 ? 137.638 -74.812 51.404 1.00 79.52 316 ARG C C 1
ATOM 9166 O O . ARG C 1 316 ? 137.326 -73.633 51.104 1.00 80.20 316 ARG C O 1
ATOM 9174 N N . GLU C 1 317 ? 138.506 -75.557 50.713 1.00 85.45 317 GLU C N 1
ATOM 9175 C CA . GLU C 1 317 ? 139.216 -75.096 49.501 1.00 83.47 317 GLU C CA 1
ATOM 9176 C C . GLU C 1 317 ? 138.206 -75.367 48.384 1.00 79.80 317 GLU C C 1
ATOM 9177 O O . GLU C 1 317 ? 137.804 -76.533 48.143 1.00 83.66 317 GLU C O 1
ATOM 9183 N N . ALA C 1 318 ? 137.726 -74.322 47.744 1.00 74.44 318 ALA C N 1
ATOM 9184 C CA . ALA C 1 318 ? 136.703 -74.517 46.697 1.00 62.26 318 ALA C CA 1
ATOM 9185 C C . ALA C 1 318 ? 136.925 -73.442 45.626 1.00 67.77 318 ALA C C 1
ATOM 9186 O O . ALA C 1 318 ? 137.281 -72.270 45.935 1.00 69.25 318 ALA C O 1
ATOM 9188 N N . ARG C 1 319 ? 136.810 -73.838 44.361 1.00 66.23 319 ARG C N 1
ATOM 9189 C CA . ARG C 1 319 ? 136.994 -72.881 43.271 1.00 67.68 319 ARG C CA 1
ATOM 9190 C C . ARG C 1 319 ? 135.899 -73.086 42.255 1.00 66.91 319 ARG C C 1
ATOM 9191 O O . ARG C 1 319 ? 135.404 -74.219 42.064 1.00 65.80 319 ARG C O 1
ATOM 9199 N N . PHE C 1 320 ? 135.510 -71.984 41.631 1.00 68.18 320 PHE C N 1
ATOM 9200 C CA . PHE C 1 320 ? 134.550 -72.013 40.539 1.00 63.72 320 PHE C CA 1
ATOM 9201 C C . PHE C 1 320 ? 135.278 -71.685 39.271 1.00 66.56 320 PHE C C 1
ATOM 9202 O O . PHE C 1 320 ? 135.922 -70.584 39.138 1.00 62.47 320 PHE C O 1
ATOM 9210 N N . LEU C 1 321 ? 135.185 -72.616 38.318 1.00 57.79 321 LEU C N 1
ATOM 9211 C CA . LEU C 1 321 ? 136.120 -72.455 37.175 1.00 68.55 321 LEU C CA 1
ATOM 9212 C C . LEU C 1 321 ? 135.557 -71.983 35.835 1.00 68.14 321 LEU C C 1
ATOM 9213 O O . LEU C 1 321 ? 136.249 -72.040 34.816 1.00 67.70 321 LEU C O 1
ATOM 9218 N N . GLY C 1 322 ? 134.303 -71.528 35.863 1.00 68.29 322 GLY C N 1
ATOM 9219 C CA . GLY C 1 322 ? 133.664 -70.904 34.731 1.00 62.78 322 GLY C CA 1
ATOM 9220 C C . GLY C 1 322 ? 132.585 -71.728 34.129 1.00 65.97 322 GLY C C 1
ATOM 9221 O O . GLY C 1 322 ? 132.266 -72.847 34.578 1.00 61.13 322 GLY C O 1
ATOM 9222 N N . VAL C 1 323 ? 132.040 -71.125 33.081 1.00 63.00 323 VAL C N 1
ATOM 9223 C CA . VAL C 1 323 ? 130.948 -71.696 32.280 1.00 60.36 323 VAL C CA 1
ATOM 9224 C C . VAL C 1 323 ? 131.284 -71.685 30.748 1.00 64.28 323 VAL C C 1
ATOM 9225 O O . VAL C 1 323 ? 132.377 -71.292 30.331 1.00 66.57 323 VAL C O 1
ATOM 9229 N N . VAL C 1 324 ? 130.332 -72.105 29.930 1.00 61.60 324 VAL C N 1
ATOM 9230 C CA . VAL C 1 324 ? 130.573 -72.418 28.574 1.00 52.02 324 VAL C CA 1
ATOM 9231 C C . VAL C 1 324 ? 129.252 -72.109 27.975 1.00 55.00 324 VAL C C 1
ATOM 9232 O O . VAL C 1 324 ? 129.042 -72.178 26.784 1.00 57.51 324 VAL C O 1
ATOM 9236 N N . GLY C 1 325 ? 128.293 -71.745 28.836 1.00 66.22 325 GLY C N 1
ATOM 9237 C CA . GLY C 1 325 ? 126.942 -71.269 28.427 1.00 51.39 325 GLY C CA 1
ATOM 9238 C C . GLY C 1 325 ? 125.869 -72.296 28.085 1.00 58.19 325 GLY C C 1
ATOM 9239 O O . GLY C 1 325 ? 124.985 -71.991 27.366 1.00 64.37 325 GLY C O 1
ATOM 9240 N N . THR C 1 326 ? 125.924 -73.500 28.634 1.00 56.70 326 THR C N 1
ATOM 9241 C CA . THR C 1 326 ? 124.961 -74.530 28.354 1.00 54.15 326 THR C CA 1
ATOM 9242 C C . THR C 1 326 ? 123.612 -74.198 28.893 1.00 55.48 326 THR C C 1
ATOM 9243 O O . THR C 1 326 ? 123.504 -73.795 30.052 1.00 64.57 326 THR C O 1
ATOM 9247 N N . ALA C 1 327 ? 122.571 -74.381 28.083 1.00 51.48 327 ALA C N 1
ATOM 9248 C CA . ALA C 1 327 ? 121.192 -74.192 28.566 1.00 54.16 327 ALA C CA 1
ATOM 9249 C C . ALA C 1 327 ? 120.204 -75.076 27.845 1.00 54.70 327 ALA C C 1
ATOM 9250 O O . ALA C 1 327 ? 120.439 -75.432 26.682 1.00 60.29 327 ALA C O 1
ATOM 9252 N N . ILE C 1 328 ? 119.082 -75.406 28.483 1.00 46.90 328 ILE C N 1
ATOM 9253 C CA . ILE C 1 328 ? 118.071 -76.208 27.842 1.00 46.88 328 ILE C CA 1
ATOM 9254 C C . ILE C 1 328 ? 116.764 -75.723 28.296 1.00 48.11 328 ILE C C 1
ATOM 9255 O O . ILE C 1 328 ? 116.654 -75.276 29.366 1.00 59.45 328 ILE C O 1
ATOM 9260 N N . PHE C 1 329 ? 115.763 -75.750 27.475 1.00 46.14 329 PHE C N 1
ATOM 9261 C CA . PHE C 1 329 ? 114.422 -75.485 27.971 1.00 59.81 329 PHE C CA 1
ATOM 9262 C C . PHE C 1 329 ? 113.340 -76.300 27.236 1.00 60.68 329 PHE C C 1
ATOM 9263 O O . PHE C 1 329 ? 113.646 -76.937 26.238 1.00 61.13 329 PHE C O 1
ATOM 9271 N N . LYS C 1 330 ? 112.091 -76.258 27.695 1.00 56.67 330 LYS C N 1
ATOM 9272 C CA . LYS C 1 330 ? 111.092 -77.005 26.978 1.00 62.77 330 LYS C CA 1
ATOM 9273 C C . LYS C 1 330 ? 109.916 -76.146 26.527 1.00 72.54 330 LYS C C 1
ATOM 9274 O O . LYS C 1 330 ? 109.169 -75.523 27.390 1.00 71.44 330 LYS C O 1
ATOM 9280 N N . ALA C 1 331 ? 109.705 -76.164 25.195 1.00 62.16 331 ALA C N 1
ATOM 9281 C CA . ALA C 1 331 ? 108.580 -75.431 24.560 1.00 63.68 331 ALA C CA 1
ATOM 9282 C C . ALA C 1 331 ? 107.703 -76.411 23.830 1.00 63.39 331 ALA C C 1
ATOM 9283 O O . ALA C 1 331 ? 108.128 -77.005 22.822 1.00 64.97 331 ALA C O 1
ATOM 9285 N N . PHE C 1 332 ? 106.483 -76.609 24.300 1.00 55.94 332 PHE C N 1
ATOM 9286 C CA . PHE C 1 332 ? 105.648 -77.739 23.775 1.00 66.62 332 PHE C CA 1
ATOM 9287 C C . PHE C 1 332 ? 106.379 -79.091 23.614 1.00 66.78 332 PHE C C 1
ATOM 9288 O O . PHE C 1 332 ? 106.808 -79.729 24.599 1.00 68.98 332 PHE C O 1
ATOM 9296 N N . ASP C 1 333 ? 106.460 -79.566 22.382 1.00 66.46 333 ASP C N 1
ATOM 9297 C CA . ASP C 1 333 ? 106.993 -80.917 22.135 1.00 66.01 333 ASP C CA 1
ATOM 9298 C C . ASP C 1 333 ? 108.471 -80.856 21.736 1.00 65.91 333 ASP C C 1
ATOM 9299 O O . ASP C 1 333 ? 108.997 -81.757 21.152 1.00 66.83 333 ASP C O 1
ATOM 9304 N N . LEU C 1 334 ? 109.140 -79.770 22.042 1.00 63.42 334 LEU C N 1
ATOM 9305 C CA . LEU C 1 334 ? 110.515 -79.704 21.688 1.00 58.95 334 LEU C CA 1
ATOM 9306 C C . LEU C 1 334 ? 111.274 -79.461 22.950 1.00 62.07 334 LEU C C 1
ATOM 9307 O O . LEU C 1 334 ? 110.805 -78.825 23.939 1.00 62.96 334 LEU C O 1
ATOM 9312 N N . ALA C 1 335 ? 112.480 -79.969 22.903 1.00 61.94 335 ALA C N 1
ATOM 9313 C CA . ALA C 1 335 ? 113.449 -79.670 23.925 1.00 61.19 335 ALA C CA 1
ATOM 9314 C C . ALA C 1 335 ? 114.596 -79.009 23.154 1.00 61.81 335 ALA C C 1
ATOM 9315 O O . ALA C 1 335 ? 115.030 -79.533 22.085 1.00 56.01 335 ALA C O 1
ATOM 9317 N N . VAL C 1 336 ? 115.024 -77.818 23.643 1.00 54.73 336 VAL C N 1
ATOM 9318 C CA . VAL C 1 336 ? 116.001 -77.091 22.878 1.00 56.76 336 VAL C CA 1
ATOM 9319 C C . VAL C 1 336 ? 117.180 -76.871 23.727 1.00 58.03 336 VAL C C 1
ATOM 9320 O O . VAL C 1 336 ? 117.088 -76.146 24.717 1.00 59.47 336 VAL C O 1
ATOM 9324 N N . ALA C 1 337 ? 118.309 -77.491 23.385 1.00 56.23 337 ALA C N 1
ATOM 9325 C CA . ALA C 1 337 ? 119.510 -77.271 24.217 1.00 55.80 337 ALA C CA 1
ATOM 9326 C C . ALA C 1 337 ? 120.595 -76.535 23.401 1.00 56.62 337 ALA C C 1
ATOM 9327 O O . ALA C 1 337 ? 120.732 -76.767 22.152 1.00 53.37 337 ALA C O 1
ATOM 9329 N N . THR C 1 338 ? 121.273 -75.579 24.045 1.00 52.64 338 THR C N 1
ATOM 9330 C CA . THR C 1 338 ? 122.373 -74.841 23.357 1.00 56.55 338 THR C CA 1
ATOM 9331 C C . THR C 1 338 ? 123.589 -74.767 24.235 1.00 56.43 338 THR C C 1
ATOM 9332 O O . THR C 1 338 ? 123.539 -75.027 25.441 1.00 54.51 338 THR C O 1
ATOM 9336 N N . THR C 1 339 ? 124.713 -74.467 23.616 1.00 60.60 339 THR C N 1
ATOM 9337 C CA . THR C 1 339 ? 125.958 -74.376 24.366 1.00 60.42 339 THR C CA 1
ATOM 9338 C C . THR C 1 339 ? 127.030 -73.729 23.542 1.00 61.70 339 THR C C 1
ATOM 9339 O O . THR C 1 339 ? 127.026 -73.817 22.334 1.00 56.01 339 THR C O 1
ATOM 9343 N N . GLY C 1 340 ? 127.949 -73.067 24.227 1.00 61.22 340 GLY C N 1
ATOM 9344 C CA . GLY C 1 340 ? 128.922 -72.237 23.533 1.00 61.23 340 GLY C CA 1
ATOM 9345 C C . GLY C 1 340 ? 128.290 -71.008 22.832 1.00 64.16 340 GLY C C 1
ATOM 9346 O O . GLY C 1 340 ? 127.408 -70.335 23.371 1.00 60.88 340 GLY C O 1
ATOM 9347 N N . LEU C 1 341 ? 128.753 -70.745 21.604 1.00 66.29 341 LEU C N 1
ATOM 9348 C CA . LEU C 1 341 ? 128.419 -69.581 20.782 1.00 56.92 341 LEU C CA 1
ATOM 9349 C C . LEU C 1 341 ? 127.703 -70.168 19.615 1.00 67.12 341 LEU C C 1
ATOM 9350 O O . LEU C 1 341 ? 127.961 -71.307 19.157 1.00 62.91 341 LEU C O 1
ATOM 9355 N N . SER C 1 342 ? 126.798 -69.353 19.109 1.00 70.62 342 SER C N 1
ATOM 9356 C CA . SER C 1 342 ? 126.119 -69.603 17.846 1.00 59.19 342 SER C CA 1
ATOM 9357 C C . SER C 1 342 ? 127.157 -69.216 16.767 1.00 64.50 342 SER C C 1
ATOM 9358 O O . SER C 1 342 ? 128.223 -68.613 17.049 1.00 52.00 342 SER C O 1
ATOM 9361 N N . LEU C 1 343 ? 126.844 -69.578 15.529 1.00 61.98 343 LEU C N 1
ATOM 9362 C CA . LEU C 1 343 ? 127.647 -69.148 14.446 1.00 52.31 343 LEU C CA 1
ATOM 9363 C C . LEU C 1 343 ? 127.698 -67.576 14.378 1.00 67.44 343 LEU C C 1
ATOM 9364 O O . LEU C 1 343 ? 128.822 -66.954 14.186 1.00 60.17 343 LEU C O 1
ATOM 9369 N N . GLU C 1 344 ? 126.557 -66.890 14.520 1.00 60.03 344 GLU C N 1
ATOM 9370 C CA . GLU C 1 344 ? 126.668 -65.423 14.533 1.00 62.74 344 GLU C CA 1
ATOM 9371 C C . GLU C 1 344 ? 127.658 -64.965 15.589 1.00 66.36 344 GLU C C 1
ATOM 9372 O O . GLU C 1 344 ? 128.584 -64.195 15.283 1.00 65.82 344 GLU C O 1
ATOM 9378 N N . GLY C 1 345 ? 127.449 -65.388 16.829 1.00 55.77 345 GLY C N 1
ATOM 9379 C CA . GLY C 1 345 ? 128.294 -64.892 17.858 1.00 53.95 345 GLY C CA 1
ATOM 9380 C C . GLY C 1 345 ? 129.747 -65.235 17.579 1.00 60.08 345 GLY C C 1
ATOM 9381 O O . GLY C 1 345 ? 130.663 -64.432 17.867 1.00 65.37 345 GLY C O 1
ATOM 9382 N N . ALA C 1 346 ? 129.978 -66.449 17.067 1.00 60.13 346 ALA C N 1
ATOM 9383 C CA . ALA C 1 346 ? 131.334 -66.957 16.908 1.00 60.98 346 ALA C CA 1
ATOM 9384 C C . ALA C 1 346 ? 131.964 -65.983 15.960 1.00 63.76 346 ALA C C 1
ATOM 9385 O O . ALA C 1 346 ? 133.096 -65.585 16.169 1.00 64.98 346 ALA C O 1
ATOM 9387 N N . LEU C 1 347 ? 131.208 -65.581 14.940 1.00 60.27 347 LEU C N 1
ATOM 9388 C CA . LEU C 1 347 ? 131.709 -64.650 13.932 1.00 63.37 347 LEU C CA 1
ATOM 9389 C C . LEU C 1 347 ? 131.929 -63.244 14.451 1.00 64.24 347 LEU C C 1
ATOM 9390 O O . LEU C 1 347 ? 132.892 -62.587 14.066 1.00 67.94 347 LEU C O 1
ATOM 9395 N N . LYS C 1 348 ? 131.004 -62.771 15.273 1.00 64.41 348 LYS C N 1
ATOM 9396 C CA . LYS C 1 348 ? 131.100 -61.455 15.887 1.00 61.64 348 LYS C CA 1
ATOM 9397 C C . LYS C 1 348 ? 132.423 -61.319 16.689 1.00 64.73 348 LYS C C 1
ATOM 9398 O O . LYS C 1 348 ? 133.105 -60.282 16.637 1.00 68.94 348 LYS C O 1
ATOM 9404 N N . GLU C 1 349 ? 132.793 -62.379 17.401 1.00 63.54 349 GLU C N 1
ATOM 9405 C CA . GLU C 1 349 ? 134.088 -62.463 18.098 1.00 69.25 349 GLU C CA 1
ATOM 9406 C C . GLU C 1 349 ? 135.304 -62.650 17.189 1.00 70.08 349 GLU C C 1
ATOM 9407 O O . GLU C 1 349 ? 136.440 -62.866 17.650 1.00 76.04 349 GLU C O 1
ATOM 9413 N N . GLY C 1 350 ? 135.041 -62.649 15.900 1.00 57.77 350 GLY C N 1
ATOM 9414 C CA . GLY C 1 350 ? 136.075 -62.864 14.948 1.00 60.23 350 GLY C CA 1
ATOM 9415 C C . GLY C 1 350 ? 136.672 -64.222 14.865 1.00 70.28 350 GLY C C 1
ATOM 9416 O O . GLY C 1 350 ? 137.898 -64.306 14.731 1.00 76.18 350 GLY C O 1
ATOM 9417 N N . PHE C 1 351 ? 135.878 -65.280 14.939 1.00 66.23 351 PHE C N 1
ATOM 9418 C CA . PHE C 1 351 ? 136.460 -66.559 14.553 1.00 74.18 351 PHE C CA 1
ATOM 9419 C C . PHE C 1 351 ? 136.157 -66.770 13.070 1.00 72.89 351 PHE C C 1
ATOM 9420 O O . PHE C 1 351 ? 135.130 -66.252 12.560 1.00 67.17 351 PHE C O 1
ATOM 9428 N N . TRP C 1 352 ? 137.021 -67.522 12.395 1.00 68.38 352 TRP C N 1
ATOM 9429 C CA . TRP C 1 352 ? 136.624 -68.042 11.095 1.00 73.09 352 TRP C CA 1
ATOM 9430 C C . TRP C 1 352 ? 135.831 -69.287 11.411 1.00 72.96 352 TRP C C 1
ATOM 9431 O O . TRP C 1 352 ? 136.389 -70.391 11.659 1.00 75.87 352 TRP C O 1
ATOM 9442 N N . ALA C 1 353 ? 134.520 -69.096 11.427 1.00 70.27 353 ALA C N 1
ATOM 9443 C CA . ALA C 1 353 ? 133.607 -70.050 12.030 1.00 67.43 353 ALA C CA 1
ATOM 9444 C C . ALA C 1 353 ? 132.672 -70.625 10.976 1.00 65.93 353 ALA C C 1
ATOM 9445 O O . ALA C 1 353 ? 132.037 -69.863 10.185 1.00 57.16 353 ALA C O 1
ATOM 9447 N N . LYS C 1 354 ? 132.571 -71.966 10.983 1.00 65.17 354 LYS C N 1
ATOM 9448 C CA . LYS C 1 354 ? 131.581 -72.626 10.133 1.00 70.15 354 LYS C CA 1
ATOM 9449 C C . LYS C 1 354 ? 130.498 -73.311 10.992 1.00 62.13 354 LYS C C 1
ATOM 9450 O O . LYS C 1 354 ? 130.705 -73.540 12.146 1.00 63.88 354 LYS C O 1
ATOM 9456 N N . LYS C 1 355 ? 129.333 -73.585 10.443 1.00 61.10 355 LYS C N 1
ATOM 9457 C CA . LYS C 1 355 ? 128.356 -74.413 11.142 1.00 64.56 355 LYS C CA 1
ATOM 9458 C C . LYS C 1 355 ? 127.921 -75.690 10.346 1.00 66.80 355 LYS C C 1
ATOM 9459 O O . LYS C 1 355 ? 127.876 -75.738 9.135 1.00 63.09 355 LYS C O 1
ATOM 9465 N N . VAL C 1 356 ? 127.580 -76.755 11.031 1.00 65.74 356 VAL C N 1
ATOM 9466 C CA . VAL C 1 356 ? 126.864 -77.761 10.278 1.00 65.35 356 VAL C CA 1
ATOM 9467 C C . VAL C 1 356 ? 125.505 -77.910 10.987 1.00 61.68 356 VAL C C 1
ATOM 9468 O O . VAL C 1 356 ? 125.415 -77.606 12.145 1.00 61.07 356 VAL C O 1
ATOM 9472 N N . PHE C 1 357 ? 124.437 -78.320 10.310 1.00 67.49 357 PHE C N 1
ATOM 9473 C CA . PHE C 1 357 ? 123.139 -78.557 10.985 1.00 64.40 357 PHE C CA 1
ATOM 9474 C C . PHE C 1 357 ? 122.476 -79.736 10.304 1.00 61.45 357 PHE C C 1
ATOM 9475 O O . PHE C 1 357 ? 122.126 -79.659 9.163 1.00 63.94 357 PHE C O 1
ATOM 9483 N N . ILE C 1 358 ? 122.337 -80.835 11.022 1.00 56.40 358 ILE C N 1
ATOM 9484 C CA . ILE C 1 358 ? 121.749 -82.059 10.502 1.00 58.59 358 ILE C CA 1
ATOM 9485 C C . ILE C 1 358 ? 120.447 -82.479 11.226 1.00 58.58 358 ILE C C 1
ATOM 9486 O O . ILE C 1 358 ? 120.070 -82.008 12.329 1.00 60.43 358 ILE C O 1
ATOM 9491 N N . GLN C 1 359 ? 119.705 -83.342 10.581 1.00 60.52 359 GLN C N 1
ATOM 9492 C CA . GLN C 1 359 ? 118.506 -83.777 11.259 1.00 58.49 359 GLN C CA 1
ATOM 9493 C C . GLN C 1 359 ? 118.541 -85.319 11.254 1.00 66.79 359 GLN C C 1
ATOM 9494 O O . GLN C 1 359 ? 118.584 -85.944 10.174 1.00 66.70 359 GLN C O 1
ATOM 9500 N N . SER C 1 360 ? 118.569 -85.931 12.439 1.00 64.45 360 SER C N 1
ATOM 9501 C CA . SER C 1 360 ? 118.585 -87.387 12.583 1.00 68.22 360 SER C CA 1
ATOM 9502 C C . SER C 1 360 ? 117.335 -87.784 13.392 1.00 64.54 360 SER C C 1
ATOM 9503 O O . SER C 1 360 ? 116.342 -87.051 13.377 1.00 64.33 360 SER C O 1
ATOM 9506 N N . ARG C 1 361 ? 117.400 -88.961 14.042 1.00 65.79 361 ARG C N 1
ATOM 9507 C CA . ARG C 1 361 ? 116.310 -89.545 14.814 1.00 62.78 361 ARG C CA 1
ATOM 9508 C C . ARG C 1 361 ? 116.791 -89.765 16.250 1.00 65.95 361 ARG C C 1
ATOM 9509 O O . ARG C 1 361 ? 117.880 -89.462 16.609 1.00 60.45 361 ARG C O 1
ATOM 9517 N N . ASP C 1 362 ? 115.932 -90.287 17.086 1.00 77.41 362 ASP C N 1
ATOM 9518 C CA . ASP C 1 362 ? 116.180 -90.428 18.490 1.00 63.19 362 ASP C CA 1
ATOM 9519 C C . ASP C 1 362 ? 116.057 -91.899 18.762 1.00 66.84 362 ASP C C 1
ATOM 9520 O O . ASP C 1 362 ? 115.449 -92.349 19.704 1.00 76.17 362 ASP C O 1
ATOM 9525 N N . GLY C 1 363 ? 116.603 -92.665 17.867 1.00 70.29 363 GLY C N 1
ATOM 9526 C CA . GLY C 1 363 ? 116.337 -94.074 17.852 1.00 68.55 363 GLY C CA 1
ATOM 9527 C C . GLY C 1 363 ? 116.395 -94.558 16.407 1.00 62.71 363 GLY C C 1
ATOM 9528 O O . GLY C 1 363 ? 116.250 -93.824 15.467 1.00 62.74 363 GLY C O 1
ATOM 9529 N N . ALA C 1 364 ? 116.617 -95.840 16.269 1.00 61.68 364 ALA C N 1
ATOM 9530 C CA . ALA C 1 364 ? 116.484 -96.567 15.012 1.00 68.30 364 ALA C CA 1
ATOM 9531 C C . ALA C 1 364 ? 115.360 -96.115 14.155 1.00 72.30 364 ALA C C 1
ATOM 9532 O O . ALA C 1 364 ? 114.250 -95.928 14.630 1.00 73.48 364 ALA C O 1
ATOM 9534 N N . HIS C 1 365 ? 115.631 -95.979 12.878 1.00 74.54 365 HIS C N 1
ATOM 9535 C CA . HIS C 1 365 ? 114.559 -95.699 11.921 1.00 81.35 365 HIS C CA 1
ATOM 9536 C C . HIS C 1 365 ? 113.378 -96.601 12.218 1.00 74.17 365 HIS C C 1
ATOM 9537 O O . HIS C 1 365 ? 112.290 -96.084 12.350 1.00 72.31 365 HIS C O 1
ATOM 9544 N N . TYR C 1 366 ? 113.623 -97.906 12.423 1.00 67.38 366 TYR C N 1
ATOM 9545 C CA . TYR C 1 366 ? 112.558 -98.924 12.666 1.00 68.85 366 TYR C CA 1
ATOM 9546 C C . TYR C 1 366 ? 111.830 -98.943 14.103 1.00 68.69 366 TYR C C 1
ATOM 9547 O O . TYR C 1 366 ? 110.694 -99.479 14.257 1.00 59.44 366 TYR C O 1
ATOM 9556 N N . TYR C 1 367 ? 112.468 -98.327 15.103 1.00 62.02 367 TYR C N 1
ATOM 9557 C CA . TYR C 1 367 ? 111.910 -98.286 16.437 1.00 65.31 367 TYR C CA 1
ATOM 9558 C C . TYR C 1 367 ? 110.623 -97.452 16.566 1.00 70.23 367 TYR C C 1
ATOM 9559 O O . TYR C 1 367 ? 110.554 -96.305 16.113 1.00 71.64 367 TYR C O 1
ATOM 9568 N N . PRO C 1 368 ? 109.579 -98.048 17.153 1.00 72.93 368 PRO C N 1
ATOM 9569 C CA . PRO C 1 368 ? 108.255 -97.436 17.268 1.00 63.72 368 PRO C CA 1
ATOM 9570 C C . PRO C 1 368 ? 108.309 -96.195 18.132 1.00 69.35 368 PRO C C 1
ATOM 9571 O O . PRO C 1 368 ? 108.557 -96.247 19.376 1.00 71.29 368 PRO C O 1
ATOM 9575 N N . GLY C 1 369 ? 108.075 -95.073 17.440 1.00 68.62 369 GLY C N 1
ATOM 9576 C CA . GLY C 1 369 ? 107.835 -93.768 18.038 1.00 63.40 369 GLY C CA 1
ATOM 9577 C C . GLY C 1 369 ? 109.054 -92.875 18.065 1.00 70.18 369 GLY C C 1
ATOM 9578 O O . GLY C 1 369 ? 108.974 -91.769 18.640 1.00 75.56 369 GLY C O 1
ATOM 9579 N N . SER C 1 370 ? 110.154 -93.363 17.488 1.00 68.41 370 SER C N 1
ATOM 9580 C CA . SER C 1 370 ? 111.400 -92.653 17.460 1.00 71.76 370 SER C CA 1
ATOM 9581 C C . SER C 1 370 ? 111.117 -91.414 16.646 1.00 77.26 370 SER C C 1
ATOM 9582 O O . SER C 1 370 ? 110.344 -91.440 15.645 1.00 64.59 370 SER C O 1
ATOM 9585 N N . GLY C 1 371 ? 111.713 -90.319 17.124 1.00 76.79 371 GLY C N 1
ATOM 9586 C CA . GLY C 1 371 ? 111.272 -88.981 16.770 1.00 66.79 371 GLY C CA 1
ATOM 9587 C C . GLY C 1 371 ? 112.368 -88.275 16.065 1.00 69.10 371 GLY C C 1
ATOM 9588 O O . GLY C 1 371 ? 113.416 -88.868 15.860 1.00 67.09 371 GLY C O 1
ATOM 9589 N N . PRO C 1 372 ? 112.151 -86.999 15.705 1.00 74.12 372 PRO C N 1
ATOM 9590 C CA . PRO C 1 372 ? 113.327 -86.328 15.146 1.00 68.07 372 PRO C CA 1
ATOM 9591 C C . PRO C 1 372 ? 114.327 -85.881 16.241 1.00 64.95 372 PRO C C 1
ATOM 9592 O O . PRO C 1 372 ? 114.102 -85.782 17.531 1.00 62.86 372 PRO C O 1
ATOM 9596 N N . LEU C 1 373 ? 115.516 -85.649 15.718 1.00 59.20 373 LEU C N 1
ATOM 9597 C CA . LEU C 1 373 ? 116.568 -85.155 16.566 1.00 60.94 373 LEU C CA 1
ATOM 9598 C C . LEU C 1 373 ? 117.575 -84.360 15.747 1.00 65.80 373 LEU C C 1
ATOM 9599 O O . LEU C 1 373 ? 118.250 -84.974 14.924 1.00 63.33 373 LEU C O 1
ATOM 9604 N N . TRP C 1 374 ? 117.649 -83.014 15.929 1.00 61.16 374 TRP C N 1
ATOM 9605 C CA . TRP C 1 374 ? 118.633 -82.203 15.202 1.00 58.56 374 TRP C CA 1
ATOM 9606 C C . TRP C 1 374 ? 119.797 -81.826 16.084 1.00 62.30 374 TRP C C 1
ATOM 9607 O O . TRP C 1 374 ? 119.695 -81.725 17.342 1.00 56.36 374 TRP C O 1
ATOM 9618 N N . VAL C 1 375 ? 120.930 -81.635 15.409 1.00 57.28 375 VAL C N 1
ATOM 9619 C CA . VAL C 1 375 ? 122.144 -81.276 16.147 1.00 58.87 375 VAL C CA 1
ATOM 9620 C C . VAL C 1 375 ? 122.828 -80.284 15.256 1.00 59.50 375 VAL C C 1
ATOM 9621 O O . VAL C 1 375 ? 122.749 -80.457 14.064 1.00 57.88 375 VAL C O 1
ATOM 9625 N N . GLU C 1 376 ? 123.317 -79.183 15.839 1.00 58.63 376 GLU C N 1
ATOM 9626 C CA . GLU C 1 376 ? 124.012 -78.123 15.145 1.00 57.39 376 GLU C CA 1
ATOM 9627 C C . GLU C 1 376 ? 125.387 -78.094 15.810 1.00 52.96 376 GLU C C 1
ATOM 9628 O O . GLU C 1 376 ? 125.463 -78.198 17.037 1.00 60.93 376 GLU C O 1
ATOM 9634 N N . LEU C 1 377 ? 126.474 -78.022 15.051 1.00 53.96 377 LEU C N 1
ATOM 9635 C CA . LEU C 1 377 ? 127.820 -77.818 15.639 1.00 55.99 377 LEU C CA 1
ATOM 9636 C C . LEU C 1 377 ? 128.369 -76.547 15.036 1.00 58.69 377 LEU C C 1
ATOM 9637 O O . LEU C 1 377 ? 128.234 -76.312 13.836 1.00 63.00 377 LEU C O 1
ATOM 9642 N N . VAL C 1 378 ? 128.989 -75.739 15.854 1.00 55.87 378 VAL C N 1
ATOM 9643 C CA . VAL C 1 378 ? 129.639 -74.532 15.409 1.00 60.21 378 VAL C CA 1
ATOM 9644 C C . VAL C 1 378 ? 131.128 -74.735 15.664 1.00 61.01 378 VAL C C 1
ATOM 9645 O O . VAL C 1 378 ? 131.588 -75.003 16.828 1.00 59.64 378 VAL C O 1
ATOM 9649 N N . TYR C 1 379 ? 131.889 -74.679 14.583 1.00 55.85 379 TYR C N 1
ATOM 9650 C CA . TYR C 1 379 ? 133.313 -74.876 14.742 1.00 64.38 379 TYR C CA 1
ATOM 9651 C C . TYR C 1 379 ? 134.259 -73.870 14.045 1.00 68.43 379 TYR C C 1
ATOM 9652 O O . TYR C 1 379 ? 133.857 -73.146 13.119 1.00 61.07 379 TYR C O 1
ATOM 9661 N N . GLU C 1 380 ? 135.531 -73.907 14.463 1.00 69.46 380 GLU C N 1
ATOM 9662 C CA . GLU C 1 380 ? 136.619 -73.077 13.933 1.00 67.80 380 GLU C CA 1
ATOM 9663 C C . GLU C 1 380 ? 137.253 -73.730 12.684 1.00 74.74 380 GLU C C 1
ATOM 9664 O O . GLU C 1 380 ? 137.548 -74.950 12.666 1.00 63.29 380 GLU C O 1
ATOM 9670 N N . GLU C 1 381 ? 137.453 -72.890 11.649 1.00 78.56 381 GLU C N 1
ATOM 9671 C CA . GLU C 1 381 ? 137.667 -73.341 10.276 1.00 77.02 381 GLU C CA 1
ATOM 9672 C C . GLU C 1 381 ? 138.822 -74.333 10.046 1.00 89.43 381 GLU C C 1
ATOM 9673 O O . GLU C 1 381 ? 138.626 -75.454 9.440 1.00 96.91 381 GLU C O 1
ATOM 9679 N N . GLY C 1 382 ? 140.015 -73.908 10.463 1.00 69.73 382 GLY C N 1
ATOM 9680 C CA . GLY C 1 382 ? 141.231 -74.697 10.313 1.00 69.91 382 GLY C CA 1
ATOM 9681 C C . GLY C 1 382 ? 141.429 -75.758 11.397 1.00 81.84 382 GLY C C 1
ATOM 9682 O O . GLY C 1 382 ? 141.487 -76.974 11.121 1.00 70.10 382 GLY C O 1
ATOM 9683 N N . THR C 1 383 ? 141.507 -75.270 12.647 1.00 86.14 383 THR C N 1
ATOM 9684 C CA . THR C 1 383 ? 141.822 -76.071 13.861 1.00 80.06 383 THR C CA 1
ATOM 9685 C C . THR C 1 383 ? 140.853 -77.221 14.123 1.00 77.27 383 THR C C 1
ATOM 9686 O O . THR C 1 383 ? 141.228 -78.162 14.861 1.00 70.28 383 THR C O 1
ATOM 9690 N N . GLY C 1 384 ? 139.636 -77.127 13.549 1.00 65.76 384 GLY C N 1
ATOM 9691 C CA . GLY C 1 384 ? 138.503 -77.932 14.011 1.00 70.60 384 GLY C CA 1
ATOM 9692 C C . GLY C 1 384 ? 137.863 -77.691 15.394 1.00 72.82 384 GLY C C 1
ATOM 9693 O O . GLY C 1 384 ? 136.932 -78.420 15.768 1.00 72.66 384 GLY C O 1
ATOM 9694 N N . ARG C 1 385 ? 138.349 -76.685 16.144 1.00 67.70 385 ARG C N 1
ATOM 9695 C CA . ARG C 1 385 ? 137.902 -76.410 17.498 1.00 63.39 385 ARG C CA 1
ATOM 9696 C C . ARG C 1 385 ? 136.366 -76.244 17.589 1.00 72.75 385 ARG C C 1
ATOM 9697 O O . ARG C 1 385 ? 135.712 -75.421 16.884 1.00 62.69 385 ARG C O 1
ATOM 9705 N N . LEU C 1 386 ? 135.765 -77.010 18.493 1.00 71.97 386 LEU C N 1
ATOM 9706 C CA . LEU C 1 386 ? 134.358 -76.745 18.822 1.00 69.23 386 LEU C CA 1
ATOM 9707 C C . LEU C 1 386 ? 134.139 -75.317 19.325 1.00 67.34 386 LEU C C 1
ATOM 9708 O O . LEU C 1 386 ? 135.022 -74.734 19.980 1.00 63.73 386 LEU C O 1
ATOM 9713 N N . LEU C 1 387 ? 132.966 -74.753 19.070 1.00 60.35 387 LEU C N 1
ATOM 9714 C CA . LEU C 1 387 ? 132.754 -73.411 19.642 1.00 61.76 387 LEU C CA 1
ATOM 9715 C C . LEU C 1 387 ? 131.400 -73.267 20.299 1.00 64.18 387 LEU C C 1
ATOM 9716 O O . LEU C 1 387 ? 131.160 -72.352 21.124 1.00 60.19 387 LEU C O 1
ATOM 9721 N N . GLY C 1 388 ? 130.519 -74.146 19.869 1.00 59.05 388 GLY C N 1
ATOM 9722 C CA . GLY C 1 388 ? 129.154 -74.092 20.306 1.00 55.44 388 GLY C CA 1
ATOM 9723 C C . GLY C 1 388 ? 128.374 -75.182 19.570 1.00 59.49 388 GLY C C 1
ATOM 9724 O O . GLY C 1 388 ? 128.839 -75.725 18.593 1.00 59.22 388 GLY C O 1
ATOM 9725 N N . GLY C 1 389 ? 127.196 -75.529 20.063 1.00 58.16 389 GLY C N 1
ATOM 9726 C CA . GLY C 1 389 ? 126.334 -76.449 19.404 1.00 47.55 389 GLY C CA 1
ATOM 9727 C C . GLY C 1 389 ? 124.927 -76.293 19.969 1.00 56.43 389 GLY C C 1
ATOM 9728 O O . GLY C 1 389 ? 124.656 -75.801 21.100 1.00 50.70 389 GLY C O 1
ATOM 9729 N N . ALA C 1 390 ? 123.985 -76.771 19.184 1.00 55.42 390 ALA C N 1
ATOM 9730 C CA . ALA C 1 390 ? 122.657 -76.867 19.690 1.00 57.32 390 ALA C CA 1
ATOM 9731 C C . ALA C 1 390 ? 122.212 -78.338 19.539 1.00 59.01 390 ALA C C 1
ATOM 9732 O O . ALA C 1 390 ? 122.641 -78.984 18.616 1.00 56.43 390 ALA C O 1
ATOM 9734 N N . VAL C 1 391 ? 121.432 -78.917 20.453 1.00 57.29 391 VAL C N 1
ATOM 9735 C CA . VAL C 1 391 ? 120.664 -80.092 20.030 1.00 55.69 391 VAL C CA 1
ATOM 9736 C C . VAL C 1 391 ? 119.231 -79.911 20.355 1.00 50.29 391 VAL C C 1
ATOM 9737 O O . VAL C 1 391 ? 118.934 -79.324 21.376 1.00 51.20 391 VAL C O 1
ATOM 9741 N N . VAL C 1 392 ? 118.349 -80.264 19.420 1.00 53.91 392 VAL C N 1
ATOM 9742 C CA . VAL C 1 392 ? 116.918 -80.268 19.762 1.00 60.83 392 VAL C CA 1
ATOM 9743 C C . VAL C 1 392 ? 116.211 -81.582 19.451 1.00 62.38 392 VAL C C 1
ATOM 9744 O O . VAL C 1 392 ? 116.419 -82.131 18.370 1.00 60.16 392 VAL C O 1
ATOM 9748 N N . ALA C 1 393 ? 115.387 -82.047 20.407 1.00 56.48 393 ALA C N 1
ATOM 9749 C CA . ALA C 1 393 ? 114.665 -83.337 20.357 1.00 62.33 393 ALA C CA 1
ATOM 9750 C C . ALA C 1 393 ? 113.272 -83.139 20.878 1.00 58.87 393 ALA C C 1
ATOM 9751 O O . ALA C 1 393 ? 112.911 -82.007 21.123 1.00 58.82 393 ALA C O 1
ATOM 9753 N N . ARG C 1 394 ? 112.460 -84.201 20.930 1.00 61.45 394 ARG C N 1
ATOM 9754 C CA . ARG C 1 394 ? 111.312 -84.242 21.894 1.00 64.21 394 ARG C CA 1
ATOM 9755 C C . ARG C 1 394 ? 111.860 -84.661 23.284 1.00 76.88 394 ARG C C 1
ATOM 9756 O O . ARG C 1 394 ? 111.571 -84.081 24.310 1.00 71.45 394 ARG C O 1
ATOM 9764 N N . GLY C 1 395 ? 112.783 -85.618 23.250 1.00 101.76 395 GLY C N 1
ATOM 9765 C CA . GLY C 1 395 ? 113.498 -86.200 24.388 1.00 96.57 395 GLY C CA 1
ATOM 9766 C C . GLY C 1 395 ? 113.846 -85.504 25.679 1.00 74.21 395 GLY C C 1
ATOM 9767 O O . GLY C 1 395 ? 114.511 -84.478 25.614 1.00 46.97 395 GLY C O 1
ATOM 9768 N N . HIS C 1 396 ? 113.500 -86.246 26.776 1.00 98.80 396 HIS C N 1
ATOM 9769 C CA . HIS C 1 396 ? 113.266 -85.888 28.266 1.00 112.60 396 HIS C CA 1
ATOM 9770 C C . HIS C 1 396 ? 114.472 -86.314 29.177 1.00 86.96 396 HIS C C 1
ATOM 9771 O O . HIS C 1 396 ? 114.394 -86.369 30.582 1.00 33.37 396 HIS C O 1
ATOM 9778 N N . GLY C 1 397 ? 115.317 -86.887 28.235 1.00 64.22 397 GLY C N 1
ATOM 9779 C CA . GLY C 1 397 ? 116.442 -86.297 27.449 1.00 53.15 397 GLY C CA 1
ATOM 9780 C C . GLY C 1 397 ? 116.891 -86.285 25.911 1.00 59.13 397 GLY C C 1
ATOM 9781 O O . GLY C 1 397 ? 116.361 -86.799 24.929 1.00 62.67 397 GLY C O 1
ATOM 9782 N N . ALA C 1 398 ? 118.036 -85.619 25.792 1.00 65.76 398 ALA C N 1
ATOM 9783 C CA . ALA C 1 398 ? 118.883 -85.194 24.610 1.00 58.70 398 ALA C CA 1
ATOM 9784 C C . ALA C 1 398 ? 118.982 -83.597 24.534 1.00 59.87 398 ALA C C 1
ATOM 9785 O O . ALA C 1 398 ? 118.022 -82.923 24.079 1.00 51.06 398 ALA C O 1
ATOM 9787 N N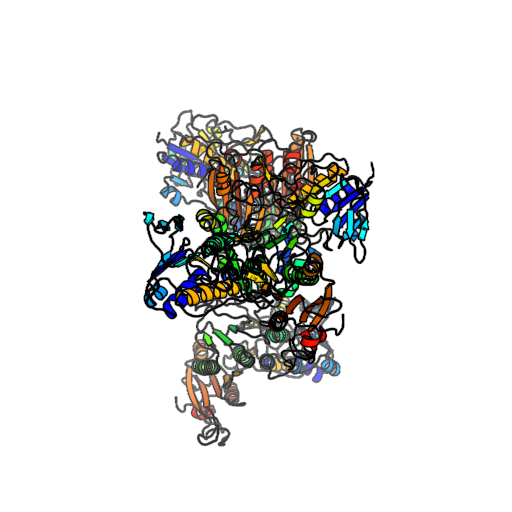 . LEU C 1 399 ? 120.017 -82.998 25.188 1.00 39.65 399 LEU C N 1
ATOM 9788 C CA . LEU C 1 399 ? 120.710 -83.540 26.451 1.00 53.47 399 LEU C CA 1
ATOM 9789 C C . LEU C 1 399 ? 122.034 -84.244 26.235 1.00 59.80 399 LEU C C 1
ATOM 9790 O O . LEU C 1 399 ? 122.912 -84.313 27.112 1.00 48.16 399 LEU C O 1
ATOM 9795 N N . ARG C 1 400 ? 122.059 -84.877 25.064 1.00 67.62 400 ARG C N 1
ATOM 9796 C CA . ARG C 1 400 ? 123.250 -85.043 24.279 1.00 58.22 400 ARG C CA 1
ATOM 9797 C C . ARG C 1 400 ? 124.094 -83.751 24.397 1.00 59.29 400 ARG C C 1
ATOM 9798 O O . ARG C 1 400 ? 125.331 -83.855 24.462 1.00 57.33 400 ARG C O 1
ATOM 9806 N N . ILE C 1 401 ? 123.453 -82.571 24.523 1.00 53.96 401 ILE C N 1
ATOM 9807 C CA . ILE C 1 401 ? 124.189 -81.312 24.591 1.00 59.40 401 ILE C CA 1
ATOM 9808 C C . ILE C 1 401 ? 125.366 -81.351 25.627 1.00 58.90 401 ILE C C 1
ATOM 9809 O O . ILE C 1 401 ? 126.411 -80.598 25.521 1.00 48.56 401 ILE C O 1
ATOM 9814 N N . ASP C 1 402 ? 125.166 -82.201 26.639 1.00 51.99 402 ASP C N 1
ATOM 9815 C CA . ASP C 1 402 ? 126.102 -82.257 27.727 1.00 55.72 402 ASP C CA 1
ATOM 9816 C C . ASP C 1 402 ? 127.476 -82.713 27.299 1.00 55.26 402 ASP C C 1
ATOM 9817 O O . ASP C 1 402 ? 128.466 -82.323 27.941 1.00 51.37 402 ASP C O 1
ATOM 9822 N N . VAL C 1 403 ? 127.515 -83.520 26.208 1.00 53.16 403 VAL C N 1
ATOM 9823 C CA . VAL C 1 403 ? 128.728 -84.095 25.658 1.00 49.64 403 VAL C CA 1
ATOM 9824 C C . VAL C 1 403 ? 129.502 -82.934 25.057 1.00 52.26 403 VAL C C 1
ATOM 9825 O O . VAL C 1 403 ? 130.708 -82.830 25.175 1.00 46.37 403 VAL C O 1
ATOM 9829 N N . LEU C 1 404 ? 128.766 -82.026 24.437 1.00 55.55 404 LEU C N 1
ATOM 9830 C CA . LEU C 1 404 ? 129.408 -80.926 23.741 1.00 57.33 404 LEU C CA 1
ATOM 9831 C C . LEU C 1 404 ? 129.943 -80.018 24.793 1.00 53.48 404 LEU C C 1
ATOM 9832 O O . LEU C 1 404 ? 131.045 -79.512 24.688 1.00 55.68 404 LEU C O 1
ATOM 9837 N N . ALA C 1 405 ? 129.157 -79.814 25.822 1.00 53.94 405 ALA C N 1
ATOM 9838 C CA . ALA C 1 405 ? 129.588 -78.953 26.930 1.00 58.55 405 ALA C CA 1
ATOM 9839 C C . ALA C 1 405 ? 130.959 -79.435 27.531 1.00 53.19 405 ALA C C 1
ATOM 9840 O O . ALA C 1 405 ? 131.895 -78.646 27.789 1.00 53.93 405 ALA C O 1
ATOM 9842 N N . ALA C 1 406 ? 131.034 -80.759 27.672 1.00 49.37 406 ALA C N 1
ATOM 9843 C CA . ALA C 1 406 ? 132.153 -81.437 28.243 1.00 50.13 406 ALA C CA 1
ATOM 9844 C C . ALA C 1 406 ? 133.455 -81.197 27.388 1.00 57.32 406 ALA C C 1
ATOM 9845 O O . ALA C 1 406 ? 134.552 -80.960 27.961 1.00 62.86 406 ALA C O 1
ATOM 9847 N N . LEU C 1 407 ? 133.320 -81.321 26.050 1.00 50.21 407 LEU C N 1
ATOM 9848 C CA . LEU C 1 407 ? 134.354 -81.099 25.076 1.00 55.40 407 LEU C CA 1
ATOM 9849 C C . LEU C 1 407 ? 134.803 -79.645 25.048 1.00 65.18 407 LEU C C 1
ATOM 9850 O O . LEU C 1 407 ? 136.008 -79.317 24.946 1.00 61.68 407 LEU C O 1
ATOM 9855 N N . LEU C 1 408 ? 133.813 -78.768 25.070 1.00 60.22 408 LEU C N 1
ATOM 9856 C CA . LEU C 1 408 ? 134.025 -77.342 24.916 1.00 55.85 408 LEU C CA 1
ATOM 9857 C C . LEU C 1 408 ? 134.822 -76.863 26.100 1.00 61.98 408 LEU C C 1
ATOM 9858 O O . LEU C 1 408 ? 135.507 -75.862 25.984 1.00 59.48 408 LEU C O 1
ATOM 9863 N N . HIS C 1 409 ? 134.676 -77.536 27.237 1.00 59.11 409 HIS C N 1
ATOM 9864 C CA . HIS C 1 409 ? 135.436 -77.257 28.479 1.00 62.52 409 HIS C CA 1
ATOM 9865 C C . HIS C 1 409 ? 136.987 -77.499 28.469 1.00 70.14 409 HIS C C 1
ATOM 9866 O O . HIS C 1 409 ? 137.702 -76.650 28.981 1.00 65.47 409 HIS C O 1
ATOM 9873 N N . ARG C 1 410 ? 137.489 -78.632 27.930 1.00 68.43 410 ARG C N 1
ATOM 9874 C CA . ARG C 1 410 ? 138.859 -78.722 27.414 1.00 67.45 410 ARG C CA 1
ATOM 9875 C C . ARG C 1 410 ? 138.977 -77.952 26.054 1.00 76.04 410 ARG C C 1
ATOM 9876 O O . ARG C 1 410 ? 138.101 -77.175 25.739 1.00 77.12 410 ARG C O 1
ATOM 9884 N N . GLU C 1 411 ? 139.982 -78.083 25.198 1.00 74.28 411 GLU C N 1
ATOM 9885 C CA . GLU C 1 411 ? 139.701 -77.381 23.891 1.00 72.13 411 GLU C CA 1
ATOM 9886 C C . GLU C 1 411 ? 138.644 -78.033 23.073 1.00 76.90 411 GLU C C 1
ATOM 9887 O O . GLU C 1 411 ? 137.630 -77.439 22.812 1.00 90.24 411 GLU C O 1
ATOM 9893 N N . GLY C 1 412 ? 138.862 -79.276 22.669 1.00 71.68 412 GLY C N 1
ATOM 9894 C CA . GLY C 1 412 ? 137.780 -80.050 22.088 1.00 64.26 412 GLY C CA 1
ATOM 9895 C C . GLY C 1 412 ? 137.592 -79.649 20.621 1.00 70.21 412 GLY C C 1
ATOM 9896 O O . GLY C 1 412 ? 137.256 -78.501 20.271 1.00 66.17 412 GLY C O 1
ATOM 9897 N N . SER C 1 413 ? 137.855 -80.611 19.742 1.00 65.85 413 SER C N 1
ATOM 9898 C CA . SER C 1 413 ? 137.681 -80.425 18.303 1.00 70.48 413 SER C CA 1
ATOM 9899 C C . SER C 1 413 ? 136.640 -81.323 17.798 1.00 68.44 413 SER C C 1
ATOM 9900 O O . SER C 1 413 ? 136.240 -82.302 18.483 1.00 63.57 413 SER C O 1
ATOM 9903 N N . VAL C 1 414 ? 136.290 -81.038 16.553 1.00 62.19 414 VAL C N 1
ATOM 9904 C CA . VAL C 1 414 ? 135.424 -81.939 15.814 1.00 66.30 414 VAL C CA 1
ATOM 9905 C C . VAL C 1 414 ? 135.999 -83.367 15.802 1.00 67.25 414 VAL C C 1
ATOM 9906 O O . VAL C 1 414 ? 135.243 -84.382 15.979 1.00 59.72 414 VAL C O 1
ATOM 9910 N N . GLU C 1 415 ? 137.330 -83.411 15.652 1.00 69.49 415 GLU C N 1
ATOM 9911 C CA . GLU C 1 415 ? 138.090 -84.690 15.583 1.00 76.68 415 GLU C CA 1
ATOM 9912 C C . GLU C 1 415 ? 137.816 -85.611 16.816 1.00 69.20 415 GLU C C 1
ATOM 9913 O O . GLU C 1 415 ? 137.615 -86.869 16.728 1.00 59.47 415 GLU C O 1
ATOM 9919 N N . ASP C 1 416 ? 137.839 -84.914 17.945 1.00 59.86 416 ASP C N 1
ATOM 9920 C CA . ASP C 1 416 ? 137.680 -85.439 19.272 1.00 64.20 416 ASP C CA 1
ATOM 9921 C C . ASP C 1 416 ? 136.313 -85.930 19.422 1.00 66.54 416 ASP C C 1
ATOM 9922 O O . ASP C 1 416 ? 136.094 -86.997 19.993 1.00 64.20 416 ASP C O 1
ATOM 9927 N N . LEU C 1 417 ? 135.370 -85.113 18.974 1.00 64.44 417 LEU C N 1
ATOM 9928 C CA . LEU C 1 417 ? 133.999 -85.547 19.033 1.00 58.61 417 LEU C CA 1
ATOM 9929 C C . LEU C 1 417 ? 133.878 -86.877 18.238 1.00 58.59 417 LEU C C 1
ATOM 9930 O O . LEU C 1 417 ? 133.354 -87.820 18.758 1.00 57.87 417 LEU C O 1
ATOM 9935 N N . LEU C 1 418 ? 134.365 -86.933 16.996 1.00 62.25 418 LEU C N 1
ATOM 9936 C CA . LEU C 1 418 ? 134.309 -88.134 16.155 1.00 62.88 418 LEU C CA 1
ATOM 9937 C C . LEU C 1 418 ? 134.814 -89.423 16.851 1.00 61.30 418 LEU C C 1
ATOM 9938 O O . LEU C 1 418 ? 134.310 -90.550 16.670 1.00 54.80 418 LEU C O 1
ATOM 9943 N N . ALA C 1 419 ? 135.842 -89.219 17.658 1.00 62.72 419 ALA C N 1
ATOM 9944 C CA . ALA C 1 419 ? 136.550 -90.296 18.341 1.00 61.92 419 ALA C CA 1
ATOM 9945 C C . ALA C 1 419 ? 135.835 -90.980 19.524 1.00 63.55 419 ALA C C 1
ATOM 9946 O O . ALA C 1 419 ? 136.117 -92.128 19.885 1.00 73.06 419 ALA C O 1
ATOM 9948 N N . LEU C 1 420 ? 134.936 -90.232 20.122 1.00 61.89 420 LEU C N 1
ATOM 9949 C CA . LEU C 1 420 ? 134.050 -90.679 21.192 1.00 67.57 420 LEU C CA 1
ATOM 9950 C C . LEU C 1 420 ? 133.306 -91.992 20.929 1.00 73.17 420 LEU C C 1
ATOM 9951 O O . LEU C 1 420 ? 132.734 -92.237 19.814 1.00 70.00 420 LEU C O 1
ATOM 9956 N N . ASP C 1 421 ? 133.346 -92.814 21.975 1.00 63.40 421 ASP C N 1
ATOM 9957 C CA . ASP C 1 421 ? 132.620 -94.035 21.955 1.00 67.49 421 ASP C CA 1
ATOM 9958 C C . ASP C 1 421 ? 131.279 -93.751 22.682 1.00 68.65 421 ASP C C 1
ATOM 9959 O O . ASP C 1 421 ? 131.155 -93.949 23.927 1.00 57.66 421 ASP C O 1
ATOM 9964 N N . LEU C 1 422 ? 130.242 -93.362 21.914 1.00 71.01 422 LEU C N 1
ATOM 9965 C CA . LEU C 1 422 ? 128.935 -93.200 22.540 1.00 62.40 422 LEU C CA 1
ATOM 9966 C C . LEU C 1 422 ? 128.090 -94.474 22.674 1.00 64.77 422 LEU C C 1
ATOM 9967 O O . LEU C 1 422 ? 128.427 -95.541 22.089 1.00 77.13 422 LEU C O 1
ATOM 9972 N N . ALA C 1 423 ? 127.003 -94.347 23.435 1.00 56.12 423 ALA C N 1
ATOM 9973 C CA . ALA C 1 423 ? 125.955 -95.387 23.551 1.00 67.67 423 ALA C CA 1
ATOM 9974 C C . ALA C 1 423 ? 124.966 -95.550 22.396 1.00 65.12 423 ALA C C 1
ATOM 9975 O O . ALA C 1 423 ? 124.332 -94.570 21.979 1.00 58.65 423 ALA C O 1
ATOM 9977 N N . TYR C 1 424 ? 124.890 -96.826 21.939 1.00 66.32 424 TYR C N 1
ATOM 9978 C CA . TYR C 1 424 ? 124.030 -97.298 20.862 1.00 65.16 424 TYR C CA 1
ATOM 9979 C C . TYR C 1 424 ? 122.904 -98.207 21.378 1.00 64.52 424 TYR C C 1
ATOM 9980 O O . TYR C 1 424 ? 123.161 -99.176 22.053 1.00 67.16 424 TYR C O 1
ATOM 9989 N N . ALA C 1 425 ? 121.655 -97.942 21.036 1.00 64.85 425 ALA C N 1
ATOM 9990 C CA . ALA C 1 425 ? 120.691 -99.060 21.025 1.00 64.33 425 ALA C CA 1
ATOM 9991 C C . ALA C 1 425 ? 119.430 -98.576 20.453 1.00 56.73 425 ALA C C 1
ATOM 9992 O O . ALA C 1 425 ? 119.089 -97.467 20.680 1.00 57.58 425 ALA C O 1
ATOM 9994 N N . PRO C 1 426 ? 118.713 -99.446 19.771 1.00 56.08 426 PRO C N 1
ATOM 9995 C CA . PRO C 1 426 ? 117.613 -99.002 18.916 1.00 63.23 426 PRO C CA 1
ATOM 9996 C C . PRO C 1 426 ? 116.612 -98.037 19.553 1.00 61.28 426 PRO C C 1
ATOM 9997 O O . PRO C 1 426 ? 116.249 -97.081 18.868 1.00 58.00 426 PRO C O 1
ATOM 10001 N N . PRO C 1 427 ? 116.230 -98.255 20.813 1.00 61.39 427 PRO C N 1
ATOM 10002 C CA . PRO C 1 427 ? 115.274 -97.360 21.511 1.00 60.26 427 PRO C CA 1
ATOM 10003 C C . PRO C 1 427 ? 115.763 -95.877 21.717 1.00 67.86 427 PRO C C 1
ATOM 10004 O O . PRO C 1 427 ? 114.894 -94.953 22.005 1.00 69.08 427 PRO C O 1
ATOM 10008 N N . PHE C 1 428 ? 117.087 -95.642 21.581 1.00 59.59 428 PHE C N 1
ATOM 10009 C CA . PHE C 1 428 ? 117.669 -94.395 22.125 1.00 63.99 428 PHE C CA 1
ATOM 10010 C C . PHE C 1 428 ? 118.458 -93.536 21.223 1.00 67.92 428 PHE C C 1
ATOM 10011 O O . PHE C 1 428 ? 118.500 -92.311 21.463 1.00 69.96 428 PHE C O 1
ATOM 10019 N N . SER C 1 429 ? 119.034 -94.178 20.205 1.00 66.78 429 SER C N 1
ATOM 10020 C CA . SER C 1 429 ? 119.914 -93.554 19.232 1.00 68.62 429 SER C CA 1
ATOM 10021 C C . SER C 1 429 ? 119.924 -94.420 17.976 1.00 70.36 429 SER C C 1
ATOM 10022 O O . SER C 1 429 ? 119.905 -95.631 18.074 1.00 73.15 429 SER C O 1
ATOM 10025 N N . PRO C 1 430 ? 119.960 -93.812 16.784 1.00 68.41 430 PRO C N 1
ATOM 10026 C CA . PRO C 1 430 ? 120.394 -94.541 15.579 1.00 61.78 430 PRO C CA 1
ATOM 10027 C C . PRO C 1 430 ? 121.820 -95.058 15.810 1.00 65.50 430 PRO C C 1
ATOM 10028 O O . PRO C 1 430 ? 122.486 -94.694 16.778 1.00 61.47 430 PRO C O 1
ATOM 10032 N N . VAL C 1 431 ? 122.318 -95.910 14.913 1.00 69.80 431 VAL C N 1
ATOM 10033 C CA . VAL C 1 431 ? 123.583 -96.602 15.208 1.00 64.78 431 VAL C CA 1
ATOM 10034 C C . VAL C 1 431 ? 124.769 -95.613 15.144 1.00 63.35 431 VAL C C 1
ATOM 10035 O O . VAL C 1 431 ? 125.782 -95.774 15.815 1.00 54.24 431 VAL C O 1
ATOM 10039 N N . TRP C 1 432 ? 124.627 -94.574 14.340 1.00 62.95 432 TRP C N 1
ATOM 10040 C CA . TRP C 1 432 ? 125.573 -93.485 14.482 1.00 60.51 432 TRP C CA 1
ATOM 10041 C C . TRP C 1 432 ? 124.920 -92.447 15.355 1.00 63.24 432 TRP C C 1
ATOM 10042 O O . TRP C 1 432 ? 123.798 -92.057 15.115 1.00 62.17 432 TRP C O 1
ATOM 10053 N N . ASP C 1 433 ? 125.531 -92.076 16.446 1.00 58.09 433 ASP C N 1
ATOM 10054 C CA . ASP C 1 433 ? 124.876 -91.045 17.234 1.00 62.80 433 ASP C CA 1
ATOM 10055 C C . ASP C 1 433 ? 124.724 -89.742 16.404 1.00 62.00 433 ASP C C 1
ATOM 10056 O O . ASP C 1 433 ? 125.624 -89.407 15.730 1.00 56.49 433 ASP C O 1
ATOM 10061 N N . PRO C 1 434 ? 123.557 -89.018 16.474 1.00 64.67 434 PRO C N 1
ATOM 10062 C CA . PRO C 1 434 ? 123.452 -87.742 15.805 1.00 51.38 434 PRO C CA 1
ATOM 10063 C C . PRO C 1 434 ? 124.637 -86.914 15.995 1.00 53.52 434 PRO C C 1
ATOM 10064 O O . PRO C 1 434 ? 125.081 -86.352 15.028 1.00 60.17 434 PRO C O 1
ATOM 10068 N N . LEU C 1 435 ? 125.217 -86.853 17.166 1.00 60.06 435 LEU C N 1
ATOM 10069 C CA . LEU C 1 435 ? 126.455 -86.021 17.352 1.00 57.92 435 LEU C CA 1
ATOM 10070 C C . LEU C 1 435 ? 127.596 -86.468 16.436 1.00 62.75 435 LEU C C 1
ATOM 10071 O O . LEU C 1 435 ? 128.312 -85.625 15.859 1.00 55.55 435 LEU C O 1
ATOM 10076 N N . LEU C 1 436 ? 127.806 -87.785 16.329 1.00 59.63 436 LEU C N 1
ATOM 10077 C CA . LEU C 1 436 ? 128.757 -88.295 15.333 1.00 57.07 436 LEU C CA 1
ATOM 10078 C C . LEU C 1 436 ? 128.408 -88.020 13.878 1.00 59.99 436 LEU C C 1
ATOM 10079 O O . LEU C 1 436 ? 129.354 -87.767 13.045 1.00 57.88 436 LEU C O 1
ATOM 10084 N N . ILE C 1 437 ? 127.106 -88.077 13.547 1.00 53.22 437 ILE C N 1
ATOM 10085 C CA . ILE C 1 437 ? 126.806 -87.928 12.171 1.00 55.99 437 ILE C CA 1
ATOM 10086 C C . ILE C 1 437 ? 127.182 -86.425 11.935 1.00 59.93 437 ILE C C 1
ATOM 10087 O O . ILE C 1 437 ? 128.010 -86.137 11.074 1.00 58.66 437 ILE C O 1
ATOM 10092 N N . ALA C 1 438 ? 126.644 -85.488 12.730 1.00 58.34 438 ALA C N 1
ATOM 10093 C CA . ALA C 1 438 ? 126.970 -84.078 12.611 1.00 51.29 438 ALA C CA 1
ATOM 10094 C C . ALA C 1 438 ? 128.453 -83.924 12.453 1.00 53.22 438 ALA C C 1
ATOM 10095 O O . ALA C 1 438 ? 128.893 -83.232 11.584 1.00 60.33 438 ALA C O 1
ATOM 10097 N N . ALA C 1 439 ? 129.260 -84.557 13.291 1.00 56.37 439 ALA C N 1
ATOM 10098 C CA . ALA C 1 439 ? 130.737 -84.386 13.201 1.00 60.96 439 ALA C CA 1
ATOM 10099 C C . ALA C 1 439 ? 131.382 -84.684 11.833 1.00 62.86 439 ALA C C 1
ATOM 10100 O O . ALA C 1 439 ? 131.236 -85.782 11.244 1.00 52.80 439 ALA C O 1
ATOM 10102 N N . GLN C 1 440 ? 132.115 -83.645 11.399 1.00 81.10 440 GLN C N 1
ATOM 10103 C CA . GLN C 1 440 ? 132.668 -83.387 9.994 1.00 107.42 440 GLN C CA 1
ATOM 10104 C C . GLN C 1 440 ? 131.515 -83.601 8.887 1.00 90.20 440 GLN C C 1
ATOM 10105 O O . GLN C 1 440 ? 130.802 -82.575 8.220 1.00 40.71 440 GLN C O 1
ATOM 10111 N N . GLN C 1 441 ? 131.572 -84.957 8.695 1.00 65.05 441 GLN C N 1
ATOM 10112 C CA . GLN C 1 441 ? 130.546 -85.911 8.537 1.00 68.91 441 GLN C CA 1
ATOM 10113 C C . GLN C 1 441 ? 129.256 -85.026 8.156 1.00 96.84 441 GLN C C 1
ATOM 10114 O O . GLN C 1 441 ? 129.015 -83.909 8.802 1.00 75.09 441 GLN C O 1
ATOM 10120 N N . ALA C 1 442 ? 128.537 -85.510 7.079 1.00 87.05 442 ALA C N 1
ATOM 10121 C CA . ALA C 1 442 ? 127.590 -84.790 6.224 1.00 70.14 442 ALA C CA 1
ATOM 10122 C C . ALA C 1 442 ? 127.439 -83.263 6.552 1.00 110.27 442 ALA C C 1
ATOM 10123 O O . ALA C 1 442 ? 128.097 -82.777 7.549 1.00 93.87 442 ALA C O 1
ATOM 10125 N N . ARG C 1 443 ? 126.634 -82.512 5.733 1.00 122.42 443 ARG C N 1
ATOM 10126 C CA . ARG C 1 443 ? 126.570 -80.996 5.811 1.00 131.80 443 ARG C CA 1
ATOM 10127 C C . ARG C 1 443 ? 125.256 -80.314 6.361 1.00 120.63 443 ARG C C 1
ATOM 10128 O O . ARG C 1 443 ? 124.186 -81.018 6.460 1.00 113.52 443 ARG C O 1
ATOM 10137 N N . MET D 1 1 ? 14.962 -64.227 -7.644 1.00 130.58 1 MET D N 1
ATOM 10138 C CA . MET D 1 1 ? 15.411 -63.031 -8.386 1.00 160.58 1 MET D CA 1
ATOM 10139 C C . MET D 1 1 ? 16.980 -62.709 -8.379 1.00 147.17 1 MET D C 1
ATOM 10140 O O . MET D 1 1 ? 17.834 -63.503 -7.868 1.00 110.99 1 MET D O 1
ATOM 10145 N N . GLY D 1 2 ? 17.299 -61.548 -8.993 1.00 145.04 2 GLY D N 1
ATOM 10146 C CA . GLY D 1 2 ? 18.643 -60.951 -9.164 1.00 115.88 2 GLY D CA 1
ATOM 10147 C C . GLY D 1 2 ? 18.789 -59.375 -9.064 1.00 116.05 2 GLY D C 1
ATOM 10148 O O . GLY D 1 2 ? 19.278 -58.651 -10.023 1.00 92.75 2 GLY D O 1
ATOM 10149 N N . LYS D 1 3 ? 18.420 -58.842 -7.875 1.00 106.38 3 LYS D N 1
ATOM 10150 C CA . LYS D 1 3 ? 18.290 -57.412 -7.656 1.00 83.99 3 LYS D CA 1
ATOM 10151 C C . LYS D 1 3 ? 19.571 -56.738 -6.928 1.00 81.99 3 LYS D C 1
ATOM 10152 O O . LYS D 1 3 ? 20.690 -57.282 -6.813 1.00 73.00 3 LYS D O 1
ATOM 10158 N N . ARG D 1 4 ? 19.413 -55.506 -6.487 1.00 74.51 4 ARG D N 1
ATOM 10159 C CA . ARG D 1 4 ? 20.544 -54.701 -6.117 1.00 70.21 4 ARG D CA 1
ATOM 10160 C C . ARG D 1 4 ? 20.515 -54.416 -4.639 1.00 75.15 4 ARG D C 1
ATOM 10161 O O . ARG D 1 4 ? 19.563 -53.833 -4.105 1.00 68.20 4 ARG D O 1
ATOM 10169 N N . MET D 1 5 ? 21.575 -54.888 -3.992 1.00 74.83 5 MET D N 1
ATOM 10170 C CA . MET D 1 5 ? 21.787 -54.755 -2.555 1.00 68.71 5 MET D CA 1
ATOM 10171 C C . MET D 1 5 ? 22.899 -53.743 -2.370 1.00 62.84 5 MET D C 1
ATOM 10172 O O . MET D 1 5 ? 24.014 -53.888 -2.890 1.00 62.11 5 MET D O 1
ATOM 10177 N N . VAL D 1 6 ? 22.550 -52.710 -1.639 1.00 57.11 6 VAL D N 1
ATOM 10178 C CA . VAL D 1 6 ? 23.416 -51.618 -1.341 1.00 64.44 6 VAL D CA 1
ATOM 10179 C C . VAL D 1 6 ? 23.670 -51.586 0.157 1.00 63.16 6 VAL D C 1
ATOM 10180 O O . VAL D 1 6 ? 22.721 -51.596 0.974 1.00 59.94 6 VAL D O 1
ATOM 10184 N N . VAL D 1 7 ? 24.967 -51.615 0.501 1.00 64.21 7 VAL D N 1
ATOM 10185 C CA . VAL D 1 7 ? 25.406 -51.603 1.915 1.00 69.58 7 VAL D CA 1
ATOM 10186 C C . VAL D 1 7 ? 26.081 -50.286 2.317 1.00 64.89 7 VAL D C 1
ATOM 10187 O O . VAL D 1 7 ? 27.182 -49.953 1.820 1.00 63.96 7 VAL D O 1
ATOM 10191 N N . VAL D 1 8 ? 25.414 -49.531 3.180 1.00 55.05 8 VAL D N 1
ATOM 10192 C CA . VAL D 1 8 ? 25.990 -48.308 3.695 1.00 67.00 8 VAL D CA 1
ATOM 10193 C C . VAL D 1 8 ? 26.849 -48.693 4.921 1.00 69.34 8 VAL D C 1
ATOM 10194 O O . VAL D 1 8 ? 26.291 -49.180 5.959 1.00 58.77 8 VAL D O 1
ATOM 10198 N N . GLY D 1 9 ? 28.183 -48.498 4.811 1.00 65.27 9 GLY D N 1
ATOM 10199 C CA . GLY D 1 9 ? 29.083 -48.997 5.842 1.00 66.77 9 GLY D CA 1
ATOM 10200 C C . GLY D 1 9 ? 29.748 -50.324 5.441 1.00 71.32 9 GLY D C 1
ATOM 10201 O O . GLY D 1 9 ? 29.079 -51.341 5.094 1.00 64.17 9 GLY D O 1
ATOM 10202 N N . GLY D 1 10 ? 31.089 -50.311 5.469 1.00 72.08 10 GLY D N 1
ATOM 10203 C CA . GLY D 1 10 ? 31.894 -51.417 4.997 1.00 63.50 10 GLY D CA 1
ATOM 10204 C C . GLY D 1 10 ? 32.766 -52.024 6.076 1.00 71.75 10 GLY D C 1
ATOM 10205 O O . GLY D 1 10 ? 33.742 -52.641 5.742 1.00 71.73 10 GLY D O 1
ATOM 10206 N N . VAL D 1 11 ? 32.431 -51.906 7.351 1.00 78.28 11 VAL D N 1
ATOM 10207 C CA . VAL D 1 11 ? 33.431 -52.245 8.320 1.00 85.43 11 VAL D CA 1
ATOM 10208 C C . VAL D 1 11 ? 33.302 -53.670 8.677 1.00 81.33 11 VAL D C 1
ATOM 10209 O O . VAL D 1 11 ? 34.129 -54.456 8.271 1.00 87.57 11 VAL D O 1
ATOM 10213 N N . ALA D 1 12 ? 32.315 -54.023 9.461 1.00 77.31 12 ALA D N 1
ATOM 10214 C CA . ALA D 1 12 ? 32.221 -55.427 9.936 1.00 79.19 12 ALA D CA 1
ATOM 10215 C C . ALA D 1 12 ? 30.866 -56.037 9.647 1.00 79.00 12 ALA D C 1
ATOM 10216 O O . ALA D 1 12 ? 30.783 -56.815 8.726 1.00 82.62 12 ALA D O 1
ATOM 10218 N N . GLY D 1 13 ? 29.826 -55.699 10.418 1.00 72.75 13 GLY D N 1
ATOM 10219 C CA . GLY D 1 13 ? 28.467 -55.778 9.930 1.00 65.71 13 GLY D CA 1
ATOM 10220 C C . GLY D 1 13 ? 28.319 -55.630 8.394 1.00 75.60 13 GLY D C 1
ATOM 10221 O O . GLY D 1 13 ? 27.814 -56.521 7.705 1.00 66.35 13 GLY D O 1
ATOM 10222 N N . GLY D 1 14 ? 28.739 -54.518 7.825 1.00 70.86 14 GLY D N 1
ATOM 10223 C CA . GLY D 1 14 ? 28.463 -54.326 6.416 1.00 65.94 14 GLY D CA 1
ATOM 10224 C C . GLY D 1 14 ? 29.215 -55.258 5.509 1.00 66.59 14 GLY D C 1
ATOM 10225 O O . GLY D 1 14 ? 28.639 -55.689 4.514 1.00 60.41 14 GLY D O 1
ATOM 10226 N N . ALA D 1 15 ? 30.488 -55.541 5.822 1.00 66.67 15 ALA D N 1
ATOM 10227 C CA . ALA D 1 15 ? 31.274 -56.414 4.984 1.00 62.20 15 ALA D CA 1
ATOM 10228 C C . ALA D 1 15 ? 30.706 -57.862 5.104 1.00 65.82 15 ALA D C 1
ATOM 10229 O O . ALA D 1 15 ? 30.559 -58.570 4.105 1.00 63.32 15 ALA D O 1
ATOM 10231 N N . SER D 1 16 ? 30.322 -58.279 6.297 1.00 62.63 16 SER D N 1
ATOM 10232 C CA . SER D 1 16 ? 29.736 -59.596 6.478 1.00 66.36 16 SER D CA 1
ATOM 10233 C C . SER D 1 16 ? 28.487 -59.839 5.617 1.00 67.23 16 SER D C 1
ATOM 10234 O O . SER D 1 16 ? 28.272 -60.940 5.072 1.00 68.81 16 SER D O 1
ATOM 10237 N N . ALA D 1 17 ? 27.619 -58.851 5.571 1.00 59.39 17 ALA D N 1
ATOM 10238 C CA . ALA D 1 17 ? 26.422 -58.912 4.771 1.00 60.74 17 ALA D CA 1
ATOM 10239 C C . ALA D 1 17 ? 26.804 -59.076 3.310 1.00 66.43 17 ALA D C 1
ATOM 10240 O O . ALA D 1 17 ? 26.392 -60.042 2.612 1.00 64.06 17 ALA D O 1
ATOM 10242 N N . ALA D 1 18 ? 27.603 -58.135 2.845 1.00 57.33 18 ALA D N 1
ATOM 10243 C CA . ALA D 1 18 ? 27.947 -58.123 1.462 1.00 56.47 18 ALA D CA 1
ATOM 10244 C C . ALA D 1 18 ? 28.559 -59.479 1.030 1.00 60.89 18 ALA D C 1
ATOM 10245 O O . ALA D 1 18 ? 28.069 -60.139 0.130 1.00 56.67 18 ALA D O 1
ATOM 10247 N N . ALA D 1 19 ? 29.624 -59.903 1.694 1.00 55.67 19 ALA D N 1
ATOM 10248 C CA . ALA D 1 19 ? 30.216 -61.180 1.376 1.00 59.91 19 ALA D CA 1
ATOM 10249 C C . ALA D 1 19 ? 29.247 -62.428 1.419 1.00 66.82 19 ALA D C 1
ATOM 10250 O O . ALA D 1 19 ? 29.243 -63.249 0.480 1.00 59.33 19 ALA D O 1
ATOM 10252 N N . LYS D 1 20 ? 28.488 -62.585 2.509 1.00 60.20 20 LYS D N 1
ATOM 10253 C CA . LYS D 1 20 ? 27.535 -63.666 2.606 1.00 61.83 20 LYS D CA 1
ATOM 10254 C C . LYS D 1 20 ? 26.392 -63.547 1.591 1.00 63.67 20 LYS D C 1
ATOM 10255 O O . LYS D 1 20 ? 25.970 -64.580 1.030 1.00 63.79 20 LYS D O 1
ATOM 10261 N N . ALA D 1 21 ? 25.870 -62.344 1.327 1.00 55.27 21 ALA D N 1
ATOM 10262 C CA . ALA D 1 21 ? 24.778 -62.306 0.334 1.00 60.24 21 ALA D CA 1
ATOM 10263 C C . ALA D 1 21 ? 25.221 -62.760 -1.082 1.00 67.19 21 ALA D C 1
ATOM 10264 O O . ALA D 1 21 ? 24.489 -63.539 -1.745 1.00 61.54 21 ALA D O 1
ATOM 10266 N N . LYS D 1 22 ? 26.399 -62.293 -1.528 1.00 58.32 22 LYS D N 1
ATOM 10267 C CA . LYS D 1 22 ? 26.856 -62.554 -2.878 1.00 57.80 22 LYS D CA 1
ATOM 10268 C C . LYS D 1 22 ? 27.320 -64.014 -3.019 1.00 63.53 22 LYS D C 1
ATOM 10269 O O . LYS D 1 22 ? 27.234 -64.610 -4.087 1.00 59.59 22 LYS D O 1
ATOM 10275 N N . ARG D 1 23 ? 27.821 -64.607 -1.935 1.00 65.28 23 ARG D N 1
ATOM 10276 C CA . ARG D 1 23 ? 28.130 -66.091 -1.919 1.00 63.82 23 ARG D CA 1
ATOM 10277 C C . ARG D 1 23 ? 26.838 -66.929 -2.082 1.00 68.83 23 ARG D C 1
ATOM 10278 O O . ARG D 1 23 ? 26.803 -67.909 -2.811 1.00 59.08 23 ARG D O 1
ATOM 10286 N N . GLU D 1 24 ? 25.787 -66.488 -1.381 1.00 73.91 24 GLU D N 1
ATOM 10287 C CA . GLU D 1 24 ? 24.599 -67.284 -1.206 1.00 69.72 24 GLU D CA 1
ATOM 10288 C C . GLU D 1 24 ? 23.694 -67.097 -2.356 1.00 71.89 24 GLU D C 1
ATOM 10289 O O . GLU D 1 24 ? 22.805 -67.913 -2.598 1.00 72.87 24 GLU D O 1
ATOM 10295 N N . ASN D 1 25 ? 23.946 -66.024 -3.093 1.00 70.60 25 ASN D N 1
ATOM 10296 C CA . ASN D 1 25 ? 23.157 -65.712 -4.295 1.00 71.33 25 ASN D CA 1
ATOM 10297 C C . ASN D 1 25 ? 23.869 -64.872 -5.317 1.00 66.55 25 ASN D C 1
ATOM 10298 O O . ASN D 1 25 ? 23.745 -63.650 -5.336 1.00 62.99 25 ASN D O 1
ATOM 10303 N N . PRO D 1 26 ? 24.584 -65.530 -6.212 1.00 66.82 26 PRO D N 1
ATOM 10304 C CA . PRO D 1 26 ? 25.532 -64.684 -6.956 1.00 68.19 26 PRO D CA 1
ATOM 10305 C C . PRO D 1 26 ? 24.877 -63.815 -8.006 1.00 66.69 26 PRO D C 1
ATOM 10306 O O . PRO D 1 26 ? 25.568 -62.989 -8.623 1.00 64.91 26 PRO D O 1
ATOM 10310 N N . GLU D 1 27 ? 23.564 -64.013 -8.174 1.00 67.72 27 GLU D N 1
ATOM 10311 C CA . GLU D 1 27 ? 22.723 -63.179 -9.008 1.00 66.58 27 GLU D CA 1
ATOM 10312 C C . GLU D 1 27 ? 22.574 -61.718 -8.569 1.00 72.06 27 GLU D C 1
ATOM 10313 O O . GLU D 1 27 ? 22.236 -60.853 -9.393 1.00 66.37 27 GLU D O 1
ATOM 10319 N N . LEU D 1 28 ? 22.802 -61.464 -7.273 1.00 73.88 28 LEU D N 1
ATOM 10320 C CA . LEU D 1 28 ? 22.688 -60.169 -6.700 1.00 61.09 28 LEU D CA 1
ATOM 10321 C C . LEU D 1 28 ? 23.744 -59.273 -7.293 1.00 68.08 28 LEU D C 1
ATOM 10322 O O . LEU D 1 28 ? 24.861 -59.725 -7.472 1.00 67.28 28 LEU D O 1
ATOM 10327 N N . GLU D 1 29 ? 23.393 -58.011 -7.637 1.00 73.95 29 GLU D N 1
ATOM 10328 C CA . GLU D 1 29 ? 24.398 -56.912 -7.721 1.00 69.79 29 GLU D CA 1
ATOM 10329 C C . GLU D 1 29 ? 24.672 -56.420 -6.293 1.00 76.53 29 GLU D C 1
ATOM 10330 O O . GLU D 1 29 ? 23.718 -55.884 -5.647 1.00 68.30 29 GLU D O 1
ATOM 10336 N N . VAL D 1 30 ? 25.905 -56.618 -5.780 1.00 72.40 30 VAL D N 1
ATOM 10337 C CA . VAL D 1 30 ? 26.227 -56.195 -4.398 1.00 67.48 30 VAL D CA 1
ATOM 10338 C C . VAL D 1 30 ? 27.176 -54.963 -4.375 1.00 62.41 30 VAL D C 1
ATOM 10339 O O . VAL D 1 30 ? 28.336 -55.000 -4.810 1.00 65.11 30 VAL D O 1
ATOM 10343 N N . VAL D 1 31 ? 26.714 -53.839 -3.903 1.00 50.64 31 VAL D N 1
ATOM 10344 C CA . VAL D 1 31 ? 27.629 -52.718 -3.860 1.00 58.38 31 VAL D CA 1
ATOM 10345 C C . VAL D 1 31 ? 27.758 -52.197 -2.391 1.00 65.23 31 VAL D C 1
ATOM 10346 O O . VAL D 1 31 ? 26.711 -51.955 -1.714 1.00 55.78 31 VAL D O 1
ATOM 10350 N N . VAL D 1 32 ? 29.031 -52.031 -1.915 1.00 61.58 32 VAL D N 1
ATOM 10351 C CA . VAL D 1 32 ? 29.313 -51.412 -0.594 1.00 66.32 32 VAL D CA 1
ATOM 10352 C C . VAL D 1 32 ? 29.808 -49.934 -0.645 1.00 60.88 32 VAL D C 1
ATOM 10353 O O . VAL D 1 32 ? 30.764 -49.619 -1.357 1.00 58.62 32 VAL D O 1
ATOM 10357 N N . TYR D 1 33 ? 29.148 -49.021 0.072 1.00 56.86 33 TYR D N 1
ATOM 10358 C CA . TYR D 1 33 ? 29.614 -47.606 0.148 1.00 68.57 33 TYR D CA 1
ATOM 10359 C C . TYR D 1 33 ? 30.185 -47.388 1.540 1.00 71.82 33 TYR D C 1
ATOM 10360 O O . TYR D 1 33 ? 29.439 -47.361 2.522 1.00 72.84 33 TYR D O 1
ATOM 10369 N N . GLU D 1 34 ? 31.512 -47.257 1.614 1.00 65.88 34 GLU D N 1
ATOM 10370 C CA . GLU D 1 34 ? 32.224 -46.999 2.872 1.00 74.49 34 GLU D CA 1
ATOM 10371 C C . GLU D 1 34 ? 32.758 -45.559 2.922 1.00 74.03 34 GLU D C 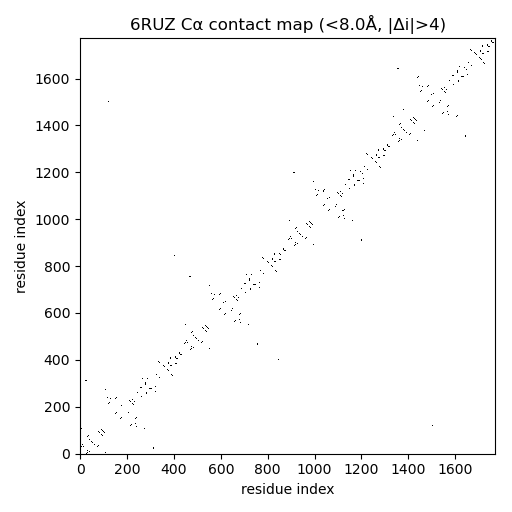1
ATOM 10372 O O . GLU D 1 34 ? 33.452 -45.133 2.011 1.00 73.32 34 GLU D O 1
ATOM 10378 N N . LYS D 1 35 ? 32.437 -44.797 3.960 1.00 70.65 35 LYS D N 1
ATOM 10379 C CA . LYS D 1 35 ? 32.951 -43.457 3.889 1.00 76.02 35 LYS D CA 1
ATOM 10380 C C . LYS D 1 35 ? 34.444 -43.288 4.220 1.00 79.24 35 LYS D C 1
ATOM 10381 O O . LYS D 1 35 ? 35.094 -42.325 3.782 1.00 76.92 35 LYS D O 1
ATOM 10387 N N . SER D 1 36 ? 34.976 -44.286 4.907 1.00 77.95 36 SER D N 1
ATOM 10388 C CA . SER D 1 36 ? 36.260 -44.205 5.574 1.00 74.69 36 SER D CA 1
ATOM 10389 C C . SER D 1 36 ? 37.420 -44.598 4.715 1.00 72.76 36 SER D C 1
ATOM 10390 O O . SER D 1 36 ? 38.587 -44.518 5.072 1.00 77.30 36 SER D O 1
ATOM 10393 N N . GLY D 1 37 ? 37.218 -45.030 3.537 1.00 67.58 37 GLY D N 1
ATOM 10394 C CA . GLY D 1 37 ? 38.551 -45.175 2.975 1.00 82.94 37 GLY D CA 1
ATOM 10395 C C . GLY D 1 37 ? 39.349 -46.411 3.422 1.00 70.09 37 GLY D C 1
ATOM 10396 O O . GLY D 1 37 ? 40.402 -46.802 2.784 1.00 54.66 37 GLY D O 1
ATOM 10397 N N . TRP D 1 38 ? 38.788 -47.109 4.413 1.00 65.57 38 TRP D N 1
ATOM 10398 C CA . TRP D 1 38 ? 39.178 -48.499 4.613 1.00 65.24 38 TRP D CA 1
ATOM 10399 C C . TRP D 1 38 ? 37.999 -49.346 4.798 1.00 69.82 38 TRP D C 1
ATOM 10400 O O . TRP D 1 38 ? 36.986 -48.907 5.377 1.00 72.17 38 TRP D O 1
ATOM 10411 N N . VAL D 1 39 ? 38.138 -50.601 4.392 1.00 64.83 39 VAL D N 1
ATOM 10412 C CA . VAL D 1 39 ? 36.987 -51.499 4.472 1.00 68.55 39 VAL D CA 1
ATOM 10413 C C . VAL D 1 39 ? 37.362 -52.876 5.077 1.00 70.09 39 VAL D C 1
ATOM 10414 O O . VAL D 1 39 ? 38.463 -53.364 4.837 1.00 69.49 39 VAL D O 1
ATOM 10418 N N . SER D 1 40 ? 36.514 -53.482 5.907 1.00 56.46 40 SER D N 1
ATOM 10419 C CA . SER D 1 40 ? 36.773 -54.837 6.348 1.00 67.62 40 SER D CA 1
ATOM 10420 C C . SER D 1 40 ? 38.131 -55.001 7.112 1.00 71.23 40 SER D C 1
ATOM 10421 O O . SER D 1 40 ? 39.066 -55.748 6.710 1.00 60.90 40 SER D O 1
ATOM 10424 N N . TYR D 1 41 ? 38.194 -54.325 8.258 1.00 65.79 41 TYR D N 1
ATOM 10425 C CA . TYR D 1 41 ? 39.360 -54.357 9.076 1.00 60.40 41 TYR D CA 1
ATOM 10426 C C . TYR D 1 41 ? 38.980 -54.638 10.501 1.00 67.42 41 TYR D C 1
ATOM 10427 O O . TYR D 1 41 ? 37.850 -54.354 10.916 1.00 69.22 41 TYR D O 1
ATOM 10436 N N . GLY D 1 42 ? 39.914 -55.192 11.260 1.00 59.43 42 GLY D N 1
ATOM 10437 C CA . GLY D 1 42 ? 39.668 -55.352 12.664 1.00 72.06 42 GLY D CA 1
ATOM 10438 C C . GLY D 1 42 ? 40.053 -54.219 13.613 1.00 71.22 42 GLY D C 1
ATOM 10439 O O . GLY D 1 42 ? 41.166 -54.198 14.132 1.00 64.75 42 GLY D O 1
ATOM 10440 N N . ALA D 1 43 ? 39.126 -53.304 13.910 1.00 71.20 43 ALA D N 1
ATOM 10441 C CA . ALA D 1 43 ? 39.440 -52.302 14.959 1.00 70.99 43 ALA D CA 1
ATOM 10442 C C . ALA D 1 43 ? 40.010 -52.884 16.297 1.00 72.06 43 ALA D C 1
ATOM 10443 O O . ALA D 1 43 ? 40.778 -52.241 16.994 1.00 69.20 43 ALA D O 1
ATOM 10445 N N . CYS D 1 44 ? 39.628 -54.115 16.615 1.00 80.32 44 CYS D N 1
ATOM 10446 C CA . CYS D 1 44 ? 39.927 -54.795 17.847 1.00 75.75 44 CYS D CA 1
ATOM 10447 C C . CYS D 1 44 ? 41.390 -54.963 17.944 1.00 71.72 44 CYS D C 1
ATOM 10448 O O . CYS D 1 44 ? 41.891 -55.012 19.044 1.00 81.43 44 CYS D O 1
ATOM 10451 N N . GLY D 1 45 ? 42.075 -55.035 16.815 1.00 60.33 45 GLY D N 1
ATOM 10452 C CA . GLY D 1 45 ? 43.495 -55.175 16.814 1.00 59.26 45 GLY D CA 1
ATOM 10453 C C . GLY D 1 45 ? 44.272 -53.924 16.957 1.00 61.26 45 GLY D C 1
ATOM 10454 O O . GLY D 1 45 ? 45.453 -53.990 17.125 1.00 59.30 45 GLY D O 1
ATOM 10455 N N . LEU D 1 46 ? 43.629 -52.786 16.883 1.00 58.56 46 LEU D N 1
ATOM 10456 C CA . LEU D 1 46 ? 44.369 -51.559 16.789 1.00 60.35 46 LEU D CA 1
ATOM 10457 C C . LEU D 1 46 ? 45.396 -51.359 17.917 1.00 64.73 46 LEU D C 1
ATOM 10458 O O . LEU D 1 46 ? 46.544 -50.956 17.664 1.00 58.20 46 LEU D O 1
ATOM 10463 N N . PRO D 1 47 ? 45.009 -51.650 19.182 1.00 67.44 47 PRO D N 1
ATOM 10464 C CA . PRO D 1 47 ? 45.999 -51.551 20.292 1.00 60.78 47 PRO D CA 1
ATOM 10465 C C . PRO D 1 47 ? 47.244 -52.356 20.012 1.00 60.50 47 PRO D C 1
ATOM 10466 O O . PRO D 1 47 ? 48.265 -51.885 20.497 1.00 60.36 47 PRO D O 1
ATOM 10470 N N . TYR D 1 48 ? 47.166 -53.477 19.265 1.00 58.41 48 TYR D N 1
ATOM 10471 C CA . TYR D 1 48 ? 48.322 -54.326 19.048 1.00 60.96 48 TYR D CA 1
ATOM 10472 C C . TYR D 1 48 ? 49.238 -53.811 17.929 1.00 63.36 48 TYR D C 1
ATOM 10473 O O . TYR D 1 48 ? 50.367 -54.305 17.683 1.00 57.94 48 TYR D O 1
ATOM 10482 N N . VAL D 1 49 ? 48.755 -52.784 17.269 1.00 60.31 49 VAL D N 1
ATOM 10483 C CA . VAL D 1 49 ? 49.537 -52.190 16.244 1.00 68.38 49 VAL D CA 1
ATOM 10484 C C . VAL D 1 49 ? 50.217 -51.014 16.866 1.00 65.76 49 VAL D C 1
ATOM 10485 O O . VAL D 1 49 ? 51.403 -50.751 16.605 1.00 65.47 49 VAL D O 1
ATOM 10489 N N . LEU D 1 50 ? 49.418 -50.321 17.653 1.00 55.35 50 LEU D N 1
ATOM 10490 C CA . LEU D 1 50 ? 49.822 -49.220 18.457 1.00 62.02 50 LEU D CA 1
ATOM 10491 C C . LEU D 1 50 ? 50.985 -49.553 19.371 1.00 65.53 50 LEU D C 1
ATOM 10492 O O . LEU D 1 50 ? 51.892 -48.699 19.570 1.00 59.51 50 LEU D O 1
ATOM 10497 N N . SER D 1 51 ? 50.933 -50.776 19.917 1.00 60.58 51 SER D N 1
ATOM 10498 C CA . SER D 1 51 ? 51.980 -51.266 20.784 1.00 66.33 51 SER D CA 1
ATOM 10499 C C . SER D 1 51 ? 53.309 -51.608 20.067 1.00 62.19 51 SER D C 1
ATOM 10500 O O . SER D 1 51 ? 54.295 -51.803 20.691 1.00 67.17 51 SER D O 1
ATOM 10503 N N . GLY D 1 52 ? 53.358 -51.664 18.771 1.00 55.86 52 GLY D N 1
ATOM 10504 C CA . GLY D 1 52 ? 54.479 -52.287 18.096 1.00 50.97 52 GLY D CA 1
ATOM 10505 C C . GLY D 1 52 ? 54.383 -53.817 17.842 1.00 67.09 52 GLY D C 1
ATOM 10506 O O . GLY D 1 52 ? 55.118 -54.338 16.986 1.00 68.23 52 GLY D O 1
ATOM 10507 N N . GLU D 1 53 ? 53.527 -54.558 18.564 1.00 59.20 53 GLU D N 1
ATOM 10508 C CA . GLU D 1 53 ? 53.531 -56.006 18.430 1.00 65.36 53 GLU D CA 1
ATOM 10509 C C . GLU D 1 53 ? 53.169 -56.462 17.002 1.00 69.67 53 GLU D C 1
ATOM 10510 O O . GLU D 1 53 ? 53.756 -57.369 16.468 1.00 70.78 53 GLU D O 1
ATOM 10516 N N . ILE D 1 54 ? 52.167 -55.847 16.403 1.00 66.60 54 ILE D N 1
ATOM 10517 C CA . ILE D 1 54 ? 51.856 -56.052 14.995 1.00 66.33 54 ILE D CA 1
ATOM 10518 C C . ILE D 1 54 ? 52.469 -54.858 14.193 1.00 74.43 54 ILE D C 1
ATOM 10519 O O . ILE D 1 54 ? 52.113 -53.654 14.400 1.00 73.55 54 ILE D O 1
ATOM 10524 N N . PRO D 1 55 ? 53.431 -55.166 13.309 1.00 80.46 55 PRO D N 1
ATOM 10525 C CA . PRO D 1 55 ? 54.364 -54.237 12.618 1.00 73.89 55 PRO D CA 1
ATOM 10526 C C . PRO D 1 55 ? 53.664 -53.217 11.747 1.00 73.05 55 PRO D C 1
ATOM 10527 O O . PRO D 1 55 ? 53.823 -52.042 11.913 1.00 72.29 55 PRO D O 1
ATOM 10531 N N . ARG D 1 56 ? 52.856 -53.654 10.816 1.00 75.24 56 ARG D N 1
ATOM 10532 C CA . ARG D 1 56 ? 52.177 -52.688 9.981 1.00 81.37 56 ARG D CA 1
ATOM 10533 C C . ARG D 1 56 ? 50.630 -52.650 10.187 1.00 76.03 56 ARG D C 1
ATOM 10534 O O . ARG D 1 56 ? 49.992 -53.664 10.345 1.00 74.83 56 ARG D O 1
ATOM 10542 N N . LEU D 1 57 ? 50.020 -51.473 10.125 1.00 77.23 57 LEU D N 1
ATOM 10543 C CA . LEU D 1 57 ? 48.564 -51.320 10.259 1.00 67.59 57 LEU D CA 1
ATOM 10544 C C . LEU D 1 57 ? 47.688 -52.123 9.261 1.00 75.45 57 LEU D C 1
ATOM 10545 O O . LEU D 1 57 ? 46.579 -52.467 9.573 1.00 69.98 57 LEU D O 1
ATOM 10550 N N . GLU D 1 58 ? 48.166 -52.374 8.044 1.00 80.75 58 GLU D N 1
ATOM 10551 C CA . GLU D 1 58 ? 47.432 -53.118 7.026 1.00 75.22 58 GLU D CA 1
ATOM 10552 C C . GLU D 1 58 ? 47.257 -54.595 7.411 1.00 75.00 58 GLU D C 1
ATOM 10553 O O . GLU D 1 58 ? 46.342 -55.300 6.943 1.00 67.90 58 GLU D O 1
ATOM 10559 N N . ARG D 1 59 ? 48.138 -55.078 8.270 1.00 72.09 59 ARG D N 1
ATOM 10560 C CA . ARG D 1 59 ? 47.986 -56.446 8.710 1.00 65.04 59 ARG D CA 1
ATOM 10561 C C . ARG D 1 59 ? 46.528 -56.640 9.341 1.00 63.72 59 ARG D C 1
ATOM 10562 O O . ARG D 1 59 ? 45.981 -57.707 9.394 1.00 66.54 59 ARG D O 1
ATOM 10570 N N . LEU D 1 60 ? 45.863 -55.589 9.714 1.00 53.61 60 LEU D N 1
ATOM 10571 C CA . LEU D 1 60 ? 44.511 -55.664 10.247 1.00 62.86 60 LEU D CA 1
ATOM 10572 C C . LEU D 1 60 ? 43.270 -55.820 9.271 1.00 66.29 60 LEU D C 1
ATOM 10573 O O . LEU D 1 60 ? 42.117 -55.911 9.701 1.00 60.99 60 LEU D O 1
ATOM 10578 N N . VAL D 1 61 ? 43.480 -55.770 7.978 1.00 64.00 61 VAL D N 1
ATOM 10579 C CA . VAL D 1 61 ? 42.347 -55.878 7.108 1.00 66.99 61 VAL D CA 1
ATOM 10580 C C . VAL D 1 61 ? 42.170 -57.369 6.759 1.00 71.15 61 VAL D C 1
ATOM 10581 O O . VAL D 1 61 ? 43.159 -58.142 6.664 1.00 61.92 61 VAL D O 1
ATOM 10585 N N . ALA D 1 62 ? 40.902 -57.771 6.600 1.00 67.75 62 ALA D N 1
ATOM 10586 C CA . ALA D 1 62 ? 40.531 -59.169 6.277 1.00 67.29 62 ALA D CA 1
ATOM 10587 C C . ALA D 1 62 ? 40.347 -59.410 4.757 1.00 76.34 62 ALA D C 1
ATOM 10588 O O . ALA D 1 62 ? 40.598 -60.529 4.227 1.00 80.62 62 ALA D O 1
ATOM 10590 N N . ARG D 1 63 ? 39.874 -58.384 4.058 1.00 74.76 63 ARG D N 1
ATOM 10591 C CA . ARG D 1 63 ? 39.703 -58.489 2.638 1.00 78.00 63 ARG D CA 1
ATOM 10592 C C . ARG D 1 63 ? 39.847 -57.095 2.048 1.00 81.46 63 ARG D C 1
ATOM 10593 O O . ARG D 1 63 ? 39.264 -56.131 2.580 1.00 77.23 63 ARG D O 1
ATOM 10601 N N . THR D 1 64 ? 40.645 -56.993 0.982 1.00 82.94 64 THR D N 1
ATOM 10602 C CA . THR D 1 64 ? 40.858 -55.761 0.253 1.00 72.09 64 THR D CA 1
ATOM 10603 C C . THR D 1 64 ? 39.822 -55.608 -0.824 1.00 74.94 64 THR D C 1
ATOM 10604 O O . THR D 1 64 ? 39.325 -56.621 -1.367 1.00 67.37 64 THR D O 1
ATOM 10608 N N . PRO D 1 65 ? 39.509 -54.332 -1.152 1.00 76.23 65 PRO D N 1
ATOM 10609 C CA . PRO D 1 65 ? 38.509 -53.973 -2.153 1.00 78.65 65 PRO D CA 1
ATOM 10610 C C . PRO D 1 65 ? 38.765 -54.699 -3.443 1.00 70.47 65 PRO D C 1
ATOM 10611 O O . PRO D 1 65 ? 37.786 -55.096 -4.078 1.00 71.56 65 PRO D O 1
ATOM 10615 N N . GLU D 1 66 ? 40.027 -54.906 -3.766 1.00 65.05 66 GLU D N 1
ATOM 10616 C CA . GLU D 1 66 ? 40.364 -55.747 -4.870 1.00 73.95 66 GLU D CA 1
ATOM 10617 C C . GLU D 1 66 ? 39.901 -57.202 -4.727 1.00 76.19 66 GLU D C 1
ATOM 10618 O O . GLU D 1 66 ? 39.394 -57.767 -5.712 1.00 72.98 66 GLU D O 1
ATOM 10624 N N . GLU D 1 67 ? 40.063 -57.807 -3.537 1.00 72.16 67 GLU D N 1
ATOM 10625 C CA . GLU D 1 67 ? 39.750 -59.218 -3.399 1.00 74.80 67 GLU D CA 1
ATOM 10626 C C . GLU D 1 67 ? 38.249 -59.407 -3.487 1.00 78.39 67 GLU D C 1
ATOM 10627 O O . GLU D 1 67 ? 37.762 -60.366 -4.101 1.00 76.63 67 GLU D O 1
ATOM 10633 N N . PHE D 1 68 ? 37.526 -58.490 -2.861 1.00 67.73 68 PHE D N 1
ATOM 10634 C CA . PHE D 1 68 ? 36.085 -58.321 -3.079 1.00 67.08 68 PHE D CA 1
ATOM 10635 C C . PHE D 1 68 ? 35.645 -58.165 -4.524 1.00 71.42 68 PHE D C 1
ATOM 10636 O O . PHE D 1 68 ? 34.619 -58.712 -4.944 1.00 62.49 68 PHE D O 1
ATOM 10644 N N . ARG D 1 69 ? 36.359 -57.346 -5.273 1.00 73.69 69 ARG D N 1
ATOM 10645 C CA . ARG D 1 69 ? 36.056 -57.264 -6.694 1.00 76.14 69 ARG D CA 1
ATOM 10646 C C . ARG D 1 69 ? 36.177 -58.670 -7.326 1.00 77.10 69 ARG D C 1
ATOM 10647 O O . ARG D 1 69 ? 35.211 -59.170 -7.892 1.00 71.56 69 ARG D O 1
ATOM 10655 N N . LYS D 1 70 ? 37.307 -59.335 -7.196 1.00 68.24 70 LYS D N 1
ATOM 10656 C CA . LYS D 1 70 ? 37.379 -60.710 -7.651 1.00 64.31 70 LYS D CA 1
ATOM 10657 C C . LYS D 1 70 ? 36.229 -61.591 -7.222 1.00 68.93 70 LYS D C 1
ATOM 10658 O O . LYS D 1 70 ? 35.996 -62.598 -7.833 1.00 72.05 70 LYS D O 1
ATOM 10664 N N . GLN D 1 71 ? 35.534 -61.276 -6.138 1.00 74.56 71 GLN D N 1
ATOM 10665 C CA . GLN D 1 71 ? 34.494 -62.183 -5.665 1.00 65.64 71 GLN D CA 1
ATOM 10666 C C . GLN D 1 71 ? 33.065 -61.726 -5.954 1.00 65.86 71 GLN D C 1
ATOM 10667 O O . GLN D 1 71 ? 32.140 -62.271 -5.391 1.00 72.61 71 GLN D O 1
ATOM 10673 N N . GLY D 1 72 ? 32.892 -60.711 -6.789 1.00 59.80 72 GLY D N 1
ATOM 10674 C CA . GLY D 1 72 ? 31.607 -60.214 -7.178 1.00 51.56 72 GLY D CA 1
ATOM 10675 C C . GLY D 1 72 ? 31.131 -58.989 -6.419 1.00 66.81 72 GLY D C 1
ATOM 10676 O O . GLY D 1 72 ? 29.940 -58.569 -6.557 1.00 65.04 72 GLY D O 1
ATOM 10677 N N . VAL D 1 73 ? 31.997 -58.413 -5.584 1.00 63.41 73 VAL D N 1
ATOM 10678 C CA . VAL D 1 73 ? 31.494 -57.373 -4.680 1.00 65.60 73 VAL D CA 1
ATOM 10679 C C . VAL D 1 73 ? 32.177 -56.041 -4.914 1.00 65.55 73 VAL D C 1
ATOM 10680 O O . VAL D 1 73 ? 33.423 -55.931 -4.894 1.00 73.68 73 VAL D O 1
ATOM 10684 N N . LEU D 1 74 ? 31.373 -55.033 -5.190 1.00 57.49 74 LEU D N 1
ATOM 10685 C CA . LEU D 1 74 ? 31.920 -53.744 -5.531 1.00 68.74 74 LEU D CA 1
ATOM 10686 C C . LEU D 1 74 ? 31.974 -52.909 -4.311 1.00 74.57 74 LEU D C 1
ATOM 10687 O O . LEU D 1 74 ? 30.938 -52.600 -3.689 1.00 71.69 74 LEU D O 1
ATOM 10692 N N . VAL D 1 75 ? 33.175 -52.507 -3.945 1.00 73.46 75 VAL D N 1
ATOM 10693 C CA . VAL D 1 75 ? 33.248 -51.665 -2.766 1.00 68.22 75 VAL D CA 1
ATOM 10694 C C . VAL D 1 75 ? 33.820 -50.250 -3.078 1.00 67.70 75 VAL D C 1
ATOM 10695 O O . VAL D 1 75 ? 34.724 -50.065 -3.878 1.00 67.15 75 VAL D O 1
ATOM 10699 N N . HIS D 1 76 ? 33.244 -49.221 -2.483 1.00 71.46 76 HIS D N 1
ATOM 10700 C CA . HIS D 1 76 ? 33.694 -47.876 -2.747 1.00 70.21 76 HIS D CA 1
ATOM 10701 C C . HIS D 1 76 ? 33.988 -47.220 -1.455 1.00 68.88 76 HIS D C 1
ATOM 10702 O O . HIS D 1 76 ? 33.056 -46.845 -0.730 1.00 65.60 76 HIS D O 1
ATOM 10709 N N . THR D 1 77 ? 35.285 -47.049 -1.192 1.00 71.65 77 THR D N 1
ATOM 10710 C CA . THR D 1 77 ? 35.738 -46.269 -0.025 1.00 74.62 77 THR D CA 1
ATOM 10711 C C . THR D 1 77 ? 35.746 -44.755 -0.324 1.00 72.19 77 THR D C 1
ATOM 10712 O O . THR D 1 77 ? 35.804 -44.320 -1.527 1.00 68.74 77 THR D O 1
ATOM 10716 N N . ARG D 1 78 ? 35.724 -43.966 0.766 1.00 74.22 78 ARG D N 1
ATOM 10717 C CA . ARG D 1 78 ? 35.755 -42.536 0.641 1.00 70.25 78 ARG D CA 1
ATOM 10718 C C . ARG D 1 78 ? 34.485 -42.162 -0.104 1.00 73.76 78 ARG D C 1
ATOM 10719 O O . ARG D 1 78 ? 34.506 -41.252 -0.957 1.00 80.77 78 ARG D O 1
ATOM 10727 N N . HIS D 1 79 ? 33.393 -42.897 0.191 1.00 70.21 79 HIS D N 1
ATOM 10728 C CA . HIS D 1 79 ? 32.029 -42.638 -0.317 1.00 69.71 79 HIS D CA 1
ATOM 10729 C C . HIS D 1 79 ? 30.987 -42.507 0.770 1.00 70.00 79 HIS D C 1
ATOM 10730 O O . HIS D 1 79 ? 30.546 -43.484 1.359 1.00 68.82 79 HIS D O 1
ATOM 10737 N N . GLU D 1 80 ? 30.536 -41.298 0.990 1.00 60.96 80 GLU D N 1
ATOM 10738 C CA . GLU D 1 80 ? 29.545 -41.131 2.041 1.00 75.90 80 GLU D CA 1
ATOM 10739 C C . GLU D 1 80 ? 28.087 -41.056 1.488 1.00 81.43 80 GLU D C 1
ATOM 10740 O O . GLU D 1 80 ? 27.777 -40.243 0.607 1.00 79.20 80 GLU D O 1
ATOM 10746 N N . VAL D 1 81 ? 27.187 -41.881 1.979 1.00 71.65 81 VAL D N 1
ATOM 10747 C CA . VAL D 1 81 ? 25.835 -41.683 1.527 1.00 75.57 81 VAL D CA 1
ATOM 10748 C C . VAL D 1 81 ? 25.150 -40.678 2.404 1.00 74.11 81 VAL D C 1
ATOM 10749 O O . VAL D 1 81 ? 25.049 -40.830 3.621 1.00 66.83 81 VAL D O 1
ATOM 10753 N N . VAL D 1 82 ? 24.648 -39.658 1.729 1.00 74.62 82 VAL D N 1
ATOM 10754 C CA . VAL D 1 82 ? 24.304 -38.449 2.393 1.00 73.94 82 VAL D CA 1
ATOM 10755 C C . VAL D 1 82 ? 22.780 -38.429 2.579 1.00 82.99 82 VAL D C 1
ATOM 10756 O O . VAL D 1 82 ? 22.249 -38.000 3.626 1.00 69.02 82 VAL D O 1
ATOM 10760 N N . ASP D 1 83 ? 22.045 -38.937 1.587 1.00 90.74 83 ASP D N 1
ATOM 10761 C CA . ASP D 1 83 ? 20.601 -39.068 1.795 1.00 85.04 83 ASP D CA 1
ATOM 10762 C C . ASP D 1 83 ? 19.994 -40.379 1.235 1.00 82.68 83 ASP D C 1
ATOM 10763 O O . ASP D 1 83 ? 20.469 -40.994 0.265 1.00 85.21 83 ASP D O 1
ATOM 10768 N N . VAL D 1 84 ? 18.902 -40.783 1.839 1.00 74.23 84 VAL D N 1
ATOM 10769 C CA . VAL D 1 84 ? 18.135 -41.867 1.282 1.00 84.64 84 VAL D CA 1
ATOM 10770 C C . VAL D 1 84 ? 16.678 -41.453 1.093 1.00 84.91 84 VAL D C 1
ATOM 10771 O O . VAL D 1 84 ? 16.061 -41.122 2.054 1.00 79.90 84 VAL D O 1
ATOM 10775 N N . ASP D 1 85 ? 16.176 -41.433 -0.155 1.00 89.01 85 ASP D N 1
ATOM 10776 C CA . ASP D 1 85 ? 14.749 -41.248 -0.520 1.00 87.39 85 ASP D CA 1
ATOM 10777 C C . ASP D 1 85 ? 14.041 -42.581 -0.440 1.00 82.62 85 ASP D C 1
ATOM 10778 O O . ASP D 1 85 ? 13.810 -43.291 -1.413 1.00 87.40 85 ASP D O 1
ATOM 10783 N N . TYR D 1 86 ? 13.700 -42.907 0.768 1.00 93.81 86 TYR D N 1
ATOM 10784 C CA . TYR D 1 86 ? 13.257 -44.213 1.153 1.00 90.15 86 TYR D CA 1
ATOM 10785 C C . TYR D 1 86 ? 11.977 -44.575 0.546 1.00 87.32 86 TYR D C 1
ATOM 10786 O O . TYR D 1 86 ? 11.843 -44.919 -0.612 1.00 80.23 86 TYR D O 1
ATOM 10795 N N . GLU D 1 87 ? 11.034 -44.505 1.463 1.00 113.07 87 GLU D N 1
ATOM 10796 C CA . GLU D 1 87 ? 9.559 -44.713 1.320 1.00 141.00 87 GLU D CA 1
ATOM 10797 C C . GLU D 1 87 ? 8.627 -43.545 1.981 1.00 140.34 87 GLU D C 1
ATOM 10798 O O . GLU D 1 87 ? 7.866 -43.772 2.963 1.00 134.80 87 GLU D O 1
ATOM 10804 N N . LEU D 1 88 ? 8.683 -42.311 1.455 1.00 129.62 88 LEU D N 1
ATOM 10805 C CA . LEU D 1 88 ? 9.412 -41.930 0.218 1.00 119.23 88 LEU D CA 1
ATOM 10806 C C . LEU D 1 88 ? 9.365 -42.964 -0.949 1.00 101.57 88 LEU D C 1
ATOM 10807 O O . LEU D 1 88 ? 8.276 -43.545 -1.183 1.00 109.16 88 LEU D O 1
ATOM 10812 N N . ARG D 1 89 ? 10.444 -43.130 -1.713 1.00 77.86 89 ARG D N 1
ATOM 10813 C CA . ARG D 1 89 ? 10.409 -44.108 -2.800 1.00 84.73 89 ARG D CA 1
ATOM 10814 C C . ARG D 1 89 ? 11.649 -44.071 -3.666 1.00 79.96 89 ARG D C 1
ATOM 10815 O O . ARG D 1 89 ? 11.866 -43.188 -4.527 1.00 53.10 89 ARG D O 1
ATOM 10823 N N . THR D 1 90 ? 12.454 -45.086 -3.278 1.00 84.51 90 THR D N 1
ATOM 10824 C CA . THR D 1 90 ? 13.825 -45.307 -3.656 1.00 72.07 90 THR D CA 1
ATOM 10825 C C . THR D 1 90 ? 13.712 -44.919 -5.166 1.00 95.94 90 THR D C 1
ATOM 10826 O O . THR D 1 90 ? 12.940 -45.571 -5.886 1.00 84.98 90 THR D O 1
ATOM 10830 N N . LEU D 1 91 ? 14.466 -43.946 -5.745 1.00 112.81 91 LEU D N 1
ATOM 10831 C CA . LEU D 1 91 ? 15.960 -43.834 -5.820 1.00 98.00 91 LEU D CA 1
ATOM 10832 C C . LEU D 1 91 ? 16.452 -44.223 -4.502 1.00 84.45 91 LEU D C 1
ATOM 10833 O O . LEU D 1 91 ? 16.535 -45.426 -4.135 1.00 70.95 91 LEU D O 1
ATOM 10838 N N . THR D 1 92 ? 16.548 -43.111 -3.787 1.00 86.16 92 THR D N 1
ATOM 10839 C CA . THR D 1 92 ? 17.335 -42.915 -2.625 1.00 88.59 92 THR D CA 1
ATOM 10840 C C . THR D 1 92 ? 18.791 -42.977 -2.960 1.00 80.53 92 THR D C 1
ATOM 10841 O O . THR D 1 92 ? 19.177 -43.174 -4.113 1.00 87.41 92 THR D O 1
ATOM 10843 N N . VAL D 1 93 ? 19.610 -42.840 -1.931 1.00 82.04 93 VAL D N 1
ATOM 10844 C CA . VAL D 1 93 ? 21.057 -42.913 -2.132 1.00 85.03 93 VAL D CA 1
ATOM 10845 C C . VAL D 1 93 ? 21.444 -41.773 -3.139 1.00 78.73 93 VAL D C 1
ATOM 10846 O O . VAL D 1 93 ? 21.395 -41.913 -4.407 1.00 74.86 93 VAL D O 1
ATOM 10850 N N . HIS D 1 94 ? 21.739 -40.630 -2.523 1.00 77.68 94 HIS D N 1
ATOM 10851 C CA . HIS D 1 94 ? 22.607 -39.589 -3.078 1.00 81.27 94 HIS D CA 1
ATOM 10852 C C . HIS D 1 94 ? 23.869 -39.882 -2.327 1.00 76.45 94 HIS D C 1
ATOM 10853 O O . HIS D 1 94 ? 23.843 -40.071 -1.109 1.00 76.20 94 HIS D O 1
ATOM 10860 N N . ASP D 1 95 ? 24.976 -39.977 -3.012 1.00 66.09 95 ASP D N 1
ATOM 10861 C CA . ASP D 1 95 ? 26.163 -39.896 -2.257 1.00 71.67 95 ASP D CA 1
ATOM 10862 C C . ASP D 1 95 ? 27.345 -39.360 -2.963 1.00 78.14 95 ASP D C 1
ATOM 10863 O O . ASP D 1 95 ? 27.347 -39.247 -4.212 1.00 85.47 95 ASP D O 1
ATOM 10868 N N . HIS D 1 96 ? 28.417 -39.233 -2.176 1.00 75.64 96 HIS D N 1
ATOM 10869 C CA . HIS D 1 96 ? 29.602 -38.486 -2.551 1.00 81.90 96 HIS D CA 1
ATOM 10870 C C . HIS D 1 96 ? 31.024 -39.184 -2.830 1.00 76.69 96 HIS D C 1
ATOM 10871 O O . HIS D 1 96 ? 31.649 -39.502 -1.859 1.00 81.42 96 HIS D O 1
ATOM 10878 N N . ALA D 1 97 ? 31.544 -39.390 -4.065 1.00 69.68 97 ALA D N 1
ATOM 10879 C CA . ALA D 1 97 ? 33.017 -39.754 -4.333 1.00 77.21 97 ALA D CA 1
ATOM 10880 C C . ALA D 1 97 ? 33.989 -38.641 -4.023 1.00 92.30 97 ALA D C 1
ATOM 10881 O O . ALA D 1 97 ? 33.694 -37.697 -3.218 1.00 80.83 97 ALA D O 1
ATOM 10883 N N . GLU D 1 98 ? 35.139 -38.767 -4.751 1.00 112.47 98 GLU D N 1
ATOM 10884 C CA . GLU D 1 98 ? 36.264 -37.755 -4.886 1.00 108.12 98 GLU D CA 1
ATOM 10885 C C . GLU D 1 98 ? 36.173 -36.874 -6.149 1.00 97.82 98 GLU D C 1
ATOM 10886 O O . GLU D 1 98 ? 36.407 -37.325 -7.294 1.00 82.14 98 GLU D O 1
ATOM 10892 N N . GLY D 1 99 ? 35.706 -35.653 -5.866 1.00 83.00 99 GLY D N 1
ATOM 10893 C CA . GLY D 1 99 ? 34.998 -34.799 -6.799 1.00 71.18 99 GLY D CA 1
ATOM 10894 C C . GLY D 1 99 ? 33.509 -34.788 -6.461 1.00 92.59 99 GLY D C 1
ATOM 10895 O O . GLY D 1 99 ? 32.944 -33.849 -5.786 1.00 88.33 99 GLY D O 1
ATOM 10896 N N . ARG D 1 100 ? 32.864 -35.870 -6.907 1.00 95.72 100 ARG D N 1
ATOM 10897 C CA . ARG D 1 100 ? 31.485 -35.764 -7.389 1.00 95.10 100 ARG D CA 1
ATOM 10898 C C . ARG D 1 100 ? 30.478 -36.132 -6.359 1.00 89.09 100 ARG D C 1
ATOM 10899 O O . ARG D 1 100 ? 30.828 -36.544 -5.281 1.00 85.56 100 ARG D O 1
ATOM 10907 N N . THR D 1 101 ? 29.217 -35.936 -6.714 1.00 85.46 101 THR D N 1
ATOM 10908 C CA . THR D 1 101 ? 28.126 -36.541 -6.006 1.00 86.08 101 THR D CA 1
ATOM 10909 C C . THR D 1 101 ? 27.123 -37.123 -7.064 1.00 89.07 101 THR D C 1
ATOM 10910 O O . THR D 1 101 ? 27.239 -36.780 -8.251 1.00 88.04 101 THR D O 1
ATOM 10914 N N . PHE D 1 102 ? 26.242 -38.066 -6.653 1.00 87.73 102 PHE D N 1
ATOM 10915 C CA . PHE D 1 102 ? 25.414 -38.863 -7.587 1.00 87.11 102 PHE D CA 1
ATOM 10916 C C . PHE D 1 102 ? 24.333 -39.759 -6.951 1.00 88.72 102 PHE D C 1
ATOM 10917 O O . PHE D 1 102 ? 24.184 -39.811 -5.739 1.00 83.16 102 PHE D O 1
ATOM 10925 N N . GLN D 1 103 ? 23.570 -40.460 -7.791 1.00 86.26 103 GLN D N 1
ATOM 10926 C CA . GLN D 1 103 ? 22.409 -41.190 -7.296 1.00 73.84 103 GLN D CA 1
ATOM 10927 C C . GLN D 1 103 ? 22.539 -42.683 -7.496 1.00 81.27 103 GLN D C 1
ATOM 10928 O O . GLN D 1 103 ? 23.256 -43.203 -8.468 1.00 71.67 103 GLN D O 1
ATOM 10934 N N . ASP D 1 104 ? 21.823 -43.392 -6.616 1.00 72.76 104 ASP D N 1
ATOM 10935 C CA . ASP D 1 104 ? 21.718 -44.828 -6.820 1.00 66.54 104 ASP D CA 1
ATOM 10936 C C . ASP D 1 104 ? 20.402 -45.340 -6.287 1.00 68.35 104 ASP D C 1
ATOM 10937 O O . ASP D 1 104 ? 19.681 -44.633 -5.597 1.00 74.80 104 ASP D O 1
ATOM 10942 N N . ARG D 1 105 ? 20.051 -46.561 -6.670 1.00 75.03 105 ARG D N 1
ATOM 10943 C CA . ARG D 1 105 ? 18.780 -47.150 -6.269 1.00 73.18 105 ARG D CA 1
ATOM 10944 C C . ARG D 1 105 ? 19.178 -48.369 -5.545 1.00 73.76 105 ARG D C 1
ATOM 10945 O O . ARG D 1 105 ? 20.305 -48.959 -5.755 1.00 59.24 105 ARG D O 1
ATOM 10953 N N . PHE D 1 106 ? 18.222 -48.807 -4.757 1.00 69.06 106 PHE D N 1
ATOM 10954 C CA . PHE D 1 106 ? 18.440 -50.086 -4.176 1.00 73.10 106 PHE D CA 1
ATOM 10955 C C . PHE D 1 106 ? 17.176 -50.928 -4.154 1.00 70.33 106 PHE D C 1
ATOM 10956 O O . PHE D 1 106 ? 16.083 -50.375 -4.156 1.00 68.35 106 PHE D O 1
ATOM 10964 N N . ASP D 1 107 ? 17.353 -52.247 -4.118 1.00 67.84 107 ASP D N 1
ATOM 10965 C CA . ASP D 1 107 ? 16.281 -53.136 -3.773 1.00 66.54 107 ASP D CA 1
ATOM 10966 C C . ASP D 1 107 ? 16.308 -53.562 -2.336 1.00 64.17 107 ASP D C 1
ATOM 10967 O O . ASP D 1 107 ? 15.286 -53.600 -1.670 1.00 61.35 107 ASP D O 1
ATOM 10972 N N . HIS D 1 108 ? 17.490 -53.911 -1.877 1.00 69.42 108 HIS D N 1
ATOM 10973 C CA . HIS D 1 108 ? 17.686 -54.181 -0.481 1.00 65.73 108 HIS D CA 1
ATOM 10974 C C . HIS D 1 108 ? 18.710 -53.165 -0.021 1.00 63.99 108 HIS D C 1
ATOM 10975 O O . HIS D 1 108 ? 19.656 -52.885 -0.726 1.00 62.46 108 HIS D O 1
ATOM 10982 N N . LEU D 1 109 ? 18.492 -52.601 1.169 1.00 65.15 109 LEU D N 1
ATOM 10983 C CA . LEU D 1 109 ? 19.433 -51.693 1.816 1.00 59.35 109 LEU D CA 1
ATOM 10984 C C . LEU D 1 109 ? 19.824 -52.275 3.144 1.00 58.09 109 LEU D C 1
ATOM 10985 O O . LEU D 1 109 ? 18.954 -52.576 4.014 1.00 56.95 109 LEU D O 1
ATOM 10990 N N . VAL D 1 110 ? 21.142 -52.440 3.293 1.00 58.54 110 VAL D N 1
ATOM 10991 C CA . VAL D 1 110 ? 21.709 -52.744 4.612 1.00 64.58 110 VAL D CA 1
ATOM 10992 C C . VAL D 1 110 ? 22.381 -51.531 5.171 1.00 62.09 110 VAL D C 1
ATOM 10993 O O . VAL D 1 110 ? 23.371 -51.038 4.551 1.00 59.66 110 VAL D O 1
ATOM 10997 N N . LEU D 1 111 ? 21.805 -51.085 6.304 1.00 50.03 111 LEU D N 1
ATOM 10998 C CA . LEU D 1 111 ? 22.335 -50.061 7.205 1.00 61.82 111 LEU D CA 1
ATOM 10999 C C . LEU D 1 111 ? 23.430 -50.543 8.200 1.00 62.47 111 LEU D C 1
ATOM 11000 O O . LEU D 1 111 ? 23.102 -51.257 9.176 1.00 57.42 111 LEU D O 1
ATOM 11005 N N . ALA D 1 112 ? 24.699 -50.163 7.963 1.00 57.43 112 ALA D N 1
ATOM 11006 C CA . ALA D 1 112 ? 25.805 -50.724 8.765 1.00 66.30 112 ALA D CA 1
ATOM 11007 C C . ALA D 1 112 ? 26.786 -49.620 9.006 1.00 68.04 112 ALA D C 1
ATOM 11008 O O . ALA D 1 112 ? 27.968 -49.689 8.604 1.00 70.90 112 ALA D O 1
ATOM 11010 N N . THR D 1 113 ? 26.253 -48.556 9.593 1.00 60.14 113 THR D N 1
ATOM 11011 C CA . THR D 1 113 ? 27.024 -47.293 9.701 1.00 79.17 113 THR D CA 1
ATOM 11012 C C . THR D 1 113 ? 27.842 -47.214 11.012 1.00 71.79 113 THR D C 1
ATOM 11013 O O . THR D 1 113 ? 28.568 -46.262 11.285 1.00 67.15 113 THR D O 1
ATOM 11017 N N . GLY D 1 114 ? 27.658 -48.237 11.831 1.00 72.03 114 GLY D N 1
ATOM 11018 C CA . GLY D 1 114 ? 28.406 -48.352 13.046 1.00 66.45 114 GLY D CA 1
ATOM 11019 C C . GLY D 1 114 ? 28.179 -47.385 14.148 1.00 63.71 114 GLY D C 1
ATOM 11020 O O . GLY D 1 114 ? 27.054 -47.021 14.456 1.00 63.70 114 GLY D O 1
ATOM 11021 N N . ALA D 1 115 ? 29.282 -47.012 14.778 1.00 68.62 115 ALA D N 1
ATOM 11022 C CA . ALA D 1 115 ? 29.242 -46.234 15.991 1.00 65.75 115 ALA D CA 1
ATOM 11023 C C . ALA D 1 115 ? 30.438 -45.256 15.982 1.00 71.74 115 ALA D C 1
ATOM 11024 O O . ALA D 1 115 ? 31.551 -45.565 15.375 1.00 71.44 115 ALA D O 1
ATOM 11026 N N . ARG D 1 116 ? 30.180 -44.086 16.630 1.00 69.39 116 ARG D N 1
ATOM 11027 C CA . ARG D 1 116 ? 31.166 -43.006 16.780 1.00 72.64 116 ARG D CA 1
ATOM 11028 C C . ARG D 1 116 ? 31.531 -42.764 18.283 1.00 71.13 116 ARG D C 1
ATOM 11029 O O . ARG D 1 116 ? 30.780 -43.138 19.172 1.00 66.71 116 ARG D O 1
ATOM 11037 N N . PRO D 1 117 ? 32.724 -42.178 18.556 1.00 73.99 117 PRO D N 1
ATOM 11038 C CA . PRO D 1 117 ? 33.070 -41.800 19.944 1.00 73.80 117 PRO D CA 1
ATOM 11039 C C . PRO D 1 117 ? 32.032 -40.951 20.569 1.00 73.32 117 PRO D C 1
ATOM 11040 O O . PRO D 1 117 ? 31.547 -40.028 19.955 1.00 73.78 117 PRO D O 1
ATOM 11044 N N . SER D 1 118 ? 31.674 -41.294 21.787 1.00 77.43 118 SER D N 1
ATOM 11045 C CA . SER D 1 118 ? 30.813 -40.479 22.596 1.00 75.91 118 SER D CA 1
ATOM 11046 C C . SER D 1 118 ? 31.691 -39.578 23.472 1.00 83.69 118 SER D C 1
ATOM 11047 O O . SER D 1 118 ? 32.230 -40.031 24.525 1.00 76.88 118 SER D O 1
ATOM 11050 N N . LEU D 1 119 ? 31.819 -38.318 23.037 1.00 85.36 119 LEU D N 1
ATOM 11051 C CA . LEU D 1 119 ? 32.695 -37.337 23.699 1.00 88.71 119 LEU D CA 1
ATOM 11052 C C . LEU D 1 119 ? 32.073 -36.503 24.887 1.00 87.49 119 LEU D C 1
ATOM 11053 O O . LEU D 1 119 ? 31.148 -35.711 24.683 1.00 90.37 119 LEU D O 1
ATOM 11058 N N . PRO D 1 120 ? 32.633 -36.632 26.116 1.00 94.78 120 PRO D N 1
ATOM 11059 C CA . PRO D 1 120 ? 32.192 -35.683 27.150 1.00 94.65 120 PRO D CA 1
ATOM 11060 C C . PRO D 1 120 ? 32.492 -34.212 26.734 1.00 93.67 120 PRO D C 1
ATOM 11061 O O . PRO D 1 120 ? 33.415 -33.897 25.917 1.00 86.91 120 PRO D O 1
ATOM 11065 N N . PRO D 1 121 ? 31.655 -33.290 27.252 1.00 99.25 121 PRO D N 1
ATOM 11066 C CA . PRO D 1 121 ? 31.802 -31.840 26.926 1.00 91.50 121 PRO D CA 1
ATOM 11067 C C . PRO D 1 121 ? 32.982 -31.332 27.782 1.00 97.82 121 PRO D C 1
ATOM 11068 O O . PRO D 1 121 ? 32.916 -31.220 29.069 1.00 88.92 121 PRO D O 1
ATOM 11072 N N . ILE D 1 122 ? 34.117 -31.143 27.097 1.00 90.76 122 ILE D N 1
ATOM 11073 C CA . ILE D 1 122 ? 35.337 -30.797 27.822 1.00 86.35 122 ILE D CA 1
ATOM 11074 C C . ILE D 1 122 ? 36.067 -29.764 27.049 1.00 86.27 122 ILE D C 1
ATOM 11075 O O . ILE D 1 122 ? 36.535 -30.027 25.957 1.00 75.72 122 ILE D O 1
ATOM 11080 N N . PRO D 1 123 ? 36.174 -28.557 27.645 1.00 95.24 123 PRO D N 1
ATOM 11081 C CA . PRO D 1 123 ? 36.850 -27.452 26.933 1.00 81.97 123 PRO D CA 1
ATOM 11082 C C . PRO D 1 123 ? 38.289 -27.829 26.577 1.00 79.03 123 PRO D C 1
ATOM 11083 O O . PRO D 1 123 ? 39.137 -28.163 27.462 1.00 79.70 123 PRO D O 1
ATOM 11087 N N . GLY D 1 124 ? 38.601 -27.776 25.292 1.00 79.38 124 GLY D N 1
ATOM 11088 C CA . GLY D 1 124 ? 40.012 -27.928 24.905 1.00 76.33 124 GLY D CA 1
ATOM 11089 C C . GLY D 1 124 ? 40.223 -29.298 24.247 1.00 89.87 124 GLY D C 1
ATOM 11090 O O . GLY D 1 124 ? 41.376 -29.768 23.999 1.00 84.53 124 GLY D O 1
ATOM 11091 N N . THR D 1 125 ? 39.086 -29.954 23.978 1.00 89.65 125 THR D N 1
ATOM 11092 C CA . THR D 1 125 ? 39.072 -31.283 23.398 1.00 80.38 125 THR D CA 1
ATOM 11093 C C . THR D 1 125 ? 39.586 -31.203 21.982 1.00 80.87 125 THR D C 1
ATOM 11094 O O . THR D 1 125 ? 40.133 -32.170 21.402 1.00 83.74 125 THR D O 1
ATOM 11098 N N . GLU D 1 126 ? 39.472 -30.003 21.457 1.00 84.47 126 GLU D N 1
ATOM 11099 C CA . GLU D 1 126 ? 39.678 -29.810 20.050 1.00 87.36 126 GLU D CA 1
ATOM 11100 C C . GLU D 1 126 ? 41.108 -29.752 19.657 1.00 79.73 126 GLU D C 1
ATOM 11101 O O . GLU D 1 126 ? 41.404 -29.815 18.479 1.00 81.93 126 GLU D O 1
ATOM 11107 N N . GLN D 1 127 ? 41.991 -29.693 20.659 1.00 83.64 127 GLN D N 1
ATOM 11108 C CA . GLN D 1 127 ? 43.443 -29.509 20.445 1.00 79.51 127 GLN D CA 1
ATOM 11109 C C . GLN D 1 127 ? 44.187 -30.664 19.856 1.00 82.72 127 GLN D C 1
ATOM 11110 O O . GLN D 1 127 ? 43.721 -31.782 19.770 1.00 83.89 127 GLN D O 1
ATOM 11116 N N . GLU D 1 128 ? 45.420 -30.358 19.575 1.00 77.09 128 GLU D N 1
ATOM 11117 C CA . GLU D 1 128 ? 46.260 -31.098 18.730 1.00 73.14 128 GLU D CA 1
ATOM 11118 C C . GLU D 1 128 ? 46.726 -32.476 19.268 1.00 93.78 128 GLU D C 1
ATOM 11119 O O . GLU D 1 128 ? 46.807 -33.470 18.496 1.00 107.21 128 GLU D O 1
ATOM 11125 N N . GLY D 1 129 ? 47.017 -32.669 20.536 1.00 71.00 129 GLY D N 1
ATOM 11126 C CA . GLY D 1 129 ? 47.363 -34.089 20.810 1.00 71.49 129 GLY D CA 1
ATOM 11127 C C . GLY D 1 129 ? 46.289 -34.924 21.525 1.00 72.54 129 GLY D C 1
ATOM 11128 O O . GLY D 1 129 ? 46.614 -35.864 22.280 1.00 59.37 129 GLY D O 1
ATOM 11129 N N . VAL D 1 130 ? 45.014 -34.509 21.371 1.00 78.90 130 VAL D N 1
ATOM 11130 C CA . VAL D 1 130 ? 43.870 -35.259 21.891 1.00 69.49 130 VAL D CA 1
ATOM 11131 C C . VAL D 1 130 ? 43.432 -36.120 20.790 1.00 66.04 130 VAL D C 1
ATOM 11132 O O . VAL D 1 130 ? 43.392 -35.667 19.651 1.00 71.59 130 VAL D O 1
ATOM 11136 N N . TYR D 1 131 ? 43.220 -37.398 21.114 1.00 74.64 131 TYR D N 1
ATOM 11137 C CA . TYR D 1 131 ? 43.015 -38.519 20.138 1.00 65.29 131 TYR D CA 1
ATOM 11138 C C . TYR D 1 131 ? 41.897 -39.498 20.553 1.00 65.08 131 TYR D C 1
ATOM 11139 O O . TYR D 1 131 ? 41.561 -39.667 21.734 1.00 58.61 131 TYR D O 1
ATOM 11148 N N . THR D 1 132 ? 41.385 -40.189 19.551 1.00 72.52 132 THR D N 1
ATOM 11149 C CA . THR D 1 132 ? 40.320 -41.144 19.731 1.00 67.00 132 THR D CA 1
ATOM 11150 C C . THR D 1 132 ? 40.755 -42.478 19.172 1.00 68.24 132 THR D C 1
ATOM 11151 O O . THR D 1 132 ? 41.704 -42.494 18.396 1.00 77.80 132 THR D O 1
ATOM 11155 N N . LEU D 1 133 ? 40.173 -43.607 19.569 1.00 68.07 133 LEU D N 1
ATOM 11156 C CA . LEU D 1 133 ? 40.634 -44.891 18.924 1.00 74.93 133 LEU D CA 1
ATOM 11157 C C . LEU D 1 133 ? 39.549 -45.711 18.353 1.00 75.35 133 LEU D C 1
ATOM 11158 O O . LEU D 1 133 ? 39.060 -46.633 18.995 1.00 85.12 133 LEU D O 1
ATOM 11163 N N . ARG D 1 134 ? 39.193 -45.429 17.122 1.00 70.60 134 ARG D N 1
ATOM 11164 C CA . ARG D 1 134 ? 38.009 -46.081 16.562 1.00 75.31 134 ARG D CA 1
ATOM 11165 C C . ARG D 1 134 ? 38.274 -46.709 15.162 1.00 77.87 134 ARG D C 1
ATOM 11166 O O . ARG D 1 134 ? 37.777 -47.800 14.841 1.00 76.86 134 ARG D O 1
ATOM 11174 N N . THR D 1 135 ? 39.114 -46.031 14.381 1.00 70.00 135 THR D N 1
ATOM 11175 C CA . THR D 1 135 ? 39.221 -46.232 12.957 1.00 70.99 135 THR D CA 1
ATOM 11176 C C . THR D 1 135 ? 40.647 -46.413 12.500 1.00 71.16 135 THR D C 1
ATOM 11177 O O . THR D 1 135 ? 41.543 -46.287 13.298 1.00 69.90 135 THR D O 1
ATOM 11181 N N . MET D 1 136 ? 40.865 -46.771 11.243 1.00 67.45 136 MET D N 1
ATOM 11182 C CA . MET D 1 136 ? 42.215 -46.999 10.822 1.00 69.74 136 MET D CA 1
ATOM 11183 C C . MET D 1 136 ? 42.916 -45.709 10.765 1.00 71.81 136 MET D C 1
ATOM 11184 O O . MET D 1 136 ? 44.107 -45.652 10.824 1.00 77.00 136 MET D O 1
ATOM 11189 N N . GLU D 1 137 ? 42.157 -44.652 10.639 1.00 74.75 137 GLU D N 1
ATOM 11190 C CA . GLU D 1 137 ? 42.716 -43.326 10.531 1.00 76.34 137 GLU D CA 1
ATOM 11191 C C . GLU D 1 137 ? 43.198 -42.907 11.920 1.00 69.66 137 GLU D C 1
ATOM 11192 O O . GLU D 1 137 ? 44.321 -42.484 12.094 1.00 65.29 137 GLU D O 1
ATOM 11198 N N . ASP D 1 138 ? 42.343 -43.064 12.917 1.00 67.38 138 ASP D N 1
ATOM 11199 C CA . ASP D 1 138 ? 42.774 -42.953 14.299 1.00 70.81 138 ASP D CA 1
ATOM 11200 C C . ASP D 1 138 ? 44.163 -43.641 14.528 1.00 73.64 138 ASP D C 1
ATOM 11201 O O . ASP D 1 138 ? 45.106 -43.069 15.100 1.00 63.69 138 ASP D O 1
ATOM 11206 N N . GLY D 1 139 ? 44.294 -44.866 14.016 1.00 71.08 139 GLY D N 1
ATOM 11207 C CA . GLY D 1 139 ? 45.505 -45.628 14.113 1.00 58.22 139 GLY D CA 1
ATOM 11208 C C . GLY D 1 139 ? 46.672 -44.931 13.502 1.00 66.33 139 GLY D C 1
ATOM 11209 O O . GLY D 1 139 ? 47.697 -44.836 14.111 1.00 68.14 139 GLY D O 1
ATOM 11210 N N . GLU D 1 140 ? 46.540 -44.472 12.275 1.00 72.33 140 GLU D N 1
ATOM 11211 C CA . GLU D 1 140 ? 47.547 -43.616 11.668 1.00 74.89 140 GLU D CA 1
ATOM 11212 C C . GLU D 1 140 ? 47.915 -42.394 12.511 1.00 69.35 140 GLU D C 1
ATOM 11213 O O . GLU D 1 140 ? 49.101 -42.178 12.806 1.00 68.97 140 GLU D O 1
ATOM 11219 N N . ARG D 1 141 ? 46.919 -41.596 12.882 1.00 57.99 141 ARG D N 1
ATOM 11220 C CA . ARG D 1 141 ? 47.201 -40.426 13.664 1.00 67.88 141 ARG D CA 1
ATOM 11221 C C . ARG D 1 141 ? 48.093 -40.756 14.889 1.00 69.53 141 ARG D C 1
ATOM 11222 O O . ARG D 1 141 ? 49.154 -40.129 15.099 1.00 63.74 141 ARG D O 1
ATOM 11230 N N . LEU D 1 142 ? 47.629 -41.748 15.673 1.00 70.86 142 LEU D N 1
ATOM 11231 C CA . LEU D 1 142 ? 48.270 -42.190 16.921 1.00 68.78 142 LEU D CA 1
ATOM 11232 C C . LEU D 1 142 ? 49.660 -42.767 16.637 1.00 68.10 142 LEU D C 1
ATOM 11233 O O . LEU D 1 142 ? 50.600 -42.551 17.364 1.00 68.89 142 LEU D O 1
ATOM 11238 N N . LEU D 1 143 ? 49.798 -43.482 15.550 1.00 64.43 143 LEU D N 1
ATOM 11239 C CA . LEU D 1 143 ? 51.024 -44.166 15.270 1.00 65.08 143 LEU D CA 1
ATOM 11240 C C . LEU D 1 143 ? 52.132 -43.184 15.028 1.00 66.92 143 LEU D C 1
ATOM 11241 O O . LEU D 1 143 ? 53.273 -43.511 15.332 1.00 66.56 143 LEU D O 1
ATOM 11246 N N . LYS D 1 144 ? 51.769 -42.022 14.459 1.00 61.52 144 LYS D N 1
ATOM 11247 C CA . LYS D 1 144 ? 52.650 -40.895 14.179 1.00 67.29 144 LYS D CA 1
ATOM 11248 C C . LYS D 1 144 ? 53.099 -40.220 15.502 1.00 69.70 144 LYS D C 1
ATOM 11249 O O . LYS D 1 144 ? 54.276 -39.977 15.744 1.00 70.10 144 LYS D O 1
ATOM 11255 N N . ALA D 1 145 ? 52.131 -39.946 16.362 1.00 58.87 145 ALA D N 1
ATOM 11256 C CA . ALA D 1 145 ? 52.347 -39.387 17.691 1.00 67.74 145 ALA D CA 1
ATOM 11257 C C . ALA D 1 145 ? 53.190 -40.194 18.739 1.00 76.29 145 ALA D C 1
ATOM 11258 O O . ALA D 1 145 ? 54.015 -39.616 19.526 1.00 75.16 145 ALA D O 1
ATOM 11260 N N . LEU D 1 146 ? 52.918 -41.496 18.780 1.00 65.78 146 LEU D N 1
ATOM 11261 C CA . LEU D 1 146 ? 53.570 -42.407 19.664 1.00 69.68 146 LEU D CA 1
ATOM 11262 C C . LEU D 1 146 ? 55.117 -42.375 19.740 1.00 74.90 146 LEU D C 1
ATOM 11263 O O . LEU D 1 146 ? 55.715 -42.188 20.815 1.00 73.44 146 LEU D O 1
ATOM 11268 N N . PRO D 1 147 ? 55.799 -42.544 18.617 1.00 77.82 147 PRO D N 1
ATOM 11269 C CA . PRO D 1 147 ? 57.273 -42.586 18.797 1.00 83.57 147 PRO D CA 1
ATOM 11270 C C . PRO D 1 147 ? 57.740 -41.188 19.033 1.00 82.86 147 PRO D C 1
ATOM 11271 O O . PRO D 1 147 ? 57.473 -40.356 18.117 1.00 101.48 147 PRO D O 1
ATOM 11275 N N . GLN D 1 148 ? 58.323 -40.853 20.161 1.00 65.32 148 GLN D N 1
ATOM 11276 C CA . GLN D 1 148 ? 58.298 -39.368 20.511 1.00 85.34 148 GLN D CA 1
ATOM 11277 C C . GLN D 1 148 ? 57.514 -39.069 21.766 1.00 88.46 148 GLN D C 1
ATOM 11278 O O . GLN D 1 148 ? 57.098 -37.945 22.009 1.00 65.86 148 GLN D O 1
ATOM 11284 N N . ALA D 1 149 ? 57.306 -40.163 22.501 1.00 104.76 149 ALA D N 1
ATOM 11285 C CA . ALA D 1 149 ? 56.722 -40.259 23.844 1.00 86.16 149 ALA D CA 1
ATOM 11286 C C . ALA D 1 149 ? 55.706 -39.208 24.074 1.00 73.54 149 ALA D C 1
ATOM 11287 O O . ALA D 1 149 ? 55.005 -38.936 23.067 1.00 63.89 149 ALA D O 1
ATOM 11289 N N . ARG D 1 150 ? 55.560 -38.646 25.314 1.00 72.22 150 ARG D N 1
ATOM 11290 C CA . ARG D 1 150 ? 56.301 -38.904 26.601 1.00 70.13 150 ARG D CA 1
ATOM 11291 C C . ARG D 1 150 ? 55.366 -39.284 27.762 1.00 66.83 150 ARG D C 1
ATOM 11292 O O . ARG D 1 150 ? 55.593 -40.221 28.545 1.00 68.31 150 ARG D O 1
ATOM 11300 N N . ARG D 1 151 ? 54.308 -38.531 27.880 1.00 65.65 151 ARG D N 1
ATOM 11301 C CA . ARG D 1 151 ? 53.406 -38.653 28.993 1.00 69.68 151 ARG D CA 1
ATOM 11302 C C . ARG D 1 151 ? 51.924 -38.809 28.480 1.00 66.09 151 ARG D C 1
ATOM 11303 O O . ARG D 1 151 ? 51.395 -37.965 27.775 1.00 59.40 151 ARG D O 1
ATOM 11311 N N . ALA D 1 152 ? 51.250 -39.896 28.810 1.00 62.79 152 ALA D N 1
ATOM 11312 C CA . ALA D 1 152 ? 49.894 -40.115 28.297 1.00 60.79 152 ALA D CA 1
ATOM 11313 C C . ALA D 1 152 ? 48.808 -40.084 29.324 1.00 63.31 152 ALA D C 1
ATOM 11314 O O . ALA D 1 152 ? 48.954 -40.640 30.446 1.00 64.93 152 ALA D O 1
ATOM 11316 N N . ALA D 1 153 ? 47.697 -39.446 28.968 1.00 54.38 153 ALA D N 1
ATOM 11317 C CA . ALA D 1 153 ? 46.499 -39.586 29.827 1.00 61.25 153 ALA D CA 1
ATOM 11318 C C . ALA D 1 153 ? 45.369 -40.184 29.091 1.00 60.53 153 ALA D C 1
ATOM 11319 O O . ALA D 1 153 ? 44.991 -39.709 28.039 1.00 60.48 153 ALA D O 1
ATOM 11321 N N . ILE D 1 154 ? 44.815 -41.220 29.681 1.00 60.75 154 ILE D N 1
ATOM 11322 C CA . ILE D 1 154 ? 43.665 -41.924 29.155 1.00 61.01 154 ILE D CA 1
ATOM 11323 C C . ILE D 1 154 ? 42.397 -41.650 29.988 1.00 62.57 154 ILE D C 1
ATOM 11324 O O . ILE D 1 154 ? 42.339 -41.923 31.212 1.00 61.58 154 ILE D O 1
ATOM 11329 N N . LEU D 1 155 ? 41.381 -41.090 29.330 1.00 60.26 155 LEU D N 1
ATOM 11330 C CA . LEU D 1 155 ? 40.118 -40.906 30.000 1.00 68.75 155 LEU D CA 1
ATOM 11331 C C . LEU D 1 155 ? 39.316 -42.125 29.743 1.00 62.33 155 LEU D C 1
ATOM 11332 O O . LEU D 1 155 ? 38.976 -42.398 28.632 1.00 63.49 155 LEU D O 1
ATOM 11337 N N . GLY D 1 156 ? 39.020 -42.834 30.813 1.00 62.38 156 GLY D N 1
ATOM 11338 C CA . GLY D 1 156 ? 38.037 -43.889 30.827 1.00 62.08 156 GLY D CA 1
ATOM 11339 C C . GLY D 1 156 ? 38.714 -45.195 31.030 1.00 66.23 156 GLY D C 1
ATOM 11340 O O . GLY D 1 156 ? 39.636 -45.572 30.311 1.00 73.34 156 GLY D O 1
ATOM 11341 N N . ALA D 1 157 ? 38.260 -45.922 32.000 1.00 61.94 157 ALA D N 1
ATOM 11342 C CA . ALA D 1 157 ? 38.883 -47.213 32.226 1.00 65.03 157 ALA D CA 1
ATOM 11343 C C . ALA D 1 157 ? 37.939 -48.384 31.936 1.00 69.03 157 ALA D C 1
ATOM 11344 O O . ALA D 1 157 ? 37.745 -49.236 32.841 1.00 62.68 157 ALA D O 1
ATOM 11346 N N . GLY D 1 158 ? 37.343 -48.371 30.724 1.00 65.39 158 GLY D N 1
ATOM 11347 C CA . GLY D 1 158 ? 36.617 -49.482 30.132 1.00 60.68 158 GLY D CA 1
ATOM 11348 C C . GLY D 1 158 ? 37.592 -50.366 29.380 1.00 68.58 158 GLY D C 1
ATOM 11349 O O . GLY D 1 158 ? 38.790 -50.118 29.438 1.00 68.11 158 GLY D O 1
ATOM 11350 N N . TYR D 1 159 ? 37.131 -51.391 28.676 1.00 76.16 159 TYR D N 1
ATOM 11351 C CA . TYR D 1 159 ? 38.119 -52.275 28.032 1.00 66.69 159 TYR D CA 1
ATOM 11352 C C . TYR D 1 159 ? 39.079 -51.580 27.083 1.00 68.36 159 TYR D C 1
ATOM 11353 O O . TYR D 1 159 ? 40.267 -51.889 27.160 1.00 60.88 159 TYR D O 1
ATOM 11362 N N . ILE D 1 160 ? 38.622 -50.664 26.190 1.00 73.76 160 ILE D N 1
ATOM 11363 C CA . ILE D 1 160 ? 39.608 -50.120 25.221 1.00 74.26 160 ILE D CA 1
ATOM 11364 C C . ILE D 1 160 ? 40.071 -49.113 26.163 1.00 70.52 160 ILE D C 1
ATOM 11365 O O . ILE D 1 160 ? 39.258 -48.606 26.961 1.00 80.81 160 ILE D O 1
ATOM 11370 N N . GLY D 1 161 ? 41.342 -48.840 26.254 1.00 56.61 161 GLY D N 1
ATOM 11371 C CA . GLY D 1 161 ? 41.476 -47.935 27.388 1.00 65.61 161 GLY D CA 1
ATOM 11372 C C . GLY D 1 161 ? 42.330 -48.558 28.405 1.00 65.91 161 GLY D C 1
ATOM 11373 O O . GLY D 1 161 ? 43.525 -48.156 28.514 1.00 64.50 161 GLY D O 1
ATOM 11374 N N . LEU D 1 162 ? 41.790 -49.574 29.116 1.00 63.15 162 LEU D N 1
ATOM 11375 C CA . LEU D 1 162 ? 42.690 -50.623 29.664 1.00 51.39 162 LEU D CA 1
ATOM 11376 C C . LEU D 1 162 ? 43.618 -51.211 28.544 1.00 62.85 162 LEU D C 1
ATOM 11377 O O . LEU D 1 162 ? 44.846 -51.373 28.752 1.00 58.63 162 LEU D O 1
ATOM 11382 N N . GLU D 1 163 ? 43.051 -51.478 27.349 1.00 66.15 163 GLU D N 1
ATOM 11383 C CA . GLU D 1 163 ? 43.815 -52.107 26.335 1.00 57.73 163 GLU D CA 1
ATOM 11384 C C . GLU D 1 163 ? 44.849 -51.047 25.904 1.00 66.03 163 GLU D C 1
ATOM 11385 O O . GLU D 1 163 ? 46.066 -51.395 25.648 1.00 60.22 163 GLU D O 1
ATOM 11391 N N . ALA D 1 164 ? 44.404 -49.773 25.856 1.00 57.11 164 ALA D N 1
ATOM 11392 C CA . ALA D 1 164 ? 45.315 -48.725 25.419 1.00 60.02 164 ALA D CA 1
ATOM 11393 C C . ALA D 1 164 ? 46.469 -48.496 26.443 1.00 70.71 164 ALA D C 1
ATOM 11394 O O . ALA D 1 164 ? 47.681 -48.368 26.047 1.00 63.13 164 ALA D O 1
ATOM 11396 N N . ALA D 1 165 ? 46.110 -48.474 27.746 1.00 56.68 165 ALA D N 1
ATOM 11397 C CA . ALA D 1 165 ? 47.143 -48.460 28.795 1.00 64.62 165 ALA D CA 1
ATOM 11398 C C . ALA D 1 165 ? 48.388 -49.387 28.519 1.00 73.70 165 ALA D C 1
ATOM 11399 O O . ALA D 1 165 ? 49.592 -48.938 28.547 1.00 61.83 165 ALA D O 1
ATOM 11401 N N . GLU D 1 166 ? 48.066 -50.676 28.261 1.00 62.36 166 GLU D N 1
ATOM 11402 C CA . GLU D 1 166 ? 49.072 -51.599 27.854 1.00 63.64 166 GLU D CA 1
ATOM 11403 C C . GLU D 1 166 ? 49.853 -51.191 26.573 1.00 67.15 166 GLU D C 1
ATOM 11404 O O . GLU D 1 166 ? 51.104 -51.293 26.520 1.00 55.84 166 GLU D O 1
ATOM 11410 N N . ALA D 1 167 ? 49.127 -50.769 25.528 1.00 65.60 167 ALA D N 1
ATOM 11411 C CA . ALA D 1 167 ? 49.828 -50.393 24.305 1.00 67.27 167 ALA D CA 1
ATOM 11412 C C . ALA D 1 167 ? 50.872 -49.309 24.617 1.00 70.80 167 ALA D C 1
ATOM 11413 O O . ALA D 1 167 ? 52.051 -49.387 24.170 1.00 64.58 167 ALA D O 1
ATOM 11415 N N . PHE D 1 168 ? 50.439 -48.306 25.397 1.00 66.96 168 PHE D N 1
ATOM 11416 C CA . PHE D 1 168 ? 51.246 -47.103 25.621 1.00 65.45 168 PHE D CA 1
ATOM 11417 C C . PHE D 1 168 ? 52.451 -47.396 26.473 1.00 67.05 168 PHE D C 1
ATOM 11418 O O . PHE D 1 168 ? 53.529 -46.781 26.277 1.00 59.41 168 PHE D O 1
ATOM 11426 N N . ARG D 1 169 ? 52.239 -48.302 27.438 1.00 59.64 169 ARG D N 1
ATOM 11427 C CA . ARG D 1 169 ? 53.334 -48.660 28.309 1.00 61.17 169 ARG D CA 1
ATOM 11428 C C . ARG D 1 169 ? 54.404 -49.378 27.484 1.00 65.33 169 ARG D C 1
ATOM 11429 O O . ARG D 1 169 ? 55.602 -49.064 27.595 1.00 68.49 169 ARG D O 1
ATOM 11437 N N . LYS D 1 170 ? 53.960 -50.306 26.634 1.00 56.81 170 LYS D N 1
ATOM 11438 C CA . LYS D 1 170 ? 54.852 -51.016 25.777 1.00 56.28 170 LYS D CA 1
ATOM 11439 C C . LYS D 1 170 ? 55.612 -50.086 24.842 1.00 59.64 170 LYS D C 1
ATOM 11440 O O . LYS D 1 170 ? 56.632 -50.449 24.282 1.00 63.05 170 LYS D O 1
ATOM 11446 N N . ARG D 1 171 ? 55.112 -48.883 24.659 1.00 62.01 171 ARG D N 1
ATOM 11447 C CA . ARG D 1 171 ? 55.726 -47.946 23.735 1.00 65.56 171 ARG D CA 1
ATOM 11448 C C . ARG D 1 171 ? 56.507 -46.995 24.524 1.00 63.37 171 ARG D C 1
ATOM 11449 O O . ARG D 1 171 ? 56.878 -45.950 24.018 1.00 67.69 171 ARG D O 1
ATOM 11457 N N . GLY D 1 172 ? 56.724 -47.352 25.788 1.00 68.18 172 GLY D N 1
ATOM 11458 C CA . GLY D 1 172 ? 57.501 -46.558 26.752 1.00 71.38 172 GLY D CA 1
ATOM 11459 C C . GLY D 1 172 ? 56.902 -45.403 27.563 1.00 67.49 172 GLY D C 1
ATOM 11460 O O . GLY D 1 172 ? 57.558 -44.863 28.417 1.00 68.51 172 GLY D O 1
ATOM 11461 N N . LEU D 1 173 ? 55.671 -44.988 27.301 1.00 70.18 173 LEU D N 1
ATOM 11462 C CA . LEU D 1 173 ? 55.275 -43.673 27.796 1.00 72.29 173 LEU D CA 1
ATOM 11463 C C . LEU D 1 173 ? 54.885 -43.862 29.218 1.00 65.66 173 LEU D C 1
ATOM 11464 O O . LEU D 1 173 ? 54.568 -44.961 29.609 1.00 53.71 173 LEU D O 1
ATOM 11469 N N . GLN D 1 174 ? 54.870 -42.779 30.003 1.00 70.87 174 GLN D N 1
ATOM 11470 C CA . GLN D 1 174 ? 54.223 -42.937 31.307 1.00 79.96 174 GLN D CA 1
ATOM 11471 C C . GLN D 1 174 ? 52.756 -42.679 31.083 1.00 80.30 174 GLN D C 1
ATOM 11472 O O . GLN D 1 174 ? 52.362 -41.908 30.186 1.00 69.99 174 GLN D O 1
ATOM 11478 N N . VAL D 1 175 ? 51.942 -43.401 31.834 1.00 77.46 175 VAL D N 1
ATOM 11479 C CA . VAL D 1 175 ? 50.500 -43.351 31.581 1.00 71.10 175 VAL D CA 1
ATOM 11480 C C . VAL D 1 175 ? 49.652 -43.257 32.836 1.00 70.18 175 VAL D C 1
ATOM 11481 O O . VAL D 1 175 ? 49.690 -44.074 33.821 1.00 65.48 175 VAL D O 1
ATOM 11485 N N . THR D 1 176 ? 48.898 -42.178 32.839 1.00 66.89 176 THR D N 1
ATOM 11486 C CA . THR D 1 176 ? 47.900 -42.133 33.901 1.00 75.75 176 THR D CA 1
ATOM 11487 C C . THR D 1 176 ? 46.424 -42.375 33.359 1.00 65.45 176 THR D C 1
ATOM 11488 O O . THR D 1 176 ? 46.051 -41.955 32.280 1.00 58.82 176 THR D O 1
ATOM 11492 N N . LEU D 1 177 ? 45.658 -43.162 34.079 1.00 59.44 177 LEU D N 1
ATOM 11493 C CA . LEU D 1 177 ? 44.318 -43.532 33.695 1.00 64.21 177 LEU D CA 1
ATOM 11494 C C . LEU D 1 177 ? 43.337 -42.705 34.525 1.00 67.91 177 LEU D C 1
ATOM 11495 O O . LEU D 1 177 ? 43.349 -42.746 35.785 1.00 63.82 177 LEU D O 1
ATOM 11500 N N . LEU D 1 178 ? 42.452 -41.974 33.868 1.00 66.37 178 LEU D N 1
ATOM 11501 C CA . LEU D 1 178 ? 41.476 -41.225 34.662 1.00 66.65 178 LEU D CA 1
ATOM 11502 C C . LEU D 1 178 ? 40.002 -41.748 34.587 1.00 68.51 178 LEU D C 1
ATOM 11503 O O . LEU D 1 178 ? 39.342 -41.826 33.534 1.00 72.76 178 LEU D O 1
ATOM 11508 N N . GLU D 1 179 ? 39.440 -42.049 35.727 1.00 64.39 179 GLU D N 1
ATOM 11509 C CA . GLU D 1 179 ? 38.117 -42.616 35.692 1.00 69.66 179 GLU D CA 1
ATOM 11510 C C . GLU D 1 179 ? 37.152 -41.840 36.573 1.00 68.27 179 GLU D C 1
ATOM 11511 O O . GLU D 1 179 ? 37.395 -41.678 37.774 1.00 66.38 179 GLU D O 1
ATOM 11517 N N . ALA D 1 180 ? 36.043 -41.401 35.990 1.00 65.79 180 ALA D N 1
ATOM 11518 C CA . ALA D 1 180 ? 34.956 -40.815 36.801 1.00 65.79 180 ALA D CA 1
ATOM 11519 C C . ALA D 1 180 ? 34.385 -41.671 37.984 1.00 71.30 180 ALA D C 1
ATOM 11520 O O . ALA D 1 180 ? 34.213 -41.186 39.137 1.00 69.73 180 ALA D O 1
ATOM 11522 N N . LYS D 1 181 ? 34.076 -42.935 37.686 1.00 67.67 181 LYS D N 1
ATOM 11523 C CA . LYS D 1 181 ? 33.594 -43.872 38.698 1.00 67.42 181 LYS D CA 1
ATOM 11524 C C . LYS D 1 181 ? 34.744 -44.423 39.554 1.00 71.75 181 LYS D C 1
ATOM 11525 O O . LYS D 1 181 ? 35.918 -44.069 39.347 1.00 68.67 181 LYS D O 1
ATOM 11531 N N . ASP D 1 182 ? 34.433 -45.267 40.538 1.00 73.37 182 ASP D N 1
ATOM 11532 C CA . ASP D 1 182 ? 35.438 -45.587 41.612 1.00 75.28 182 ASP D CA 1
ATOM 11533 C C . ASP D 1 182 ? 36.434 -46.698 41.285 1.00 75.76 182 ASP D C 1
ATOM 11534 O O . ASP D 1 182 ? 37.426 -46.928 42.015 1.00 69.87 182 ASP D O 1
ATOM 11539 N N . ARG D 1 183 ? 36.139 -47.457 40.228 1.00 73.73 183 ARG D N 1
ATOM 11540 C CA . ARG D 1 183 ? 36.958 -48.596 39.944 1.00 65.84 183 ARG D CA 1
ATOM 11541 C C . ARG D 1 183 ? 37.278 -48.594 38.439 1.00 68.91 183 ARG D C 1
ATOM 11542 O O . ARG D 1 183 ? 36.604 -47.869 37.691 1.00 63.25 183 ARG D O 1
ATOM 11550 N N . PRO D 1 184 ? 38.359 -49.328 38.014 1.00 71.56 184 PRO D N 1
ATOM 11551 C CA . PRO D 1 184 ? 38.502 -49.640 36.563 1.00 67.16 184 PRO D CA 1
ATOM 11552 C C . PRO D 1 184 ? 37.427 -50.643 36.206 1.00 62.12 184 PRO D C 1
ATOM 11553 O O . PRO D 1 184 ? 37.045 -51.390 37.076 1.00 59.44 184 PRO D O 1
ATOM 11557 N N . LEU D 1 185 ? 36.979 -50.673 34.953 1.00 66.09 185 LEU D N 1
ATOM 11558 C CA . LEU D 1 185 ? 35.872 -51.571 34.506 1.00 68.56 185 LEU D CA 1
ATOM 11559 C C . LEU D 1 185 ? 34.653 -51.421 35.456 1.00 69.21 185 LEU D C 1
ATOM 11560 O O . LEU D 1 185 ? 34.189 -52.335 36.156 1.00 62.64 185 LEU D O 1
ATOM 11565 N N . PRO D 1 186 ? 34.174 -50.206 35.511 1.00 72.95 186 PRO D N 1
ATOM 11566 C CA . PRO D 1 186 ? 33.161 -49.816 36.462 1.00 71.65 186 PRO D CA 1
ATOM 11567 C C . PRO D 1 186 ? 31.873 -50.550 36.112 1.00 69.30 186 PRO D C 1
ATOM 11568 O O . PRO D 1 186 ? 30.947 -50.585 36.953 1.00 66.99 186 PRO D O 1
ATOM 11572 N N . HIS D 1 187 ? 31.792 -51.125 34.910 1.00 70.16 187 HIS D N 1
ATOM 11573 C CA . HIS D 1 187 ? 30.495 -51.632 34.540 1.00 79.70 187 HIS D CA 1
ATOM 11574 C C . HIS D 1 187 ? 30.295 -53.042 35.008 1.00 72.07 187 HIS D C 1
ATOM 11575 O O . HIS D 1 187 ? 29.210 -53.622 34.934 1.00 69.11 187 HIS D O 1
ATOM 11582 N N . TRP D 1 188 ? 31.343 -53.546 35.642 1.00 66.84 188 TRP D N 1
ATOM 11583 C CA . TRP D 1 188 ? 31.257 -54.866 36.186 1.00 62.13 188 TRP D CA 1
ATOM 11584 C C . TRP D 1 188 ? 31.431 -54.752 37.690 1.00 64.59 188 TRP D C 1
ATOM 11585 O O . TRP D 1 188 ? 31.872 -53.719 38.128 1.00 74.21 188 TRP D O 1
ATOM 11596 N N . ASP D 1 189 ? 31.095 -55.795 38.465 1.00 64.20 189 ASP D N 1
ATOM 11597 C CA . ASP D 1 189 ? 31.394 -55.839 39.901 1.00 65.12 189 ASP D CA 1
ATOM 11598 C C . ASP D 1 189 ? 32.830 -55.540 40.293 1.00 69.90 189 ASP D C 1
ATOM 11599 O O . ASP D 1 189 ? 33.759 -55.556 39.506 1.00 68.55 189 ASP D O 1
ATOM 11604 N N . PRO D 1 190 ? 33.025 -55.220 41.544 1.00 74.76 190 PRO D N 1
ATOM 11605 C CA . PRO D 1 190 ? 34.237 -54.457 41.898 1.00 70.42 190 PRO D CA 1
ATOM 11606 C C . PRO D 1 190 ? 35.486 -55.305 42.077 1.00 64.26 190 PRO D C 1
ATOM 11607 O O . PRO D 1 190 ? 36.640 -54.813 41.890 1.00 50.46 190 PRO D O 1
ATOM 11611 N N . GLU D 1 191 ? 35.226 -56.567 42.457 1.00 62.02 191 GLU D N 1
ATOM 11612 C CA . GLU D 1 191 ? 36.307 -57.562 42.610 1.00 65.51 191 GLU D CA 1
ATOM 11613 C C . GLU D 1 191 ? 37.209 -57.570 41.403 1.00 62.96 191 GLU D C 1
ATOM 11614 O O . GLU D 1 191 ? 38.454 -57.538 41.528 1.00 58.76 191 GLU D O 1
ATOM 11620 N N . VAL D 1 192 ? 36.573 -57.685 40.239 1.00 63.33 192 VAL D N 1
ATOM 11621 C CA . VAL D 1 192 ? 37.278 -57.706 38.968 1.00 58.81 192 VAL D CA 1
ATOM 11622 C C . VAL D 1 192 ? 38.018 -56.337 38.789 1.00 66.04 192 VAL D C 1
ATOM 11623 O O . VAL D 1 192 ? 39.278 -56.369 38.613 1.00 55.10 192 VAL D O 1
ATOM 11627 N N . GLY D 1 193 ? 37.280 -55.174 38.882 1.00 64.94 193 GLY D N 1
ATOM 11628 C CA . GLY D 1 193 ? 37.943 -53.882 38.847 1.00 57.74 193 GLY D CA 1
ATOM 11629 C C . GLY D 1 193 ? 39.221 -53.875 39.717 1.00 63.70 193 GLY D C 1
ATOM 11630 O O . GLY D 1 193 ? 40.265 -53.373 39.297 1.00 59.44 193 GLY D O 1
ATOM 11631 N N . ALA D 1 194 ? 39.141 -54.389 40.963 1.00 61.30 194 ALA D N 1
ATOM 11632 C CA . ALA D 1 194 ? 40.310 -54.544 41.892 1.00 54.63 194 ALA D CA 1
ATOM 11633 C C . ALA D 1 194 ? 41.524 -55.252 41.363 1.00 62.21 194 ALA D C 1
ATOM 11634 O O . ALA D 1 194 ? 42.667 -54.728 41.460 1.00 63.55 194 ALA D O 1
ATOM 11636 N N . LEU D 1 195 ? 41.294 -56.488 40.895 1.00 56.74 195 LEU D N 1
ATOM 11637 C CA . LEU D 1 195 ? 42.331 -57.268 40.217 1.00 56.44 195 LEU D CA 1
ATOM 11638 C C . LEU D 1 195 ? 43.040 -56.474 39.039 1.00 65.88 195 LEU D C 1
ATOM 11639 O O . LEU D 1 195 ? 44.296 -56.466 38.865 1.00 66.20 195 LEU D O 1
ATOM 11644 N N . LEU D 1 196 ? 42.260 -55.740 38.261 1.00 58.88 196 LEU D N 1
ATOM 11645 C CA . LEU D 1 196 ? 42.852 -54.861 37.256 1.00 56.45 196 LEU D CA 1
ATOM 11646 C C . LEU D 1 196 ? 43.621 -53.675 37.846 1.00 65.60 196 LEU D C 1
ATOM 11647 O O . LEU D 1 196 ? 44.607 -53.221 37.254 1.00 59.90 196 LEU D O 1
ATOM 11652 N N . LYS D 1 197 ? 43.173 -53.106 38.972 1.00 66.79 197 LYS D N 1
ATOM 11653 C CA . LYS D 1 197 ? 43.915 -51.940 39.472 1.00 67.44 197 LYS D CA 1
ATOM 11654 C C . LYS D 1 197 ? 45.254 -52.479 39.890 1.00 69.13 197 LYS D C 1
ATOM 11655 O O . LYS D 1 197 ? 46.341 -51.876 39.644 1.00 60.02 197 LYS D O 1
ATOM 11661 N N . GLU D 1 198 ? 45.205 -53.658 40.507 1.00 64.96 198 GLU D N 1
ATOM 11662 C CA . GLU D 1 198 ? 46.476 -54.173 40.967 1.00 69.62 198 GLU D CA 1
ATOM 11663 C C . GLU D 1 198 ? 47.486 -54.414 39.816 1.00 69.87 198 GLU D C 1
ATOM 11664 O O . GLU D 1 198 ? 48.682 -54.042 39.926 1.00 60.80 198 GLU D O 1
ATOM 11670 N N . GLU D 1 199 ? 46.965 -54.975 38.706 1.00 67.26 199 GLU D N 1
ATOM 11671 C CA . GLU D 1 199 ? 47.794 -55.284 37.583 1.00 65.49 199 GLU D CA 1
ATOM 11672 C C . GLU D 1 199 ? 48.307 -54.006 36.898 1.00 69.94 199 GLU D C 1
ATOM 11673 O O . GLU D 1 199 ? 49.497 -53.867 36.584 1.00 66.10 199 GLU D O 1
ATOM 11679 N N . LEU D 1 200 ? 47.431 -53.048 36.678 1.00 62.39 200 LEU D N 1
ATOM 11680 C CA . LEU D 1 200 ? 47.879 -51.846 36.021 1.00 65.65 200 LEU D CA 1
ATOM 11681 C C . LEU D 1 200 ? 48.989 -51.257 36.850 1.00 67.53 200 LEU D C 1
ATOM 11682 O O . LEU D 1 200 ? 49.956 -50.697 36.356 1.00 62.94 200 LEU D O 1
ATOM 11687 N N . GLU D 1 201 ? 48.836 -51.361 38.149 1.00 70.26 201 GLU D N 1
ATOM 11688 C CA . GLU D 1 201 ? 49.704 -50.631 39.019 1.00 67.14 201 GLU D CA 1
ATOM 11689 C C . GLU D 1 201 ? 51.066 -51.295 39.000 1.00 68.47 201 GLU D C 1
ATOM 11690 O O . GLU D 1 201 ? 52.112 -50.602 38.851 1.00 65.21 201 GLU D O 1
ATOM 11696 N N . ARG D 1 202 ? 51.036 -52.635 39.109 1.00 66.97 202 ARG D N 1
ATOM 11697 C CA . ARG D 1 202 ? 52.205 -53.461 38.911 1.00 59.70 202 ARG D CA 1
ATOM 11698 C C . ARG D 1 202 ? 52.954 -53.086 37.600 1.00 64.32 202 ARG D C 1
ATOM 11699 O O . ARG D 1 202 ? 54.168 -53.103 37.528 1.00 60.24 202 ARG D O 1
ATOM 11707 N N . HIS D 1 203 ? 52.230 -52.689 36.571 1.00 61.45 203 HIS D N 1
ATOM 11708 C CA . HIS D 1 203 ? 52.887 -52.329 35.355 1.00 62.37 203 HIS D CA 1
ATOM 11709 C C . HIS D 1 203 ? 53.209 -50.888 35.165 1.00 72.29 203 HIS D C 1
ATOM 11710 O O . HIS D 1 203 ? 53.616 -50.460 34.034 1.00 72.73 203 HIS D O 1
ATOM 11717 N N . GLY D 1 204 ? 53.049 -50.118 36.242 1.00 63.76 204 GLY D N 1
ATOM 11718 C CA . GLY D 1 204 ? 53.575 -48.754 36.180 1.00 71.72 204 GLY D CA 1
ATOM 11719 C C . GLY D 1 204 ? 52.545 -47.748 35.802 1.00 69.50 204 GLY D C 1
ATOM 11720 O O . GLY D 1 204 ? 52.889 -46.641 35.467 1.00 71.51 204 GLY D O 1
ATOM 11721 N N . VAL D 1 205 ? 51.270 -48.155 35.851 1.00 68.32 205 VAL D N 1
ATOM 11722 C CA . VAL D 1 205 ? 50.199 -47.303 35.374 1.00 66.97 205 VAL D CA 1
ATOM 11723 C C . VAL D 1 205 ? 49.645 -46.628 36.586 1.00 73.03 205 VAL D C 1
ATOM 11724 O O . VAL D 1 205 ? 49.371 -47.265 37.591 1.00 66.85 205 VAL D O 1
ATOM 11728 N N . GLU D 1 206 ? 49.536 -45.305 36.507 1.00 72.54 206 GLU D N 1
ATOM 11729 C CA . GLU D 1 206 ? 48.932 -44.620 37.613 1.00 75.48 206 GLU D CA 1
ATOM 11730 C C . GLU D 1 206 ? 47.420 -44.568 37.412 1.00 74.00 206 GLU D C 1
ATOM 11731 O O . GLU D 1 206 ? 46.965 -44.026 36.396 1.00 68.10 206 GLU D O 1
ATOM 11737 N N . VAL D 1 207 ? 46.622 -45.092 38.351 1.00 70.65 207 VAL D N 1
ATOM 11738 C CA . VAL D 1 207 ? 45.165 -45.034 38.080 1.00 72.59 207 VAL D CA 1
ATOM 11739 C C . VAL D 1 207 ? 44.396 -44.083 38.998 1.00 67.54 207 VAL D C 1
ATOM 11740 O O . VAL D 1 207 ? 44.180 -44.439 40.165 1.00 70.15 207 VAL D O 1
ATOM 11744 N N . TRP D 1 208 ? 44.066 -42.872 38.506 1.00 65.21 208 TRP D N 1
ATOM 11745 C CA . TRP D 1 208 ? 43.150 -41.945 39.235 1.00 69.21 208 TRP D CA 1
ATOM 11746 C C . TRP D 1 208 ? 41.622 -42.382 39.215 1.00 69.24 208 TRP D C 1
ATOM 11747 O O . TRP D 1 208 ? 40.912 -42.404 38.210 1.00 63.81 208 TRP D O 1
ATOM 11758 N N . THR D 1 209 ? 41.060 -42.590 40.364 1.00 72.48 209 THR D N 1
ATOM 11759 C CA . THR D 1 209 ? 39.674 -42.915 40.378 1.00 69.69 209 THR D CA 1
ATOM 11760 C C . THR D 1 209 ? 38.728 -41.781 40.866 1.00 73.61 209 THR D C 1
ATOM 11761 O O . THR D 1 209 ? 39.212 -40.771 41.471 1.00 78.82 209 THR D O 1
ATOM 11765 N N . GLY D 1 210 ? 37.406 -41.958 40.663 1.00 66.94 210 GLY D N 1
ATOM 11766 C CA . GLY D 1 210 ? 36.430 -40.932 41.016 1.00 68.27 210 GLY D CA 1
ATOM 11767 C C . GLY D 1 210 ? 36.933 -39.515 40.740 1.00 76.68 210 GLY D C 1
ATOM 11768 O O . GLY D 1 210 ? 37.099 -38.693 41.670 1.00 79.08 210 GLY D O 1
ATOM 11769 N N . VAL D 1 211 ? 37.155 -39.218 39.455 1.00 76.96 211 VAL D N 1
ATOM 11770 C CA . VAL D 1 211 ? 37.934 -38.059 39.026 1.00 74.52 211 VAL D CA 1
ATOM 11771 C C . VAL D 1 211 ? 37.160 -37.311 37.999 1.00 77.31 211 VAL D C 1
ATOM 11772 O O . VAL D 1 211 ? 36.700 -37.840 37.004 1.00 69.40 211 VAL D O 1
ATOM 11776 N N . LYS D 1 212 ? 37.020 -36.034 38.261 1.00 82.52 212 LYS D N 1
ATOM 11777 C CA . LYS D 1 212 ? 36.223 -35.165 37.382 1.00 86.21 212 LYS D CA 1
ATOM 11778 C C . LYS D 1 212 ? 37.198 -34.345 36.534 1.00 84.68 212 LYS D C 1
ATOM 11779 O O . LYS D 1 212 ? 37.961 -33.484 37.054 1.00 85.13 212 LYS D O 1
ATOM 11785 N N . VAL D 1 213 ? 37.224 -34.645 35.245 1.00 78.77 213 VAL D N 1
ATOM 11786 C CA . VAL D 1 213 ? 38.117 -33.892 34.357 1.00 84.40 213 VAL D CA 1
ATOM 11787 C C . VAL D 1 213 ? 37.507 -32.492 34.127 1.00 84.94 213 VAL D C 1
ATOM 11788 O O . VAL D 1 213 ? 36.375 -32.386 33.600 1.00 82.39 213 VAL D O 1
ATOM 11792 N N . GLU D 1 214 ? 38.227 -31.415 34.449 1.00 86.78 214 GLU D N 1
ATOM 11793 C CA . GLU D 1 214 ? 37.660 -30.098 34.166 1.00 80.26 214 GLU D CA 1
ATOM 11794 C C . GLU D 1 214 ? 38.075 -29.467 32.809 1.00 81.58 214 GLU D C 1
ATOM 11795 O O . GLU D 1 214 ? 37.251 -28.750 32.155 1.00 81.69 214 GLU D O 1
ATOM 11801 N N . ALA D 1 215 ? 39.305 -29.738 32.342 1.00 76.11 215 ALA D N 1
ATOM 11802 C CA . ALA D 1 215 ? 39.626 -29.334 30.936 1.00 78.58 215 ALA D CA 1
ATOM 11803 C C . ALA D 1 215 ? 41.049 -29.571 30.519 1.00 78.38 215 ALA D C 1
ATOM 11804 O O . ALA D 1 215 ? 41.951 -29.837 31.366 1.00 78.28 215 ALA D O 1
ATOM 11806 N N . PHE D 1 216 ? 41.240 -29.411 29.212 1.00 69.04 216 PHE D N 1
ATOM 11807 C CA . PHE D 1 216 ? 42.515 -29.759 28.573 1.00 77.73 216 PHE D CA 1
ATOM 11808 C C . PHE D 1 216 ? 43.375 -28.543 28.314 1.00 83.31 216 PHE D C 1
ATOM 11809 O O . PHE D 1 216 ? 43.110 -27.801 27.354 1.00 73.64 216 PHE D O 1
ATOM 11817 N N . ARG D 1 217 ? 44.427 -28.391 29.139 1.00 80.68 217 ARG D N 1
ATOM 11818 C CA . ARG D 1 217 ? 45.307 -27.215 29.109 1.00 80.86 217 ARG D CA 1
ATOM 11819 C C . ARG D 1 217 ? 46.152 -27.138 27.865 1.00 81.40 217 ARG D C 1
ATOM 11820 O O . ARG D 1 217 ? 46.789 -28.099 27.455 1.00 79.78 217 ARG D O 1
ATOM 11828 N N . GLY D 1 218 ? 46.156 -25.958 27.272 1.00 85.92 218 GLY D N 1
ATOM 11829 C CA . GLY D 1 218 ? 47.015 -25.716 26.132 1.00 84.58 218 GLY D CA 1
ATOM 11830 C C . GLY D 1 218 ? 46.535 -24.581 25.264 1.00 89.20 218 GLY D C 1
ATOM 11831 O O . GLY D 1 218 ? 45.388 -24.047 25.374 1.00 85.25 218 GLY D O 1
ATOM 11832 N N . MET D 1 219 ? 47.437 -24.197 24.384 1.00 87.43 219 MET D N 1
ATOM 11833 C CA . MET D 1 219 ? 47.109 -23.126 23.456 1.00 102.44 219 MET D CA 1
ATOM 11834 C C . MET D 1 219 ? 46.783 -23.694 22.057 1.00 97.84 219 MET D C 1
ATOM 11835 O O . MET D 1 219 ? 47.223 -23.179 21.013 1.00 98.38 219 MET D O 1
ATOM 11840 N N . GLY D 1 220 ? 45.984 -24.757 22.054 1.00 101.28 220 GLY D N 1
ATOM 11841 C CA . GLY D 1 220 ? 45.768 -25.583 20.873 1.00 97.81 220 GLY D CA 1
ATOM 11842 C C . GLY D 1 220 ? 46.692 -26.789 20.757 1.00 90.50 220 GLY D C 1
ATOM 11843 O O . GLY D 1 220 ? 46.748 -27.400 19.694 1.00 82.03 220 GLY D O 1
ATOM 11844 N N . ARG D 1 221 ? 47.410 -27.115 21.839 1.00 93.15 221 ARG D N 1
ATOM 11845 C CA . ARG D 1 221 ? 48.360 -28.208 21.828 1.00 89.41 221 ARG D CA 1
ATOM 11846 C C . ARG D 1 221 ? 48.040 -29.310 22.782 1.00 93.42 221 ARG D C 1
ATOM 11847 O O . ARG D 1 221 ? 48.065 -30.489 22.419 1.00 96.70 221 ARG D O 1
ATOM 11855 N N . VAL D 1 222 ? 47.725 -28.934 24.000 1.00 82.82 222 VAL D N 1
ATOM 11856 C CA . VAL D 1 222 ? 47.579 -29.919 25.097 1.00 85.64 222 VAL D CA 1
ATOM 11857 C C . VAL D 1 222 ? 48.906 -30.366 25.711 1.00 83.77 222 VAL D C 1
ATOM 11858 O O . VAL D 1 222 ? 49.889 -30.838 25.024 1.00 80.04 222 VAL D O 1
ATOM 11862 N N . GLU D 1 223 ? 48.918 -30.195 27.025 1.00 74.94 223 GLU D N 1
ATOM 11863 C CA . GLU D 1 223 ? 50.105 -30.452 27.785 1.00 75.59 223 GLU D CA 1
ATOM 11864 C C . GLU D 1 223 ? 49.652 -30.809 29.179 1.00 77.45 223 GLU D C 1
ATOM 11865 O O . GLU D 1 223 ? 50.422 -31.372 29.957 1.00 69.19 223 GLU D O 1
ATOM 11871 N N . ALA D 1 224 ? 48.387 -30.528 29.495 1.00 73.23 224 ALA D N 1
ATOM 11872 C CA . ALA D 1 224 ? 47.936 -30.919 30.818 1.00 70.87 224 ALA D CA 1
ATOM 11873 C C . ALA D 1 224 ? 46.735 -31.849 31.112 1.00 76.23 224 ALA D C 1
ATOM 11874 O O . ALA D 1 224 ? 47.026 -32.965 31.497 1.00 93.09 224 ALA D O 1
ATOM 11876 N N . VAL D 1 225 ? 45.442 -31.476 31.018 1.00 64.32 225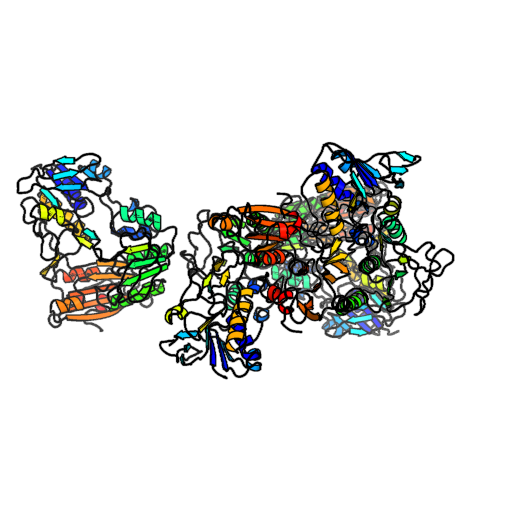 VAL D N 1
ATOM 11877 C CA . VAL D 1 225 ? 44.388 -32.170 31.847 1.00 75.57 225 VAL D CA 1
ATOM 11878 C C . VAL D 1 225 ? 44.348 -31.742 33.348 1.00 78.71 225 VAL D C 1
ATOM 11879 O O . VAL D 1 225 ? 45.192 -32.183 34.259 1.00 67.65 225 VAL D O 1
ATOM 11883 N N . GLU D 1 226 ? 43.320 -30.922 33.582 1.00 74.98 226 GLU D N 1
ATOM 11884 C CA . GLU D 1 226 ? 43.104 -30.336 34.865 1.00 79.40 226 GLU D CA 1
ATOM 11885 C C . GLU D 1 226 ? 41.899 -31.016 35.370 1.00 76.43 226 GLU D C 1
ATOM 11886 O O . GLU D 1 226 ? 40.915 -31.062 34.670 1.00 71.51 226 GLU D O 1
ATOM 11892 N N . THR D 1 227 ? 41.995 -31.524 36.584 1.00 81.12 227 THR D N 1
ATOM 11893 C CA . THR D 1 227 ? 40.961 -32.369 37.137 1.00 83.87 227 THR D CA 1
ATOM 11894 C C . THR D 1 227 ? 40.630 -31.945 38.559 1.00 84.82 227 THR D C 1
ATOM 11895 O O . THR D 1 227 ? 41.407 -31.268 39.224 1.00 83.18 227 THR D O 1
ATOM 11899 N N . SER D 1 228 ? 39.470 -32.387 39.027 1.00 86.79 228 SER D N 1
ATOM 11900 C CA . SER D 1 228 ? 39.090 -32.234 40.419 1.00 89.89 228 SER D CA 1
ATOM 11901 C C . SER D 1 228 ? 40.208 -32.662 41.444 1.00 92.88 228 SER D C 1
ATOM 11902 O O . SER D 1 228 ? 40.218 -32.240 42.588 1.00 86.92 228 SER D O 1
ATOM 11905 N N . GLU D 1 229 ? 41.139 -33.509 41.032 1.00 91.11 229 GLU D N 1
ATOM 11906 C CA . GLU D 1 229 ? 42.129 -34.051 41.945 1.00 92.88 229 GLU D CA 1
ATOM 11907 C C . GLU D 1 229 ? 43.550 -33.580 41.572 1.00 95.66 229 GLU D C 1
ATOM 11908 O O . GLU D 1 229 ? 44.569 -34.236 41.971 1.00 90.75 229 GLU D O 1
ATOM 11914 N N . GLY D 1 230 ? 43.633 -32.494 40.785 1.00 77.69 230 GLY D N 1
ATOM 11915 C CA . GLY D 1 230 ? 44.926 -31.890 40.536 1.00 78.06 230 GLY D CA 1
ATOM 11916 C C . GLY D 1 230 ? 45.238 -31.918 39.061 1.00 84.23 230 GLY D C 1
ATOM 11917 O O . GLY D 1 230 ? 44.336 -32.159 38.217 1.00 87.35 230 GLY D O 1
ATOM 11918 N N . VAL D 1 231 ? 46.507 -31.675 38.725 1.00 76.18 231 VAL D N 1
ATOM 11919 C CA . VAL D 1 231 ? 46.804 -31.542 37.331 1.00 76.51 231 VAL D CA 1
ATOM 11920 C C . VAL D 1 231 ? 47.629 -32.693 36.820 1.00 83.33 231 VAL D C 1
ATOM 11921 O O . VAL D 1 231 ? 48.646 -33.064 37.420 1.00 88.42 231 VAL D O 1
ATOM 11925 N N . VAL D 1 232 ? 47.205 -33.267 35.693 1.00 79.24 232 VAL D N 1
ATOM 11926 C CA . VAL D 1 232 ? 48.032 -34.326 35.093 1.00 80.67 232 VAL D CA 1
ATOM 11927 C C . VAL D 1 232 ? 48.846 -33.867 33.887 1.00 70.49 232 VAL D C 1
ATOM 11928 O O . VAL D 1 232 ? 48.340 -33.657 32.849 1.00 67.48 232 VAL D O 1
ATOM 11932 N N . PRO D 1 233 ? 50.140 -33.742 34.031 1.00 76.51 233 PRO D N 1
ATOM 11933 C CA . PRO D 1 233 ? 50.784 -33.338 32.746 1.00 75.28 233 PRO D CA 1
ATOM 11934 C C . PRO D 1 233 ? 50.718 -34.421 31.699 1.00 82.10 233 PRO D C 1
ATOM 11935 O O . PRO D 1 233 ? 51.133 -35.582 32.025 1.00 82.84 233 PRO D O 1
ATOM 11939 N N . ALA D 1 234 ? 50.311 -34.058 30.469 1.00 72.65 234 ALA D N 1
ATOM 11940 C CA . ALA D 1 234 ? 50.173 -35.040 29.372 1.00 66.50 234 ALA D CA 1
ATOM 11941 C C . ALA D 1 234 ? 50.324 -34.509 27.965 1.00 67.76 234 ALA D C 1
ATOM 11942 O O . ALA D 1 234 ? 49.579 -33.663 27.559 1.00 66.13 234 ALA D O 1
ATOM 11944 N N . ASP D 1 235 ? 51.224 -35.056 27.172 1.00 72.72 235 ASP D N 1
ATOM 11945 C CA . ASP D 1 235 ? 51.382 -34.539 25.785 1.00 72.96 235 ASP D CA 1
ATOM 11946 C C . ASP D 1 235 ? 50.537 -35.251 24.712 1.00 80.61 235 ASP D C 1
ATOM 11947 O O . ASP D 1 235 ? 50.236 -34.671 23.596 1.00 74.33 235 ASP D O 1
ATOM 11952 N N . LEU D 1 236 ? 50.188 -36.492 25.073 1.00 67.06 236 LEU D N 1
ATOM 11953 C CA . LEU D 1 236 ? 49.151 -37.132 24.377 1.00 68.17 236 LEU D CA 1
ATOM 11954 C C . LEU D 1 236 ? 47.988 -37.587 25.294 1.00 67.92 236 LEU D C 1
ATOM 11955 O O . LEU D 1 236 ? 48.199 -38.205 26.332 1.00 61.80 236 LEU D O 1
ATOM 11960 N N . VAL D 1 237 ? 46.748 -37.245 24.910 1.00 66.24 237 VAL D N 1
ATOM 11961 C CA . VAL D 1 237 ? 45.598 -37.814 25.590 1.00 63.13 237 VAL D CA 1
ATOM 11962 C C . VAL D 1 237 ? 44.632 -38.621 24.678 1.00 72.43 237 VAL D C 1
ATOM 11963 O O . VAL D 1 237 ? 44.361 -38.270 23.530 1.00 71.77 237 VAL D O 1
ATOM 11967 N N . LEU D 1 238 ? 44.178 -39.758 25.193 1.00 65.47 238 LEU D N 1
ATOM 11968 C CA . LEU D 1 238 ? 43.263 -40.642 24.499 1.00 62.05 238 LEU D CA 1
ATOM 11969 C C . LEU D 1 238 ? 41.903 -40.634 25.214 1.00 74.16 238 LEU D C 1
ATOM 11970 O O . LEU D 1 238 ? 41.825 -40.983 26.434 1.00 68.86 238 LEU D O 1
ATOM 11975 N N . LEU D 1 239 ? 40.832 -40.264 24.468 1.00 73.84 239 LEU D N 1
ATOM 11976 C CA . LEU D 1 239 ? 39.438 -40.286 24.960 1.00 63.00 239 LEU D CA 1
ATOM 11977 C C . LEU D 1 239 ? 38.886 -41.663 24.749 1.00 65.02 239 LEU D C 1
ATOM 11978 O O . LEU D 1 239 ? 38.902 -42.210 23.621 1.00 69.21 239 LEU D O 1
ATOM 11983 N N . ALA D 1 240 ? 38.409 -42.255 25.819 1.00 58.76 240 ALA D N 1
ATOM 11984 C CA . ALA D 1 240 ? 37.968 -43.638 25.695 1.00 60.31 240 ALA D CA 1
ATOM 11985 C C . ALA D 1 240 ? 36.773 -43.894 26.613 1.00 71.81 240 ALA D C 1
ATOM 11986 O O . ALA D 1 240 ? 36.828 -44.708 27.562 1.00 72.91 240 ALA D O 1
ATOM 11988 N N . THR D 1 241 ? 35.675 -43.254 26.256 1.00 71.06 241 THR D N 1
ATOM 11989 C CA . THR D 1 241 ? 34.680 -42.849 27.213 1.00 71.89 241 THR D CA 1
ATOM 11990 C C . THR D 1 241 ? 33.333 -43.291 26.635 1.00 79.84 241 THR D C 1
ATOM 11991 O O . THR D 1 241 ? 32.218 -42.793 26.984 1.00 80.77 241 THR D O 1
ATOM 11995 N N . GLY D 1 242 ? 33.380 -44.201 25.690 1.00 77.18 242 GLY D N 1
ATOM 11996 C CA . GLY D 1 242 ? 32.098 -44.633 25.163 1.00 77.95 242 GLY D CA 1
ATOM 11997 C C . GLY D 1 242 ? 31.990 -44.422 23.679 1.00 75.85 242 GLY D C 1
ATOM 11998 O O . GLY D 1 242 ? 32.828 -43.758 23.030 1.00 73.65 242 GLY D O 1
ATOM 11999 N N . ILE D 1 243 ? 30.978 -45.068 23.135 1.00 72.35 243 ILE D N 1
ATOM 12000 C CA . ILE D 1 243 ? 30.650 -44.875 21.747 1.00 70.68 243 ILE D CA 1
ATOM 12001 C C . ILE D 1 243 ? 29.135 -44.725 21.780 1.00 65.21 243 ILE D C 1
ATOM 12002 O O . ILE D 1 243 ? 28.514 -45.014 22.806 1.00 63.69 243 ILE D O 1
ATOM 12007 N N . ARG D 1 244 ? 28.566 -44.201 20.697 1.00 69.82 244 ARG D N 1
ATOM 12008 C CA . ARG D 1 244 ? 27.144 -44.078 20.493 1.00 64.47 244 ARG D CA 1
ATOM 12009 C C . ARG D 1 244 ? 26.913 -44.421 19.022 1.00 68.67 244 ARG D C 1
ATOM 12010 O O . ARG D 1 244 ? 27.797 -44.220 18.139 1.00 63.50 244 ARG D O 1
ATOM 12018 N N . PRO D 1 245 ? 25.745 -44.995 18.721 1.00 72.84 245 PRO D N 1
ATOM 12019 C CA . PRO D 1 245 ? 25.535 -45.546 17.365 1.00 68.71 245 PRO D CA 1
ATOM 12020 C C . PRO D 1 245 ? 25.270 -44.459 16.361 1.00 67.05 245 PRO D C 1
ATOM 12021 O O . PRO D 1 245 ? 24.709 -43.424 16.712 1.00 68.72 245 PRO D O 1
ATOM 12025 N N . ASN D 1 246 ? 25.721 -44.664 15.143 1.00 63.87 246 ASN D N 1
ATOM 12026 C CA . ASN D 1 246 ? 25.503 -43.685 14.062 1.00 67.42 246 ASN D CA 1
ATOM 12027 C C . ASN D 1 246 ? 24.121 -43.816 13.443 1.00 69.57 246 ASN D C 1
ATOM 12028 O O . ASN D 1 246 ? 23.952 -44.352 12.331 1.00 73.00 246 ASN D O 1
ATOM 12033 N N . THR D 1 247 ? 23.116 -43.346 14.157 1.00 68.46 247 THR D N 1
ATOM 12034 C CA . THR D 1 247 ? 21.733 -43.528 13.686 1.00 75.59 247 THR D CA 1
ATOM 12035 C C . THR D 1 247 ? 21.194 -42.378 12.789 1.00 77.23 247 THR D C 1
ATOM 12036 O O . THR D 1 247 ? 20.160 -42.494 12.154 1.00 74.23 247 THR D O 1
ATOM 12040 N N . GLU D 1 248 ? 21.936 -41.288 12.729 1.00 86.28 248 GLU D N 1
ATOM 12041 C CA . GLU D 1 248 ? 21.519 -40.085 12.034 1.00 86.66 248 GLU D CA 1
ATOM 12042 C C . GLU D 1 248 ? 20.863 -40.304 10.604 1.00 84.49 248 GLU D C 1
ATOM 12043 O O . GLU D 1 248 ? 19.749 -39.837 10.346 1.00 70.08 248 GLU D O 1
ATOM 12049 N N . LEU D 1 249 ? 21.548 -41.021 9.708 1.00 73.64 249 LEU D N 1
ATOM 12050 C CA . LEU D 1 249 ? 21.076 -41.233 8.342 1.00 67.80 249 LEU D CA 1
ATOM 12051 C C . LEU D 1 249 ? 19.831 -42.170 8.375 1.00 73.75 249 LEU D C 1
ATOM 12052 O O . LEU D 1 249 ? 18.931 -42.161 7.520 1.00 66.93 249 LEU D O 1
ATOM 12057 N N . ALA D 1 250 ? 19.769 -43.020 9.367 1.00 76.38 250 ALA D N 1
ATOM 12058 C CA . ALA D 1 250 ? 18.624 -43.896 9.385 1.00 68.80 250 ALA D CA 1
ATOM 12059 C C . ALA D 1 250 ? 17.355 -43.160 9.888 1.00 73.14 250 ALA D C 1
ATOM 12060 O O . ALA D 1 250 ? 16.193 -43.622 9.677 1.00 64.16 250 ALA D O 1
ATOM 12062 N N . GLN D 1 251 ? 17.568 -42.050 10.592 1.00 69.48 251 GLN D N 1
ATOM 12063 C CA . GLN D 1 251 ? 16.423 -41.410 11.171 1.00 74.27 251 GLN D CA 1
ATOM 12064 C C . GLN D 1 251 ? 15.904 -40.508 10.116 1.00 76.52 251 GLN D C 1
ATOM 12065 O O . GLN D 1 251 ? 14.697 -40.334 9.981 1.00 80.08 251 GLN D O 1
ATOM 12071 N N . ALA D 1 252 ? 16.820 -39.972 9.334 1.00 66.14 252 ALA D N 1
ATOM 12072 C CA . ALA D 1 252 ? 16.476 -39.163 8.163 1.00 67.35 252 ALA D CA 1
ATOM 12073 C C . ALA D 1 252 ? 15.481 -39.900 7.297 1.00 81.83 252 ALA D C 1
ATOM 12074 O O . ALA D 1 252 ? 14.556 -39.286 6.750 1.00 83.68 252 ALA D O 1
ATOM 12076 N N . MET D 1 253 ? 15.689 -41.213 7.140 1.00 75.27 253 MET D N 1
ATOM 12077 C CA . MET D 1 253 ? 14.830 -41.974 6.277 1.00 69.41 253 MET D CA 1
ATOM 12078 C C . MET D 1 253 ? 13.717 -42.659 7.011 1.00 75.82 253 MET D C 1
ATOM 12079 O O . MET D 1 253 ? 13.038 -43.521 6.469 1.00 75.45 253 MET D O 1
ATOM 12084 N N . GLY D 1 254 ? 13.460 -42.237 8.240 1.00 74.33 254 GLY D N 1
ATOM 12085 C CA . GLY D 1 254 ? 12.344 -42.834 8.966 1.00 78.90 254 GLY D CA 1
ATOM 12086 C C . GLY D 1 254 ? 12.466 -44.308 9.381 1.00 72.35 254 GLY D C 1
ATOM 12087 O O . GLY D 1 254 ? 11.478 -45.061 9.498 1.00 61.28 254 GLY D O 1
ATOM 12088 N N . VAL D 1 255 ? 13.701 -44.719 9.658 1.00 75.59 255 VAL D N 1
ATOM 12089 C CA . VAL D 1 255 ? 13.911 -46.002 10.344 1.00 71.22 255 VAL D CA 1
ATOM 12090 C C . VAL D 1 255 ? 13.665 -45.747 11.856 1.00 61.75 255 VAL D C 1
ATOM 12091 O O . VAL D 1 255 ? 14.040 -44.676 12.395 1.00 66.20 255 VAL D O 1
ATOM 12095 N N . ALA D 1 256 ? 13.008 -46.699 12.502 1.00 57.69 256 ALA D N 1
ATOM 12096 C CA . ALA D 1 256 ? 12.792 -46.633 13.944 1.00 61.53 256 ALA D CA 1
ATOM 12097 C C . ALA D 1 256 ? 13.968 -47.005 14.837 1.00 70.96 256 ALA D C 1
ATOM 12098 O O . ALA D 1 256 ? 14.635 -48.051 14.599 1.00 68.71 256 ALA D O 1
ATOM 12100 N N . LEU D 1 257 ? 14.180 -46.187 15.883 1.00 63.19 257 LEU D N 1
ATOM 12101 C CA . LEU D 1 257 ? 15.148 -46.582 16.898 1.00 66.50 257 LEU D CA 1
ATOM 12102 C C . LEU D 1 257 ? 14.424 -47.348 18.011 1.00 72.63 257 LEU D C 1
ATOM 12103 O O . LEU D 1 257 ? 13.227 -47.099 18.284 1.00 71.05 257 LEU D O 1
ATOM 12108 N N . GLY D 1 258 ? 15.117 -48.322 18.591 1.00 65.42 258 GLY D N 1
ATOM 12109 C CA . GLY D 1 258 ? 14.648 -48.944 19.813 1.00 59.74 258 GLY D CA 1
ATOM 12110 C C . GLY D 1 258 ? 15.012 -48.099 21.054 1.00 69.66 258 GLY D C 1
ATOM 12111 O O . GLY D 1 258 ? 15.691 -47.004 21.039 1.00 66.38 258 GLY D O 1
ATOM 12112 N N . PRO D 1 259 ? 14.603 -48.607 22.185 1.00 68.43 259 PRO D N 1
ATOM 12113 C CA . PRO D 1 259 ? 14.820 -47.808 23.396 1.00 61.36 259 PRO D CA 1
ATOM 12114 C C . PRO D 1 259 ? 16.325 -47.566 23.703 1.00 70.05 259 PRO D C 1
ATOM 12115 O O . PRO D 1 259 ? 16.735 -46.598 24.350 1.00 68.82 259 PRO D O 1
ATOM 12119 N N . THR D 1 260 ? 17.189 -48.423 23.203 1.00 66.22 260 THR D N 1
ATOM 12120 C CA . THR D 1 260 ? 18.599 -48.171 23.405 1.00 64.69 260 THR D CA 1
ATOM 12121 C C . THR D 1 260 ? 19.148 -46.937 22.613 1.00 63.83 260 THR D C 1
ATOM 12122 O O . THR D 1 260 ? 20.157 -46.332 23.006 1.00 58.75 260 THR D O 1
ATOM 12126 N N . GLY D 1 261 ? 18.559 -46.632 21.465 1.00 58.01 261 GLY D N 1
ATOM 12127 C CA . GLY D 1 261 ? 19.097 -45.565 20.650 1.00 54.93 261 GLY D CA 1
ATOM 12128 C C . GLY D 1 261 ? 19.690 -46.070 19.365 1.00 60.65 261 GLY D C 1
ATOM 12129 O O . GLY D 1 261 ? 20.089 -45.331 18.386 1.00 54.57 261 GLY D O 1
ATOM 12130 N N . ALA D 1 262 ? 19.797 -47.389 19.407 1.00 68.32 262 ALA D N 1
ATOM 12131 C CA . ALA D 1 262 ? 20.334 -48.157 18.277 1.00 70.14 262 ALA D CA 1
ATOM 12132 C C . ALA D 1 262 ? 19.108 -48.431 17.418 1.00 70.59 262 ALA D C 1
ATOM 12133 O O . ALA D 1 262 ? 17.956 -48.265 17.893 1.00 64.95 262 ALA D O 1
ATOM 12135 N N . ILE D 1 263 ? 19.357 -48.842 16.177 1.00 66.11 263 ILE D N 1
ATOM 12136 C CA . ILE D 1 263 ? 18.289 -49.286 15.265 1.00 62.94 263 ILE D CA 1
ATOM 12137 C C . ILE D 1 263 ? 17.631 -50.623 15.705 1.00 65.47 263 ILE D C 1
ATOM 12138 O O . ILE D 1 263 ? 18.334 -51.634 16.084 1.00 60.04 263 ILE D O 1
ATOM 12143 N N . ALA D 1 264 ? 16.283 -50.633 15.659 1.00 63.72 264 ALA D N 1
ATOM 12144 C CA . ALA D 1 264 ? 15.498 -51.745 16.155 1.00 57.34 264 ALA D CA 1
ATOM 12145 C C . ALA D 1 264 ? 15.550 -52.723 15.045 1.00 61.70 264 ALA D C 1
ATOM 12146 O O . ALA D 1 264 ? 15.612 -52.313 13.905 1.00 68.41 264 ALA D O 1
ATOM 12148 N N . THR D 1 265 ? 15.512 -54.020 15.340 1.00 67.93 265 THR D N 1
ATOM 12149 C CA . THR D 1 265 ? 15.523 -55.073 14.294 1.00 68.80 265 THR D CA 1
ATOM 12150 C C . THR D 1 265 ? 14.745 -56.321 14.743 1.00 66.80 265 THR D C 1
ATOM 12151 O O . THR D 1 265 ? 14.618 -56.572 15.944 1.00 62.16 265 THR D O 1
ATOM 12155 N N . ASP D 1 266 ? 14.337 -57.167 13.798 1.00 62.92 266 ASP D N 1
ATOM 12156 C CA . ASP D 1 266 ? 13.826 -58.491 14.191 1.00 63.03 266 ASP D CA 1
ATOM 12157 C C . ASP D 1 266 ? 14.839 -59.653 14.052 1.00 65.61 266 ASP D C 1
ATOM 12158 O O . ASP D 1 266 ? 16.019 -59.427 13.784 1.00 60.26 266 ASP D O 1
ATOM 12163 N N . GLU D 1 267 ? 14.383 -60.889 14.230 1.00 62.10 267 GLU D N 1
ATOM 12164 C CA . GLU D 1 267 ? 15.288 -62.010 14.115 1.00 61.68 267 GLU D CA 1
ATOM 12165 C C . GLU D 1 267 ? 15.844 -62.097 12.710 1.00 68.42 267 GLU D C 1
ATOM 12166 O O . GLU D 1 267 ? 16.767 -62.889 12.422 1.00 70.18 267 GLU D O 1
ATOM 12172 N N . ARG D 1 268 ? 15.331 -61.259 11.819 1.00 66.96 268 ARG D N 1
ATOM 12173 C CA . ARG D 1 268 ? 15.889 -61.263 10.466 1.00 65.17 268 ARG D CA 1
ATOM 12174 C C . ARG D 1 268 ? 16.812 -60.085 10.163 1.00 66.51 268 ARG D C 1
ATOM 12175 O O . ARG D 1 268 ? 17.316 -59.949 8.977 1.00 64.70 268 ARG D O 1
ATOM 12183 N N . MET D 1 269 ? 16.998 -59.244 11.205 1.00 58.90 269 MET D N 1
ATOM 12184 C CA . MET D 1 269 ? 17.774 -57.992 11.097 1.00 65.59 269 MET D CA 1
ATOM 12185 C C . MET D 1 269 ? 17.008 -56.996 10.218 1.00 68.14 269 MET D C 1
ATOM 12186 O O . MET D 1 269 ? 17.588 -56.006 9.718 1.00 66.77 269 MET D O 1
ATOM 12191 N N . ARG D 1 270 ? 15.713 -57.249 10.011 1.00 69.94 270 ARG D N 1
ATOM 12192 C CA . ARG D 1 270 ? 14.900 -56.303 9.255 1.00 67.35 270 ARG D CA 1
ATOM 12193 C C . ARG D 1 270 ? 14.373 -55.098 10.096 1.00 64.52 270 ARG D C 1
ATOM 12194 O O . ARG D 1 270 ? 13.813 -55.258 11.193 1.00 61.53 270 ARG D O 1
ATOM 12202 N N . THR D 1 271 ? 14.668 -53.877 9.652 1.00 63.88 271 THR D N 1
ATOM 12203 C CA . THR D 1 271 ? 14.060 -52.705 10.340 1.00 67.12 271 THR D CA 1
ATOM 12204 C C . THR D 1 271 ? 12.493 -52.565 10.082 1.00 65.56 271 THR D C 1
ATOM 12205 O O . THR D 1 271 ? 11.794 -53.467 9.547 1.00 73.22 271 THR D O 1
ATOM 12209 N N . ASN D 1 272 ? 11.927 -51.440 10.472 1.00 65.55 272 ASN D N 1
ATOM 12210 C CA . ASN D 1 272 ? 10.485 -51.176 10.279 1.00 58.88 272 ASN D CA 1
ATOM 12211 C C . ASN D 1 272 ? 10.148 -50.981 8.785 1.00 62.88 272 ASN D C 1
ATOM 12212 O O . ASN D 1 272 ? 9.059 -51.309 8.324 1.00 68.28 272 ASN D O 1
ATOM 12217 N N . LEU D 1 273 ? 11.076 -50.459 8.007 1.00 62.98 273 LEU D N 1
ATOM 12218 C CA . LEU D 1 273 ? 10.868 -50.365 6.550 1.00 65.67 273 LEU D CA 1
ATOM 12219 C C . LEU D 1 273 ? 11.176 -51.638 5.781 1.00 72.40 273 LEU D C 1
ATOM 12220 O O . LEU D 1 273 ? 12.209 -52.299 5.999 1.00 70.64 273 LEU D O 1
ATOM 12225 N N . GLU D 1 274 ? 10.265 -51.925 4.845 1.00 82.25 274 GLU D N 1
ATOM 12226 C CA . GLU D 1 274 ? 10.336 -53.059 3.943 1.00 78.30 274 GLU D CA 1
ATOM 12227 C C . GLU D 1 274 ? 11.596 -52.898 3.140 1.00 73.96 274 GLU D C 1
ATOM 12228 O O . GLU D 1 274 ? 11.831 -51.799 2.698 1.00 64.46 274 GLU D O 1
ATOM 12234 N N . GLY D 1 275 ? 12.434 -53.942 3.020 1.00 69.01 275 GLY D N 1
ATOM 12235 C CA . GLY D 1 275 ? 13.663 -53.860 2.233 1.00 59.88 275 GLY D CA 1
ATOM 12236 C C . GLY D 1 275 ? 14.922 -53.286 2.908 1.00 73.76 275 GLY D C 1
ATOM 12237 O O . GLY D 1 275 ? 16.003 -53.262 2.256 1.00 67.98 275 GLY D O 1
ATOM 12238 N N . VAL D 1 276 ? 14.795 -52.830 4.176 1.00 72.48 276 VAL D N 1
ATOM 12239 C CA . VAL D 1 276 ? 15.869 -52.155 4.903 1.00 67.07 276 VAL D CA 1
ATOM 12240 C C . VAL D 1 276 ? 16.201 -52.890 6.147 1.00 69.03 276 VAL D C 1
ATOM 12241 O O . VAL D 1 276 ? 15.326 -53.120 7.027 1.00 62.07 276 VAL D O 1
ATOM 12245 N N . TYR D 1 277 ? 17.497 -53.227 6.220 1.00 66.75 277 TYR D N 1
ATOM 12246 C CA . TYR D 1 277 ? 18.042 -54.001 7.344 1.00 68.62 277 TYR D CA 1
ATOM 12247 C C . TYR D 1 277 ? 19.102 -53.215 8.032 1.00 67.32 277 TYR D C 1
ATOM 12248 O O . TYR D 1 277 ? 19.783 -52.385 7.397 1.00 59.66 277 TYR D O 1
ATOM 12257 N N . ALA D 1 278 ? 19.282 -53.527 9.317 1.00 61.87 278 ALA D N 1
ATOM 12258 C CA . ALA D 1 278 ? 20.482 -53.072 9.971 1.00 60.47 278 ALA D CA 1
ATOM 12259 C C . ALA D 1 278 ? 21.434 -54.174 10.517 1.00 62.26 278 ALA D C 1
ATOM 12260 O O . ALA D 1 278 ? 20.962 -55.216 11.008 1.00 57.91 278 ALA D O 1
ATOM 12262 N N . ALA D 1 279 ? 22.754 -53.935 10.355 1.00 60.59 279 ALA D N 1
ATOM 12263 C CA . ALA D 1 279 ? 23.794 -54.834 10.894 1.00 65.28 279 ALA D CA 1
ATOM 12264 C C . ALA D 1 279 ? 24.988 -54.115 11.610 1.00 69.95 279 ALA D C 1
ATOM 12265 O O . ALA D 1 279 ? 25.566 -53.120 11.055 1.00 67.30 279 ALA D O 1
ATOM 12267 N N . GLY D 1 280 ? 25.315 -54.628 12.820 1.00 63.60 280 GLY D N 1
ATOM 12268 C CA . GLY D 1 280 ? 26.501 -54.268 13.558 1.00 62.04 280 GLY D CA 1
ATOM 12269 C C . GLY D 1 280 ? 26.247 -53.238 14.624 1.00 64.93 280 GLY D C 1
ATOM 12270 O O . GLY D 1 280 ? 25.259 -53.322 15.363 1.00 63.67 280 GLY D O 1
ATOM 12271 N N . ASP D 1 281 ? 27.114 -52.236 14.686 1.00 70.32 281 ASP D N 1
ATOM 12272 C CA . ASP D 1 281 ? 27.134 -51.393 15.850 1.00 63.69 281 ASP D CA 1
ATOM 12273 C C . ASP D 1 281 ? 26.009 -50.427 15.805 1.00 63.05 281 ASP D C 1
ATOM 12274 O O . ASP D 1 281 ? 25.726 -49.826 16.799 1.00 67.65 281 ASP D O 1
ATOM 12279 N N . VAL D 1 282 ? 25.334 -50.245 14.678 1.00 63.21 282 VAL D N 1
ATOM 12280 C CA . VAL D 1 282 ? 24.215 -49.298 14.718 1.00 59.40 282 VAL D CA 1
ATOM 12281 C C . VAL D 1 282 ? 22.878 -49.966 15.189 1.00 62.95 282 VAL D C 1
ATOM 12282 O O . VAL D 1 282 ? 21.824 -49.374 15.352 1.00 54.68 282 VAL D O 1
ATOM 12286 N N . ALA D 1 283 ? 23.000 -51.245 15.486 1.00 67.88 283 ALA D N 1
ATOM 12287 C CA . ALA D 1 283 ? 21.887 -52.185 15.629 1.00 61.90 283 ALA D CA 1
ATOM 12288 C C . ALA D 1 283 ? 21.689 -52.765 17.036 1.00 62.61 283 ALA D C 1
ATOM 12289 O O . ALA D 1 283 ? 22.618 -53.385 17.632 1.00 65.94 283 ALA D O 1
ATOM 12291 N N . GLU D 1 284 ? 20.470 -52.633 17.555 1.00 61.51 284 GLU D N 1
ATOM 12292 C CA . GLU D 1 284 ? 20.125 -53.405 18.758 1.00 69.43 284 GLU D CA 1
ATOM 12293 C C . GLU D 1 284 ? 20.116 -54.949 18.536 1.00 67.88 284 GLU D C 1
ATOM 12294 O O . GLU D 1 284 ? 19.939 -55.443 17.432 1.00 64.63 284 GLU D O 1
ATOM 12300 N N . SER D 1 285 ? 20.248 -55.696 19.622 1.00 62.35 285 SER D N 1
ATOM 12301 C CA . SER D 1 285 ? 20.188 -57.141 19.595 1.00 62.28 285 SER D CA 1
ATOM 12302 C C . SER D 1 285 ? 19.362 -57.507 20.797 1.00 64.31 285 SER D C 1
ATOM 12303 O O . SER D 1 285 ? 19.227 -56.741 21.755 1.00 66.43 285 SER D O 1
ATOM 12306 N N . PHE D 1 286 ? 18.798 -58.693 20.755 1.00 61.75 286 PHE D N 1
ATOM 12307 C CA . PHE D 1 286 ? 17.954 -59.149 21.869 1.00 59.47 286 PHE D CA 1
ATOM 12308 C C . PHE D 1 286 ? 18.850 -59.850 22.939 1.00 63.56 286 PHE D C 1
ATOM 12309 O O . PHE D 1 286 ? 19.516 -60.896 22.732 1.00 63.28 286 PHE D O 1
ATOM 12317 N N . HIS D 1 287 ? 18.912 -59.225 24.078 1.00 62.77 287 HIS D N 1
ATOM 12318 C CA . HIS D 1 287 ? 19.528 -59.864 25.211 1.00 63.54 287 HIS D CA 1
ATOM 12319 C C . HIS D 1 287 ? 18.646 -60.987 25.747 1.00 60.84 287 HIS D C 1
ATOM 12320 O O . HIS D 1 287 ? 17.474 -60.806 25.983 1.00 58.66 287 HIS D O 1
ATOM 12327 N N . ARG D 1 288 ? 19.232 -62.154 25.946 1.00 65.16 288 ARG D N 1
ATOM 12328 C CA . ARG D 1 288 ? 18.436 -63.332 26.276 1.00 65.31 288 ARG D CA 1
ATOM 12329 C C . ARG D 1 288 ? 18.215 -63.551 27.770 1.00 66.63 288 ARG D C 1
ATOM 12330 O O . ARG D 1 288 ? 17.372 -64.349 28.175 1.00 65.07 288 ARG D O 1
ATOM 12338 N N . VAL D 1 289 ? 18.977 -62.834 28.600 1.00 66.79 289 VAL D N 1
ATOM 12339 C CA . VAL D 1 289 ? 18.841 -62.964 30.050 1.00 60.56 289 VAL D CA 1
ATOM 12340 C C . VAL D 1 289 ? 17.860 -61.903 30.441 1.00 64.57 289 VAL D C 1
ATOM 12341 O O . VAL D 1 289 ? 16.941 -62.213 31.209 1.00 63.30 289 VAL D O 1
ATOM 12345 N N . LEU D 1 290 ? 18.027 -60.673 29.891 1.00 59.47 290 LEU D N 1
ATOM 12346 C CA . LEU D 1 290 ? 17.058 -59.577 30.192 1.00 66.10 290 LEU D CA 1
ATOM 12347 C C . LEU D 1 290 ? 15.725 -59.650 29.390 1.00 73.53 290 LEU D C 1
ATOM 12348 O O . LEU D 1 290 ? 14.781 -58.867 29.591 1.00 71.32 290 LEU D O 1
ATOM 12353 N N . LYS D 1 291 ? 15.681 -60.564 28.423 1.00 72.18 291 LYS D N 1
ATOM 12354 C CA . LYS D 1 291 ? 14.461 -60.757 27.683 1.00 69.94 291 LYS D CA 1
ATOM 12355 C C . LYS D 1 291 ? 13.936 -59.446 27.124 1.00 67.99 291 LYS D C 1
ATOM 12356 O O . LYS D 1 291 ? 12.722 -59.191 27.285 1.00 68.48 291 LYS D O 1
ATOM 12362 N N . ARG D 1 292 ? 14.841 -58.657 26.502 1.00 62.63 292 ARG D N 1
ATOM 12363 C CA . ARG D 1 292 ? 14.522 -57.415 25.785 1.00 63.61 292 ARG D CA 1
ATOM 12364 C C . ARG D 1 292 ? 15.653 -56.835 24.869 1.00 68.91 292 ARG D C 1
ATOM 12365 O O . ARG D 1 292 ? 16.829 -57.262 24.905 1.00 66.99 292 ARG D O 1
ATOM 12373 N N . PRO D 1 293 ? 15.326 -55.864 24.005 1.00 67.88 293 PRO D N 1
ATOM 12374 C CA . PRO D 1 293 ? 16.459 -55.307 23.225 1.00 65.61 293 PRO D CA 1
ATOM 12375 C C . PRO D 1 293 ? 17.461 -54.499 24.060 1.00 67.61 293 PRO D C 1
ATOM 12376 O O . PRO D 1 293 ? 17.178 -53.896 25.146 1.00 62.14 293 PRO D O 1
ATOM 12380 N N . TYR D 1 294 ? 18.659 -54.440 23.495 1.00 70.25 294 TYR D N 1
ATOM 12381 C CA . TYR D 1 294 ? 19.862 -54.173 24.252 1.00 64.09 294 TYR D CA 1
ATOM 12382 C C . TYR D 1 294 ? 20.904 -53.745 23.271 1.00 67.95 294 TYR D C 1
ATOM 12383 O O . TYR D 1 294 ? 20.855 -54.219 22.132 1.00 68.61 294 TYR D O 1
ATOM 12392 N N . TRP D 1 295 ? 21.861 -52.889 23.655 1.00 64.75 295 TRP D N 1
ATOM 12393 C CA . TRP D 1 295 ? 22.947 -52.560 22.656 1.00 60.77 295 TRP D CA 1
ATOM 12394 C C . TRP D 1 295 ? 24.260 -53.289 22.958 1.00 58.89 295 TRP D C 1
ATOM 12395 O O . TRP D 1 295 ? 24.813 -53.102 23.982 1.00 61.17 295 TRP D O 1
ATOM 12406 N N . LEU D 1 296 ? 24.724 -54.183 22.104 1.00 65.29 296 LEU D N 1
ATOM 12407 C CA . LEU D 1 296 ? 25.983 -54.916 22.415 1.00 59.50 296 LEU D CA 1
ATOM 12408 C C . LEU D 1 296 ? 26.975 -54.780 21.267 1.00 58.76 296 LEU D C 1
ATOM 12409 O O . LEU D 1 296 ? 27.150 -55.745 20.501 1.00 57.98 296 LEU D O 1
ATOM 12414 N N . PRO D 1 297 ? 27.577 -53.576 21.120 1.00 57.49 297 PRO D N 1
ATOM 12415 C CA . PRO D 1 297 ? 28.494 -53.253 19.992 1.00 65.42 297 PRO D CA 1
ATOM 12416 C C . PRO D 1 297 ? 29.916 -53.985 20.017 1.00 59.43 297 PRO D C 1
ATOM 12417 O O . PRO D 1 297 ? 31.013 -53.390 20.226 1.00 65.92 297 PRO D O 1
ATOM 12421 N N . LEU D 1 298 ? 29.821 -55.307 19.825 1.00 61.05 298 LEU D N 1
ATOM 12422 C CA . LEU D 1 298 ? 30.954 -56.215 19.713 1.00 62.14 298 LEU D CA 1
ATOM 12423 C C . LEU D 1 298 ? 31.071 -56.758 18.308 1.00 62.98 298 LEU D C 1
ATOM 12424 O O . LEU D 1 298 ? 30.092 -56.847 17.578 1.00 69.75 298 LEU D O 1
ATOM 12429 N N . GLY D 1 299 ? 32.281 -57.012 17.902 1.00 58.93 299 GLY D N 1
ATOM 12430 C CA . GLY D 1 299 ? 32.547 -57.237 16.506 1.00 62.83 299 GLY D CA 1
ATOM 12431 C C . GLY D 1 299 ? 32.147 -58.656 16.128 1.00 66.62 299 GLY D C 1
ATOM 12432 O O . GLY D 1 299 ? 31.991 -58.960 14.968 1.00 65.73 299 GLY D O 1
ATOM 12433 N N . ASP D 1 300 ? 32.022 -59.551 17.106 1.00 71.62 300 ASP D N 1
ATOM 12434 C CA . ASP D 1 300 ? 31.530 -60.852 16.818 1.00 61.65 300 ASP D CA 1
ATOM 12435 C C . ASP D 1 300 ? 30.033 -60.647 16.599 1.00 66.39 300 ASP D C 1
ATOM 12436 O O . ASP D 1 300 ? 29.465 -61.136 15.574 1.00 66.95 300 ASP D O 1
ATOM 12441 N N . VAL D 1 301 ? 29.349 -59.898 17.473 1.00 64.54 301 VAL D N 1
ATOM 12442 C CA . VAL D 1 301 ? 27.921 -59.701 17.147 1.00 58.67 301 VAL D CA 1
ATOM 12443 C C . VAL D 1 301 ? 27.701 -58.982 15.813 1.00 58.05 301 VAL D C 1
ATOM 12444 O O . VAL D 1 301 ? 26.820 -59.348 15.057 1.00 55.08 301 VAL D O 1
ATOM 12448 N N . ALA D 1 302 ? 28.541 -58.026 15.462 1.00 60.38 302 ALA D N 1
ATOM 12449 C CA . ALA D 1 302 ? 28.382 -57.469 14.130 1.00 59.13 302 ALA D CA 1
ATOM 12450 C C . ALA D 1 302 ? 28.448 -58.529 12.985 1.00 61.79 302 ALA D C 1
ATOM 12451 O O . ALA D 1 302 ? 27.672 -58.494 12.040 1.00 58.25 302 ALA D O 1
ATOM 12453 N N . ASN D 1 303 ? 29.398 -59.441 13.048 1.00 60.92 303 ASN D N 1
ATOM 12454 C CA . ASN D 1 303 ? 29.537 -60.435 12.000 1.00 60.26 303 ASN D CA 1
ATOM 12455 C C . ASN D 1 303 ? 28.300 -61.368 12.009 1.00 61.04 303 ASN D C 1
ATOM 12456 O O . ASN D 1 303 ? 27.818 -61.842 10.941 1.00 57.00 303 ASN D O 1
ATOM 12461 N N . LYS D 1 304 ? 27.741 -61.606 13.193 1.00 53.58 304 LYS D N 1
ATOM 12462 C CA . LYS D 1 304 ? 26.509 -62.392 13.220 1.00 57.19 304 LYS D CA 1
ATOM 12463 C C . LYS D 1 304 ? 25.319 -61.602 12.624 1.00 59.76 304 LYS D C 1
ATOM 12464 O O . LYS D 1 304 ? 24.595 -62.116 11.805 1.00 56.93 304 LYS D O 1
ATOM 12470 N N . HIS D 1 305 ? 25.132 -60.335 13.020 1.00 63.54 305 HIS D N 1
ATOM 12471 C CA . HIS D 1 305 ? 24.198 -59.433 12.342 1.00 55.97 305 HIS D CA 1
ATOM 12472 C C . HIS D 1 305 ? 24.314 -59.472 10.853 1.00 58.36 305 HIS D C 1
ATOM 12473 O O . HIS D 1 305 ? 23.319 -59.658 10.200 1.00 59.52 305 HIS D O 1
ATOM 12480 N N . GLY D 1 306 ? 25.533 -59.338 10.330 1.00 60.78 306 GLY D N 1
ATOM 12481 C CA . GLY D 1 306 ? 25.786 -59.062 8.921 1.00 59.45 306 GLY D CA 1
ATOM 12482 C C . GLY D 1 306 ? 25.536 -60.278 8.112 1.00 56.64 306 GLY D C 1
ATOM 12483 O O . GLY D 1 306 ? 24.953 -60.249 7.054 1.00 56.18 306 GLY D O 1
ATOM 12484 N N . ARG D 1 307 ? 25.979 -61.381 8.671 1.00 60.26 307 ARG D N 1
ATOM 12485 C CA . ARG D 1 307 ? 25.789 -62.651 8.011 1.00 62.30 307 ARG D CA 1
ATOM 12486 C C . ARG D 1 307 ? 24.305 -63.046 8.015 1.00 58.61 307 ARG D C 1
ATOM 12487 O O . ARG D 1 307 ? 23.861 -63.674 7.079 1.00 64.85 307 ARG D O 1
ATOM 12495 N N . THR D 1 308 ? 23.534 -62.700 9.042 1.00 50.81 308 THR D N 1
ATOM 12496 C CA . THR D 1 308 ? 22.086 -62.992 8.983 1.00 58.04 308 THR D CA 1
ATOM 12497 C C . THR D 1 308 ? 21.387 -62.162 7.880 1.00 58.58 308 THR D C 1
ATOM 12498 O O . THR D 1 308 ? 20.687 -62.709 7.063 1.00 57.42 308 THR D O 1
ATOM 12502 N N . ALA D 1 309 ? 21.647 -60.861 7.873 1.00 54.03 309 ALA D N 1
ATOM 12503 C CA . ALA D 1 309 ? 21.108 -59.957 6.933 1.00 59.16 309 ALA D CA 1
ATOM 12504 C C . ALA D 1 309 ? 21.391 -60.472 5.555 1.00 63.59 309 ALA D C 1
ATOM 12505 O O . ALA D 1 309 ? 20.484 -60.540 4.674 1.00 60.51 309 ALA D O 1
ATOM 12507 N N . GLY D 1 310 ? 22.661 -60.767 5.338 1.00 59.66 310 GLY D N 1
ATOM 12508 C CA . GLY D 1 310 ? 23.049 -61.187 4.017 1.00 65.40 310 GLY D CA 1
ATOM 12509 C C . GLY D 1 310 ? 22.365 -62.488 3.518 1.00 70.83 310 GLY D C 1
ATOM 12510 O O . GLY D 1 310 ? 21.804 -62.454 2.395 1.00 61.73 310 GLY D O 1
ATOM 12511 N N . SER D 1 311 ? 22.474 -63.606 4.286 1.00 61.99 311 SER D N 1
ATOM 12512 C CA . SER D 1 311 ? 21.680 -64.810 4.020 1.00 64.96 311 SER D CA 1
ATOM 12513 C C . SER D 1 311 ? 20.196 -64.467 3.740 1.00 66.70 311 SER D C 1
ATOM 12514 O O . SER D 1 311 ? 19.611 -65.073 2.846 1.00 60.50 311 SER D O 1
ATOM 12517 N N . VAL D 1 312 ? 19.583 -63.541 4.488 1.00 57.85 312 VAL D N 1
ATOM 12518 C CA . VAL D 1 312 ? 18.150 -63.459 4.397 1.00 59.13 312 VAL D CA 1
ATOM 12519 C C . VAL D 1 312 ? 17.874 -62.863 3.049 1.00 61.56 312 VAL D C 1
ATOM 12520 O O . VAL D 1 312 ? 16.993 -63.352 2.338 1.00 66.22 312 VAL D O 1
ATOM 12524 N N . ILE D 1 313 ? 18.630 -61.831 2.688 1.00 59.49 313 ILE D N 1
ATOM 12525 C CA . ILE D 1 313 ? 18.527 -61.149 1.375 1.00 62.76 313 ILE D CA 1
ATOM 12526 C C . ILE D 1 313 ? 18.752 -62.060 0.158 1.00 59.93 313 ILE D C 1
ATOM 12527 O O . ILE D 1 313 ? 18.107 -61.888 -0.806 1.00 65.53 313 ILE D O 1
ATOM 12532 N N . ALA D 1 314 ? 19.636 -63.045 0.238 1.00 62.12 314 ALA D N 1
ATOM 12533 C CA . ALA D 1 314 ? 19.951 -63.982 -0.869 1.00 66.12 314 ALA D CA 1
ATOM 12534 C C . ALA D 1 314 ? 18.984 -65.126 -0.838 1.00 70.46 314 ALA D C 1
ATOM 12535 O O . ALA D 1 314 ? 19.267 -66.224 -1.397 1.00 79.03 314 ALA D O 1
ATOM 12537 N N . GLY D 1 315 ? 17.864 -64.881 -0.158 1.00 58.57 315 GLY D N 1
ATOM 12538 C CA . GLY D 1 315 ? 16.837 -65.888 0.032 1.00 58.51 315 GLY D CA 1
ATOM 12539 C C . GLY D 1 315 ? 17.088 -67.129 0.876 1.00 69.32 315 GLY D C 1
ATOM 12540 O O . GLY D 1 315 ? 16.208 -67.916 0.944 1.00 74.56 315 GLY D O 1
ATOM 12541 N N . ARG D 1 316 ? 18.251 -67.322 1.501 1.00 72.78 316 ARG D N 1
ATOM 12542 C CA . ARG D 1 316 ? 18.374 -68.276 2.621 1.00 76.71 316 ARG D CA 1
ATOM 12543 C C . ARG D 1 316 ? 17.489 -67.979 3.838 1.00 74.55 316 ARG D C 1
ATOM 12544 O O . ARG D 1 316 ? 17.267 -66.848 4.190 1.00 76.42 316 ARG D O 1
ATOM 12552 N N . GLU D 1 317 ? 17.021 -69.020 4.509 1.00 79.83 317 GLU D N 1
ATOM 12553 C CA . GLU D 1 317 ? 16.354 -68.914 5.814 1.00 79.46 317 GLU D CA 1
ATOM 12554 C C . GLU D 1 317 ? 17.451 -68.709 6.880 1.00 80.76 317 GLU D C 1
ATOM 12555 O O . GLU D 1 317 ? 18.375 -69.555 7.073 1.00 83.89 317 GLU D O 1
ATOM 12561 N N . ALA D 1 318 ? 17.408 -67.564 7.544 1.00 77.85 318 ALA D N 1
ATOM 12562 C CA . ALA D 1 318 ? 18.425 -67.244 8.558 1.00 62.15 318 ALA D CA 1
ATOM 12563 C C . ALA D 1 318 ? 17.785 -66.419 9.675 1.00 61.62 318 ALA D C 1
ATOM 12564 O O . ALA D 1 318 ? 16.885 -65.642 9.425 1.00 68.69 318 ALA D O 1
ATOM 12566 N N . ARG D 1 319 ? 18.190 -66.620 10.915 1.00 61.76 319 ARG D N 1
ATOM 12567 C CA . ARG D 1 319 ? 17.626 -65.875 12.035 1.00 65.62 319 ARG D CA 1
ATOM 12568 C C . ARG D 1 319 ? 18.661 -65.619 13.067 1.00 64.78 319 ARG D C 1
ATOM 12569 O O . ARG D 1 319 ? 19.427 -66.487 13.371 1.00 68.00 319 ARG D O 1
ATOM 12577 N N . PHE D 1 320 ? 18.673 -64.409 13.599 1.00 68.56 320 PHE D N 1
ATOM 12578 C CA . PHE D 1 320 ? 19.575 -64.072 14.663 1.00 65.37 320 PHE D CA 1
ATOM 12579 C C . PHE D 1 320 ? 18.775 -64.053 15.958 1.00 68.51 320 PHE D C 1
ATOM 12580 O O . PHE D 1 320 ? 17.770 -63.354 16.114 1.00 61.24 320 PHE D O 1
ATOM 12588 N N . LEU D 1 321 ? 19.253 -64.825 16.915 1.00 62.63 321 LEU D N 1
ATOM 12589 C CA . LEU D 1 321 ? 18.418 -65.124 18.068 1.00 66.26 321 LEU D CA 1
ATOM 12590 C C . LEU D 1 321 ? 18.768 -64.440 19.380 1.00 69.35 321 LEU D C 1
ATOM 12591 O O . LEU D 1 321 ? 18.154 -64.776 20.427 1.00 69.11 321 LEU D O 1
ATOM 12596 N N . GLY D 1 322 ? 19.747 -63.506 19.353 1.00 71.14 322 GLY D N 1
ATOM 12597 C CA . GLY D 1 322 ? 20.081 -62.697 20.531 1.00 59.55 322 GLY D CA 1
ATOM 12598 C C . GLY D 1 322 ? 21.417 -63.076 21.102 1.00 68.47 322 GLY D C 1
ATOM 12599 O O . GLY D 1 322 ? 22.167 -64.050 20.619 1.00 63.96 322 GLY D O 1
ATOM 12600 N N . VAL D 1 323 ? 21.706 -62.292 22.150 1.00 66.91 323 VAL D N 1
ATOM 12601 C CA . VAL D 1 323 ? 23.009 -62.303 22.886 1.00 59.21 323 VAL D CA 1
ATOM 12602 C C . VAL D 1 323 ? 22.830 -62.429 24.377 1.00 61.60 323 VAL D C 1
ATOM 12603 O O . VAL D 1 323 ? 21.707 -62.366 24.916 1.00 64.74 323 VAL D O 1
ATOM 12607 N N . VAL D 1 324 ? 23.937 -62.624 25.050 1.00 59.06 324 VAL D N 1
ATOM 12608 C CA . VAL D 1 324 ? 23.808 -62.890 26.441 1.00 57.39 324 VAL D CA 1
ATOM 12609 C C . VAL D 1 324 ? 24.818 -61.941 27.055 1.00 59.60 324 VAL D C 1
ATOM 12610 O O . VAL D 1 324 ? 24.943 -61.806 28.234 1.00 60.22 324 VAL D O 1
ATOM 12614 N N . GLY D 1 325 ? 25.543 -61.225 26.213 1.00 68.07 325 GLY D N 1
ATOM 12615 C CA . GLY D 1 325 ? 26.530 -60.284 26.727 1.00 54.57 325 GLY D CA 1
ATOM 12616 C C . GLY D 1 325 ? 27.990 -60.741 26.843 1.00 58.75 325 GLY D C 1
ATOM 12617 O O . GLY D 1 325 ? 28.802 -60.156 27.548 1.00 70.11 325 GLY D O 1
ATOM 12618 N N . THR D 1 326 ? 28.391 -61.800 26.192 1.00 58.13 326 THR D N 1
ATOM 12619 C CA . THR D 1 326 ? 29.700 -62.316 26.521 1.00 56.30 326 THR D CA 1
ATOM 12620 C C . THR D 1 326 ? 30.784 -61.415 25.979 1.00 56.46 326 THR D C 1
ATOM 12621 O O . THR D 1 326 ? 30.733 -61.007 24.832 1.00 62.77 326 THR D O 1
ATOM 12625 N N . ALA D 1 327 ? 31.777 -61.124 26.805 1.00 51.05 327 ALA D N 1
ATOM 12626 C CA . ALA D 1 327 ? 32.971 -60.444 26.284 1.00 61.20 327 ALA D CA 1
ATOM 12627 C C . ALA D 1 327 ? 34.322 -60.823 26.952 1.00 60.77 327 ALA D C 1
ATOM 12628 O O . ALA D 1 327 ? 34.363 -61.227 28.089 1.00 63.76 327 ALA D O 1
ATOM 12630 N N . ILE D 1 328 ? 35.430 -60.669 26.239 1.00 55.30 328 ILE D N 1
ATOM 12631 C CA . ILE D 1 328 ? 36.702 -60.926 26.837 1.00 49.93 328 ILE D CA 1
ATOM 12632 C C . ILE D 1 328 ? 37.695 -59.865 26.340 1.00 53.60 328 ILE D C 1
ATOM 12633 O O . ILE D 1 328 ? 37.612 -59.426 25.214 1.00 59.24 328 ILE D O 1
ATOM 12638 N N . PHE D 1 329 ? 38.597 -59.394 27.191 1.00 50.48 329 PHE D N 1
ATOM 12639 C CA . PHE D 1 329 ? 39.677 -58.570 26.678 1.00 59.71 329 PHE D CA 1
ATOM 12640 C C . PHE D 1 329 ? 40.976 -58.902 27.363 1.00 60.11 329 PHE D C 1
ATOM 12641 O O . PHE D 1 329 ? 40.957 -59.553 28.403 1.00 58.65 329 PHE D O 1
ATOM 12649 N N . LYS D 1 330 ? 42.096 -58.493 26.787 1.00 60.02 330 LYS D N 1
ATOM 12650 C CA . LYS D 1 330 ? 43.352 -58.710 27.479 1.00 61.56 330 LYS D CA 1
ATOM 12651 C C . LYS D 1 330 ? 43.989 -57.374 27.986 1.00 66.30 330 LYS D C 1
ATOM 12652 O O . LYS D 1 330 ? 44.238 -56.403 27.241 1.00 68.75 330 LYS D O 1
ATOM 12658 N N . ALA D 1 331 ? 44.248 -57.339 29.273 1.00 57.36 331 ALA D N 1
ATOM 12659 C CA . ALA D 1 331 ? 45.004 -56.206 29.854 1.00 68.61 331 ALA D CA 1
ATOM 12660 C C . ALA D 1 331 ? 46.244 -56.609 30.626 1.00 63.97 331 ALA D C 1
ATOM 12661 O O . ALA D 1 331 ? 46.099 -57.072 31.735 1.00 59.65 331 ALA D O 1
ATOM 12663 N N . PHE D 1 332 ? 47.430 -56.406 30.020 1.00 60.66 332 PHE D N 1
ATOM 12664 C CA . PHE D 1 332 ? 48.736 -56.956 30.466 1.00 65.45 332 PHE D CA 1
ATOM 12665 C C . PHE D 1 332 ? 48.701 -58.500 30.651 1.00 65.34 332 PHE D C 1
ATOM 12666 O O . PHE D 1 332 ? 48.567 -59.234 29.663 1.00 68.80 332 PHE D O 1
ATOM 12674 N N . ASP D 1 333 ? 48.804 -58.983 31.898 1.00 62.49 333 ASP D N 1
ATOM 12675 C CA . ASP D 1 333 ? 48.873 -60.407 32.172 1.00 58.94 333 ASP D CA 1
ATOM 12676 C C . ASP D 1 333 ? 47.562 -60.992 32.581 1.00 65.62 333 ASP D C 1
ATOM 12677 O O . ASP D 1 333 ? 47.518 -62.101 33.043 1.00 68.83 333 ASP D O 1
ATOM 12682 N N . LEU D 1 334 ? 46.468 -60.267 32.363 1.00 67.62 334 LEU D N 1
ATOM 12683 C CA . LEU D 1 334 ? 45.170 -60.776 32.744 1.00 56.36 334 LEU D CA 1
ATOM 12684 C C . LEU D 1 334 ? 44.390 -60.857 31.545 1.00 61.71 334 LEU D C 1
ATOM 12685 O O . LEU D 1 334 ? 44.519 -60.027 30.627 1.00 65.57 334 LEU D O 1
ATOM 12690 N N . ALA D 1 335 ? 43.563 -61.882 31.528 1.00 63.74 335 ALA D N 1
ATOM 12691 C CA . ALA D 1 335 ? 42.512 -61.986 30.531 1.00 60.89 335 ALA D CA 1
ATOM 12692 C C . ALA D 1 335 ? 41.181 -61.859 31.314 1.00 58.71 335 ALA D C 1
ATOM 12693 O O . ALA D 1 335 ? 40.935 -62.496 32.326 1.00 59.25 335 ALA D O 1
ATOM 12695 N N . VAL D 1 336 ? 40.319 -60.984 30.883 1.00 55.76 336 VAL D N 1
ATOM 12696 C CA . VAL D 1 336 ? 39.128 -60.772 31.698 1.00 58.89 336 VAL D CA 1
ATOM 12697 C C . VAL D 1 336 ? 37.874 -61.051 30.873 1.00 56.92 336 VAL D C 1
ATOM 12698 O O . VAL D 1 336 ? 37.671 -60.495 29.751 1.00 49.46 336 VAL D O 1
ATOM 12702 N N . ALA D 1 337 ? 37.075 -61.975 31.379 1.00 51.23 337 ALA D N 1
ATOM 12703 C CA . ALA D 1 337 ? 35.910 -62.321 30.607 1.00 55.98 337 ALA D CA 1
ATOM 12704 C C . ALA D 1 337 ? 34.667 -62.213 31.426 1.00 54.26 337 ALA D C 1
ATOM 12705 O O . ALA D 1 337 ? 34.651 -62.664 32.568 1.00 53.70 337 ALA D O 1
ATOM 12707 N N . THR D 1 338 ? 33.611 -61.665 30.835 1.00 52.07 338 THR D N 1
ATOM 12708 C CA . THR D 1 338 ? 32.360 -61.477 31.562 1.00 57.53 338 THR D CA 1
ATOM 12709 C C . THR D 1 338 ? 31.238 -61.957 30.685 1.00 59.84 338 THR D C 1
ATOM 12710 O O . THR D 1 338 ? 31.374 -62.108 29.442 1.00 56.69 338 THR D O 1
ATOM 12714 N N . THR D 1 339 ? 30.105 -62.164 31.327 1.00 60.98 339 THR D N 1
ATOM 12715 C CA . THR D 1 339 ? 28.926 -62.542 30.574 1.00 61.62 339 THR D CA 1
ATOM 12716 C C . THR D 1 339 ? 27.682 -62.332 31.442 1.00 65.24 339 THR D C 1
ATOM 12717 O O . THR D 1 339 ? 27.777 -62.292 32.699 1.00 61.55 339 THR D O 1
ATOM 12721 N N . GLY D 1 340 ? 26.519 -62.247 30.812 1.00 61.51 340 GLY D N 1
ATOM 12722 C CA . GLY D 1 340 ? 25.311 -61.986 31.582 1.00 60.88 340 GLY D CA 1
ATOM 12723 C C . GLY D 1 340 ? 25.381 -60.587 32.252 1.00 62.00 340 GLY D C 1
ATOM 12724 O O . GLY D 1 340 ? 25.923 -59.567 31.716 1.00 56.22 340 GLY D O 1
ATOM 12725 N N . LEU D 1 341 ? 24.843 -60.583 33.473 1.00 61.96 341 LEU D N 1
ATOM 12726 C CA . LEU D 1 341 ? 24.669 -59.390 34.266 1.00 60.41 341 LEU D CA 1
ATOM 12727 C C . LEU D 1 341 ? 25.632 -59.473 35.414 1.00 66.19 341 LEU D C 1
ATOM 12728 O O . LEU D 1 341 ? 25.803 -60.576 35.991 1.00 63.90 341 LEU D O 1
ATOM 12733 N N . SER D 1 342 ? 26.197 -58.330 35.806 1.00 62.92 342 SER D N 1
ATOM 12734 C CA . SER D 1 342 ? 26.917 -58.282 37.080 1.00 60.58 342 SER D CA 1
ATOM 12735 C C . SER D 1 342 ? 25.886 -58.329 38.208 1.00 63.75 342 SER D C 1
ATOM 12736 O O . SER D 1 342 ? 24.668 -58.150 37.984 1.00 57.16 342 SER D O 1
ATOM 12739 N N . LEU D 1 343 ? 26.363 -58.520 39.419 1.00 56.24 343 LEU D N 1
ATOM 12740 C CA . LEU D 1 343 ? 25.445 -58.559 40.487 1.00 51.99 343 LEU D CA 1
ATOM 12741 C C . LEU D 1 343 ? 24.762 -57.249 40.595 1.00 63.69 343 LEU D C 1
ATOM 12742 O O . LEU D 1 343 ? 23.528 -57.270 40.865 1.00 54.53 343 LEU D O 1
ATOM 12747 N N . GLU D 1 344 ? 25.502 -56.130 40.381 1.00 59.28 344 GLU D N 1
ATOM 12748 C CA . GLU D 1 344 ? 24.803 -54.815 40.520 1.00 68.54 344 GLU D CA 1
ATOM 12749 C C . GLU D 1 344 ? 23.651 -54.716 39.564 1.00 69.32 344 GLU D C 1
ATOM 12750 O O . GLU D 1 344 ? 22.527 -54.295 39.996 1.00 64.07 344 GLU D O 1
ATOM 12756 N N . GLY D 1 345 ? 23.955 -55.071 38.288 1.00 61.94 345 GLY D N 1
ATOM 12757 C CA . GLY D 1 345 ? 22.968 -55.071 37.208 1.00 59.89 345 GLY D CA 1
ATOM 12758 C C . GLY D 1 345 ? 21.780 -55.985 37.498 1.00 62.34 345 GLY D C 1
ATOM 12759 O O . GLY D 1 345 ? 20.556 -55.621 37.408 1.00 61.62 345 GLY D O 1
ATOM 12760 N N . ALA D 1 346 ? 22.147 -57.193 37.892 1.00 57.87 346 ALA D N 1
ATOM 12761 C CA . ALA D 1 346 ? 21.091 -58.093 38.262 1.00 67.83 346 ALA D CA 1
ATOM 12762 C C . ALA D 1 346 ? 20.056 -57.383 39.228 1.00 66.94 346 ALA D C 1
ATOM 12763 O O . ALA D 1 346 ? 18.799 -57.306 38.960 1.00 58.54 346 ALA D O 1
ATOM 12765 N N . LEU D 1 347 ? 20.615 -56.858 40.324 1.00 64.78 347 LEU D N 1
ATOM 12766 C CA . LEU D 1 347 ? 19.828 -56.247 41.389 1.00 60.80 347 LEU D CA 1
ATOM 12767 C C . LEU D 1 347 ? 19.020 -55.066 40.904 1.00 65.97 347 LEU D C 1
ATOM 12768 O O . LEU D 1 347 ? 17.857 -54.951 41.334 1.00 71.88 347 LEU D O 1
ATOM 12773 N N . LYS D 1 348 ? 19.608 -54.206 40.053 1.00 63.78 348 LYS D N 1
ATOM 12774 C CA . LYS D 1 348 ? 18.929 -53.033 39.444 1.00 61.99 348 LYS D CA 1
ATOM 12775 C C . LYS D 1 348 ? 17.714 -53.456 38.657 1.00 67.12 348 LYS D C 1
ATOM 12776 O O . LYS D 1 348 ? 16.693 -52.796 38.750 1.00 71.73 348 LYS D O 1
ATOM 12782 N N . GLU D 1 349 ? 17.827 -54.554 37.881 1.00 67.49 349 GLU D N 1
ATOM 12783 C CA . GLU D 1 349 ? 16.653 -55.194 37.221 1.00 68.99 349 GLU D CA 1
ATOM 12784 C C . GLU D 1 349 ? 15.635 -55.817 38.151 1.00 72.41 349 GLU D C 1
ATOM 12785 O O . GLU D 1 349 ? 14.628 -56.381 37.672 1.00 78.03 349 GLU D O 1
ATOM 12791 N N . GLY D 1 350 ? 15.925 -55.736 39.458 1.00 64.26 350 GLY D N 1
ATOM 12792 C CA . GLY D 1 350 ? 15.169 -56.411 40.486 1.00 63.70 350 GLY D CA 1
ATOM 12793 C C . GLY D 1 350 ? 15.167 -57.952 40.527 1.00 75.67 350 GLY D C 1
ATOM 12794 O O . GLY D 1 350 ? 14.083 -58.602 40.793 1.00 74.17 350 GLY D O 1
ATOM 12795 N N . PHE D 1 351 ? 16.332 -58.580 40.321 1.00 72.63 351 PHE D N 1
ATOM 12796 C CA . PHE D 1 351 ? 16.367 -59.994 40.764 1.00 78.18 351 PHE D CA 1
ATOM 12797 C C . PHE D 1 351 ? 16.743 -60.077 42.216 1.00 75.87 351 PHE D C 1
ATOM 12798 O O . PHE D 1 351 ? 17.485 -59.173 42.699 1.00 73.90 351 PHE D O 1
ATOM 12806 N N . TRP D 1 352 ? 16.282 -61.136 42.892 1.00 71.26 352 TRP D N 1
ATOM 12807 C CA . TRP D 1 352 ? 16.901 -61.400 44.179 1.00 77.56 352 TRP D CA 1
ATOM 12808 C C . TRP D 1 352 ? 18.199 -62.132 43.907 1.00 71.74 352 TRP D C 1
ATOM 12809 O O . TRP D 1 352 ? 18.193 -63.345 43.686 1.00 73.50 352 TRP D O 1
ATOM 12820 N N . ALA D 1 353 ? 19.302 -61.381 43.882 1.00 67.92 353 ALA D N 1
ATOM 12821 C CA . ALA D 1 353 ? 20.512 -61.876 43.219 1.00 66.95 353 ALA D CA 1
ATOM 12822 C C . ALA D 1 353 ? 21.644 -62.013 44.180 1.00 64.07 353 ALA D C 1
ATOM 12823 O O . ALA D 1 353 ? 21.856 -61.160 45.064 1.00 59.85 353 ALA D O 1
ATOM 12825 N N . LYS D 1 354 ? 22.367 -63.118 44.033 1.00 62.03 354 LYS D N 1
ATOM 12826 C CA . LYS D 1 354 ? 23.536 -63.314 44.890 1.00 69.38 354 LYS D CA 1
ATOM 12827 C C . LYS D 1 354 ? 24.750 -63.497 44.007 1.00 62.21 354 LYS D C 1
ATOM 12828 O O . LYS D 1 354 ? 24.631 -63.839 42.813 1.00 59.09 354 LYS D O 1
ATOM 12834 N N . LYS D 1 355 ? 25.922 -63.270 44.581 1.00 59.78 355 LYS D N 1
ATOM 12835 C CA . LYS D 1 355 ? 27.153 -63.571 43.846 1.00 62.89 355 LYS D CA 1
ATOM 12836 C C . LYS D 1 355 ? 28.125 -64.485 44.590 1.00 66.50 355 LYS D C 1
ATOM 12837 O O . LYS D 1 355 ? 28.278 -64.374 45.784 1.00 71.42 355 LYS D O 1
ATOM 12843 N N . VAL D 1 356 ? 28.817 -65.388 43.919 1.00 62.60 356 VAL D N 1
ATOM 12844 C CA . VAL D 1 356 ? 29.934 -65.946 44.632 1.00 62.06 356 VAL D CA 1
ATOM 12845 C C . VAL D 1 356 ? 31.245 -65.473 43.938 1.00 60.60 356 VAL D C 1
ATOM 12846 O O . VAL D 1 356 ? 31.203 -65.045 42.782 1.00 56.10 356 VAL D O 1
ATOM 12850 N N . PHE D 1 357 ? 32.394 -65.518 44.597 1.00 61.12 357 PHE D N 1
ATOM 12851 C CA . PHE D 1 357 ? 33.652 -65.095 43.873 1.00 64.33 357 PHE D CA 1
ATOM 12852 C C . PHE D 1 357 ? 34.789 -65.887 44.462 1.00 61.24 357 PHE D C 1
ATOM 12853 O O . PHE D 1 357 ? 34.990 -65.806 45.684 1.00 68.99 357 PHE D O 1
ATOM 12861 N N . ILE D 1 358 ? 35.506 -66.671 43.664 1.00 55.23 358 ILE D N 1
ATOM 12862 C CA . ILE D 1 358 ? 36.456 -67.661 44.249 1.00 60.09 358 ILE D CA 1
ATOM 12863 C C . ILE D 1 358 ? 37.708 -67.501 43.493 1.00 61.28 358 ILE D C 1
ATOM 12864 O O . ILE D 1 358 ? 37.692 -66.862 42.398 1.00 62.76 358 ILE D O 1
ATOM 12869 N N . GLN D 1 359 ? 38.807 -67.963 44.086 1.00 61.01 359 GLN D N 1
ATOM 12870 C CA . GLN D 1 359 ? 40.074 -67.881 43.357 1.00 56.26 359 GLN D CA 1
ATOM 12871 C C . GLN D 1 359 ? 40.697 -69.233 43.336 1.00 59.51 359 GLN D C 1
ATOM 12872 O O . GLN D 1 359 ? 41.004 -69.800 44.368 1.00 58.17 359 GLN D O 1
ATOM 12878 N N . SER D 1 360 ? 40.802 -69.788 42.147 1.00 59.65 360 SER D N 1
ATOM 12879 C CA . SER D 1 360 ? 41.427 -71.094 41.996 1.00 68.66 360 SER D CA 1
ATOM 12880 C C . SER D 1 360 ? 42.794 -70.973 41.264 1.00 69.35 360 SER D C 1
ATOM 12881 O O . SER D 1 360 ? 43.469 -69.868 41.327 1.00 61.93 360 SER D O 1
ATOM 12884 N N . ARG D 1 361 ? 43.188 -72.103 40.603 1.00 67.54 361 ARG D N 1
ATOM 12885 C CA . ARG D 1 361 ? 44.398 -72.112 39.755 1.00 67.84 361 ARG D CA 1
ATOM 12886 C C . ARG D 1 361 ? 44.002 -72.539 38.350 1.00 69.06 361 ARG D C 1
ATOM 12887 O O . ARG D 1 361 ? 42.833 -72.907 38.096 1.00 60.07 361 ARG D O 1
ATOM 12895 N N . ASP D 1 362 ? 45.015 -72.514 37.493 1.00 73.54 362 ASP D N 1
ATOM 12896 C CA . ASP D 1 362 ? 44.869 -72.812 36.112 1.00 66.34 362 ASP D CA 1
ATOM 12897 C C . ASP D 1 362 ? 45.506 -74.158 35.762 1.00 70.80 362 ASP D C 1
ATOM 12898 O O . ASP D 1 362 ? 46.171 -74.306 34.748 1.00 82.83 362 ASP D O 1
ATOM 12903 N N . GLY D 1 363 ? 45.349 -75.141 36.609 1.00 67.95 363 GLY D N 1
ATOM 12904 C CA . GLY D 1 363 ? 46.203 -76.300 36.535 1.00 64.31 363 GLY D CA 1
ATOM 12905 C C . GLY D 1 363 ? 46.434 -76.739 37.948 1.00 62.26 363 GLY D C 1
ATOM 12906 O O . GLY D 1 363 ? 46.293 -75.990 38.909 1.00 64.43 363 GLY D O 1
ATOM 12907 N N . ALA D 1 364 ? 46.761 -77.995 38.085 1.00 60.62 364 ALA D N 1
ATOM 12908 C CA . ALA D 1 364 ? 47.238 -78.514 39.364 1.00 67.02 364 ALA D CA 1
ATOM 12909 C C . ALA D 1 364 ? 48.119 -77.555 40.212 1.00 74.57 364 ALA D C 1
ATOM 12910 O O . ALA D 1 364 ? 49.099 -76.937 39.702 1.00 66.09 364 ALA D O 1
ATOM 12912 N N . HIS D 1 365 ? 47.781 -77.445 41.512 1.00 78.13 365 HIS D N 1
ATOM 12913 C CA . HIS D 1 365 ? 48.741 -76.889 42.506 1.00 81.44 365 HIS D CA 1
ATOM 12914 C C . HIS D 1 365 ? 50.202 -77.273 42.211 1.00 77.33 365 HIS D C 1
ATOM 12915 O O . HIS D 1 365 ? 51.036 -76.413 42.174 1.00 75.19 365 HIS D O 1
ATOM 12922 N N . TYR D 1 366 ? 50.489 -78.549 41.934 1.00 67.82 366 TYR D N 1
ATOM 12923 C CA . TYR D 1 366 ? 51.841 -78.981 41.680 1.00 62.72 366 TYR D CA 1
ATOM 12924 C C . TYR D 1 366 ? 52.361 -78.665 40.274 1.00 69.65 366 TYR D C 1
ATOM 12925 O O . TYR D 1 366 ? 53.582 -78.723 40.066 1.00 68.49 366 TYR D O 1
ATOM 12934 N N . TYR D 1 367 ? 51.480 -78.322 39.320 1.00 66.17 367 TYR D N 1
ATOM 12935 C CA . TYR D 1 367 ? 51.964 -78.093 37.974 1.00 69.90 367 TYR D CA 1
ATOM 12936 C C . TYR D 1 367 ? 52.918 -76.877 37.789 1.00 67.99 367 TYR D C 1
ATOM 12937 O O . TYR D 1 367 ? 52.643 -75.818 38.248 1.00 71.80 367 TYR D O 1
ATOM 12946 N N . PRO D 1 368 ? 54.052 -77.063 37.112 1.00 70.65 368 PRO D N 1
ATOM 12947 C CA . PRO D 1 368 ? 54.927 -75.911 36.929 1.00 66.02 368 PRO D CA 1
ATOM 12948 C C . PRO D 1 368 ? 54.280 -74.768 36.159 1.00 70.44 368 PRO D C 1
ATOM 12949 O O . PRO D 1 368 ? 53.872 -74.915 34.979 1.00 79.18 368 PRO D O 1
ATOM 12953 N N . GLY D 1 369 ? 54.186 -73.625 36.809 1.00 64.48 369 GLY D N 1
ATOM 12954 C CA . GLY D 1 369 ? 53.815 -72.445 36.080 1.00 65.36 369 GLY D CA 1
ATOM 12955 C C . GLY D 1 369 ? 52.356 -72.155 36.185 1.00 68.76 369 GLY D C 1
ATOM 12956 O O . GLY D 1 369 ? 51.937 -71.129 35.698 1.00 75.07 369 GLY D O 1
ATOM 12957 N N . SER D 1 370 ? 51.588 -73.058 36.780 1.00 72.50 370 SER D N 1
ATOM 12958 C CA . SER D 1 370 ? 50.123 -72.909 36.817 1.00 75.63 370 SER D CA 1
ATOM 12959 C C . SER D 1 370 ? 49.837 -71.587 37.569 1.00 78.90 370 SER D C 1
ATOM 12960 O O . SER D 1 370 ? 50.529 -71.230 38.568 1.00 69.76 370 SER D O 1
ATOM 12963 N N . GLY D 1 371 ? 48.889 -70.824 37.041 1.00 75.80 371 GLY D N 1
ATOM 12964 C CA . GLY D 1 371 ? 48.724 -69.482 37.572 1.00 69.86 371 GLY D CA 1
ATOM 12965 C C . GLY D 1 371 ? 47.419 -69.385 38.335 1.00 74.79 371 GLY D C 1
ATOM 12966 O O . GLY D 1 371 ? 46.697 -70.418 38.577 1.00 70.70 371 GLY D O 1
ATOM 12967 N N . PRO D 1 372 ? 47.053 -68.152 38.658 1.00 75.59 372 PRO D N 1
ATOM 12968 C CA . PRO D 1 372 ? 45.746 -68.029 39.310 1.00 66.51 372 PRO D CA 1
ATOM 12969 C C . PRO D 1 372 ? 44.597 -68.069 38.332 1.00 58.72 372 PRO D C 1
ATOM 12970 O O . PRO D 1 372 ? 44.758 -67.875 37.138 1.00 65.78 372 PRO D O 1
ATOM 12974 N N . LEU D 1 373 ? 43.417 -68.343 38.819 1.00 56.74 373 LEU D N 1
ATOM 12975 C CA . LEU D 1 373 ? 42.259 -68.145 37.986 1.00 58.33 373 LEU D CA 1
ATOM 12976 C C . LEU D 1 373 ? 41.070 -67.824 38.876 1.00 61.94 373 LEU D C 1
ATOM 12977 O O . LEU D 1 373 ? 40.769 -68.560 39.828 1.00 64.40 373 LEU D O 1
ATOM 12982 N N . TRP D 1 374 ? 40.404 -66.710 38.613 1.00 55.66 374 TRP D N 1
ATOM 12983 C CA . TRP D 1 374 ? 39.184 -66.391 39.368 1.00 59.38 374 TRP D CA 1
ATOM 12984 C C . TRP D 1 374 ? 37.883 -66.622 38.521 1.00 60.85 374 TRP D C 1
ATOM 12985 O O . TRP D 1 374 ? 37.851 -66.414 37.321 1.00 53.50 374 TRP D O 1
ATOM 12996 N N . VAL D 1 375 ? 36.808 -67.012 39.173 1.00 56.63 375 VAL D N 1
ATOM 12997 C CA . VAL D 1 375 ? 35.566 -67.108 38.502 1.00 57.65 375 VAL D CA 1
ATOM 12998 C C . VAL D 1 375 ? 34.594 -66.485 39.471 1.00 60.78 375 VAL D C 1
ATOM 12999 O O . VAL D 1 375 ? 34.810 -66.553 40.675 1.00 57.22 375 VAL D O 1
ATOM 13003 N N . GLU D 1 376 ? 33.571 -65.830 38.895 1.00 62.83 376 GLU D N 1
ATOM 13004 C CA . GLU D 1 376 ? 32.435 -65.177 39.589 1.00 58.87 376 GLU D CA 1
ATOM 13005 C C . GLU D 1 376 ? 31.152 -65.692 39.022 1.00 51.83 376 GLU D C 1
ATOM 13006 O O . GLU D 1 376 ? 30.916 -65.682 37.838 1.00 56.55 376 GLU D O 1
ATOM 13012 N N . LEU D 1 377 ? 30.276 -66.082 39.895 1.00 55.71 377 LEU D N 1
ATOM 13013 C CA . LEU D 1 377 ? 28.971 -66.482 39.439 1.00 59.60 377 LEU D CA 1
ATOM 13014 C C . LEU D 1 377 ? 27.956 -65.496 39.955 1.00 58.33 377 LEU D C 1
ATOM 13015 O O . LEU D 1 377 ? 28.029 -65.072 41.112 1.00 58.34 377 LEU D O 1
ATOM 13020 N N . VAL D 1 378 ? 26.989 -65.169 39.111 1.00 55.62 378 VAL D N 1
ATOM 13021 C CA . VAL D 1 378 ? 25.927 -64.275 39.564 1.00 62.34 378 VAL D CA 1
ATOM 13022 C C . VAL D 1 378 ? 24.624 -65.032 39.373 1.00 58.49 378 VAL D C 1
ATOM 13023 O O . VAL D 1 378 ? 24.226 -65.323 38.256 1.00 58.35 378 VAL D O 1
ATOM 13027 N N . TYR D 1 379 ? 23.955 -65.361 40.473 1.00 63.64 379 TYR D N 1
ATOM 13028 C CA . TYR D 1 379 ? 22.741 -66.171 40.349 1.00 65.69 379 TYR D CA 1
ATOM 13029 C C . TYR D 1 379 ? 21.511 -65.640 41.069 1.00 69.01 379 TYR D C 1
ATOM 13030 O O . TYR D 1 379 ? 21.641 -64.801 42.025 1.00 63.30 379 TYR D O 1
ATOM 13039 N N . GLU D 1 380 ? 20.338 -66.162 40.656 1.00 68.76 380 GLU D N 1
ATOM 13040 C CA . GLU D 1 380 ? 19.046 -65.873 41.361 1.00 70.73 380 GLU D CA 1
ATOM 13041 C C . GLU D 1 380 ? 18.815 -66.752 42.643 1.00 76.83 380 GLU D C 1
ATOM 13042 O O . GLU D 1 380 ? 19.054 -67.991 42.635 1.00 64.95 380 GLU D O 1
ATOM 13048 N N . GLU D 1 381 ? 18.360 -66.080 43.708 1.00 78.60 381 GLU D N 1
ATOM 13049 C CA . GLU D 1 381 ? 18.366 -66.601 45.056 1.00 76.72 381 GLU D CA 1
ATOM 13050 C C . GLU D 1 381 ? 17.674 -67.967 45.229 1.00 93.73 381 GLU D C 1
ATOM 13051 O O . GLU D 1 381 ? 18.267 -68.994 45.865 1.00 93.37 381 GLU D O 1
ATOM 13057 N N . GLY D 1 382 ? 16.431 -68.024 44.721 1.00 72.22 382 GLY D N 1
ATOM 13058 C CA . GLY D 1 382 ? 15.702 -69.258 45.017 1.00 74.62 382 GLY D CA 1
ATOM 13059 C C . GLY D 1 382 ? 15.847 -70.387 44.000 1.00 83.84 382 GLY D C 1
ATOM 13060 O O . GLY D 1 382 ? 16.190 -71.570 44.342 1.00 79.56 382 GLY D O 1
ATOM 13061 N N . THR D 1 383 ? 15.573 -69.988 42.749 1.00 83.40 383 THR D N 1
ATOM 13062 C CA . THR D 1 383 ? 15.620 -70.820 41.540 1.00 78.60 383 THR D CA 1
ATOM 13063 C C . THR D 1 383 ? 17.020 -71.376 41.261 1.00 75.23 383 THR D C 1
ATOM 13064 O O . THR D 1 383 ? 17.174 -72.432 40.605 1.00 70.12 383 THR D O 1
ATOM 13068 N N . GLY D 1 384 ? 18.040 -70.650 41.715 1.00 64.86 384 GLY D N 1
ATOM 13069 C CA . GLY D 1 384 ? 19.396 -71.017 41.357 1.00 69.57 384 GLY D CA 1
ATOM 13070 C C . GLY D 1 384 ? 19.781 -70.628 39.926 1.00 74.41 384 GLY D C 1
ATOM 13071 O O . GLY D 1 384 ? 20.897 -70.924 39.502 1.00 76.68 384 GLY D O 1
ATOM 13072 N N . ARG D 1 385 ? 18.883 -69.955 39.188 1.00 69.37 385 ARG D N 1
ATOM 13073 C CA . ARG D 1 385 ? 19.144 -69.489 37.814 1.00 65.16 385 ARG D CA 1
ATOM 13074 C C . ARG D 1 385 ? 20.399 -68.611 37.616 1.00 71.57 385 ARG D C 1
ATOM 13075 O O . ARG D 1 385 ? 20.560 -67.543 38.257 1.00 64.77 385 ARG D O 1
ATOM 13083 N N . LEU D 1 386 ? 21.261 -69.049 36.704 1.00 70.41 386 LEU D N 1
ATOM 13084 C CA . LEU D 1 386 ? 22.430 -68.252 36.351 1.00 69.40 386 LEU D CA 1
ATOM 13085 C C . LEU D 1 386 ? 22.037 -66.911 35.763 1.00 67.96 386 LEU D C 1
ATOM 13086 O O . LEU D 1 386 ? 21.052 -66.875 34.955 1.00 63.84 386 LEU D O 1
ATOM 13091 N N . LEU D 1 387 ? 22.836 -65.858 36.064 1.00 61.50 387 LEU D N 1
ATOM 13092 C CA . LEU D 1 387 ? 22.515 -64.488 35.572 1.00 59.59 387 LEU D CA 1
ATOM 13093 C C . LEU D 1 387 ? 23.685 -63.817 34.951 1.00 63.66 387 LEU D C 1
ATOM 13094 O O . LEU D 1 387 ? 23.546 -62.955 34.060 1.00 65.45 387 LEU D O 1
ATOM 13099 N N . GLY D 1 388 ? 24.855 -64.208 35.397 1.00 57.24 388 GLY D N 1
ATOM 13100 C CA . GLY D 1 388 ? 26.027 -63.583 34.853 1.00 54.67 388 GLY D CA 1
ATOM 13101 C C . GLY D 1 388 ? 27.201 -64.279 35.431 1.00 56.62 388 GLY D C 1
ATOM 13102 O O . GLY D 1 388 ? 27.067 -65.121 36.334 1.00 54.17 388 GLY D O 1
ATOM 13103 N N . GLY D 1 389 ? 28.373 -63.916 34.951 1.00 55.19 389 GLY D N 1
ATOM 13104 C CA . GLY D 1 389 ? 29.570 -64.456 35.530 1.00 49.76 389 GLY D CA 1
ATOM 13105 C C . GLY D 1 389 ? 30.782 -63.854 34.885 1.00 54.22 389 GLY D C 1
ATOM 13106 O O . GLY D 1 389 ? 30.795 -63.248 33.830 1.00 53.13 389 GLY D O 1
ATOM 13107 N N . ALA D 1 390 ? 31.873 -64.017 35.558 1.00 57.19 390 ALA D N 1
ATOM 13108 C CA . ALA D 1 390 ? 33.118 -63.503 35.033 1.00 59.86 390 ALA D CA 1
ATOM 13109 C C . ALA D 1 390 ? 34.215 -64.553 35.219 1.00 56.48 390 ALA D C 1
ATOM 13110 O O . ALA D 1 390 ? 34.216 -65.297 36.208 1.00 54.13 390 ALA D O 1
ATOM 13112 N N . VAL D 1 391 ? 35.118 -64.670 34.267 1.00 48.67 391 VAL D N 1
ATOM 13113 C CA . VAL D 1 391 ? 36.323 -65.370 34.632 1.00 55.70 391 VAL D CA 1
ATOM 13114 C C . VAL D 1 391 ? 37.559 -64.610 34.322 1.00 50.14 391 VAL D C 1
ATOM 13115 O O . VAL D 1 391 ? 37.657 -63.964 33.314 1.00 52.68 391 VAL D O 1
ATOM 13119 N N . VAL D 1 392 ? 38.500 -64.632 35.234 1.00 53.28 392 VAL D N 1
ATOM 13120 C CA . VAL D 1 392 ? 39.761 -64.005 34.939 1.00 59.53 392 VAL D CA 1
ATOM 13121 C C . VAL D 1 392 ? 40.974 -64.926 35.196 1.00 62.83 392 VAL D C 1
ATOM 13122 O O . VAL D 1 392 ? 41.030 -65.673 36.213 1.00 61.54 392 VAL D O 1
ATOM 13126 N N . ALA D 1 393 ? 41.890 -64.911 34.208 1.00 56.30 393 ALA D N 1
ATOM 13127 C CA . ALA D 1 393 ? 43.050 -65.790 34.193 1.00 64.49 393 ALA D CA 1
ATOM 13128 C C . ALA D 1 393 ? 44.244 -65.043 33.560 1.00 60.71 393 ALA D C 1
ATOM 13129 O O . ALA D 1 393 ? 44.069 -63.894 33.172 1.00 58.43 393 ALA D O 1
ATOM 13131 N N . ARG D 1 394 ? 45.450 -65.641 33.514 1.00 56.03 394 ARG D N 1
ATOM 13132 C CA . ARG D 1 394 ? 46.462 -65.195 32.517 1.00 62.74 394 ARG D CA 1
ATOM 13133 C C . ARG D 1 394 ? 46.114 -65.813 31.111 1.00 77.58 394 ARG D C 1
ATOM 13134 O O . ARG D 1 394 ? 46.192 -65.181 30.071 1.00 63.83 394 ARG D O 1
ATOM 13142 N N . GLY D 1 395 ? 45.651 -67.074 31.164 1.00 103.24 395 GLY D N 1
ATOM 13143 C CA . GLY D 1 395 ? 45.186 -67.931 30.068 1.00 95.47 395 GLY D CA 1
ATOM 13144 C C . GLY D 1 395 ? 44.516 -67.457 28.791 1.00 75.00 395 GLY D C 1
ATOM 13145 O O . GLY D 1 395 ? 43.432 -66.857 28.843 1.00 51.60 395 GLY D O 1
ATOM 13146 N N . HIS D 1 396 ? 45.134 -67.975 27.696 1.00 99.43 396 HIS D N 1
ATOM 13147 C CA . HIS D 1 396 ? 45.146 -67.595 26.196 1.00 113.09 396 HIS D CA 1
ATOM 13148 C C . HIS D 1 396 ? 44.228 -68.505 25.321 1.00 86.84 396 HIS D C 1
ATOM 13149 O O . HIS D 1 396 ? 44.282 -68.496 23.912 1.00 34.31 396 HIS D O 1
ATOM 13156 N N . GLY D 1 397 ? 43.706 -69.383 26.258 1.00 61.35 397 GLY D N 1
ATOM 13157 C CA . GLY D 1 397 ? 42.452 -69.248 27.026 1.00 49.26 397 GLY D CA 1
ATOM 13158 C C . GLY D 1 397 ? 42.169 -69.405 28.565 1.00 61.05 397 GLY D C 1
ATOM 13159 O O . GLY D 1 397 ? 42.996 -69.748 29.449 1.00 67.16 397 GLY D O 1
ATOM 13160 N N . ALA D 1 398 ? 40.882 -69.138 28.808 1.00 64.05 398 ALA D N 1
ATOM 13161 C CA . ALA D 1 398 ? 39.909 -69.284 29.968 1.00 58.65 398 ALA D CA 1
ATOM 13162 C C . ALA D 1 398 ? 39.126 -67.929 30.086 1.00 61.83 398 ALA D C 1
ATOM 13163 O O . ALA D 1 398 ? 39.805 -66.960 30.560 1.00 54.22 398 ALA D O 1
ATOM 13165 N N . LEU D 1 399 ? 37.904 -67.790 29.436 1.00 37.17 399 LEU D N 1
ATOM 13166 C CA . LEU D 1 399 ? 37.475 -68.630 28.225 1.00 50.96 399 LEU D CA 1
ATOM 13167 C C . LEU D 1 399 ? 36.594 -69.792 28.491 1.00 61.10 399 LEU D C 1
ATOM 13168 O O . LEU D 1 399 ? 35.764 -70.240 27.647 1.00 52.42 399 LEU D O 1
ATOM 13173 N N . ARG D 1 400 ? 36.885 -70.352 29.650 1.00 63.84 400 ARG D N 1
ATOM 13174 C CA . ARG D 1 400 ? 35.904 -71.059 30.459 1.00 57.78 400 ARG D CA 1
ATOM 13175 C C . ARG D 1 400 ? 34.515 -70.260 30.428 1.00 59.53 400 ARG D C 1
ATOM 13176 O O . ARG D 1 400 ? 33.425 -70.849 30.696 1.00 53.34 400 ARG D O 1
ATOM 13184 N N . ILE D 1 401 ? 34.597 -68.944 30.085 1.00 55.61 401 ILE D N 1
ATOM 13185 C CA . ILE D 1 401 ? 33.461 -68.063 30.193 1.00 59.23 401 ILE D CA 1
ATOM 13186 C C . ILE D 1 401 ? 32.397 -68.626 29.235 1.00 58.81 401 ILE D C 1
ATOM 13187 O O . ILE D 1 401 ? 31.153 -68.365 29.355 1.00 46.11 401 ILE D O 1
ATOM 13192 N N . ASP D 1 402 ? 32.918 -69.445 28.318 1.00 53.68 402 ASP D N 1
ATOM 13193 C CA . ASP D 1 402 ? 32.104 -69.821 27.196 1.00 60.39 402 ASP D CA 1
ATOM 13194 C C . ASP D 1 402 ? 31.057 -70.764 27.654 1.00 56.00 402 ASP D C 1
ATOM 13195 O O . ASP D 1 402 ? 29.941 -70.810 27.088 1.00 55.63 402 ASP D O 1
ATOM 13200 N N . VAL D 1 403 ? 31.423 -71.483 28.705 1.00 51.78 403 VAL D N 1
ATOM 13201 C CA . VAL D 1 403 ? 30.523 -72.469 29.291 1.00 54.21 403 VAL D CA 1
ATOM 13202 C C . VAL D 1 403 ? 29.333 -71.757 29.903 1.00 56.53 403 VAL D C 1
ATOM 13203 O O . VAL D 1 403 ? 28.144 -72.163 29.724 1.00 52.83 403 VAL D O 1
ATOM 13207 N N . LEU D 1 404 ? 29.668 -70.673 30.608 1.00 56.46 404 LEU D N 1
ATOM 13208 C CA . LEU D 1 404 ? 28.656 -69.873 31.256 1.00 58.77 404 LEU D CA 1
ATOM 13209 C C . LEU D 1 404 ? 27.666 -69.334 30.206 1.00 56.26 404 LEU D C 1
ATOM 13210 O O . LEU D 1 404 ? 26.434 -69.576 30.265 1.00 54.72 404 LEU D O 1
ATOM 13215 N N . ALA D 1 405 ? 28.226 -68.620 29.250 1.00 55.87 405 ALA D N 1
ATOM 13216 C CA . ALA D 1 405 ? 27.480 -68.226 28.047 1.00 56.21 405 ALA D CA 1
ATOM 13217 C C . ALA D 1 405 ? 26.502 -69.293 27.564 1.00 50.51 405 ALA D C 1
ATOM 13218 O O . ALA D 1 405 ? 25.283 -69.014 27.286 1.00 53.54 405 ALA D O 1
ATOM 13220 N N . ALA D 1 406 ? 27.047 -70.506 27.466 1.00 47.08 406 ALA D N 1
ATOM 13221 C CA . ALA D 1 406 ? 26.299 -71.653 26.984 1.00 51.14 406 ALA D CA 1
ATOM 13222 C C . ALA D 1 406 ? 25.047 -71.961 27.828 1.00 56.78 406 ALA D C 1
ATOM 13223 O O . ALA D 1 406 ? 23.890 -72.089 27.315 1.00 65.74 406 ALA D O 1
ATOM 13225 N N . LEU D 1 407 ? 25.276 -72.105 29.120 1.00 51.40 407 LEU D N 1
ATOM 13226 C CA . LEU D 1 407 ? 24.162 -72.288 30.058 1.00 58.89 407 LEU D CA 1
ATOM 13227 C C . LEU D 1 407 ? 23.132 -71.134 30.041 1.00 63.81 407 LEU D C 1
ATOM 13228 O O . LEU D 1 407 ? 21.889 -71.343 30.068 1.00 57.44 407 LEU D O 1
ATOM 13233 N N . LEU D 1 408 ? 23.706 -69.925 30.048 1.00 58.38 408 LEU D N 1
ATOM 13234 C CA . LEU D 1 408 ? 22.958 -68.698 30.135 1.00 59.35 408 LEU D CA 1
ATOM 13235 C C . LEU D 1 408 ? 21.918 -68.670 28.994 1.00 66.95 408 LEU D C 1
ATOM 13236 O O . LEU D 1 408 ? 20.817 -68.017 29.101 1.00 65.68 408 LEU D O 1
ATOM 13241 N N . HIS D 1 409 ? 22.247 -69.409 27.932 1.00 60.19 409 HIS D N 1
ATOM 13242 C CA . HIS D 1 409 ? 21.499 -69.307 26.707 1.00 63.34 409 HIS D CA 1
ATOM 13243 C C . HIS D 1 409 ? 20.180 -70.073 26.759 1.00 71.49 409 HIS D C 1
ATOM 13244 O O . HIS D 1 409 ? 19.182 -69.561 26.216 1.00 64.94 409 HIS D O 1
ATOM 13251 N N . ARG D 1 410 ? 20.207 -71.295 27.356 1.00 71.21 410 ARG D N 1
ATOM 13252 C CA . ARG D 1 410 ? 18.992 -71.935 27.922 1.00 72.65 410 ARG D CA 1
ATOM 13253 C C . ARG D 1 410 ? 18.594 -71.265 29.294 1.00 76.08 410 ARG D C 1
ATOM 13254 O O . ARG D 1 410 ? 18.979 -70.153 29.576 1.00 78.41 410 ARG D O 1
ATOM 13262 N N . GLU D 1 411 ? 17.852 -71.850 30.194 1.00 74.31 411 GLU D N 1
ATOM 13263 C CA . GLU D 1 411 ? 17.801 -71.096 31.463 1.00 74.24 411 GLU D CA 1
ATOM 13264 C C . GLU D 1 411 ? 19.099 -71.269 32.214 1.00 76.96 411 GLU D C 1
ATOM 13265 O O . GLU D 1 411 ? 19.833 -70.324 32.440 1.00 86.92 411 GLU D O 1
ATOM 13271 N N . GLY D 1 412 ? 19.387 -72.485 32.606 1.00 70.28 412 GLY D N 1
ATOM 13272 C CA . GLY D 1 412 ? 20.677 -72.804 33.159 1.00 62.12 412 GLY D CA 1
ATOM 13273 C C . GLY D 1 412 ? 20.803 -72.316 34.594 1.00 70.78 412 GLY D C 1
ATOM 13274 O O . GLY D 1 412 ? 20.860 -71.084 34.891 1.00 73.31 412 GLY D O 1
ATOM 13275 N N . SER D 1 413 ? 20.871 -73.286 35.496 1.00 63.58 413 SER D N 1
ATOM 13276 C CA . SER D 1 413 ? 21.096 -73.036 36.908 1.00 67.74 413 SER D CA 1
ATOM 13277 C C . SER D 1 413 ? 22.459 -73.442 37.366 1.00 66.62 413 SER D C 1
ATOM 13278 O O . SER D 1 413 ? 23.202 -74.133 36.722 1.00 59.95 413 SER D O 1
ATOM 13281 N N . VAL D 1 414 ? 22.743 -73.014 38.568 1.00 66.63 414 VAL D N 1
ATOM 13282 C CA . VAL D 1 414 ? 23.929 -73.439 39.250 1.00 67.53 414 VAL D CA 1
ATOM 13283 C C . VAL D 1 414 ? 23.941 -75.000 39.328 1.00 69.23 414 VAL D C 1
ATOM 13284 O O . VAL D 1 414 ? 25.013 -75.651 39.192 1.00 62.13 414 VAL D O 1
ATOM 13288 N N . GLU D 1 415 ? 22.753 -75.579 39.519 1.00 70.26 415 GLU D N 1
ATOM 13289 C CA . GLU D 1 415 ? 22.581 -77.028 39.623 1.00 75.42 415 GLU D CA 1
ATOM 13290 C C . GLU D 1 415 ? 23.127 -77.718 38.401 1.00 67.72 415 GLU D C 1
ATOM 13291 O O . GLU D 1 415 ? 23.849 -78.750 38.505 1.00 63.78 415 GLU D O 1
ATOM 13297 N N . ASP D 1 416 ? 22.722 -77.125 37.269 1.00 56.26 416 ASP D N 1
ATOM 13298 C CA . ASP D 1 416 ? 23.083 -77.521 35.928 1.00 62.01 416 ASP D CA 1
ATOM 13299 C C . ASP D 1 416 ? 24.585 -77.467 35.657 1.00 66.40 416 ASP D C 1
ATOM 13300 O O . ASP D 1 416 ? 25.139 -78.413 35.135 1.00 64.30 416 ASP D O 1
ATOM 13305 N N . LEU D 1 417 ? 25.211 -76.313 35.941 1.00 69.30 417 LEU D N 1
ATOM 13306 C CA . LEU D 1 417 ? 26.659 -76.106 35.963 1.00 55.70 417 LEU D CA 1
ATOM 13307 C C . LEU D 1 417 ? 27.282 -77.288 36.748 1.00 58.45 417 LEU D C 1
ATOM 13308 O O . LEU D 1 417 ? 28.084 -78.012 36.204 1.00 53.43 417 LEU D O 1
ATOM 13313 N N . LEU D 1 418 ? 26.865 -77.490 38.014 1.00 62.03 418 LEU D N 1
ATOM 13314 C CA . LEU D 1 418 ? 27.408 -78.519 38.887 1.00 60.87 418 LEU D CA 1
ATOM 13315 C C . LEU D 1 418 ? 27.473 -79.893 38.235 1.00 62.21 418 LEU D C 1
ATOM 13316 O O . LEU D 1 418 ? 28.283 -80.736 38.592 1.00 58.48 418 LEU D O 1
ATOM 13321 N N . ALA D 1 419 ? 26.607 -80.122 37.266 1.00 63.10 419 ALA D N 1
ATOM 13322 C CA . ALA D 1 419 ? 26.410 -81.458 36.718 1.00 60.07 419 ALA D CA 1
ATOM 13323 C C . ALA D 1 419 ? 27.273 -81.785 35.561 1.00 59.29 419 ALA D C 1
ATOM 13324 O O . ALA D 1 419 ? 27.420 -82.920 35.185 1.00 68.40 419 ALA D O 1
ATOM 13326 N N . LEU D 1 420 ? 27.781 -80.747 34.941 1.00 61.52 420 LEU D N 1
ATOM 13327 C CA . LEU D 1 420 ? 28.651 -80.862 33.761 1.00 64.38 420 LEU D CA 1
ATOM 13328 C C . LEU D 1 420 ? 29.901 -81.654 34.039 1.00 70.39 420 LEU D C 1
ATOM 13329 O O . LEU D 1 420 ? 30.666 -81.463 35.008 1.00 69.39 420 LEU D O 1
ATOM 13334 N N . ASP D 1 421 ? 30.128 -82.521 33.092 1.00 70.74 421 ASP D N 1
ATOM 13335 C CA . ASP D 1 421 ? 31.366 -83.243 32.997 1.00 67.74 421 ASP D CA 1
ATOM 13336 C C . ASP D 1 421 ? 32.497 -82.412 32.357 1.00 62.75 421 ASP D C 1
ATOM 13337 O O . ASP D 1 421 ? 32.684 -82.490 31.177 1.00 60.12 421 ASP D O 1
ATOM 13342 N N . LEU D 1 422 ? 33.262 -81.625 33.099 1.00 64.77 422 LEU D N 1
ATOM 13343 C CA . LEU D 1 422 ? 34.313 -80.900 32.413 1.00 62.93 422 LEU D CA 1
ATOM 13344 C C . LEU D 1 422 ? 35.648 -81.645 32.288 1.00 68.09 422 LEU D C 1
ATOM 13345 O O . LEU D 1 422 ? 35.774 -82.791 32.788 1.00 73.20 422 LEU D O 1
ATOM 13350 N N . ALA D 1 423 ? 36.630 -81.002 31.631 1.00 57.55 423 ALA D N 1
ATOM 13351 C CA . ALA D 1 423 ? 37.893 -81.659 31.322 1.00 61.64 423 ALA D CA 1
ATOM 13352 C C . ALA D 1 423 ? 38.881 -81.420 32.367 1.00 63.19 423 ALA D C 1
ATOM 13353 O O . ALA D 1 423 ? 39.109 -80.296 32.810 1.00 61.23 423 ALA D O 1
ATOM 13355 N N . TYR D 1 424 ? 39.508 -82.513 32.749 1.00 65.27 424 TYR D N 1
ATOM 13356 C CA . TYR D 1 424 ? 40.536 -82.432 33.747 1.00 65.18 424 TYR D CA 1
ATOM 13357 C C . TYR D 1 424 ? 41.961 -82.804 33.225 1.00 66.18 424 TYR D C 1
ATOM 13358 O O . TYR D 1 424 ? 42.155 -83.810 32.612 1.00 64.13 424 TYR D O 1
ATOM 13367 N N . ALA D 1 425 ? 42.981 -82.056 33.546 1.00 62.44 425 ALA D N 1
ATOM 13368 C CA . ALA D 1 425 ? 44.293 -82.686 33.473 1.00 58.88 425 ALA D CA 1
ATOM 13369 C C . ALA D 1 425 ? 45.284 -81.691 33.992 1.00 60.82 425 ALA D C 1
ATOM 13370 O O . ALA D 1 425 ? 45.159 -80.511 33.710 1.00 61.82 425 ALA D O 1
ATOM 13372 N N . PRO D 1 426 ? 46.294 -82.146 34.745 1.00 60.57 426 PRO D N 1
ATOM 13373 C CA . PRO D 1 426 ? 47.183 -81.278 35.539 1.00 58.88 426 PRO D CA 1
ATOM 13374 C C . PRO D 1 426 ? 47.594 -79.941 34.914 1.00 59.57 426 PRO D C 1
ATOM 13375 O O . PRO D 1 426 ? 47.532 -78.922 35.573 1.00 58.13 426 PRO D O 1
ATOM 13379 N N . PRO D 1 427 ? 48.033 -79.943 33.657 1.00 64.36 427 PRO D N 1
ATOM 13380 C CA . PRO D 1 427 ? 48.489 -78.690 32.993 1.00 58.60 427 PRO D CA 1
ATOM 13381 C C . PRO D 1 427 ? 47.398 -77.600 32.768 1.00 64.98 427 PRO D C 1
ATOM 13382 O O . PRO D 1 427 ? 47.777 -76.493 32.466 1.00 62.36 427 PRO D O 1
ATOM 13386 N N . PHE D 1 428 ? 46.090 -77.895 32.936 1.00 66.94 428 PHE D N 1
ATOM 13387 C CA . PHE D 1 428 ? 44.999 -77.052 32.388 1.00 65.03 428 PHE D CA 1
ATOM 13388 C C . PHE D 1 428 ? 43.962 -76.601 33.441 1.00 69.60 428 PHE D C 1
ATOM 13389 O O . PHE D 1 428 ? 43.377 -75.477 33.394 1.00 70.66 428 PHE D O 1
ATOM 13397 N N . SER D 1 429 ? 43.749 -77.485 34.392 1.00 66.55 429 SER D N 1
ATOM 13398 C CA . SER D 1 429 ? 42.718 -77.275 35.379 1.00 70.65 429 SER D CA 1
ATOM 13399 C C . SER D 1 429 ? 43.191 -78.024 36.672 1.00 71.17 429 SER D C 1
ATOM 13400 O O . SER D 1 429 ? 43.814 -79.092 36.592 1.00 71.13 429 SER D O 1
ATOM 13403 N N . PRO D 1 430 ? 42.945 -77.454 37.863 1.00 62.89 430 PRO D N 1
ATOM 13404 C CA . PRO D 1 430 ? 42.841 -78.293 39.072 1.00 65.92 430 PRO D CA 1
ATOM 13405 C C . PRO D 1 430 ? 41.775 -79.470 38.921 1.00 69.85 430 PRO D C 1
ATOM 13406 O O . PRO D 1 430 ? 41.000 -79.485 37.926 1.00 67.66 430 PRO D O 1
ATOM 13410 N N . VAL D 1 431 ? 41.718 -80.442 39.838 1.00 63.07 431 VAL D N 1
ATOM 13411 C CA . VAL D 1 431 ? 40.851 -81.593 39.530 1.00 63.58 431 VAL D CA 1
ATOM 13412 C C . VAL D 1 431 ? 39.324 -81.252 39.647 1.00 63.80 431 VAL D C 1
ATOM 13413 O O . VAL D 1 431 ? 38.367 -81.888 39.035 1.00 52.36 431 VAL D O 1
ATOM 13417 N N . TRP D 1 432 ? 39.091 -80.223 40.446 1.00 61.74 432 TRP D N 1
ATOM 13418 C CA . TRP D 1 432 ? 37.792 -79.589 40.335 1.00 61.54 432 TRP D CA 1
ATOM 13419 C C . TRP D 1 432 ? 37.885 -78.350 39.427 1.00 63.20 432 TRP D C 1
ATOM 13420 O O . TRP D 1 432 ? 38.645 -77.353 39.717 1.00 53.82 432 TRP D O 1
ATOM 13431 N N . ASP D 1 433 ? 37.152 -78.389 38.313 1.00 58.37 433 ASP D N 1
ATOM 13432 C CA . ASP D 1 433 ? 37.234 -77.175 37.536 1.00 64.18 433 ASP D CA 1
ATOM 13433 C C . ASP D 1 433 ? 36.907 -75.916 38.377 1.00 64.10 433 ASP D C 1
ATOM 13434 O O . ASP D 1 433 ? 35.981 -75.926 39.136 1.00 60.54 433 ASP D O 1
ATOM 13439 N N . PRO D 1 434 ? 37.661 -74.827 38.224 1.00 64.39 434 PRO D N 1
ATOM 13440 C CA . PRO D 1 434 ? 37.215 -73.618 38.888 1.00 57.67 434 PRO D CA 1
ATOM 13441 C C . PRO D 1 434 ? 35.733 -73.257 38.712 1.00 60.05 434 PRO D C 1
ATOM 13442 O O . PRO D 1 434 ? 35.127 -72.825 39.686 1.00 63.29 434 PRO D O 1
ATOM 13446 N N . LEU D 1 435 ? 35.159 -73.399 37.535 1.00 59.79 435 LEU D N 1
ATOM 13447 C CA . LEU D 1 435 ? 33.700 -73.250 37.425 1.00 61.13 435 LEU D CA 1
ATOM 13448 C C . LEU D 1 435 ? 32.916 -74.119 38.423 1.00 63.04 435 LEU D C 1
ATOM 13449 O O . LEU D 1 435 ? 32.017 -73.609 39.039 1.00 57.56 435 LEU D O 1
ATOM 13454 N N . LEU D 1 436 ? 33.232 -75.418 38.521 1.00 57.43 436 LEU D N 1
ATOM 13455 C CA . LEU D 1 436 ? 32.643 -76.294 39.489 1.00 57.50 436 LEU D CA 1
ATOM 13456 C C . LEU D 1 436 ? 32.865 -75.851 40.961 1.00 61.79 436 LEU D C 1
ATOM 13457 O O . LEU D 1 436 ? 31.917 -75.898 41.816 1.00 58.37 436 LEU D O 1
ATOM 13462 N N . ILE D 1 437 ? 34.093 -75.435 41.286 1.00 59.27 437 ILE D N 1
ATOM 13463 C CA . ILE D 1 437 ? 34.352 -75.156 42.697 1.00 56.71 437 ILE D CA 1
ATOM 13464 C C . ILE D 1 437 ? 33.342 -74.022 42.964 1.00 56.45 437 ILE D C 1
ATOM 13465 O O . ILE D 1 437 ? 32.361 -74.235 43.655 1.00 54.31 437 ILE D O 1
ATOM 13470 N N . ALA D 1 438 ? 33.517 -72.879 42.311 1.00 56.95 438 ALA D N 1
ATOM 13471 C CA . ALA D 1 438 ? 32.476 -71.831 42.282 1.00 57.48 438 ALA D CA 1
ATOM 13472 C C . ALA D 1 438 ? 30.989 -72.242 42.501 1.00 54.47 438 ALA D C 1
ATOM 13473 O O . ALA D 1 438 ? 30.328 -71.659 43.361 1.00 56.91 438 ALA D O 1
ATOM 13475 N N . ALA D 1 439 ? 30.504 -73.199 41.717 1.00 53.86 439 ALA D N 1
ATOM 13476 C CA . ALA D 1 439 ? 29.108 -73.614 41.700 1.00 58.70 439 ALA D CA 1
ATOM 13477 C C . ALA D 1 439 ? 28.672 -74.167 43.083 1.00 63.99 439 ALA D C 1
ATOM 13478 O O . ALA D 1 439 ? 29.311 -75.073 43.644 1.00 55.75 439 ALA D O 1
ATOM 13480 N N . GLN D 1 440 ? 27.565 -73.572 43.585 1.00 78.18 440 GLN D N 1
ATOM 13481 C CA . GLN D 1 440 ? 27.082 -73.534 45.039 1.00 108.55 440 GLN D CA 1
ATOM 13482 C C . GLN D 1 440 ? 28.264 -73.241 46.110 1.00 93.68 440 GLN D C 1
ATOM 13483 O O . GLN D 1 440 ? 28.520 -71.974 46.646 1.00 46.77 440 GLN D O 1
ATOM 13489 N N . GLN D 1 441 ? 28.794 -74.490 46.423 1.00 65.29 441 GLN D N 1
ATOM 13490 C CA . GLN D 1 441 ? 30.181 -74.898 46.451 1.00 70.59 441 GLN D CA 1
ATOM 13491 C C . GLN D 1 441 ? 31.000 -73.528 46.777 1.00 96.10 441 GLN D C 1
ATOM 13492 O O . GLN D 1 441 ? 30.749 -72.413 46.097 1.00 70.95 441 GLN D O 1
ATOM 13498 N N . ALA D 1 442 ? 31.912 -73.656 47.818 1.00 91.38 442 ALA D N 1
ATOM 13499 C CA . ALA D 1 442 ? 32.487 -72.602 48.707 1.00 72.88 442 ALA D CA 1
ATOM 13500 C C . ALA D 1 442 ? 31.985 -71.173 48.317 1.00 111.96 442 ALA D C 1
ATOM 13501 O O . ALA D 1 442 ? 31.259 -71.025 47.249 1.00 96.32 442 ALA D O 1
ATOM 13503 N N . ARG D 1 443 ? 32.347 -70.137 49.143 1.00 126.84 443 ARG D N 1
ATOM 13504 C CA . ARG D 1 443 ? 31.772 -68.706 49.057 1.00 133.52 443 ARG D CA 1
ATOM 13505 C C . ARG D 1 443 ? 32.679 -67.501 48.569 1.00 119.68 443 ARG D C 1
ATOM 13506 O O . ARG D 1 443 ? 33.902 -67.627 48.312 1.00 111.53 443 ARG D O 1
#

Organism: Thermus thermophilus (strain ATCC BAA-163 / DSM 7039 / HB27) (NCBI:txid262724)

Secondary structure (DSSP, 8-state):
---EEEEE--SSHHHHHHHHHHHH-TTSEEEEE-TTS--SB-GGGHHHHHTSSS--GGGGBSS-HHHHHHTTEEEETT-EEEE--HHHHS---EEE-SS-EEE---SEEEE---EEE-----TTTTSTTEEE-SSHHHHHHHHHHSSS--EEEEE--SHHHHHHHHHHHHTT-EEEEE-SSSSSSTTS-HHHHHHHHHHHHHTTEEEE-S--EEE--SSSS----EETTEE---SEEEE-S-EEE--HHHHHTTPPB-TTSSBP--TT-B-SSTTEEE-GGGB-EEETTTTEEE----HHHHHHHHHHHHHHHTT-------B---EEEEETTEEEEEEE--HHHHHHTT--EEEEEEEEESS-TTSTT--EEEEEEEEETTT-BEEEEEEEES-S---THHHHHHHHHS--BHHHHHH-----BTTTB-SS-HHHHHSSS--/---EEEEE--SSHHHHHHHHHHHH-TTSEEEEE-TTS--SB-GGGHHHHHTSSS-SGGGGBSS-HHHHHHTTEEEESS-EEEE--HHHHS---EEE-SS-EEE---SEEEE---EEE-----TTTTSTTEEE-SSHHHHHHHHHHSSS--EEEEE--SHHHHHHHHHHHTTT-EEEEE-SSSSSSTTS-HHHHHHHHHHHHHTT-EEE-S--EEE--SSSS----EETTEE---SEEEE-S-EEE--HHHHHTTPPB-TTSSBP--TT-B-SSTTEEE-STTB-EEETTTTEEE----HHHHHHHHHHHHHHHTT-------B---EEEEETTEEEEEEE--HHHHHHTT--EEEEEEEEESS-TTSTT--EEEEEEEEETTT-BEEEEEEEES-S---THHHHHHHHHS--BHHHHHH------TTT--SS-HHHHHSSS--/---EEEEE--SSHHHHHHHHHHHH-TTSEEEEEETTS--SB-GGGHHHHHSSSSS-GGGGBSS-HHHHHTTTEEEEES-EEEE---TTTS---EEE-SS-EEE---SEEEE---EEE-----TTTTSTTEEE-SSHHHHHHHHHHSSS--EEEEE--SHHHHHHHHHHHHTT-EEEEE-SSSSSSTTS-HHHHHHHHHHHHHTTEEEE-S--EEE--SSSS----EETTEE---SEEEE-S-EEE--HHHHHTTPPB-TTSSBP--TT-B-SSTTEEE-STTB-EEETTTTEEE----HHHHHHHHHHHHHHHTT-------B---EEEEETTEEEEEEE--HHHHHHTT--EEEEEEEEESS-TTSTT--EEEEEEEEETTT-BEEEEEEEES-S---THHHHHHHHHS--BHHHHHH-----BTTTB-SS-HHHHHSSS--/---EEEEE--SSHHHHHHHHHHHH-TTSEEEEEETTS--SB-GGGHHHHHTSSSS-GGGGBSS-HHHHHHTTEEEEES-EEEE---TTTS---EEE-SS--EE---SEEEE---EEE-----TTTTSTTEEE-SSHHHHHHHHHHSTT--EEEEE--BHHHHHHHHHHHHTT-EEEEE-SSSSSSTTS-HHHHHHHHHHHHHTT-EEE-S--EEE--SSSS----EETTEE---SEEEE-S-EEE--HHHHHTTPPB-TTSSBP--TT-B-SSTTEEE-STTB-EEETTTTEEE----HHHHHHHHHHHHHHHTT-------B---EEEEETTEEEEEEE--HHHHHHTT--EEEEEEEEESS-TTSTT--EEEEEEEEETTT-BEEEEEEEES-S---THHHHHHHHHS--BHHHHHH------TTT--SS-HHHHHSSS--

Sequence (1772 aa):
MGKRMVVVGGVAGGASAAAKAKRENPELEVVVYEKSGWVSYGACGLPYVLSGEIPRLERLVARTPEEFRKQGVLVHTRHEVVDVDYELRTLTVHDHAEGRTFQDRFDHLVLATGARPSLPPIPGTEQEGVYTLRTMEDGERLLKALPQARRAAILGAGYIGLEAAEAFRKRGLQVTLLEAKDRPLPHWDPEVGALLKEELERHGVEVWTGVKVEAFRGMGRVEAVETSEGVVPADLVLLATGIRPNTELAQAMGVALGPTGAIATDERMRTNLEGVYAAGDVAESFHRVLKRPYWLPLGDVANKHGRTAGSVIAGREARFLGVVGTAIFKAFDLAVATTGLSLEGALKEGFWAKKVFIQSRDGAHYYPGSGPLWVELVYEEGTGRLLGGAVVARGHGALRIDVLAALLHREGSVEDLLALDLAYAPPFSPVWDPLLIAAQQARMGKRMVVVGGVAGGASAAAKAKRENPELEVVVYEKSGWVSYGACGLPYVLSGEIPRLERLVARTPEEFRKQGVLVHTRHEVVDVDYELRTLTVHDHAEGRTFQDRFDHLVLATGARPSLPPIPGTEQEGVYTLRTMEDGERLLKALPQARRAAILGAGYIGLEAAEAFRKRGLQVTLLEAKDRPLPHWDPEVGALLKEELERHGVEVWTGVKVEAFRGMGRVEAVETSEGVVPADLVLLATGIRPNTELAQAMGVALGPTGAIATDERMRTNLEGVYAAGDVAESFHRVLKRPYWLPLGDVANKHGRTAGSVIAGREARFLGVVGTAIFKAFDLAVATTGLSLEGALKEGFWAKKVFIQSRDGAHYYPGSGPLWVELVYEEGTGRLLGGAVVARGHGALRIDVLAALLHREGSVEDLLALDLAYAPPFSPVWDPLLIAAQQARMGKRMVVVGGVAGGASAAAKAKRENPELEVVVYEKSGWVSYGACGLPYVLSGEIPRLERLVARTPEEFRKQGVLVHTRHEVVDVDYELRTLTVHDHAEGRTFQDRFDHLVLATGARPSLPPIPGTEQEGVYTLRTMEDGERLLKALPQARRAAILGAGYIGLEAAEAFRKRGLQVTLLEAKDRPLPHWDPEVGALLKEELERHGVEVWTGVKVEAFRGMGRVEAVETSEGVVPADLVLLATGIRPNTELAQAMGVALGPTGAIATDERMRTNLEGVYAAGDVAESFHRVLKRPYWLPLGDVANKHGRTAGSVIAGREARFLGVVGTAIFKAFDLAVATTGLSLEGALKEGFWAKKVFIQSRDGAHYYPGSGPLWVELVYEEGTGRLLGGAVVARGHGALRIDVLAALLHREGSVEDLLALDLAYAPPFSPVWDPLLIAAQQARMGKRMVVVGGVAGGASAAAKAKRENPELEVVVYEKSGWVSYGACGLPYVLSGEIPRLERLVARTPEEFRKQGVLVHTRHEVVDVDYELRTLTVHDHAEGRTFQDRFDHLVLATGARPSLPPIPGTEQEGVYTLRTMEDGERLLKALPQARRAAILGAGYIGLEAAEAFRKRGLQVTLLEAKDRPLPHWDPEVGALLKEELERHGVEVWTGVKVEAFRGMGRVEAVETSEGVVPADLVLLATGIRPNTELAQAMGVALGPTGAIATDERMRTNLEGVYAAGDVAESFHRVLKRPYWLPLGDVANKHGRTAGSVIAGREARFLGVVGTAIFKAFDLAVATTGLSLEGALKEGFWAKKVFIQSRDGAHYYPGSGPLWVELVYEEGTGRLLGGAVVARGHGALRIDVLAALLHREGSVEDLLALDLAYAPPFSPVWDPLLIAAQQAR

Foldseek 3Di:
DQFEEEEEAAAFLRVLLQLQQCVLFVSYQAEYEAQAPDHAFDLQCLLCCLQCVDPDLVVGHDAHCVNVVVSRYHYDYNKHFDWACAVVADQTTWIDHDPDIGTHGGQFYEYEHAWAFDDDDAALCQFDQEAERGDSVSSVSSSVVLQVEEEEEEEAQAQVSLSNLVSSVSSPYAYEYEYQAAFRNVQADHVQSVVSCVLSVVSRYHYHYNKAWHHFDDPRQGQWIQIPVGIGGHRHYYYDDDIAADCVNVVNNPWDADPRRAGEAFQQQDTPDDNYGYAAQSYWFQALLLRGTDGQRDNVRRSLRSNSNNCVNSPHDHTHDGFQRWDWHDRPLKIKIKTFHHQVRCVVSPAQKDKFKDKDWFFAPPDPPIGIKMKMWIAGPPPQWTGMMMIMDSDPDPVCRVVVRVQVNPRHGLVNQLVDDDDDDRNGAHPQRNSNCRRVHHD/DQFEEEEEAAAFLRVLQLLLQCVLFVSYQAEYEHQAQDHAFDLQCLLCCLLCVDPDLVVGHDADCVVCVVSNYHYHYNKHFDWACAVVHDQGGFIDHDPDIGTHTGQFYEYEHAWADDDDDAALCQADQRAERDDSVSSVSSSVPLQVEEEEEEEAQAQVRLSNLVSSVSSPYQYEYEELAAFRNVQADHVVSVVSCVVSVVSRYHYHHNKAWHHFDDDRQGQWIQIPVGIGGHRHYYYDPDIAAPCVNVVSNPWDDDPRRAGEAFQQQDTPDDNYGYAAQSYWFQALLLRGTDGARDSVRRSLSNSSNNCVVSPHDGTDHGFFRWDWHDRVQKIKIKTFHHQVRCVVSPAQKDKDKDKDWFFAPPDPPIGIKMKMWIAGDPPQWTGMMMIMDSAVHDPCRVVVRVQVNPRHGLVNQLVDDDDDDGNGADPQRNSNCRRVHDD/DQFEEEEEAAAFLRVLLQVQLCVLFVSYQAEYEHQAQDHAFDLLCLLCVLLCVDPDLVVGHDDDCVVCVVSNHHYDYNKHFDWACAVVADQTTWIDHVPDIGTHGGQFYEYEQAWFDDDDPAALCQFDQEAERDDSVSSVSSSVPLQVEEEEEEEALAQVQLSNLNSNVSSPYQYEYEYQAAFRNVQADHVVSVVSCVVSVVSRYHYHHNKAWHHFDDDRQGQWTDIPVGIHGDRHYYYDDDIAAPCPRVVSNPWDADPVRAGEAFQQQATPDDNYGYAAQSYWFQAQLLRGTDGARDSVRRSLRSNSNSCVSSPHDGTHHGFFRWDWHDRPQKIKIKTFHHQVVCVVSPAQKDKFKDKAWFFDPPDPPIWIKMKMWMAGDPPQWTGMMMIMDSDPDPVCRVVSRVQVNPRHGLVNQLVDDDDDDGNGAHRQRNSNCRRVHDD/DQFEEEEEAAEFLRVLQQVLQCVLFVSYQAEYEAQAQDGAFDLQCLLCCLLCNDPDLVVGHDDDQVNCVVSNYHYDYNKHFDAACAVVPDQTTWIDDDPDIDTHGGQFYEYENAWADDDDDAPLCQFDQEAERDDSVSSVSSSVVLQVEEEEEEEAQAQVRLSNLVSNVSSPYAYEYEYLAAFRNVQADHVVSVVSVVVSVVSRYHYHHNKAFHHFDDPRQGQWTQIPVGIGGHRHYYYDDDIATPCVNVVSNPWDDDPRNAGEAFQQQDTPDDNYGYAAQSYWFQAQLLRGTDGARDSVRRSLRNSSNNCVNSPHDHTHHGFFRWDWHDRVQKIKIKTFHHQVRCVVSPAQKDKDKDKAWFFDPPDPPIGIKMKMWMAGDPVQWTGMMMIMDSDPDPVCRVVVRVQVNPRHGLVNQLPDDDDDDGNGAHRQRNSNCRRVHDD

Nearest PDB structures (foldseek):
  6rvh-assembly2_D-2  TM=1.002E+00  e=2.879E-94  Thermus thermophilus
  8a56-assembly1_B  TM=9.603E-01  e=1.299E-53  Enterococcus faecalis
  3cgc-assembly1_B  TM=9.584E-01  e=1.390E-50  Bacillus anthracis str. Ames
  5vn0-assembly2_C  TM=9.525E-01  e=5.311E-46  Levilactobacillus brevis ATCC 367
  5voh-assembly1_C  TM=9.507E-01  e=1.526E-45  Levilactobacillus brevis KB290

InterPro domains:
  IPR004099 Pyridine nucleotide-disulphide oxidoreductase, dimerisation domain [PF02852] (329-431)
  IPR016156 FAD/NAD-linked reductase, dimerisation domain superfamily [SSF55424] (322-442)
  IPR023753 FAD/NAD(P)-binding domain [PF07992] (4-285)
  IPR036188 FAD/NAD(P)-binding domain superfamily [G3DSA:3.50.50.60] (4-320)
  IPR036188 FAD/NAD(P)-binding domain superfamily [G3DSA:3.50.50.60] (115-435)
  IPR036188 FAD/NAD(P)-binding domain superfamily [SSF51905] (2-316)
  IPR050260 FAD-dependent oxidoreductase [PTHR43429] (3-433)

CATH classification: 3.50.50.60 (+2 more: 3.50.50.60, 3.30.390.30)

Radius of gyration: 47.18 Å; Cα contacts (8 Å, |Δi|>4): 4588; chains: 4; bounding box: 132×119×79 Å

Solvent-accessible surface area: 73850 Å² total; per-residue (Å²): 207,44,74,40,0,0,0,9,9,0,46,32,4,0,10,17,0,0,17,25,0,34,140,42,25,94,121,3,83,4,3,4,10,10,130,21,22,59,8,10,15,18,35,46,0,3,7,4,7,1,9,46,67,1,83,124,10,87,110,1,27,69,67,52,59,83,77,6,125,152,91,31,3,85,20,57,36,126,24,78,13,86,52,2,33,56,74,102,202,63,77,0,0,54,1,73,17,123,70,141,85,45,93,21,115,8,47,28,0,0,0,10,36,18,12,86,37,26,86,35,35,16,39,27,19,148,22,108,0,20,36,28,13,53,38,0,42,14,0,72,114,0,46,155,26,2,66,159,37,129,56,1,0,0,10,11,1,26,90,48,0,0,12,1,0,4,1,0,8,53,71,24,0,107,2,17,1,3,17,71,93,89,32,2,23,13,146,21,1,57,51,0,0,58,27,0,78,97,10,0,76,154,34,42,3,90,16,69,52,38,6,91,16,89,22,8,97,30,196,43,123,3,94,3,0,53,10,59,102,38,73,4,77,2,40,4,0,0,8,10,52,44,42,71,17,39,11,131,28,2,101,60,1,39,6,44,61,13,127,55,27,0,0,32,40,56,75,79,2,57,12,84,27,146,14,0,16,0,1,5,24,0,2,6,5,91,2,62,5,25,116,98,54,72,53,20,34,35,21,5,2,3,26,22,0,0,65,12,0,0,9,26,15,9,65,112,177,24,131,20,69,3,1,0,14,1,29,9,10,39,0,5,71,3,0,2,0,21,0,13,15,8,27,84,25,0,91,192,73,54,41,186,11,108,64,8,46,13,120,19,86,12,0,5,102,22,34,57,79,24,14,18,0,24,1,0,1,0,35,40,84,73,94,14,38,2,0,1,0,1,1,2,0,119,3,78,0,1,8,3,0,0,1,1,0,1,0,7,18,63,94,3,21,11,122,44,0,48,21,0,2,4,2,28,6,2,11,5,0,21,46,50,4,0,0,2,33,0,0,115,34,71,247,206,47,70,40,0,0,0,10,8,0,46,30,4,0,11,17,0,0,18,22,0,36,140,41,25,92,121,4,87,6,2,6,10,11,128,21,22,64,7,10,17,17,33,44,0,2,6,5,6,1,9,45,69,1,87,124,12,85,112,1,24,71,69,50,58,86,74,9,124,153,89,33,2,85,20,58,35,128,25,81,13,89,50,2,34,56,74,103,204,70,79,0,0,53,0,75,17,126,69,141,88,46,93,23,115,8,44,29,0,0,1,10,36,19,11,86,38,32,85,39,136,21,88,27,19,167,20,110,1,22,33,28,13,55,39,0,43,14,0,72,118,0,44,154,28,1,70,160,40,148,62,2,0,0,7,9,1,27,91,47,0,0,10,1,0,4,2,1,79,96,71,59,0,102,2,18,2,4,17,72,96,90,31,3,24,12,142,20,1,55,52,0,0,60,28,1,81,100,12,1,79,152,58,46,3,89,16,67,56,38,5,146,18,93,20,8,98,32,196,45,122,2,94,3,0,58,9,59,103,35,73,4,78,1,39,4,0,0,8,12,54,45,44,115,15,37,13,127,28,3,101,59,0,39,7,43,66,11,125,55,25,0,0,32,39,54,74,74,2,56,11,84,24,147,14,0,17,0,1,3,23,0,1,5,4,91,2,62,6,24,118,101,50,73,53,20,33,35,23,5,2,3,27,20,0,0,64,12,0,0,8,26,15,9,63,112,180,26,134,20,75,4,1,0,14,1,32,8,14,39,1,11,73,2,0,3,0,21,1,14,15,9,23,84,25,0,93,192,72,54,40,186,11,107,66,9,43,12,119,20,88,15,0,5,108,22,35,59,81,23,14,20,0,26,1,0,1,0,32,39,86,72,99,13,39,2,0,1,0,2,1,2,0,115,2,81,0,1,7,3,0,0,0,1,0,1,0,8,17,61,94,4,18,12,118,47,0,50,27,1,2,4,2,28,5,2,12,4,0,20,48,51,4,0,0,2,35,0,0,115,38,72,244,210,46,72,42,0,0,0,8,9,0,47,33,4,0,13,18,0,0,18,24,0,35,136,39,27,94,124,4,86,5,3,4,10,10,130,20,24,62,7,8,13,31,35,94,14,2,6,57,5,0,10,46,94,47,85,124,12,85,146,24,38,87,66,50,60,86,77,7,126,150,89,31,2,85,21,59,37,124,23,82,12,87,50,1,34,56,73,104,205,64,76,0,0,53,1,74,18,124,71,138,84,48,95,21,116,10,44,28,0,0,0,10,38,19,11,87,40,32,86,42,135,22,88,27,19,168,20,110,0,21,35,26,14,59,38,0,40,15,0,69,116,0,43,150,26,1,70,157,38,125,65,1,0,0,9,11,1,27,95,48,0,0,20,1,0,4,1,0,76,99,74,56,1,102,3,17,1,4,17,74,94,91,34,3,22,12,145,19,1,57,53,0,0,55,31,0,79,98,11,1,78,157,59,45,2,90,15,68,53,35,6,143,17,92,21,8,95,29,36,39,87,3,57,2,0,52,9,57,105,37,72,5,74,1,40,4,0,0,9,12,49,45,43,115,18,37,12,132,25,2,99,59,0,40,6,44,63,11,124,56,27,0,0,28,40,53,72,75,3,58,10,84,26,147,15,0,16,0,1,3,22,0,2,6,3,91,2,64,5,24,114,100,50,72,54,21,34,33,32,79,2,4,71,108,0,0,133,11,0,0,8,28,16,8,62,113,182,23,134,19,91,14,15,8,15,37,36,80,20,78,1,13,69,4,8,1,0,21,0,13,16,8,27,80,25,0,89,191,75,58,37,189,13,111,63,8,40,12,118,20,86,24,0,5,148,140,84,114,81,23,14,19,0,24,2,0,1,0,35,39,83,76,98,15,37,2,0,0,0,1,0,1,0,120,18,208,30,7,83,36,2,78,40,0,17,64,5,6,80,136,97,3,22,10,122,43,0,50,84,58,150,46,90,98,33,42,49,144,3,21,104,141,10,0,0,15,34,0,0,117,79,71,250,208,48,72,40,0,0,0,9,9,0,51,29,4,1,11,19,0,0,17,24,0,36,139,41,24,94,120,4,87,5,2,4,10,9,131,20,24,57,6,11,16,29,34,94,14,2,7,53,5,0,9,47,94,45,84,122,10,83,142,23,36,86,65,51,57,86,76,7,128,151,89,31,3,84,21,57,35,126,24,82,11,86,50,1,34,55,75,98,203,65,77,0,0,54,1,77,16,121,72,140,87,46,92,22,119,9,43,30,0,0,1,8,38,18,13,87,37,30,86,43,136,21,91,28,21,167,22,107,1,20,36,29,12,56,37,0,41,12,0,72,116,0,44,153,26,1,56,137,13,132,40,2,0,0,7,10,1,27,95,46,0,0,20,1,0,4,2,0,54,77,62,4,0,83,3,18,1,4,16,72,95,88,33,2,22,14,142,20,0,60,51,0,0,58,27,0,78,96,12,1,80,156,58,45,3,92,16,66,53,37,7,142,19,94,20,8,100,33,197,42,122,3,92,3,0,57,9,58,106,36,70,4,74,2,39,4,0,0,8,12,55,43,46,114,17,36,12,133,25,2,99,58,0,39,8,45,60,15,123,54,27,0,0,30,39,54,73,75,2,58,11,84,24,146,16,0,17,0,1,4,23,0,2,8,5,87,2,64,4,22,114,98,54,72,55,22,36,32,36,78,5,4,74,114,0,0,132,13,0,0,10,27,15,7,64,111,184,20,128,22,94,14,14,9,14,40,35,80,18,76,1,14,69,3,8,3,0,23,0,13,15,9,26,84,26,0,89,189,79,58,39,193,12,110,65,10,44,14,116,19,85,24,0,5,149,139,84,112,80,22,16,19,0,23,1,0,1,0,36,37,85,75,94,14,39,2,0,1,0,1,0,2,0,118,18,207,29,6,81,38,2,79,38,2,20,60,5,7,78,139,95,2,21,10,124,45,0,52,83,58,147,51,88,97,33,40,47,144,3,19,106,144,11,0,0,15,35,0,0,116,75,73,244

B-factor: mean 71.75, std 16.77, range [27.57, 168.45]